Protein 9MJ9 (pdb70)

Foldseek 3Di:
DFWKFFQFKWKFFQCDRTLVSVLCLLQVLPQSKDQDCPFHDQQPPNFARIFGETPDQFFAFCVLLPDDQVLQQLAASLLRVQLLRQCLGCLLSLAALVVQQAFAAEEEEEDADQPSLCLQPVDVVPHDPSNCCRGPQQNSQVSNCVRSNHNHYGDYDYDKQQRQVVSVQVSVVCCVVVNGFKYKGKYWFHDHACVVSVVCVVVQAADNNQALLFQAQPFRHFHATTMIIMIMMGTPVVGLAGLWIWLWKDKDFDPDDPVDQQAAALQVVLVVLLVTCVVSVHDLLQAAEEEFQGRRHDRPRQSNLVSCCVNRLPPHPAAHEYEYCCRRGIGHRRHRQRSSVSLVSVCSLVFKRRAGPNHDDGHPSRVCDVPRNYDHRHHIDGDDAGKYKYWHARSSGMIMITIIHGDFDDDDDDDPCLLDKDKAKAFAQDQVLQVLLVVVCQVPVSAPSLRQSRLSNHPDFCVSTQKMWMWIHNDDPIDIDIDGADHDDFAAEEEEEDAPFDDFAQCVLVCPFDQLVVLQVVLQVLCVVVVDGCPCVHVVDDPVQQLQQLNRQLSWLSLLLSVLRLCVLLVDQHQAYEYYQLGVLSVCVNQVQDDSNLSNVLSNLLSVLDVVDDFAFKWWWKKQAAQVVVVVPQDPQKHWAEHLARGITTIMGHDVSLVVCVVVVVPDPMDGDTDDRNRHGWQGQRCPVSLVVSLVVSCVRCPPTDFGDPRYDYFQDDPVCCPPPQNGTPGSSVSSSSRHHGGRNQVSQAVRDQQHEYEYRGSAPPSPVSNCNRHHVNYHYAYQHHPPDPNSVSSNSVSVRVVVSNRDRTRRCSRHDHDDRYRRRNNDGRSVSHDHDRPDTHHDDHNVSDDPPD/DFWKFFQFKWKFFQCDRTLVSVLCLLQVLPQSKDQDCPFHDQQPPNFARIFGETPDQFFAFCVLLPDDQVLQQLAASLLRVQLLRQCLGCLLSLAALVVQQAFAAEEEEEDADQPSLCLQPVDVVPHDPSNCCRGPQQNSQVSNCVRSNHNHYGDYDYDKQQRQVVSVQVSVVCCVVVNGFKYKGKYWFHDHACVVSVVCVVVQAADNNQALLFQAQPFRHFHATTMIIMIMMGTPVVGLAGLWIWLWKDKDFDPDDPVDQQAAALQVVLVVLLVTCVVSVHALLQAAEEEFQGRRHDRPRQSNLVSCCVNRLPPHPAAHEYEYCCRRGIGHRRHRQRSSVSLVSVCSLVFKRRAGPNHDDGHPSRVCDVPRNYDHRHHIDGDDAGKYKYWHARSSGMIMITIIHGDFDDDDDDDPCLLDKDKAKAFAQDQVLQVLLVVVCQVPVSAPSLRQSRLSNHPDFCVSTQKMWMWIHNDDPIDIDIDGADHDDFAAEEEEEDAPFDDFAQCVLVCPFDQLVVLQVVLQVLCVVVVDGCPCVHVVDDPVQQLQQLNRQLSWLSLLLSVLRLCVLLVDQHQAYEYYQLGVLSVCVNQVQDDSNLSNVLSNLLSVLDVVDDFAFKWWWKKQAAQVVVVVPQDPQKHWAEHLARGITTIMGHDVSLVVCVVVVVPDPMDGDTDDRNRHGWQGQRCPVSLVVSLVVSCVRCPPTDFGDPRYDYFQDDPVCCPPPQNGTPGSSVSSSSRHHGGRNQVSQAVRDQQHEYEYRGSAPPSPVSNCNRHHVNYHYAYQHHPPDPNSVSSNSVSVRVVVSNRDRTRRCSRHDHDDRYRRRNNDGRSVSHDHDRPDTHHDDHNVSDDPPD/DVCVVVVVVVVVVVD

Sequence (1723 aa):
MEEVVIAGMSGKLPESENLQEFWDNLIGGVDMVTDDDRRWKAGLYGLPRRSGKLKDLSRFDASFFGVHPKQAHTMDPQLRLLLEVTYEAIVDGGINPDSLRGTHTGVWVGVSGSETSEALSRDPETLVGYSMVGCQRAMMANRLSFFFDFRGPSIALDTACSSSLMALQNAYQAIHSGQCPAAIVGGINVLLKPNTSVQFLRLGMLSPEGTCKAFDTAGNGYCRSEGVVAVLLTKKSLARRVYATILNAGTNTDGFKEQGVTFPSGDIQEQLIRSLYQSAGVAPESFEYIEAHGTGTKVGDPQELNGITRALCATRQEPLLIGSTKSNMGHPEPASGLAALAKVLLSLEHGLWAPNLHFHSPNPEIPALLDGRLQVVDQPLPVRGGNVGINSFGFGGSNVHIILRPNTQPPPAPAPHATLPRLLRASGRTPEAVQKLLEQGLRHSQDLAFLSMLNDIAAVPATAMPFRGYAVLGGERGGPEVQQVPAGERPLWFICSGMGTQWRGMGLSLMRLDRFRDSILRSDEAVKPFGLKVSQLLLSTDESTFDDIVHSFVSLTAIQIGLIDLLSCMGLRPDGIVGHSLGEVACGYADGCLSQEEAVLAAYWRGQCIKEAHLPPGAMAAVGLSWEECKQRCPPGVVPACHNSKDTVTISGPQAPVFEFVEQLRKEGVFAKEVRTGGMAFHSYFMEAIAPPLLQELKKVIREPKPRSARWLSTSIPEAQWHSSLARTSSAEYNVNNLVSPVLFQEALWHVPEHAVVLEIAPHALLQAVLKRGLKPSCTIIPLMKKDHRDNLEFFLAGIGRLHLSGIDANPNALFPPVEFPAPRGTPLISPLIKWDHSLAWDVPAAEDFPNGSMEEVVIAGMSGKLPESENLQEFWDNLIGGVDMVTDDDRRWKAGLYGLPRRSGKLKDLSRFDASFFGVHPKQAHTMDPQLRLLLEVTYEAIVDGGINPDSLRGTHTGVWVGVSGSETSEALSRDPETLVGYSMVGCQRAMMANRLSFFFDFRGPSIALDTACSSSLMALQNAYQAIHSGQCPAAIVGGINVLLKPNTSVQFLRLGMLSPEGTCKAFDTAGNGYCRSEGVVAVLLTKKSLARRVYATILNAGTNTDGFKEQGVTFPSGDIQEQLIRSLYQSAGVAPESFEYIEAHGTGTKVGDPQELNGITRALCATRQEPLLIGSTKSNMGHPEPASGLAALAKVLLSLEHGLWAPNLHFHSPNPEIPALLDGRLQVVDQPLPVRGGNVGINSFGFGGSNVHIILRPNTQPPPAPAPHATLPRLLRASGRTPEAVQKLLEQGLRHSQDLAFLSMLNDIAAVPATAMPFRGYAVLGGERGGPEVQQVPAGERPLWFICSGMGTQWRGMGLSLMRLDRFRDSILRSDEAVKPFGLKVSQLLLSTDESTFDDIVHSFVSLTAIQIGLIDLLSCMGLRPDGIVGHSLGEVACGYADGCLSQEEAVLAAYWRGQCIKEAHLPPGAMAAVGLSWEECKQRCPPGVVPACHNSKDTVTISGPQAPVFEFVEQLRKEGVFAKEVRTGGMAFHSYFMEAIAPPLLQELKKVIREPKPRSARWLSTSIPEAQWHSSLARTSSAEYNVNNLVSPVLFQEALWHVPEHAVVLEIAPHALLQAVLKRGLKPSCTIIPLMKKDHRDNLEFFLAGIGRLHLSGIDANPNALFPPVEFPAPRGTPLISPLIKWDHSLAWDVPAAEDFPNGSDLMSVEVRQTLEREL

B-factor: mean 113.34, std 50.27, range [44.54, 339.31]

GO terms:
  GO:0005737 cytoplasm (C, IDA)
  GO:0004316 3-oxoacyl-[acyl-carrier-protein] reductase (NADPH) activity (F, IDA)
  GO:0006631 fatty acid metabolic process (P, IDA)
  GO:0019171 (3R)-hydroxyacyl-[acyl-carrier-protein] dehydratase activity (F, IDA)
  GO:0044788 host-mediated perturbation of viral process (P, IDA)
  GO:0004312 fatty acid synthase activity (F, EXP)
  GO:0004313 [acyl-carrier-protein] S-acetyltransferase activity (F, EXP)
  GO:0004315 3-oxoacyl-[acyl-carrier-protein] synthase activity (F, EXP)
  GO:0141148 enoyl-[acyl-carrier-protein] reductase (NADPH) activity (F, EXP)
  GO:0019171 (3R)-hydroxyacyl-[acyl-carrier-protein] dehydratase activity (F, EXP)
  GO:0005515 protein binding (F, IPI)
  GO:0006631 fatty acid metabolic process (P, TAS)
  GO:0004313 [acyl-carrier-protein] S-acetyltransferase activity (F, IDA)
  GO:0005829 cytosol (C, TAS)
  GO:0046949 fatty-acyl-CoA biosynthetic process (P, TAS)
  GO:0045296 cadherin binding (F, HDA)
  GO:0005829 cytosol (C, IDA)
  GO:0005886 plasma membrane (C, IDA)
  GO:0001649 osteoblast differentiation (P, HDA)
  GO:0070062 extracellular exosome (C, HDA)

InterPro domains:
  IPR001031 Thioesterase [PF00975] (2242-2500)
  IPR001227 Acyl transferase domain superfamily [G3DSA:3.40.366.10] (490-788)
  IPR006162 Phosphopantetheine attachment site [PS00012] (2151-2166)
  IPR009081 Phosphopantetheine binding ACP domain [PF00550] (2126-2187)
  IPR009081 Phosphopantetheine binding ACP domain [PS50075] (2121-2198)
  IPR011032 GroES-like superfamily [SSF50129] (1559-1674)
  IPR013149 Alcohol dehydrogenase-like, C-terminal [PF00107] (1679-1815)
  IPR013217 Methyltransferase type 12 [PF08242] (1244-1342)
  IPR013968 Polyketide synthase-like, ketoreductase domain [PF08659] (1886-2064)
  IPR014030 Beta-ketoacyl synthase-like, N-terminal domain [PF00109] (1-237)
  IPR014031 Beta-ketoacyl synthase, C-terminal domain [PF02801] (243-360)
  IPR014043 Acyl transferase domain [PF00698] (493-809)
  IPR014043 Acyl transferase domain [SM00827] (495-789)
  IPR016035 Acyl transferase/acyl hydrolase/lysophospholipase [SSF52151] (492-777)
  IPR016036 Malonyl-CoA ACP transacylase, ACP-binding [SSF55048] (617-673)
  IPR016039 Thiolase-like [G3DSA:3.40.47.10] (1-406)
  IPR016039 Thiolase-like [SSF53901] (2-405)
  IPR018201 Beta-ketoacyl synthase, active site [PS00606] (152-168)
  IPR020806 Polyketide synthase-like, phosphopantetheine-binding domain [SM00823] (2124-2182)
  IPR020807 Polyketide/metazoan fatty acid synthase-like, dehydratase domain [SM00826] (838-1008)

Organism: Homo sapiens (NCBI:txid9606)

Structure (mmCIF, N/CA/C/O backbone):
data_9MJ9
#
_entry.id   9MJ9
#
loop_
_entity.id
_entity.type
_entity.pdbx_description
1 polymer 'Fatty acid synthase'
2 polymer 'Fatty acid synthase'
#
loop_
_atom_site.group_PDB
_atom_site.id
_atom_site.type_symbol
_atom_site.label_atom_id
_atom_site.label_alt_id
_atom_site.label_comp_id
_atom_site.label_asym_id
_atom_site.label_entity_id
_atom_site.label_seq_id
_atom_site.pdbx_PDB_ins_code
_atom_site.Cartn_x
_atom_site.Cartn_y
_atom_site.Cartn_z
_atom_site.occupancy
_atom_site.B_iso_or_equiv
_atom_site.auth_seq_id
_atom_site.auth_comp_id
_atom_site.auth_asym_id
_atom_site.auth_atom_id
_atom_site.pdbx_PDB_model_num
ATOM 1 N N . MET A 1 1 ? 144.331 147.042 83.976 1.00 119.28 1 MET A N 1
ATOM 2 C CA . MET A 1 1 ? 143.716 146.556 82.749 1.00 120.76 1 MET A CA 1
ATOM 3 C C . MET A 1 1 ? 142.747 145.407 83.027 1.00 121.50 1 MET A C 1
ATOM 4 O O . MET A 1 1 ? 142.118 144.879 82.111 1.00 121.00 1 MET A O 1
ATOM 9 N N . GLU A 1 2 ? 142.612 145.043 84.299 1.00 112.17 2 GLU A N 1
ATOM 10 C CA . GLU A 1 2 ? 141.709 143.968 84.699 1.00 110.77 2 GLU A CA 1
ATOM 11 C C . GLU A 1 2 ? 140.545 144.579 85.460 1.00 112.86 2 GLU A C 1
ATOM 12 O O . GLU A 1 2 ? 140.734 145.550 86.196 1.00 115.42 2 GLU A O 1
ATOM 18 N N . GLU A 1 3 ? 139.348 144.027 85.278 1.00 96.96 3 GLU A N 1
ATOM 19 C CA . GLU A 1 3 ? 138.205 144.467 86.065 1.00 95.18 3 GLU A CA 1
ATOM 20 C C . GLU A 1 3 ? 138.226 143.824 87.444 1.00 97.88 3 GLU A C 1
ATOM 21 O O . GLU A 1 3 ? 138.513 142.636 87.591 1.00 103.46 3 GLU A O 1
ATOM 27 N N . VAL A 1 4 ? 137.904 144.620 88.460 1.00 71.01 4 VAL A N 1
ATOM 28 C CA . VAL A 1 4 ? 137.942 144.192 89.850 1.00 69.00 4 VAL A CA 1
ATOM 29 C C . VAL A 1 4 ? 136.515 144.163 90.375 1.00 70.69 4 VAL A C 1
ATOM 30 O O . VAL A 1 4 ? 135.769 145.130 90.196 1.00 80.29 4 VAL A O 1
ATOM 34 N N . VAL A 1 5 ? 136.135 143.061 91.011 1.00 63.75 5 VAL A N 1
ATOM 35 C CA . VAL A 1 5 ? 134.783 142.870 91.513 1.00 64.66 5 VAL A CA 1
ATOM 36 C C . VAL A 1 5 ? 134.848 142.507 92.987 1.00 65.19 5 VAL A C 1
ATOM 37 O O . VAL A 1 5 ? 135.876 142.032 93.473 1.00 73.87 5 VAL A O 1
ATOM 41 N N . ILE A 1 6 ? 133.749 142.744 93.697 1.00 65.00 6 ILE A N 1
ATOM 42 C CA . ILE A 1 6 ? 133.626 142.287 95.072 1.00 63.94 6 ILE A CA 1
ATOM 43 C C . ILE A 1 6 ? 132.905 140.948 95.079 1.00 71.25 6 ILE A C 1
ATOM 44 O O . ILE A 1 6 ? 131.767 140.837 94.610 1.00 75.25 6 ILE A O 1
ATOM 49 N N . ALA A 1 7 ? 133.563 139.921 95.607 1.00 73.82 7 ALA A N 1
ATOM 50 C CA . ALA A 1 7 ? 133.096 138.551 95.471 1.00 66.63 7 ALA A CA 1
ATOM 51 C C . ALA A 1 7 ? 132.514 138.003 96.767 1.00 73.48 7 ALA A C 1
ATOM 52 O O . ALA A 1 7 ? 131.556 137.234 96.739 1.00 87.84 7 ALA A O 1
ATOM 54 N N . GLY A 1 8 ? 133.081 138.374 97.905 1.00 65.95 8 GLY A N 1
ATOM 55 C CA . GLY A 1 8 ? 132.643 137.817 99.166 1.00 58.00 8 GLY A CA 1
ATOM 56 C C . GLY A 1 8 ? 132.527 138.842 100.268 1.00 69.28 8 GLY A C 1
ATOM 57 O O . GLY A 1 8 ? 133.134 139.909 100.192 1.00 82.43 8 GLY A O 1
ATOM 58 N N . MET A 1 9 ? 131.753 138.528 101.298 1.00 70.87 9 MET A N 1
ATOM 59 C CA . MET A 1 9 ? 131.480 139.451 102.386 1.00 64.70 9 MET A CA 1
ATOM 60 C C . MET A 1 9 ? 131.156 138.679 103.652 1.00 72.69 9 MET A C 1
ATOM 61 O O . MET A 1 9 ? 130.391 137.715 103.616 1.00 88.23 9 MET A O 1
ATOM 66 N N . SER A 1 10 ? 131.726 139.114 104.769 1.00 60.89 10 SER A N 1
ATOM 67 C CA . SER A 1 10 ? 131.347 138.600 106.074 1.00 65.36 10 SER A CA 1
ATOM 68 C C . SER A 1 10 ? 131.676 139.655 107.113 1.00 64.55 10 SER A C 1
ATOM 69 O O . SER A 1 10 ? 132.483 140.551 106.868 1.00 74.74 10 SER A O 1
ATOM 72 N N . GLY A 1 11 ? 131.043 139.551 108.272 1.00 50.73 11 GLY A N 1
ATOM 73 C CA . GLY A 1 11 ? 131.278 140.571 109.273 1.00 51.55 11 GLY A CA 1
ATOM 74 C C . GLY A 1 11 ? 130.678 140.229 110.614 1.00 58.49 11 GLY A C 1
ATOM 75 O O . GLY A 1 11 ? 129.812 139.362 110.736 1.00 66.00 11 GLY A O 1
ATOM 76 N N . LYS A 1 12 ? 131.165 140.937 111.628 1.00 70.23 12 LYS A N 1
ATOM 77 C CA . LYS A 1 12 ? 130.625 140.884 112.982 1.00 57.23 12 LYS A CA 1
ATOM 78 C C . LYS A 1 12 ? 130.495 142.323 113.451 1.00 62.91 12 LYS A C 1
ATOM 79 O O . LYS A 1 12 ? 131.503 143.009 113.631 1.00 76.58 12 LYS A O 1
ATOM 85 N N . LEU A 1 13 ? 129.250 142.797 113.553 1.00 60.28 13 LEU A N 1
ATOM 86 C CA . LEU A 1 13 ? 129.008 144.216 113.918 1.00 54.51 13 LEU A CA 1
ATOM 87 C C . LEU A 1 13 ? 128.114 144.260 115.165 1.00 66.50 13 LEU A C 1
ATOM 88 O O . LEU A 1 13 ? 127.604 143.197 115.561 1.00 80.77 13 LEU A O 1
ATOM 93 N N . PRO A 1 14 ? 127.987 145.402 115.870 1.00 64.08 14 PRO A N 1
ATOM 94 C CA . PRO A 1 14 ? 127.203 145.461 117.113 1.00 64.50 14 PRO A CA 1
ATOM 95 C C . PRO A 1 14 ? 125.803 144.877 117.024 1.00 66.96 14 PRO A C 1
ATOM 96 O O . PRO A 1 14 ? 124.995 145.288 116.188 1.00 78.58 14 PRO A O 1
ATOM 100 N N . GLU A 1 15 ? 125.504 143.949 117.942 1.00 69.93 15 GLU A N 1
ATOM 101 C CA . GLU A 1 15 ? 124.176 143.277 117.948 1.00 72.98 15 GLU A CA 1
ATOM 102 C C . GLU A 1 15 ? 123.983 142.601 116.583 1.00 75.62 15 GLU A C 1
ATOM 103 O O . GLU A 1 15 ? 122.820 142.339 116.207 1.00 85.72 15 GLU A O 1
ATOM 109 N N . SER A 1 16 ? 125.087 142.332 115.881 1.00 65.06 16 SER A N 1
ATOM 110 C CA . SER A 1 16 ? 125.010 141.714 114.532 1.00 65.22 16 SER A CA 1
ATOM 111 C C . SER A 1 16 ? 126.061 140.603 114.406 1.00 75.00 16 SER A C 1
ATOM 112 O O . SER A 1 16 ? 127.119 140.857 113.790 1.00 76.02 16 SER A O 1
ATOM 115 N N . GLU A 1 17 ? 125.776 139.423 114.963 1.00 92.02 17 GLU A N 1
ATOM 116 C CA . GLU A 1 17 ? 126.729 138.284 114.889 1.00 78.63 17 GLU A CA 1
ATOM 117 C C . GLU A 1 17 ? 126.975 137.933 113.411 1.00 75.49 17 GLU A C 1
ATOM 118 O O . GLU A 1 17 ? 128.150 137.727 113.039 1.00 76.13 17 GLU A O 1
ATOM 124 N N . ASN A 1 18 ? 125.910 137.886 112.605 1.00 74.22 18 ASN A N 1
ATOM 125 C CA . ASN A 1 18 ? 126.044 137.530 111.165 1.00 71.39 18 ASN A CA 1
ATOM 126 C C . ASN A 1 18 ? 125.704 138.749 110.302 1.00 68.96 18 ASN A C 1
ATOM 127 O O . ASN A 1 18 ? 125.191 139.747 110.855 1.00 71.45 18 ASN A O 1
ATOM 132 N N . LEU A 1 19 ? 125.998 138.679 109.002 1.00 79.48 19 LEU A N 1
ATOM 133 C CA . LEU A 1 19 ? 125.758 139.837 108.104 1.00 68.84 19 LEU A CA 1
ATOM 134 C C . LEU A 1 19 ? 124.247 140.075 107.965 1.00 75.14 19 LEU A C 1
ATOM 135 O O . LEU A 1 19 ? 123.840 141.239 107.769 1.00 78.90 19 LEU A O 1
ATOM 140 N N . GLN A 1 20 ? 123.456 139.004 108.055 1.00 80.08 20 GLN A N 1
ATOM 141 C CA . GLN A 1 20 ? 121.982 139.147 107.943 1.00 74.78 20 GLN A CA 1
ATOM 142 C C . GLN A 1 20 ? 121.459 139.861 109.198 1.00 82.58 20 GLN A C 1
ATOM 143 O O . GLN A 1 20 ? 120.666 140.815 109.045 1.00 95.33 20 GLN A O 1
ATOM 149 N N . GLU A 1 21 ? 121.887 139.420 110.385 1.00 71.10 21 GLU A N 1
ATOM 150 C CA . GLU A 1 21 ? 121.478 140.145 111.614 1.00 62.65 21 GLU A CA 1
ATOM 151 C C . GLU A 1 21 ? 121.813 141.633 111.436 1.00 70.07 21 GLU A C 1
ATOM 152 O O . GLU A 1 21 ? 120.949 142.483 111.744 1.00 74.86 21 GLU A O 1
ATOM 158 N N . PHE A 1 22 ? 122.999 141.946 110.908 1.00 75.62 22 PHE A N 1
ATOM 159 C CA . PHE A 1 22 ? 123.370 143.367 110.656 1.00 70.52 22 PHE A CA 1
ATOM 160 C C . PHE A 1 22 ? 122.284 144.026 109.809 1.00 73.76 22 PHE A C 1
ATOM 161 O O . PHE A 1 22 ? 121.689 145.033 110.252 1.00 84.93 22 PHE A O 1
ATOM 169 N N . TRP A 1 23 ? 122.037 143.478 108.618 1.00 97.85 23 TRP A N 1
ATOM 170 C CA . TRP A 1 23 ? 121.030 144.069 107.701 1.00 100.80 23 TRP A CA 1
ATOM 171 C C . TRP A 1 23 ? 119.708 144.280 108.437 1.00 94.96 23 TRP A C 1
ATOM 172 O O . TRP A 1 23 ? 119.130 145.379 108.318 1.00 93.66 23 TRP A O 1
ATOM 183 N N . ASP A 1 24 ? 119.248 143.268 109.175 1.00 116.42 24 ASP A N 1
ATOM 184 C CA . ASP A 1 24 ? 117.924 143.354 109.850 1.00 122.04 24 ASP A CA 1
ATOM 185 C C . ASP A 1 24 ? 117.949 144.551 110.808 1.00 121.23 24 ASP A C 1
ATOM 186 O O . ASP A 1 24 ? 117.033 145.395 110.725 1.00 123.52 24 ASP A O 1
ATOM 191 N N . ASN A 1 25 ? 118.987 144.648 111.645 1.00 79.26 25 ASN A N 1
ATOM 192 C CA . ASN A 1 25 ? 119.067 145.760 112.632 1.00 77.55 25 ASN A CA 1
ATOM 193 C C . ASN A 1 25 ? 119.094 147.090 111.873 1.00 81.88 25 ASN A C 1
ATOM 194 O O . ASN A 1 25 ? 118.466 148.060 112.352 1.00 95.20 25 ASN A O 1
ATOM 199 N N . LEU A 1 26 ? 119.789 147.129 110.734 1.00 73.11 26 LEU A N 1
ATOM 200 C CA . LEU A 1 26 ? 119.902 148.373 109.928 1.00 70.99 26 LEU A CA 1
ATOM 201 C C . LEU A 1 26 ? 118.525 148.808 109.399 1.00 72.56 26 LEU A C 1
ATOM 202 O O . LEU A 1 26 ? 118.219 150.017 109.502 1.00 80.78 26 LEU A O 1
ATOM 207 N N . ILE A 1 27 ? 117.760 147.878 108.820 1.00 71.80 27 ILE A N 1
ATOM 208 C CA . ILE A 1 27 ? 116.443 148.239 108.213 1.00 70.54 27 ILE A CA 1
ATOM 209 C C . ILE A 1 27 ? 115.373 148.248 109.316 1.00 78.79 27 ILE A C 1
ATOM 210 O O . ILE A 1 27 ? 114.324 148.900 109.116 1.00 82.56 27 ILE A O 1
ATOM 215 N N . GLY A 1 28 ? 115.636 147.566 110.435 1.00 89.43 28 GLY A N 1
ATOM 216 C CA . GLY A 1 28 ? 114.684 147.557 111.563 1.00 86.37 28 GLY A CA 1
ATOM 217 C C . GLY A 1 28 ? 114.654 148.905 112.254 1.00 89.44 28 GLY A C 1
ATOM 218 O O . GLY A 1 28 ? 113.671 149.178 112.973 1.00 91.06 28 GLY A O 1
ATOM 219 N N . GLY A 1 29 ? 115.694 149.721 112.051 1.00 88.33 29 GLY A N 1
ATOM 220 C CA . GLY A 1 29 ? 115.772 151.044 112.698 1.00 84.57 29 GLY A CA 1
ATOM 221 C C . GLY A 1 29 ? 116.131 150.908 114.164 1.00 88.42 29 GLY A C 1
ATOM 222 O O . GLY A 1 29 ? 115.897 151.872 114.922 1.00 93.58 29 GLY A O 1
ATOM 223 N N . VAL A 1 30 ? 116.674 149.751 114.553 1.00 79.99 30 VAL A N 1
ATOM 224 C CA . VAL A 1 30 ? 117.060 149.512 115.977 1.00 86.09 30 VAL A CA 1
ATOM 225 C C . VAL A 1 30 ? 118.344 150.303 116.279 1.00 85.01 30 VAL A C 1
ATOM 226 O O . VAL A 1 30 ? 119.212 150.394 115.380 1.00 88.87 30 VAL A O 1
ATOM 230 N N . ASP A 1 31 ? 118.442 150.878 117.481 1.00 83.10 31 ASP A N 1
ATOM 231 C CA . ASP A 1 31 ? 119.677 151.608 117.879 1.00 79.73 31 ASP A CA 1
ATOM 232 C C . ASP A 1 31 ? 120.715 150.581 118.336 1.00 83.24 31 ASP A C 1
ATOM 233 O O . ASP A 1 31 ? 120.684 150.197 119.525 1.00 90.73 31 ASP A O 1
ATOM 238 N N . MET A 1 32 ? 121.590 150.147 117.426 1.00 71.17 32 MET A N 1
ATOM 239 C CA . MET A 1 32 ? 122.575 149.133 117.759 1.00 69.36 32 MET A CA 1
ATOM 240 C C . MET A 1 32 ? 123.548 149.578 118.839 1.00 76.73 32 MET A C 1
ATOM 241 O O . MET A 1 32 ? 124.394 148.783 119.250 1.00 87.58 32 MET A O 1
ATOM 246 N N . VAL A 1 33 ? 123.457 150.812 119.301 1.00 72.69 33 VAL A N 1
ATOM 247 C CA . VAL A 1 33 ? 124.272 151.276 120.416 1.00 77.14 33 VAL A CA 1
ATOM 248 C C . VAL A 1 33 ? 123.481 151.113 121.704 1.00 76.75 33 VAL A C 1
ATOM 249 O O . VAL A 1 33 ? 122.268 151.343 121.746 1.00 74.99 33 VAL A O 1
ATOM 253 N N . THR A 1 34 ? 124.167 150.685 122.758 1.00 85.27 34 THR A N 1
ATOM 254 C CA . THR A 1 34 ? 123.521 150.282 123.995 1.00 78.17 34 THR A CA 1
ATOM 255 C C . THR A 1 34 ? 124.199 150.947 125.179 1.00 78.70 34 THR A C 1
ATOM 256 O O . THR A 1 34 ? 125.303 151.482 125.073 1.00 85.57 34 THR A O 1
ATOM 260 N N . ASP A 1 35 ? 123.522 150.908 126.331 1.00 89.82 35 ASP A N 1
ATOM 261 C CA . ASP A 1 35 ? 124.104 151.481 127.576 1.00 89.34 35 ASP A CA 1
ATOM 262 C C . ASP A 1 35 ? 124.271 150.340 128.584 1.00 94.30 35 ASP A C 1
ATOM 263 O O . ASP A 1 35 ? 123.464 150.265 129.537 1.00 102.01 35 ASP A O 1
ATOM 268 N N . ASP A 1 36 ? 125.265 149.474 128.369 1.00 99.17 36 ASP A N 1
ATOM 269 C CA . ASP A 1 36 ? 125.467 148.302 129.265 1.00 93.62 36 ASP A CA 1
ATOM 270 C C . ASP A 1 36 ? 126.929 148.248 129.716 1.00 100.13 36 ASP A C 1
ATOM 271 O O . ASP A 1 36 ? 127.805 148.688 128.940 1.00 107.66 36 ASP A O 1
ATOM 276 N N . ASP A 1 37 ? 127.179 147.723 130.919 1.00 95.61 37 ASP A N 1
ATOM 277 C CA . ASP A 1 37 ? 128.577 147.571 131.411 1.00 95.33 37 ASP A CA 1
ATOM 278 C C . ASP A 1 37 ? 129.159 146.283 130.823 1.00 96.46 37 ASP A C 1
ATOM 279 O O . ASP A 1 37 ? 129.380 145.326 131.596 1.00 101.44 37 ASP A O 1
ATOM 284 N N . ARG A 1 38 ? 129.394 146.261 129.508 1.00 83.52 38 ARG A N 1
ATOM 285 C CA . ARG A 1 38 ? 129.893 145.031 128.840 1.00 79.67 38 ARG A CA 1
ATOM 286 C C . ARG A 1 38 ? 131.425 145.100 128.720 1.00 86.01 38 ARG A C 1
ATOM 287 O O . ARG A 1 38 ? 132.039 144.053 128.417 1.00 90.90 38 ARG A O 1
ATOM 295 N N . ARG A 1 39 ? 132.013 146.279 128.950 1.00 67.65 39 ARG A N 1
ATOM 296 C CA . ARG A 1 39 ? 133.460 146.420 128.863 1.00 71.51 39 ARG A CA 1
ATOM 297 C C . ARG A 1 39 ? 134.048 147.239 129.997 1.00 74.77 39 ARG A C 1
ATOM 298 O O . ARG A 1 39 ? 135.115 146.893 130.510 1.00 81.45 39 ARG A O 1
ATOM 306 N N . TRP A 1 40 ? 133.392 148.316 130.404 1.00 70.20 40 TRP A N 1
ATOM 307 C CA . TRP A 1 40 ? 133.731 148.986 131.646 1.00 64.94 40 TRP A CA 1
ATOM 308 C C . TRP A 1 40 ? 132.428 149.442 132.281 1.00 69.55 40 TRP A C 1
ATOM 309 O O . TRP A 1 40 ? 131.346 149.003 131.887 1.00 81.87 40 TRP A O 1
ATOM 320 N N . LYS A 1 41 ? 132.520 150.330 133.263 1.00 86.88 41 LYS A N 1
ATOM 321 C CA . LYS A 1 41 ? 131.345 150.805 133.978 1.00 86.93 41 LYS A CA 1
ATOM 322 C C . LYS A 1 41 ? 130.492 151.712 133.094 1.00 95.64 41 LYS A C 1
ATOM 323 O O . LYS A 1 41 ? 130.785 151.952 131.921 1.00 103.72 41 LYS A O 1
ATOM 329 N N . ALA A 1 42 ? 129.403 152.213 133.671 1.00 95.45 42 ALA A N 1
ATOM 330 C CA . ALA A 1 42 ? 128.442 152.978 132.886 1.00 92.37 42 ALA A CA 1
ATOM 331 C C . ALA A 1 42 ? 129.002 154.337 132.490 1.00 97.64 42 ALA A C 1
ATOM 332 O O . ALA A 1 42 ? 129.063 154.668 131.302 1.00 101.48 42 ALA A O 1
ATOM 334 N N . GLY A 1 43 ? 129.446 155.121 133.457 1.00 88.95 43 GLY A N 1
ATOM 335 C CA . GLY A 1 43 ? 129.882 156.462 133.148 1.00 82.36 43 GLY A CA 1
ATOM 336 C C . GLY A 1 43 ? 131.143 156.889 133.861 1.00 85.12 43 GLY A C 1
ATOM 337 O O . GLY A 1 43 ? 131.256 158.052 134.252 1.00 92.68 43 GLY A O 1
ATOM 338 N N . LEU A 1 44 ? 132.078 155.967 134.070 1.00 78.49 44 LEU A N 1
ATOM 339 C CA . LEU A 1 44 ? 133.283 156.301 134.814 1.00 82.41 44 LEU A CA 1
ATOM 340 C C . LEU A 1 44 ? 134.177 157.227 134.000 1.00 83.02 44 LEU A C 1
ATOM 341 O O . LEU A 1 44 ? 134.162 157.211 132.768 1.00 85.32 44 LEU A O 1
ATOM 346 N N . TYR A 1 45 ? 134.915 158.077 134.721 1.00 80.22 45 TYR A N 1
ATOM 347 C CA . TYR A 1 45 ? 135.748 159.167 134.208 1.00 76.93 45 TYR A CA 1
ATOM 348 C C . TYR A 1 45 ? 134.950 160.194 133.410 1.00 80.19 45 TYR A C 1
ATOM 349 O O . TYR A 1 45 ? 135.524 160.941 132.618 1.00 86.04 45 TYR A O 1
ATOM 358 N N . GLY A 1 46 ? 133.637 160.267 133.610 1.00 74.28 46 GLY A N 1
ATOM 359 C CA . GLY A 1 46 ? 132.810 161.169 132.839 1.00 73.62 46 GLY A CA 1
ATOM 360 C C . GLY A 1 46 ? 132.556 160.751 131.412 1.00 81.25 46 GLY A C 1
ATOM 361 O O . GLY A 1 46 ? 132.155 161.588 130.602 1.00 89.00 46 GLY A O 1
ATOM 362 N N . LEU A 1 47 ? 132.769 159.481 131.077 1.00 74.53 47 LEU A N 1
ATOM 363 C CA . LEU A 1 47 ? 132.581 159.014 129.715 1.00 67.01 47 LEU A CA 1
ATOM 364 C C . LEU A 1 47 ? 131.094 158.920 129.382 1.00 77.21 47 LEU A C 1
ATOM 365 O O . LEU A 1 47 ? 130.261 158.822 130.283 1.00 85.82 47 LEU A O 1
ATOM 370 N N . PRO A 1 48 ? 130.735 159.000 128.098 1.00 80.69 48 PRO A N 1
ATOM 371 C CA . PRO A 1 48 ? 129.344 158.741 127.711 1.00 75.65 48 PRO A CA 1
ATOM 372 C C . PRO A 1 48 ? 128.947 157.303 127.989 1.00 76.79 48 PRO A C 1
ATOM 373 O O . PRO A 1 48 ? 129.752 156.379 127.875 1.00 82.64 48 PRO A O 1
ATOM 377 N N . ARG A 1 49 ? 127.685 157.122 128.366 1.00 77.01 49 ARG A N 1
ATOM 378 C CA . ARG A 1 49 ? 127.228 155.797 128.758 1.00 74.03 49 ARG A CA 1
ATOM 379 C C . ARG A 1 49 ? 126.942 154.900 127.564 1.00 77.04 49 ARG A C 1
ATOM 380 O O . ARG A 1 49 ? 126.895 153.678 127.717 1.00 81.60 49 ARG A O 1
ATOM 388 N N . ARG A 1 50 ? 126.759 155.472 126.382 1.00 71.95 50 ARG A N 1
ATOM 389 C CA . ARG A 1 50 ? 126.309 154.704 125.232 1.00 68.09 50 ARG A CA 1
ATOM 390 C C . ARG A 1 50 ? 127.468 154.394 124.301 1.00 72.48 50 ARG A C 1
ATOM 391 O O . ARG A 1 50 ? 128.308 155.257 124.033 1.00 81.13 50 ARG A O 1
ATOM 399 N N . SER A 1 51 ? 127.500 153.161 123.811 1.00 73.13 51 SER A N 1
ATOM 400 C CA . SER A 1 51 ? 128.513 152.715 122.868 1.00 67.95 51 SER A CA 1
ATOM 401 C C . SER A 1 51 ? 127.974 151.491 122.146 1.00 76.41 51 SER A C 1
ATOM 402 O O . SER A 1 51 ? 127.075 150.810 122.636 1.00 84.22 51 SER A O 1
ATOM 405 N N . GLY A 1 52 ? 128.538 151.216 120.970 1.00 69.17 52 GLY A N 1
ATOM 406 C CA . GLY A 1 52 ? 128.180 150.045 120.204 1.00 68.92 52 GLY A CA 1
ATOM 407 C C . GLY A 1 52 ? 129.227 148.966 120.371 1.00 71.52 52 GLY A C 1
ATOM 408 O O . GLY A 1 52 ? 130.401 149.188 120.094 1.00 83.91 52 GLY A O 1
ATOM 409 N N . LYS A 1 53 ? 128.800 147.801 120.837 1.00 70.26 53 LYS A N 1
ATOM 410 C CA . LYS A 1 53 ? 129.747 146.740 121.124 1.00 68.85 53 LYS A CA 1
ATOM 411 C C . LYS A 1 53 ? 129.243 145.411 120.579 1.00 70.61 53 LYS A C 1
ATOM 412 O O . LYS A 1 53 ? 128.047 145.208 120.379 1.00 80.33 53 LYS A O 1
ATOM 418 N N . LEU A 1 54 ? 130.194 144.513 120.331 1.00 74.95 54 LEU A N 1
ATOM 419 C CA . LEU A 1 54 ? 129.902 143.206 119.774 1.00 69.72 54 LEU A CA 1
ATOM 420 C C . LEU A 1 54 ? 129.187 142.336 120.799 1.00 71.00 54 LEU A C 1
ATOM 421 O O . LEU A 1 54 ? 129.216 142.593 122.002 1.00 80.52 54 LEU A O 1
ATOM 426 N N . LYS A 1 55 ? 128.528 141.294 120.296 1.00 81.70 55 LYS A N 1
ATOM 427 C CA . LYS A 1 55 ? 127.729 140.437 121.162 1.00 83.07 55 LYS A CA 1
ATOM 428 C C . LYS A 1 55 ? 128.609 139.548 122.029 1.00 82.50 55 LYS A C 1
ATOM 429 O O . LYS A 1 55 ? 128.375 139.420 123.236 1.00 82.71 55 LYS A O 1
ATOM 435 N N . ASP A 1 56 ? 129.631 138.934 121.442 1.00 92.44 56 ASP A N 1
ATOM 436 C CA . ASP A 1 56 ? 130.547 138.074 122.168 1.00 89.55 56 ASP A CA 1
ATOM 437 C C . ASP A 1 56 ? 131.963 138.328 121.682 1.00 90.28 56 ASP A C 1
ATOM 438 O O . ASP A 1 56 ? 132.180 138.765 120.551 1.00 94.78 56 ASP A O 1
ATOM 443 N N . LEU A 1 57 ? 132.924 138.034 122.548 1.00 70.36 57 LEU A N 1
ATOM 444 C CA . LEU A 1 57 ? 134.318 138.316 122.251 1.00 66.24 57 LEU A CA 1
ATOM 445 C C . LEU A 1 57 ? 135.258 137.187 122.631 1.00 70.39 57 LEU A C 1
ATOM 446 O O . LEU A 1 57 ? 136.463 137.323 122.411 1.00 77.38 57 LEU A O 1
ATOM 451 N N . SER A 1 58 ? 134.763 136.077 123.171 1.00 69.86 58 SER A N 1
ATOM 452 C CA . SER A 1 58 ? 135.596 135.037 123.756 1.00 64.70 58 SER A CA 1
ATOM 453 C C . SER A 1 58 ? 135.445 133.690 123.061 1.00 73.49 58 SER A C 1
ATOM 454 O O . SER A 1 58 ? 135.801 132.658 123.626 1.00 79.86 58 SER A O 1
ATOM 457 N N . ARG A 1 59 ? 134.926 133.673 121.842 1.00 79.25 59 ARG A N 1
ATOM 458 C CA . ARG A 1 59 ? 134.647 132.437 121.127 1.00 65.15 59 ARG A CA 1
ATOM 459 C C . ARG A 1 59 ? 135.621 132.291 119.969 1.00 76.09 59 ARG A C 1
ATOM 460 O O . ARG A 1 59 ? 135.830 133.239 119.209 1.00 88.04 59 ARG A O 1
ATOM 468 N N . PHE A 1 60 ? 136.208 131.106 119.836 1.00 70.39 60 PHE A N 1
ATOM 469 C CA . PHE A 1 60 ? 137.200 130.848 118.804 1.00 61.05 60 PHE A CA 1
ATOM 470 C C . PHE A 1 60 ? 137.322 129.347 118.603 1.00 68.69 60 PHE A C 1
ATOM 471 O O . PHE A 1 60 ? 137.404 128.595 119.571 1.00 83.32 60 PHE A O 1
ATOM 479 N N . ASP A 1 61 ? 137.344 128.927 117.347 1.00 63.97 61 ASP A N 1
ATOM 480 C CA . ASP A 1 61 ? 137.511 127.524 116.982 1.00 57.55 61 ASP A CA 1
ATOM 481 C C . ASP A 1 61 ? 139.000 127.279 116.791 1.00 74.70 61 ASP A C 1
ATOM 482 O O . ASP A 1 61 ? 139.517 127.330 115.678 1.00 79.97 61 ASP A O 1
ATOM 487 N N . ALA A 1 62 ? 139.694 126.990 117.890 1.00 73.38 62 ALA A N 1
ATOM 488 C CA . ALA A 1 62 ? 141.150 126.967 117.871 1.00 62.49 62 ALA A CA 1
ATOM 489 C C . ALA A 1 62 ? 141.702 125.747 117.152 1.00 67.83 62 ALA A C 1
ATOM 490 O O . ALA A 1 62 ? 142.788 125.815 116.572 1.00 80.55 62 ALA A O 1
ATOM 492 N N . SER A 1 63 ? 140.982 124.628 117.176 1.00 77.13 63 SER A N 1
ATOM 493 C CA . SER A 1 63 ? 141.479 123.409 116.547 1.00 71.80 63 SER A CA 1
ATOM 494 C C . SER A 1 63 ? 141.446 123.480 115.031 1.00 76.22 63 SER A C 1
ATOM 495 O O . SER A 1 63 ? 142.295 122.872 114.377 1.00 88.96 63 SER A O 1
ATOM 498 N N . PHE A 1 64 ? 140.469 124.188 114.461 1.00 64.19 64 PHE A N 1
ATOM 499 C CA . PHE A 1 64 ? 140.385 124.316 113.011 1.00 63.86 64 PHE A CA 1
ATOM 500 C C . PHE A 1 64 ? 141.540 125.126 112.453 1.00 70.70 64 PHE A C 1
ATOM 501 O O . PHE A 1 64 ? 142.120 124.758 111.429 1.00 77.20 64 PHE A O 1
ATOM 509 N N . PHE A 1 65 ? 141.896 126.214 113.118 1.00 69.78 65 PHE A N 1
ATOM 510 C CA . PHE A 1 65 ? 142.942 127.095 112.642 1.00 65.00 65 PHE A CA 1
ATOM 511 C C . PHE A 1 65 ? 144.314 126.675 113.135 1.00 70.57 65 PHE A C 1
ATOM 512 O O . PHE A 1 65 ? 145.302 127.340 112.827 1.00 80.01 65 PHE A O 1
ATOM 520 N N . GLY A 1 66 ? 144.387 125.575 113.871 1.00 73.61 66 GLY A N 1
ATOM 521 C CA . GLY A 1 66 ? 145.640 124.973 114.270 1.00 67.24 66 GLY A CA 1
ATOM 522 C C . GLY A 1 66 ? 146.469 125.778 115.242 1.00 73.39 66 GLY A C 1
ATOM 523 O O . GLY A 1 66 ? 147.699 125.807 115.118 1.00 78.21 66 GLY A O 1
ATOM 524 N N . VAL A 1 67 ? 145.839 126.430 116.211 1.00 72.08 67 VAL A N 1
ATOM 525 C CA . VAL A 1 67 ? 146.571 127.139 117.248 1.00 75.50 67 VAL A CA 1
ATOM 526 C C . VAL A 1 67 ? 146.474 126.333 118.535 1.00 77.67 67 VAL A C 1
ATOM 527 O O . VAL A 1 67 ? 145.482 125.635 118.781 1.00 78.42 67 VAL A O 1
ATOM 531 N N . HIS A 1 68 ? 147.560 126.340 119.295 1.00 99.21 68 HIS A N 1
ATOM 532 C CA . HIS A 1 68 ? 147.619 125.630 120.555 1.00 96.91 68 HIS A CA 1
ATOM 533 C C . HIS A 1 68 ? 146.728 126.347 121.567 1.00 99.03 68 HIS A C 1
ATOM 534 O O . HIS A 1 68 ? 146.592 127.571 121.505 1.00 105.77 68 HIS A O 1
ATOM 541 N N . PRO A 1 69 ? 146.065 125.609 122.464 1.00 87.54 69 PRO A N 1
ATOM 542 C CA . PRO A 1 69 ? 145.183 126.258 123.451 1.00 89.17 69 PRO A CA 1
ATOM 543 C C . PRO A 1 69 ? 145.880 127.230 124.380 1.00 87.42 69 PRO A C 1
ATOM 544 O O . PRO A 1 69 ? 145.262 128.200 124.827 1.00 88.63 69 PRO A O 1
ATOM 548 N N . LYS A 1 70 ? 147.148 127.005 124.686 1.00 91.19 70 LYS A N 1
ATOM 549 C CA . LYS A 1 70 ? 147.902 127.968 125.469 1.00 88.84 70 LYS A CA 1
ATOM 550 C C . LYS A 1 70 ? 148.252 129.213 124.662 1.00 85.52 70 LYS A C 1
ATOM 551 O O . LYS A 1 70 ? 148.288 130.310 125.226 1.00 91.17 70 LYS A O 1
ATOM 557 N N . GLN A 1 71 ? 148.452 129.078 123.355 1.00 78.34 71 GLN A N 1
ATOM 558 C CA . GLN A 1 71 ? 148.631 130.226 122.482 1.00 78.97 71 GLN A CA 1
ATOM 559 C C . GLN A 1 71 ? 147.332 130.963 122.189 1.00 83.85 71 GLN A C 1
ATOM 560 O O . GLN A 1 71 ? 147.368 132.166 121.923 1.00 84.95 71 GLN A O 1
ATOM 566 N N . ALA A 1 72 ? 146.189 130.279 122.229 1.00 77.88 72 ALA A N 1
ATOM 567 C CA . ALA A 1 72 ? 144.911 130.920 121.953 1.00 68.85 72 ALA A CA 1
ATOM 568 C C . ALA A 1 72 ? 144.453 131.839 123.072 1.00 72.16 72 ALA A C 1
ATOM 569 O O . ALA A 1 72 ? 143.729 132.801 122.805 1.00 77.43 72 ALA A O 1
ATOM 571 N N . HIS A 1 73 ? 144.845 131.565 124.316 1.00 71.66 73 HIS A N 1
ATOM 572 C CA . HIS A 1 73 ? 144.486 132.442 125.421 1.00 65.78 73 HIS A CA 1
ATOM 573 C C . HIS A 1 73 ? 145.224 133.769 125.362 1.00 73.26 73 HIS A C 1
ATOM 574 O O . HIS A 1 73 ? 144.696 134.789 125.813 1.00 79.59 73 HIS A O 1
ATOM 581 N N . THR A 1 74 ? 146.442 133.773 124.835 1.00 75.54 74 THR A N 1
ATOM 582 C CA . THR A 1 74 ? 147.268 134.966 124.771 1.00 72.53 74 THR A CA 1
ATOM 583 C C . THR A 1 74 ? 147.237 135.619 123.393 1.00 72.78 74 THR A C 1
ATOM 584 O O . THR A 1 74 ? 148.208 136.259 122.988 1.00 83.92 74 THR A O 1
ATOM 588 N N . MET A 1 75 ? 146.136 135.470 122.676 1.00 76.37 75 MET A N 1
ATOM 589 C CA . MET A 1 75 ? 145.930 136.033 121.358 1.00 69.88 75 MET A CA 1
ATOM 590 C C . MET A 1 75 ? 145.027 137.262 121.467 1.00 76.40 75 MET A C 1
ATOM 591 O O . MET A 1 75 ? 144.225 137.377 122.397 1.00 84.25 75 MET A O 1
ATOM 596 N N . ASP A 1 76 ? 145.145 138.181 120.517 1.00 72.68 76 ASP A N 1
ATOM 597 C CA . ASP A 1 76 ? 144.270 139.337 120.396 1.00 68.34 76 ASP A CA 1
ATOM 598 C C . ASP A 1 76 ? 142.904 138.811 119.981 1.00 77.61 76 ASP A C 1
ATOM 599 O O . ASP A 1 76 ? 142.838 138.010 119.034 1.00 93.50 76 ASP A O 1
ATOM 604 N N . PRO A 1 77 ? 141.807 139.154 120.681 1.00 69.85 77 PRO A N 1
ATOM 605 C CA . PRO A 1 77 ? 140.479 138.645 120.275 1.00 73.05 77 PRO A CA 1
ATOM 606 C C . PRO A 1 77 ? 140.062 139.064 118.884 1.00 72.54 77 PRO A C 1
ATOM 607 O O . PRO A 1 77 ? 139.368 138.325 118.172 1.00 81.85 77 PRO A O 1
ATOM 611 N N . GLN A 1 78 ? 140.507 140.242 118.477 1.00 71.56 78 GLN A N 1
ATOM 612 C CA . GLN A 1 78 ? 140.179 140.780 117.171 1.00 72.64 78 GLN A CA 1
ATOM 613 C C . GLN A 1 78 ? 140.862 139.995 116.050 1.00 75.06 78 GLN A C 1
ATOM 614 O O . GLN A 1 78 ? 140.294 139.837 114.964 1.00 82.81 78 GLN A O 1
ATOM 620 N N . LEU A 1 79 ? 142.009 139.371 116.335 1.00 67.68 79 LEU A N 1
ATOM 621 C CA . LEU A 1 79 ? 142.632 138.488 115.350 1.00 57.72 79 LEU A CA 1
ATOM 622 C C . LEU A 1 79 ? 141.885 137.159 115.228 1.00 63.41 79 LEU A C 1
ATOM 623 O O . LEU A 1 79 ? 141.758 136.611 114.125 1.00 76.82 79 LEU A O 1
ATOM 628 N N . ARG A 1 80 ? 141.381 136.628 116.346 1.00 59.17 80 ARG A N 1
ATOM 629 C CA . ARG A 1 80 ? 140.575 135.407 116.303 1.00 57.29 80 ARG A CA 1
ATOM 630 C C . ARG A 1 80 ? 139.291 135.609 115.504 1.00 69.51 80 ARG A C 1
ATOM 631 O O . ARG A 1 80 ? 138.938 134.788 114.634 1.00 80.45 80 ARG A O 1
ATOM 639 N N . LEU A 1 81 ? 138.603 136.722 115.768 1.00 63.46 81 LEU A N 1
ATOM 640 C CA . LEU A 1 81 ? 137.396 137.048 115.021 1.00 56.30 81 LEU A CA 1
ATOM 641 C C . LEU A 1 81 ? 137.701 137.297 113.552 1.00 59.61 81 LEU A C 1
ATOM 642 O O . LEU A 1 81 ? 136.921 136.901 112.680 1.00 75.80 81 LEU A O 1
ATOM 647 N N . LEU A 1 82 ? 138.846 137.928 113.256 1.00 49.71 82 LEU A N 1
ATOM 648 C CA . LEU A 1 82 ? 139.220 138.171 111.870 1.00 54.44 82 LEU A CA 1
ATOM 649 C C . LEU A 1 82 ? 139.528 136.886 111.117 1.00 54.92 82 LEU A C 1
ATOM 650 O O . LEU A 1 82 ? 139.166 136.786 109.944 1.00 71.63 82 LEU A O 1
ATOM 655 N N . LEU A 1 83 ? 140.145 135.897 111.771 1.00 53.70 83 LEU A N 1
ATOM 656 C CA . LEU A 1 83 ? 140.360 134.593 111.142 1.00 50.11 83 LEU A CA 1
ATOM 657 C C . LEU A 1 83 ? 139.047 133.914 110.776 1.00 61.36 83 LEU A C 1
ATOM 658 O O . LEU A 1 83 ? 138.896 133.423 109.641 1.00 72.75 83 LEU A O 1
ATOM 663 N N . GLU A 1 84 ? 138.073 133.931 111.693 1.00 72.88 84 GLU A N 1
ATOM 664 C CA . GLU A 1 84 ? 136.786 133.302 111.388 1.00 63.24 84 GLU A CA 1
ATOM 665 C C . GLU A 1 84 ? 136.021 134.027 110.278 1.00 69.30 84 GLU A C 1
ATOM 666 O O . GLU A 1 84 ? 135.524 133.386 109.341 1.00 73.83 84 GLU A O 1
ATOM 672 N N . VAL A 1 85 ? 135.949 135.363 110.330 1.00 60.67 85 VAL A N 1
ATOM 673 C CA . VAL A 1 85 ? 135.189 136.068 109.296 1.00 58.52 85 VAL A CA 1
ATOM 674 C C . VAL A 1 85 ? 135.934 136.065 107.967 1.00 58.76 85 VAL A C 1
ATOM 675 O O . VAL A 1 85 ? 135.315 136.174 106.903 1.00 76.07 85 VAL A O 1
ATOM 679 N N . THR A 1 86 ? 137.255 135.880 107.994 1.00 54.78 86 THR A N 1
ATOM 680 C CA . THR A 1 86 ? 138.013 135.764 106.758 1.00 54.48 86 THR A CA 1
ATOM 681 C C . THR A 1 86 ? 137.715 134.449 106.059 1.00 60.23 86 THR A C 1
ATOM 682 O O . THR A 1 86 ? 137.596 134.413 104.831 1.00 71.33 86 THR A O 1
ATOM 686 N N . TYR A 1 87 ? 137.573 133.359 106.823 1.00 65.76 87 TYR A N 1
ATOM 687 C CA . TYR A 1 87 ? 137.099 132.116 106.210 1.00 60.73 87 TYR A CA 1
ATOM 688 C C . TYR A 1 87 ? 135.683 132.267 105.658 1.00 66.59 87 TYR A C 1
ATOM 689 O O . TYR A 1 87 ? 135.376 131.776 104.557 1.00 63.71 87 TYR A O 1
ATOM 698 N N . GLU A 1 88 ? 134.815 132.949 106.408 1.00 75.94 88 GLU A N 1
ATOM 699 C CA . GLU A 1 88 ? 133.415 133.073 106.018 1.00 65.62 88 GLU A CA 1
ATOM 700 C C . GLU A 1 88 ? 133.249 133.901 104.748 1.00 72.93 88 GLU A C 1
ATOM 701 O O . GLU A 1 88 ? 132.345 133.655 103.949 1.00 85.80 88 GLU A O 1
ATOM 707 N N . ALA A 1 89 ? 134.128 134.882 104.531 1.00 63.17 89 ALA A N 1
ATOM 708 C CA . ALA A 1 89 ? 134.078 135.699 103.320 1.00 55.42 89 ALA A CA 1
ATOM 709 C C . ALA A 1 89 ? 134.425 134.916 102.054 1.00 63.68 89 ALA A C 1
ATOM 710 O O . ALA A 1 89 ? 133.742 135.052 101.027 1.00 79.04 89 ALA A O 1
ATOM 712 N N . ILE A 1 90 ? 135.483 134.102 102.125 1.00 61.76 90 ILE A N 1
ATOM 713 C CA . ILE A 1 90 ? 135.869 133.251 101.001 1.00 55.27 90 ILE A CA 1
ATOM 714 C C . ILE A 1 90 ? 134.764 132.260 100.683 1.00 67.73 90 ILE A C 1
ATOM 715 O O . ILE A 1 90 ? 134.430 132.031 99.517 1.00 74.40 90 ILE A O 1
ATOM 720 N N . VAL A 1 91 ? 134.171 131.666 101.721 1.00 75.22 91 VAL A N 1
ATOM 721 C CA . VAL A 1 91 ? 133.074 130.722 101.515 1.00 61.98 91 VAL A CA 1
ATOM 722 C C . VAL A 1 91 ? 131.834 131.422 100.952 1.00 67.48 91 VAL A C 1
ATOM 723 O O . VAL A 1 91 ? 131.139 130.877 100.087 1.00 72.08 91 VAL A O 1
ATOM 727 N N . ASP A 1 92 ? 131.582 132.667 101.376 1.00 70.27 92 ASP A N 1
ATOM 728 C CA . ASP A 1 92 ? 130.490 133.459 100.810 1.00 62.21 92 ASP A CA 1
ATOM 729 C C . ASP A 1 92 ? 130.704 133.757 99.336 1.00 71.64 92 ASP A C 1
ATOM 730 O O . ASP A 1 92 ? 129.738 133.948 98.592 1.00 80.18 92 ASP A O 1
ATOM 735 N N . GLY A 1 93 ? 131.958 133.808 98.895 1.00 77.67 93 GLY A N 1
ATOM 736 C CA . GLY A 1 93 ? 132.212 134.053 97.485 1.00 77.43 93 GLY A CA 1
ATOM 737 C C . GLY A 1 93 ? 131.858 132.881 96.587 1.00 82.83 93 GLY A C 1
ATOM 738 O O . GLY A 1 93 ? 131.796 133.023 95.365 1.00 83.11 93 GLY A O 1
ATOM 739 N N . GLY A 1 94 ? 131.618 131.709 97.170 1.00 76.28 94 GLY A N 1
ATOM 740 C CA . GLY A 1 94 ? 131.414 130.495 96.420 1.00 68.99 94 GLY A CA 1
ATOM 741 C C . GLY A 1 94 ? 132.695 129.783 96.056 1.00 76.03 94 GLY A C 1
ATOM 742 O O . GLY A 1 94 ? 132.664 128.835 95.266 1.00 79.11 94 GLY A O 1
ATOM 743 N N . ILE A 1 95 ? 133.817 130.230 96.611 1.00 74.90 95 ILE A N 1
ATOM 744 C CA . ILE A 1 95 ? 135.128 129.694 96.271 1.00 69.21 95 ILE A CA 1
ATOM 745 C C . ILE A 1 95 ? 135.615 128.826 97.421 1.00 75.08 95 ILE A C 1
ATOM 746 O O . ILE A 1 95 ? 135.562 129.231 98.585 1.00 85.98 95 ILE A O 1
ATOM 751 N N . ASN A 1 96 ? 136.056 127.617 97.104 1.00 72.35 96 ASN A N 1
ATOM 752 C CA . ASN A 1 96 ? 136.750 126.799 98.085 1.00 66.25 96 ASN A CA 1
ATOM 753 C C . ASN A 1 96 ? 138.091 127.445 98.410 1.00 77.07 96 ASN A C 1
ATOM 754 O O . ASN A 1 96 ? 138.832 127.799 97.491 1.00 85.80 96 ASN A O 1
ATOM 759 N N . PRO A 1 97 ? 138.435 127.620 99.690 1.00 78.31 97 PRO A N 1
ATOM 760 C CA . PRO A 1 97 ? 139.718 128.258 100.029 1.00 75.12 97 PRO A CA 1
ATOM 761 C C . PRO A 1 97 ? 140.938 127.450 99.634 1.00 76.33 97 PRO A C 1
ATOM 762 O O . PRO A 1 97 ? 142.030 128.017 99.544 1.00 82.31 97 PRO A O 1
ATOM 766 N N . ASP A 1 98 ? 140.790 126.152 99.374 1.00 86.69 98 ASP A N 1
ATOM 767 C CA . ASP A 1 98 ? 141.908 125.325 98.955 1.00 84.80 98 ASP A CA 1
ATOM 768 C C . ASP A 1 98 ? 142.356 125.603 97.528 1.00 86.21 98 ASP A C 1
ATOM 769 O O . ASP A 1 98 ? 143.439 125.165 97.139 1.00 91.49 98 ASP A O 1
ATOM 774 N N . SER A 1 99 ? 141.558 126.323 96.742 1.00 80.05 99 SER A N 1
ATOM 775 C CA . SER A 1 99 ? 141.961 126.692 95.394 1.00 79.18 99 SER A CA 1
ATOM 776 C C . SER A 1 99 ? 142.836 127.935 95.356 1.00 79.67 99 SER A C 1
ATOM 777 O O . SER A 1 99 ? 143.267 128.333 94.272 1.00 84.65 99 SER A O 1
ATOM 780 N N . LEU A 1 100 ? 143.097 128.563 96.502 1.00 72.20 100 LEU A N 1
ATOM 781 C CA . LEU A 1 100 ? 143.975 129.721 96.583 1.00 70.22 100 LEU A CA 1
ATOM 782 C C . LEU A 1 100 ? 145.230 129.440 97.400 1.00 74.31 100 LEU A C 1
ATOM 783 O O . LEU A 1 100 ? 145.899 130.379 97.833 1.00 80.49 100 LEU A O 1
ATOM 788 N N . ARG A 1 101 ? 145.577 128.167 97.596 1.00 73.87 101 ARG A N 1
ATOM 789 C CA . ARG A 1 101 ? 146.626 127.793 98.539 1.00 67.15 101 ARG A CA 1
ATOM 790 C C . ARG A 1 101 ? 148.038 128.093 98.055 1.00 77.81 101 ARG A C 1
ATOM 791 O O . ARG A 1 101 ? 148.968 128.029 98.854 1.00 88.59 101 ARG A O 1
ATOM 799 N N . GLY A 1 102 ? 148.248 128.381 96.785 1.00 73.46 102 GLY A N 1
ATOM 800 C CA . GLY A 1 102 ? 149.613 128.643 96.372 1.00 68.39 102 GLY A CA 1
ATOM 801 C C . GLY A 1 102 ? 149.744 129.932 95.602 1.00 75.14 102 GLY A C 1
ATOM 802 O O . GLY A 1 102 ? 150.822 130.289 95.133 1.00 84.12 102 GLY A O 1
ATOM 803 N N . THR A 1 103 ? 148.631 130.636 95.478 1.00 80.50 103 THR A N 1
ATOM 804 C CA . THR A 1 103 ? 148.517 131.772 94.589 1.00 74.20 103 THR A CA 1
ATOM 805 C C . THR A 1 103 ? 149.131 133.014 95.224 1.00 73.66 103 THR A C 1
ATOM 806 O O . THR A 1 103 ? 149.544 133.021 96.382 1.00 78.21 103 THR A O 1
ATOM 810 N N . HIS A 1 104 ? 149.158 134.095 94.451 1.00 70.30 104 HIS A N 1
ATOM 811 C CA . HIS A 1 104 ? 149.794 135.342 94.841 1.00 70.07 104 HIS A CA 1
ATOM 812 C C . HIS A 1 104 ? 148.797 136.353 95.391 1.00 70.73 104 HIS A C 1
ATOM 813 O O . HIS A 1 104 ? 148.920 137.549 95.125 1.00 81.33 104 HIS A O 1
ATOM 820 N N . THR A 1 105 ? 147.796 135.904 96.146 1.00 60.47 105 THR A N 1
ATOM 821 C CA . THR A 1 105 ? 146.788 136.817 96.663 1.00 70.17 105 THR A CA 1
ATOM 822 C C . THR A 1 105 ? 147.304 137.548 97.894 1.00 68.86 105 THR A C 1
ATOM 823 O O . THR A 1 105 ? 148.027 136.980 98.712 1.00 76.89 105 THR A O 1
ATOM 827 N N . GLY A 1 106 ? 146.915 138.813 98.029 1.00 60.33 106 GLY A N 1
ATOM 828 C CA . GLY A 1 106 ? 147.402 139.659 99.092 1.00 58.26 106 GLY A CA 1
ATOM 829 C C . GLY A 1 106 ? 146.410 139.891 100.215 1.00 62.70 106 GLY A C 1
ATOM 830 O O . GLY A 1 106 ? 145.221 139.637 100.082 1.00 74.45 106 GLY A O 1
ATOM 831 N N . VAL A 1 107 ? 146.927 140.370 101.343 1.00 54.53 107 VAL A N 1
ATOM 832 C CA . VAL A 1 107 ? 146.134 140.696 102.523 1.00 51.33 107 VAL A CA 1
ATOM 833 C C . VAL A 1 107 ? 146.441 142.134 102.919 1.00 54.49 107 VAL A C 1
ATOM 834 O O . VAL A 1 107 ? 147.611 142.503 103.059 1.00 65.24 107 VAL A O 1
ATOM 838 N N . TRP A 1 108 ? 145.399 142.942 103.098 1.00 50.07 108 TRP A N 1
ATOM 839 C CA . TRP A 1 108 ? 145.522 144.314 103.583 1.00 48.07 108 TRP A CA 1
ATOM 840 C C . TRP A 1 108 ? 144.521 144.514 104.709 1.00 54.43 108 TRP A C 1
ATOM 841 O O . TRP A 1 108 ? 143.316 144.392 104.488 1.00 63.00 108 TRP A O 1
ATOM 852 N N . VAL A 1 109 ? 145.006 144.824 105.907 1.00 50.14 109 VAL A N 1
ATOM 853 C CA . VAL A 1 109 ? 144.162 144.982 107.087 1.00 44.95 109 VAL A CA 1
ATOM 854 C C . VAL A 1 109 ? 144.334 146.393 107.626 1.00 55.84 109 VAL A C 1
ATOM 855 O O . VAL A 1 109 ? 145.462 146.871 107.769 1.00 72.72 109 VAL A O 1
ATOM 859 N N . GLY A 1 110 ? 143.220 147.059 107.916 1.00 57.61 110 GLY A N 1
ATOM 860 C CA . GLY A 1 110 ? 143.251 148.352 108.572 1.00 53.88 110 GLY A CA 1
ATOM 861 C C . GLY A 1 110 ? 143.013 148.268 110.066 1.00 62.32 110 GLY A C 1
ATOM 862 O O . GLY A 1 110 ? 141.901 147.966 110.501 1.00 68.96 110 GLY A O 1
ATOM 863 N N . VAL A 1 111 ? 144.082 148.469 110.840 1.00 67.66 111 VAL A N 1
ATOM 864 C CA . VAL A 1 111 ? 143.971 148.444 112.328 1.00 67.30 111 VAL A CA 1
ATOM 865 C C . VAL A 1 111 ? 144.315 149.851 112.834 1.00 72.50 111 VAL A C 1
ATOM 866 O O . VAL A 1 111 ? 144.801 150.665 112.020 1.00 83.07 111 VAL A O 1
ATOM 870 N N . SER A 1 112 ? 144.072 150.122 114.117 1.00 72.64 112 SER A N 1
ATOM 871 C CA . SER A 1 112 ? 144.448 151.437 114.695 1.00 68.63 112 SER A CA 1
ATOM 872 C C . SER A 1 112 ? 144.914 151.251 116.143 1.00 72.04 112 SER A C 1
ATOM 873 O O . SER A 1 112 ? 145.602 152.159 116.657 1.00 84.81 112 SER A O 1
ATOM 876 N N . GLY A 1 113 ? 144.560 150.126 116.775 1.00 76.83 113 GLY A N 1
ATOM 877 C CA . GLY A 1 113 ? 144.920 149.975 118.173 1.00 73.29 113 GLY A CA 1
ATOM 878 C C . GLY A 1 113 ? 145.310 148.556 118.492 1.00 82.73 113 GLY A C 1
ATOM 879 O O . GLY A 1 113 ? 144.837 147.605 117.866 1.00 91.26 113 GLY A O 1
ATOM 880 N N . SER A 1 114 ? 146.199 148.414 119.473 1.00 91.06 114 SER A N 1
ATOM 881 C CA . SER A 1 114 ? 146.565 147.116 120.031 1.00 92.57 114 SER A CA 1
ATOM 882 C C . SER A 1 114 ? 146.605 147.273 121.546 1.00 89.04 114 SER A C 1
ATOM 883 O O . SER A 1 114 ? 147.663 147.525 122.125 1.00 96.10 114 SER A O 1
ATOM 886 N N . GLU A 1 115 ? 145.450 147.121 122.182 1.00 85.70 115 GLU A N 1
ATOM 887 C CA . GLU A 1 115 ? 145.353 147.210 123.629 1.00 88.44 115 GLU A CA 1
ATOM 888 C C . GLU A 1 115 ? 145.627 145.885 124.318 1.00 88.17 115 GLU A C 1
ATOM 889 O O . GLU A 1 115 ? 146.108 145.881 125.458 1.00 100.15 115 GLU A O 1
ATOM 895 N N . THR A 1 116 ? 145.344 144.768 123.646 1.00 77.50 116 THR A N 1
ATOM 896 C CA . THR A 1 116 ? 145.667 143.451 124.181 1.00 75.88 116 THR A CA 1
ATOM 897 C C . THR A 1 116 ? 147.168 143.258 124.310 1.00 79.26 116 THR A C 1
ATOM 898 O O . THR A 1 116 ? 147.625 142.557 125.218 1.00 89.42 116 THR A O 1
ATOM 902 N N . SER A 1 117 ? 147.940 143.872 123.415 1.00 84.75 117 SER A N 1
ATOM 903 C CA . SER A 1 117 ? 149.392 143.783 123.477 1.00 78.62 117 SER A CA 1
ATOM 904 C C . SER A 1 117 ? 149.939 144.445 124.729 1.00 77.83 117 SER A C 1
ATOM 905 O O . SER A 1 117 ? 150.853 143.915 125.368 1.00 86.78 117 SER A O 1
ATOM 908 N N . GLU A 1 118 ? 149.395 145.600 125.107 1.00 79.85 118 GLU A N 1
ATOM 909 C CA . GLU A 1 118 ? 149.901 146.271 126.290 1.00 81.92 118 GLU A CA 1
ATOM 910 C C . GLU A 1 118 ? 149.254 145.764 127.570 1.00 82.41 118 GLU A C 1
ATOM 911 O O . GLU A 1 118 ? 149.809 145.980 128.649 1.00 87.24 118 GLU A O 1
ATOM 917 N N . ALA A 1 119 ? 148.114 145.084 127.479 1.00 76.65 119 ALA A N 1
ATOM 918 C CA . ALA A 1 119 ? 147.581 144.419 128.660 1.00 72.13 119 ALA A CA 1
ATOM 919 C C . ALA A 1 119 ? 148.332 143.139 128.975 1.00 77.40 119 ALA A C 1
ATOM 920 O O . ALA A 1 119 ? 148.458 142.770 130.143 1.00 83.60 119 ALA A O 1
ATOM 922 N N . LEU A 1 120 ? 148.839 142.451 127.957 1.00 79.67 120 LEU A N 1
ATOM 923 C CA . LEU A 1 120 ? 149.519 141.181 128.143 1.00 74.36 120 LEU A CA 1
ATOM 924 C C . LEU A 1 120 ? 150.998 141.338 128.429 1.00 76.53 120 LEU A C 1
ATOM 925 O O . LEU A 1 120 ? 151.671 140.334 128.654 1.00 81.49 120 LEU A O 1
ATOM 930 N N . SER A 1 121 ? 151.526 142.561 128.417 1.00 82.76 121 SER A N 1
ATOM 931 C CA . SER A 1 121 ? 152.938 142.789 128.691 1.00 76.11 121 SER A CA 1
ATOM 932 C C . SER A 1 121 ? 153.156 143.688 129.899 1.00 80.35 121 SER A C 1
ATOM 933 O O . SER A 1 121 ? 154.203 144.330 130.004 1.00 88.86 121 SER A O 1
ATOM 936 N N . ARG A 1 122 ? 152.198 143.747 130.820 1.00 84.14 122 ARG A N 1
ATOM 937 C CA . ARG A 1 122 ? 152.336 144.630 131.968 1.00 85.36 122 ARG A CA 1
ATOM 938 C C . ARG A 1 122 ? 153.235 144.050 133.050 1.00 92.14 122 ARG A C 1
ATOM 939 O O . ARG A 1 122 ? 153.844 144.810 133.803 1.00 100.54 122 ARG A O 1
ATOM 947 N N . ASP A 1 123 ? 153.328 142.730 133.152 1.00 93.18 123 ASP A N 1
ATOM 948 C CA . ASP A 1 123 ? 154.125 142.096 134.197 1.00 84.83 123 ASP A CA 1
ATOM 949 C C . ASP A 1 123 ? 155.349 141.446 133.583 1.00 91.97 123 ASP A C 1
ATOM 950 O O . ASP A 1 123 ? 155.243 140.357 133.004 1.00 99.01 123 ASP A O 1
ATOM 955 N N . PRO A 1 124 ? 156.538 142.032 133.716 1.00 90.24 124 PRO A N 1
ATOM 956 C CA . PRO A 1 124 ? 157.733 141.464 133.087 1.00 86.43 124 PRO A CA 1
ATOM 957 C C . PRO A 1 124 ? 158.302 140.239 133.783 1.00 86.12 124 PRO A C 1
ATOM 958 O O . PRO A 1 124 ? 159.317 139.713 133.324 1.00 92.87 124 PRO A O 1
ATOM 962 N N . GLU A 1 125 ? 157.692 139.765 134.863 1.00 96.30 125 GLU A N 1
ATOM 963 C CA . GLU A 1 125 ? 158.138 138.548 135.516 1.00 96.56 125 GLU A CA 1
ATOM 964 C C . GLU A 1 125 ? 157.344 137.321 135.100 1.00 99.25 125 GLU A C 1
ATOM 965 O O . GLU A 1 125 ? 157.875 136.209 135.177 1.00 101.49 125 GLU A O 1
ATOM 971 N N . THR A 1 126 ? 156.091 137.486 134.678 1.00 97.14 126 THR A N 1
ATOM 972 C CA . THR A 1 126 ? 155.245 136.385 134.239 1.00 96.81 126 THR A CA 1
ATOM 973 C C . THR A 1 126 ? 154.890 136.486 132.757 1.00 97.91 126 THR A C 1
ATOM 974 O O . THR A 1 126 ? 153.828 136.026 132.340 1.00 101.79 126 THR A O 1
ATOM 978 N N . LEU A 1 127 ? 155.761 137.094 131.959 1.00 89.68 127 LEU A N 1
ATOM 979 C CA . LEU A 1 127 ? 155.537 137.188 130.527 1.00 86.38 127 LEU A CA 1
ATOM 980 C C . LEU A 1 127 ? 155.690 135.838 129.846 1.00 96.42 127 LEU A C 1
ATOM 981 O O . LEU A 1 127 ? 156.347 134.923 130.345 1.00 101.40 127 LEU A O 1
ATOM 986 N N . VAL A 1 128 ? 155.079 135.733 128.673 1.00 91.50 128 VAL A N 1
ATOM 987 C CA . VAL A 1 128 ? 155.293 134.617 127.767 1.00 87.24 128 VAL A CA 1
ATOM 988 C C . VAL A 1 128 ? 155.657 135.188 126.407 1.00 91.29 128 VAL A C 1
ATOM 989 O O . VAL A 1 128 ? 155.300 136.324 126.086 1.00 93.81 128 VAL A O 1
ATOM 993 N N . GLY A 1 129 ? 156.378 134.400 125.611 1.00 89.86 129 GLY A N 1
ATOM 994 C CA . GLY A 1 129 ? 156.783 134.861 124.299 1.00 83.91 129 GLY A CA 1
ATOM 995 C C . GLY A 1 129 ? 155.676 134.863 123.269 1.00 88.00 129 GLY A C 1
ATOM 996 O O . GLY A 1 129 ? 155.785 135.578 122.270 1.00 88.58 129 GLY A O 1
ATOM 997 N N . TYR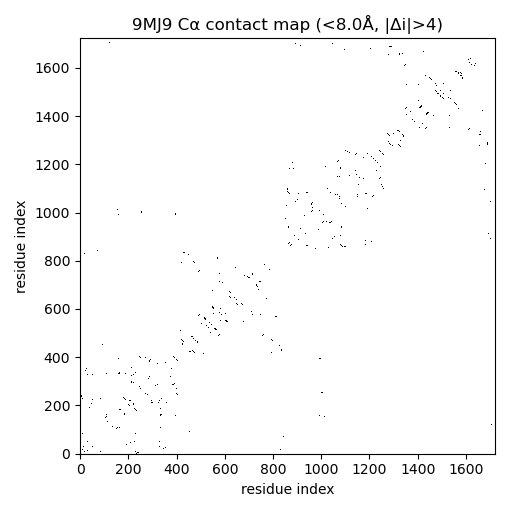 A 1 130 ? 154.606 134.098 123.496 1.00 88.70 130 TYR A N 1
ATOM 998 C CA . TYR A 1 130 ? 153.546 133.974 122.500 1.00 84.75 130 TYR A CA 1
ATOM 999 C C . TYR A 1 130 ? 152.712 135.239 122.380 1.00 84.89 130 TYR A C 1
ATOM 1000 O O . TYR A 1 130 ? 151.992 135.401 121.393 1.00 93.51 130 TYR A O 1
ATOM 1009 N N . SER A 1 131 ? 152.776 136.126 123.372 1.00 79.29 131 SER A N 1
ATOM 1010 C CA . SER A 1 131 ? 152.026 137.371 123.293 1.00 82.75 131 SER A CA 1
ATOM 1011 C C . SER A 1 131 ? 152.596 138.304 122.236 1.00 92.20 131 SER A C 1
ATOM 1012 O O . SER A 1 131 ? 151.893 139.194 121.753 1.00 93.56 131 SER A O 1
ATOM 1015 N N . MET A 1 132 ? 153.865 138.132 121.872 1.00 96.19 132 MET A N 1
ATOM 1016 C CA . MET A 1 132 ? 154.414 138.886 120.755 1.00 90.57 132 MET A CA 1
ATOM 1017 C C . MET A 1 132 ? 153.855 138.376 119.434 1.00 93.86 132 MET A C 1
ATOM 1018 O O . MET A 1 132 ? 153.521 139.167 118.548 1.00 97.98 132 MET A O 1
ATOM 1023 N N . VAL A 1 133 ? 153.742 137.056 119.289 1.00 83.91 133 VAL A N 1
ATOM 1024 C CA . VAL A 1 133 ? 153.258 136.450 118.055 1.00 78.40 133 VAL A CA 1
ATOM 1025 C C . VAL A 1 133 ? 151.764 136.679 117.847 1.00 84.64 133 VAL A C 1
ATOM 1026 O O . VAL A 1 133 ? 151.323 136.871 116.708 1.00 89.70 133 VAL A O 1
ATOM 1030 N N . GLY A 1 134 ? 150.970 136.705 118.907 1.00 84.39 134 GLY A N 1
ATOM 1031 C CA . GLY A 1 134 ? 149.540 136.841 118.742 1.00 74.39 134 GLY A CA 1
ATOM 1032 C C . GLY A 1 134 ? 148.966 138.241 118.844 1.00 80.88 134 GLY A C 1
ATOM 1033 O O . GLY A 1 134 ? 147.776 138.422 118.590 1.00 87.20 134 GLY A O 1
ATOM 1034 N N . CYS A 1 135 ? 149.775 139.241 119.195 1.00 83.06 135 CYS A N 1
ATOM 1035 C CA . CYS A 1 135 ? 149.248 140.580 119.431 1.00 82.70 135 CYS A CA 1
ATOM 1036 C C . CYS A 1 135 ? 149.972 141.700 118.702 1.00 83.56 135 CYS A C 1
ATOM 1037 O O . CYS A 1 135 ? 149.504 142.841 118.769 1.00 90.74 135 CYS A O 1
ATOM 1040 N N . GLN A 1 136 ? 151.092 141.433 118.038 1.00 86.05 136 GLN A N 1
ATOM 1041 C CA . GLN A 1 136 ? 151.772 142.454 117.252 1.00 82.39 136 GLN A CA 1
ATOM 1042 C C . GLN A 1 136 ? 150.919 142.833 116.045 1.00 84.45 136 GLN A C 1
ATOM 1043 O O . GLN A 1 136 ? 150.234 141.988 115.472 1.00 94.97 136 GLN A O 1
ATOM 1049 N N . ARG A 1 137 ? 150.935 144.125 115.690 1.00 74.25 137 ARG A N 1
ATOM 1050 C CA . ARG A 1 137 ? 150.012 144.652 114.687 1.00 74.69 137 ARG A CA 1
ATOM 1051 C C . ARG A 1 137 ? 150.262 144.087 113.292 1.00 77.33 137 ARG A C 1
ATOM 1052 O O . ARG A 1 137 ? 149.322 143.980 112.502 1.00 87.83 137 ARG A O 1
ATOM 1060 N N . ALA A 1 138 ? 151.498 143.707 112.970 1.00 63.85 138 ALA A N 1
ATOM 1061 C CA . ALA A 1 138 ? 151.761 143.089 111.673 1.00 62.51 138 ALA A CA 1
ATOM 1062 C C . ALA A 1 138 ? 151.209 141.675 111.604 1.00 68.14 138 ALA A C 1
ATOM 1063 O O . ALA A 1 138 ? 150.952 141.149 110.511 1.00 75.57 138 ALA A O 1
ATOM 1065 N N . MET A 1 139 ? 151.003 141.048 112.756 1.00 79.74 139 MET A N 1
ATOM 1066 C CA . MET A 1 139 ? 150.545 139.674 112.761 1.00 72.30 139 MET A CA 1
ATOM 1067 C C . MET A 1 139 ? 149.070 139.567 112.413 1.00 70.76 139 MET A C 1
ATOM 1068 O O . MET A 1 139 ? 148.636 138.489 112.012 1.00 78.89 139 MET A O 1
ATOM 1073 N N . MET A 1 140 ? 148.324 140.678 112.478 1.00 65.50 140 MET A N 1
ATOM 1074 C CA . MET A 1 140 ? 146.924 140.697 112.059 1.00 62.18 140 MET A CA 1
ATOM 1075 C C . MET A 1 140 ? 146.763 140.389 110.577 1.00 72.31 140 MET A C 1
ATOM 1076 O O . MET A 1 140 ? 145.713 139.891 110.164 1.00 81.73 140 MET A O 1
ATOM 1081 N N . ALA A 1 141 ? 147.774 140.677 109.764 1.00 69.11 141 ALA A N 1
ATOM 1082 C CA . ALA A 1 141 ? 147.801 140.231 108.381 1.00 59.34 141 ALA A CA 1
ATOM 1083 C C . ALA A 1 141 ? 148.668 138.999 108.170 1.00 65.94 141 ALA A C 1
ATOM 1084 O O . ALA A 1 141 ? 148.333 138.152 107.326 1.00 76.20 141 ALA A O 1
ATOM 1086 N N . ASN A 1 142 ? 149.757 138.872 108.930 1.00 62.80 142 ASN A N 1
ATOM 1087 C CA . ASN A 1 142 ? 150.684 137.770 108.695 1.00 58.20 142 ASN A CA 1
ATOM 1088 C C . ASN A 1 142 ? 150.113 136.422 109.122 1.00 69.61 142 ASN A C 1
ATOM 1089 O O . ASN A 1 142 ? 150.418 135.411 108.488 1.00 78.97 142 ASN A O 1
ATOM 1094 N N . ARG A 1 143 ? 149.276 136.372 110.164 1.00 67.40 143 ARG A N 1
ATOM 1095 C CA . ARG A 1 143 ? 148.648 135.109 110.545 1.00 62.21 143 ARG A CA 1
ATOM 1096 C C . ARG A 1 143 ? 147.621 134.660 109.520 1.00 70.46 143 ARG A C 1
ATOM 1097 O O . ARG A 1 143 ? 147.456 133.455 109.301 1.00 75.25 143 ARG A O 1
ATOM 1105 N N . LEU A 1 144 ? 146.920 135.609 108.898 1.00 58.21 144 LEU A N 1
ATOM 1106 C CA . LEU A 1 144 ? 145.987 135.281 107.829 1.00 60.35 144 LEU A CA 1
ATOM 1107 C C . LEU A 1 144 ? 146.715 134.704 106.629 1.00 68.00 144 LEU A C 1
ATOM 1108 O O . LEU A 1 144 ? 146.299 133.681 106.063 1.00 72.87 144 LEU A O 1
ATOM 1113 N N . SER A 1 145 ? 147.829 135.338 106.243 1.00 64.70 145 SER A N 1
ATOM 1114 C CA . SER A 1 145 ? 148.634 134.806 105.147 1.00 55.90 145 SER A CA 1
ATOM 1115 C C . SER A 1 145 ? 149.264 133.467 105.496 1.00 60.96 145 SER A C 1
ATOM 1116 O O . SER A 1 145 ? 149.460 132.632 104.610 1.00 67.32 145 SER A O 1
ATOM 1119 N N . PHE A 1 146 ? 149.578 133.242 106.770 1.00 67.62 146 PHE A N 1
ATOM 1120 C CA . PHE A 1 146 ? 150.161 131.972 107.180 1.00 58.15 146 PHE A CA 1
ATOM 1121 C C . PHE A 1 146 ? 149.139 130.846 107.141 1.00 60.76 146 PHE A C 1
ATOM 1122 O O . PHE A 1 146 ? 149.441 129.752 106.657 1.00 66.58 146 PHE A O 1
ATOM 1130 N N . PHE A 1 147 ? 147.931 131.080 107.659 1.00 59.35 147 PHE A N 1
ATOM 1131 C CA . PHE A 1 147 ? 146.945 130.008 107.694 1.00 59.14 147 PHE A CA 1
ATOM 1132 C C . PHE A 1 147 ? 146.401 129.703 106.308 1.00 60.86 147 PHE A C 1
ATOM 1133 O O . PHE A 1 147 ? 146.256 128.532 105.944 1.00 62.39 147 PHE A O 1
ATOM 1141 N N . PHE A 1 148 ? 146.075 130.726 105.530 1.00 67.18 148 PHE A N 1
ATOM 1142 C CA . PHE A 1 148 ? 145.452 130.476 104.241 1.00 59.10 148 PHE A CA 1
ATOM 1143 C C . PHE A 1 148 ? 146.458 130.199 103.135 1.00 68.08 148 PHE A C 1
ATOM 1144 O O . PHE A 1 148 ? 146.037 129.917 102.011 1.00 77.01 148 PHE A O 1
ATOM 1152 N N . ASP A 1 149 ? 147.760 130.275 103.440 1.00 68.10 149 ASP A N 1
ATOM 1153 C CA . ASP A 1 149 ? 148.871 130.030 102.513 1.00 59.99 149 ASP A CA 1
ATOM 1154 C C . ASP A 1 149 ? 148.824 130.973 101.309 1.00 69.29 149 ASP A C 1
ATOM 1155 O O . ASP A 1 149 ? 148.705 130.559 100.159 1.00 77.44 149 ASP A O 1
ATOM 1160 N N . PHE A 1 150 ? 148.943 132.261 101.596 1.00 69.98 150 PHE A N 1
ATOM 1161 C CA . PHE A 1 150 ? 148.888 133.312 100.589 1.00 61.61 150 PHE A CA 1
ATOM 1162 C C . PHE A 1 150 ? 150.296 133.836 100.358 1.00 67.70 150 PHE A C 1
ATOM 1163 O O . PHE A 1 150 ? 151.021 134.107 101.317 1.00 84.67 150 PHE A O 1
ATOM 1171 N N . ARG A 1 151 ? 150.681 133.982 99.095 1.00 70.15 151 ARG A N 1
ATOM 1172 C CA . ARG A 1 151 ? 152.031 134.397 98.741 1.00 72.30 151 ARG A CA 1
ATOM 1173 C C . ARG A 1 151 ? 152.148 135.867 98.365 1.00 68.29 151 ARG A C 1
ATOM 1174 O O . ARG A 1 151 ? 153.240 136.304 98.012 1.00 72.91 151 ARG A O 1
ATOM 1182 N N . GLY A 1 152 ? 151.068 136.635 98.406 1.00 67.31 152 GLY A N 1
ATOM 1183 C CA . GLY A 1 152 ? 151.117 138.018 97.992 1.00 60.58 152 GLY A CA 1
ATOM 1184 C C . GLY A 1 152 ? 151.575 138.934 99.106 1.00 71.96 152 GLY A C 1
ATOM 1185 O O . GLY A 1 152 ? 152.062 138.477 100.137 1.00 81.09 152 GLY A O 1
ATOM 1186 N N . PRO A 1 153 ? 151.449 140.245 98.909 1.00 70.78 153 PRO A N 1
ATOM 1187 C CA . PRO A 1 153 ? 151.813 141.193 99.971 1.00 64.23 153 PRO A CA 1
ATOM 1188 C C . PRO A 1 153 ? 150.897 141.075 101.177 1.00 71.78 153 PRO A C 1
ATOM 1189 O O . PRO A 1 153 ? 149.700 140.829 101.054 1.00 78.07 153 PRO A O 1
ATOM 1193 N N . SER A 1 154 ? 151.473 141.265 102.359 1.00 66.20 154 SER A N 1
ATOM 1194 C CA . SER A 1 154 ? 150.749 141.093 103.618 1.00 60.47 154 SER A CA 1
ATOM 1195 C C . SER A 1 154 ? 151.033 142.298 104.505 1.00 61.96 154 SER A C 1
ATOM 1196 O O . SER A 1 154 ? 152.034 142.318 105.225 1.00 70.70 154 SER A O 1
ATOM 1199 N N . ILE A 1 155 ? 150.157 143.300 104.462 1.00 52.88 155 ILE A N 1
ATOM 1200 C CA . ILE A 1 155 ? 150.408 144.613 105.047 1.00 56.83 155 ILE A CA 1
ATOM 1201 C C . ILE A 1 155 ? 149.301 144.966 106.029 1.00 61.47 155 ILE A C 1
ATOM 1202 O O . ILE A 1 155 ? 148.114 144.798 105.728 1.00 71.30 155 ILE A O 1
ATOM 1207 N N . ALA A 1 156 ? 149.683 145.454 107.205 1.00 60.33 156 ALA A N 1
ATOM 1208 C CA . ALA A 1 156 ? 148.770 146.104 108.133 1.00 59.20 156 ALA A CA 1
ATOM 1209 C C . ALA A 1 156 ? 149.049 147.599 108.130 1.00 60.95 156 ALA A C 1
ATOM 1210 O O . ALA A 1 156 ? 150.191 148.014 108.334 1.00 74.10 156 ALA A O 1
ATOM 1212 N N . LEU A 1 157 ? 148.017 148.409 107.907 1.00 58.02 157 LEU A N 1
ATOM 1213 C CA . LEU A 1 157 ? 148.220 149.843 107.761 1.00 59.87 157 LEU A CA 1
ATOM 1214 C C . LEU A 1 157 ? 147.259 150.616 108.648 1.00 56.24 157 LEU A C 1
ATOM 1215 O O . LEU A 1 157 ? 146.146 150.166 108.911 1.00 71.54 157 LEU A O 1
ATOM 1220 N N . ASP A 1 158 ? 147.704 151.782 109.113 1.00 69.45 158 ASP A N 1
ATOM 1221 C CA . ASP A 1 158 ? 146.927 152.648 109.988 1.00 74.41 158 ASP A CA 1
ATOM 1222 C C . ASP A 1 158 ? 146.874 154.045 109.394 1.00 78.34 158 ASP A C 1
ATOM 1223 O O . ASP A 1 158 ? 147.915 154.675 109.195 1.00 80.53 158 ASP A O 1
ATOM 1228 N N . THR A 1 159 ? 145.669 154.522 109.108 1.00 82.01 159 THR A N 1
ATOM 1229 C CA . THR A 1 159 ? 145.483 155.803 108.435 1.00 78.62 159 THR A CA 1
ATOM 1230 C C . THR A 1 159 ? 144.292 156.502 109.122 1.00 77.76 159 THR A C 1
ATOM 1231 O O . THR A 1 159 ? 143.477 157.192 108.510 1.00 83.38 159 THR A O 1
ATOM 1235 N N . ALA A 1 160 ? 144.198 156.300 110.433 1.00 76.61 160 ALA A N 1
ATOM 1236 C CA . ALA A 1 160 ? 143.137 156.787 111.353 1.00 73.22 160 ALA A CA 1
ATOM 1237 C C . ALA A 1 160 ? 141.792 156.234 110.873 1.00 79.27 160 ALA A C 1
ATOM 1238 O O . ALA A 1 160 ? 141.670 155.019 110.664 1.00 84.21 160 ALA A O 1
ATOM 1240 N N . CYS A 1 161 ? 140.771 157.075 110.702 1.00 77.02 161 CYS A N 1
ATOM 1241 C CA . CYS A 1 161 ? 139.421 156.600 110.426 1.00 69.16 161 CYS A CA 1
ATOM 1242 C C . CYS A 1 161 ? 139.238 156.038 109.023 1.00 71.82 161 CYS A C 1
ATOM 1243 O O . CYS A 1 161 ? 138.296 155.273 108.808 1.00 80.52 161 CYS A O 1
ATOM 1246 N N . SER A 1 162 ? 140.097 156.380 108.074 1.00 67.12 162 SER A N 1
ATOM 1247 C CA . SER A 1 162 ? 139.951 155.907 106.704 1.00 63.49 162 SER A CA 1
ATOM 1248 C C . SER A 1 162 ? 140.768 154.660 106.433 1.00 72.33 162 SER A C 1
ATOM 1249 O O . SER A 1 162 ? 141.055 154.364 105.272 1.00 81.90 162 SER A O 1
ATOM 1252 N N . SER A 1 163 ? 141.132 153.919 107.479 1.00 68.50 163 SER A N 1
ATOM 1253 C CA . SER A 1 163 ? 142.131 152.864 107.357 1.00 59.88 163 SER A CA 1
ATOM 1254 C C . SER A 1 163 ? 141.594 151.660 106.599 1.00 65.10 163 SER A C 1
ATOM 1255 O O . SER A 1 163 ? 142.337 150.998 105.869 1.00 70.38 163 SER A O 1
ATOM 1258 N N . SER A 1 164 ? 140.308 151.357 106.759 1.00 70.43 164 SER A N 1
ATOM 1259 C CA . SER A 1 164 ? 139.733 150.180 106.121 1.00 58.68 164 SER A CA 1
ATOM 1260 C C . SER A 1 164 ? 139.516 150.402 104.633 1.00 66.56 164 SER A C 1
ATOM 1261 O O . SER A 1 164 ? 139.685 149.482 103.831 1.00 77.04 164 SER A O 1
ATOM 1264 N N . LEU A 1 165 ? 139.109 151.607 104.251 1.00 59.00 165 LEU A N 1
ATOM 1265 C CA . LEU A 1 165 ? 138.889 151.903 102.846 1.00 52.38 165 LEU A CA 1
ATOM 1266 C C . LEU A 1 165 ? 140.200 152.121 102.105 1.00 59.00 165 LEU A C 1
ATOM 1267 O O . LEU A 1 165 ? 140.275 151.877 100.898 1.00 70.64 165 LEU A O 1
ATOM 1272 N N . MET A 1 166 ? 141.239 152.560 102.816 1.00 62.47 166 MET A N 1
ATOM 1273 C CA . MET A 1 166 ? 142.567 152.676 102.221 1.00 61.36 166 MET A CA 1
ATOM 1274 C C . MET A 1 166 ? 143.127 151.309 101.862 1.00 67.23 166 MET A C 1
ATOM 1275 O O . MET A 1 166 ? 143.812 151.156 100.846 1.00 76.15 166 MET A O 1
ATOM 1280 N N . ALA A 1 167 ? 142.852 150.303 102.693 1.00 57.51 167 ALA A N 1
ATOM 1281 C CA . ALA A 1 167 ? 143.259 148.938 102.385 1.00 55.77 167 ALA A CA 1
ATOM 1282 C C . ALA A 1 167 ? 142.543 148.414 101.151 1.00 59.74 167 ALA A C 1
ATOM 1283 O O . ALA A 1 167 ? 143.143 147.727 100.315 1.00 66.86 167 ALA A O 1
ATOM 1285 N N . LEU A 1 168 ? 141.258 148.749 101.016 1.00 56.72 168 LEU A N 1
ATOM 1286 C CA . LEU A 1 168 ? 140.491 148.393 99.829 1.00 55.08 168 LEU A CA 1
ATOM 1287 C C . LEU A 1 168 ? 141.050 149.074 98.588 1.00 54.99 168 LEU A C 1
ATOM 1288 O O . LEU A 1 168 ? 141.108 148.466 97.515 1.00 70.90 168 LEU A O 1
ATOM 1293 N N . GLN A 1 169 ? 141.486 150.328 98.726 1.00 61.06 169 GLN A N 1
ATOM 1294 C CA . GLN A 1 169 ? 142.052 151.056 97.593 1.00 63.97 169 GLN A CA 1
ATOM 1295 C C . GLN A 1 169 ? 143.369 150.439 97.129 1.00 65.88 169 GLN A C 1
ATOM 1296 O O . GLN A 1 169 ? 143.618 150.340 95.924 1.00 72.13 169 GLN A O 1
ATOM 1302 N N . ASN A 1 170 ? 144.230 150.026 98.065 1.00 58.32 170 ASN A N 1
ATOM 1303 C CA . ASN A 1 170 ? 145.483 149.376 97.698 1.00 57.92 170 ASN A CA 1
ATOM 1304 C C . ASN A 1 170 ? 145.273 147.996 97.101 1.00 63.59 170 ASN A C 1
ATOM 1305 O O . ASN A 1 170 ? 145.977 147.628 96.147 1.00 65.92 170 ASN A O 1
ATOM 1310 N N . ALA A 1 171 ? 144.319 147.232 97.634 1.00 61.22 171 ALA A N 1
ATOM 1311 C CA . ALA A 1 171 ? 143.977 145.943 97.051 1.00 48.98 171 ALA A CA 1
ATOM 1312 C C . ALA A 1 171 ? 143.400 146.099 95.654 1.00 59.30 171 ALA A C 1
ATOM 1313 O O . ALA A 1 171 ? 143.637 145.251 94.793 1.00 67.83 171 ALA A O 1
ATOM 1315 N N . TYR A 1 172 ? 142.652 147.176 95.407 1.00 58.66 172 TYR A N 1
ATOM 1316 C CA . TYR A 1 172 ? 142.160 147.499 94.072 1.00 55.41 172 TYR A CA 1
ATOM 1317 C C . TYR A 1 172 ? 143.297 147.723 93.088 1.00 63.55 172 TYR A C 1
ATOM 1318 O O . TYR A 1 172 ? 143.253 147.225 91.959 1.00 76.45 172 TYR A O 1
ATOM 1327 N N . GLN A 1 173 ? 144.318 148.470 93.508 1.00 72.92 173 GLN A N 1
ATOM 1328 C CA . GLN A 1 173 ? 145.438 148.764 92.625 1.00 71.01 173 GLN A CA 1
ATOM 1329 C C . GLN A 1 173 ? 146.289 147.534 92.360 1.00 78.34 173 GLN A C 1
ATOM 1330 O O . GLN A 1 173 ? 146.893 147.421 91.292 1.00 82.77 173 GLN A O 1
ATOM 1336 N N . ALA A 1 174 ? 146.360 146.615 93.322 1.00 80.84 174 ALA A N 1
ATOM 1337 C CA . ALA A 1 174 ? 147.088 145.373 93.079 1.00 70.51 174 ALA A CA 1
ATOM 1338 C C . ALA A 1 174 ? 146.402 144.489 92.039 1.00 72.32 174 ALA A C 1
ATOM 1339 O O . ALA A 1 174 ? 147.077 143.919 91.179 1.00 80.58 174 ALA A O 1
ATOM 1341 N N . ILE A 1 175 ? 145.072 144.351 92.100 1.00 69.29 175 ILE A N 1
ATOM 1342 C CA . ILE A 1 175 ? 144.360 143.537 91.114 1.00 59.34 175 ILE A CA 1
ATOM 1343 C C . ILE A 1 175 ? 144.350 144.225 89.756 1.00 68.47 175 ILE A C 1
ATOM 1344 O O . ILE A 1 175 ? 144.492 143.574 88.715 1.00 78.03 175 ILE A O 1
ATOM 1349 N N . HIS A 1 176 ? 144.175 145.551 89.752 1.00 77.56 176 HIS A N 1
ATOM 1350 C CA . HIS A 1 176 ? 144.085 146.316 88.509 1.00 74.58 176 HIS A CA 1
ATOM 1351 C C . HIS A 1 176 ? 145.375 146.262 87.705 1.00 85.00 176 HIS A C 1
ATOM 1352 O O . HIS A 1 176 ? 145.343 146.213 86.472 1.00 90.64 176 HIS A O 1
ATOM 1359 N N . SER A 1 177 ? 146.521 146.257 88.380 1.00 89.85 177 SER A N 1
ATOM 1360 C CA . SER A 1 177 ? 147.807 146.218 87.703 1.00 83.34 177 SER A CA 1
ATOM 1361 C C . SER A 1 177 ? 148.190 144.829 87.219 1.00 91.75 177 SER A C 1
ATOM 1362 O O . SER A 1 177 ? 149.172 144.701 86.485 1.00 98.34 177 SER A O 1
ATOM 1365 N N . GLY A 1 178 ? 147.456 143.793 87.605 1.00 91.08 178 GLY A N 1
ATOM 1366 C CA . GLY A 1 178 ? 147.843 142.443 87.277 1.00 88.11 178 GLY A CA 1
ATOM 1367 C C . GLY A 1 178 ? 148.848 141.829 88.220 1.00 89.24 178 GLY A C 1
ATOM 1368 O O . GLY A 1 178 ? 149.337 140.729 87.946 1.00 94.79 178 GLY A O 1
ATOM 1369 N N . GLN A 1 179 ? 149.176 142.511 89.317 1.00 86.90 179 GLN A N 1
ATOM 1370 C CA . GLN A 1 179 ? 150.112 141.958 90.291 1.00 86.72 179 GLN A CA 1
ATOM 1371 C C . GLN A 1 179 ? 149.511 140.777 91.042 1.00 89.06 179 GLN A C 1
ATOM 1372 O O . GLN A 1 179 ? 150.177 139.756 91.240 1.00 88.71 179 GLN A O 1
ATOM 1378 N N . CYS A 1 180 ? 148.252 140.890 91.459 1.00 85.42 180 CYS A N 1
ATOM 1379 C CA . CYS A 1 180 ? 147.612 139.899 92.296 1.00 78.87 180 CYS A CA 1
ATOM 1380 C C . CYS A 1 180 ? 146.371 139.361 91.601 1.00 81.50 180 CYS A C 1
ATOM 1381 O O . CYS A 1 180 ? 145.691 140.116 90.898 1.00 86.27 180 CYS A O 1
ATOM 1384 N N . PRO A 1 181 ? 146.051 138.072 91.741 1.00 74.05 181 PRO A N 1
ATOM 1385 C CA . PRO A 1 181 ? 144.771 137.587 91.205 1.00 72.25 181 PRO A CA 1
ATOM 1386 C C . PRO A 1 181 ? 143.593 137.861 92.121 1.00 76.72 181 PRO A C 1
ATOM 1387 O O . PRO A 1 181 ? 142.477 138.062 91.631 1.00 73.27 181 PRO A O 1
ATOM 1391 N N . ALA A 1 182 ? 143.802 137.860 93.433 1.00 69.48 182 ALA A N 1
ATOM 1392 C CA . ALA A 1 182 ? 142.742 138.083 94.400 1.00 52.42 182 ALA A CA 1
ATOM 1393 C C . ALA A 1 182 ? 143.336 138.831 95.583 1.00 61.01 182 ALA A C 1
ATOM 1394 O O . ALA A 1 182 ? 144.547 139.027 95.664 1.00 74.23 182 ALA A O 1
ATOM 1396 N N . ALA A 1 183 ? 142.472 139.255 96.498 1.00 53.69 183 ALA A N 1
ATOM 1397 C CA . ALA A 1 183 ? 142.924 139.988 97.672 1.00 44.54 183 ALA A CA 1
ATOM 1398 C C . ALA A 1 183 ? 141.904 139.837 98.784 1.00 51.21 183 ALA A C 1
ATOM 1399 O O . ALA A 1 183 ? 140.746 139.495 98.548 1.00 67.34 183 ALA A O 1
ATOM 1401 N N . ILE A 1 184 ? 142.353 140.106 100.004 1.00 53.04 184 ILE A N 1
ATOM 1402 C CA . ILE A 1 184 ? 141.494 140.110 101.180 1.00 58.20 184 ILE A CA 1
ATOM 1403 C C . ILE A 1 184 ? 141.694 141.430 101.902 1.00 58.23 184 ILE A C 1
ATOM 1404 O O . ILE A 1 184 ? 142.828 141.805 102.213 1.00 72.10 184 ILE A O 1
ATOM 1409 N N . VAL A 1 185 ? 140.599 142.141 102.150 1.00 53.97 185 VAL A N 1
ATOM 1410 C CA . VAL A 1 185 ? 140.606 143.423 102.838 1.00 57.62 185 VAL A CA 1
ATOM 1411 C C . VAL A 1 185 ? 139.897 143.246 104.171 1.00 55.89 185 VAL A C 1
ATOM 1412 O O . VAL A 1 185 ? 138.796 142.694 104.221 1.00 67.67 185 VAL A O 1
ATOM 1416 N N . GLY A 1 186 ? 140.523 143.713 105.249 1.00 53.97 186 GLY A N 1
ATOM 1417 C CA . GLY A 1 186 ? 139.940 143.579 106.566 1.00 55.38 186 GLY A CA 1
ATOM 1418 C C . GLY A 1 186 ? 139.912 144.901 107.303 1.00 54.13 186 GLY A C 1
ATOM 1419 O O . GLY A 1 186 ? 140.608 145.849 106.951 1.00 70.15 186 GLY A O 1
ATOM 1420 N N . GLY A 1 187 ? 139.080 144.946 108.337 1.00 53.50 187 GLY A N 1
ATOM 1421 C CA . GLY A 1 187 ? 139.007 146.083 109.230 1.00 48.78 187 GLY A CA 1
ATOM 1422 C C . GLY A 1 187 ? 138.532 145.677 110.605 1.00 59.08 187 GLY A C 1
ATOM 1423 O O . GLY A 1 187 ? 137.515 144.996 110.721 1.00 67.42 187 GLY A O 1
ATOM 1424 N N . ILE A 1 188 ? 139.243 146.073 111.655 1.00 58.57 188 ILE A N 1
ATOM 1425 C CA . ILE A 1 188 ? 138.985 145.582 113.002 1.00 53.57 188 ILE A CA 1
ATOM 1426 C C . ILE A 1 188 ? 139.047 146.736 113.993 1.00 57.13 188 ILE A C 1
ATOM 1427 O O . ILE A 1 188 ? 139.921 147.601 113.896 1.00 76.22 188 ILE A O 1
ATOM 1432 N N . ASN A 1 189 ? 138.120 146.745 114.947 1.00 58.06 189 ASN A N 1
ATOM 1433 C CA . ASN A 1 189 ? 138.149 147.710 116.044 1.00 57.39 189 ASN A CA 1
ATOM 1434 C C . ASN A 1 189 ? 137.453 147.091 117.241 1.00 62.81 189 ASN A C 1
ATOM 1435 O O . ASN A 1 189 ? 136.349 146.563 117.101 1.00 70.06 189 ASN A O 1
ATOM 1440 N N . VAL A 1 190 ? 138.090 147.147 118.405 1.00 64.82 190 VAL A N 1
ATOM 1441 C CA . VAL A 1 190 ? 137.551 146.598 119.644 1.00 55.47 190 VAL A CA 1
ATOM 1442 C C . VAL A 1 190 ? 137.845 147.594 120.762 1.00 65.86 190 VAL A C 1
ATOM 1443 O O . VAL A 1 190 ? 138.966 148.100 120.863 1.00 77.90 190 VAL A O 1
ATOM 1447 N N . LEU A 1 191 ? 136.837 147.899 121.580 1.00 67.43 191 LEU A N 1
ATOM 1448 C CA . LEU A 1 191 ? 136.974 148.845 122.686 1.00 60.70 191 LEU A CA 1
ATOM 1449 C C . LEU A 1 191 ? 137.292 148.086 123.967 1.00 66.73 191 LEU A C 1
ATOM 1450 O O . LEU A 1 191 ? 136.419 147.423 124.529 1.00 78.45 191 LEU A O 1
ATOM 1455 N N . LEU A 1 192 ? 138.525 148.199 124.453 1.00 66.51 192 LEU A N 1
ATOM 1456 C CA . LEU A 1 192 ? 138.922 147.494 125.666 1.00 66.68 192 LEU A CA 1
ATOM 1457 C C . LEU A 1 192 ? 139.338 148.424 126.792 1.00 71.56 192 LEU A C 1
ATOM 1458 O O . LEU A 1 192 ? 138.942 148.198 127.939 1.00 78.06 192 LEU A O 1
ATOM 1463 N N . LYS A 1 193 ? 140.144 149.451 126.516 1.00 66.61 193 LYS A N 1
ATOM 1464 C CA . LYS A 1 193 ? 140.498 150.264 127.666 1.00 66.68 193 LYS A CA 1
ATOM 1465 C C . LYS A 1 193 ? 139.850 151.642 127.589 1.00 76.23 193 LYS A C 1
ATOM 1466 O O . LYS A 1 193 ? 139.722 152.220 126.507 1.00 82.27 193 LYS A O 1
ATOM 1472 N N . PRO A 1 194 ? 139.387 152.179 128.720 1.00 67.87 194 PRO A N 1
ATOM 1473 C CA . PRO A 1 194 ? 138.670 153.457 128.697 1.00 65.83 194 PRO A CA 1
ATOM 1474 C C . PRO A 1 194 ? 139.550 154.688 128.573 1.00 65.02 194 PRO A C 1
ATOM 1475 O O . PRO A 1 194 ? 139.013 155.786 128.381 1.00 77.72 194 PRO A O 1
ATOM 1479 N N . ASN A 1 195 ? 140.872 154.536 128.654 1.00 68.29 195 ASN A N 1
ATOM 1480 C CA . ASN A 1 195 ? 141.774 155.679 128.568 1.00 67.89 195 ASN A CA 1
ATOM 1481 C C . ASN A 1 195 ? 141.748 156.308 127.181 1.00 70.41 195 ASN A C 1
ATOM 1482 O O . ASN A 1 195 ? 141.866 157.532 127.044 1.00 78.30 195 ASN A O 1
ATOM 1487 N N . THR A 1 196 ? 141.585 155.485 126.141 1.00 68.63 196 THR A N 1
ATOM 1488 C CA . THR A 1 196 ? 141.444 155.994 124.783 1.00 67.72 196 THR A CA 1
ATOM 1489 C C . THR A 1 196 ? 140.168 156.807 124.616 1.00 70.11 196 THR A C 1
ATOM 1490 O O . THR A 1 196 ? 140.174 157.844 123.938 1.00 82.50 196 THR A O 1
ATOM 1494 N N . SER A 1 197 ? 139.078 156.361 125.237 1.00 61.17 197 SER A N 1
ATOM 1495 C CA . SER A 1 197 ? 137.840 157.126 125.199 1.00 57.15 197 SER A CA 1
ATOM 1496 C C . SER A 1 197 ? 137.969 158.429 125.971 1.00 66.65 197 SER A C 1
ATOM 1497 O O . SER A 1 197 ? 137.369 159.435 125.592 1.00 79.89 197 SER A O 1
ATOM 1500 N N . VAL A 1 198 ? 138.767 158.438 127.043 1.00 68.14 198 VAL A N 1
ATOM 1501 C CA . VAL A 1 198 ? 139.000 159.685 127.773 1.00 59.94 198 VAL A CA 1
ATOM 1502 C C . VAL A 1 198 ? 139.817 160.657 126.923 1.00 61.20 198 VAL A C 1
ATOM 1503 O O . VAL A 1 198 ? 139.564 161.869 126.926 1.00 72.23 198 VAL A O 1
ATOM 1507 N N . GLN A 1 199 ? 140.781 160.135 126.153 1.00 67.92 199 GLN A N 1
ATOM 1508 C CA . GLN A 1 199 ? 141.537 160.965 125.212 1.00 68.96 199 GLN A CA 1
ATOM 1509 C C . GLN A 1 199 ? 140.634 161.586 124.152 1.00 73.44 199 GLN A C 1
ATOM 1510 O O . GLN A 1 199 ? 140.742 162.783 123.847 1.00 81.19 199 GLN A O 1
ATOM 1516 N N . PHE A 1 200 ? 139.727 160.787 123.589 1.00 75.15 200 PHE A N 1
ATOM 1517 C CA . PHE A 1 200 ? 138.806 161.312 122.586 1.00 64.36 200 PHE A CA 1
ATOM 1518 C C . PHE A 1 200 ? 137.809 162.289 123.191 1.00 67.48 200 PHE A C 1
ATOM 1519 O O . PHE A 1 200 ? 137.372 163.223 122.513 1.00 74.90 200 PHE A O 1
ATOM 1527 N N . LEU A 1 201 ? 137.438 162.092 124.455 1.00 69.32 201 LEU A N 1
ATOM 1528 C CA . LEU A 1 201 ? 136.561 163.032 125.140 1.00 63.09 201 LEU A CA 1
ATOM 1529 C C . LEU A 1 201 ? 137.245 164.369 125.374 1.00 73.96 201 LEU A C 1
ATOM 1530 O O . LEU A 1 201 ? 136.627 165.424 125.204 1.00 79.82 201 LEU A O 1
ATOM 1535 N N . ARG A 1 202 ? 138.517 164.346 125.769 1.00 79.53 202 ARG A N 1
ATOM 1536 C CA . ARG A 1 202 ? 139.234 165.592 126.005 1.00 73.06 202 ARG A CA 1
ATOM 1537 C C . ARG A 1 202 ? 139.567 166.308 124.706 1.00 79.34 202 ARG A C 1
ATOM 1538 O O . ARG A 1 202 ? 139.741 167.528 124.704 1.00 87.66 202 ARG A O 1
ATOM 1546 N N . LEU A 1 203 ? 139.672 165.574 123.596 1.00 80.71 203 LEU A N 1
ATOM 1547 C CA . LEU A 1 203 ? 139.850 166.236 122.310 1.00 74.97 203 LEU A CA 1
ATOM 1548 C C . LEU A 1 203 ? 138.588 166.939 121.830 1.00 77.98 203 LEU A C 1
ATOM 1549 O O . LEU A 1 203 ? 138.674 167.792 120.945 1.00 80.96 203 LEU A O 1
ATOM 1554 N N . GLY A 1 204 ? 137.429 166.601 122.379 1.00 76.72 204 GLY A N 1
ATOM 1555 C CA . GLY A 1 204 ? 136.184 167.203 121.951 1.00 71.47 204 GLY A CA 1
ATOM 1556 C C . GLY A 1 204 ? 135.479 166.498 120.818 1.00 80.72 204 GLY A C 1
ATOM 1557 O O . GLY A 1 204 ? 134.612 167.103 120.182 1.00 87.10 204 GLY A O 1
ATOM 1558 N N . MET A 1 205 ? 135.804 165.236 120.550 1.00 78.49 205 MET A N 1
ATOM 1559 C CA . MET A 1 205 ? 135.236 164.532 119.413 1.00 69.70 205 MET A CA 1
ATOM 1560 C C . MET A 1 205 ? 134.055 163.643 119.768 1.00 70.37 205 MET A C 1
ATOM 1561 O O . MET A 1 205 ? 133.338 163.213 118.861 1.00 83.68 205 MET A O 1
ATOM 1566 N N . LEU A 1 206 ? 133.830 163.354 121.043 1.00 70.08 206 LEU A N 1
ATOM 1567 C CA . LEU A 1 206 ? 132.772 162.439 121.443 1.00 63.47 206 LEU A CA 1
ATOM 1568 C C . LEU A 1 206 ? 131.513 163.205 121.805 1.00 65.03 206 LEU A C 1
ATOM 1569 O O . LEU A 1 206 ? 131.576 164.223 122.499 1.00 77.56 206 LEU A O 1
ATOM 1574 N N . SER A 1 207 ? 130.377 162.717 121.330 1.00 75.98 207 SER A N 1
ATOM 1575 C CA . SER A 1 207 ? 129.100 163.295 121.710 1.00 71.38 207 SER A CA 1
ATOM 1576 C C . SER A 1 207 ? 128.778 162.939 123.158 1.00 76.63 207 SER A C 1
ATOM 1577 O O . SER A 1 207 ? 129.026 161.812 123.587 1.00 85.97 207 SER A O 1
ATOM 1580 N N . PRO A 1 208 ? 128.255 163.888 123.940 1.00 75.14 208 PRO A N 1
ATOM 1581 C CA . PRO A 1 208 ? 127.817 163.554 125.303 1.00 76.13 208 PRO A CA 1
ATOM 1582 C C . PRO A 1 208 ? 126.648 162.591 125.353 1.00 82.13 208 PRO A C 1
ATOM 1583 O O . PRO A 1 208 ? 126.512 161.848 126.329 1.00 90.44 208 PRO A O 1
ATOM 1587 N N . GLU A 1 209 ? 125.795 162.580 124.331 1.00 89.47 209 GLU A N 1
ATOM 1588 C CA . GLU A 1 209 ? 124.660 161.671 124.286 1.00 85.09 209 GLU A CA 1
ATOM 1589 C C . GLU A 1 209 ? 125.000 160.325 123.668 1.00 87.55 209 GLU A C 1
ATOM 1590 O O . GLU A 1 209 ? 124.152 159.428 123.694 1.00 94.54 209 GLU A O 1
ATOM 1596 N N . GLY A 1 210 ? 126.195 160.163 123.114 1.00 81.33 210 GLY A N 1
ATOM 1597 C CA . GLY A 1 210 ? 126.583 158.917 122.479 1.00 75.99 210 GLY A CA 1
ATOM 1598 C C . GLY A 1 210 ? 125.809 158.588 121.225 1.00 79.32 210 GLY A C 1
ATOM 1599 O O . GLY A 1 210 ? 125.445 157.426 121.016 1.00 86.58 210 GLY A O 1
ATOM 1600 N N . THR A 1 211 ? 125.548 159.581 120.379 1.00 85.35 211 THR A N 1
ATOM 1601 C CA . THR A 1 211 ? 124.730 159.412 119.188 1.00 79.96 211 THR A CA 1
ATOM 1602 C C . THR A 1 211 ? 125.378 160.143 118.022 1.00 88.49 211 THR A C 1
ATOM 1603 O O . THR A 1 211 ? 125.854 161.269 118.186 1.00 97.29 211 THR A O 1
ATOM 1607 N N . CYS A 1 212 ? 125.396 159.509 116.852 1.00 88.93 212 CYS A N 1
ATOM 1608 C CA . CYS A 1 212 ? 125.817 160.173 115.619 1.00 85.73 212 CYS A CA 1
ATOM 1609 C C . CYS A 1 212 ? 124.580 160.760 114.957 1.00 88.60 212 CYS A C 1
ATOM 1610 O O . CYS A 1 212 ? 123.912 160.110 114.159 1.00 91.89 212 CYS A O 1
ATOM 1613 N N . LYS A 1 213 ? 124.265 162.009 115.291 1.00 82.10 213 LYS A N 1
ATOM 1614 C CA . LYS A 1 213 ? 123.153 162.720 114.666 1.00 79.44 213 LYS A CA 1
ATOM 1615 C C . LYS A 1 213 ? 123.636 163.244 113.320 1.00 86.32 213 LYS A C 1
ATOM 1616 O O . LYS A 1 213 ? 124.005 164.409 113.168 1.00 91.85 213 LYS A O 1
ATOM 1622 N N . ALA A 1 214 ? 123.639 162.361 112.330 1.00 78.49 214 ALA A N 1
ATOM 1623 C CA . ALA A 1 214 ? 124.205 162.698 111.031 1.00 71.06 214 ALA A CA 1
ATOM 1624 C C . ALA A 1 214 ? 123.292 163.657 110.281 1.00 80.49 214 ALA A C 1
ATOM 1625 O O . ALA A 1 214 ? 122.076 163.457 110.229 1.00 84.45 214 ALA A O 1
ATOM 1627 N N . PHE A 1 215 ? 123.897 164.718 109.730 1.00 78.93 215 PHE A N 1
ATOM 1628 C CA . PHE A 1 215 ? 123.244 165.768 108.935 1.00 72.28 215 PHE A CA 1
ATOM 1629 C C . PHE A 1 215 ? 122.165 166.512 109.720 1.00 81.12 215 PHE A C 1
ATOM 1630 O O . PHE A 1 215 ? 121.254 167.095 109.137 1.00 89.92 215 PHE A O 1
ATOM 1638 N N . ASP A 1 216 ? 122.273 166.531 111.042 1.00 90.05 216 ASP A N 1
ATOM 1639 C CA . ASP A 1 216 ? 121.253 167.068 111.926 1.00 82.68 216 ASP A CA 1
ATOM 1640 C C . ASP A 1 216 ? 121.752 168.359 112.559 1.00 91.75 216 ASP A C 1
ATOM 1641 O O . ASP A 1 216 ? 122.957 168.605 112.646 1.00 100.04 216 ASP A O 1
ATOM 1646 N N . THR A 1 217 ? 120.801 169.195 112.988 1.00 93.16 217 THR A N 1
ATOM 1647 C CA . THR A 1 217 ? 121.149 170.442 113.662 1.00 91.25 217 THR A CA 1
ATOM 1648 C C . THR A 1 217 ? 121.790 170.193 115.018 1.00 92.07 217 THR A C 1
ATOM 1649 O O . THR A 1 217 ? 122.644 170.969 115.452 1.00 95.49 217 THR A O 1
ATOM 1653 N N . ALA A 1 218 ? 121.403 169.118 115.693 1.00 87.10 218 ALA A N 1
ATOM 1654 C CA . ALA A 1 218 ? 121.850 168.838 117.046 1.00 86.56 218 ALA A CA 1
ATOM 1655 C C . ALA A 1 218 ? 123.102 167.979 117.103 1.00 90.98 218 ALA A C 1
ATOM 1656 O O . ALA A 1 218 ? 123.403 167.424 118.163 1.00 97.95 218 ALA A O 1
ATOM 1658 N N . GLY A 1 219 ? 123.836 167.848 116.000 1.00 84.67 219 GLY A N 1
ATOM 1659 C CA . GLY A 1 219 ? 125.014 166.995 115.995 1.00 79.66 219 GLY A CA 1
ATOM 1660 C C . GLY A 1 219 ? 126.163 167.634 116.750 1.00 80.29 219 GLY A C 1
ATOM 1661 O O . GLY A 1 219 ? 126.514 168.794 116.512 1.00 83.18 219 GLY A O 1
ATOM 1662 N N . ASN A 1 220 ? 126.763 166.873 117.669 1.00 80.87 220 ASN A N 1
ATOM 1663 C CA . ASN A 1 220 ? 127.852 167.396 118.479 1.00 77.86 220 ASN A CA 1
ATOM 1664 C C . ASN A 1 220 ? 128.979 166.394 118.702 1.00 84.04 220 ASN A C 1
ATOM 1665 O O . ASN A 1 220 ? 129.738 166.554 119.662 1.00 91.34 220 ASN A O 1
ATOM 1670 N N . GLY A 1 221 ? 129.112 165.378 117.868 1.00 81.68 221 GLY A N 1
ATOM 1671 C CA . GLY A 1 221 ? 130.162 164.398 118.040 1.00 72.35 221 GLY A CA 1
ATOM 1672 C C . GLY A 1 221 ? 129.683 163.040 117.571 1.00 79.70 221 GLY A C 1
ATOM 1673 O O . GLY A 1 221 ? 128.586 162.902 117.040 1.00 92.81 221 GLY A O 1
ATOM 1674 N N . TYR A 1 222 ? 130.528 162.040 117.787 1.00 73.79 222 TYR A N 1
ATOM 1675 C CA . TYR A 1 222 ? 130.188 160.689 117.376 1.00 69.70 222 TYR A CA 1
ATOM 1676 C C . TYR A 1 222 ? 130.214 159.747 118.570 1.00 74.77 222 TYR A C 1
ATOM 1677 O O . TYR A 1 222 ? 130.534 160.132 119.696 1.00 82.76 222 TYR A O 1
ATOM 1686 N N . CYS A 1 223 ? 129.849 158.500 118.304 1.00 79.69 223 CYS A N 1
ATOM 1687 C CA . CYS A 1 223 ? 129.790 157.441 119.300 1.00 76.56 223 CYS A CA 1
ATOM 1688 C C . CYS A 1 223 ? 130.737 156.327 118.889 1.00 78.11 223 CYS A C 1
ATOM 1689 O O . CYS A 1 223 ? 130.721 155.892 117.736 1.00 90.21 223 CYS A O 1
ATOM 1692 N N . ARG A 1 224 ? 131.565 155.871 119.823 1.00 64.77 224 ARG A N 1
ATOM 1693 C CA . ARG A 1 224 ? 132.563 154.859 119.512 1.00 63.81 224 ARG A CA 1
ATOM 1694 C C . ARG A 1 224 ? 131.926 153.482 119.401 1.00 68.32 224 ARG A C 1
ATOM 1695 O O . ARG A 1 224 ? 131.025 153.136 120.164 1.00 76.94 224 ARG A O 1
ATOM 1703 N N . SER A 1 225 ? 132.406 152.687 118.447 1.00 64.46 225 SER A N 1
ATOM 1704 C CA . SER A 1 225 ? 131.820 151.385 118.168 1.00 54.97 225 SER A CA 1
ATOM 1705 C C . SER A 1 225 ? 132.904 150.370 117.857 1.00 61.83 225 SER A C 1
ATOM 1706 O O . SER A 1 225 ? 134.080 150.701 117.720 1.00 75.20 225 SER A O 1
ATOM 1709 N N . GLU A 1 226 ? 132.482 149.114 117.751 1.00 62.01 226 GLU A N 1
ATOM 1710 C CA . GLU A 1 226 ? 133.335 147.980 117.434 1.00 63.31 226 GLU A CA 1
ATOM 1711 C C . GLU A 1 226 ? 132.929 147.386 116.093 1.00 62.41 226 GLU A C 1
ATOM 1712 O O . GLU A 1 226 ? 131.898 147.734 115.523 1.00 78.84 226 GLU A O 1
ATOM 1718 N N . GLY A 1 227 ? 133.752 146.477 115.584 1.00 50.24 227 GLY A N 1
ATOM 1719 C CA . GLY A 1 227 ? 133.417 145.809 114.341 1.00 50.10 227 GLY A CA 1
ATOM 1720 C C . GLY A 1 227 ? 134.554 145.049 113.694 1.00 56.15 227 GLY A C 1
ATOM 1721 O O . GLY A 1 227 ? 135.700 145.496 113.732 1.00 69.24 227 GLY A O 1
ATOM 1722 N N . VAL A 1 228 ? 134.253 143.891 113.111 1.00 48.30 228 VAL A N 1
ATOM 1723 C CA . VAL A 1 228 ? 135.233 143.051 112.423 1.00 53.82 228 VAL A CA 1
ATOM 1724 C C . VAL A 1 228 ? 134.614 142.685 111.081 1.00 60.18 228 VAL A C 1
ATOM 1725 O O . VAL A 1 228 ? 133.671 141.895 111.030 1.00 73.62 228 VAL A O 1
ATOM 1729 N N . VAL A 1 229 ? 135.124 143.265 109.990 1.00 51.35 229 VAL A N 1
ATOM 1730 C CA . VAL A 1 229 ? 134.589 143.069 108.645 1.00 50.85 229 VAL A CA 1
ATOM 1731 C C . VAL A 1 229 ? 135.703 142.580 107.727 1.00 56.25 229 VAL A C 1
ATOM 1732 O O . VAL A 1 229 ? 136.845 143.026 107.842 1.00 70.19 229 VAL A O 1
ATOM 1736 N N . ALA A 1 230 ? 135.369 141.662 106.817 1.00 62.32 230 ALA A N 1
ATOM 1737 C CA . ALA A 1 230 ? 136.280 141.234 105.763 1.00 56.59 230 ALA A CA 1
ATOM 1738 C C . ALA A 1 230 ? 135.533 141.091 104.449 1.00 63.10 230 ALA A C 1
ATOM 1739 O O . ALA A 1 230 ? 134.389 140.639 104.429 1.00 71.88 230 ALA A O 1
ATOM 1741 N N . VAL A 1 231 ? 136.175 141.483 103.345 1.00 57.04 231 VAL A N 1
ATOM 1742 C CA . VAL A 1 231 ? 135.633 141.277 102.005 1.00 54.86 231 VAL A CA 1
ATOM 1743 C C . VAL A 1 231 ? 136.685 140.582 101.152 1.00 57.98 231 VAL A C 1
ATOM 1744 O O . VAL A 1 231 ? 137.879 140.625 101.438 1.00 73.49 231 VAL A O 1
ATOM 1748 N N . LEU A 1 232 ? 136.221 139.931 100.092 1.00 57.17 232 LEU A N 1
ATOM 1749 C CA . LEU A 1 232 ? 137.090 139.242 99.152 1.00 51.55 232 LEU A CA 1
ATOM 1750 C C . LEU A 1 232 ? 136.997 139.921 97.796 1.00 62.70 232 LEU A C 1
ATOM 1751 O O . LEU A 1 232 ? 135.909 140.045 97.233 1.00 66.83 232 LEU A O 1
ATOM 1756 N N . LEU A 1 233 ? 138.140 140.347 97.275 1.00 68.16 233 LEU A N 1
ATOM 1757 C CA . LEU A 1 233 ? 138.239 140.993 95.977 1.00 58.01 233 LEU A CA 1
ATOM 1758 C C . LEU A 1 233 ? 138.928 140.054 95.009 1.00 63.44 233 LEU A C 1
ATOM 1759 O O . LEU A 1 233 ? 139.833 139.314 95.396 1.00 83.64 233 LEU A O 1
ATOM 1764 N N . THR A 1 234 ? 138.509 140.084 93.752 1.00 69.61 234 THR A N 1
ATOM 1765 C CA . THR A 1 234 ? 139.095 139.203 92.758 1.00 76.68 234 THR A CA 1
ATOM 1766 C C . THR A 1 234 ? 138.940 139.828 91.382 1.00 72.66 234 THR A C 1
ATOM 1767 O O . THR A 1 234 ? 138.181 140.776 91.188 1.00 78.24 234 THR A O 1
ATOM 1771 N N . LYS A 1 235 ? 139.686 139.291 90.426 1.00 78.27 235 LYS A N 1
ATOM 1772 C CA . LYS A 1 235 ? 139.469 139.630 89.035 1.00 77.46 235 LYS A CA 1
ATOM 1773 C C . LYS A 1 235 ? 138.156 139.015 88.560 1.00 84.04 235 LYS A C 1
ATOM 1774 O O . LYS A 1 235 ? 137.595 138.123 89.197 1.00 89.89 235 LYS A O 1
ATOM 1780 N N . LYS A 1 236 ? 137.668 139.504 87.419 1.00 87.63 236 LYS A N 1
ATOM 1781 C CA . LYS A 1 236 ? 136.325 139.155 86.963 1.00 85.06 236 LYS A CA 1
ATOM 1782 C C . LYS A 1 236 ? 136.206 137.689 86.571 1.00 88.77 236 LYS A C 1
ATOM 1783 O O . LYS A 1 236 ? 135.161 137.072 86.796 1.00 95.17 236 LYS A O 1
ATOM 1789 N N . SER A 1 237 ? 137.270 137.104 86.020 1.00 86.95 237 SER A N 1
ATOM 1790 C CA . SER A 1 237 ? 137.196 135.740 85.522 1.00 87.92 237 SER A CA 1
ATOM 1791 C C . SER A 1 237 ? 137.173 134.702 86.637 1.00 89.57 237 SER A C 1
ATOM 1792 O O . SER A 1 237 ? 136.758 133.564 86.403 1.00 94.67 237 SER A O 1
ATOM 1795 N N . LEU A 1 238 ? 137.612 135.056 87.844 1.00 87.41 238 LEU A N 1
ATOM 1796 C CA . LEU A 1 238 ? 137.602 134.098 88.944 1.00 87.28 238 LEU A CA 1
ATOM 1797 C C . LEU A 1 238 ? 136.326 134.145 89.773 1.00 89.22 238 LEU A C 1
ATOM 1798 O O . LEU A 1 238 ? 136.151 133.304 90.657 1.00 96.75 238 LEU A O 1
ATOM 1803 N N . ALA A 1 239 ? 135.438 135.097 89.514 1.00 89.71 239 ALA A N 1
ATOM 1804 C CA . ALA A 1 239 ? 134.324 135.384 90.409 1.00 85.85 239 ALA A CA 1
ATOM 1805 C C . ALA A 1 239 ? 133.155 134.455 90.105 1.00 95.22 239 ALA A C 1
ATOM 1806 O O . ALA A 1 239 ? 132.663 134.411 88.976 1.00 100.57 239 ALA A O 1
ATOM 1808 N N . ARG A 1 240 ? 132.725 133.705 91.117 1.00 99.59 240 ARG A N 1
ATOM 1809 C CA . ARG A 1 240 ? 131.476 132.962 91.036 1.00 93.02 240 ARG A CA 1
ATOM 1810 C C . ARG A 1 240 ? 130.287 133.831 91.414 1.00 88.65 240 ARG A C 1
ATOM 1811 O O . ARG A 1 240 ? 129.174 133.606 90.934 1.00 92.24 240 ARG A O 1
ATOM 1819 N N . ARG A 1 241 ? 130.512 134.831 92.255 1.00 82.05 241 ARG A N 1
ATOM 1820 C CA . ARG A 1 241 ? 129.478 135.720 92.761 1.00 75.85 241 ARG A CA 1
ATOM 1821 C C . ARG A 1 241 ? 129.985 137.147 92.669 1.00 82.42 241 ARG A C 1
ATOM 1822 O O . ARG A 1 241 ? 131.136 137.415 93.016 1.00 94.21 241 ARG A O 1
ATOM 1830 N N . VAL A 1 242 ? 129.146 138.057 92.185 1.00 63.97 242 VAL A N 1
ATOM 1831 C CA . VAL A 1 242 ? 129.515 139.460 92.060 1.00 59.30 242 VAL A CA 1
ATOM 1832 C C . VAL A 1 242 ? 128.486 140.302 92.791 1.00 67.59 242 VAL A C 1
ATOM 1833 O O . VAL A 1 242 ? 127.296 140.242 92.472 1.00 81.56 242 VAL A O 1
ATOM 1837 N N . TYR A 1 243 ? 128.935 141.082 93.770 1.00 65.91 243 TYR A N 1
ATOM 1838 C CA . TYR A 1 243 ? 128.093 142.090 94.392 1.00 64.88 243 TYR A CA 1
ATOM 1839 C C . TYR A 1 243 ? 128.102 143.394 93.609 1.00 76.06 243 TYR A C 1
ATOM 1840 O O . TYR A 1 243 ? 127.046 143.964 93.340 1.00 84.26 243 TYR A O 1
ATOM 1849 N N . ALA A 1 244 ? 129.288 143.872 93.241 1.00 71.18 244 ALA A N 1
ATOM 1850 C CA . ALA A 1 244 ? 129.451 145.104 92.491 1.00 58.14 244 ALA A CA 1
ATOM 1851 C C . ALA A 1 244 ? 130.811 145.093 91.816 1.00 63.25 244 ALA A C 1
ATOM 1852 O O . ALA A 1 244 ? 131.679 144.282 92.132 1.00 72.83 244 ALA A O 1
ATOM 1854 N N . THR A 1 245 ? 130.990 146.010 90.874 1.00 68.96 245 THR A N 1
ATOM 1855 C CA . THR A 1 245 ? 132.250 146.205 90.178 1.00 67.04 245 THR A CA 1
ATOM 1856 C C . THR A 1 245 ? 132.834 147.548 90.587 1.00 67.76 245 THR A C 1
ATOM 1857 O O . THR A 1 245 ? 132.153 148.570 90.497 1.00 72.75 245 THR A O 1
ATOM 1861 N N . ILE A 1 246 ? 134.087 147.548 91.030 1.00 59.51 246 ILE A N 1
ATOM 1862 C CA . ILE A 1 246 ? 134.757 148.781 91.431 1.00 61.91 246 ILE A CA 1
ATOM 1863 C C . ILE A 1 246 ? 135.183 149.522 90.169 1.00 66.46 246 ILE A C 1
ATOM 1864 O O . ILE A 1 246 ? 136.071 149.071 89.447 1.00 73.62 246 ILE A O 1
ATOM 1869 N N . LEU A 1 247 ? 134.542 150.657 89.897 1.00 65.88 247 LEU A N 1
ATOM 1870 C CA . LEU A 1 247 ? 134.897 151.427 88.712 1.00 62.40 247 LEU A CA 1
ATOM 1871 C C . LEU A 1 247 ? 136.190 152.204 88.915 1.00 66.99 247 LEU A C 1
ATOM 1872 O O . LEU A 1 247 ? 137.025 152.263 88.008 1.00 76.55 247 LEU A O 1
ATOM 1877 N N . ASN A 1 248 ? 136.375 152.804 90.089 1.00 64.40 248 ASN A N 1
ATOM 1878 C CA . ASN A 1 248 ? 137.578 153.572 90.374 1.00 62.22 248 ASN A CA 1
ATOM 1879 C C . ASN A 1 248 ? 137.753 153.681 91.880 1.00 66.06 248 ASN A C 1
ATOM 1880 O O . ASN A 1 248 ? 136.808 153.489 92.645 1.00 75.16 248 ASN A O 1
ATOM 1885 N N . ALA A 1 249 ? 138.979 153.998 92.291 1.00 66.71 249 ALA A N 1
ATOM 1886 C CA . ALA A 1 249 ? 139.318 154.170 93.695 1.00 56.38 249 ALA A CA 1
ATOM 1887 C C . ALA A 1 249 ? 140.582 155.010 93.794 1.00 62.04 249 ALA A C 1
ATOM 1888 O O . ALA A 1 249 ? 141.534 154.796 93.045 1.00 74.80 249 ALA A O 1
ATOM 1890 N N . GLY A 1 250 ? 140.590 155.953 94.730 1.00 58.32 250 GLY A N 1
ATOM 1891 C CA . GLY A 1 250 ? 141.720 156.857 94.849 1.00 60.49 250 GLY A CA 1
ATOM 1892 C C . GLY A 1 250 ? 141.784 157.501 96.212 1.00 64.17 250 GLY A C 1
ATOM 1893 O O . GLY A 1 250 ? 140.903 157.318 97.051 1.00 74.29 250 GLY A O 1
ATOM 1894 N N . THR A 1 251 ? 142.849 158.272 96.424 1.00 65.42 251 THR A N 1
ATOM 1895 C CA . THR A 1 251 ? 143.094 158.892 97.718 1.00 58.98 251 THR A CA 1
ATOM 1896 C C . THR A 1 251 ? 143.899 160.172 97.545 1.00 63.82 251 THR A C 1
ATOM 1897 O O . THR A 1 251 ? 144.587 160.360 96.541 1.00 77.60 251 THR A O 1
ATOM 1901 N N . ASN A 1 252 ? 143.801 161.056 98.538 1.00 64.89 252 ASN A N 1
ATOM 1902 C CA . ASN A 1 252 ? 144.688 162.213 98.651 1.00 62.11 252 ASN A CA 1
ATOM 1903 C C . ASN A 1 252 ? 144.754 162.626 100.120 1.00 63.84 252 ASN A C 1
ATOM 1904 O O . ASN A 1 252 ? 144.250 161.923 101.000 1.00 72.84 252 ASN A O 1
ATOM 1909 N N . THR A 1 253 ? 145.390 163.763 100.389 1.00 67.06 253 THR A N 1
ATOM 1910 C CA . THR A 1 253 ? 145.530 164.302 101.735 1.00 67.79 253 THR A CA 1
ATOM 1911 C C . THR A 1 253 ? 145.285 165.802 101.684 1.00 66.91 253 THR A C 1
ATOM 1912 O O . THR A 1 253 ? 145.508 166.441 100.656 1.00 80.03 253 THR A O 1
ATOM 1916 N N . ASP A 1 254 ? 144.805 166.356 102.801 1.00 75.93 254 ASP A N 1
ATOM 1917 C CA . ASP A 1 254 ? 144.438 167.768 102.859 1.00 74.10 254 ASP A CA 1
ATOM 1918 C C . ASP A 1 254 ? 145.649 168.681 102.725 1.00 82.48 254 ASP A C 1
ATOM 1919 O O . ASP A 1 254 ? 145.568 169.732 102.086 1.00 88.88 254 ASP A O 1
ATOM 1924 N N . GLY A 1 255 ? 146.774 168.304 103.323 1.00 75.43 255 GLY A N 1
ATOM 1925 C CA . GLY A 1 255 ? 147.927 169.180 103.321 1.00 69.53 255 GLY A CA 1
ATOM 1926 C C . GLY A 1 255 ? 147.868 170.177 104.464 1.00 71.02 255 GLY A C 1
ATOM 1927 O O . GLY A 1 255 ? 147.358 169.890 105.542 1.00 76.25 255 GLY A O 1
ATOM 1928 N N . PHE A 1 256 ? 148.395 171.371 104.216 1.00 74.71 256 PHE A N 1
ATOM 1929 C CA . PHE A 1 256 ? 148.421 172.402 105.243 1.00 74.33 256 PHE A CA 1
ATOM 1930 C C . PHE A 1 256 ? 147.076 173.107 105.322 1.00 78.07 256 PHE A C 1
ATOM 1931 O O . PHE A 1 256 ? 146.494 173.468 104.298 1.00 82.88 256 PHE A O 1
ATOM 1939 N N . LYS A 1 257 ? 146.592 173.305 106.541 1.00 80.64 257 LYS A N 1
ATOM 1940 C CA . LYS A 1 257 ? 145.366 174.044 106.800 1.00 81.14 257 LYS A CA 1
ATOM 1941 C C . LYS A 1 257 ? 145.634 175.062 107.895 1.00 85.39 257 LYS A C 1
ATOM 1942 O O . LYS A 1 257 ? 146.306 174.756 108.882 1.00 87.20 257 LYS A O 1
ATOM 1948 N N . GLU A 1 258 ? 145.099 176.273 107.724 1.00 95.19 258 GLU A N 1
ATOM 1949 C CA . GLU A 1 258 ? 145.291 177.316 108.725 1.00 92.29 258 GLU A CA 1
ATOM 1950 C C . GLU A 1 258 ? 144.527 177.023 110.007 1.00 94.07 258 GLU A C 1
ATOM 1951 O O . GLU A 1 258 ? 144.910 177.505 111.077 1.00 98.54 258 GLU A O 1
ATOM 1957 N N . GLN A 1 259 ? 143.447 176.251 109.919 1.00 87.37 259 GLN A N 1
ATOM 1958 C CA . GLN A 1 259 ? 142.575 176.038 111.064 1.00 86.44 259 GLN A CA 1
ATOM 1959 C C . GLN A 1 259 ? 143.166 175.054 112.062 1.00 89.47 259 GLN A C 1
ATOM 1960 O O . GLN A 1 259 ? 142.911 175.159 113.263 1.00 92.00 259 GLN A O 1
ATOM 1966 N N . GLY A 1 260 ? 143.935 174.087 111.593 1.00 89.21 260 GLY A N 1
ATOM 1967 C CA . GLY A 1 260 ? 144.522 173.107 112.480 1.00 86.35 260 GLY A CA 1
ATOM 1968 C C . GLY A 1 260 ? 144.697 171.784 111.771 1.00 87.64 260 GLY A C 1
ATOM 1969 O O . GLY A 1 260 ? 144.344 171.628 110.606 1.00 88.82 260 GLY A O 1
ATOM 1970 N N . VAL A 1 261 ? 145.266 170.796 112.458 1.00 82.70 261 VAL A N 1
ATOM 1971 C CA . VAL A 1 261 ? 145.468 169.456 111.825 1.00 82.40 261 VAL A CA 1
ATOM 1972 C C . VAL A 1 261 ? 144.120 168.724 111.801 1.00 83.04 261 VAL A C 1
ATOM 1973 O O . VAL A 1 261 ? 143.792 168.128 110.755 1.00 88.19 261 VAL A O 1
ATOM 1977 N N . THR A 1 262 ? 143.378 168.769 112.905 1.00 82.45 262 THR A N 1
ATOM 1978 C CA . THR A 1 262 ? 142.081 168.060 113.038 1.00 86.44 262 THR A CA 1
ATOM 1979 C C . THR A 1 262 ? 141.019 168.558 112.077 1.00 87.81 262 THR A C 1
ATOM 1980 O O . THR A 1 262 ? 140.251 167.705 111.589 1.00 91.37 262 THR A O 1
ATOM 1984 N N . PHE A 1 263 ? 140.931 169.865 111.812 1.00 89.35 263 PHE A N 1
ATOM 1985 C CA . PHE A 1 263 ? 139.771 170.394 111.040 1.00 83.10 263 PHE A CA 1
ATOM 1986 C C . PHE A 1 263 ? 139.668 169.827 109.632 1.00 88.17 263 PHE A C 1
ATOM 1987 O O . PHE A 1 263 ? 140.678 169.737 108.910 1.00 95.13 263 PHE A O 1
ATOM 1995 N N . PRO A 1 264 ? 138.445 169.441 109.199 1.00 90.26 264 PRO A N 1
ATOM 1996 C CA . PRO A 1 264 ? 138.212 168.953 107.841 1.00 81.80 264 PRO A CA 1
ATOM 1997 C C . PRO A 1 264 ? 138.261 170.014 106.743 1.00 86.24 264 PRO A C 1
ATOM 1998 O O . PRO A 1 264 ? 137.842 171.154 107.005 1.00 96.43 264 PRO A O 1
ATOM 2002 N N . SER A 1 265 ? 138.707 169.654 105.536 1.00 79.00 265 SER A N 1
ATOM 2003 C CA . SER A 1 265 ? 138.680 170.622 104.405 1.00 88.38 265 SER A CA 1
ATOM 2004 C C . SER A 1 265 ? 137.863 170.048 103.241 1.00 91.05 265 SER A C 1
ATOM 2005 O O . SER A 1 265 ? 138.331 169.069 102.628 1.00 95.71 265 SER A O 1
ATOM 2008 N N . GLY A 1 266 ? 136.701 170.636 102.935 1.00 83.27 266 GLY A N 1
ATOM 2009 C CA . GLY A 1 266 ? 135.874 170.079 101.885 1.00 76.96 266 GLY A CA 1
ATOM 2010 C C . GLY A 1 266 ? 136.355 170.312 100.479 1.00 84.30 266 GLY A C 1
ATOM 2011 O O . GLY A 1 266 ? 135.889 169.638 99.557 1.00 95.47 266 GLY A O 1
ATOM 2012 N N . ASP A 1 267 ? 137.292 171.240 100.292 1.00 90.16 267 ASP A N 1
ATOM 2013 C CA . ASP A 1 267 ? 137.779 171.555 98.953 1.00 91.91 267 ASP A CA 1
ATOM 2014 C C . ASP A 1 267 ? 138.630 170.426 98.386 1.00 94.55 267 ASP A C 1
ATOM 2015 O O . ASP A 1 267 ? 138.482 170.053 97.215 1.00 93.32 267 ASP A O 1
ATOM 2020 N N . ILE A 1 268 ? 139.510 169.855 99.211 1.00 84.54 268 ILE A N 1
ATOM 2021 C CA . ILE A 1 268 ? 140.346 168.744 98.772 1.00 80.90 268 ILE A CA 1
ATOM 2022 C C . ILE A 1 268 ? 139.508 167.491 98.547 1.00 83.22 268 ILE A C 1
ATOM 2023 O O . ILE A 1 268 ? 139.772 166.709 97.625 1.00 87.23 268 ILE A O 1
ATOM 2028 N N . GLN A 1 269 ? 138.475 167.291 99.372 1.00 75.49 269 GLN A N 1
ATOM 2029 C CA . GLN A 1 269 ? 137.553 166.174 99.171 1.00 73.97 269 GLN A CA 1
ATOM 2030 C C . GLN A 1 269 ? 136.768 166.322 97.871 1.00 80.23 269 GLN A C 1
ATOM 2031 O O . GLN A 1 269 ? 136.559 165.336 97.145 1.00 90.51 269 GLN A O 1
ATOM 2037 N N . GLU A 1 270 ? 136.339 167.547 97.559 1.00 78.35 270 GLU A N 1
ATOM 2038 C CA . GLU A 1 270 ? 135.657 167.816 96.298 1.00 77.77 270 GLU A CA 1
ATOM 2039 C C . GLU A 1 270 ? 136.573 167.558 95.107 1.00 84.72 270 GLU A C 1
ATOM 2040 O O . GLU A 1 270 ? 136.141 166.988 94.093 1.00 92.12 270 GLU A O 1
ATOM 2046 N N . GLN A 1 271 ? 137.849 167.944 95.229 1.00 80.88 271 GLN A N 1
ATOM 2047 C CA . GLN A 1 271 ? 138.824 167.667 94.176 1.00 79.33 271 GLN A CA 1
ATOM 2048 C C . GLN A 1 271 ? 139.020 166.171 93.972 1.00 85.07 271 GLN A C 1
ATOM 2049 O O . GLN A 1 271 ? 139.127 165.710 92.830 1.00 89.29 271 GLN A O 1
ATOM 2055 N N . LEU A 1 272 ? 139.065 165.404 95.066 1.00 70.81 272 LEU A N 1
ATOM 2056 C CA . LEU A 1 272 ? 139.226 163.955 94.967 1.00 67.27 272 LEU A CA 1
ATOM 2057 C C . LEU A 1 272 ? 138.045 163.305 94.261 1.00 72.27 272 LEU A C 1
ATOM 2058 O O . LEU A 1 272 ? 138.234 162.461 93.370 1.00 76.88 272 LEU A O 1
ATOM 2063 N N . ILE A 1 273 ? 136.823 163.722 94.615 1.00 71.32 273 ILE A N 1
ATOM 2064 C CA . ILE A 1 273 ? 135.615 163.174 93.998 1.00 66.54 273 ILE A CA 1
ATOM 2065 C C . ILE A 1 273 ? 135.571 163.492 92.505 1.00 72.69 273 ILE A C 1
ATOM 2066 O O . ILE A 1 273 ? 135.316 162.609 91.674 1.00 85.80 273 ILE A O 1
ATOM 2071 N N . ARG A 1 274 ? 135.871 164.745 92.138 1.00 72.33 274 ARG A N 1
ATOM 2072 C CA . ARG A 1 274 ? 135.809 165.142 90.733 1.00 73.00 274 ARG A CA 1
ATOM 2073 C C . ARG A 1 274 ? 136.898 164.470 89.900 1.00 79.05 274 ARG A C 1
ATOM 2074 O O . ARG A 1 274 ? 136.656 164.078 88.749 1.00 85.35 274 ARG A O 1
ATOM 2082 N N . SER A 1 275 ? 138.102 164.312 90.460 1.00 78.57 275 SER A N 1
ATOM 2083 C CA . SER A 1 275 ? 139.180 163.668 89.718 1.00 71.80 275 SER A CA 1
ATOM 2084 C C . SER A 1 275 ? 138.897 162.189 89.489 1.00 75.85 275 SER A C 1
ATOM 2085 O O . SER A 1 275 ? 139.187 161.663 88.408 1.00 83.02 275 SER A O 1
ATOM 2088 N N . LEU A 1 276 ? 138.276 161.547 90.486 1.00 74.16 276 LEU A N 1
ATOM 2089 C CA . LEU A 1 276 ? 137.951 160.099 90.388 1.00 69.58 276 LEU A CA 1
ATOM 2090 C C . LEU A 1 276 ? 136.965 159.865 89.241 1.00 74.38 276 LEU A C 1
ATOM 2091 O O . LEU A 1 276 ? 137.310 159.099 88.326 1.00 80.88 276 LEU A O 1
ATOM 2096 N N . TYR A 1 277 ? 135.787 160.498 89.280 1.00 91.03 277 TYR A N 1
ATOM 2097 C CA . TYR A 1 277 ? 134.753 160.197 88.245 1.00 85.69 277 TYR A CA 1
ATOM 2098 C C . TYR A 1 277 ? 135.269 160.607 86.853 1.00 90.12 277 TYR A C 1
ATOM 2099 O O . TYR A 1 277 ? 134.925 159.922 85.866 1.00 86.90 277 TYR A O 1
ATOM 2108 N N . GLN A 1 278 ? 136.061 161.680 86.775 1.00 88.56 278 GLN A N 1
ATOM 2109 C CA . GLN A 1 278 ? 136.647 162.087 85.471 1.00 79.30 278 GLN A CA 1
ATOM 2110 C C . GLN A 1 278 ? 137.529 160.950 84.955 1.00 83.95 278 GLN A C 1
ATOM 2111 O O . GLN A 1 278 ? 137.247 160.436 83.856 1.00 83.14 278 GLN A O 1
ATOM 2117 N N . SER A 1 279 ? 138.560 160.582 85.719 1.00 89.50 279 SER A N 1
ATOM 2118 C CA . SER A 1 279 ? 139.423 159.476 85.329 1.00 85.45 279 SER A CA 1
ATOM 2119 C C . SER A 1 279 ? 138.656 158.187 85.081 1.00 91.34 279 SER A C 1
ATOM 2120 O O . SER A 1 279 ? 139.058 157.401 84.221 1.00 91.43 279 SER A O 1
ATOM 2123 N N . ALA A 1 280 ? 137.563 157.938 85.804 1.00 95.56 280 ALA A N 1
ATOM 2124 C CA . ALA A 1 280 ? 136.763 156.751 85.534 1.00 84.97 280 ALA A CA 1
ATOM 2125 C C . ALA A 1 280 ? 135.924 156.863 84.268 1.00 89.31 280 ALA A C 1
ATOM 2126 O O . ALA A 1 280 ? 135.582 155.836 83.678 1.00 92.28 280 ALA A O 1
ATOM 2128 N N . GLY A 1 281 ? 135.591 158.074 83.833 1.00 88.44 281 GLY A N 1
ATOM 2129 C CA . GLY A 1 281 ? 134.778 158.249 82.650 1.00 82.19 281 GLY A CA 1
ATOM 2130 C C . GLY A 1 281 ? 133.288 158.164 82.868 1.00 85.99 281 GLY A C 1
ATOM 2131 O O . GLY A 1 281 ? 132.554 157.919 81.907 1.00 90.93 281 GLY A O 1
ATOM 2132 N N . VAL A 1 282 ? 132.812 158.351 84.091 1.00 88.54 282 VAL A N 1
ATOM 2133 C CA . VAL A 1 282 ? 131.390 158.284 84.401 1.00 85.74 282 VAL A CA 1
ATOM 2134 C C . VAL A 1 282 ? 130.855 159.693 84.593 1.00 89.66 282 VAL A C 1
ATOM 2135 O O . VAL A 1 282 ? 131.537 160.562 85.145 1.00 97.56 282 VAL A O 1
ATOM 2139 N N . ALA A 1 283 ? 129.650 159.922 84.126 1.00 86.18 283 ALA A N 1
ATOM 2140 C CA . ALA A 1 283 ? 129.016 161.214 84.308 1.00 84.36 283 ALA A CA 1
ATOM 2141 C C . ALA A 1 283 ? 128.492 161.351 85.735 1.00 87.83 283 ALA A C 1
ATOM 2142 O O . ALA A 1 283 ? 128.101 160.360 86.354 1.00 95.87 283 ALA A O 1
ATOM 2144 N N . PRO A 1 284 ? 128.467 162.571 86.282 1.00 85.88 284 PRO A N 1
ATOM 2145 C CA . PRO A 1 284 ? 127.871 162.767 87.611 1.00 85.13 284 PRO A CA 1
ATOM 2146 C C . PRO A 1 284 ? 126.358 162.631 87.640 1.00 86.18 284 PRO A C 1
ATOM 2147 O O . PRO A 1 284 ? 125.786 162.584 88.733 1.00 86.57 284 PRO A O 1
ATOM 2151 N N . GLU A 1 285 ? 125.695 162.572 86.484 1.00 92.99 285 GLU A N 1
ATOM 2152 C CA . GLU A 1 285 ? 124.251 162.380 86.463 1.00 86.57 285 GLU A CA 1
ATOM 2153 C C . GLU A 1 285 ? 123.885 160.935 86.759 1.00 90.93 285 GLU A C 1
ATOM 2154 O O . GLU A 1 285 ? 122.753 160.654 87.161 1.00 94.69 285 GLU A O 1
ATOM 2160 N N . SER A 1 286 ? 124.822 160.011 86.557 1.00 87.24 286 SER A N 1
ATOM 2161 C CA . SER A 1 286 ? 124.553 158.584 86.669 1.00 84.52 286 SER A CA 1
ATOM 2162 C C . SER A 1 286 ? 124.560 158.080 88.102 1.00 87.86 286 SER A C 1
ATOM 2163 O O . SER A 1 286 ? 124.271 156.903 88.325 1.00 92.93 286 SER A O 1
ATOM 2166 N N . PHE A 1 287 ? 124.903 158.922 89.065 1.00 77.80 287 PHE A N 1
ATOM 2167 C CA . PHE A 1 287 ? 124.863 158.537 90.463 1.00 68.17 287 PHE A CA 1
ATOM 2168 C C . PHE A 1 287 ? 123.444 158.604 90.999 1.00 79.10 287 PHE A C 1
ATOM 2169 O O . PHE A 1 287 ? 122.644 159.444 90.588 1.00 90.28 287 PHE A O 1
ATOM 2177 N N . GLU A 1 288 ? 123.128 157.703 91.924 1.00 76.66 288 GLU A N 1
ATOM 2178 C CA . GLU A 1 288 ? 121.870 157.795 92.646 1.00 82.67 288 GLU A CA 1
ATOM 2179 C C . GLU A 1 288 ? 122.012 157.784 94.154 1.00 83.66 288 GLU A C 1
ATOM 2180 O O . GLU A 1 288 ? 121.062 158.178 94.835 1.00 92.53 288 GLU A O 1
ATOM 2186 N N . TYR A 1 289 ? 123.143 157.364 94.699 1.00 68.89 289 TYR A N 1
ATOM 2187 C CA . TYR A 1 289 ? 123.313 157.302 96.138 1.00 60.53 289 TYR A CA 1
ATOM 2188 C C . TYR A 1 289 ? 124.771 157.559 96.461 1.00 68.19 289 TYR A C 1
ATOM 2189 O O . TYR A 1 289 ? 125.659 157.143 95.722 1.00 75.54 289 TYR A O 1
ATOM 2198 N N . ILE A 1 290 ? 125.013 158.257 97.561 1.00 68.04 290 ILE A N 1
ATOM 2199 C CA . ILE A 1 290 ? 126.370 158.405 98.067 1.00 68.16 290 ILE A CA 1
ATOM 2200 C C . ILE A 1 290 ? 126.344 158.182 99.572 1.00 70.66 290 ILE A C 1
ATOM 2201 O O . ILE A 1 290 ? 125.571 158.822 100.288 1.00 79.03 290 ILE A O 1
ATOM 2206 N N . GLU A 1 291 ? 127.150 157.240 100.041 1.00 71.68 291 GLU A N 1
ATOM 2207 C CA . GLU A 1 291 ? 127.323 157.012 101.469 1.00 66.31 291 GLU A CA 1
ATOM 2208 C C . GLU A 1 291 ? 128.371 157.994 101.962 1.00 64.46 291 GLU A C 1
ATOM 2209 O O . GLU A 1 291 ? 129.556 157.858 101.664 1.00 74.44 291 GLU A O 1
ATOM 2215 N N . ALA A 1 292 ? 127.930 159.001 102.704 1.00 67.20 292 ALA A N 1
ATOM 2216 C CA . ALA A 1 292 ? 128.825 160.023 103.210 1.00 67.76 292 ALA A CA 1
ATOM 2217 C C . ALA A 1 292 ? 129.619 159.483 104.394 1.00 79.13 292 ALA A C 1
ATOM 2218 O O . ALA A 1 292 ? 129.343 158.398 104.914 1.00 82.69 292 ALA A O 1
ATOM 2220 N N . HIS A 1 293 ? 130.644 160.229 104.803 1.00 82.50 293 HIS A N 1
ATOM 2221 C CA . HIS A 1 293 ? 131.335 159.915 106.048 1.00 67.42 293 HIS A CA 1
ATOM 2222 C C . HIS A 1 293 ? 130.390 160.058 107.231 1.00 79.41 293 HIS A C 1
ATOM 2223 O O . HIS A 1 293 ? 130.232 159.123 108.021 1.00 89.35 293 HIS A O 1
ATOM 2230 N N . GLY A 1 294 ? 129.730 161.206 107.342 1.00 77.94 294 GLY A N 1
ATOM 2231 C CA . GLY A 1 294 ? 128.557 161.376 108.187 1.00 76.52 294 GLY A CA 1
ATOM 2232 C C . GLY A 1 294 ? 128.746 161.141 109.668 1.00 79.93 294 GLY A C 1
ATOM 2233 O O . GLY A 1 294 ? 127.922 160.468 110.292 1.00 84.59 294 GLY A O 1
ATOM 2234 N N . THR A 1 295 ? 129.827 161.659 110.240 1.00 88.26 295 THR A N 1
ATOM 2235 C CA . THR A 1 295 ? 130.141 161.367 111.627 1.00 89.90 295 THR A CA 1
ATOM 2236 C C . THR A 1 295 ? 129.300 162.167 112.611 1.00 86.95 295 THR A C 1
ATOM 2237 O O . THR A 1 295 ? 129.284 161.835 113.797 1.00 88.38 295 THR A O 1
ATOM 2241 N N . GLY A 1 296 ? 128.606 163.205 112.157 1.00 80.42 296 GLY A N 1
ATOM 2242 C CA . GLY A 1 296 ? 127.728 163.954 113.026 1.00 76.92 296 GLY A CA 1
ATOM 2243 C C . GLY A 1 296 ? 128.367 165.094 113.781 1.00 86.91 296 GLY A C 1
ATOM 2244 O O . GLY A 1 296 ? 127.782 165.567 114.758 1.00 89.64 296 GLY A O 1
ATOM 2245 N N . THR A 1 297 ? 129.545 165.553 113.375 1.00 93.82 297 THR A N 1
ATOM 2246 C CA . THR A 1 297 ? 130.205 166.647 114.064 1.00 90.78 297 THR A CA 1
ATOM 2247 C C . THR A 1 297 ? 129.651 167.989 113.595 1.00 87.02 297 THR A C 1
ATOM 2248 O O . THR A 1 297 ? 128.926 168.084 112.605 1.00 90.49 297 THR A O 1
ATOM 2252 N N . LYS A 1 298 ? 130.001 169.042 114.335 1.00 95.37 298 LYS A N 1
ATOM 2253 C CA . LYS A 1 298 ? 129.426 170.357 114.074 1.00 96.16 298 LYS A CA 1
ATOM 2254 C C . LYS A 1 298 ? 130.046 171.016 112.848 1.00 98.64 298 LYS A C 1
ATOM 2255 O O . LYS A 1 298 ? 129.350 171.688 112.083 1.00 100.10 298 LYS A O 1
ATOM 2261 N N . VAL A 1 299 ? 131.351 170.841 112.640 1.00 97.10 299 VAL A N 1
ATOM 2262 C CA . VAL A 1 299 ? 132.036 171.482 111.525 1.00 94.52 299 VAL A CA 1
ATOM 2263 C C . VAL A 1 299 ? 132.384 170.523 110.403 1.00 96.28 299 VAL A C 1
ATOM 2264 O O . VAL A 1 299 ? 132.771 170.984 109.321 1.00 100.41 299 VAL A O 1
ATOM 2268 N N . GLY A 1 300 ? 132.259 169.218 110.607 1.00 89.85 300 GLY A N 1
ATOM 2269 C CA . GLY A 1 300 ? 132.623 168.279 109.567 1.00 88.59 300 GLY A CA 1
ATOM 2270 C C . GLY A 1 300 ? 131.521 168.042 108.561 1.00 90.53 300 GLY A C 1
ATOM 2271 O O . GLY A 1 300 ? 131.781 167.921 107.358 1.00 99.48 300 GLY A O 1
ATOM 2272 N N . ASP A 1 301 ? 130.285 167.959 109.056 1.00 84.49 301 ASP A N 1
ATOM 2273 C CA . ASP A 1 301 ? 129.139 167.693 108.187 1.00 84.00 301 ASP A CA 1
ATOM 2274 C C . ASP A 1 301 ? 128.870 168.793 107.155 1.00 86.51 301 ASP A C 1
ATOM 2275 O O . ASP A 1 301 ? 128.653 168.440 105.983 1.00 91.63 301 ASP A O 1
ATOM 2280 N N . PRO A 1 302 ? 128.851 170.106 107.486 1.00 83.20 302 PRO A N 1
ATOM 2281 C CA . PRO A 1 302 ? 128.702 171.094 106.405 1.00 83.12 302 PRO A CA 1
ATOM 2282 C C . PRO A 1 302 ? 129.846 171.115 105.410 1.00 82.90 302 PRO A C 1
ATOM 2283 O O . PRO A 1 302 ? 129.587 171.301 104.217 1.00 91.80 302 PRO A O 1
ATOM 2287 N N . GLN A 1 303 ? 131.084 170.874 105.849 1.00 79.96 303 GLN A N 1
ATOM 2288 C CA . GLN A 1 303 ? 132.211 170.847 104.920 1.00 82.45 303 GLN A CA 1
ATOM 2289 C C . GLN A 1 303 ? 132.096 169.690 103.937 1.00 84.98 303 GLN A C 1
ATOM 2290 O O . GLN A 1 303 ? 132.223 169.891 102.721 1.00 88.76 303 GLN A O 1
ATOM 2296 N N . GLU A 1 304 ? 131.802 168.487 104.442 1.00 80.06 304 GLU A N 1
ATOM 2297 C CA . GLU A 1 304 ? 131.662 167.324 103.572 1.00 75.35 304 GLU A CA 1
ATOM 2298 C C . GLU A 1 304 ? 130.468 167.456 102.635 1.00 81.70 304 GLU A C 1
ATOM 2299 O O . GLU A 1 304 ? 130.582 167.173 101.437 1.00 88.07 304 GLU A O 1
ATOM 2305 N N . LEU A 1 305 ? 129.320 167.916 103.142 1.00 75.49 305 LEU A N 1
ATOM 2306 C CA . LEU A 1 305 ? 128.138 167.952 102.295 1.00 74.58 305 LEU A CA 1
ATOM 2307 C C . LEU A 1 305 ? 128.194 169.094 101.289 1.00 78.83 305 LEU A C 1
ATOM 2308 O O . LEU A 1 305 ? 127.677 168.957 100.176 1.00 83.29 305 LEU A O 1
ATOM 2313 N N . ASN A 1 306 ? 128.862 170.199 101.625 1.00 75.47 306 ASN A N 1
ATOM 2314 C CA . ASN A 1 306 ? 129.035 171.264 100.649 1.00 77.22 306 ASN A CA 1
ATOM 2315 C C . ASN A 1 306 ? 130.055 170.875 99.586 1.00 80.13 306 ASN A C 1
ATOM 2316 O O . ASN A 1 306 ? 129.904 171.247 98.416 1.00 87.40 306 ASN A O 1
ATOM 2321 N N . GLY A 1 307 ? 131.081 170.104 99.960 1.00 83.11 307 GLY A N 1
ATOM 2322 C CA . GLY A 1 307 ? 131.976 169.556 98.954 1.00 78.80 307 GLY A CA 1
ATOM 2323 C C . GLY A 1 307 ? 131.284 168.588 98.013 1.00 78.86 307 GLY A C 1
ATOM 2324 O O . GLY A 1 307 ? 131.534 168.600 96.803 1.00 78.81 307 GLY A O 1
ATOM 2325 N N . ILE A 1 308 ? 130.390 167.756 98.555 1.00 84.06 308 ILE A N 1
ATOM 2326 C CA . ILE A 1 308 ? 129.618 166.828 97.731 1.00 73.80 308 ILE A CA 1
ATOM 2327 C C . ILE A 1 308 ? 128.690 167.582 96.786 1.00 76.51 308 ILE A C 1
ATOM 2328 O O . ILE A 1 308 ? 128.620 167.270 95.592 1.00 83.79 308 ILE A O 1
ATOM 2333 N N . THR A 1 309 ? 127.998 168.610 97.280 1.00 76.94 309 THR A N 1
ATOM 2334 C CA . THR A 1 309 ? 127.097 169.351 96.408 1.00 77.56 309 THR A CA 1
ATOM 2335 C C . THR A 1 309 ? 127.821 170.267 95.428 1.00 78.97 309 THR A C 1
ATOM 2336 O O . THR A 1 309 ? 127.205 170.701 94.451 1.00 83.34 309 THR A O 1
ATOM 2340 N N . ARG A 1 310 ? 129.102 170.569 95.644 1.00 82.20 310 ARG A N 1
ATOM 2341 C CA . ARG A 1 310 ? 129.838 171.279 94.608 1.00 78.53 310 ARG A CA 1
ATOM 2342 C C . ARG A 1 310 ? 130.379 170.321 93.554 1.00 84.38 310 ARG A C 1
ATOM 2343 O O . ARG A 1 310 ? 130.370 170.641 92.363 1.00 87.53 310 ARG A O 1
ATOM 2351 N N . ALA A 1 311 ? 130.848 169.145 93.969 1.00 87.44 311 ALA A N 1
ATOM 2352 C CA . ALA A 1 311 ? 131.411 168.200 93.012 1.00 83.04 311 ALA A CA 1
ATOM 2353 C C . ALA A 1 311 ? 130.347 167.480 92.201 1.00 81.69 311 ALA A C 1
ATOM 2354 O O . ALA A 1 311 ? 130.617 167.071 91.069 1.00 85.67 311 ALA A O 1
ATOM 2356 N N . LEU A 1 312 ? 129.152 167.324 92.741 1.00 85.42 312 LEU A N 1
ATOM 2357 C CA . LEU A 1 312 ? 128.164 166.416 92.176 1.00 83.99 312 LEU A CA 1
ATOM 2358 C C . LEU A 1 312 ? 126.866 167.072 91.747 1.00 89.30 312 LEU A C 1
ATOM 2359 O O . LEU A 1 312 ? 126.326 166.715 90.701 1.00 96.61 312 LEU A O 1
ATOM 2364 N N . CYS A 1 313 ? 126.338 168.012 92.522 1.00 96.06 313 CYS A N 1
ATOM 2365 C CA . CYS A 1 313 ? 124.991 168.528 92.307 1.00 93.56 313 CYS A CA 1
ATOM 2366 C C . CYS A 1 313 ? 124.994 169.834 91.531 1.00 99.29 313 CYS A C 1
ATOM 2367 O O . CYS A 1 313 ? 124.162 170.707 91.776 1.00 102.69 313 CYS A O 1
ATOM 2370 N N . ALA A 1 314 ? 125.921 170.000 90.589 1.00 103.35 314 ALA A N 1
ATOM 2371 C CA . ALA A 1 314 ? 125.993 171.251 89.844 1.00 105.34 314 ALA A CA 1
ATOM 2372 C C . ALA A 1 314 ? 124.920 171.313 88.763 1.00 107.42 314 ALA A C 1
ATOM 2373 O O . ALA A 1 314 ? 124.033 172.172 88.804 1.00 107.68 314 ALA A O 1
ATOM 2375 N N . THR A 1 315 ? 124.986 170.413 87.789 1.00 112.02 315 THR A N 1
ATOM 2376 C CA . THR A 1 315 ? 123.975 170.288 86.740 1.00 113.43 315 THR A CA 1
ATOM 2377 C C . THR A 1 315 ? 123.450 168.859 86.799 1.00 113.40 315 THR A C 1
ATOM 2378 O O . THR A 1 315 ? 123.959 167.982 86.102 1.00 114.97 315 THR A O 1
ATOM 2382 N N . ARG A 1 316 ? 122.432 168.619 87.620 1.00 98.69 316 ARG A N 1
ATOM 2383 C CA . ARG A 1 316 ? 122.032 167.243 87.872 1.00 95.09 316 ARG A CA 1
ATOM 2384 C C . ARG A 1 316 ? 120.564 167.003 87.534 1.00 96.66 316 ARG A C 1
ATOM 2385 O O . ARG A 1 316 ? 120.223 165.961 86.965 1.00 100.02 316 ARG A O 1
ATOM 2393 N N . GLN A 1 317 ? 119.699 167.959 87.888 1.00 103.21 317 GLN A N 1
ATOM 2394 C CA . GLN A 1 317 ? 118.246 167.985 87.686 1.00 107.07 317 GLN A CA 1
ATOM 2395 C C . GLN A 1 317 ? 117.496 166.884 88.434 1.00 108.78 317 GLN A C 1
ATOM 2396 O O . GLN A 1 317 ? 116.310 166.682 88.164 1.00 109.81 317 GLN A O 1
ATOM 2402 N N . GLU A 1 318 ? 118.130 166.179 89.362 1.00 109.75 318 GLU A N 1
ATOM 2403 C CA . GLU A 1 318 ? 117.510 165.125 90.148 1.00 103.15 318 GLU A CA 1
ATOM 2404 C C . GLU A 1 318 ? 118.039 165.206 91.569 1.00 106.88 318 GLU A C 1
ATOM 2405 O O . GLU A 1 318 ? 119.173 165.653 91.780 1.00 112.17 318 GLU A O 1
ATOM 2411 N N . PRO A 1 319 ? 117.245 164.819 92.560 1.00 89.27 319 PRO A N 1
ATOM 2412 C CA . PRO A 1 319 ? 117.786 164.710 93.919 1.00 84.66 319 PRO A CA 1
ATOM 2413 C C . PRO A 1 319 ? 118.783 163.568 94.021 1.00 82.05 319 PRO A C 1
ATOM 2414 O O . PRO A 1 319 ? 118.630 162.526 93.386 1.00 89.39 319 PRO A O 1
ATOM 2418 N N . LEU A 1 320 ? 119.812 163.772 94.833 1.00 69.24 320 LEU A N 1
ATOM 2419 C CA . LEU A 1 320 ? 120.824 162.761 95.095 1.00 70.60 320 LEU A CA 1
ATOM 2420 C C . LEU A 1 320 ? 120.625 162.230 96.503 1.00 71.38 320 LEU A C 1
ATOM 2421 O O . LEU A 1 320 ? 120.622 163.003 97.462 1.00 82.31 320 LEU A O 1
ATOM 2426 N N . LEU A 1 321 ? 120.446 160.922 96.626 1.00 59.16 321 LEU A N 1
ATOM 2427 C CA . LEU A 1 321 ? 120.218 160.313 97.926 1.00 59.05 321 LEU A CA 1
ATOM 2428 C C . LEU A 1 321 ? 121.516 160.234 98.714 1.00 66.98 321 LEU A C 1
ATOM 2429 O O . LEU A 1 321 ? 122.575 159.936 98.163 1.00 76.06 321 LEU A O 1
ATOM 2434 N N . ILE A 1 322 ? 121.429 160.502 100.012 1.00 62.96 322 ILE A N 1
ATOM 2435 C CA . ILE A 1 322 ? 122.593 160.501 100.888 1.00 61.33 322 ILE A CA 1
ATOM 2436 C C . ILE A 1 322 ? 122.220 159.779 102.178 1.00 68.42 322 ILE A C 1
ATOM 2437 O O . ILE A 1 322 ? 121.066 159.815 102.613 1.00 75.25 322 ILE A O 1
ATOM 2442 N N . GLY A 1 323 ? 123.180 159.060 102.753 1.00 67.21 323 GLY A N 1
ATOM 2443 C CA . GLY A 1 323 ? 122.929 158.335 103.981 1.00 64.58 323 GLY A CA 1
ATOM 2444 C C . GLY A 1 323 ? 124.211 158.125 104.750 1.00 69.99 323 GLY A C 1
ATOM 2445 O O . GLY A 1 323 ? 125.302 158.446 104.282 1.00 73.88 323 GLY A O 1
ATOM 2446 N N . SER A 1 324 ? 124.066 157.567 105.947 1.00 74.51 324 SER A N 1
ATOM 2447 C CA . SER A 1 324 ? 125.207 157.309 106.813 1.00 72.19 324 SER A CA 1
ATOM 2448 C C . SER A 1 324 ? 124.863 156.181 107.770 1.00 77.71 324 SER A C 1
ATOM 2449 O O . SER A 1 324 ? 123.902 156.284 108.530 1.00 85.45 324 SER A O 1
ATOM 2452 N N . THR A 1 325 ? 125.660 155.116 107.740 1.00 71.96 325 THR A N 1
ATOM 2453 C CA . THR A 1 325 ? 125.437 153.971 108.613 1.00 72.56 325 THR A CA 1
ATOM 2454 C C . THR A 1 325 ? 125.889 154.215 110.046 1.00 72.01 325 THR A C 1
ATOM 2455 O O . THR A 1 325 ? 125.562 153.413 110.929 1.00 80.93 325 THR A O 1
ATOM 2459 N N . LYS A 1 326 ? 126.619 155.300 110.302 1.00 63.86 326 LYS A N 1
ATOM 2460 C CA . LYS A 1 326 ? 127.043 155.603 111.662 1.00 66.20 326 LYS A CA 1
ATOM 2461 C C . LYS A 1 326 ? 125.883 156.076 112.521 1.00 67.01 326 LYS A C 1
ATOM 2462 O O . LYS A 1 326 ? 125.944 155.969 113.748 1.00 76.97 326 LYS A O 1
ATOM 2468 N N . SER A 1 327 ? 124.825 156.598 111.905 1.00 62.35 327 SER A N 1
ATOM 2469 C CA . SER A 1 327 ? 123.622 156.924 112.655 1.00 64.32 327 SER A CA 1
ATOM 2470 C C . SER A 1 327 ? 122.898 155.684 113.150 1.00 71.69 327 SER A C 1
ATOM 2471 O O . SER A 1 327 ? 122.240 155.739 114.189 1.00 82.57 327 SER A O 1
ATOM 2474 N N . ASN A 1 328 ? 123.005 154.567 112.434 1.00 66.07 328 ASN A N 1
ATOM 2475 C CA . ASN A 1 328 ? 122.418 153.316 112.888 1.00 58.60 328 ASN A CA 1
ATOM 2476 C C . ASN A 1 328 ? 123.324 152.582 113.860 1.00 67.20 328 ASN A C 1
ATOM 2477 O O . ASN A 1 328 ? 122.842 151.951 114.803 1.00 73.32 328 ASN A O 1
ATOM 2482 N N . MET A 1 329 ? 124.629 152.664 113.648 1.00 75.13 329 MET A N 1
ATOM 2483 C CA . MET A 1 329 ? 125.570 151.763 114.283 1.00 62.00 329 MET A CA 1
ATOM 2484 C C . MET A 1 329 ? 126.534 152.433 115.250 1.00 69.44 329 MET A C 1
ATOM 2485 O O . MET A 1 329 ? 127.007 151.771 116.177 1.00 78.65 329 MET A O 1
ATOM 2490 N N . GLY A 1 330 ? 126.832 153.706 115.081 1.00 70.03 330 GLY A N 1
ATOM 2491 C CA . GLY A 1 330 ? 127.980 154.287 115.733 1.00 59.95 330 GLY A CA 1
ATOM 2492 C C . GLY A 1 330 ? 129.169 154.256 114.802 1.00 63.41 330 GLY A C 1
ATOM 2493 O O . GLY A 1 330 ? 129.091 153.794 113.663 1.00 80.30 330 GLY A O 1
ATOM 2494 N N . HIS A 1 331 ? 130.301 154.742 115.297 1.00 52.44 331 HIS A N 1
ATOM 2495 C CA . HIS A 1 331 ? 131.475 154.943 114.450 1.00 54.55 331 HIS A CA 1
ATOM 2496 C C . HIS A 1 331 ? 132.632 154.080 114.928 1.00 68.44 331 HIS A C 1
ATOM 2497 O O . HIS A 1 331 ? 133.309 154.410 115.906 1.00 71.11 331 HIS A O 1
ATOM 2504 N N . PRO A 1 332 ? 132.882 152.954 114.262 1.00 75.02 332 PRO A N 1
ATOM 2505 C CA . PRO A 1 332 ? 134.153 152.256 114.459 1.00 70.10 332 PRO A CA 1
ATOM 2506 C C . PRO A 1 332 ? 135.224 153.007 113.697 1.00 77.55 332 PRO A C 1
ATOM 2507 O O . PRO A 1 332 ? 135.041 153.314 112.523 1.00 91.21 332 PRO A O 1
ATOM 2511 N N . GLU A 1 333 ? 136.327 153.346 114.357 1.00 73.22 333 GLU A N 1
ATOM 2512 C CA . GLU A 1 333 ? 137.252 154.268 113.702 1.00 71.24 333 GLU A CA 1
ATOM 2513 C C . GLU A 1 333 ? 137.994 153.626 112.527 1.00 76.72 333 GLU A C 1
ATOM 2514 O O . GLU A 1 333 ? 137.688 154.003 111.386 1.00 87.26 333 GLU A O 1
ATOM 2520 N N . PRO A 1 334 ? 138.858 152.620 112.676 1.00 66.70 334 PRO A N 1
ATOM 2521 C CA . PRO A 1 334 ? 139.547 152.121 111.482 1.00 67.14 334 PRO A CA 1
ATOM 2522 C C . PRO A 1 334 ? 138.760 151.110 110.663 1.00 69.87 334 PRO A C 1
ATOM 2523 O O . PRO A 1 334 ? 139.349 150.491 109.780 1.00 82.25 334 PRO A O 1
ATOM 2527 N N . ALA A 1 335 ? 137.474 150.913 110.928 1.00 66.25 335 ALA A N 1
ATOM 2528 C CA . ALA A 1 335 ? 136.701 149.895 110.235 1.00 62.32 335 ALA A CA 1
ATOM 2529 C C . ALA A 1 335 ? 135.404 150.498 109.707 1.00 64.94 335 ALA A C 1
ATOM 2530 O O . ALA A 1 335 ? 134.445 149.795 109.401 1.00 71.82 335 ALA A O 1
ATOM 2532 N N . SER A 1 336 ? 135.368 151.821 109.581 1.00 63.75 336 SER A N 1
ATOM 2533 C CA . SER A 1 336 ? 134.173 152.525 109.153 1.00 62.39 336 SER A CA 1
ATOM 2534 C C . SER A 1 336 ? 133.884 152.374 107.672 1.00 68.09 336 SER A C 1
ATOM 2535 O O . SER A 1 336 ? 132.718 152.433 107.280 1.00 78.97 336 SER A O 1
ATOM 2538 N N . GLY A 1 337 ? 134.900 152.188 106.840 1.00 61.78 337 GLY A N 1
ATOM 2539 C CA . GLY A 1 337 ? 134.686 152.059 105.417 1.00 48.58 337 GLY A CA 1
ATOM 2540 C C . GLY A 1 337 ? 134.041 150.750 105.026 1.00 61.27 337 GLY A C 1
ATOM 2541 O O . GLY A 1 337 ? 133.097 150.732 104.233 1.00 72.59 337 GLY A O 1
ATOM 2542 N N . LEU A 1 338 ? 134.519 149.646 105.598 1.00 58.37 338 LEU A N 1
ATOM 2543 C CA . LEU A 1 338 ? 133.994 148.344 105.207 1.00 55.40 338 LEU A CA 1
ATOM 2544 C C . LEU A 1 338 ? 132.618 148.095 105.808 1.00 63.41 338 LEU A C 1
ATOM 2545 O O . LEU A 1 338 ? 131.812 147.366 105.227 1.00 72.91 338 LEU A O 1
ATOM 2550 N N . ALA A 1 339 ? 132.316 148.717 106.947 1.00 64.61 339 ALA A N 1
ATOM 2551 C CA . ALA A 1 339 ? 130.973 148.614 107.512 1.00 59.13 339 ALA A CA 1
ATOM 2552 C C . ALA A 1 339 ? 129.951 149.344 106.649 1.00 68.45 339 ALA A C 1
ATOM 2553 O O . ALA A 1 339 ? 128.848 148.831 106.405 1.00 78.39 339 ALA A O 1
ATOM 2555 N N . ALA A 1 340 ? 130.313 150.532 106.159 1.00 62.68 340 ALA A N 1
ATOM 2556 C CA . ALA A 1 340 ? 129.454 151.263 105.235 1.00 59.13 340 ALA A CA 1
ATOM 2557 C C . ALA A 1 340 ? 129.307 150.532 103.911 1.00 65.12 340 ALA A C 1
ATOM 2558 O O . ALA A 1 340 ? 128.225 150.525 103.314 1.00 76.05 340 ALA A O 1
ATOM 2560 N N . LEU A 1 341 ? 130.387 149.903 103.444 1.00 61.40 341 LEU A N 1
ATOM 2561 C CA . LEU A 1 341 ? 130.324 149.114 102.219 1.00 63.17 341 LEU A CA 1
ATOM 2562 C C . LEU A 1 341 ? 129.421 147.897 102.395 1.00 66.83 341 LEU A C 1
ATOM 2563 O O . LEU A 1 341 ? 128.679 147.530 101.480 1.00 75.87 341 LEU A O 1
ATOM 2568 N N . ALA A 1 342 ? 129.455 147.280 103.580 1.00 70.10 342 ALA A N 1
ATOM 2569 C CA . ALA A 1 342 ? 128.564 146.163 103.877 1.00 58.27 342 ALA A CA 1
ATOM 2570 C C . ALA A 1 342 ? 127.104 146.593 103.880 1.00 65.76 342 ALA A C 1
ATOM 2571 O O . ALA A 1 342 ? 126.245 145.877 103.353 1.00 79.90 342 ALA A O 1
ATOM 2573 N N . LYS A 1 343 ? 126.810 147.764 104.457 1.00 60.89 343 LYS A N 1
ATOM 2574 C CA . LYS A 1 343 ? 125.436 148.268 104.444 1.00 58.52 343 LYS A CA 1
ATOM 2575 C C . LYS A 1 343 ? 124.969 148.555 103.023 1.00 60.00 343 LYS A C 1
ATOM 2576 O O . LYS A 1 343 ? 123.832 148.228 102.661 1.00 67.64 343 LYS A O 1
ATOM 2582 N N . VAL A 1 344 ? 125.843 149.144 102.202 1.00 65.52 344 VAL A N 1
ATOM 2583 C CA . VAL A 1 344 ? 125.498 149.470 100.821 1.00 64.80 344 VAL A CA 1
ATOM 2584 C C . VAL A 1 344 ? 125.246 148.207 100.005 1.00 66.82 344 VAL A C 1
ATOM 2585 O O . VAL A 1 344 ? 124.271 148.123 99.249 1.00 76.38 344 VAL A O 1
ATOM 2589 N N . LEU A 1 345 ? 126.091 147.186 100.175 1.00 63.56 345 LEU A N 1
ATOM 2590 C CA . LEU A 1 345 ? 125.934 145.964 99.393 1.00 57.95 345 LEU A CA 1
ATOM 2591 C C . LEU A 1 345 ? 124.720 145.159 99.841 1.00 68.61 345 LEU A C 1
ATOM 2592 O O . LEU A 1 345 ? 124.046 144.540 99.010 1.00 75.60 345 LEU A O 1
ATOM 2597 N N . LEU A 1 346 ? 124.402 145.177 101.140 1.00 61.72 346 LEU A N 1
ATOM 2598 C CA . LEU A 1 346 ? 123.179 144.533 101.607 1.00 56.92 346 LEU A CA 1
ATOM 2599 C C . LEU A 1 346 ? 121.939 145.251 101.085 1.00 63.01 346 LEU A C 1
ATOM 2600 O O . LEU A 1 346 ? 120.950 144.600 100.718 1.00 73.44 346 LEU A O 1
ATOM 2605 N N . SER A 1 347 ? 121.982 146.586 101.040 1.00 65.39 347 SER A N 1
ATOM 2606 C CA . SER A 1 347 ? 120.876 147.359 100.487 1.00 61.27 347 SER A CA 1
ATOM 2607 C C . SER A 1 347 ? 120.684 147.084 99.004 1.00 62.07 347 SER A C 1
ATOM 2608 O O . SER A 1 347 ? 119.551 147.045 98.519 1.00 69.69 347 SER A O 1
ATOM 2611 N N . LEU A 1 348 ? 121.780 146.907 98.270 1.00 73.97 348 LEU A N 1
ATOM 2612 C CA . LEU A 1 348 ? 121.664 146.580 96.854 1.00 68.48 348 LEU A CA 1
ATOM 2613 C C . LEU A 1 348 ? 121.148 145.164 96.647 1.00 68.41 348 LEU A C 1
ATOM 2614 O O . LEU A 1 348 ? 120.414 144.903 95.690 1.00 78.20 348 LEU A O 1
ATOM 2619 N N . GLU A 1 349 ? 121.527 144.235 97.525 1.00 73.40 349 GLU A N 1
ATOM 2620 C CA . GLU A 1 349 ? 121.081 142.856 97.368 1.00 73.15 349 GLU A CA 1
ATOM 2621 C C . GLU A 1 349 ? 119.601 142.703 97.693 1.00 81.92 349 GLU A C 1
ATOM 2622 O O . GLU A 1 349 ? 118.910 141.886 97.077 1.00 82.98 349 GLU A O 1
ATOM 2628 N N . HIS A 1 350 ? 119.091 143.466 98.656 1.00 80.34 350 HIS A N 1
ATOM 2629 C CA . HIS A 1 350 ? 117.690 143.324 99.026 1.00 62.12 350 HIS A CA 1
ATOM 2630 C C . HIS A 1 350 ? 116.763 144.306 98.320 1.00 72.67 350 HIS A C 1
ATOM 2631 O O . HIS A 1 350 ? 115.550 144.223 98.510 1.00 76.15 350 HIS A O 1
ATOM 2638 N N . GLY A 1 351 ? 117.292 145.224 97.520 1.00 74.86 351 GLY A N 1
ATOM 2639 C CA . GLY A 1 351 ? 116.470 146.113 96.729 1.00 67.90 351 GLY A CA 1
ATOM 2640 C C . GLY A 1 351 ? 115.935 147.336 97.439 1.00 79.08 351 GLY A C 1
ATOM 2641 O O . GLY A 1 351 ? 115.183 148.100 96.826 1.00 84.66 351 GLY A O 1
ATOM 2642 N N . LEU A 1 352 ? 116.295 147.554 98.698 1.00 77.88 352 LEU A N 1
ATOM 2643 C CA . LEU A 1 352 ? 115.772 148.651 99.499 1.00 66.34 352 LEU A CA 1
ATOM 2644 C C . LEU A 1 352 ? 116.916 149.391 100.173 1.00 74.39 352 LEU A C 1
ATOM 2645 O O . LEU A 1 352 ? 117.829 148.764 100.709 1.00 81.16 352 LEU A O 1
ATOM 2650 N N . TRP A 1 353 ? 116.861 150.720 100.168 1.00 71.32 353 TRP A N 1
ATOM 2651 C CA . TRP A 1 353 ? 117.864 151.512 100.868 1.00 57.48 353 TRP A CA 1
ATOM 2652 C C . TRP A 1 353 ? 117.516 151.582 102.349 1.00 66.29 353 TRP A C 1
ATOM 2653 O O . TRP A 1 353 ? 116.397 151.951 102.710 1.00 78.53 353 TRP A O 1
ATOM 2664 N N . ALA A 1 354 ? 118.469 151.228 103.199 1.00 69.46 354 ALA A N 1
ATOM 2665 C CA . ALA A 1 354 ? 118.229 151.237 104.638 1.00 64.98 354 ALA A CA 1
ATOM 2666 C C . ALA A 1 354 ? 118.195 152.668 105.160 1.00 66.87 354 ALA A C 1
ATOM 2667 O O . ALA A 1 354 ? 119.044 153.478 104.783 1.00 80.07 354 ALA A O 1
ATOM 2669 N N . PRO A 1 355 ? 117.243 153.016 106.022 1.00 69.67 355 PRO A N 1
ATOM 2670 C CA . PRO A 1 355 ? 117.079 154.416 106.420 1.00 68.99 355 PRO A CA 1
ATOM 2671 C C . PRO A 1 355 ? 118.106 154.853 107.451 1.00 76.23 355 PRO A C 1
ATOM 2672 O O . PRO A 1 355 ? 118.786 154.047 108.086 1.00 85.05 355 PRO A O 1
ATOM 2676 N N . ASN A 1 356 ? 118.193 156.165 107.618 1.00 78.03 356 ASN A N 1
ATOM 2677 C CA . ASN A 1 356 ? 118.985 156.778 108.668 1.00 69.53 356 ASN A CA 1
ATOM 2678 C C . ASN A 1 356 ? 118.163 156.900 109.942 1.00 77.43 356 ASN A C 1
ATOM 2679 O O . ASN A 1 356 ? 116.933 156.934 109.915 1.00 85.99 356 ASN A O 1
ATOM 2684 N N . LEU A 1 357 ? 118.858 156.977 111.067 1.00 75.69 357 LEU A N 1
ATOM 2685 C CA . LEU A 1 357 ? 118.234 157.248 112.348 1.00 74.17 357 LEU A CA 1
ATOM 2686 C C . LEU A 1 357 ? 118.630 158.642 112.815 1.00 79.40 357 LEU A C 1
ATOM 2687 O O . LEU A 1 357 ? 119.603 159.218 112.330 1.00 86.56 357 LEU A O 1
ATOM 2692 N N . HIS A 1 358 ? 117.831 159.172 113.749 1.00 79.87 358 HIS A N 1
ATOM 2693 C CA . HIS A 1 358 ? 118.111 160.420 114.474 1.00 78.58 358 HIS A CA 1
ATOM 2694 C C . HIS A 1 358 ? 118.223 161.630 113.551 1.00 80.87 358 HIS A C 1
ATOM 2695 O O . HIS A 1 358 ? 119.016 162.538 113.797 1.00 90.87 358 HIS A O 1
ATOM 2702 N N . PHE A 1 359 ? 117.435 161.657 112.487 1.00 79.09 359 PHE A N 1
ATOM 2703 C CA . PHE A 1 359 ? 117.404 162.800 111.582 1.00 77.30 359 PHE A CA 1
ATOM 2704 C C . PHE A 1 359 ? 116.036 163.455 111.684 1.00 82.59 359 PHE A C 1
ATOM 2705 O O . PHE A 1 359 ? 115.029 162.866 111.276 1.00 88.43 359 PHE A O 1
ATOM 2713 N N . HIS A 1 360 ? 115.996 164.672 112.214 1.00 87.17 360 HIS A N 1
ATOM 2714 C CA . HIS A 1 360 ? 114.740 165.381 112.405 1.00 90.05 360 HIS A CA 1
ATOM 2715 C C . HIS A 1 360 ? 114.680 166.695 111.647 1.00 92.53 360 HIS A C 1
ATOM 2716 O O . HIS A 1 360 ? 113.706 166.942 110.930 1.00 93.45 360 HIS A O 1
ATOM 2723 N N . SER A 1 361 ? 115.693 167.545 111.772 1.00 94.75 361 SER A N 1
ATOM 2724 C CA . SER A 1 361 ? 115.722 168.811 111.060 1.00 94.12 361 SER A CA 1
ATOM 2725 C C . SER A 1 361 ? 117.078 169.000 110.399 1.00 94.35 361 SER A C 1
ATOM 2726 O O . SER A 1 361 ? 118.098 168.598 110.952 1.00 97.80 361 SER A O 1
ATOM 2729 N N . PRO A 1 362 ? 117.116 169.604 109.215 1.00 87.61 362 PRO A N 1
ATOM 2730 C CA . PRO A 1 362 ? 118.388 169.763 108.508 1.00 85.25 362 PRO A CA 1
ATOM 2731 C C . PRO A 1 362 ? 119.298 170.785 109.170 1.00 91.93 362 PRO A C 1
ATOM 2732 O O . PRO A 1 362 ? 118.857 171.696 109.871 1.00 97.85 362 PRO A O 1
ATOM 2736 N N . ASN A 1 363 ? 120.589 170.615 108.934 1.00 90.04 363 ASN A N 1
ATOM 2737 C CA . ASN A 1 363 ? 121.571 171.600 109.360 1.00 86.47 363 ASN A CA 1
ATOM 2738 C C . ASN A 1 363 ? 121.413 172.863 108.520 1.00 94.31 363 ASN A C 1
ATOM 2739 O O . ASN A 1 363 ? 121.426 172.783 107.289 1.00 95.44 363 ASN A O 1
ATOM 2744 N N . PRO A 1 364 ? 121.240 174.037 109.141 1.00 91.85 364 PRO A N 1
ATOM 2745 C CA . PRO A 1 364 ? 121.031 175.264 108.356 1.00 86.97 364 PRO A CA 1
ATOM 2746 C C . PRO A 1 364 ? 122.248 175.730 107.576 1.00 88.84 364 PRO A C 1
ATOM 2747 O O . PRO A 1 364 ? 122.091 176.553 106.668 1.00 89.25 364 PRO A O 1
ATOM 2751 N N . GLU A 1 365 ? 123.444 175.247 107.890 1.00 96.52 365 GLU A N 1
ATOM 2752 C CA . GLU A 1 365 ? 124.640 175.630 107.158 1.00 97.90 365 GLU A CA 1
ATOM 2753 C C . GLU A 1 365 ? 124.843 174.823 105.886 1.00 99.63 365 GLU A C 1
ATOM 2754 O O . GLU A 1 365 ? 125.810 175.069 105.164 1.00 100.63 365 GLU A O 1
ATOM 2760 N N . ILE A 1 366 ? 123.967 173.868 105.596 1.00 87.17 366 ILE A N 1
ATOM 2761 C CA . ILE A 1 366 ? 124.041 173.100 104.358 1.00 86.08 366 ILE A CA 1
ATOM 2762 C C . ILE A 1 366 ? 122.850 173.491 103.497 1.00 91.05 366 ILE A C 1
ATOM 2763 O O . ILE A 1 366 ? 121.748 172.967 103.698 1.00 94.78 366 ILE A O 1
ATOM 2768 N N . PRO A 1 367 ? 123.019 174.401 102.536 1.00 88.64 367 PRO A N 1
ATOM 2769 C CA . PRO A 1 367 ? 121.864 174.863 101.753 1.00 84.76 367 PRO A CA 1
ATOM 2770 C C . PRO A 1 367 ? 121.342 173.844 100.760 1.00 87.30 367 PRO A C 1
ATOM 2771 O O . PRO A 1 367 ? 120.222 174.018 100.268 1.00 90.34 367 PRO A O 1
ATOM 2775 N N . ALA A 1 368 ? 122.100 172.795 100.443 1.00 84.88 368 ALA A N 1
ATOM 2776 C CA . ALA A 1 368 ? 121.605 171.782 99.526 1.00 85.65 368 ALA A CA 1
ATOM 2777 C C . ALA A 1 368 ? 120.573 170.870 100.174 1.00 90.67 368 ALA A C 1
ATOM 2778 O O . ALA A 1 368 ? 119.805 170.222 99.459 1.00 92.98 368 ALA A O 1
ATOM 2780 N N . LEU A 1 369 ? 120.536 170.811 101.501 1.00 86.00 369 LEU A N 1
ATOM 2781 C CA . LEU A 1 369 ? 119.534 170.030 102.207 1.00 82.80 369 LEU A CA 1
ATOM 2782 C C . LEU A 1 369 ? 118.202 170.747 102.329 1.00 85.72 369 LEU A C 1
ATOM 2783 O O . LEU A 1 369 ? 117.212 170.119 102.706 1.00 89.70 369 LEU A O 1
ATOM 2788 N N . LEU A 1 370 ? 118.153 172.040 102.022 1.00 90.60 370 LEU A N 1
ATOM 2789 C CA . LEU A 1 370 ? 116.952 172.835 102.207 1.00 89.75 370 LEU A CA 1
ATOM 2790 C C . LEU A 1 370 ? 116.189 173.081 100.917 1.00 92.45 370 LEU A C 1
ATOM 2791 O O . LEU A 1 370 ? 115.043 173.532 100.973 1.00 96.11 370 LEU A O 1
ATOM 2796 N N . ASP A 1 371 ? 116.782 172.802 99.757 1.00 99.52 371 ASP A N 1
ATOM 2797 C CA . ASP A 1 371 ? 116.100 173.005 98.493 1.00 99.73 371 ASP A CA 1
ATOM 2798 C C . ASP A 1 371 ? 115.898 171.728 97.694 1.00 102.18 371 ASP A C 1
ATOM 2799 O O . ASP A 1 371 ? 115.349 171.795 96.590 1.00 105.12 371 ASP A O 1
ATOM 2804 N N . GLY A 1 372 ? 116.329 170.579 98.204 1.00 92.96 372 GLY A N 1
ATOM 2805 C CA . GLY A 1 372 ? 116.023 169.307 97.590 1.00 91.08 372 GLY A CA 1
ATOM 2806 C C . GLY A 1 372 ? 117.094 168.727 96.698 1.00 93.15 372 GLY A C 1
ATOM 2807 O O . GLY A 1 372 ? 116.859 167.678 96.090 1.00 100.77 372 GLY A O 1
ATOM 2808 N N . ARG A 1 373 ? 118.256 169.366 96.588 1.00 85.23 373 ARG A N 1
ATOM 2809 C CA . ARG A 1 373 ? 119.318 168.799 95.766 1.00 86.11 373 ARG A CA 1
ATOM 2810 C C . ARG A 1 373 ? 119.964 167.599 96.438 1.00 86.55 373 ARG A C 1
ATOM 2811 O O . ARG A 1 373 ? 120.492 166.718 95.754 1.00 90.68 373 ARG A O 1
ATOM 2819 N N . LEU A 1 374 ? 119.934 167.546 97.762 1.00 75.56 374 LEU A N 1
ATOM 2820 C CA . LEU A 1 374 ? 120.351 166.375 98.513 1.00 73.97 374 LEU A CA 1
ATOM 2821 C C . LEU A 1 374 ? 119.175 165.893 99.343 1.00 82.03 374 LEU A C 1
ATOM 2822 O O . LEU A 1 374 ? 118.469 166.696 99.957 1.00 90.37 374 LEU A O 1
ATOM 2827 N N . GLN A 1 375 ? 118.954 164.586 99.349 1.00 74.13 375 GLN A N 1
ATOM 2828 C CA . GLN A 1 375 ? 117.824 163.996 100.047 1.00 74.09 375 GLN A CA 1
ATOM 2829 C C . GLN A 1 375 ? 118.324 162.909 100.985 1.00 78.32 375 GLN A C 1
ATOM 2830 O O . GLN A 1 375 ? 118.994 161.974 100.549 1.00 87.59 375 GLN A O 1
ATOM 2836 N N . VAL A 1 376 ? 117.996 163.031 102.261 1.00 70.33 376 VAL A N 1
ATOM 2837 C CA . VAL A 1 376 ? 118.399 162.053 103.262 1.00 70.14 376 VAL A CA 1
ATOM 2838 C C . VAL A 1 376 ? 117.405 160.908 103.262 1.00 73.03 376 VAL A C 1
ATOM 2839 O O . VAL A 1 376 ? 116.190 161.126 103.298 1.00 81.12 376 VAL A O 1
ATOM 2843 N N . VAL A 1 377 ? 117.919 159.683 103.216 1.00 70.06 377 VAL A N 1
ATOM 2844 C CA . VAL A 1 377 ? 117.085 158.492 103.269 1.00 72.89 377 VAL A CA 1
ATOM 2845 C C . VAL A 1 377 ? 116.678 158.274 104.722 1.00 75.56 377 VAL A C 1
ATOM 2846 O O . VAL A 1 377 ? 117.466 157.777 105.526 1.00 88.33 377 VAL A O 1
ATOM 2850 N N . ASP A 1 378 ? 115.451 158.664 105.066 1.00 86.59 378 ASP A N 1
ATOM 2851 C CA . ASP A 1 378 ? 114.916 158.422 106.397 1.00 88.77 378 ASP A CA 1
ATOM 2852 C C . ASP A 1 378 ? 113.779 157.416 106.412 1.00 92.01 378 ASP A C 1
ATOM 2853 O O . ASP A 1 378 ? 113.292 157.080 107.497 1.00 92.35 378 ASP A O 1
ATOM 2858 N N . GLN A 1 379 ? 113.340 156.938 105.257 1.00 96.03 379 GLN A N 1
ATOM 2859 C CA . GLN A 1 379 ? 112.348 155.891 105.098 1.00 94.29 379 GLN A CA 1
ATOM 2860 C C . GLN A 1 379 ? 112.905 154.853 104.139 1.00 99.90 379 GLN A C 1
ATOM 2861 O O . GLN A 1 379 ? 113.766 155.182 103.318 1.00 108.16 379 GLN A O 1
ATOM 2867 N N . PRO A 1 380 ? 112.461 153.596 104.220 1.00 88.32 380 PRO A N 1
ATOM 2868 C CA . PRO A 1 380 ? 112.914 152.609 103.230 1.00 84.09 380 PRO A CA 1
ATOM 2869 C C . PRO A 1 380 ? 112.340 152.893 101.854 1.00 89.01 380 PRO A C 1
ATOM 2870 O O . PRO A 1 380 ? 111.124 152.840 101.666 1.00 91.22 380 PRO A O 1
ATOM 2874 N N . LEU A 1 381 ? 113.195 153.207 100.889 1.00 78.69 381 LEU A N 1
ATOM 2875 C CA . LEU A 1 381 ? 112.733 153.478 99.541 1.00 83.45 381 LEU A CA 1
ATOM 2876 C C . LEU A 1 381 ? 113.489 152.602 98.553 1.00 80.73 381 LEU A C 1
ATOM 2877 O O . LEU A 1 381 ? 114.654 152.274 98.789 1.00 78.53 381 LEU A O 1
ATOM 2882 N N . PRO A 1 382 ? 112.849 152.187 97.458 1.00 82.26 382 PRO A N 1
ATOM 2883 C CA . PRO A 1 382 ? 113.449 151.164 96.595 1.00 79.78 382 PRO A CA 1
ATOM 2884 C C . PRO A 1 382 ? 114.626 151.677 95.783 1.00 82.29 382 PRO A C 1
ATOM 2885 O O . PRO A 1 382 ? 114.765 152.868 95.506 1.00 94.49 382 PRO A O 1
ATOM 2889 N N . VAL A 1 383 ? 115.476 150.734 95.394 1.00 80.61 383 VAL A N 1
ATOM 2890 C CA . VAL A 1 383 ? 116.634 151.009 94.553 1.00 80.38 383 VAL A CA 1
ATOM 2891 C C . VAL A 1 383 ? 116.162 151.122 93.112 1.00 83.78 383 VAL A C 1
ATOM 2892 O O . VAL A 1 383 ? 115.515 150.210 92.589 1.00 88.06 383 VAL A O 1
ATOM 2896 N N . ARG A 1 384 ? 116.487 152.240 92.468 1.00 96.01 384 ARG A N 1
ATOM 2897 C CA . ARG A 1 384 ? 116.075 152.510 91.097 1.00 96.07 384 ARG A CA 1
ATOM 2898 C C . ARG A 1 384 ? 117.142 152.142 90.076 1.00 97.64 384 ARG A C 1
ATOM 2899 O O . ARG A 1 384 ? 116.865 151.401 89.133 1.00 101.21 384 ARG A O 1
ATOM 2907 N N . GLY A 1 385 ? 118.358 152.658 90.233 1.00 93.98 385 GLY A N 1
ATOM 2908 C CA . GLY A 1 385 ? 119.428 152.342 89.310 1.00 90.32 385 GLY A CA 1
ATOM 2909 C C . GLY A 1 385 ? 120.490 153.418 89.241 1.00 96.11 385 GLY A C 1
ATOM 2910 O O . GLY A 1 385 ? 120.186 154.603 89.403 1.00 101.27 385 GLY A O 1
ATOM 2911 N N . GLY A 1 386 ? 121.746 153.013 89.031 1.00 81.58 386 GLY A N 1
ATOM 2912 C CA . GLY A 1 386 ? 122.845 153.994 88.919 1.00 78.50 386 GLY A CA 1
ATOM 2913 C C . GLY A 1 386 ? 124.039 153.625 89.783 1.00 79.13 386 GLY A C 1
ATOM 2914 O O . GLY A 1 386 ? 124.131 152.453 90.193 1.00 95.21 386 GLY A O 1
ATOM 2915 N N . ASN A 1 387 ? 124.958 154.567 90.013 1.00 67.29 387 ASN A N 1
ATOM 2916 C CA . ASN A 1 387 ? 126.207 154.228 90.749 1.00 79.69 387 ASN A CA 1
ATOM 2917 C C . ASN A 1 387 ? 126.121 154.693 92.205 1.00 74.95 387 ASN A C 1
ATOM 2918 O O . ASN A 1 387 ? 125.272 155.557 92.503 1.00 80.94 387 ASN A O 1
ATOM 2923 N N . VAL A 1 388 ? 126.976 154.138 93.069 1.00 64.78 388 VAL A N 1
ATOM 2924 C CA . VAL A 1 388 ? 126.983 154.516 94.513 1.00 66.64 388 VAL A CA 1
ATOM 2925 C C . VAL A 1 388 ? 128.401 154.947 94.900 1.00 71.22 388 VAL A C 1
ATOM 2926 O O . VAL A 1 388 ? 129.350 154.203 94.581 1.00 73.58 388 VAL A O 1
ATOM 2930 N N . GLY A 1 389 ? 128.536 156.104 95.555 1.00 64.94 389 GLY A N 1
ATOM 2931 C CA . GLY A 1 389 ? 129.859 156.586 95.996 1.00 55.88 389 GLY A CA 1
ATOM 2932 C C . GLY A 1 389 ? 130.055 156.379 97.487 1.00 60.87 389 GLY A C 1
ATOM 2933 O O . GLY A 1 389 ? 129.108 156.644 98.246 1.00 77.19 389 GLY A O 1
ATOM 2934 N N . ILE A 1 390 ? 131.238 155.911 97.890 1.00 53.35 390 ILE A N 1
ATOM 2935 C CA . ILE A 1 390 ? 131.534 155.679 99.336 1.00 53.81 390 ILE A CA 1
ATOM 2936 C C . ILE A 1 390 ? 132.816 156.434 99.696 1.00 55.53 390 ILE A C 1
ATOM 2937 O O . ILE A 1 390 ? 133.862 156.131 99.092 1.00 65.02 390 ILE A O 1
ATOM 2942 N N . ASN A 1 391 ? 132.738 157.374 100.643 1.00 54.17 391 ASN A N 1
ATOM 2943 C CA . ASN A 1 391 ? 133.938 158.078 101.066 1.00 65.98 391 ASN A CA 1
ATOM 2944 C C . ASN A 1 391 ? 134.105 157.981 102.572 1.00 63.30 391 ASN A C 1
ATOM 2945 O O . ASN A 1 391 ? 133.123 157.959 103.314 1.00 77.39 391 ASN A O 1
ATOM 2950 N N . SER A 1 392 ? 135.356 157.891 103.010 1.00 57.04 392 SER A N 1
ATOM 2951 C CA . SER A 1 392 ? 135.702 157.901 104.422 1.00 65.65 392 SER A CA 1
ATOM 2952 C C . SER A 1 392 ? 136.933 158.767 104.613 1.00 61.97 392 SER A C 1
ATOM 2953 O O . SER A 1 392 ? 137.922 158.604 103.897 1.00 72.94 392 SER A O 1
ATOM 2956 N N . PHE A 1 393 ? 136.866 159.691 105.566 1.00 71.57 393 PHE A N 1
ATOM 2957 C CA . PHE A 1 393 ? 137.905 160.688 105.782 1.00 64.27 393 PHE A CA 1
ATOM 2958 C C . PHE A 1 393 ? 138.472 160.526 107.182 1.00 72.96 393 PHE A C 1
ATOM 2959 O O . PHE A 1 393 ? 137.725 160.565 108.161 1.00 85.23 393 PHE A O 1
ATOM 2967 N N . GLY A 1 394 ? 139.786 160.357 107.279 1.00 72.43 394 GLY A N 1
ATOM 2968 C CA . GLY A 1 394 ? 140.418 160.292 108.578 1.00 69.98 394 GLY A CA 1
ATOM 2969 C C . GLY A 1 394 ? 140.606 161.663 109.190 1.00 81.75 394 GLY A C 1
ATOM 2970 O O . GLY A 1 394 ? 140.611 162.677 108.501 1.00 88.23 394 GLY A O 1
ATOM 2971 N N . PHE A 1 395 ? 140.766 161.699 110.512 1.00 81.25 395 PHE A N 1
ATOM 2972 C CA . PHE A 1 395 ? 140.928 162.991 111.167 1.00 83.05 395 PHE A CA 1
ATOM 2973 C C . PHE A 1 395 ? 142.348 163.525 111.056 1.00 85.41 395 PHE A C 1
ATOM 2974 O O . PHE A 1 395 ? 142.585 164.682 111.404 1.00 90.02 395 PHE A O 1
ATOM 2982 N N . GLY A 1 396 ? 143.293 162.717 110.579 1.00 78.76 396 GLY A N 1
ATOM 2983 C CA . GLY A 1 396 ? 144.603 163.248 110.254 1.00 77.27 396 GLY A CA 1
ATOM 2984 C C . GLY A 1 396 ? 144.618 163.985 108.929 1.00 81.94 396 GLY A C 1
ATOM 2985 O O . GLY A 1 396 ? 145.519 164.780 108.663 1.00 91.27 396 GLY A O 1
ATOM 2986 N N . GLY A 1 397 ? 143.638 163.714 108.074 1.00 75.00 397 GLY A N 1
ATOM 2987 C CA . GLY A 1 397 ? 143.529 164.422 106.817 1.00 68.12 397 GLY A CA 1
ATOM 2988 C C . GLY A 1 397 ? 143.551 163.539 105.588 1.00 70.21 397 GLY A C 1
ATOM 2989 O O . GLY A 1 397 ? 143.605 164.049 104.470 1.00 79.08 397 GLY A O 1
ATOM 2990 N N . SER A 1 398 ? 143.515 162.219 105.800 1.00 65.82 398 SER A N 1
ATOM 2991 C CA . SER A 1 398 ? 143.536 161.259 104.666 1.00 65.26 398 SER A CA 1
ATOM 2992 C C . SER A 1 398 ? 142.126 161.122 104.080 1.00 69.84 398 SER A C 1
ATOM 2993 O O . SER A 1 398 ? 141.188 160.858 104.857 1.00 81.56 398 SER A O 1
ATOM 2996 N N . ASN A 1 399 ? 141.991 161.305 102.764 1.00 62.39 399 ASN A N 1
ATOM 2997 C CA . ASN A 1 399 ? 140.657 161.229 102.108 1.00 58.48 399 ASN A CA 1
ATOM 2998 C C . ASN A 1 399 ? 140.656 160.084 101.091 1.00 61.03 399 ASN A C 1
ATOM 2999 O O . ASN A 1 399 ? 141.591 160.027 100.268 1.00 72.56 399 ASN A O 1
ATOM 3004 N N . VAL A 1 400 ? 139.645 159.210 101.151 1.00 58.81 400 VAL A N 1
ATOM 3005 C CA . VAL A 1 400 ? 139.545 158.060 100.202 1.00 58.20 400 VAL A CA 1
ATOM 3006 C C . VAL A 1 400 ? 138.125 158.026 99.624 1.00 55.89 400 VAL A C 1
ATOM 3007 O O . VAL A 1 400 ? 137.177 158.300 100.386 1.00 68.97 400 VAL A O 1
ATOM 3011 N N . HIS A 1 401 ? 137.989 157.705 98.334 1.00 55.67 401 HIS A N 1
ATOM 3012 C CA . HIS A 1 401 ? 136.677 157.652 97.705 1.00 49.82 401 HIS A CA 1
ATOM 3013 C C . HIS A 1 401 ? 136.609 156.466 96.751 1.00 58.07 401 HIS A C 1
ATOM 3014 O O . HIS A 1 401 ? 137.584 156.162 96.064 1.00 68.87 401 HIS A O 1
ATOM 3021 N N . ILE A 1 402 ? 135.466 155.788 96.728 1.00 57.73 402 ILE A N 1
ATOM 3022 C CA . ILE A 1 402 ? 135.239 154.610 95.894 1.00 52.55 402 ILE A CA 1
ATOM 3023 C C . ILE A 1 402 ? 134.030 154.879 95.007 1.00 54.38 402 ILE A C 1
ATOM 3024 O O . ILE A 1 402 ? 133.046 155.463 95.463 1.00 71.95 402 ILE A O 1
ATOM 3029 N N . ILE A 1 403 ? 134.107 154.463 93.747 1.00 56.25 403 ILE A N 1
ATOM 3030 C CA . ILE A 1 403 ? 132.956 154.423 92.848 1.00 58.68 403 ILE A CA 1
ATOM 3031 C C . ILE A 1 403 ? 132.707 152.967 92.489 1.00 66.43 403 ILE A C 1
ATOM 3032 O O . ILE A 1 403 ? 133.604 152.292 91.977 1.00 79.57 403 ILE A O 1
ATOM 3037 N N . LEU A 1 404 ? 131.496 152.482 92.731 1.00 64.14 404 LEU A N 1
ATOM 3038 C CA . LEU A 1 404 ? 131.194 151.101 92.398 1.00 68.11 404 LEU A CA 1
ATOM 3039 C C . LEU A 1 404 ? 129.856 151.002 91.690 1.00 64.53 404 LEU A C 1
ATOM 3040 O O . LEU A 1 404 ? 128.920 151.736 92.004 1.00 76.42 404 LEU A O 1
ATOM 3045 N N . ARG A 1 405 ? 129.783 150.098 90.719 1.00 73.56 405 ARG A N 1
ATOM 3046 C CA . ARG A 1 405 ? 128.611 149.888 89.895 1.00 73.67 405 ARG A CA 1
ATOM 3047 C C . ARG A 1 405 ? 127.955 148.567 90.253 1.00 81.21 405 ARG A C 1
ATOM 3048 O O . ARG A 1 405 ? 128.607 147.519 90.160 1.00 84.10 405 ARG A O 1
ATOM 3056 N N . PRO A 1 406 ? 126.701 148.574 90.693 1.00 77.96 406 PRO A N 1
ATOM 3057 C CA . PRO A 1 406 ? 126.048 147.327 91.101 1.00 74.58 406 PRO A CA 1
ATOM 3058 C C . PRO A 1 406 ? 125.717 146.457 89.902 1.00 80.78 406 PRO A C 1
ATOM 3059 O O . PRO A 1 406 ? 125.468 146.936 88.797 1.00 90.32 406 PRO A O 1
ATOM 3063 N N . ASN A 1 407 ? 125.709 145.150 90.130 1.00 82.39 407 ASN A N 1
ATOM 3064 C CA . ASN A 1 407 ? 125.370 144.204 89.082 1.00 88.35 407 ASN A CA 1
ATOM 3065 C C . ASN A 1 407 ? 123.867 143.972 89.106 1.00 88.14 407 ASN A C 1
ATOM 3066 O O . ASN A 1 407 ? 123.242 143.955 90.172 1.00 89.39 407 ASN A O 1
ATOM 3071 N N . THR A 1 408 ? 123.281 143.861 87.920 1.00 98.61 408 THR A N 1
ATOM 3072 C CA . THR A 1 408 ? 121.832 143.799 87.742 1.00 98.80 408 THR A CA 1
ATOM 3073 C C . THR A 1 408 ? 121.527 142.573 86.893 1.00 103.28 408 THR A C 1
ATOM 3074 O O . THR A 1 408 ? 120.772 142.648 85.925 1.00 107.42 408 THR A O 1
ATOM 3078 N N . GLN A 1 409 ? 122.133 141.450 87.248 1.00 105.06 409 GLN A N 1
ATOM 3079 C CA . GLN A 1 409 ? 121.863 140.235 86.498 1.00 103.36 409 GLN A CA 1
ATOM 3080 C C . GLN A 1 409 ? 120.495 139.679 86.862 1.00 107.96 409 GLN A C 1
ATOM 3081 O O . GLN A 1 409 ? 120.226 139.416 88.037 1.00 105.69 409 GLN A O 1
ATOM 3087 N N . PRO A 1 410 ? 119.609 139.506 85.886 1.00 107.48 410 PRO A N 1
ATOM 3088 C CA . PRO A 1 410 ? 118.274 138.991 86.176 1.00 102.71 410 PRO A CA 1
ATOM 3089 C C . PRO A 1 410 ? 118.317 137.497 86.437 1.00 106.31 410 PRO A C 1
ATOM 3090 O O . PRO A 1 410 ? 119.302 136.832 86.082 1.00 110.03 410 PRO A O 1
ATOM 3094 N N . PRO A 1 411 ? 117.288 136.938 87.085 1.00 106.73 411 PRO A N 1
ATOM 3095 C CA . PRO A 1 411 ? 117.213 135.485 87.214 1.00 108.01 411 PRO A CA 1
ATOM 3096 C C . PRO A 1 411 ? 117.028 134.831 85.856 1.00 112.86 411 PRO A C 1
ATOM 3097 O O . PRO A 1 411 ? 116.425 135.424 84.946 1.00 112.59 411 PRO A O 1
ATOM 3101 N N . PRO A 1 412 ? 117.545 133.618 85.667 1.00 117.04 412 PRO A N 1
ATOM 3102 C CA . PRO A 1 412 ? 117.579 133.030 84.326 1.00 114.94 412 PRO A CA 1
ATOM 3103 C C . PRO A 1 412 ? 116.211 132.569 83.857 1.00 117.88 412 PRO A C 1
ATOM 3104 O O . PRO A 1 412 ? 115.267 132.410 84.637 1.00 115.30 412 PRO A O 1
ATOM 3108 N N . ALA A 1 413 ? 116.115 132.371 82.546 1.00 131.48 413 ALA A N 1
ATOM 3109 C CA . ALA A 1 413 ? 114.902 131.845 81.947 1.00 129.92 413 ALA A CA 1
ATOM 3110 C C . ALA A 1 413 ? 114.712 130.384 82.349 1.00 132.50 413 ALA A C 1
ATOM 3111 O O . ALA A 1 413 ? 115.690 129.657 82.540 1.00 132.92 413 ALA A O 1
ATOM 3113 N N . PRO A 1 414 ? 113.464 129.943 82.524 1.00 139.54 414 PRO A N 1
ATOM 3114 C CA . PRO A 1 414 ? 113.220 128.538 82.867 1.00 139.73 414 PRO A CA 1
ATOM 3115 C C . PRO A 1 414 ? 113.620 127.590 81.747 1.00 141.85 414 PRO A C 1
ATOM 3116 O O . PRO A 1 414 ? 113.496 127.896 80.559 1.00 141.88 414 PRO A O 1
ATOM 3120 N N . ALA A 1 415 ? 114.109 126.426 82.150 1.00 139.40 415 ALA A N 1
ATOM 3121 C CA . ALA A 1 415 ? 114.625 125.400 81.263 1.00 136.81 415 ALA A CA 1
ATOM 3122 C C . ALA A 1 415 ? 114.061 124.051 81.681 1.00 138.34 415 ALA A C 1
ATOM 3123 O O . ALA A 1 415 ? 113.697 123.873 82.849 1.00 137.73 415 ALA A O 1
ATOM 3125 N N . PRO A 1 416 ? 113.940 123.092 80.749 1.00 139.02 416 PRO A N 1
ATOM 3126 C CA . PRO A 1 416 ? 113.399 121.773 81.121 1.00 137.65 416 PRO A CA 1
ATOM 3127 C C . PRO A 1 416 ? 114.264 120.985 82.093 1.00 137.45 416 PRO A C 1
ATOM 3128 O O . PRO A 1 416 ? 113.735 120.104 82.779 1.00 136.15 416 PRO A O 1
ATOM 3132 N N . HIS A 1 417 ? 115.560 121.270 82.188 1.00 128.37 417 HIS A N 1
ATOM 3133 C CA . HIS A 1 417 ? 116.401 120.569 83.151 1.00 125.80 417 HIS A CA 1
ATOM 3134 C C . HIS A 1 417 ? 116.271 121.121 84.565 1.00 125.96 417 HIS A C 1
ATOM 3135 O O . HIS A 1 417 ? 116.822 120.521 85.493 1.00 124.57 417 HIS A O 1
ATOM 3142 N N . ALA A 1 418 ? 115.566 122.233 84.754 1.00 126.57 418 ALA A N 1
ATOM 3143 C CA . ALA A 1 418 ? 115.387 122.797 86.085 1.00 126.66 418 ALA A CA 1
ATOM 3144 C C . ALA A 1 418 ? 114.344 122.057 86.908 1.00 126.37 418 ALA A C 1
ATOM 3145 O O . ALA A 1 418 ? 114.279 122.266 88.122 1.00 124.54 418 ALA A O 1
ATOM 3147 N N . THR A 1 419 ? 113.528 121.214 86.281 1.00 122.58 419 THR A N 1
ATOM 3148 C CA . THR A 1 419 ? 112.543 120.414 86.998 1.00 122.16 419 THR A CA 1
ATOM 3149 C C . THR A 1 419 ? 113.109 119.101 87.516 1.00 123.15 419 THR A C 1
ATOM 3150 O O . THR A 1 419 ? 112.440 118.431 88.307 1.00 121.84 419 THR A O 1
ATOM 3154 N N . LEU A 1 420 ? 114.305 118.718 87.087 1.00 119.66 420 LEU A N 1
ATOM 3155 C CA . LEU A 1 420 ? 114.918 117.492 87.569 1.00 116.09 420 LEU A CA 1
ATOM 3156 C C . LEU A 1 420 ? 115.391 117.669 89.010 1.00 115.45 420 LEU A C 1
ATOM 3157 O O . LEU A 1 420 ? 115.753 118.774 89.419 1.00 113.57 420 LEU A O 1
ATOM 3162 N N . PRO A 1 421 ? 115.367 116.602 89.807 1.00 101.56 421 PRO A N 1
ATOM 3163 C CA . PRO A 1 421 ? 115.910 116.690 91.164 1.00 99.65 421 PRO A CA 1
ATOM 3164 C C . PRO A 1 421 ? 117.420 116.867 91.164 1.00 101.66 421 PRO A C 1
ATOM 3165 O O . PRO A 1 421 ? 118.124 116.392 90.271 1.00 106.22 421 PRO A O 1
ATOM 3169 N N . ARG A 1 422 ? 117.914 117.570 92.179 1.00 88.01 422 ARG A N 1
ATOM 3170 C CA . ARG A 1 422 ? 119.335 117.839 92.333 1.00 85.94 422 ARG A CA 1
ATOM 3171 C C . ARG A 1 422 ? 119.834 117.248 93.645 1.00 89.20 422 ARG A C 1
ATOM 3172 O O . ARG A 1 422 ? 119.060 116.858 94.516 1.00 95.50 422 ARG A O 1
ATOM 3180 N N . LEU A 1 423 ? 121.152 117.192 93.778 1.00 81.59 423 LEU A N 1
ATOM 3181 C CA . LEU A 1 423 ? 121.830 116.762 94.989 1.00 78.78 423 LEU A CA 1
ATOM 3182 C C . LEU A 1 423 ? 122.448 117.963 95.690 1.00 80.28 423 LEU A C 1
ATOM 3183 O O . LEU A 1 423 ? 122.902 118.916 95.059 1.00 90.12 423 LEU A O 1
ATOM 3188 N N . LEU A 1 424 ? 122.464 117.904 97.019 1.00 65.26 424 LEU A N 1
ATOM 3189 C CA . LEU A 1 424 ? 123.107 118.942 97.818 1.00 65.45 424 LEU A CA 1
ATOM 3190 C C . LEU A 1 424 ? 123.928 118.235 98.890 1.00 73.79 424 LEU A C 1
ATOM 3191 O O . LEU A 1 424 ? 123.375 117.468 99.676 1.00 85.30 424 LEU A O 1
ATOM 3196 N N . ARG A 1 425 ? 125.229 118.487 98.909 1.00 75.53 425 ARG A N 1
ATOM 3197 C CA . ARG A 1 425 ? 126.113 117.947 99.933 1.00 69.80 425 ARG A CA 1
ATOM 3198 C C . ARG A 1 425 ? 126.608 119.071 100.831 1.00 75.05 425 ARG A C 1
ATOM 3199 O O . ARG A 1 425 ? 126.691 120.222 100.407 1.00 88.42 425 ARG A O 1
ATOM 3207 N N . ALA A 1 426 ? 126.926 118.733 102.077 1.00 65.83 426 ALA A N 1
ATOM 3208 C CA . ALA A 1 426 ? 127.351 119.725 103.051 1.00 67.40 426 ALA A CA 1
ATOM 3209 C C . ALA A 1 426 ? 128.406 119.132 103.970 1.00 70.41 426 ALA A C 1
ATOM 3210 O O . ALA A 1 426 ? 128.554 117.916 104.076 1.00 77.06 426 ALA A O 1
ATOM 3212 N N . SER A 1 427 ? 129.149 120.018 104.631 1.00 78.70 427 SER A N 1
ATOM 3213 C CA . SER A 1 427 ? 130.168 119.633 105.597 1.00 71.51 427 SER A CA 1
ATOM 3214 C C . SER A 1 427 ? 130.207 120.675 106.701 1.00 77.44 427 SER A C 1
ATOM 3215 O O . SER A 1 427 ? 129.810 121.821 106.496 1.00 90.22 427 SER A O 1
ATOM 3218 N N . GLY A 1 428 ? 130.695 120.279 107.871 1.00 73.19 428 GLY A N 1
ATOM 3219 C CA . GLY A 1 428 ? 130.744 121.217 108.979 1.00 77.32 428 GLY A CA 1
ATOM 3220 C C . GLY A 1 428 ? 131.483 120.645 110.165 1.00 79.41 428 GLY A C 1
ATOM 3221 O O . GLY A 1 428 ? 131.801 119.457 110.217 1.00 86.59 428 GLY A O 1
ATOM 3222 N N . ARG A 1 429 ? 131.752 121.527 111.133 1.00 77.77 429 ARG A N 1
ATOM 3223 C CA . ARG A 1 429 ? 132.457 121.107 112.337 1.00 75.37 429 ARG A CA 1
ATOM 3224 C C . ARG A 1 429 ? 131.546 120.355 113.296 1.00 81.71 429 ARG A C 1
ATOM 3225 O O . ARG A 1 429 ? 132.022 119.536 114.086 1.00 90.26 429 ARG A O 1
ATOM 3233 N N . THR A 1 430 ? 130.253 120.632 113.259 1.00 89.04 430 THR A N 1
ATOM 3234 C CA . THR A 1 430 ? 129.264 120.092 114.173 1.00 85.48 430 THR A CA 1
ATOM 3235 C C . THR A 1 430 ? 128.102 119.557 113.351 1.00 91.23 430 THR A C 1
ATOM 3236 O O . THR A 1 430 ? 127.971 119.900 112.174 1.00 97.60 430 THR A O 1
ATOM 3240 N N . PRO A 1 431 ? 127.271 118.675 113.922 1.00 92.84 431 PRO A N 1
ATOM 3241 C CA . PRO A 1 431 ? 126.026 118.297 113.230 1.00 90.51 431 PRO A CA 1
ATOM 3242 C C . PRO A 1 431 ? 125.073 119.454 112.987 1.00 93.50 431 PRO A C 1
ATOM 3243 O O . PRO A 1 431 ? 124.316 119.422 112.005 1.00 96.80 431 PRO A O 1
ATOM 3247 N N . GLU A 1 432 ? 125.090 120.476 113.843 1.00 97.05 432 GLU A N 1
ATOM 3248 C CA . GLU A 1 432 ? 124.188 121.606 113.688 1.00 94.47 432 GLU A CA 1
ATOM 3249 C C . GLU A 1 432 ? 124.543 122.448 112.469 1.00 98.49 432 GLU A C 1
ATOM 3250 O O . GLU A 1 432 ? 123.656 123.019 111.829 1.00 102.24 432 GLU A O 1
ATOM 3256 N N . ALA A 1 433 ? 125.833 122.529 112.131 1.00 84.13 433 ALA A N 1
ATOM 3257 C CA . ALA A 1 433 ? 126.249 123.268 110.943 1.00 83.67 433 ALA A CA 1
ATOM 3258 C C . ALA A 1 433 ? 125.765 122.594 109.665 1.00 88.04 433 ALA A C 1
ATOM 3259 O O . ALA A 1 433 ? 125.272 123.265 108.744 1.00 96.66 433 ALA A O 1
ATOM 3261 N N . VAL A 1 434 ? 125.877 121.267 109.610 1.00 77.54 434 VAL A N 1
ATOM 3262 C CA . VAL A 1 434 ? 125.383 120.503 108.471 1.00 81.57 434 VAL A CA 1
ATOM 3263 C C . VAL A 1 434 ? 123.869 120.602 108.374 1.00 85.91 434 VAL A C 1
ATOM 3264 O O . VAL A 1 434 ? 123.314 120.740 107.275 1.00 87.02 434 VAL A O 1
ATOM 3268 N N . GLN A 1 435 ? 123.179 120.553 109.519 1.00 91.33 435 GLN A N 1
ATOM 3269 C CA . GLN A 1 435 ? 121.727 120.719 109.536 1.00 84.88 435 GLN A CA 1
ATOM 3270 C C . GLN A 1 435 ? 121.309 122.098 109.044 1.00 87.36 435 GLN A C 1
ATOM 3271 O O . GLN A 1 435 ? 120.323 122.223 108.308 1.00 91.82 435 GLN A O 1
ATOM 3277 N N . LYS A 1 436 ? 122.053 123.139 109.435 1.00 83.96 436 LYS A N 1
ATOM 3278 C CA . LYS A 1 436 ? 121.752 124.499 108.998 1.00 84.37 436 LYS A CA 1
ATOM 3279 C C . LYS A 1 436 ? 121.905 124.645 107.492 1.00 87.17 436 LYS A C 1
ATOM 3280 O O . LYS A 1 436 ? 121.029 125.213 106.825 1.00 92.85 436 LYS A O 1
ATOM 3286 N N . LEU A 1 437 ? 122.998 124.106 106.941 1.00 82.02 437 LEU A N 1
ATOM 3287 C CA . LEU A 1 437 ? 123.221 124.182 105.500 1.00 76.76 437 LEU A CA 1
ATOM 3288 C C . LEU A 1 437 ? 122.168 123.397 104.724 1.00 79.98 437 LEU A C 1
ATOM 3289 O O . LEU A 1 437 ? 121.662 123.875 103.703 1.00 83.14 437 LEU A O 1
ATOM 3294 N N . LEU A 1 438 ? 121.795 122.213 105.217 1.00 80.45 438 LEU A N 1
ATOM 3295 C CA . LEU A 1 438 ? 120.825 121.392 104.497 1.00 79.70 438 LEU A CA 1
ATOM 3296 C C . LEU A 1 438 ? 119.422 121.982 104.561 1.00 83.21 438 LEU A C 1
ATOM 3297 O O . LEU A 1 438 ? 118.686 121.938 103.568 1.00 89.41 438 LEU A O 1
ATOM 3302 N N . GLU A 1 439 ? 119.034 122.566 105.698 1.00 93.17 439 GLU A N 1
ATOM 3303 C CA . GLU A 1 439 ? 117.706 123.160 105.780 1.00 92.55 439 GLU A CA 1
ATOM 3304 C C . GLU A 1 439 ? 117.625 124.463 104.987 1.00 94.08 439 GLU A C 1
ATOM 3305 O O . GLU A 1 439 ? 116.569 124.782 104.419 1.00 94.47 439 GLU A O 1
ATOM 3311 N N . GLN A 1 440 ? 118.734 125.199 104.879 1.00 97.17 440 GLN A N 1
ATOM 3312 C CA . GLN A 1 440 ? 118.702 126.394 104.051 1.00 90.42 440 GLN A CA 1
ATOM 3313 C C . GLN A 1 440 ? 118.711 126.043 102.573 1.00 90.72 440 GLN A C 1
ATOM 3314 O O . GLN A 1 440 ? 118.141 126.778 101.762 1.00 95.23 440 GLN A O 1
ATOM 3320 N N . GLY A 1 441 ? 119.352 124.935 102.201 1.00 85.81 441 GLY A N 1
ATOM 3321 C CA . GLY A 1 441 ? 119.226 124.439 100.843 1.00 84.58 441 GLY A CA 1
ATOM 3322 C C . GLY A 1 441 ? 117.834 123.942 100.518 1.00 90.62 441 GLY A C 1
ATOM 3323 O O . GLY A 1 441 ? 117.370 124.092 99.385 1.00 92.68 441 GLY A O 1
ATOM 3324 N N . LEU A 1 442 ? 117.157 123.333 101.493 1.00 96.84 442 LEU A N 1
ATOM 3325 C CA . LEU A 1 442 ? 115.769 122.918 101.300 1.00 89.97 442 LEU A CA 1
ATOM 3326 C C . LEU A 1 442 ? 114.840 124.115 101.138 1.00 92.58 442 LEU A C 1
ATOM 3327 O O . LEU A 1 442 ? 113.880 124.049 100.366 1.00 93.66 442 LEU A O 1
ATOM 3332 N N . ARG A 1 443 ? 115.117 125.212 101.850 1.00 100.69 443 ARG A N 1
ATOM 3333 C CA . ARG A 1 443 ? 114.281 126.403 101.739 1.00 94.55 443 ARG A CA 1
ATOM 3334 C C . ARG A 1 443 ? 114.381 127.062 100.368 1.00 94.37 443 ARG A C 1
ATOM 3335 O O . ARG A 1 443 ? 113.439 127.737 99.940 1.00 91.63 443 ARG A O 1
ATOM 3343 N N . HIS A 1 444 ? 115.500 126.885 99.669 1.00 93.32 444 HIS A N 1
ATOM 3344 C CA . HIS A 1 444 ? 115.729 127.547 98.391 1.00 88.71 444 HIS A CA 1
ATOM 3345 C C . HIS A 1 444 ? 115.988 126.537 97.285 1.00 91.45 444 HIS A C 1
ATOM 3346 O O . HIS A 1 444 ? 116.956 126.674 96.535 1.00 95.57 444 HIS A O 1
ATOM 3353 N N . SER A 1 445 ? 115.130 125.519 97.184 1.00 95.76 445 SER A N 1
ATOM 3354 C CA . SER A 1 445 ? 115.374 124.365 96.323 1.00 93.24 445 SER A CA 1
ATOM 3355 C C . SER A 1 445 ? 115.362 124.691 94.835 1.00 96.77 445 SER A C 1
ATOM 3356 O O . SER A 1 445 ? 115.874 123.898 94.043 1.00 102.33 445 SER A O 1
ATOM 3359 N N . GLN A 1 446 ? 114.783 125.818 94.435 1.00 100.76 446 GLN A N 1
ATOM 3360 C CA . GLN A 1 446 ? 114.691 126.166 93.024 1.00 101.16 446 GLN A CA 1
ATOM 3361 C C . GLN A 1 446 ? 115.803 127.097 92.562 1.00 104.14 446 GLN A C 1
ATOM 3362 O O . GLN A 1 446 ? 115.843 127.447 91.379 1.00 102.24 446 GLN A O 1
ATOM 3368 N N . ASP A 1 447 ? 116.702 127.503 93.453 1.00 103.95 447 ASP A N 1
ATOM 3369 C CA . ASP A 1 447 ? 117.778 128.427 93.123 1.00 96.75 447 ASP A CA 1
ATOM 3370 C C . ASP A 1 447 ? 119.007 127.631 92.707 1.00 98.25 447 ASP A C 1
ATOM 3371 O O . ASP A 1 447 ? 119.695 127.063 93.559 1.00 104.73 447 ASP A O 1
ATOM 3376 N N . LEU A 1 448 ? 119.294 127.601 91.409 1.00 91.70 448 LEU A N 1
ATOM 3377 C CA . LEU A 1 448 ? 120.343 126.733 90.889 1.00 92.72 448 LEU A CA 1
ATOM 3378 C C . LEU A 1 448 ? 121.749 127.228 91.211 1.00 92.81 448 LEU A C 1
ATOM 3379 O O . LEU A 1 448 ? 122.626 126.416 91.531 1.00 100.94 448 LEU A O 1
ATOM 3384 N N . ALA A 1 449 ? 121.978 128.541 91.130 1.00 84.74 449 ALA A N 1
ATOM 3385 C CA . ALA A 1 449 ? 123.299 129.086 91.425 1.00 85.31 449 ALA A CA 1
ATOM 3386 C C . ALA A 1 449 ? 123.656 128.942 92.897 1.00 85.79 449 ALA A C 1
ATOM 3387 O O . ALA A 1 449 ? 124.818 128.674 93.225 1.00 91.08 449 ALA A O 1
ATOM 3389 N N . PHE A 1 450 ? 122.668 129.106 93.780 1.00 75.13 450 PHE A N 1
ATOM 3390 C CA . PHE A 1 450 ? 122.878 128.926 95.213 1.00 74.45 450 PHE A CA 1
ATOM 3391 C C . PHE A 1 450 ? 123.306 127.504 95.534 1.00 81.14 450 PHE A C 1
ATOM 3392 O O . PHE A 1 450 ? 124.273 127.287 96.279 1.00 85.72 450 PHE A O 1
ATOM 3400 N N . LEU A 1 451 ? 122.632 126.522 94.934 1.00 78.14 451 LEU A N 1
ATOM 3401 C CA . LEU A 1 451 ? 122.988 125.125 95.136 1.00 75.10 451 LEU A CA 1
ATOM 3402 C C . LEU A 1 451 ? 124.334 124.792 94.517 1.00 76.58 451 LEU A C 1
ATOM 3403 O O . LEU A 1 451 ? 125.064 123.960 95.062 1.00 88.98 451 LEU A O 1
ATOM 3408 N N . SER A 1 452 ? 124.690 125.433 93.401 1.00 70.47 452 SER A N 1
ATOM 3409 C CA . SER A 1 452 ? 125.995 125.185 92.798 1.00 69.63 452 SER A CA 1
ATOM 3410 C C . SER A 1 452 ? 127.138 125.687 93.675 1.00 78.45 452 SER A C 1
ATOM 3411 O O . SER A 1 452 ? 128.136 124.979 93.851 1.00 83.55 452 SER A O 1
ATOM 3414 N N . MET A 1 453 ? 127.012 126.887 94.250 1.00 77.19 453 MET A N 1
ATOM 3415 C CA . MET A 1 453 ? 128.081 127.346 95.140 1.00 72.73 453 MET A CA 1
ATOM 3416 C C . MET A 1 453 ? 128.112 126.561 96.448 1.00 75.99 453 MET A C 1
ATOM 3417 O O . MET A 1 453 ? 129.198 126.318 96.998 1.00 83.55 453 MET A O 1
ATOM 3422 N N . LEU A 1 454 ? 126.948 126.128 96.943 1.00 70.64 454 LEU A N 1
ATOM 3423 C CA . LEU A 1 454 ? 126.935 125.274 98.129 1.00 69.94 454 LEU A CA 1
ATOM 3424 C C . LEU A 1 454 ? 127.593 123.926 97.869 1.00 71.29 454 LEU A C 1
ATOM 3425 O O . LEU A 1 454 ? 128.274 123.397 98.749 1.00 77.15 454 LEU A O 1
ATOM 3430 N N . ASN A 1 455 ? 127.405 123.358 96.678 1.00 72.07 455 ASN A N 1
ATOM 3431 C CA . ASN A 1 455 ? 128.112 122.132 96.331 1.00 66.24 455 ASN A CA 1
ATOM 3432 C C . ASN A 1 455 ? 129.598 122.375 96.128 1.00 77.14 455 ASN A C 1
ATOM 3433 O O . ASN A 1 455 ? 130.405 121.474 96.366 1.00 84.93 455 ASN A O 1
ATOM 3438 N N . ASP A 1 456 ? 129.974 123.572 95.678 1.00 82.86 456 ASP A N 1
ATOM 3439 C CA . ASP A 1 456 ? 131.387 123.870 95.463 1.00 79.76 456 ASP A CA 1
ATOM 3440 C C . ASP A 1 456 ? 132.151 124.000 96.775 1.00 80.88 456 ASP A C 1
ATOM 3441 O O . ASP A 1 456 ? 133.322 123.621 96.850 1.00 80.30 456 ASP A O 1
ATOM 3446 N N . ILE A 1 457 ? 131.521 124.534 97.817 1.00 72.64 457 ILE A N 1
ATOM 3447 C CA . ILE A 1 457 ? 132.269 124.786 99.047 1.00 70.76 457 ILE A CA 1
ATOM 3448 C C . ILE A 1 457 ? 132.336 123.571 99.968 1.00 78.86 457 ILE A C 1
ATOM 3449 O O . ILE A 1 457 ? 132.884 123.658 101.068 1.00 81.62 457 ILE A O 1
ATOM 3454 N N . ALA A 1 458 ? 131.790 122.436 99.543 1.00 81.29 458 ALA A N 1
ATOM 3455 C CA . ALA A 1 458 ? 131.648 121.289 100.431 1.00 76.82 458 ALA A CA 1
ATOM 3456 C C . ALA A 1 458 ? 132.809 120.305 100.372 1.00 84.18 458 ALA A C 1
ATOM 3457 O O . ALA A 1 458 ? 132.784 119.310 101.098 1.00 85.34 458 ALA A O 1
ATOM 3459 N N . ALA A 1 459 ? 133.821 120.547 99.544 1.00 87.75 459 ALA A N 1
ATOM 3460 C CA . ALA A 1 459 ? 134.919 119.594 99.373 1.00 84.94 459 ALA A CA 1
ATOM 3461 C C . ALA A 1 459 ? 136.030 119.900 100.375 1.00 88.60 459 ALA A C 1
ATOM 3462 O O . ALA A 1 459 ? 137.088 120.430 100.039 1.00 95.60 459 ALA A O 1
ATOM 3464 N N . VAL A 1 460 ? 135.776 119.551 101.631 1.00 86.90 460 VAL A N 1
ATOM 3465 C CA . VAL A 1 460 ? 136.737 119.735 102.716 1.00 86.40 460 VAL A CA 1
ATOM 3466 C C . VAL A 1 460 ? 137.144 118.355 103.224 1.00 93.04 460 VAL A C 1
ATOM 3467 O O . VAL A 1 460 ? 136.298 117.449 103.259 1.00 94.68 460 VAL A O 1
ATOM 3471 N N . PRO A 1 461 ? 138.414 118.134 103.574 1.00 95.58 461 PRO A N 1
ATOM 3472 C CA . PRO A 1 461 ? 138.814 116.837 104.137 1.00 91.16 461 PRO A CA 1
ATOM 3473 C C . PRO A 1 461 ? 138.156 116.554 105.477 1.00 91.19 461 PRO A C 1
ATOM 3474 O O . PRO A 1 461 ? 137.795 117.463 106.224 1.00 94.94 461 PRO A O 1
ATOM 3478 N N . ALA A 1 462 ? 138.013 115.262 105.775 1.00 88.53 462 ALA A N 1
ATOM 3479 C CA . ALA A 1 462 ? 137.323 114.823 106.982 1.00 89.52 462 ALA A CA 1
ATOM 3480 C C . ALA A 1 462 ? 138.090 115.142 108.255 1.00 90.13 462 ALA A C 1
ATOM 3481 O O . ALA A 1 462 ? 137.491 115.146 109.334 1.00 93.72 462 ALA A O 1
ATOM 3483 N N . THR A 1 463 ? 139.394 115.388 108.166 1.00 95.08 463 THR A N 1
ATOM 3484 C CA . THR A 1 463 ? 140.139 115.811 109.344 1.00 94.84 463 THR A CA 1
ATOM 3485 C C . THR A 1 463 ? 139.806 117.246 109.729 1.00 93.77 463 THR A C 1
ATOM 3486 O O . THR A 1 463 ? 139.861 117.595 110.910 1.00 92.90 463 THR A O 1
ATOM 3490 N N . ALA A 1 464 ? 139.455 118.083 108.753 1.00 92.77 464 ALA A N 1
ATOM 3491 C CA . ALA A 1 464 ? 139.099 119.463 109.060 1.00 87.17 464 ALA A CA 1
ATOM 3492 C C . ALA A 1 464 ? 137.655 119.570 109.532 1.00 94.42 464 ALA A C 1
ATOM 3493 O O . ALA A 1 464 ? 137.391 120.108 110.611 1.00 95.56 464 ALA A O 1
ATOM 3495 N N . MET A 1 465 ? 136.709 119.072 108.741 1.00 86.18 465 MET A N 1
ATOM 3496 C CA . MET A 1 465 ? 135.309 119.057 109.143 1.00 77.50 465 MET A CA 1
ATOM 3497 C C . MET A 1 465 ? 134.794 117.629 109.216 1.00 83.35 465 MET A C 1
ATOM 3498 O O . MET A 1 465 ? 134.576 116.992 108.178 1.00 90.73 465 MET A O 1
ATOM 3503 N N . PRO A 1 466 ? 134.568 117.096 110.414 1.00 79.41 466 PRO A N 1
ATOM 3504 C CA . PRO A 1 466 ? 134.285 115.667 110.572 1.00 74.47 466 PRO A CA 1
ATOM 3505 C C . PRO A 1 466 ? 132.830 115.254 110.405 1.00 78.47 466 PRO A C 1
ATOM 3506 O O . PRO A 1 466 ? 132.526 114.079 110.622 1.00 91.30 466 PRO A O 1
ATOM 3510 N N . PHE A 1 467 ? 131.930 116.158 110.046 1.00 73.24 467 PHE A N 1
ATOM 3511 C CA . PHE A 1 467 ? 130.516 115.835 109.886 1.00 73.86 467 PHE A CA 1
ATOM 3512 C C . PHE A 1 467 ? 130.096 116.224 108.481 1.00 77.52 467 PHE A C 1
ATOM 3513 O O . PHE A 1 467 ? 130.250 117.380 108.081 1.00 89.05 467 PHE A O 1
ATOM 3521 N N . ARG A 1 468 ? 129.582 115.262 107.720 1.00 67.82 468 ARG A N 1
ATOM 3522 C CA . ARG A 1 468 ? 129.097 115.519 106.375 1.00 69.52 468 ARG A CA 1
ATOM 3523 C C . ARG A 1 468 ? 127.637 115.105 106.280 1.00 70.07 468 ARG A C 1
ATOM 3524 O O . ARG A 1 468 ? 127.135 114.335 107.097 1.00 77.25 468 ARG A O 1
ATOM 3532 N N . GLY A 1 469 ? 126.944 115.654 105.285 1.00 68.69 469 GLY A N 1
ATOM 3533 C CA . GLY A 1 469 ? 125.538 115.365 105.110 1.00 63.54 469 GLY A CA 1
ATOM 3534 C C . GLY A 1 469 ? 125.097 115.577 103.682 1.00 71.15 469 GLY A C 1
ATOM 3535 O O . GLY A 1 469 ? 125.802 116.180 102.875 1.00 84.87 469 GLY A O 1
ATOM 3536 N N . TYR A 1 470 ? 123.909 115.067 103.374 1.00 74.08 470 TYR A N 1
ATOM 3537 C CA . TYR A 1 470 ? 123.354 115.236 102.041 1.00 70.10 470 TYR A CA 1
ATOM 3538 C C . TYR A 1 470 ? 121.837 115.278 102.110 1.00 75.53 470 TYR A C 1
ATOM 3539 O O . TYR A 1 470 ? 121.225 114.817 103.072 1.00 84.43 470 TYR A O 1
ATOM 3548 N N . ALA A 1 471 ? 121.242 115.835 101.060 1.00 79.75 471 ALA A N 1
ATOM 3549 C CA . ALA A 1 471 ? 119.798 115.878 100.902 1.00 76.07 471 ALA A CA 1
ATOM 3550 C C . ALA A 1 471 ? 119.481 115.969 99.420 1.00 78.71 471 ALA A C 1
ATOM 3551 O O . ALA A 1 471 ? 120.132 116.715 98.692 1.00 87.85 471 ALA A O 1
ATOM 3553 N N . VAL A 1 472 ? 118.487 115.207 98.981 1.00 79.91 472 VAL A N 1
ATOM 3554 C CA . VAL A 1 472 ? 118.041 115.225 97.594 1.00 81.24 472 VAL A CA 1
ATOM 3555 C C . VAL A 1 472 ? 116.865 116.183 97.493 1.00 85.34 472 VAL A C 1
ATOM 3556 O O . VAL A 1 472 ? 115.823 115.965 98.122 1.00 90.09 472 VAL A O 1
ATOM 3560 N N . LEU A 1 473 ? 117.026 117.237 96.706 1.00 91.28 473 LEU A N 1
ATOM 3561 C CA . LEU A 1 473 ? 116.030 118.288 96.583 1.00 87.73 473 LEU A CA 1
ATOM 3562 C C . LEU A 1 473 ? 115.273 118.145 95.274 1.00 96.86 473 LEU A C 1
ATOM 3563 O O . LEU A 1 473 ? 115.819 117.695 94.269 1.00 104.49 473 LEU A O 1
ATOM 3568 N N . GLY A 1 474 ? 114.005 118.538 95.297 1.00 112.32 474 GLY A N 1
ATOM 3569 C CA . GLY A 1 474 ? 113.162 118.408 94.129 1.00 113.92 474 GLY A CA 1
ATOM 3570 C C . GLY A 1 474 ? 112.530 117.049 93.950 1.00 117.53 474 GLY A C 1
ATOM 3571 O O . GLY A 1 474 ? 111.773 116.859 92.994 1.00 116.11 474 GLY A O 1
ATOM 3572 N N . GLY A 1 475 ? 112.823 116.095 94.831 1.00 129.25 475 GLY A N 1
ATOM 3573 C CA . GLY A 1 475 ? 112.177 114.801 94.812 1.00 128.08 475 GLY A CA 1
ATOM 3574 C C . GLY A 1 475 ? 110.923 114.800 95.658 1.00 131.10 475 GLY A C 1
ATOM 3575 O O . GLY A 1 475 ? 110.449 115.837 96.127 1.00 130.31 475 GLY A O 1
ATOM 3576 N N . GLU A 1 476 ? 110.374 113.605 95.855 1.00 147.15 476 GLU A N 1
ATOM 3577 C CA . GLU A 1 476 ? 109.165 113.525 96.665 1.00 148.87 476 GLU A CA 1
ATOM 3578 C C . GLU A 1 476 ? 109.435 112.966 98.058 1.00 148.67 476 GLU A C 1
ATOM 3579 O O . GLU A 1 476 ? 108.659 113.217 98.985 1.00 147.80 476 GLU A O 1
ATOM 3585 N N . ARG A 1 477 ? 110.521 112.213 98.231 1.00 149.19 477 ARG A N 1
ATOM 3586 C CA . ARG A 1 477 ? 110.810 111.666 99.553 1.00 151.33 477 ARG A CA 1
ATOM 3587 C C . ARG A 1 477 ? 111.509 112.693 100.436 1.00 151.19 477 ARG A C 1
ATOM 3588 O O . ARG A 1 477 ? 110.969 113.114 101.463 1.00 150.67 477 ARG A O 1
ATOM 3596 N N . GLY A 1 478 ? 112.712 113.108 100.049 1.00 135.95 478 GLY A N 1
ATOM 3597 C CA . GLY A 1 478 ? 113.466 114.064 100.832 1.00 136.24 478 GLY A CA 1
ATOM 3598 C C . GLY A 1 478 ? 114.034 113.478 102.106 1.00 136.77 478 GLY A C 1
ATOM 3599 O O . GLY A 1 478 ? 113.977 112.264 102.323 1.00 135.62 478 GLY A O 1
ATOM 3600 N N . GLY A 1 479 ? 114.592 114.331 102.959 1.00 111.38 479 GLY A N 1
ATOM 3601 C CA . GLY A 1 479 ? 115.124 113.896 104.227 1.00 109.00 479 GLY A CA 1
ATOM 3602 C C . GLY A 1 479 ? 116.625 114.046 104.300 1.00 111.17 479 GLY A C 1
ATOM 3603 O O . GLY A 1 479 ? 117.378 113.373 103.590 1.00 110.92 479 GLY A O 1
ATOM 3604 N N . PRO A 1 480 ? 117.093 114.956 105.154 1.00 100.86 480 PRO A N 1
ATOM 3605 C CA . PRO A 1 480 ? 118.538 115.095 105.361 1.00 100.27 480 PRO A CA 1
ATOM 3606 C C . PRO A 1 480 ? 119.110 113.905 106.110 1.00 101.79 480 PRO A C 1
ATOM 3607 O O . PRO A 1 480 ? 118.466 113.336 106.993 1.00 101.83 480 PRO A O 1
ATOM 3611 N N . GLU A 1 481 ? 120.332 113.526 105.746 1.00 94.54 481 GLU A N 1
ATOM 3612 C CA . GLU A 1 481 ? 121.045 112.426 106.384 1.00 90.92 481 GLU A CA 1
ATOM 3613 C C . GLU A 1 481 ? 122.401 112.936 106.834 1.00 95.37 481 GLU A C 1
ATOM 3614 O O . GLU A 1 481 ? 123.227 113.299 105.999 1.00 102.76 481 GLU A O 1
ATOM 3620 N N . VAL A 1 482 ? 122.641 112.948 108.144 1.00 84.32 482 VAL A N 1
ATOM 3621 C CA . VAL A 1 482 ? 123.869 113.488 108.718 1.00 79.69 482 VAL A CA 1
ATOM 3622 C C . VAL A 1 482 ? 124.561 112.391 109.510 1.00 84.35 482 VAL A C 1
ATOM 3623 O O . VAL A 1 482 ? 123.925 111.717 110.324 1.00 94.36 482 VAL A O 1
ATOM 3627 N N . GLN A 1 483 ? 125.860 112.213 109.276 1.00 83.78 483 GLN A N 1
ATOM 3628 C CA . GLN A 1 483 ? 126.638 111.249 110.038 1.00 87.39 483 GLN A CA 1
ATOM 3629 C C . GLN A 1 483 ? 128.082 111.718 110.116 1.00 86.43 483 GLN A C 1
ATOM 3630 O O . GLN A 1 483 ? 128.512 112.596 109.367 1.00 90.44 483 GLN A O 1
ATOM 3636 N N . GLN A 1 484 ? 128.824 111.133 111.049 1.00 88.66 484 GLN A N 1
ATOM 3637 C CA . GLN A 1 484 ? 130.231 111.454 111.240 1.00 84.95 484 GLN A CA 1
ATOM 3638 C C . GLN A 1 484 ? 131.088 110.561 110.356 1.00 95.03 484 GLN A C 1
ATOM 3639 O O . GLN A 1 484 ? 130.946 109.335 110.377 1.00 101.93 484 GLN A O 1
ATOM 3645 N N . VAL A 1 485 ? 131.972 111.174 109.581 1.00 96.18 485 VAL A N 1
ATOM 3646 C CA . VAL A 1 485 ? 132.810 110.422 108.647 1.00 96.15 485 VAL A CA 1
ATOM 3647 C C . VAL A 1 485 ? 134.100 110.016 109.355 1.00 100.84 485 VAL A C 1
ATOM 3648 O O . VAL A 1 485 ? 134.701 110.840 110.062 1.00 99.96 485 VAL A O 1
ATOM 3652 N N . PRO A 1 486 ? 134.512 108.752 109.268 1.00 114.09 486 PRO A N 1
ATOM 3653 C CA . PRO A 1 486 ? 135.821 108.370 109.802 1.00 110.47 486 PRO A CA 1
ATOM 3654 C C . PRO A 1 486 ? 136.949 108.951 108.963 1.00 113.85 486 PRO A C 1
ATOM 3655 O O . PRO A 1 486 ? 136.861 109.043 107.737 1.00 115.03 486 PRO A O 1
ATOM 3659 N N . ALA A 1 487 ? 138.022 109.335 109.644 1.00 123.66 487 ALA A N 1
ATOM 3660 C CA . ALA A 1 487 ? 139.154 109.954 108.973 1.00 125.28 487 ALA A CA 1
ATOM 3661 C C . ALA A 1 487 ? 139.980 108.907 108.228 1.00 127.48 487 ALA A C 1
ATOM 3662 O O . ALA A 1 487 ? 139.946 107.714 108.533 1.00 125.06 487 ALA A O 1
ATOM 3664 N N . GLY A 1 488 ? 140.724 109.376 107.239 1.00 129.99 488 GLY A N 1
ATOM 3665 C CA . GLY A 1 488 ? 141.574 108.525 106.434 1.00 127.96 488 GLY A CA 1
ATOM 3666 C C . GLY A 1 488 ? 141.035 108.355 105.024 1.00 128.56 488 GLY A C 1
ATOM 3667 O O . GLY A 1 488 ? 139.977 108.862 104.654 1.00 128.56 488 GLY A O 1
ATOM 3668 N N . GLU A 1 489 ? 141.801 107.614 104.230 1.00 136.61 489 GLU A N 1
ATOM 3669 C CA . GLU A 1 489 ? 141.446 107.315 102.850 1.00 135.78 489 GLU A CA 1
ATOM 3670 C C . GLU A 1 489 ? 140.780 105.947 102.813 1.00 134.85 489 GLU A C 1
ATOM 3671 O O . GLU A 1 489 ? 141.188 105.033 103.538 1.00 135.35 489 GLU A O 1
ATOM 3677 N N . ARG A 1 490 ? 139.735 105.821 102.000 1.00 119.55 490 ARG A N 1
ATOM 3678 C CA . ARG A 1 490 ? 139.050 104.556 101.795 1.00 119.72 490 ARG A CA 1
ATOM 3679 C C . ARG A 1 490 ? 139.088 104.216 100.315 1.00 120.74 490 ARG A C 1
ATOM 3680 O O . ARG A 1 490 ? 138.762 105.079 99.487 1.00 121.39 490 ARG A O 1
ATOM 3688 N N . PRO A 1 491 ? 139.499 103.012 99.931 1.00 118.27 491 PRO A N 1
ATOM 3689 C CA . PRO A 1 491 ? 139.551 102.670 98.507 1.00 115.65 491 PRO A CA 1
ATOM 3690 C C . PRO A 1 491 ? 138.164 102.485 97.915 1.00 115.20 491 PRO A C 1
ATOM 3691 O O . PRO A 1 491 ? 137.233 102.027 98.580 1.00 116.83 491 PRO A O 1
ATOM 3695 N N . LEU A 1 492 ? 138.037 102.845 96.644 1.00 109.48 492 LEU A N 1
ATOM 3696 C CA . LEU A 1 492 ? 136.778 102.761 95.922 1.00 111.08 492 LEU A CA 1
ATOM 3697 C C . LEU A 1 492 ? 136.842 101.605 94.938 1.00 111.27 492 LEU A C 1
ATOM 3698 O O . LEU A 1 492 ? 137.776 101.521 94.135 1.00 113.88 492 LEU A O 1
ATOM 3703 N N . TRP A 1 493 ? 135.851 100.725 94.992 1.00 110.47 493 TRP A N 1
ATOM 3704 C CA . TRP A 1 493 ? 135.844 99.506 94.195 1.00 109.95 493 TRP A CA 1
ATOM 3705 C C . TRP A 1 493 ? 134.589 99.442 93.342 1.00 112.40 493 TRP A C 1
ATOM 3706 O O . TRP A 1 493 ? 133.505 99.827 93.784 1.00 116.96 493 TRP A O 1
ATOM 3717 N N . PHE A 1 494 ? 134.742 98.952 92.118 1.00 115.05 494 PHE A N 1
ATOM 3718 C CA . PHE A 1 494 ? 133.656 98.863 91.152 1.00 111.31 494 PHE A CA 1
ATOM 3719 C C . PHE A 1 494 ? 133.311 97.395 90.956 1.00 112.07 494 PHE A C 1
ATOM 3720 O O . PHE A 1 494 ? 134.185 96.595 90.618 1.00 119.93 494 PHE A O 1
ATOM 3728 N N . ILE A 1 495 ? 132.050 97.041 91.167 1.00 114.93 495 ILE A N 1
ATOM 3729 C CA . ILE A 1 495 ? 131.552 95.700 90.883 1.00 118.24 495 ILE A CA 1
ATOM 3730 C C . ILE A 1 495 ? 130.343 95.826 89.979 1.00 120.03 495 ILE A C 1
ATOM 3731 O O . ILE A 1 495 ? 129.358 96.476 90.340 1.00 124.73 495 ILE A O 1
ATOM 3736 N N . CYS A 1 496 ? 130.408 95.202 88.813 1.00 125.34 496 CYS A N 1
ATOM 3737 C CA . CYS A 1 496 ? 129.305 95.216 87.865 1.00 128.79 496 CYS A CA 1
ATOM 3738 C C . CYS A 1 496 ? 128.833 93.794 87.612 1.00 126.72 496 CYS A C 1
ATOM 3739 O O . CYS A 1 496 ? 129.636 92.918 87.280 1.00 127.93 496 CYS A O 1
ATOM 3742 N N . SER A 1 497 ? 127.531 93.579 87.766 1.00 137.84 497 SER A N 1
ATOM 3743 C CA . SER A 1 497 ? 126.954 92.248 87.763 1.00 139.90 497 SER A CA 1
ATOM 3744 C C . SER A 1 497 ? 126.737 91.755 86.338 1.00 140.11 497 SER A C 1
ATOM 3745 O O . SER A 1 497 ? 127.024 92.446 85.360 1.00 139.03 497 SER A O 1
ATOM 3748 N N . GLY A 1 498 ? 126.213 90.541 86.223 1.00 148.54 498 GLY A N 1
ATOM 3749 C CA . GLY A 1 498 ? 126.010 89.926 84.930 1.00 147.43 498 GLY A CA 1
ATOM 3750 C C . GLY A 1 498 ? 124.583 89.986 84.443 1.00 148.26 498 GLY A C 1
ATOM 3751 O O . GLY A 1 498 ? 123.940 91.034 84.509 1.00 150.59 498 GLY A O 1
ATOM 3752 N N . MET A 1 499 ? 124.079 88.863 83.951 1.00 156.27 499 MET A N 1
ATOM 3753 C CA . MET A 1 499 ? 122.754 88.813 83.354 1.00 157.69 499 MET A CA 1
ATOM 3754 C C . MET A 1 499 ? 121.714 88.475 84.420 1.00 157.31 499 MET A C 1
ATOM 3755 O O . MET A 1 499 ? 122.036 88.237 85.587 1.00 156.57 499 MET A O 1
ATOM 3760 N N . GLY A 1 500 ? 120.447 88.451 84.020 1.00 150.54 500 GLY A N 1
ATOM 3761 C CA . GLY A 1 500 ? 119.367 88.193 84.945 1.00 150.64 500 GLY A CA 1
ATOM 3762 C C . GLY A 1 500 ? 118.892 89.388 85.737 1.00 151.21 500 GLY A C 1
ATOM 3763 O O . GLY A 1 500 ? 118.107 89.215 86.673 1.00 151.09 500 GLY A O 1
ATOM 3764 N N . THR A 1 501 ? 119.341 90.593 85.395 1.00 146.95 501 THR A N 1
ATOM 3765 C CA . THR A 1 501 ? 118.972 91.796 86.129 1.00 146.58 501 THR A CA 1
ATOM 3766 C C . THR A 1 501 ? 118.211 92.802 85.275 1.00 146.48 501 THR A C 1
ATOM 3767 O O . THR A 1 501 ? 118.072 93.960 85.676 1.00 148.09 501 THR A O 1
ATOM 3771 N N . GLN A 1 502 ? 117.716 92.392 84.112 1.00 147.05 502 GLN A N 1
ATOM 3772 C CA . GLN A 1 502 ? 116.965 93.287 83.245 1.00 145.64 502 GLN A CA 1
ATOM 3773 C C . GLN A 1 502 ? 115.501 93.334 83.663 1.00 145.80 502 GLN A C 1
ATOM 3774 O O . GLN A 1 502 ? 114.998 92.434 84.338 1.00 146.60 502 GLN A O 1
ATOM 3780 N N . TRP A 1 503 ? 114.817 94.398 83.248 1.00 139.46 503 TRP A N 1
ATOM 3781 C CA . TRP A 1 503 ? 113.406 94.575 83.554 1.00 139.99 503 TRP A CA 1
ATOM 3782 C C . TRP A 1 503 ? 112.790 95.491 82.505 1.00 140.07 503 TRP A C 1
ATOM 3783 O O . TRP A 1 503 ? 113.418 95.826 81.503 1.00 141.62 503 TRP A O 1
ATOM 3794 N N . ARG A 1 504 ? 111.538 95.876 82.729 1.00 154.21 504 ARG A N 1
ATOM 3795 C CA . ARG A 1 504 ? 110.811 96.685 81.757 1.00 154.45 504 ARG A CA 1
ATOM 3796 C C . ARG A 1 504 ? 111.047 98.163 82.024 1.00 155.47 504 ARG A C 1
ATOM 3797 O O . ARG A 1 504 ? 110.526 98.715 83.000 1.00 155.46 504 ARG A O 1
ATOM 3805 N N . GLY A 1 505 ? 111.854 98.803 81.168 1.00 144.51 505 GLY A N 1
ATOM 3806 C CA . GLY A 1 505 ? 112.209 100.220 81.381 1.00 141.91 505 GLY A CA 1
ATOM 3807 C C . GLY A 1 505 ? 113.565 100.331 82.049 1.00 143.48 505 GLY A C 1
ATOM 3808 O O . GLY A 1 505 ? 113.620 100.833 83.187 1.00 142.73 505 GLY A O 1
ATOM 3809 N N . MET A 1 506 ? 114.639 99.984 81.334 1.00 144.82 506 MET A N 1
ATOM 3810 C CA . MET A 1 506 ? 115.995 99.975 81.942 1.00 143.39 506 MET A CA 1
ATOM 3811 C C . MET A 1 506 ? 116.657 101.356 81.827 1.00 145.75 506 MET A C 1
ATOM 3812 O O . MET A 1 506 ? 117.149 101.671 80.729 1.00 146.16 506 MET A O 1
ATOM 3817 N N . GLY A 1 507 ? 116.694 102.135 82.915 1.00 140.89 507 GLY A N 1
ATOM 3818 C CA . GLY A 1 507 ? 117.414 103.427 82.909 1.00 139.51 507 GLY A CA 1
ATOM 3819 C C . GLY A 1 507 ? 116.645 104.597 82.310 1.00 138.95 507 GLY A C 1
ATOM 3820 O O . GLY A 1 507 ? 117.261 105.668 82.134 1.00 137.53 507 GLY A O 1
ATOM 3821 N N . LEU A 1 508 ? 115.359 104.415 82.008 1.00 139.02 508 LEU A N 1
ATOM 3822 C CA . LEU A 1 508 ? 114.530 105.502 81.416 1.00 137.04 508 LEU A CA 1
ATOM 3823 C C . LEU A 1 508 ? 114.571 106.752 82.304 1.00 137.16 508 LEU A C 1
ATOM 3824 O O . LEU A 1 508 ? 114.834 107.842 81.764 1.00 136.46 508 LEU A O 1
ATOM 3829 N N . SER A 1 509 ? 114.316 106.603 83.608 1.00 130.75 509 SER A N 1
ATOM 3830 C CA . SER A 1 509 ? 114.261 107.740 84.516 1.00 128.34 509 SER A CA 1
ATOM 3831 C C . SER A 1 509 ? 115.493 108.620 84.423 1.00 126.79 509 SER A C 1
ATOM 3832 O O . SER A 1 509 ? 115.373 109.842 84.532 1.00 129.76 509 SER A O 1
ATOM 3835 N N . LEU A 1 510 ? 116.672 108.034 84.230 1.00 125.00 510 LEU A N 1
ATOM 3836 C CA . LEU A 1 510 ? 117.894 108.808 84.081 1.00 128.18 510 LEU A CA 1
ATOM 3837 C C . LEU A 1 510 ? 118.321 108.945 82.626 1.00 126.38 510 LEU A C 1
ATOM 3838 O O . LEU A 1 510 ? 119.492 109.212 82.346 1.00 125.13 510 LEU A O 1
ATOM 3843 N N . MET A 1 511 ? 117.388 108.767 81.689 1.00 129.32 511 MET A N 1
ATOM 3844 C CA . MET A 1 511 ? 117.627 109.203 80.322 1.00 128.28 511 MET A CA 1
ATOM 3845 C C . MET A 1 511 ? 117.524 110.714 80.194 1.00 128.68 511 MET A C 1
ATOM 3846 O O . MET A 1 511 ? 118.000 111.273 79.202 1.00 126.98 511 MET A O 1
ATOM 3851 N N . ARG A 1 512 ? 116.910 111.381 81.175 1.00 124.40 512 ARG A N 1
ATOM 3852 C CA . ARG A 1 512 ? 116.830 112.838 81.187 1.00 123.17 512 ARG A CA 1
ATOM 3853 C C . ARG A 1 512 ? 118.183 113.499 81.396 1.00 124.60 512 ARG A C 1
ATOM 3854 O O . ARG A 1 512 ? 118.349 114.663 81.017 1.00 124.49 512 ARG A O 1
ATOM 3862 N N . LEU A 1 513 ? 119.138 112.807 82.008 1.00 121.63 513 LEU A N 1
ATOM 3863 C CA . LEU A 1 513 ? 120.491 113.335 82.096 1.00 122.58 513 LEU A CA 1
ATOM 3864 C C . LEU A 1 513 ? 121.131 113.337 80.716 1.00 123.69 513 LEU A C 1
ATOM 3865 O O . LEU A 1 513 ? 120.939 112.412 79.924 1.00 125.81 513 LEU A O 1
ATOM 3870 N N . ASP A 1 514 ? 121.888 114.394 80.426 1.00 130.75 514 ASP A N 1
ATOM 3871 C CA . ASP A 1 514 ? 122.377 114.592 79.066 1.00 132.82 514 ASP A CA 1
ATOM 3872 C C . ASP A 1 514 ? 123.526 113.649 78.738 1.00 132.91 514 ASP A C 1
ATOM 3873 O O . ASP A 1 514 ? 123.610 113.138 77.615 1.00 133.67 514 ASP A O 1
ATOM 3878 N N . ARG A 1 515 ? 124.415 113.400 79.699 1.00 126.13 515 ARG A N 1
ATOM 3879 C CA . ARG A 1 515 ? 125.590 112.588 79.412 1.00 127.40 515 ARG A CA 1
ATOM 3880 C C . ARG A 1 515 ? 125.239 111.112 79.280 1.00 127.78 515 ARG A C 1
ATOM 3881 O O . ARG A 1 515 ? 125.828 110.409 78.449 1.00 128.12 515 ARG A O 1
ATOM 3889 N N . PHE A 1 516 ? 124.273 110.641 80.073 1.00 121.27 516 PHE A N 1
ATOM 3890 C CA . PHE A 1 516 ? 123.776 109.279 79.921 1.00 120.44 516 PHE A CA 1
ATOM 3891 C C . PHE A 1 516 ? 123.113 109.087 78.565 1.00 122.99 516 PHE A C 1
ATOM 3892 O O . PHE A 1 516 ? 123.320 108.062 77.904 1.00 126.20 516 PHE A O 1
ATOM 3900 N N . ARG A 1 517 ? 122.326 110.075 78.130 1.00 128.06 517 ARG A N 1
ATOM 3901 C CA . ARG A 1 517 ? 121.678 109.997 76.825 1.00 127.41 517 ARG A CA 1
ATOM 3902 C C . ARG A 1 517 ? 122.700 110.042 75.698 1.00 129.82 517 ARG A C 1
ATOM 3903 O O . ARG A 1 517 ? 122.534 109.359 74.684 1.00 133.26 517 ARG A O 1
ATOM 3911 N N . ASP A 1 518 ? 123.767 110.824 75.869 1.00 131.73 518 ASP A N 1
ATOM 3912 C CA . ASP A 1 518 ? 124.830 110.867 74.870 1.00 134.41 518 ASP A CA 1
ATOM 3913 C C . ASP A 1 518 ? 125.558 109.531 74.769 1.00 136.25 518 ASP A C 1
ATOM 3914 O O . ASP A 1 518 ? 125.878 109.080 73.663 1.00 137.40 518 ASP A O 1
ATOM 3919 N N . SER A 1 519 ? 125.810 108.877 75.909 1.00 130.14 519 SER A N 1
ATOM 3920 C CA . SER A 1 519 ? 126.428 107.552 75.885 1.00 127.04 519 SER A CA 1
ATOM 3921 C C . SER A 1 519 ? 125.515 106.516 75.240 1.00 127.44 519 SER A C 1
ATOM 3922 O O . SER A 1 519 ? 125.983 105.646 74.489 1.00 130.51 519 SER A O 1
ATOM 3925 N N . ILE A 1 520 ? 124.210 106.600 75.520 1.00 128.48 520 ILE A N 1
ATOM 3926 C CA . ILE A 1 520 ? 123.245 105.678 74.927 1.00 129.39 520 ILE A CA 1
ATOM 3927 C C . ILE A 1 520 ? 123.182 105.863 73.415 1.00 130.93 520 ILE A C 1
ATOM 3928 O O . ILE A 1 520 ? 123.182 104.884 72.662 1.00 132.33 520 ILE A O 1
ATOM 3933 N N . LEU A 1 521 ? 123.181 107.112 72.942 1.00 138.72 521 LEU A N 1
ATOM 3934 C CA . LEU A 1 521 ? 123.156 107.343 71.497 1.00 140.15 521 LEU A CA 1
ATOM 3935 C C . LEU A 1 521 ? 124.482 106.981 70.830 1.00 140.57 521 LEU A C 1
ATOM 3936 O O . LEU A 1 521 ? 124.489 106.595 69.653 1.00 141.26 521 LEU A O 1
ATOM 3941 N N . ARG A 1 522 ? 125.601 107.088 71.553 1.00 142.92 522 ARG A N 1
ATOM 3942 C CA . ARG A 1 522 ? 126.872 106.621 71.006 1.00 142.15 522 ARG A CA 1
ATOM 3943 C C . ARG A 1 522 ? 126.872 105.108 70.816 1.00 143.80 522 ARG A C 1
ATOM 3944 O O . ARG A 1 522 ? 127.285 104.606 69.760 1.00 143.92 522 ARG A O 1
ATOM 3952 N N . SER A 1 523 ? 126.374 104.370 71.812 1.00 148.11 523 SER A N 1
ATOM 3953 C CA . SER A 1 523 ? 126.204 102.929 71.651 1.00 147.99 523 SER A CA 1
ATOM 3954 C C . SER A 1 523 ? 125.179 102.601 70.569 1.00 148.00 523 SER A C 1
ATOM 3955 O O . SER A 1 523 ? 125.308 101.589 69.871 1.00 149.11 523 SER A O 1
ATOM 3958 N N . ASP A 1 524 ? 124.177 103.471 70.407 1.00 157.90 524 ASP A N 1
ATOM 3959 C CA . ASP A 1 524 ? 123.162 103.280 69.379 1.00 159.35 524 ASP A CA 1
ATOM 3960 C C . ASP A 1 524 ? 123.750 103.379 67.980 1.00 160.16 524 ASP A C 1
ATOM 3961 O O . ASP A 1 524 ? 123.453 102.543 67.122 1.00 159.97 524 ASP A O 1
ATOM 3966 N N . GLU A 1 525 ? 124.547 104.422 67.736 1.00 162.05 525 GLU A N 1
ATOM 3967 C CA . GLU A 1 525 ? 125.133 104.615 66.383 1.00 161.43 525 GLU A CA 1
ATOM 3968 C C . GLU A 1 525 ? 126.160 103.497 66.138 1.00 161.42 525 GLU A C 1
ATOM 3969 O O . GLU A 1 525 ? 126.412 103.172 64.958 1.00 162.07 525 GLU A O 1
ATOM 3975 N N . ALA A 1 526 ? 126.723 102.934 67.212 1.00 155.48 526 ALA A N 1
ATOM 3976 C CA . ALA A 1 526 ? 127.695 101.823 67.076 1.00 155.32 526 ALA A CA 1
ATOM 3977 C C . ALA A 1 526 ? 126.973 100.558 66.607 1.00 155.32 526 ALA A C 1
ATOM 3978 O O . ALA A 1 526 ? 127.520 99.839 65.742 1.00 153.47 526 ALA A O 1
ATOM 3980 N N . VAL A 1 527 ? 125.784 100.293 67.158 1.00 162.81 527 VAL A N 1
ATOM 3981 C CA . VAL A 1 527 ? 125.023 99.057 66.800 1.00 162.55 527 VAL A CA 1
ATOM 3982 C C . VAL A 1 527 ? 124.029 99.392 65.675 1.00 163.80 527 VAL A C 1
ATOM 3983 O O . VAL A 1 527 ? 123.396 98.452 65.145 1.00 161.91 527 VAL A O 1
ATOM 3987 N N . LYS A 1 528 ? 123.922 100.672 65.307 1.00 168.72 528 LYS A N 1
ATOM 3988 C CA . LYS A 1 528 ? 122.959 101.100 64.255 1.00 167.81 528 LYS A CA 1
ATOM 3989 C C . LYS A 1 528 ? 123.142 100.251 62.982 1.00 168.38 528 LYS A C 1
ATOM 3990 O O . LYS A 1 528 ? 122.131 99.676 62.520 1.00 167.25 528 LYS A O 1
ATOM 3996 N N . PRO A 1 529 ? 124.354 100.125 62.391 1.00 169.32 529 PRO A N 1
ATOM 3997 C CA . PRO A 1 529 ? 124.511 99.374 61.153 1.00 169.40 529 PRO A CA 1
ATOM 3998 C C . PRO A 1 529 ? 124.121 97.914 61.336 1.00 168.76 529 PRO A C 1
ATOM 3999 O O . PRO A 1 529 ? 123.636 97.292 60.371 1.00 167.22 529 PRO A O 1
ATOM 4003 N N . PHE A 1 530 ? 124.330 97.377 62.541 1.00 170.25 530 PHE A N 1
ATOM 4004 C CA . PHE A 1 530 ? 124.036 95.940 62.798 1.00 168.97 530 PHE A CA 1
ATOM 4005 C C . PHE A 1 530 ? 122.532 95.754 62.997 1.00 168.07 530 PHE A C 1
ATOM 4006 O O . PHE A 1 530 ? 122.136 95.080 63.973 1.00 167.36 530 PHE A O 1
ATOM 4014 N N . GLY A 1 531 ? 121.715 96.326 62.105 1.00 163.77 531 GLY A N 1
ATOM 4015 C CA . GLY A 1 531 ? 120.283 96.132 62.194 1.00 163.91 531 GLY A CA 1
ATOM 4016 C C . GLY A 1 531 ? 119.689 96.250 63.575 1.00 165.13 531 GLY A C 1
ATOM 4017 O O . GLY A 1 531 ? 118.685 95.591 63.861 1.00 163.85 531 GLY A O 1
ATOM 4018 N N . LEU A 1 532 ? 120.265 97.077 64.445 1.00 169.36 532 LEU A N 1
ATOM 4019 C CA . LEU A 1 532 ? 119.784 97.215 65.811 1.00 169.04 532 LEU A CA 1
ATOM 4020 C C . LEU A 1 532 ? 119.878 98.663 66.269 1.00 168.77 532 LEU A C 1
ATOM 4021 O O . LEU A 1 532 ? 120.734 99.418 65.801 1.00 169.12 532 LEU A O 1
ATOM 4026 N N . LYS A 1 533 ? 118.980 99.044 67.175 1.00 167.81 533 LYS A N 1
ATOM 4027 C CA . LYS A 1 533 ? 119.052 100.316 67.878 1.00 167.99 533 LYS A CA 1
ATOM 4028 C C . LYS A 1 533 ? 118.442 100.139 69.259 1.00 168.62 533 LYS A C 1
ATOM 4029 O O . LYS A 1 533 ? 117.303 99.682 69.385 1.00 168.23 533 LYS A O 1
ATOM 4035 N N . VAL A 1 534 ? 119.204 100.508 70.296 1.00 167.02 534 VAL A N 1
ATOM 4036 C CA . VAL A 1 534 ? 118.775 100.256 71.669 1.00 167.02 534 VAL A CA 1
ATOM 4037 C C . VAL A 1 534 ? 117.821 101.322 72.187 1.00 166.42 534 VAL A C 1
ATOM 4038 O O . VAL A 1 534 ? 117.352 101.215 73.329 1.00 166.33 534 VAL A O 1
ATOM 4042 N N . SER A 1 535 ? 117.508 102.339 71.380 1.00 167.08 535 SER A N 1
ATOM 4043 C CA . SER A 1 535 ? 116.568 103.366 71.813 1.00 165.73 535 SER A CA 1
ATOM 4044 C C . SER A 1 535 ? 115.142 102.829 71.883 1.00 166.75 535 SER A C 1
ATOM 4045 O O . SER A 1 535 ? 114.397 103.178 72.801 1.00 166.32 535 SER A O 1
ATOM 4048 N N . GLN A 1 536 ? 114.734 101.989 70.925 1.00 170.57 536 GLN A N 1
ATOM 4049 C CA . GLN A 1 536 ? 113.421 101.364 71.061 1.00 171.34 536 GLN A CA 1
ATOM 4050 C C . GLN A 1 536 ? 113.427 100.256 72.100 1.00 171.14 536 GLN A C 1
ATOM 4051 O O . GLN A 1 536 ? 112.370 99.930 72.645 1.00 170.61 536 GLN A O 1
ATOM 4057 N N . LEU A 1 537 ? 114.587 99.674 72.395 1.00 164.97 537 LEU A N 1
ATOM 4058 C CA . LEU A 1 537 ? 114.682 98.742 73.509 1.00 163.92 537 LEU A CA 1
ATOM 4059 C C . LEU A 1 537 ? 114.590 99.452 74.850 1.00 164.44 537 LEU A C 1
ATOM 4060 O O . LEU A 1 537 ? 114.337 98.804 75.871 1.00 167.50 537 LEU A O 1
ATOM 4065 N N . LEU A 1 538 ? 114.788 100.767 74.863 1.00 160.28 538 LEU A N 1
ATOM 4066 C CA . LEU A 1 538 ? 114.659 101.600 76.050 1.00 160.48 538 LEU A CA 1
ATOM 4067 C C . LEU A 1 538 ? 113.242 102.156 76.180 1.00 162.10 538 LEU A C 1
ATOM 4068 O O . LEU A 1 538 ? 112.566 101.926 77.186 1.00 161.17 538 LEU A O 1
ATOM 4073 N N . LEU A 1 539 ? 112.779 102.874 75.153 1.00 169.85 539 LEU A N 1
ATOM 4074 C CA . LEU A 1 539 ? 111.475 103.533 75.190 1.00 168.27 539 LEU A CA 1
ATOM 4075 C C . LEU A 1 539 ? 110.324 102.592 74.867 1.00 168.27 539 LEU A C 1
ATOM 4076 O O . LEU A 1 539 ? 109.320 102.584 75.587 1.00 167.61 539 LEU A O 1
ATOM 4081 N N . SER A 1 540 ? 110.446 101.790 73.813 1.00 178.05 540 SER A N 1
ATOM 4082 C CA . SER A 1 540 ? 109.333 100.992 73.296 1.00 178.91 540 SER A CA 1
ATOM 4083 C C . SER A 1 540 ? 109.374 99.568 73.821 1.00 177.62 540 SER A C 1
ATOM 4084 O O . SER A 1 540 ? 109.023 98.619 73.113 1.00 177.03 540 SER A O 1
ATOM 4087 N N . THR A 1 541 ? 109.813 99.399 75.062 1.00 179.87 541 THR A N 1
ATOM 4088 C CA . THR A 1 541 ? 109.952 98.071 75.642 1.00 182.13 541 THR A CA 1
ATOM 4089 C C . THR A 1 541 ? 108.585 97.479 75.969 1.00 182.21 541 THR A C 1
ATOM 4090 O O . THR A 1 541 ? 107.713 98.160 76.517 1.00 178.61 541 THR A O 1
ATOM 4094 N N . ASP A 1 542 ? 108.393 96.215 75.591 1.00 187.96 542 ASP A N 1
ATOM 4095 C CA . ASP A 1 542 ? 107.324 95.379 76.113 1.00 185.02 542 ASP A CA 1
ATOM 4096 C C . ASP A 1 542 ? 107.931 94.026 76.459 1.00 184.91 542 ASP A C 1
ATOM 4097 O O . ASP A 1 542 ? 109.153 93.854 76.455 1.00 185.41 542 ASP A O 1
ATOM 4102 N N . GLU A 1 543 ? 107.075 93.050 76.746 1.00 180.97 543 GLU A N 1
ATOM 4103 C CA . GLU A 1 543 ? 107.557 91.747 77.179 1.00 180.73 543 GLU A CA 1
ATOM 4104 C C . GLU A 1 543 ? 107.934 90.832 76.023 1.00 181.92 543 GLU A C 1
ATOM 4105 O O . GLU A 1 543 ? 108.287 89.673 76.262 1.00 181.10 543 GLU A O 1
ATOM 4111 N N . SER A 1 544 ? 107.861 91.310 74.785 1.00 188.30 544 SER A N 1
ATOM 4112 C CA . SER A 1 544 ? 108.334 90.549 73.638 1.00 187.45 544 SER A CA 1
ATOM 4113 C C . SER A 1 544 ? 109.771 90.885 73.258 1.00 186.34 544 SER A C 1
ATOM 4114 O O . SER A 1 544 ? 110.273 90.342 72.269 1.00 185.15 544 SER A O 1
ATOM 4117 N N . THR A 1 545 ? 110.443 91.752 74.015 1.00 178.82 545 THR A N 1
ATOM 4118 C CA . THR A 1 545 ? 111.756 92.246 73.627 1.00 177.84 545 THR A CA 1
ATOM 4119 C C . THR A 1 545 ? 112.890 91.711 74.485 1.00 177.44 545 THR A C 1
ATOM 4120 O O . THR A 1 545 ? 113.909 91.278 73.940 1.00 177.12 545 THR A O 1
ATOM 4124 N N . PHE A 1 546 ? 112.746 91.729 75.808 1.00 165.59 546 PHE A N 1
ATOM 4125 C CA . PHE A 1 546 ? 113.840 91.355 76.691 1.00 165.52 546 PHE A CA 1
ATOM 4126 C C . PHE A 1 546 ? 113.872 89.868 77.010 1.00 165.42 546 PHE A C 1
ATOM 4127 O O . PHE A 1 546 ? 114.813 89.414 77.669 1.00 164.62 546 PHE A O 1
ATOM 4135 N N . ASP A 1 547 ? 112.878 89.103 76.558 1.00 174.46 547 ASP A N 1
ATOM 4136 C CA . ASP A 1 547 ? 113.001 87.652 76.576 1.00 173.87 547 ASP A CA 1
ATOM 4137 C C . ASP A 1 547 ? 113.995 87.167 75.533 1.00 173.73 547 ASP A C 1
ATOM 4138 O O . ASP A 1 547 ? 114.553 86.074 75.684 1.00 174.17 547 ASP A O 1
ATOM 4143 N N . ASP A 1 548 ? 114.218 87.949 74.483 1.00 172.94 548 ASP A N 1
ATOM 4144 C CA . ASP A 1 548 ? 115.383 87.762 73.640 1.00 173.72 548 ASP A CA 1
ATOM 4145 C C . ASP A 1 548 ? 116.650 88.073 74.430 1.00 174.11 548 ASP A C 1
ATOM 4146 O O . ASP A 1 548 ? 116.664 88.916 75.329 1.00 174.55 548 ASP A O 1
ATOM 4151 N N . ILE A 1 549 ? 117.723 87.376 74.080 1.00 168.66 549 ILE A N 1
ATOM 4152 C CA . ILE A 1 549 ? 118.974 87.475 74.812 1.00 169.14 549 ILE A CA 1
ATOM 4153 C C . ILE A 1 549 ? 119.963 88.426 74.146 1.00 168.67 549 ILE A C 1
ATOM 4154 O O . ILE A 1 549 ? 120.894 88.899 74.795 1.00 168.51 549 ILE A O 1
ATOM 4159 N N . VAL A 1 550 ? 119.783 88.710 72.855 1.00 164.67 550 VAL A N 1
ATOM 4160 C CA . VAL A 1 550 ? 120.629 89.700 72.189 1.00 164.53 550 VAL A CA 1
ATOM 4161 C C . VAL A 1 550 ? 120.316 91.098 72.707 1.00 164.65 550 VAL A C 1
ATOM 4162 O O . VAL A 1 550 ? 121.224 91.866 73.073 1.00 164.09 550 VAL A O 1
ATOM 4166 N N . HIS A 1 551 ? 119.019 91.428 72.771 1.00 161.85 551 HIS A N 1
ATOM 4167 C CA . HIS A 1 551 ? 118.580 92.726 73.274 1.00 162.19 551 HIS A CA 1
ATOM 4168 C C . HIS A 1 551 ? 118.948 92.901 74.740 1.00 161.81 551 HIS A C 1
ATOM 4169 O O . HIS A 1 551 ? 119.341 93.996 75.158 1.00 161.34 551 HIS A O 1
ATOM 4176 N N . SER A 1 552 ? 118.851 91.821 75.522 1.00 155.63 552 SER A N 1
ATOM 4177 C CA . SER A 1 552 ? 119.255 91.861 76.923 1.00 154.19 552 SER A CA 1
ATOM 4178 C C . SER A 1 552 ? 120.747 92.121 77.060 1.00 153.81 552 SER A C 1
ATOM 4179 O O . SER A 1 552 ? 121.173 92.871 77.944 1.00 153.99 552 SER A O 1
ATOM 4182 N N . PHE A 1 553 ? 121.552 91.539 76.169 1.00 154.01 553 PHE A N 1
ATOM 4183 C CA . PHE A 1 553 ? 122.999 91.714 76.232 1.00 154.01 553 PHE A CA 1
ATOM 4184 C C . PHE A 1 553 ? 123.394 93.158 75.931 1.00 155.04 553 PHE A C 1
ATOM 4185 O O . PHE A 1 553 ? 124.174 93.772 76.679 1.00 156.24 553 PHE A O 1
ATOM 4193 N N . VAL A 1 554 ? 122.839 93.731 74.854 1.00 150.18 554 VAL A N 1
ATOM 4194 C CA . VAL A 1 554 ? 123.215 95.101 74.510 1.00 149.23 554 VAL A CA 1
ATOM 4195 C C . VAL A 1 554 ? 122.618 96.093 75.505 1.00 148.65 554 VAL A C 1
ATOM 4196 O O . VAL A 1 554 ? 123.250 97.098 75.841 1.00 145.34 554 VAL A O 1
ATOM 4200 N N . SER A 1 555 ? 121.425 95.807 76.032 1.00 146.77 555 SER A N 1
ATOM 4201 C CA . SER A 1 555 ? 120.779 96.678 76.996 1.00 146.15 555 SER A CA 1
ATOM 4202 C C . SER A 1 555 ? 121.333 96.513 78.402 1.00 145.72 555 SER A C 1
ATOM 4203 O O . SER A 1 555 ? 120.984 97.289 79.290 1.00 145.62 555 SER A O 1
ATOM 4206 N N . LEU A 1 556 ? 122.139 95.509 78.635 1.00 138.16 556 LEU A N 1
ATOM 4207 C CA . LEU A 1 556 ? 122.956 95.507 79.838 1.00 136.27 556 LEU A CA 1
ATOM 4208 C C . LEU A 1 556 ? 124.251 96.273 79.657 1.00 135.45 556 LEU A C 1
ATOM 4209 O O . LEU A 1 556 ? 124.597 97.104 80.516 1.00 137.47 556 LEU A O 1
ATOM 4214 N N . THR A 1 557 ? 124.965 96.030 78.554 1.00 132.80 557 THR A N 1
ATOM 4215 C CA . THR A 1 557 ? 126.277 96.642 78.378 1.00 131.73 557 THR A CA 1
ATOM 4216 C C . THR A 1 557 ? 126.174 98.150 78.170 1.00 134.36 557 THR A C 1
ATOM 4217 O O . THR A 1 557 ? 127.012 98.902 78.680 1.00 134.69 557 THR A O 1
ATOM 4221 N N . ALA A 1 558 ? 125.135 98.612 77.464 1.00 129.38 558 ALA A N 1
ATOM 4222 C CA . ALA A 1 558 ? 124.971 100.045 77.232 1.00 127.26 558 ALA A CA 1
ATOM 4223 C C . ALA A 1 558 ? 124.649 100.794 78.520 1.00 126.42 558 ALA A C 1
ATOM 4224 O O . ALA A 1 558 ? 125.183 101.884 78.754 1.00 125.37 558 ALA A O 1
ATOM 4226 N N . ILE A 1 559 ? 123.796 100.218 79.368 1.00 121.27 559 ILE A N 1
ATOM 4227 C CA . ILE A 1 559 ? 123.454 100.842 80.643 1.00 120.17 559 ILE A CA 1
ATOM 4228 C C . ILE A 1 559 ? 124.663 100.877 81.569 1.00 121.88 559 ILE A C 1
ATOM 4229 O O . ILE A 1 559 ? 124.914 101.887 82.242 1.00 123.68 559 ILE A O 1
ATOM 4234 N N . GLN A 1 560 ? 125.452 99.797 81.596 1.00 126.54 560 GLN A N 1
ATOM 4235 C CA . GLN A 1 560 ? 126.640 99.794 82.443 1.00 125.78 560 GLN A CA 1
ATOM 4236 C C . GLN A 1 560 ? 127.695 100.774 81.939 1.00 126.61 560 GLN A C 1
ATOM 4237 O O . GLN A 1 560 ? 128.367 101.438 82.742 1.00 129.04 560 GLN A O 1
ATOM 4243 N N . ILE A 1 561 ? 127.828 100.908 80.617 1.00 122.29 561 ILE A N 1
ATOM 4244 C CA . ILE A 1 561 ? 128.759 101.873 80.040 1.00 120.68 561 ILE A CA 1
ATOM 4245 C C . ILE A 1 561 ? 128.316 103.299 80.350 1.00 120.50 561 ILE A C 1
ATOM 4246 O O . ILE A 1 561 ? 129.140 104.158 80.692 1.00 121.05 561 ILE A O 1
ATOM 4251 N N . GLY A 1 562 ? 127.007 103.563 80.282 1.00 115.22 562 GLY A N 1
ATOM 4252 C CA . GLY A 1 562 ? 126.505 104.886 80.620 1.00 116.30 562 GLY A CA 1
ATOM 4253 C C . GLY A 1 562 ? 126.676 105.235 82.087 1.00 116.39 562 GLY A C 1
ATOM 4254 O O . GLY A 1 562 ? 126.991 106.380 82.426 1.00 114.83 562 GLY A O 1
ATOM 4255 N N . LEU A 1 563 ? 126.488 104.252 82.972 1.00 111.99 563 LEU A N 1
ATOM 4256 C CA . LEU A 1 563 ? 126.742 104.473 84.393 1.00 107.42 563 LEU A CA 1
ATOM 4257 C C . LEU A 1 563 ? 128.215 104.748 84.663 1.00 108.16 563 LEU A C 1
ATOM 4258 O O . LEU A 1 563 ? 128.549 105.629 85.464 1.00 111.10 563 LEU A O 1
ATOM 4263 N N . ILE A 1 564 ? 129.109 104.015 83.993 1.00 113.23 564 ILE A N 1
ATOM 4264 C CA . ILE A 1 564 ? 130.542 104.235 84.165 1.00 112.52 564 ILE A CA 1
ATOM 4265 C C . ILE A 1 564 ? 130.943 105.608 83.625 1.00 116.75 564 ILE A C 1
ATOM 4266 O O . ILE A 1 564 ? 131.783 106.296 84.213 1.00 119.89 564 ILE A O 1
ATOM 4271 N N . ASP A 1 565 ? 130.308 106.051 82.533 1.00 120.56 565 ASP A N 1
ATOM 4272 C CA . ASP A 1 565 ? 130.568 107.388 81.997 1.00 118.49 565 ASP A CA 1
ATOM 4273 C C . ASP A 1 565 ? 130.092 108.483 82.947 1.00 119.01 565 ASP A C 1
ATOM 4274 O O . ASP A 1 565 ? 130.768 109.509 83.108 1.00 117.97 565 ASP A O 1
ATOM 4279 N N . LEU A 1 566 ? 128.922 108.286 83.566 1.00 107.46 566 LEU A N 1
ATOM 4280 C CA . LEU A 1 566 ? 128.436 109.230 84.570 1.00 104.51 566 LEU A CA 1
ATOM 4281 C C . LEU A 1 566 ? 129.373 109.292 85.764 1.00 103.88 566 LEU A C 1
ATOM 4282 O O . LEU A 1 566 ? 129.649 110.377 86.282 1.00 104.33 566 LEU A O 1
ATOM 4287 N N . LEU A 1 567 ? 129.882 108.142 86.199 1.00 105.79 567 LEU A N 1
ATOM 4288 C CA . LEU A 1 567 ? 130.828 108.114 87.310 1.00 102.84 567 LEU A CA 1
ATOM 4289 C C . LEU A 1 567 ? 132.177 108.706 86.921 1.00 105.16 567 LEU A C 1
ATOM 4290 O O . LEU A 1 567 ? 132.903 109.213 87.781 1.00 105.89 567 LEU A O 1
ATOM 4295 N N . SER A 1 568 ? 132.546 108.631 85.642 1.00 114.15 568 SER A N 1
ATOM 4296 C CA . SER A 1 568 ? 133.820 109.178 85.195 1.00 111.67 568 SER A CA 1
ATOM 4297 C C . SER A 1 568 ? 133.779 110.693 85.081 1.00 112.79 568 SER A C 1
ATOM 4298 O O . SER A 1 568 ? 134.751 111.368 85.434 1.00 113.17 568 SER A O 1
ATOM 4301 N N . CYS A 1 569 ? 132.665 111.253 84.598 1.00 118.37 569 CYS A N 1
ATOM 4302 C CA . CYS A 1 569 ? 132.534 112.707 84.606 1.00 116.53 569 CYS A CA 1
ATOM 4303 C C . CYS A 1 569 ? 132.330 113.259 86.004 1.00 117.36 569 CYS A C 1
ATOM 4304 O O . CYS A 1 569 ? 132.529 114.457 86.220 1.00 115.23 569 CYS A O 1
ATOM 4307 N N . MET A 1 570 ? 131.950 112.400 86.950 1.00 119.68 570 MET A N 1
ATOM 4308 C CA . MET A 1 570 ? 131.749 112.772 88.339 1.00 112.08 570 MET A CA 1
ATOM 4309 C C . MET A 1 570 ? 133.067 113.124 89.012 1.00 112.78 570 MET A C 1
ATOM 4310 O O . MET A 1 570 ? 133.064 113.782 90.056 1.00 113.93 570 MET A O 1
ATOM 4315 N N . GLY A 1 571 ? 134.188 112.706 88.429 1.00 115.25 571 GLY A N 1
ATOM 4316 C CA . GLY A 1 571 ? 135.504 112.920 88.980 1.00 116.74 571 GLY A CA 1
ATOM 4317 C C . GLY A 1 571 ? 136.140 111.710 89.624 1.00 120.43 571 GLY A C 1
ATOM 4318 O O . GLY A 1 571 ? 137.208 111.849 90.231 1.00 120.92 571 GLY A O 1
ATOM 4319 N N . LEU A 1 572 ? 135.539 110.533 89.498 1.00 117.06 572 LEU A N 1
ATOM 4320 C CA . LEU A 1 572 ? 135.908 109.373 90.300 1.00 113.49 572 LEU A CA 1
ATOM 4321 C C . LEU A 1 572 ? 136.707 108.373 89.481 1.00 115.09 572 LEU A C 1
ATOM 4322 O O . LEU A 1 572 ? 136.323 108.020 88.363 1.00 114.91 572 LEU A O 1
ATOM 4327 N N . ARG A 1 573 ? 137.811 107.916 90.060 1.00 131.09 573 ARG A N 1
ATOM 4328 C CA . ARG A 1 573 ? 138.736 106.994 89.437 1.00 130.60 573 ARG A CA 1
ATOM 4329 C C . ARG A 1 573 ? 138.833 105.748 90.305 1.00 129.63 573 ARG A C 1
ATOM 4330 O O . ARG A 1 573 ? 139.257 105.854 91.464 1.00 129.84 573 ARG A O 1
ATOM 4338 N N . PRO A 1 574 ? 138.434 104.573 89.819 1.00 121.67 574 PRO A N 1
ATOM 4339 C CA . PRO A 1 574 ? 138.352 103.401 90.695 1.00 123.17 574 PRO A CA 1
ATOM 4340 C C . PRO A 1 574 ? 139.717 102.848 91.062 1.00 127.94 574 PRO A C 1
ATOM 4341 O O . PRO A 1 574 ? 140.690 102.974 90.315 1.00 129.94 574 PRO A O 1
ATOM 4345 N N . ASP A 1 575 ? 139.779 102.221 92.234 1.00 127.02 575 ASP A N 1
ATOM 4346 C CA . ASP A 1 575 ? 140.996 101.576 92.706 1.00 123.53 575 ASP A CA 1
ATOM 4347 C C . ASP A 1 575 ? 141.022 100.084 92.431 1.00 123.23 575 ASP A C 1
ATOM 4348 O O . ASP A 1 575 ? 142.105 99.509 92.300 1.00 125.09 575 ASP A O 1
ATOM 4353 N N . GLY A 1 576 ? 139.862 99.446 92.341 1.00 119.97 576 GLY A N 1
ATOM 4354 C CA . GLY A 1 576 ? 139.799 98.034 92.030 1.00 118.93 576 GLY A CA 1
ATOM 4355 C C . GLY A 1 576 ? 138.544 97.688 91.266 1.00 120.87 576 GLY A C 1
ATOM 4356 O O . GLY A 1 576 ? 137.456 98.161 91.603 1.00 122.31 576 GLY A O 1
ATOM 4357 N N . ILE A 1 577 ? 138.677 96.876 90.222 1.00 128.46 577 ILE A N 1
ATOM 4358 C CA . ILE A 1 577 ? 137.564 96.498 89.364 1.00 126.63 577 ILE A CA 1
ATOM 4359 C C . ILE A 1 577 ? 137.448 94.981 89.384 1.00 127.91 577 ILE A C 1
ATOM 4360 O O . ILE A 1 577 ? 138.449 94.275 89.225 1.00 134.99 577 ILE A O 1
ATOM 4365 N N . VAL A 1 578 ? 136.233 94.481 89.593 1.00 124.00 578 VAL A N 1
ATOM 4366 C CA . VAL A 1 578 ? 135.955 93.048 89.554 1.00 126.10 578 VAL A CA 1
ATOM 4367 C C . VAL A 1 578 ? 134.531 92.857 89.056 1.00 126.80 578 VAL A C 1
ATOM 4368 O O . VAL A 1 578 ? 133.598 93.469 89.582 1.00 128.59 578 VAL A O 1
ATOM 4372 N N . GLY A 1 579 ? 134.360 92.026 88.029 1.00 136.17 579 GLY A N 1
ATOM 4373 C CA . GLY A 1 579 ? 133.068 91.860 87.405 1.00 137.24 579 GLY A CA 1
ATOM 4374 C C . GLY A 1 579 ? 132.575 90.430 87.467 1.00 137.42 579 GLY A C 1
ATOM 4375 O O . GLY A 1 579 ? 133.149 89.573 88.135 1.00 140.95 579 GLY A O 1
ATOM 4376 N N . HIS A 1 580 ? 131.484 90.195 86.751 1.00 142.74 580 HIS A N 1
ATOM 4377 C CA . HIS A 1 580 ? 130.774 88.929 86.764 1.00 141.67 580 HIS A CA 1
ATOM 4378 C C . HIS A 1 580 ? 130.219 88.706 85.365 1.00 146.47 580 HIS A C 1
ATOM 4379 O O . HIS A 1 580 ? 129.181 89.277 85.020 1.00 149.84 580 HIS A O 1
ATOM 4386 N N . SER A 1 581 ? 130.933 87.913 84.561 1.00 154.84 581 SER A N 1
ATOM 4387 C CA . SER A 1 581 ? 130.554 87.495 83.193 1.00 156.32 581 SER A CA 1
ATOM 4388 C C . SER A 1 581 ? 130.398 88.819 82.445 1.00 156.27 581 SER A C 1
ATOM 4389 O O . SER A 1 581 ? 131.343 89.629 82.427 1.00 155.67 581 SER A O 1
ATOM 4392 N N . LEU A 1 582 ? 129.260 89.081 81.798 1.00 146.53 582 LEU A N 1
ATOM 4393 C CA . LEU A 1 582 ? 129.074 90.346 81.088 1.00 146.01 582 LEU A CA 1
ATOM 4394 C C . LEU A 1 582 ? 129.462 91.609 81.844 1.00 147.64 582 LEU A C 1
ATOM 4395 O O . LEU A 1 582 ? 129.842 92.621 81.235 1.00 148.87 582 LEU A O 1
ATOM 4400 N N . GLY A 1 583 ? 129.378 91.565 83.174 1.00 144.83 583 GLY A N 1
ATOM 4401 C CA . GLY A 1 583 ? 130.024 92.586 83.975 1.00 143.85 583 GLY A CA 1
ATOM 4402 C C . GLY A 1 583 ? 131.518 92.639 83.738 1.00 145.03 583 GLY A C 1
ATOM 4403 O O . GLY A 1 583 ? 132.097 93.718 83.631 1.00 146.80 583 GLY A O 1
ATOM 4404 N N . GLU A 1 584 ? 132.154 91.475 83.590 1.00 149.42 584 GLU A N 1
ATOM 4405 C CA . GLU A 1 584 ? 133.583 91.461 83.302 1.00 150.72 584 GLU A CA 1
ATOM 4406 C C . GLU A 1 584 ? 133.857 91.910 81.870 1.00 150.12 584 GLU A C 1
ATOM 4407 O O . GLU A 1 584 ? 134.957 92.379 81.555 1.00 149.48 584 GLU A O 1
ATOM 4413 N N . VAL A 1 585 ? 132.859 91.788 80.987 1.00 144.79 585 VAL A N 1
ATOM 4414 C CA . VAL A 1 585 ? 132.980 92.416 79.669 1.00 144.81 585 VAL A CA 1
ATOM 4415 C C . VAL A 1 585 ? 132.976 93.941 79.796 1.00 142.87 585 VAL A C 1
ATOM 4416 O O . VAL A 1 585 ? 133.812 94.622 79.187 1.00 141.16 585 VAL A O 1
ATOM 4420 N N . ALA A 1 586 ? 132.075 94.499 80.612 1.00 139.38 586 ALA A N 1
ATOM 4421 C CA . ALA A 1 586 ? 132.063 95.947 80.840 1.00 135.69 586 ALA A CA 1
ATOM 4422 C C . ALA A 1 586 ? 133.252 96.428 81.672 1.00 136.12 586 ALA A C 1
ATOM 4423 O O . ALA A 1 586 ? 133.550 97.633 81.686 1.00 135.16 586 ALA A O 1
ATOM 4425 N N . CYS A 1 587 ? 133.939 95.511 82.360 1.00 139.88 587 CYS A N 1
ATOM 4426 C CA . CYS A 1 587 ? 135.145 95.864 83.104 1.00 138.72 587 CYS A CA 1
ATOM 4427 C C . CYS A 1 587 ? 136.267 96.327 82.186 1.00 141.22 587 CYS A C 1
ATOM 4428 O O . CYS A 1 587 ? 137.187 97.020 82.630 1.00 141.88 587 CYS A O 1
ATOM 4431 N N . GLY A 1 588 ? 136.234 95.921 80.916 1.00 143.58 588 GLY A N 1
ATOM 4432 C CA . GLY A 1 588 ? 137.211 96.419 79.965 1.00 143.87 588 GLY A CA 1
ATOM 4433 C C . GLY A 1 588 ? 137.075 97.908 79.720 1.00 143.46 588 GLY A C 1
ATOM 4434 O O . GLY A 1 588 ? 138.073 98.633 79.676 1.00 144.08 588 GLY A O 1
ATOM 4435 N N . TYR A 1 589 ? 135.841 98.387 79.565 1.00 136.47 589 TYR A N 1
ATOM 4436 C CA . TYR A 1 589 ? 135.625 99.823 79.464 1.00 135.83 589 TYR A CA 1
ATOM 4437 C C . TYR A 1 589 ? 135.860 100.512 80.798 1.00 136.15 589 TYR A C 1
ATOM 4438 O O . TYR A 1 589 ? 136.266 101.680 80.824 1.00 136.62 589 TYR A O 1
ATOM 4447 N N . ALA A 1 590 ? 135.591 99.818 81.908 1.00 136.39 590 ALA A N 1
ATOM 4448 C CA . ALA A 1 590 ? 135.872 100.396 83.221 1.00 135.06 590 ALA A CA 1
ATOM 4449 C C . ALA A 1 590 ? 137.368 100.604 83.429 1.00 135.38 590 ALA A C 1
ATOM 4450 O O . ALA A 1 590 ? 137.783 101.600 84.034 1.00 133.46 590 ALA A O 1
ATOM 4452 N N . ASP A 1 591 ? 138.187 99.684 82.934 1.00 147.12 591 ASP A N 1
ATOM 4453 C CA . ASP A 1 591 ? 139.636 99.737 83.074 1.00 147.79 591 ASP A CA 1
ATOM 4454 C C . ASP A 1 591 ? 140.297 100.632 82.038 1.00 147.51 591 ASP A C 1
ATOM 4455 O O . ASP A 1 591 ? 141.434 101.067 82.244 1.00 146.22 591 ASP A O 1
ATOM 4460 N N . GLY A 1 592 ? 139.617 100.934 80.938 1.00 149.34 592 GLY A N 1
ATOM 4461 C CA . GLY A 1 592 ? 140.211 101.697 79.865 1.00 147.47 592 GLY A CA 1
ATOM 4462 C C . GLY A 1 592 ? 140.887 100.868 78.799 1.00 147.85 592 GLY A C 1
ATOM 4463 O O . GLY A 1 592 ? 141.371 101.435 77.812 1.00 148.44 592 GLY A O 1
ATOM 4464 N N . CYS A 1 593 ? 140.941 99.546 78.961 1.00 155.49 593 CYS A N 1
ATOM 4465 C CA . CYS A 1 593 ? 141.546 98.698 77.941 1.00 156.42 593 CYS A CA 1
ATOM 4466 C C . CYS A 1 593 ? 140.594 98.427 76.784 1.00 156.56 593 CYS A C 1
ATOM 4467 O O . CYS A 1 593 ? 141.016 97.893 75.754 1.00 157.05 593 CYS A O 1
ATOM 4470 N N . LEU A 1 594 ? 139.319 98.765 76.935 1.00 152.83 594 LEU A N 1
ATOM 4471 C CA . LEU A 1 594 ? 138.341 98.695 75.862 1.00 152.23 594 LEU A CA 1
ATOM 4472 C C . LEU A 1 594 ? 137.769 100.083 75.600 1.00 153.98 594 LEU A C 1
ATOM 4473 O O . LEU A 1 594 ? 137.969 101.020 76.376 1.00 153.51 594 LEU A O 1
ATOM 4478 N N . SER A 1 595 ? 137.048 100.208 74.492 1.00 155.79 595 SER A N 1
ATOM 4479 C CA . SER A 1 595 ? 136.296 101.416 74.192 1.00 154.90 595 SER A CA 1
ATOM 4480 C C . SER A 1 595 ? 134.814 101.069 74.099 1.00 155.68 595 SER A C 1
ATOM 4481 O O . SER A 1 595 ? 134.401 99.950 74.421 1.00 155.97 595 SER A O 1
ATOM 4484 N N . GLN A 1 596 ? 134.011 102.052 73.680 1.00 150.01 596 GLN A N 1
ATOM 4485 C CA . GLN A 1 596 ? 132.562 101.873 73.592 1.00 150.55 596 GLN A CA 1
ATOM 4486 C C . GLN A 1 596 ? 132.192 100.825 72.549 1.00 151.74 596 GLN A C 1
ATOM 4487 O O . GLN A 1 596 ? 131.487 99.849 72.847 1.00 154.92 596 GLN A O 1
ATOM 4493 N N . GLU A 1 597 ? 132.691 101.006 71.323 1.00 157.56 597 GLU A N 1
ATOM 4494 C CA . GLU A 1 597 ? 132.237 100.210 70.190 1.00 158.10 597 GLU A CA 1
ATOM 4495 C C . GLU A 1 597 ? 132.657 98.752 70.304 1.00 159.16 597 GLU A C 1
ATOM 4496 O O . GLU A 1 597 ? 131.858 97.865 69.997 1.00 158.63 597 GLU A O 1
ATOM 4502 N N . GLU A 1 598 ? 133.881 98.491 70.776 1.00 162.35 598 GLU A N 1
ATOM 4503 C CA . GLU A 1 598 ? 134.340 97.117 70.934 1.00 162.92 598 GLU A CA 1
ATOM 4504 C C . GLU A 1 598 ? 133.540 96.382 71.998 1.00 163.50 598 GLU A C 1
ATOM 4505 O O . GLU A 1 598 ? 133.196 95.211 71.815 1.00 163.99 598 GLU A O 1
ATOM 4511 N N . ALA A 1 599 ? 133.200 97.065 73.093 1.00 156.23 599 ALA A N 1
ATOM 4512 C CA . ALA A 1 599 ? 132.406 96.447 74.152 1.00 155.53 599 ALA A CA 1
ATOM 4513 C C . ALA A 1 599 ? 130.994 96.120 73.681 1.00 156.33 599 ALA A C 1
ATOM 4514 O O . ALA A 1 599 ? 130.496 95.009 73.922 1.00 157.59 599 ALA A O 1
ATOM 4516 N N . VAL A 1 600 ? 130.345 97.064 72.988 1.00 153.50 600 VAL A N 1
ATOM 4517 C CA . VAL A 1 600 ? 128.974 96.831 72.536 1.00 153.39 600 VAL A CA 1
ATOM 4518 C C . VAL A 1 600 ? 128.923 95.755 71.454 1.00 155.96 600 VAL A C 1
ATOM 4519 O O . VAL A 1 600 ? 128.058 94.868 71.488 1.00 156.49 600 VAL A O 1
ATOM 4523 N N . LEU A 1 601 ? 129.864 95.783 70.501 1.00 161.53 601 LEU A N 1
ATOM 4524 C CA . LEU A 1 601 ? 129.892 94.737 69.481 1.00 161.00 601 LEU A CA 1
ATOM 4525 C C . LEU A 1 601 ? 130.291 93.381 70.048 1.00 162.04 601 LEU A C 1
ATOM 4526 O O . LEU A 1 601 ? 129.809 92.360 69.556 1.00 162.98 601 LEU A O 1
ATOM 4531 N N . ALA A 1 602 ? 131.136 93.343 71.084 1.00 159.01 602 ALA A N 1
ATOM 4532 C CA . ALA A 1 602 ? 131.482 92.072 71.711 1.00 157.57 602 ALA A CA 1
ATOM 4533 C C . ALA A 1 602 ? 130.281 91.459 72.417 1.00 158.37 602 ALA A C 1
ATOM 4534 O O . ALA A 1 602 ? 130.040 90.249 72.305 1.00 159.24 602 ALA A O 1
ATOM 4536 N N . ALA A 1 603 ? 129.507 92.284 73.132 1.00 158.47 603 ALA A N 1
ATOM 4537 C CA . ALA A 1 603 ? 128.291 91.794 73.775 1.00 158.24 603 ALA A CA 1
ATOM 4538 C C . ALA A 1 603 ? 127.265 91.323 72.751 1.00 159.94 603 ALA A C 1
ATOM 4539 O O . ALA A 1 603 ? 126.653 90.251 72.920 1.00 162.22 603 ALA A O 1
ATOM 4541 N N . TYR A 1 604 ? 127.091 92.087 71.665 1.00 164.44 604 TYR A N 1
ATOM 4542 C CA . TYR A 1 604 ? 126.105 91.701 70.664 1.00 165.56 604 TYR A CA 1
ATOM 4543 C C . TYR A 1 604 ? 126.554 90.445 69.929 1.00 166.93 604 TYR A C 1
ATOM 4544 O O . TYR A 1 604 ? 125.722 89.622 69.546 1.00 167.34 604 TYR A O 1
ATOM 4553 N N . TRP A 1 605 ? 127.861 90.280 69.716 1.00 169.08 605 TRP A N 1
ATOM 4554 C CA . TRP A 1 605 ? 128.330 89.101 69.004 1.00 168.09 605 TRP A CA 1
ATOM 4555 C C . TRP A 1 605 ? 128.277 87.860 69.874 1.00 167.68 605 TRP A C 1
ATOM 4556 O O . TRP A 1 605 ? 128.061 86.761 69.352 1.00 168.01 605 TRP A O 1
ATOM 4567 N N . ARG A 1 606 ? 128.453 88.014 71.191 1.00 168.20 606 ARG A N 1
ATOM 4568 C CA . ARG A 1 606 ? 128.203 86.906 72.106 1.00 168.86 606 ARG A CA 1
ATOM 4569 C C . ARG A 1 606 ? 126.748 86.461 72.030 1.00 168.30 606 ARG A C 1
ATOM 4570 O O . ARG A 1 606 ? 126.458 85.264 71.884 1.00 170.09 606 ARG A O 1
ATOM 4578 N N . GLY A 1 607 ? 125.825 87.431 72.068 1.00 170.88 607 GLY A N 1
ATOM 4579 C CA . GLY A 1 607 ? 124.413 87.102 71.926 1.00 170.66 607 GLY A CA 1
ATOM 4580 C C . GLY A 1 607 ? 124.070 86.511 70.569 1.00 172.81 607 GLY A C 1
ATOM 4581 O O . GLY A 1 607 ? 123.275 85.575 70.472 1.00 173.65 607 GLY A O 1
ATOM 4582 N N . GLN A 1 608 ? 124.707 87.016 69.511 1.00 177.89 608 GLN A N 1
ATOM 4583 C CA . GLN A 1 608 ? 124.410 86.561 68.159 1.00 178.09 608 GLN A CA 1
ATOM 4584 C C . GLN A 1 608 ? 124.912 85.145 67.919 1.00 177.68 608 GLN A C 1
ATOM 4585 O O . GLN A 1 608 ? 124.219 84.337 67.294 1.00 177.72 608 GLN A O 1
ATOM 4591 N N . CYS A 1 609 ? 126.112 84.823 68.408 1.00 178.96 609 CYS A N 1
ATOM 4592 C CA . CYS A 1 609 ? 126.623 83.467 68.265 1.00 178.67 609 CYS A CA 1
ATOM 4593 C C . CYS A 1 609 ? 125.839 82.482 69.118 1.00 179.16 609 CYS A C 1
ATOM 4594 O O . CYS A 1 609 ? 125.594 81.348 68.679 1.00 180.32 609 CYS A O 1
ATOM 4597 N N . ILE A 1 610 ? 125.415 82.905 70.319 1.00 181.20 610 ILE A N 1
ATOM 4598 C CA . ILE A 1 610 ? 124.598 82.050 71.175 1.00 181.30 610 ILE A CA 1
ATOM 4599 C C . ILE A 1 610 ? 123.243 81.777 70.525 1.00 180.98 610 ILE A C 1
ATOM 4600 O O . ILE A 1 610 ? 122.741 80.646 70.560 1.00 180.09 610 ILE A O 1
ATOM 4605 N N . LYS A 1 611 ? 122.649 82.814 69.928 1.00 182.35 611 LYS A N 1
ATOM 4606 C CA . LYS A 1 611 ? 121.301 82.657 69.318 1.00 182.01 611 LYS A CA 1
ATOM 4607 C C . LYS A 1 611 ? 121.438 82.007 67.936 1.00 183.54 611 LYS A C 1
ATOM 4608 O O . LYS A 1 611 ? 120.426 81.481 67.432 1.00 182.66 611 LYS A O 1
ATOM 4614 N N . GLU A 1 612 ? 122.641 82.037 67.355 1.00 191.87 612 GLU A N 1
ATOM 4615 C CA . GLU A 1 612 ? 122.875 81.394 66.034 1.00 190.94 612 GLU A CA 1
ATOM 4616 C C . GLU A 1 612 ? 122.767 79.876 66.196 1.00 191.12 612 GLU A C 1
ATOM 4617 O O . GLU A 1 612 ? 121.802 79.293 65.666 1.00 190.47 612 GLU A O 1
ATOM 4623 N N . ALA A 1 613 ? 123.722 79.268 66.908 1.00 198.91 613 ALA A N 1
ATOM 4624 C CA . ALA A 1 613 ? 123.693 77.806 67.141 1.00 198.69 613 ALA A CA 1
ATOM 4625 C C . ALA A 1 613 ? 122.633 77.478 68.199 1.00 199.18 613 ALA A C 1
ATOM 4626 O O . ALA A 1 613 ? 122.179 78.410 68.889 1.00 199.06 613 ALA A O 1
ATOM 4628 N N . HIS A 1 614 ? 122.258 76.201 68.317 1.00 201.27 614 HIS A N 1
ATOM 4629 C CA . HIS A 1 614 ? 121.209 75.793 69.292 1.00 200.58 614 HIS A CA 1
ATOM 4630 C C . HIS A 1 614 ? 121.692 74.568 70.077 1.00 199.56 614 HIS A C 1
ATOM 4631 O O . HIS A 1 614 ? 122.159 73.591 69.453 1.00 199.52 614 HIS A O 1
ATOM 4638 N N . LEU A 1 615 ? 121.580 74.622 71.408 1.00 205.06 615 LEU A N 1
ATOM 4639 C CA . LEU A 1 615 ? 122.002 73.481 72.265 1.00 205.76 615 LEU A CA 1
ATOM 4640 C C . LEU A 1 615 ? 120.847 73.113 73.202 1.00 206.82 615 LEU A C 1
ATOM 4641 O O . LEU A 1 615 ? 119.934 73.948 73.363 1.00 205.80 615 LEU A O 1
ATOM 4646 N N . PRO A 1 616 ? 120.832 71.912 73.824 1.00 215.07 616 PRO A N 1
ATOM 4647 C CA . PRO A 1 616 ? 119.709 71.490 74.668 1.00 214.11 616 PRO A CA 1
ATOM 4648 C C . PRO A 1 616 ? 119.393 72.543 75.740 1.00 214.64 616 PRO A C 1
ATOM 4649 O O . PRO A 1 616 ? 120.317 73.062 76.343 1.00 214.48 616 PRO A O 1
ATOM 4653 N N . PRO A 1 617 ? 118.104 72.859 75.997 1.00 216.57 617 PRO A N 1
ATOM 4654 C CA . PRO A 1 617 ? 117.743 73.896 76.965 1.00 216.43 617 PRO A CA 1
ATOM 4655 C C . PRO A 1 617 ? 118.464 73.658 78.299 1.00 217.25 617 PRO A C 1
ATOM 4656 O O . PRO A 1 617 ? 118.470 72.531 78.763 1.00 217.76 617 PRO A O 1
ATOM 4660 N N . GLY A 1 618 ? 119.044 74.713 78.877 1.00 215.19 618 GLY A N 1
ATOM 4661 C CA . GLY A 1 618 ? 119.823 74.552 80.120 1.00 214.46 618 GLY A CA 1
ATOM 4662 C C . GLY A 1 618 ? 119.106 75.086 81.345 1.00 214.23 618 GLY A C 1
ATOM 4663 O O . GLY A 1 618 ? 117.992 75.623 81.191 1.00 214.31 618 GLY A O 1
ATOM 4664 N N . ALA A 1 619 ? 119.722 74.941 82.521 1.00 209.40 619 ALA A N 1
ATOM 4665 C CA . ALA A 1 619 ? 119.143 75.416 83.768 1.00 208.80 619 ALA A CA 1
ATOM 4666 C C . ALA A 1 619 ? 120.180 76.114 84.639 1.00 207.95 619 ALA A C 1
ATOM 4667 O O . ALA A 1 619 ? 121.385 75.880 84.530 1.00 207.14 619 ALA A O 1
ATOM 4669 N N . MET A 1 620 ? 119.681 76.998 85.506 1.00 205.64 620 MET A N 1
ATOM 4670 C CA . MET A 1 620 ? 120.465 77.693 86.533 1.00 206.17 620 MET A CA 1
ATOM 4671 C C . MET A 1 620 ? 119.771 77.624 87.891 1.00 206.38 620 MET A C 1
ATOM 4672 O O . MET A 1 620 ? 119.459 78.636 88.514 1.00 206.18 620 MET A O 1
ATOM 4677 N N . ALA A 1 621 ? 119.470 76.405 88.329 1.00 208.00 621 ALA A N 1
ATOM 4678 C CA . ALA A 1 621 ? 119.064 76.194 89.705 1.00 208.00 621 ALA A CA 1
ATOM 4679 C C . ALA A 1 621 ? 120.192 76.598 90.656 1.00 207.98 621 ALA A C 1
ATOM 4680 O O . ALA A 1 621 ? 121.380 76.417 90.379 1.00 207.73 621 ALA A O 1
ATOM 4682 N N . ALA A 1 622 ? 119.800 77.171 91.789 1.00 211.32 622 ALA A N 1
ATOM 4683 C CA . ALA A 1 622 ? 120.743 77.596 92.812 1.00 210.73 622 ALA A CA 1
ATOM 4684 C C . ALA A 1 622 ? 120.475 76.804 94.079 1.00 211.89 622 ALA A C 1
ATOM 4685 O O . ALA A 1 622 ? 119.326 76.675 94.507 1.00 212.19 622 ALA A O 1
ATOM 4687 N N . VAL A 1 623 ? 121.541 76.277 94.679 1.00 211.56 623 VAL A N 1
ATOM 4688 C CA . VAL A 1 623 ? 121.419 75.373 95.812 1.00 211.52 623 VAL A CA 1
ATOM 4689 C C . VAL A 1 623 ? 122.148 75.964 97.009 1.00 210.99 623 VAL A C 1
ATOM 4690 O O . VAL A 1 623 ? 123.038 76.806 96.875 1.00 210.67 623 VAL A O 1
ATOM 4694 N N . GLY A 1 624 ? 121.751 75.506 98.192 1.00 211.63 624 GLY A N 1
ATOM 4695 C CA . GLY A 1 624 ? 122.379 75.937 99.425 1.00 211.56 624 GLY A CA 1
ATOM 4696 C C . GLY A 1 624 ? 123.531 75.043 99.833 1.00 211.28 624 GLY A C 1
ATOM 4697 O O . GLY A 1 624 ? 123.527 74.470 100.926 1.00 210.68 624 GLY A O 1
ATOM 4698 N N . LEU A 1 625 ? 124.525 74.915 98.957 1.00 209.45 625 LEU A N 1
ATOM 4699 C CA . LEU A 1 625 ? 125.671 74.054 99.189 1.00 208.62 625 LEU A CA 1
ATOM 4700 C C . LEU A 1 625 ? 126.943 74.815 98.842 1.00 208.66 625 LEU A C 1
ATOM 4701 O O . LEU A 1 625 ? 126.922 75.784 98.083 1.00 210.05 625 LEU A O 1
ATOM 4706 N N . SER A 1 626 ? 128.058 74.364 99.408 1.00 210.37 626 SER A N 1
ATOM 4707 C CA . SER A 1 626 ? 129.330 75.018 99.156 1.00 211.35 626 SER A CA 1
ATOM 4708 C C . SER A 1 626 ? 129.908 74.551 97.821 1.00 211.84 626 SER A C 1
ATOM 4709 O O . SER A 1 626 ? 129.329 73.727 97.110 1.00 211.43 626 SER A O 1
ATOM 4712 N N . TRP A 1 627 ? 131.079 75.101 97.485 1.00 206.27 627 TRP A N 1
ATOM 4713 C CA . TRP A 1 627 ? 131.718 74.802 96.207 1.00 205.80 627 TRP A CA 1
ATOM 4714 C C . TRP A 1 627 ? 132.243 73.373 96.160 1.00 206.41 627 TRP A C 1
ATOM 4715 O O . TRP A 1 627 ? 132.159 72.713 95.119 1.00 206.28 627 TRP A O 1
ATOM 4726 N N . GLU A 1 628 ? 132.784 72.877 97.272 1.00 215.37 628 GLU A N 1
ATOM 4727 C CA . GLU A 1 628 ? 133.338 71.530 97.294 1.00 214.58 628 GLU A CA 1
ATOM 4728 C C . GLU A 1 628 ? 132.270 70.446 97.369 1.00 214.68 628 GLU A C 1
ATOM 4729 O O . GLU A 1 628 ? 132.467 69.368 96.800 1.00 214.67 628 GLU A O 1
ATOM 4735 N N . GLU A 1 629 ? 131.150 70.702 98.047 1.00 215.60 629 GLU A N 1
ATOM 4736 C CA . GLU A 1 629 ? 130.109 69.681 98.152 1.00 215.16 629 GLU A CA 1
ATOM 4737 C C . GLU A 1 629 ? 129.323 69.552 96.854 1.00 215.66 629 GLU A C 1
ATOM 4738 O O . GLU A 1 629 ? 128.690 68.519 96.608 1.00 215.51 629 GLU A O 1
ATOM 4744 N N . CYS A 1 630 ? 129.339 70.590 96.016 1.00 221.31 630 CYS A N 1
ATOM 4745 C CA . CYS A 1 630 ? 128.589 70.535 94.769 1.00 221.85 630 CYS A CA 1
ATOM 4746 C C . CYS A 1 630 ? 129.251 69.652 93.722 1.00 222.25 630 CYS A C 1
ATOM 4747 O O . CYS A 1 630 ? 128.550 69.120 92.856 1.00 222.49 630 CYS A O 1
ATOM 4750 N N . LYS A 1 631 ? 130.574 69.486 93.774 1.00 218.86 631 LYS A N 1
ATOM 4751 C CA . LYS A 1 631 ? 131.249 68.645 92.789 1.00 218.58 631 LYS A CA 1
ATOM 4752 C C . LYS A 1 631 ? 130.983 67.165 93.019 1.00 219.19 631 LYS A C 1
ATOM 4753 O O . LYS A 1 631 ? 131.000 66.379 92.064 1.00 218.27 631 LYS A O 1
ATOM 4759 N N . GLN A 1 632 ? 130.746 66.764 94.264 1.00 225.30 632 GLN A N 1
ATOM 4760 C CA . GLN A 1 632 ? 130.569 65.360 94.597 1.00 224.39 632 GLN A CA 1
ATOM 4761 C C . GLN A 1 632 ? 129.115 64.921 94.606 1.00 224.54 632 GLN A C 1
ATOM 4762 O O . GLN A 1 632 ? 128.845 63.723 94.756 1.00 224.17 632 GLN A O 1
ATOM 4768 N N . ARG A 1 633 ? 128.171 65.851 94.460 1.00 223.84 633 ARG A N 1
ATOM 4769 C CA . ARG A 1 633 ? 126.754 65.518 94.517 1.00 223.07 633 ARG A CA 1
ATOM 4770 C C . ARG A 1 633 ? 126.038 65.768 93.194 1.00 222.89 633 ARG A C 1
ATOM 4771 O O . ARG A 1 633 ? 124.835 65.497 93.092 1.00 222.07 633 ARG A O 1
ATOM 4779 N N . CYS A 1 634 ? 126.735 66.282 92.192 1.00 231.60 634 CYS A N 1
ATOM 4780 C CA . CYS A 1 634 ? 126.136 66.434 90.873 1.00 231.78 634 CYS A CA 1
ATOM 4781 C C . CYS A 1 634 ? 126.273 65.130 90.096 1.00 232.40 634 CYS A C 1
ATOM 4782 O O . CYS A 1 634 ? 127.215 64.369 90.342 1.00 231.76 634 CYS A O 1
ATOM 4785 N N . PRO A 1 635 ? 125.368 64.833 89.170 1.00 237.01 635 PRO A N 1
ATOM 4786 C CA . PRO A 1 635 ? 125.603 63.737 88.226 1.00 236.98 635 PRO A CA 1
ATOM 4787 C C . PRO A 1 635 ? 126.709 64.102 87.254 1.00 237.79 635 PRO A C 1
ATOM 4788 O O . PRO A 1 635 ? 127.015 65.292 87.083 1.00 238.74 635 PRO A O 1
ATOM 4792 N N . PRO A 1 636 ? 127.361 63.114 86.636 1.00 240.73 636 PRO A N 1
ATOM 4793 C CA . PRO A 1 636 ? 128.345 63.419 85.588 1.00 240.52 636 PRO A CA 1
ATOM 4794 C C . PRO A 1 636 ? 127.707 64.116 84.394 1.00 240.30 636 PRO A C 1
ATOM 4795 O O . PRO A 1 636 ? 126.569 63.834 84.011 1.00 239.83 636 PRO A O 1
ATOM 4799 N N . GLY A 1 637 ? 128.463 65.042 83.809 1.00 232.51 637 GLY A N 1
ATOM 4800 C CA . GLY A 1 637 ? 127.942 65.928 82.792 1.00 231.64 637 GLY A CA 1
ATOM 4801 C C . GLY A 1 637 ? 127.250 67.164 83.321 1.00 231.80 637 GLY A C 1
ATOM 4802 O O . GLY A 1 637 ? 126.716 67.942 82.523 1.00 230.78 637 GLY A O 1
ATOM 4803 N N . VAL A 1 638 ? 127.239 67.366 84.638 1.00 226.63 638 VAL A N 1
ATOM 4804 C CA . VAL A 1 638 ? 126.612 68.524 85.267 1.00 225.41 638 VAL A CA 1
ATOM 4805 C C . VAL A 1 638 ? 127.672 69.227 86.106 1.00 224.72 638 VAL A C 1
ATOM 4806 O O . VAL A 1 638 ? 128.252 68.623 87.017 1.00 225.17 638 VAL A O 1
ATOM 4810 N N . VAL A 1 639 ? 127.919 70.497 85.799 1.00 212.84 639 VAL A N 1
ATOM 4811 C CA . VAL A 1 639 ? 129.053 71.239 86.346 1.00 212.91 639 VAL A CA 1
ATOM 4812 C C . VAL A 1 639 ? 128.524 72.398 87.186 1.00 213.15 639 VAL A C 1
ATOM 4813 O O . VAL A 1 639 ? 127.533 73.033 86.794 1.00 213.04 639 VAL A O 1
ATOM 4817 N N . PRO A 1 640 ? 129.107 72.678 88.354 1.00 207.12 640 PRO A N 1
ATOM 4818 C CA . PRO A 1 640 ? 128.799 73.939 89.043 1.00 206.81 640 PRO A CA 1
ATOM 4819 C C . PRO A 1 640 ? 129.255 75.135 88.221 1.00 206.74 640 PRO A C 1
ATOM 4820 O O . PRO A 1 640 ? 130.288 75.093 87.547 1.00 206.07 640 PRO A O 1
ATOM 4824 N N . ALA A 1 641 ? 128.473 76.210 88.282 1.00 198.87 641 ALA A N 1
ATOM 4825 C CA . ALA A 1 641 ? 128.653 77.335 87.377 1.00 198.49 641 ALA A CA 1
ATOM 4826 C C . ALA A 1 641 ? 129.134 78.596 88.075 1.00 198.43 641 ALA A C 1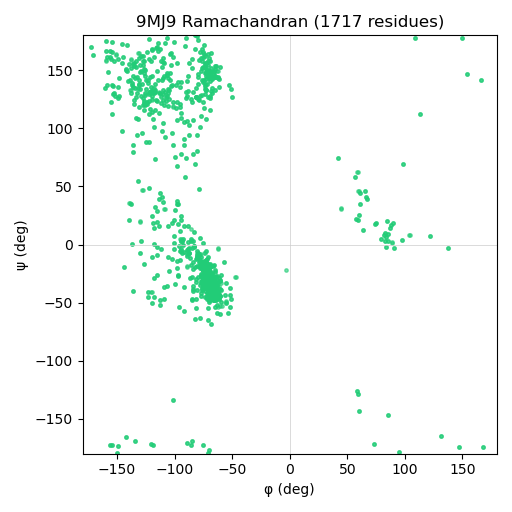
ATOM 4827 O O . ALA A 1 641 ? 130.127 79.193 87.647 1.00 197.81 641 ALA A O 1
ATOM 4829 N N . CYS A 1 642 ? 128.461 79.031 89.134 1.00 194.07 642 CYS A N 1
ATOM 4830 C CA . CYS A 1 642 ? 128.743 80.324 89.736 1.00 193.28 642 CYS A CA 1
ATOM 4831 C C . CYS A 1 642 ? 129.103 80.153 91.203 1.00 192.47 642 CYS A C 1
ATOM 4832 O O . CYS A 1 642 ? 128.322 79.585 91.972 1.00 193.30 642 CYS A O 1
ATOM 4835 N N . HIS A 1 643 ? 130.275 80.650 91.585 1.00 179.86 643 HIS A N 1
ATOM 4836 C CA . HIS A 1 643 ? 130.710 80.639 92.980 1.00 180.14 643 HIS A CA 1
ATOM 4837 C C . HIS A 1 643 ? 130.471 82.016 93.602 1.00 179.84 643 HIS A C 1
ATOM 4838 O O . HIS A 1 643 ? 131.389 82.809 93.812 1.00 179.54 643 HIS A O 1
ATOM 4845 N N . ASN A 1 644 ? 129.196 82.285 93.896 1.00 176.37 644 ASN A N 1
ATOM 4846 C CA . ASN A 1 644 ? 128.824 83.575 94.470 1.00 175.71 644 ASN A CA 1
ATOM 4847 C C . ASN A 1 644 ? 129.321 83.719 95.901 1.00 176.07 644 ASN A C 1
ATOM 4848 O O . ASN A 1 644 ? 129.949 84.727 96.245 1.00 175.93 644 ASN A O 1
ATOM 4853 N N . SER A 1 645 ? 129.067 82.723 96.739 1.00 185.64 645 SER A N 1
ATOM 4854 C CA . SER A 1 645 ? 129.411 82.815 98.149 1.00 185.27 645 SER A CA 1
ATOM 4855 C C . SER A 1 645 ? 129.729 81.415 98.655 1.00 186.29 645 SER A C 1
ATOM 4856 O O . SER A 1 645 ? 129.784 80.454 97.883 1.00 186.29 645 SER A O 1
ATOM 4859 N N . LYS A 1 646 ? 129.933 81.301 99.967 1.00 186.80 646 LYS A N 1
ATOM 4860 C CA . LYS A 1 646 ? 130.265 80.009 100.557 1.00 186.32 646 LYS A CA 1
ATOM 4861 C C . LYS A 1 646 ? 129.032 79.122 100.693 1.00 187.11 646 LYS A C 1
ATOM 4862 O O . LYS A 1 646 ? 129.155 77.911 100.907 1.00 186.54 646 LYS A O 1
ATOM 4868 N N . ASP A 1 647 ? 127.836 79.700 100.567 1.00 194.71 647 ASP A N 1
ATOM 4869 C CA . ASP A 1 647 ? 126.597 78.953 100.727 1.00 193.49 647 ASP A CA 1
ATOM 4870 C C . ASP A 1 647 ? 125.728 78.963 99.476 1.00 194.86 647 ASP A C 1
ATOM 4871 O O . ASP A 1 647 ? 124.752 78.211 99.411 1.00 195.66 647 ASP A O 1
ATOM 4876 N N . THR A 1 648 ? 126.051 79.789 98.483 1.00 197.23 648 THR A N 1
ATOM 4877 C CA . THR A 1 648 ? 125.255 79.909 97.266 1.00 196.52 648 THR A CA 1
ATOM 4878 C C . THR A 1 648 ? 126.114 79.528 96.073 1.00 195.78 648 THR A C 1
ATOM 4879 O O . THR A 1 648 ? 127.092 80.217 95.763 1.00 196.07 648 THR A O 1
ATOM 4883 N N . VAL A 1 649 ? 125.757 78.430 95.411 1.00 201.30 649 VAL A N 1
ATOM 4884 C CA . VAL A 1 649 ? 126.458 77.960 94.221 1.00 201.85 649 VAL A CA 1
ATOM 4885 C C . VAL A 1 649 ? 125.413 77.601 93.172 1.00 201.56 649 VAL A C 1
ATOM 4886 O O . VAL A 1 649 ? 124.486 76.836 93.456 1.00 201.44 649 VAL A O 1
ATOM 4890 N N . THR A 1 650 ? 125.549 78.157 91.972 1.00 200.54 650 THR A N 1
ATOM 4891 C CA . THR A 1 650 ? 124.606 77.901 90.893 1.00 200.55 650 THR A CA 1
ATOM 4892 C C . THR A 1 650 ? 125.040 76.678 90.096 1.00 200.88 650 THR A C 1
ATOM 4893 O O . THR A 1 650 ? 126.207 76.563 89.709 1.00 200.47 650 THR A O 1
ATOM 4897 N N . ILE A 1 651 ? 124.098 75.770 89.855 1.00 205.88 651 ILE A N 1
ATOM 4898 C CA . ILE A 1 651 ? 124.341 74.550 89.094 1.00 205.86 651 ILE A CA 1
ATOM 4899 C C . ILE A 1 651 ? 123.880 74.793 87.661 1.00 206.20 651 ILE A C 1
ATOM 4900 O O . ILE A 1 651 ? 123.070 75.693 87.404 1.00 206.07 651 ILE A O 1
ATOM 4905 N N . SER A 1 652 ? 124.431 74.028 86.720 1.00 210.01 652 SER A N 1
ATOM 4906 C CA . SER A 1 652 ? 124.109 74.166 85.307 1.00 209.78 652 SER A CA 1
ATOM 4907 C C . SER A 1 652 ? 123.908 72.798 84.674 1.00 210.56 652 SER A C 1
ATOM 4908 O O . SER A 1 652 ? 124.699 71.877 84.902 1.00 211.27 652 SER A O 1
ATOM 4911 N N . GLY A 1 653 ? 122.854 72.668 83.867 1.00 213.21 653 GLY A N 1
ATOM 4912 C CA . GLY A 1 653 ? 122.564 71.423 83.198 1.00 213.10 653 GLY A CA 1
ATOM 4913 C C . GLY A 1 653 ? 121.187 71.386 82.564 1.00 213.91 653 GLY A C 1
ATOM 4914 O O . GLY A 1 653 ? 120.460 72.386 82.545 1.00 213.81 653 GLY A O 1
ATOM 4915 N N . PRO A 1 654 ? 120.800 70.225 82.029 1.00 215.97 654 PRO A N 1
ATOM 4916 C CA . PRO A 1 654 ? 119.498 70.108 81.358 1.00 215.04 654 PRO A CA 1
ATOM 4917 C C . PRO A 1 654 ? 118.338 70.047 82.344 1.00 216.01 654 PRO A C 1
ATOM 4918 O O . PRO A 1 654 ? 118.489 70.228 83.553 1.00 216.73 654 PRO A O 1
ATOM 4922 N N . GLN A 1 655 ? 117.150 69.784 81.791 1.00 220.50 655 GLN A N 1
ATOM 4923 C CA . GLN A 1 655 ? 115.919 69.814 82.580 1.00 220.74 655 GLN A CA 1
ATOM 4924 C C . GLN A 1 655 ? 115.850 68.650 83.561 1.00 221.22 655 GLN A C 1
ATOM 4925 O O . GLN A 1 655 ? 115.362 68.802 84.687 1.00 221.00 655 GLN A O 1
ATOM 4931 N N . ALA A 1 656 ? 116.301 67.469 83.140 1.00 226.01 656 ALA A N 1
ATOM 4932 C CA . ALA A 1 656 ? 116.225 66.309 84.022 1.00 225.28 656 ALA A CA 1
ATOM 4933 C C . ALA A 1 656 ? 117.226 66.345 85.180 1.00 226.15 656 ALA A C 1
ATOM 4934 O O . ALA A 1 656 ? 116.852 65.896 86.279 1.00 226.69 656 ALA A O 1
ATOM 4936 N N . PRO A 1 657 ? 118.475 66.826 85.040 1.00 225.10 657 PRO A N 1
ATOM 4937 C CA . PRO A 1 657 ? 119.230 67.166 86.258 1.00 224.49 657 PRO A CA 1
ATOM 4938 C C . PRO A 1 657 ? 118.626 68.310 87.057 1.00 224.48 657 PRO A C 1
ATOM 4939 O O . PRO A 1 657 ? 118.824 68.367 88.277 1.00 224.93 657 PRO A O 1
ATOM 4943 N N . VAL A 1 658 ? 117.917 69.237 86.407 1.00 224.23 658 VAL A N 1
ATOM 4944 C CA . VAL A 1 658 ? 117.225 70.287 87.147 1.00 224.12 658 VAL A CA 1
ATOM 4945 C C . VAL A 1 658 ? 116.058 69.702 87.931 1.00 224.90 658 VAL A C 1
ATOM 4946 O O . VAL A 1 658 ? 115.784 70.117 89.063 1.00 224.37 658 VAL A O 1
ATOM 4948 N N . PHE A 1 659 ? 115.362 68.724 87.348 1.00 231.39 659 PHE A N 1
ATOM 4949 C CA . PHE A 1 659 ? 114.275 68.057 88.056 1.00 231.54 659 PHE A CA 1
ATOM 4950 C C . PHE A 1 659 ? 114.805 67.133 89.147 1.00 231.93 659 PHE A C 1
ATOM 4951 O O . PHE A 1 659 ? 114.076 66.804 90.091 1.00 231.51 659 PHE A O 1
ATOM 4959 N N . GLU A 1 660 ? 116.070 66.718 89.035 1.00 231.51 660 GLU A N 1
ATOM 4960 C CA . GLU A 1 660 ? 116.680 65.840 90.029 1.00 230.50 660 GLU A CA 1
ATOM 4961 C C . GLU A 1 660 ? 116.820 66.526 91.383 1.00 230.58 660 GLU A C 1
ATOM 4962 O O . GLU A 1 660 ? 116.576 65.912 92.429 1.00 230.22 660 GLU A O 1
ATOM 4968 N N . PHE A 1 661 ? 117.199 67.805 91.385 1.00 228.84 661 PHE A N 1
ATOM 4969 C CA . PHE A 1 661 ? 117.475 68.486 92.646 1.00 228.60 661 PHE A CA 1
ATOM 4970 C C . PHE A 1 661 ? 116.244 69.202 93.188 1.00 229.17 661 PHE A C 1
ATOM 4971 O O . PHE A 1 661 ? 116.333 69.928 94.186 1.00 228.95 661 PHE A O 1
ATOM 4979 N N . VAL A 1 662 ? 115.094 69.035 92.530 1.00 231.91 662 VAL A N 1
ATOM 4980 C CA . VAL A 1 662 ? 113.831 69.470 93.125 1.00 231.56 662 VAL A CA 1
ATOM 4981 C C . VAL A 1 662 ? 113.531 68.661 94.380 1.00 231.67 662 VAL A C 1
ATOM 4982 O O . VAL A 1 662 ? 113.107 69.204 95.407 1.00 231.10 662 VAL A O 1
ATOM 4986 N N . GLU A 1 663 ? 113.761 67.347 94.316 1.00 235.77 663 GLU A N 1
ATOM 4987 C CA . GLU A 1 663 ? 113.486 66.480 95.457 1.00 235.92 663 GLU A CA 1
ATOM 4988 C C . GLU A 1 663 ? 114.475 66.721 96.590 1.00 236.36 663 GLU A C 1
ATOM 4989 O O . GLU A 1 663 ? 114.111 66.637 97.769 1.00 236.75 663 GLU A O 1
ATOM 4995 N N . GLN A 1 664 ? 115.731 67.024 96.253 1.00 233.45 664 GLN A N 1
ATOM 4996 C CA . GLN A 1 664 ? 116.725 67.281 97.290 1.00 233.04 664 GLN A CA 1
ATOM 4997 C C . GLN A 1 664 ? 116.551 68.671 97.886 1.00 233.87 664 GLN A C 1
ATOM 4998 O O . GLN A 1 664 ? 117.082 68.962 98.966 1.00 234.17 664 GLN A O 1
ATOM 5004 N N . LEU A 1 665 ? 115.821 69.549 97.191 1.00 238.08 665 LEU A N 1
ATOM 5005 C CA . LEU A 1 665 ? 115.482 70.849 97.758 1.00 237.63 665 LEU A CA 1
ATOM 5006 C C . LEU A 1 665 ? 114.475 70.706 98.890 1.00 237.88 665 LEU A C 1
ATOM 5007 O O . LEU A 1 665 ? 114.451 71.524 99.818 1.00 237.00 665 LEU A O 1
ATOM 5009 N N . ARG A 1 666 ? 113.626 69.678 98.823 1.00 240.85 666 ARG A N 1
ATOM 5010 C CA . ARG A 1 666 ? 112.754 69.337 99.939 1.00 239.96 666 ARG A CA 1
ATOM 5011 C C . ARG A 1 666 ? 113.548 68.850 101.146 1.00 240.46 666 ARG A C 1
ATOM 5012 O O . ARG A 1 666 ? 113.150 69.108 102.287 1.00 240.03 666 ARG A O 1
ATOM 5020 N N . LYS A 1 667 ? 114.673 68.181 100.915 1.00 241.52 667 LYS A N 1
ATOM 5021 C CA . LYS A 1 667 ? 115.494 67.599 101.966 1.00 240.60 667 LYS A CA 1
ATOM 5022 C C . LYS A 1 667 ? 116.322 68.704 102.611 1.00 241.42 667 LYS A C 1
ATOM 5023 O O . LYS A 1 667 ? 117.048 69.417 101.910 1.00 242.03 667 LYS A O 1
ATOM 5029 N N . GLU A 1 668 ? 116.190 68.841 103.938 1.00 247.89 668 GLU A N 1
ATOM 5030 C CA . GLU A 1 668 ? 116.882 69.823 104.774 1.00 248.06 668 GLU A CA 1
ATOM 5031 C C . GLU A 1 668 ? 116.611 71.285 104.432 1.00 247.83 668 GLU A C 1
ATOM 5032 O O . GLU A 1 668 ? 115.483 71.648 104.078 1.00 247.21 668 GLU A O 1
ATOM 5038 N N . GLY A 1 669 ? 117.631 72.133 104.548 1.00 244.27 669 GLY A N 1
ATOM 5039 C CA . GLY A 1 669 ? 117.481 73.515 104.143 1.00 243.85 669 GLY A CA 1
ATOM 5040 C C . GLY A 1 669 ? 118.280 73.712 102.873 1.00 243.91 669 GLY A C 1
ATOM 5041 O O . GLY A 1 669 ? 119.477 74.010 102.915 1.00 243.60 669 GLY A O 1
ATOM 5042 N N . VAL A 1 670 ? 117.615 73.547 101.732 1.00 237.10 670 VAL A N 1
ATOM 5043 C CA . VAL A 1 670 ? 118.218 73.709 100.416 1.00 236.67 670 VAL A CA 1
ATOM 5044 C C . VAL A 1 670 ? 117.327 74.643 99.610 1.00 236.75 670 VAL A C 1
ATOM 5045 O O . VAL A 1 670 ? 116.113 74.427 99.521 1.00 236.56 670 VAL A O 1
ATOM 5049 N N . PHE A 1 671 ? 117.924 75.690 99.046 1.00 228.99 671 PHE A N 1
ATOM 5050 C CA . PHE A 1 671 ? 117.213 76.635 98.199 1.00 228.46 671 PHE A CA 1
ATOM 5051 C C . PHE A 1 671 ? 116.776 75.962 96.905 1.00 228.27 671 PHE A C 1
ATOM 5052 O O . PHE A 1 671 ? 117.498 75.127 96.350 1.00 227.62 671 PHE A O 1
ATOM 5060 N N . ALA A 1 672 ? 115.586 76.327 96.436 1.00 224.87 672 ALA A N 1
ATOM 5061 C CA . ALA A 1 672 ? 115.051 75.778 95.197 1.00 224.66 672 ALA A CA 1
ATOM 5062 C C . ALA A 1 672 ? 114.873 76.886 94.171 1.00 224.92 672 ALA A C 1
ATOM 5063 O O . ALA A 1 672 ? 113.954 76.836 93.347 1.00 224.53 672 ALA A O 1
ATOM 5065 N N . LYS A 1 673 ? 115.744 77.887 94.217 1.00 219.30 673 LYS A N 1
ATOM 5066 C CA . LYS A 1 673 ? 115.702 78.976 93.253 1.00 218.07 673 LYS A CA 1
ATOM 5067 C C . LYS A 1 673 ? 116.196 78.501 91.897 1.00 218.25 673 LYS A C 1
ATOM 5068 O O . LYS A 1 673 ? 117.394 78.274 91.702 1.00 218.23 673 LYS A O 1
ATOM 5070 N N . GLU A 1 674 ? 115.265 78.357 90.954 1.00 216.21 674 GLU A N 1
ATOM 5071 C CA . GLU A 1 674 ? 115.566 77.863 89.617 1.00 216.16 674 GLU A CA 1
ATOM 5072 C C . GLU A 1 674 ? 115.370 78.935 88.555 1.00 216.15 674 GLU A C 1
ATOM 5073 O O . GLU A 1 674 ? 114.772 78.662 87.510 1.00 215.90 674 GLU A O 1
ATOM 5079 N N . VAL A 1 675 ? 115.845 80.156 88.816 1.00 212.16 675 VAL A N 1
ATOM 5080 C CA . VAL A 1 675 ? 115.680 81.240 87.860 1.00 211.37 675 VAL A CA 1
ATOM 5081 C C . VAL A 1 675 ? 116.578 81.004 86.657 1.00 212.08 675 VAL A C 1
ATOM 5082 O O . VAL A 1 675 ? 117.789 80.782 86.788 1.00 211.03 675 VAL A O 1
ATOM 5084 N N . ARG A 1 676 ? 115.981 81.044 85.473 1.00 215.31 676 ARG A N 1
ATOM 5085 C CA . ARG A 1 676 ? 116.688 80.836 84.220 1.00 215.03 676 ARG A CA 1
ATOM 5086 C C . ARG A 1 676 ? 116.597 82.093 83.367 1.00 214.31 676 ARG A C 1
ATOM 5087 O O . ARG A 1 676 ? 115.740 82.956 83.571 1.00 213.11 676 ARG A O 1
ATOM 5095 N N . THR A 1 677 ? 117.503 82.185 82.399 1.00 206.09 677 THR A N 1
ATOM 5096 C CA . THR A 1 677 ? 117.478 83.273 81.436 1.00 205.95 677 THR A CA 1
ATOM 5097 C C . THR A 1 677 ? 117.442 82.709 80.023 1.00 205.86 677 THR A C 1
ATOM 5098 O O . THR A 1 677 ? 118.488 82.493 79.402 1.00 205.57 677 THR A O 1
ATOM 5102 N N . GLY A 1 678 ? 116.240 82.455 79.514 1.00 205.12 678 GLY A N 1
ATOM 5103 C CA . GLY A 1 678 ? 116.078 81.893 78.191 1.00 205.05 678 GLY A CA 1
ATOM 5104 C C . GLY A 1 678 ? 116.304 80.404 78.093 1.00 205.41 678 GLY A C 1
ATOM 5105 O O . GLY A 1 678 ? 116.258 79.864 76.981 1.00 204.14 678 GLY A O 1
ATOM 5106 N N . GLY A 1 679 ? 116.527 79.720 79.212 1.00 207.24 679 GLY A N 1
ATOM 5107 C CA . GLY A 1 679 ? 116.774 78.287 79.186 1.00 207.15 679 GLY A CA 1
ATOM 5108 C C . GLY A 1 679 ? 118.061 77.892 78.494 1.00 207.66 679 GLY A C 1
ATOM 5109 O O . GLY A 1 679 ? 118.056 76.985 77.653 1.00 207.49 679 GLY A O 1
ATOM 5110 N N . MET A 1 680 ? 119.160 78.572 78.804 1.00 202.25 680 MET A N 1
ATOM 5111 C CA . MET A 1 680 ? 120.442 78.308 78.158 1.00 201.72 680 MET A CA 1
ATOM 5112 C C . MET A 1 680 ? 121.484 78.102 79.251 1.00 201.36 680 MET A C 1
ATOM 5113 O O . MET A 1 680 ? 121.488 78.831 80.246 1.00 201.53 680 MET A O 1
ATOM 5118 N N . ALA A 1 681 ? 122.356 77.112 79.073 1.00 196.15 681 ALA A N 1
ATOM 5119 C CA . ALA A 1 681 ? 123.321 76.732 80.104 1.00 196.22 681 ALA A CA 1
ATOM 5120 C C . ALA A 1 681 ? 124.648 77.442 79.869 1.00 197.55 681 ALA A C 1
ATOM 5121 O O . ALA A 1 681 ? 125.613 76.854 79.385 1.00 198.10 681 ALA A O 1
ATOM 5123 N N . PHE A 1 682 ? 124.702 78.718 80.242 1.00 193.62 682 PHE A N 1
ATOM 5124 C CA . PHE A 1 682 ? 125.952 79.459 80.315 1.00 191.95 682 PHE A CA 1
ATOM 5125 C C . PHE A 1 682 ? 126.867 78.883 81.392 1.00 190.91 682 PHE A C 1
ATOM 5126 O O . PHE A 1 682 ? 126.413 78.277 82.367 1.00 190.81 682 PHE A O 1
ATOM 5134 N N . HIS A 1 683 ? 128.175 79.090 81.188 1.00 183.65 683 HIS A N 1
ATOM 5135 C CA . HIS A 1 683 ? 129.260 78.627 82.061 1.00 183.48 683 HIS A CA 1
ATOM 5136 C C . HIS A 1 683 ? 129.206 77.112 82.259 1.00 184.36 683 HIS A C 1
ATOM 5137 O O . HIS A 1 683 ? 129.109 76.602 83.376 1.00 185.18 683 HIS A O 1
ATOM 5144 N N . SER A 1 684 ? 129.273 76.394 81.144 1.00 190.41 684 SER A N 1
ATOM 5145 C CA . SER A 1 684 ? 129.020 74.961 81.146 1.00 189.64 684 SER A CA 1
ATOM 5146 C C . SER A 1 684 ? 129.834 74.313 80.035 1.00 190.05 684 SER A C 1
ATOM 5147 O O . SER A 1 684 ? 130.573 74.986 79.308 1.00 190.15 684 SER A O 1
ATOM 5150 N N . TYR A 1 685 ? 129.697 72.994 79.903 1.00 193.24 685 TYR A N 1
ATOM 5151 C CA . TYR A 1 685 ? 130.417 72.257 78.873 1.00 193.54 685 TYR A CA 1
ATOM 5152 C C . TYR A 1 685 ? 129.643 72.190 77.563 1.00 194.15 685 TYR A C 1
ATOM 5153 O O . TYR A 1 685 ? 130.184 71.727 76.555 1.00 194.20 685 TYR A O 1
ATOM 5155 N N . PHE A 1 686 ? 128.387 72.640 77.558 1.00 193.06 686 PHE A N 1
ATOM 5156 C CA . PHE A 1 686 ? 127.576 72.613 76.345 1.00 191.95 686 PHE A CA 1
ATOM 5157 C C . PHE A 1 686 ? 128.005 73.661 75.327 1.00 192.01 686 PHE A C 1
ATOM 5158 O O . PHE A 1 686 ? 127.621 73.552 74.158 1.00 190.78 686 PHE A O 1
ATOM 5166 N N . MET A 1 687 ? 128.781 74.666 75.727 1.00 192.15 687 MET A N 1
ATOM 5167 C CA . MET A 1 687 ? 129.294 75.655 74.793 1.00 191.45 687 MET A CA 1
ATOM 5168 C C . MET A 1 687 ? 130.785 75.544 74.529 1.00 190.99 687 MET A C 1
ATOM 5169 O O . MET A 1 687 ? 131.422 76.562 74.248 1.00 191.07 687 MET A O 1
ATOM 5174 N N . GLU A 1 688 ? 131.353 74.340 74.596 1.00 195.50 688 GLU A N 1
ATOM 5175 C CA . GLU A 1 688 ? 132.718 74.168 74.110 1.00 197.04 688 GLU A CA 1
ATOM 5176 C C . GLU A 1 688 ? 132.793 74.330 72.597 1.00 198.19 688 GLU A C 1
ATOM 5177 O O . GLU A 1 688 ? 133.842 74.715 72.069 1.00 197.67 688 GLU A O 1
ATOM 5183 N N . ALA A 1 689 ? 131.697 74.047 71.889 1.00 195.57 689 ALA A N 1
ATOM 5184 C CA . ALA A 1 689 ? 131.649 74.248 70.447 1.00 195.09 689 ALA A CA 1
ATOM 5185 C C . ALA A 1 689 ? 131.177 75.643 70.053 1.00 194.78 689 ALA A C 1
ATOM 5186 O O . ALA A 1 689 ? 131.259 75.995 68.871 1.00 193.75 689 ALA A O 1
ATOM 5188 N N . ILE A 1 690 ? 130.688 76.434 71.003 1.00 191.08 690 ILE A N 1
ATOM 5189 C CA . ILE A 1 690 ? 130.195 77.771 70.691 1.00 189.82 690 ILE A CA 1
ATOM 5190 C C . ILE A 1 690 ? 131.360 78.730 70.438 1.00 190.02 690 ILE A C 1
ATOM 5191 O O . ILE A 1 690 ? 131.268 79.606 69.569 1.00 190.26 690 ILE A O 1
ATOM 5196 N N . ALA A 1 691 ? 132.468 78.544 71.153 1.00 192.01 691 ALA A N 1
ATOM 5197 C CA . ALA A 1 691 ? 133.623 79.431 71.030 1.00 191.99 691 ALA A CA 1
ATOM 5198 C C . ALA A 1 691 ? 134.294 79.504 69.649 1.00 192.51 691 ALA A C 1
ATOM 5199 O O . ALA A 1 691 ? 134.668 80.627 69.268 1.00 192.77 691 ALA A O 1
ATOM 5201 N N . PRO A 1 692 ? 134.531 78.421 68.886 1.00 193.38 692 PRO A N 1
ATOM 5202 C CA . PRO A 1 692 ? 135.248 78.585 67.587 1.00 192.88 692 PRO A CA 1
ATOM 5203 C C . PRO A 1 692 ? 134.493 79.405 66.544 1.00 193.05 692 PRO A C 1
ATOM 5204 O O . PRO A 1 692 ? 135.151 80.068 65.728 1.00 191.74 692 PRO A O 1
ATOM 5208 N N . PRO A 1 693 ? 133.143 79.381 66.425 1.00 188.82 693 PRO A N 1
ATOM 5209 C CA . PRO A 1 693 ? 132.472 80.303 65.515 1.00 186.88 693 PRO A CA 1
ATOM 5210 C C . PRO A 1 693 ? 132.581 81.707 66.108 1.00 186.67 693 PRO A C 1
ATOM 5211 O O . PRO A 1 693 ? 132.885 82.666 65.363 1.00 185.23 693 PRO A O 1
ATOM 5215 N N . LEU A 1 694 ? 132.374 81.829 67.424 1.00 186.39 694 LEU A N 1
ATOM 5216 C CA . LEU A 1 694 ? 132.413 83.154 68.100 1.00 185.22 694 LEU A CA 1
ATOM 5217 C C . LEU A 1 694 ? 133.813 83.777 67.984 1.00 184.96 694 LEU A C 1
ATOM 5218 O O . LEU A 1 694 ? 133.898 84.978 67.643 1.00 184.12 694 LEU A O 1
ATOM 5223 N N . LEU A 1 695 ? 134.863 82.995 68.247 1.00 185.96 695 LEU A N 1
ATOM 5224 C CA . LEU A 1 695 ? 136.245 83.543 68.229 1.00 185.88 695 LEU A CA 1
ATOM 5225 C C . LEU A 1 695 ? 136.512 84.183 66.858 1.00 185.49 695 LEU A C 1
ATOM 5226 O O . LEU A 1 695 ? 137.082 85.296 66.824 1.00 184.55 695 LEU A O 1
ATOM 5231 N N . GLN A 1 696 ? 136.097 83.514 65.779 1.00 186.83 696 GLN A N 1
ATOM 5232 C CA . GLN A 1 696 ? 136.338 84.038 64.410 1.00 186.67 696 GLN A CA 1
ATOM 5233 C C . GLN A 1 696 ? 135.759 85.456 64.297 1.00 186.91 696 GLN A C 1
ATOM 5234 O O . GLN A 1 696 ? 136.487 86.359 63.827 1.00 185.71 696 GLN A O 1
ATOM 5240 N N . GLU A 1 697 ? 134.507 85.641 64.724 1.00 184.64 697 GLU A N 1
ATOM 5241 C CA . GLU A 1 697 ? 133.845 86.968 64.611 1.00 183.47 697 GLU A CA 1
ATOM 5242 C C . GLU A 1 697 ? 134.568 87.998 65.492 1.00 182.60 697 GLU A C 1
ATOM 5243 O O . GLU A 1 697 ? 134.665 89.170 65.066 1.00 182.38 697 GLU A O 1
ATOM 5249 N N . LEU A 1 698 ? 135.056 87.583 66.664 1.00 180.05 698 LEU A N 1
ATOM 5250 C CA . LEU A 1 698 ? 135.674 88.548 67.614 1.00 180.04 698 LEU A CA 1
ATOM 5251 C C . LEU A 1 698 ? 137.005 89.094 67.072 1.00 180.67 698 LEU A C 1
ATOM 5252 O O . LEU A 1 698 ? 137.274 90.295 67.299 1.00 179.83 698 LEU A O 1
ATOM 5257 N N . LYS A 1 699 ? 137.807 88.266 66.394 1.00 181.10 699 LYS A N 1
ATOM 5258 C CA . LYS A 1 699 ? 139.121 88.734 65.963 1.00 180.57 699 LYS A CA 1
ATOM 5259 C C . LYS A 1 699 ? 139.037 89.982 65.100 1.00 180.23 699 LYS A C 1
ATOM 5260 O O . LYS A 1 699 ? 140.057 90.646 64.892 1.00 179.53 699 LYS A O 1
ATOM 5266 N N . LYS A 1 700 ? 137.853 90.316 64.594 1.00 180.53 700 LYS A N 1
ATOM 5267 C CA . LYS A 1 700 ? 137.678 91.462 63.716 1.00 180.03 700 LYS A CA 1
ATOM 5268 C C . LYS A 1 700 ? 137.270 92.729 64.451 1.00 179.94 700 LYS A C 1
ATOM 5269 O O . LYS A 1 700 ? 137.033 93.752 63.802 1.00 179.84 700 LYS A O 1
ATOM 5275 N N . VAL A 1 701 ? 137.178 92.693 65.779 1.00 176.38 701 VAL A N 1
ATOM 5276 C CA . VAL A 1 701 ? 136.743 93.840 66.561 1.00 175.31 701 VAL A CA 1
ATOM 5277 C C . VAL A 1 701 ? 137.776 94.242 67.607 1.00 174.95 701 VAL A C 1
ATOM 5278 O O . VAL A 1 701 ? 138.114 95.424 67.723 1.00 175.26 701 VAL A O 1
ATOM 5282 N N . ILE A 1 702 ? 138.339 93.278 68.334 1.00 175.34 702 ILE A N 1
ATOM 5283 C CA . ILE A 1 702 ? 139.263 93.581 69.420 1.00 176.42 702 ILE A CA 1
ATOM 5284 C C . ILE A 1 702 ? 140.637 93.115 68.916 1.00 176.94 702 ILE A C 1
ATOM 5285 O O . ILE A 1 702 ? 141.465 92.547 69.640 1.00 177.06 702 ILE A O 1
ATOM 5290 N N . ARG A 1 703 ? 140.858 93.309 67.618 1.00 177.77 703 ARG A N 1
ATOM 5291 C CA . ARG A 1 703 ? 142.209 93.233 67.072 1.00 177.54 703 ARG A CA 1
ATOM 5292 C C . ARG A 1 703 ? 143.098 94.287 67.726 1.00 177.50 703 ARG A C 1
ATOM 5293 O O . ARG A 1 703 ? 142.628 95.347 68.154 1.00 176.64 703 ARG A O 1
ATOM 5295 N N . GLU A 1 704 ? 144.411 93.984 67.778 1.00 178.89 704 GLU A N 1
ATOM 5296 C CA . GLU A 1 704 ? 145.493 94.627 68.534 1.00 179.43 704 GLU A CA 1
ATOM 5297 C C . GLU A 1 704 ? 145.056 94.994 69.955 1.00 179.94 704 GLU A C 1
ATOM 5298 O O . GLU A 1 704 ? 144.823 96.171 70.256 1.00 179.29 704 GLU A O 1
ATOM 5304 N N . PRO A 1 705 ? 144.927 94.012 70.849 1.00 172.38 705 PRO A N 1
ATOM 5305 C CA . PRO A 1 705 ? 144.402 94.294 72.191 1.00 171.27 705 PRO A CA 1
ATOM 5306 C C . PRO A 1 705 ? 145.413 95.006 73.076 1.00 171.00 705 PRO A C 1
ATOM 5307 O O . PRO A 1 705 ? 146.612 95.040 72.794 1.00 170.19 705 PRO A O 1
ATOM 5311 N N . LYS A 1 706 ? 144.900 95.579 74.167 1.00 167.90 706 LYS A N 1
ATOM 5312 C CA . LYS A 1 706 ? 145.639 96.316 75.181 1.00 168.50 706 LYS A CA 1
ATOM 5313 C C . LYS A 1 706 ? 145.756 95.484 76.460 1.00 168.95 706 LYS A C 1
ATOM 5314 O O . LYS A 1 706 ? 144.861 94.689 76.763 1.00 168.61 706 LYS A O 1
ATOM 5320 N N . PRO A 1 707 ? 146.848 95.621 77.215 1.00 168.77 707 PRO A N 1
ATOM 5321 C CA . PRO A 1 707 ? 147.012 94.793 78.415 1.00 168.30 707 PRO A CA 1
ATOM 5322 C C . PRO A 1 707 ? 146.100 95.223 79.553 1.00 168.61 707 PRO A C 1
ATOM 5323 O O . PRO A 1 707 ? 145.789 96.403 79.722 1.00 167.77 707 PRO A O 1
ATOM 5327 N N . ARG A 1 708 ? 145.679 94.239 80.343 1.00 160.77 708 ARG A N 1
ATOM 5328 C CA . ARG A 1 708 ? 144.870 94.510 81.517 1.00 158.93 708 ARG A CA 1
ATOM 5329 C C . ARG A 1 708 ? 145.732 95.093 82.633 1.00 159.00 708 ARG A C 1
ATOM 5330 O O . ARG A 1 708 ? 146.935 94.840 82.722 1.00 159.20 708 ARG A O 1
ATOM 5338 N N . SER A 1 709 ? 145.098 95.883 83.491 1.00 149.64 709 SER A N 1
ATOM 5339 C CA . SER A 1 709 ? 145.803 96.529 84.586 1.00 148.18 709 SER A CA 1
ATOM 5340 C C . SER A 1 709 ? 145.778 95.650 85.834 1.00 149.02 709 SER A C 1
ATOM 5341 O O . SER A 1 709 ? 145.080 94.638 85.905 1.00 149.39 709 SER A O 1
ATOM 5344 N N . ALA A 1 710 ? 146.563 96.056 86.832 1.00 144.65 710 ALA A N 1
ATOM 5345 C CA . ALA A 1 710 ? 146.619 95.313 88.085 1.00 144.90 710 ALA A CA 1
ATOM 5346 C C . ALA A 1 710 ? 145.378 95.526 88.941 1.00 148.18 710 ALA A C 1
ATOM 5347 O O . ALA A 1 710 ? 145.114 94.722 89.839 1.00 148.03 710 ALA A O 1
ATOM 5349 N N . ARG A 1 711 ? 144.616 96.591 88.684 1.00 144.60 711 ARG A N 1
ATOM 5350 C CA . ARG A 1 711 ? 143.404 96.849 89.454 1.00 140.59 711 ARG A CA 1
ATOM 5351 C C . ARG A 1 711 ? 142.283 95.897 89.062 1.00 139.12 711 ARG A C 1
ATOM 5352 O O . ARG A 1 711 ? 141.450 95.535 89.898 1.00 139.77 711 ARG A O 1
ATOM 5360 N N . TRP A 1 712 ? 142.245 95.486 87.799 1.00 137.95 712 TRP A N 1
ATOM 5361 C CA . TRP A 1 712 ? 141.233 94.543 87.343 1.00 138.85 712 TRP A CA 1
ATOM 5362 C C . TRP A 1 712 ? 141.570 93.146 87.851 1.00 140.67 712 TRP A C 1
ATOM 5363 O O . TRP A 1 712 ? 142.608 92.578 87.497 1.00 141.22 712 TRP A O 1
ATOM 5374 N N . LEU A 1 713 ? 140.684 92.594 88.673 1.00 136.18 713 LEU A N 1
ATOM 5375 C CA . LEU A 1 713 ? 140.823 91.247 89.206 1.00 133.24 713 LEU A CA 1
ATOM 5376 C C . LEU A 1 713 ? 139.957 90.313 88.377 1.00 134.84 713 LEU A C 1
ATOM 5377 O O . LEU A 1 713 ? 138.733 90.473 88.341 1.00 138.12 713 LEU A O 1
ATOM 5382 N N . SER A 1 714 ? 140.587 89.347 87.719 1.00 146.88 714 SER A N 1
ATOM 5383 C CA . SER A 1 714 ? 139.858 88.455 86.831 1.00 147.79 714 SER A CA 1
ATOM 5384 C C . SER A 1 714 ? 139.003 87.478 87.625 1.00 148.48 714 SER A C 1
ATOM 5385 O O . SER A 1 714 ? 139.381 87.033 88.709 1.00 151.09 714 SER A O 1
ATOM 5388 N N . THR A 1 715 ? 137.836 87.151 87.077 1.00 153.61 715 THR A N 1
ATOM 5389 C CA . THR A 1 715 ? 136.935 86.202 87.703 1.00 154.85 715 THR A CA 1
ATOM 5390 C C . THR A 1 715 ? 136.729 84.934 86.891 1.00 155.62 715 THR A C 1
ATOM 5391 O O . THR A 1 715 ? 136.104 83.997 87.397 1.00 157.93 715 THR A O 1
ATOM 5395 N N . SER A 1 716 ? 137.216 84.881 85.655 1.00 159.32 716 SER A N 1
ATOM 5396 C CA . SER A 1 716 ? 137.181 83.669 84.850 1.00 161.82 716 SER A CA 1
ATOM 5397 C C . SER A 1 716 ? 138.517 82.941 84.831 1.00 162.69 716 SER A C 1
ATOM 5398 O O . SER A 1 716 ? 138.611 81.860 84.239 1.00 161.74 716 SER A O 1
ATOM 5401 N N . ILE A 1 717 ? 139.543 83.502 85.461 1.00 166.45 717 ILE A N 1
ATOM 5402 C CA . ILE A 1 717 ? 140.881 82.932 85.488 1.00 165.30 717 ILE A CA 1
ATOM 5403 C C . ILE A 1 717 ? 141.206 82.599 86.937 1.00 167.34 717 ILE A C 1
ATOM 5404 O O . ILE A 1 717 ? 141.000 83.445 87.812 1.00 167.32 717 ILE A O 1
ATOM 5409 N N . PRO A 1 718 ? 141.688 81.396 87.242 1.00 170.59 718 PRO A N 1
ATOM 5410 C CA . PRO A 1 718 ? 142.101 81.087 88.614 1.00 168.71 718 PRO A CA 1
ATOM 5411 C C . PRO A 1 718 ? 143.343 81.870 89.014 1.00 168.52 718 PRO A C 1
ATOM 5412 O O . PRO A 1 718 ? 144.053 82.432 88.180 1.00 169.06 718 PRO A O 1
ATOM 5416 N N . GLU A 1 719 ? 143.584 81.885 90.330 1.00 170.75 719 GLU A N 1
ATOM 5417 C CA . GLU A 1 719 ? 144.608 82.736 90.932 1.00 171.83 719 GLU A CA 1
ATOM 5418 C C . GLU A 1 719 ? 146.013 82.373 90.456 1.00 173.00 719 GLU A C 1
ATOM 5419 O O . GLU A 1 719 ? 146.832 83.260 90.191 1.00 171.17 719 GLU A O 1
ATOM 5425 N N . ALA A 1 720 ? 146.297 81.078 90.315 1.00 177.61 720 ALA A N 1
ATOM 5426 C CA . ALA A 1 720 ? 147.633 80.654 89.916 1.00 177.21 720 ALA A CA 1
ATOM 5427 C C . ALA A 1 720 ? 147.928 80.920 88.444 1.00 178.11 720 ALA A C 1
ATOM 5428 O O . ALA A 1 720 ? 149.094 80.861 88.044 1.00 177.12 720 ALA A O 1
ATOM 5430 N N . GLN A 1 721 ? 146.910 81.203 87.632 1.00 178.39 721 GLN A N 1
ATOM 5431 C CA . GLN A 1 721 ? 147.101 81.522 86.223 1.00 176.82 721 GLN A CA 1
ATOM 5432 C C . GLN A 1 721 ? 147.004 83.017 85.941 1.00 175.65 721 GLN A C 1
ATOM 5433 O O . GLN A 1 721 ? 146.804 83.407 84.787 1.00 175.17 721 GLN A O 1
ATOM 5439 N N . TRP A 1 722 ? 147.139 83.862 86.968 1.00 169.65 722 TRP A N 1
ATOM 5440 C CA . TRP A 1 722 ? 146.973 85.301 86.770 1.00 169.42 722 TRP A CA 1
ATOM 5441 C C . TRP A 1 722 ? 148.145 85.921 86.021 1.00 169.89 722 TRP A C 1
ATOM 5442 O O . TRP A 1 722 ? 147.992 86.992 85.424 1.00 170.20 722 TRP A O 1
ATOM 5453 N N . HIS A 1 723 ? 149.312 85.281 86.047 1.00 178.17 723 HIS A N 1
ATOM 5454 C CA . HIS A 1 723 ? 150.479 85.807 85.353 1.00 177.73 723 HIS A CA 1
ATOM 5455 C C . HIS A 1 723 ? 150.663 85.225 83.959 1.00 177.40 723 HIS A C 1
ATOM 5456 O O . HIS A 1 723 ? 151.672 85.526 83.313 1.00 176.39 723 HIS A O 1
ATOM 5463 N N . SER A 1 724 ? 149.728 84.406 83.488 1.00 176.85 724 SER A N 1
ATOM 5464 C CA . SER A 1 724 ? 149.891 83.725 82.213 1.00 177.46 724 SER A CA 1
ATOM 5465 C C . SER A 1 724 ? 149.700 84.688 81.046 1.00 178.95 724 SER A C 1
ATOM 5466 O O . SER A 1 724 ? 149.289 85.839 81.218 1.00 179.36 724 SER A O 1
ATOM 5469 N N . SER A 1 725 ? 150.007 84.201 79.843 1.00 177.20 725 SER A N 1
ATOM 5470 C CA . SER A 1 725 ? 149.893 85.025 78.646 1.00 176.68 725 SER A CA 1
ATOM 5471 C C . SER A 1 725 ? 148.448 85.246 78.220 1.00 176.88 725 SER A C 1
ATOM 5472 O O . SER A 1 725 ? 148.181 86.151 77.423 1.00 176.45 725 SER A O 1
ATOM 5475 N N . LEU A 1 726 ? 147.516 84.432 78.715 1.00 170.42 726 LEU A N 1
ATOM 5476 C CA . LEU A 1 726 ? 146.118 84.602 78.341 1.00 169.15 726 LEU A CA 1
ATOM 5477 C C . LEU A 1 726 ? 145.450 85.707 79.152 1.00 169.86 726 LEU A C 1
ATOM 5478 O O . LEU A 1 726 ? 144.553 86.391 78.651 1.00 171.09 726 LEU A O 1
ATOM 5483 N N . ALA A 1 727 ? 145.902 85.926 80.388 1.00 169.56 727 ALA A N 1
ATOM 5484 C CA . ALA A 1 727 ? 145.236 86.838 81.306 1.00 168.59 727 ALA A CA 1
ATOM 5485 C C . ALA A 1 727 ? 145.984 88.155 81.486 1.00 169.06 727 ALA A C 1
ATOM 5486 O O . ALA A 1 727 ? 145.706 88.889 82.437 1.00 170.21 727 ALA A O 1
ATOM 5488 N N . ARG A 1 728 ? 146.930 88.473 80.605 1.00 171.07 728 ARG A N 1
ATOM 5489 C CA . ARG A 1 728 ? 147.576 89.780 80.701 1.00 171.96 728 ARG A CA 1
ATOM 5490 C C . ARG A 1 728 ? 146.862 90.816 79.841 1.00 172.81 728 ARG A C 1
ATOM 5491 O O . ARG A 1 728 ? 146.760 91.982 80.227 1.00 172.62 728 ARG A O 1
ATOM 5499 N N . THR A 1 729 ? 146.374 90.402 78.677 1.00 173.03 729 THR A N 1
ATOM 5500 C CA . THR A 1 729 ? 145.652 91.291 77.784 1.00 173.08 729 THR A CA 1
ATOM 5501 C C . THR A 1 729 ? 144.185 90.887 77.699 1.00 172.48 729 THR A C 1
ATOM 5502 O O . THR A 1 729 ? 143.809 89.755 78.020 1.00 171.66 729 THR A O 1
ATOM 5506 N N . SER A 1 730 ? 143.348 91.846 77.308 1.00 171.08 730 SER A N 1
ATOM 5507 C CA . SER A 1 730 ? 141.913 91.603 77.157 1.00 170.87 730 SER A CA 1
ATOM 5508 C C . SER A 1 730 ? 141.600 91.336 75.686 1.00 171.55 730 SER A C 1
ATOM 5509 O O . SER A 1 730 ? 140.936 92.109 74.996 1.00 172.22 730 SER A O 1
ATOM 5512 N N . SER A 1 731 ? 142.094 90.197 75.216 1.00 171.09 731 SER A N 1
ATOM 5513 C CA . SER A 1 731 ? 142.005 89.836 73.815 1.00 171.04 731 SER A CA 1
ATOM 5514 C C . SER A 1 731 ? 140.673 89.158 73.515 1.00 170.45 731 SER A C 1
ATOM 5515 O O . SER A 1 731 ? 139.768 89.099 74.348 1.00 169.48 731 SER A O 1
ATOM 5518 N N . ALA A 1 732 ? 140.554 88.639 72.291 1.00 171.26 732 ALA A N 1
ATOM 5519 C CA . ALA A 1 732 ? 139.380 87.870 71.909 1.00 171.40 732 ALA A CA 1
ATOM 5520 C C . ALA A 1 732 ? 139.337 86.510 72.586 1.00 171.88 732 ALA A C 1
ATOM 5521 O O . ALA A 1 732 ? 138.245 86.004 72.861 1.00 171.08 732 ALA A O 1
ATOM 5523 N N . GLU A 1 733 ? 140.496 85.907 72.856 1.00 175.68 733 GLU A N 1
ATOM 5524 C CA . GLU A 1 733 ? 140.518 84.624 73.552 1.00 175.32 733 GLU A CA 1
ATOM 5525 C C . GLU A 1 733 ? 140.181 84.785 75.026 1.00 175.00 733 GLU A C 1
ATOM 5526 O O . GLU A 1 733 ? 139.726 83.826 75.663 1.00 173.90 733 GLU A O 1
ATOM 5532 N N . TYR A 1 734 ? 140.406 85.976 75.584 1.00 164.61 734 TYR A N 1
ATOM 5533 C CA . TYR A 1 734 ? 140.004 86.245 76.960 1.00 163.29 734 TYR A CA 1
ATOM 5534 C C . TYR A 1 734 ? 138.487 86.246 77.102 1.00 163.35 734 TYR A C 1
ATOM 5535 O O . TYR A 1 734 ? 137.952 85.766 78.106 1.00 163.26 734 TYR A O 1
ATOM 5544 N N . ASN A 1 735 ? 137.781 86.780 76.106 1.00 168.03 735 ASN A N 1
ATOM 5545 C CA . ASN A 1 735 ? 136.333 86.890 76.198 1.00 168.11 735 ASN A CA 1
ATOM 5546 C C . ASN A 1 735 ? 135.637 85.564 75.933 1.00 168.53 735 ASN A C 1
ATOM 5547 O O . ASN A 1 735 ? 134.598 85.278 76.537 1.00 169.41 735 ASN A O 1
ATOM 5552 N N . VAL A 1 736 ? 136.178 84.740 75.034 1.00 170.93 736 VAL A N 1
ATOM 5553 C CA . VAL A 1 736 ? 135.546 83.452 74.772 1.00 171.05 736 VAL A CA 1
ATOM 5554 C C . VAL A 1 736 ? 135.850 82.441 75.868 1.00 171.42 736 VAL A C 1
ATOM 5555 O O . VAL A 1 736 ? 135.127 81.448 75.999 1.00 170.74 736 VAL A O 1
ATOM 5559 N N . ASN A 1 737 ? 136.893 82.670 76.667 1.00 170.87 737 ASN A N 1
ATOM 5560 C CA . ASN A 1 737 ? 137.165 81.787 77.793 1.00 170.63 737 ASN A CA 1
ATOM 5561 C C . ASN A 1 737 ? 136.191 82.104 78.927 1.00 170.88 737 ASN A C 1
ATOM 5562 O O . ASN A 1 737 ? 135.920 81.235 79.763 1.00 170.92 737 ASN A O 1
ATOM 5567 N N . ASN A 1 738 ? 135.677 83.337 78.967 1.00 167.30 738 ASN A N 1
ATOM 5568 C CA . ASN A 1 738 ? 134.702 83.734 79.980 1.00 166.47 738 ASN A CA 1
ATOM 5569 C C . ASN A 1 738 ? 133.411 82.939 79.852 1.00 166.00 738 ASN A C 1
ATOM 5570 O O . ASN A 1 738 ? 132.774 82.606 80.858 1.00 166.71 738 ASN A O 1
ATOM 5575 N N . LEU A 1 739 ? 133.013 82.616 78.622 1.00 171.58 739 LEU A N 1
ATOM 5576 C CA . LEU A 1 739 ? 131.772 81.881 78.414 1.00 173.09 739 LEU A CA 1
ATOM 5577 C C . LEU A 1 739 ? 131.916 80.406 78.774 1.00 174.41 739 LEU A C 1
ATOM 5578 O O . LEU A 1 739 ? 130.949 79.786 79.236 1.00 173.46 739 LEU A O 1
ATOM 5583 N N . VAL A 1 740 ? 133.103 79.830 78.597 1.00 178.61 740 VAL A N 1
ATOM 5584 C CA . VAL A 1 740 ? 133.299 78.392 78.738 1.00 178.01 740 VAL A CA 1
ATOM 5585 C C . VAL A 1 740 ? 133.915 78.024 80.083 1.00 178.24 740 VAL A C 1
ATOM 5586 O O . VAL A 1 740 ? 134.265 76.858 80.297 1.00 177.46 740 VAL A O 1
ATOM 5590 N N . SER A 1 741 ? 134.054 78.978 80.998 1.00 178.92 741 SER A N 1
ATOM 5591 C CA . SER A 1 741 ? 134.635 78.679 82.294 1.00 177.58 741 SER A CA 1
ATOM 5592 C C . SER A 1 741 ? 133.685 79.133 83.393 1.00 178.05 741 SER A C 1
ATOM 5593 O O . SER A 1 741 ? 132.905 80.072 83.185 1.00 179.26 741 SER A O 1
ATOM 5596 N N . PRO A 1 742 ? 133.692 78.472 84.550 1.00 173.50 742 PRO A N 1
ATOM 5597 C CA . PRO A 1 742 ? 132.866 78.945 85.669 1.00 173.09 742 PRO A CA 1
ATOM 5598 C C . PRO A 1 742 ? 133.393 80.254 86.239 1.00 172.46 742 PRO A C 1
ATOM 5599 O O . PRO A 1 742 ? 134.597 80.519 86.232 1.00 170.70 742 PRO A O 1
ATOM 5603 N N . VAL A 1 743 ? 132.477 81.074 86.734 1.00 169.01 743 VAL A N 1
ATOM 5604 C CA . VAL A 1 743 ? 132.835 82.369 87.301 1.00 168.95 743 VAL A CA 1
ATOM 5605 C C . VAL A 1 743 ? 133.219 82.189 88.762 1.00 168.84 743 VAL A C 1
ATOM 5606 O O . VAL A 1 743 ? 132.460 81.633 89.564 1.00 168.50 743 VAL A O 1
ATOM 5610 N N . LEU A 1 744 ? 134.416 82.647 89.107 1.00 162.10 744 LEU A N 1
ATOM 5611 C CA . LEU A 1 744 ? 134.970 82.515 90.450 1.00 161.28 744 LEU A CA 1
ATOM 5612 C C . LEU A 1 744 ? 134.804 83.855 91.163 1.00 160.56 744 LEU A C 1
ATOM 5613 O O . LEU A 1 744 ? 135.717 84.680 91.189 1.00 159.68 744 LEU A O 1
ATOM 5618 N N . PHE A 1 745 ? 133.632 84.054 91.764 1.00 159.81 745 PHE A N 1
ATOM 5619 C CA . PHE A 1 745 ? 133.263 85.318 92.388 1.00 159.89 745 PHE A CA 1
ATOM 5620 C C . PHE A 1 745 ? 133.502 85.318 93.896 1.00 160.67 745 PHE A C 1
ATOM 5621 O O . PHE A 1 745 ? 132.951 86.159 94.612 1.00 162.75 745 PHE A O 1
ATOM 5629 N N . GLN A 1 746 ? 134.313 84.397 94.397 1.00 163.93 746 GLN A N 1
ATOM 5630 C CA . GLN A 1 746 ? 134.620 84.346 95.821 1.00 162.90 746 GLN A CA 1
ATOM 5631 C C . GLN A 1 746 ? 136.067 84.683 96.123 1.00 162.80 746 GLN A C 1
ATOM 5632 O O . GLN A 1 746 ? 136.338 85.493 97.014 1.00 162.15 746 GLN A O 1
ATOM 5638 N N . GLU A 1 747 ? 137.006 84.078 95.397 1.00 164.70 747 GLU A N 1
ATOM 5639 C CA . GLU A 1 747 ? 138.422 84.343 95.617 1.00 165.11 747 GLU A CA 1
ATOM 5640 C C . GLU A 1 747 ? 138.819 85.741 95.173 1.00 164.79 747 GLU A C 1
ATOM 5641 O O . GLU A 1 747 ? 139.811 86.276 95.675 1.00 164.53 747 GLU A O 1
ATOM 5647 N N . ALA A 1 748 ? 138.068 86.341 94.250 1.00 155.09 748 ALA A N 1
ATOM 5648 C CA . ALA A 1 748 ? 138.296 87.744 93.924 1.00 154.40 748 ALA A CA 1
ATOM 5649 C C . ALA A 1 748 ? 137.849 88.651 95.062 1.00 154.75 748 ALA A C 1
ATOM 5650 O O . ALA A 1 748 ? 138.456 89.699 95.303 1.00 153.48 748 ALA A O 1
ATOM 5652 N N . LEU A 1 749 ? 136.798 88.257 95.782 1.00 152.44 749 LEU A N 1
ATOM 5653 C CA . LEU A 1 749 ? 136.247 89.085 96.845 1.00 151.74 749 LEU A CA 1
ATOM 5654 C C . LEU A 1 749 ? 137.107 89.111 98.099 1.00 153.51 749 LEU A C 1
ATOM 5655 O O . LEU A 1 749 ? 136.990 90.058 98.882 1.00 154.71 749 LEU A O 1
ATOM 5660 N N . TRP A 1 750 ? 137.966 88.115 98.317 1.00 160.71 750 TRP A N 1
ATOM 5661 C CA . TRP A 1 750 ? 138.818 88.143 99.499 1.00 160.42 750 TRP A CA 1
ATOM 5662 C C . TRP A 1 750 ? 140.037 89.036 99.326 1.00 159.43 750 TRP A C 1
ATOM 5663 O O . TRP A 1 750 ? 140.755 89.268 100.302 1.00 160.45 750 TRP A O 1
ATOM 5674 N N . HIS A 1 751 ? 140.291 89.538 98.123 1.00 144.91 751 HIS A N 1
ATOM 5675 C CA . HIS A 1 751 ? 141.378 90.481 97.917 1.00 146.65 751 HIS A CA 1
ATOM 5676 C C . HIS A 1 751 ? 140.949 91.923 98.141 1.00 145.84 751 HIS A C 1
ATOM 5677 O O . HIS A 1 751 ? 141.789 92.824 98.065 1.00 143.89 751 HIS A O 1
ATOM 5684 N N . VAL A 1 752 ? 139.672 92.159 98.406 1.00 133.50 752 VAL A N 1
ATOM 5685 C CA . VAL A 1 752 ? 139.179 93.514 98.674 1.00 130.49 752 VAL A CA 1
ATOM 5686 C C . VAL A 1 752 ? 139.647 93.949 100.059 1.00 129.86 752 VAL A C 1
ATOM 5687 O O . VAL A 1 752 ? 139.522 93.170 101.019 1.00 132.58 752 VAL A O 1
ATOM 5691 N N . PRO A 1 753 ? 140.191 95.155 100.215 1.00 127.50 753 PRO A N 1
ATOM 5692 C CA . PRO A 1 753 ? 140.725 95.575 101.515 1.00 129.22 753 PRO A CA 1
ATOM 5693 C C . PRO A 1 753 ? 139.640 95.813 102.559 1.00 129.79 753 PRO A C 1
ATOM 5694 O O . PRO A 1 753 ? 138.444 95.619 102.336 1.00 129.17 753 PRO A O 1
ATOM 5698 N N . GLU A 1 754 ? 140.104 96.255 103.732 1.00 141.30 754 GLU A N 1
ATOM 5699 C CA . GLU A 1 754 ? 139.275 96.256 104.934 1.00 142.91 754 GLU A CA 1
ATOM 5700 C C . GLU A 1 754 ? 138.182 97.315 104.885 1.00 143.10 754 GLU A C 1
ATOM 5701 O O . GLU A 1 754 ? 137.021 97.028 105.200 1.00 143.08 754 GLU A O 1
ATOM 5707 N N . HIS A 1 755 ? 138.524 98.540 104.501 1.00 134.90 755 HIS A N 1
ATOM 5708 C CA . HIS A 1 755 ? 137.596 99.660 104.591 1.00 133.33 755 HIS A CA 1
ATOM 5709 C C . HIS A 1 755 ? 137.193 100.180 103.218 1.00 132.92 755 HIS A C 1
ATOM 5710 O O . HIS A 1 755 ? 137.056 101.387 103.018 1.00 132.78 755 HIS A O 1
ATOM 5717 N N . ALA A 1 756 ? 136.996 99.278 102.266 1.00 122.02 756 ALA A N 1
ATOM 5718 C CA . ALA A 1 756 ? 136.672 99.685 100.912 1.00 119.86 756 ALA A CA 1
ATOM 5719 C C . ALA A 1 756 ? 135.220 100.122 100.805 1.00 121.94 756 ALA A C 1
ATOM 5720 O O . ALA A 1 756 ? 134.351 99.666 101.551 1.00 120.47 756 ALA A O 1
ATOM 5722 N N . VAL A 1 757 ? 134.966 101.022 99.863 1.00 112.58 757 VAL A N 1
ATOM 5723 C CA . VAL A 1 757 ? 133.618 101.451 99.514 1.00 105.95 757 VAL A CA 1
ATOM 5724 C C . VAL A 1 757 ? 133.285 100.813 98.179 1.00 104.14 757 VAL A C 1
ATOM 5725 O O . VAL A 1 757 ? 133.968 101.058 97.179 1.00 108.87 757 VAL A O 1
ATOM 5729 N N . VAL A 1 758 ? 132.246 99.993 98.163 1.00 102.56 758 VAL A N 1
ATOM 5730 C CA . VAL A 1 758 ? 131.928 99.153 97.017 1.00 105.80 758 VAL A CA 1
ATOM 5731 C C . VAL A 1 758 ? 130.737 99.758 96.293 1.00 109.71 758 VAL A C 1
ATOM 5732 O O . VAL A 1 758 ? 129.688 100.007 96.898 1.00 112.78 758 VAL A O 1
ATOM 5736 N N . LEU A 1 759 ? 130.902 100.006 94.999 1.00 114.01 759 LEU A N 1
ATOM 5737 C CA . LEU A 1 759 ? 129.857 100.558 94.156 1.00 110.17 759 LEU A CA 1
ATOM 5738 C C . LEU A 1 759 ? 129.361 99.463 93.228 1.00 110.52 759 LEU A C 1
ATOM 5739 O O . LEU A 1 759 ? 130.168 98.778 92.592 1.00 116.77 759 LEU A O 1
ATOM 5744 N N . GLU A 1 760 ? 128.051 99.291 93.152 1.00 117.63 760 GLU A N 1
ATOM 5745 C CA . GLU A 1 760 ? 127.463 98.277 92.291 1.00 117.71 760 GLU A CA 1
ATOM 5746 C C . GLU A 1 760 ? 126.931 98.930 91.025 1.00 122.60 760 GLU A C 1
ATOM 5747 O O . GLU A 1 760 ? 126.045 99.790 91.087 1.00 129.28 760 GLU A O 1
ATOM 5753 N N . ILE A 1 761 ? 127.471 98.531 89.883 1.00 113.61 761 ILE A N 1
ATOM 5754 C CA . ILE A 1 761 ? 127.078 99.072 88.589 1.00 114.44 761 ILE A CA 1
ATOM 5755 C C . ILE A 1 761 ? 126.167 98.040 87.938 1.00 115.29 761 ILE A C 1
ATOM 5756 O O . ILE A 1 761 ? 126.632 97.080 87.313 1.00 116.59 761 ILE A O 1
ATOM 5761 N N . ALA A 1 762 ? 124.860 98.233 88.085 1.00 124.84 762 ALA A N 1
ATOM 5762 C CA . ALA A 1 762 ? 123.878 97.293 87.570 1.00 124.38 762 ALA A CA 1
ATOM 5763 C C . ALA A 1 762 ? 122.560 98.024 87.403 1.00 126.91 762 ALA A C 1
ATOM 5764 O O . ALA A 1 762 ? 122.274 98.954 88.161 1.00 128.95 762 ALA A O 1
ATOM 5766 N N . PRO A 1 763 ? 121.742 97.638 86.422 1.00 129.37 763 PRO A N 1
ATOM 5767 C CA . PRO A 1 763 ? 120.381 98.192 86.338 1.00 130.31 763 PRO A CA 1
ATOM 5768 C C . PRO A 1 763 ? 119.463 97.732 87.453 1.00 131.01 763 PRO A C 1
ATOM 5769 O O . PRO A 1 763 ? 118.409 98.347 87.651 1.00 133.52 763 PRO A O 1
ATOM 5773 N N . HIS A 1 764 ? 119.805 96.659 88.160 1.00 129.97 764 HIS A N 1
ATOM 5774 C CA . HIS A 1 764 ? 119.120 96.292 89.393 1.00 128.79 764 HIS A CA 1
ATOM 5775 C C . HIS A 1 764 ? 120.118 95.546 90.260 1.00 129.72 764 HIS A C 1
ATOM 5776 O O . HIS A 1 764 ? 120.740 94.586 89.802 1.00 131.17 764 HIS A O 1
ATOM 5783 N N . ALA A 1 765 ? 120.268 95.992 91.505 1.00 131.71 765 ALA A N 1
ATOM 5784 C CA . ALA A 1 765 ? 121.301 95.466 92.397 1.00 132.39 765 ALA A CA 1
ATOM 5785 C C . ALA A 1 765 ? 120.785 94.200 93.070 1.00 135.18 765 ALA A C 1
ATOM 5786 O O . ALA A 1 765 ? 120.369 94.194 94.230 1.00 136.27 765 ALA A O 1
ATOM 5788 N N . LEU A 1 766 ? 120.812 93.106 92.317 1.00 136.05 766 LEU A N 1
ATOM 5789 C CA . LEU A 1 766 ? 120.448 91.802 92.854 1.00 135.44 766 LEU A CA 1
ATOM 5790 C C . LEU A 1 766 ? 121.627 91.079 93.489 1.00 135.53 766 LEU A C 1
ATOM 5791 O O . LEU A 1 766 ? 121.431 90.029 94.109 1.00 134.52 766 LEU A O 1
ATOM 5796 N N . LEU A 1 767 ? 122.834 91.620 93.362 1.00 134.73 767 LEU A N 1
ATOM 5797 C CA . LEU A 1 767 ? 124.023 91.066 93.989 1.00 133.20 767 LEU A CA 1
ATOM 5798 C C . LEU A 1 767 ? 124.341 91.731 95.317 1.00 132.13 767 LEU A C 1
ATOM 5799 O O . LEU A 1 767 ? 125.433 91.525 95.851 1.00 134.56 767 LEU A O 1
ATOM 5804 N N . GLN A 1 768 ? 123.420 92.533 95.851 1.00 132.02 768 GLN A N 1
ATOM 5805 C CA . GLN A 1 768 ? 123.685 93.256 97.089 1.00 134.48 768 GLN A CA 1
ATOM 5806 C C . GLN A 1 768 ? 123.718 92.319 98.291 1.00 138.31 768 GLN A C 1
ATOM 5807 O O . GLN A 1 768 ? 124.544 92.489 99.194 1.00 137.58 768 GLN A O 1
ATOM 5813 N N . ALA A 1 769 ? 122.832 91.322 98.315 1.00 137.16 769 ALA A N 1
ATOM 5814 C CA . ALA A 1 769 ? 122.826 90.366 99.420 1.00 134.39 769 ALA A CA 1
ATOM 5815 C C . ALA A 1 769 ? 124.023 89.429 99.361 1.00 133.86 769 ALA A C 1
ATOM 5816 O O . ALA A 1 769 ? 124.508 88.982 100.407 1.00 133.25 769 ALA A O 1
ATOM 5818 N N . VAL A 1 770 ? 124.500 89.114 98.156 1.00 133.44 770 VAL A N 1
ATOM 5819 C CA . VAL A 1 770 ? 125.683 88.274 98.002 1.00 132.49 770 VAL A CA 1
ATOM 5820 C C . VAL A 1 770 ? 126.925 89.001 98.504 1.00 131.93 770 VAL A C 1
ATOM 5821 O O . VAL A 1 770 ? 127.759 88.420 99.207 1.00 132.35 770 VAL A O 1
ATOM 5825 N N . LEU A 1 771 ? 127.050 90.283 98.174 1.00 133.89 771 LEU A N 1
ATOM 5826 C CA . LEU A 1 771 ? 128.212 91.062 98.576 1.00 133.45 771 LEU A CA 1
ATOM 5827 C C . LEU A 1 771 ? 128.241 91.359 100.068 1.00 133.49 771 LEU A C 1
ATOM 5828 O O . LEU A 1 771 ? 129.322 91.604 100.612 1.00 134.47 771 LEU A O 1
ATOM 5833 N N . LYS A 1 772 ? 127.089 91.343 100.739 1.00 133.00 772 LYS A N 1
ATOM 5834 C CA . LYS A 1 772 ? 127.065 91.628 102.169 1.00 135.29 772 LYS A CA 1
ATOM 5835 C C . LYS A 1 772 ? 127.700 90.494 102.966 1.00 136.78 772 LYS A C 1
ATOM 5836 O O . LYS A 1 772 ? 128.537 90.729 103.842 1.00 133.19 772 LYS A O 1
ATOM 5842 N N . ARG A 1 773 ? 127.323 89.254 102.661 1.00 146.30 773 ARG A N 1
ATOM 5843 C CA . ARG A 1 773 ? 127.884 88.116 103.379 1.00 144.68 773 ARG A CA 1
ATOM 5844 C C . ARG A 1 773 ? 129.220 87.679 102.790 1.00 145.14 773 ARG A C 1
ATOM 5845 O O . ARG A 1 773 ? 129.965 86.933 103.429 1.00 145.81 773 ARG A O 1
ATOM 5853 N N . GLY A 1 774 ? 129.540 88.134 101.577 1.00 137.87 774 GLY A N 1
ATOM 5854 C CA . GLY A 1 774 ? 130.771 87.709 100.937 1.00 135.41 774 GLY A CA 1
ATOM 5855 C C . GLY A 1 774 ? 131.966 88.583 101.241 1.00 135.90 774 GLY A C 1
ATOM 5856 O O . GLY A 1 774 ? 133.105 88.139 101.056 1.00 134.85 774 GLY A O 1
ATOM 5857 N N . LEU A 1 775 ? 131.743 89.805 101.704 1.00 139.23 775 LEU A N 1
ATOM 5858 C CA . LEU A 1 775 ? 132.827 90.731 101.982 1.00 139.10 775 LEU A CA 1
ATOM 5859 C C . LEU A 1 775 ? 133.004 90.922 103.481 1.00 138.65 775 LEU A C 1
ATOM 5860 O O . LEU A 1 775 ? 132.218 90.437 104.298 1.00 139.54 775 LEU A O 1
ATOM 5865 N N . LYS A 1 776 ? 134.066 91.639 103.830 1.00 134.88 776 LYS A N 1
ATOM 5866 C CA . LYS A 1 776 ? 134.349 91.960 105.218 1.00 133.84 776 LYS A CA 1
ATOM 5867 C C . LYS A 1 776 ? 133.304 92.941 105.752 1.00 135.59 776 LYS A C 1
ATOM 5868 O O . LYS A 1 776 ? 132.764 93.752 104.996 1.00 137.48 776 LYS A O 1
ATOM 5874 N N . PRO A 1 777 ? 132.983 92.878 107.050 1.00 137.70 777 PRO A N 1
ATOM 5875 C CA . PRO A 1 777 ? 131.915 93.736 107.585 1.00 137.78 777 PRO A CA 1
ATOM 5876 C C . PRO A 1 777 ? 132.280 95.210 107.707 1.00 137.70 777 PRO A C 1
ATOM 5877 O O . PRO A 1 777 ? 131.404 96.012 108.048 1.00 135.58 777 PRO A O 1
ATOM 5881 N N . SER A 1 778 ? 133.526 95.598 107.446 1.00 138.63 778 SER A N 1
ATOM 5882 C CA . SER A 1 778 ? 133.930 96.998 107.467 1.00 138.73 778 SER A CA 1
ATOM 5883 C C . SER A 1 778 ? 133.861 97.638 106.085 1.00 140.85 778 SER A C 1
ATOM 5884 O O . SER A 1 778 ? 134.567 98.615 105.818 1.00 139.93 778 SER A O 1
ATOM 5887 N N . CYS A 1 779 ? 133.024 97.104 105.202 1.00 137.87 779 CYS A N 1
ATOM 5888 C CA . CYS A 1 779 ? 132.859 97.623 103.856 1.00 135.60 779 CYS A CA 1
ATOM 5889 C C . CYS A 1 779 ? 131.443 98.148 103.678 1.00 135.66 779 CYS A C 1
ATOM 5890 O O . CYS A 1 779 ? 130.492 97.654 104.287 1.00 136.16 779 CYS A O 1
ATOM 5893 N N . THR A 1 780 ? 131.317 99.162 102.828 1.00 117.70 780 THR A N 1
ATOM 5894 C CA . THR A 1 780 ? 130.036 99.779 102.512 1.00 115.68 780 THR A CA 1
ATOM 5895 C C . THR A 1 780 ? 129.655 99.425 101.084 1.00 114.07 780 THR A C 1
ATOM 5896 O O . THR A 1 780 ? 130.464 99.584 100.166 1.00 119.40 780 THR A O 1
ATOM 5900 N N . ILE A 1 781 ? 128.432 98.945 100.898 1.00 101.14 781 ILE A N 1
ATOM 5901 C CA . ILE A 1 781 ? 127.924 98.565 99.588 1.00 103.58 781 ILE A CA 1
ATOM 5902 C C . ILE A 1 781 ? 126.836 99.552 99.202 1.00 105.45 781 ILE A C 1
ATOM 5903 O O . ILE A 1 781 ? 125.841 99.702 99.918 1.00 107.88 781 ILE A O 1
ATOM 5908 N N . ILE A 1 782 ? 127.024 100.226 98.073 1.00 101.83 782 ILE A N 1
ATOM 5909 C CA . ILE A 1 782 ? 126.073 101.229 97.607 1.00 100.39 782 ILE A CA 1
ATOM 5910 C C . ILE A 1 782 ? 125.471 100.794 96.279 1.00 101.58 782 ILE A C 1
ATOM 5911 O O . ILE A 1 782 ? 126.194 100.665 95.284 1.00 102.22 782 ILE A O 1
ATOM 5916 N N . PRO A 1 783 ? 124.168 100.542 96.216 1.00 103.70 783 PRO A N 1
ATOM 5917 C CA . PRO A 1 783 ? 123.520 100.304 94.929 1.00 101.75 783 PRO A CA 1
ATOM 5918 C C . PRO A 1 783 ? 123.303 101.604 94.172 1.00 107.37 783 PRO A C 1
ATOM 5919 O O . PRO A 1 783 ? 123.291 102.694 94.741 1.00 113.36 783 PRO A O 1
ATOM 5923 N N . LEU A 1 784 ? 123.113 101.470 92.861 1.00 103.10 784 LEU A N 1
ATOM 5924 C CA . LEU A 1 784 ? 122.884 102.625 92.008 1.00 100.07 784 LEU A CA 1
ATOM 5925 C C . LEU A 1 784 ? 121.533 102.623 91.316 1.00 102.25 784 LEU A C 1
ATOM 5926 O O . LEU A 1 784 ? 121.006 103.703 91.039 1.00 106.47 784 LEU A O 1
ATOM 5931 N N . MET A 1 785 ? 120.957 101.461 91.031 1.00 121.00 785 MET A N 1
ATOM 5932 C CA . MET A 1 785 ? 119.632 101.376 90.438 1.00 120.94 785 MET A CA 1
ATOM 5933 C C . MET A 1 785 ? 118.821 100.306 91.148 1.00 124.78 785 MET A C 1
ATOM 5934 O O . MET A 1 785 ? 119.372 99.360 91.713 1.00 129.84 785 MET A O 1
ATOM 5939 N N . LYS A 1 786 ? 117.503 100.468 91.112 1.00 125.77 786 LYS A N 1
ATOM 5940 C CA . LYS A 1 786 ? 116.575 99.543 91.744 1.00 123.37 786 LYS A CA 1
ATOM 5941 C C . LYS A 1 786 ? 115.479 99.207 90.746 1.00 127.46 786 LYS A C 1
ATOM 5942 O O . LYS A 1 786 ? 114.956 100.103 90.076 1.00 128.29 786 LYS A O 1
ATOM 5948 N N . LYS A 1 787 ? 115.152 97.922 90.633 1.00 136.98 787 LYS A N 1
ATOM 5949 C CA . LYS A 1 787 ? 114.143 97.462 89.688 1.00 136.35 787 LYS A CA 1
ATOM 5950 C C . LYS A 1 787 ? 112.760 97.956 90.099 1.00 136.69 787 LYS A C 1
ATOM 5951 O O . LYS A 1 787 ? 112.397 97.889 91.277 1.00 135.62 787 LYS A O 1
ATOM 5957 N N . ASP A 1 788 ? 112.013 98.471 89.115 1.00 143.29 788 ASP A N 1
ATOM 5958 C CA . ASP A 1 788 ? 110.635 98.958 89.258 1.00 143.18 788 ASP A CA 1
ATOM 5959 C C . ASP A 1 788 ? 110.543 100.098 90.276 1.00 143.74 788 ASP A C 1
ATOM 5960 O O . ASP A 1 788 ? 109.673 100.126 91.148 1.00 143.38 788 ASP A O 1
ATOM 5965 N N . HIS A 1 789 ? 111.466 101.041 90.145 1.00 135.99 789 HIS A N 1
ATOM 5966 C CA . HIS A 1 789 ? 111.460 102.280 90.908 1.00 132.87 789 HIS A CA 1
ATOM 5967 C C . HIS A 1 789 ? 110.863 103.381 90.047 1.00 135.02 789 HIS A C 1
ATOM 5968 O O . HIS A 1 789 ? 111.160 103.474 88.852 1.00 135.61 789 HIS A O 1
ATOM 5975 N N . ARG A 1 790 ? 109.999 104.201 90.654 1.00 137.75 790 ARG A N 1
ATOM 5976 C CA . ARG A 1 790 ? 109.274 105.216 89.898 1.00 139.97 790 ARG A CA 1
ATOM 5977 C C . ARG A 1 790 ? 110.196 106.326 89.414 1.00 141.05 790 ARG A C 1
ATOM 5978 O O . ARG A 1 790 ? 110.061 106.801 88.281 1.00 140.13 790 ARG A O 1
ATOM 5986 N N . ASP A 1 791 ? 111.143 106.751 90.249 1.00 131.78 791 ASP A N 1
ATOM 5987 C CA . ASP A 1 791 ? 112.154 107.736 89.865 1.00 129.82 791 ASP A CA 1
ATOM 5988 C C . ASP A 1 791 ? 113.511 107.149 90.221 1.00 128.74 791 ASP A C 1
ATOM 5989 O O . ASP A 1 791 ? 113.967 107.247 91.361 1.00 127.92 791 ASP A O 1
ATOM 5994 N N . ASN A 1 792 ? 114.15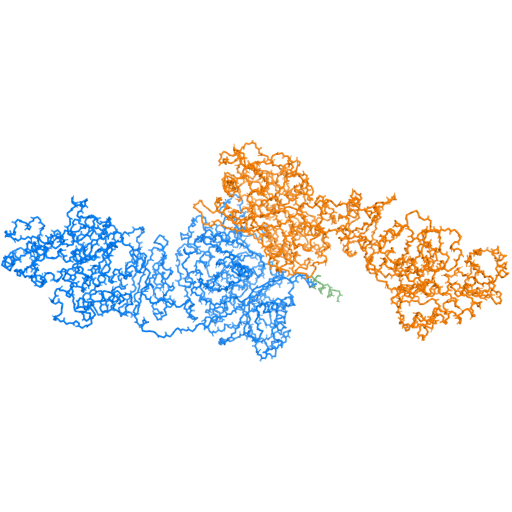5 106.537 89.232 1.00 121.58 792 ASN A N 1
ATOM 5995 C CA . ASN A 1 792 ? 115.458 105.937 89.454 1.00 119.14 792 ASN A CA 1
ATOM 5996 C C . ASN A 1 792 ? 116.566 106.977 89.463 1.00 119.35 792 ASN A C 1
ATOM 5997 O O . ASN A 1 792 ? 117.692 106.665 89.860 1.00 120.80 792 ASN A O 1
ATOM 6002 N N . LEU A 1 793 ? 116.276 108.203 89.024 1.00 110.92 793 LEU A N 1
ATOM 6003 C CA . LEU A 1 793 ? 117.250 109.285 89.123 1.00 110.80 793 LEU A CA 1
ATOM 6004 C C . LEU A 1 793 ? 117.429 109.731 90.568 1.00 108.26 793 LEU A C 1
ATOM 6005 O O . LEU A 1 793 ? 118.535 110.103 90.975 1.00 109.92 793 LEU A O 1
ATOM 6010 N N . GLU A 1 794 ? 116.355 109.703 91.360 1.00 109.25 794 GLU A N 1
ATOM 6011 C CA . GLU A 1 794 ? 116.480 109.990 92.784 1.00 111.70 794 GLU A CA 1
ATOM 6012 C C . GLU A 1 794 ? 117.245 108.896 93.509 1.00 115.93 794 GLU A C 1
ATOM 6013 O O . GLU A 1 794 ? 117.937 109.173 94.493 1.00 115.55 794 GLU A O 1
ATOM 6019 N N . PHE A 1 795 ? 117.116 107.652 93.052 1.00 107.55 795 PHE A N 1
ATOM 6020 C CA . PHE A 1 795 ? 117.864 106.556 93.651 1.00 104.22 795 PHE A CA 1
ATOM 6021 C C . PHE A 1 795 ? 119.347 106.661 93.327 1.00 103.36 795 PHE A C 1
ATOM 6022 O O . PHE A 1 795 ? 120.193 106.327 94.161 1.00 105.94 795 PHE A O 1
ATOM 6030 N N . PHE A 1 796 ? 119.677 107.106 92.113 1.00 94.29 796 PHE A N 1
ATOM 6031 C CA . PHE A 1 796 ? 121.073 107.311 91.747 1.00 92.23 796 PHE A CA 1
ATOM 6032 C C . PHE A 1 796 ? 121.685 108.458 92.536 1.00 93.48 796 PHE A C 1
ATOM 6033 O O . PHE A 1 796 ? 122.841 108.378 92.962 1.00 94.69 796 PHE A O 1
ATOM 6041 N N . LEU A 1 797 ? 120.924 109.534 92.738 1.00 89.83 797 LEU A N 1
ATOM 6042 C CA . LEU A 1 797 ? 121.451 110.695 93.439 1.00 83.86 797 LEU A CA 1
ATOM 6043 C C . LEU A 1 797 ? 121.618 110.428 94.926 1.00 90.63 797 LEU A C 1
ATOM 6044 O O . LEU A 1 797 ? 122.470 111.043 95.569 1.00 96.08 797 LEU A O 1
ATOM 6049 N N . ALA A 1 798 ? 120.813 109.531 95.490 1.00 91.46 798 ALA A N 1
ATOM 6050 C CA . ALA A 1 798 ? 121.011 109.150 96.882 1.00 87.74 798 ALA A CA 1
ATOM 6051 C C . ALA A 1 798 ? 122.258 108.299 97.059 1.00 91.34 798 ALA A C 1
ATOM 6052 O O . ALA A 1 798 ? 122.887 108.349 98.119 1.00 93.27 798 ALA A O 1
ATOM 6054 N N . GLY A 1 799 ? 122.619 107.513 96.044 1.00 94.69 799 GLY A N 1
ATOM 6055 C CA . GLY A 1 799 ? 123.856 106.754 96.108 1.00 90.77 799 GLY A CA 1
ATOM 6056 C C . GLY A 1 799 ? 125.089 107.632 96.057 1.00 91.73 799 GLY A C 1
ATOM 6057 O O . GLY A 1 799 ? 126.083 107.356 96.729 1.00 94.50 799 GLY A O 1
ATOM 6058 N N . ILE A 1 800 ? 125.046 108.688 95.241 1.00 87.82 800 ILE A N 1
ATOM 6059 C CA . ILE A 1 800 ? 126.131 109.663 95.206 1.00 85.70 800 ILE A CA 1
ATOM 6060 C C . ILE A 1 800 ? 126.196 110.432 96.517 1.00 83.78 800 ILE A C 1
ATOM 6061 O O . ILE A 1 800 ? 127.278 110.795 96.989 1.00 90.42 800 ILE A O 1
ATOM 6066 N N . GLY A 1 801 ? 125.039 110.686 97.129 1.00 82.68 801 GLY A N 1
ATOM 6067 C CA . GLY A 1 801 ? 125.018 111.405 98.390 1.00 84.77 801 GLY A CA 1
ATOM 6068 C C . GLY A 1 801 ? 125.625 110.624 99.537 1.00 88.04 801 GLY A C 1
ATOM 6069 O O . GLY A 1 801 ? 126.364 111.180 100.351 1.00 94.17 801 GLY A O 1
ATOM 6070 N N . ARG A 1 802 ? 125.338 109.329 99.615 1.00 92.43 802 ARG A N 1
ATOM 6071 C CA . ARG A 1 802 ? 125.947 108.513 100.656 1.00 94.55 802 ARG A CA 1
ATOM 6072 C C . ARG A 1 802 ? 127.373 108.117 100.314 1.00 92.98 802 ARG A C 1
ATOM 6073 O O . ARG A 1 802 ? 128.089 107.611 101.181 1.00 99.70 802 ARG A O 1
ATOM 6081 N N . LEU A 1 803 ? 127.793 108.329 99.070 1.00 87.39 803 LEU A N 1
ATOM 6082 C CA . LEU A 1 803 ? 129.201 108.225 98.729 1.00 81.96 803 LEU A CA 1
ATOM 6083 C C . LEU A 1 803 ? 129.988 109.401 99.293 1.00 84.57 803 LEU A C 1
ATOM 6084 O O . LEU A 1 803 ? 131.170 109.263 99.611 1.00 88.71 803 LEU A O 1
ATOM 6089 N N . HIS A 1 804 ? 129.343 110.563 99.415 1.00 81.87 804 HIS A N 1
ATOM 6090 C CA . HIS A 1 804 ? 129.942 111.700 100.100 1.00 73.67 804 HIS A CA 1
ATOM 6091 C C . HIS A 1 804 ? 130.050 111.450 101.595 1.00 77.90 804 HIS A C 1
ATOM 6092 O O . HIS A 1 804 ? 130.988 111.931 102.237 1.00 84.01 804 HIS A O 1
ATOM 6099 N N . LEU A 1 805 ? 129.104 110.683 102.146 1.00 80.44 805 LEU A N 1
ATOM 6100 C CA . LEU A 1 805 ? 129.082 110.438 103.616 1.00 80.58 805 LEU A CA 1
ATOM 6101 C C . LEU A 1 805 ? 130.125 109.378 103.991 1.00 83.62 805 LEU A C 1
ATOM 6102 O O . LEU A 1 805 ? 130.433 109.261 105.193 1.00 88.96 805 LEU A O 1
ATOM 6107 N N . SER A 1 806 ? 130.641 108.635 103.006 1.00 90.16 806 SER A N 1
ATOM 6108 C CA . SER A 1 806 ? 131.690 107.617 103.276 1.00 92.20 806 SER A CA 1
ATOM 6109 C C . SER A 1 806 ? 133.052 108.306 103.395 1.00 93.04 806 SER A C 1
ATOM 6110 O O . SER A 1 806 ? 133.844 107.894 104.265 1.00 99.76 806 SER A O 1
ATOM 6113 N N . GLY A 1 807 ? 133.304 109.312 102.556 1.00 84.78 807 GLY A N 1
ATOM 6114 C CA . GLY A 1 807 ? 134.558 110.034 102.578 1.00 84.33 807 GLY A CA 1
ATOM 6115 C C . GLY A 1 807 ? 135.149 110.333 101.218 1.00 88.49 807 GLY A C 1
ATOM 6116 O O . GLY A 1 807 ? 136.188 110.987 101.123 1.00 91.46 807 GLY A O 1
ATOM 6117 N N . ILE A 1 808 ? 134.501 109.865 100.157 1.00 91.41 808 ILE A N 1
ATOM 6118 C CA . ILE A 1 808 ? 134.987 110.063 98.796 1.00 94.87 808 ILE A CA 1
ATOM 6119 C C . ILE A 1 808 ? 134.396 111.357 98.250 1.00 98.72 808 ILE A C 1
ATOM 6120 O O . ILE A 1 808 ? 133.178 111.544 98.261 1.00 102.78 808 ILE A O 1
ATOM 6125 N N . ASP A 1 809 ? 135.262 112.251 97.779 1.00 105.41 809 ASP A N 1
ATOM 6126 C CA . ASP A 1 809 ? 134.813 113.533 97.246 1.00 107.07 809 ASP A CA 1
ATOM 6127 C C . ASP A 1 809 ? 134.260 113.352 95.841 1.00 104.64 809 ASP A C 1
ATOM 6128 O O . ASP A 1 809 ? 134.928 112.794 94.968 1.00 104.90 809 ASP A O 1
ATOM 6133 N N . ALA A 1 810 ? 133.048 113.850 95.618 1.00 98.37 810 ALA A N 1
ATOM 6134 C CA . ALA A 1 810 ? 132.340 113.656 94.359 1.00 92.03 810 ALA A CA 1
ATOM 6135 C C . ALA A 1 810 ? 131.353 114.799 94.178 1.00 96.47 810 ALA A C 1
ATOM 6136 O O . ALA A 1 810 ? 130.371 114.885 94.919 1.00 103.39 810 ALA A O 1
ATOM 6138 N N . ASN A 1 811 ? 131.601 115.660 93.187 1.00 85.54 811 ASN A N 1
ATOM 6139 C CA . ASN A 1 811 ? 130.846 116.898 93.023 1.00 84.02 811 ASN A CA 1
ATOM 6140 C C . ASN A 1 811 ? 129.698 116.701 92.046 1.00 88.84 811 ASN A C 1
ATOM 6141 O O . ASN A 1 811 ? 129.950 116.542 90.844 1.00 98.39 811 ASN A O 1
ATOM 6146 N N . PRO A 1 812 ? 128.440 116.764 92.486 1.00 80.22 812 PRO A N 1
ATOM 6147 C CA . PRO A 1 812 ? 127.332 116.471 91.564 1.00 78.21 812 PRO A CA 1
ATOM 6148 C C . PRO A 1 812 ? 126.988 117.608 90.617 1.00 87.67 812 PRO A C 1
ATOM 6149 O O . PRO A 1 812 ? 126.000 117.498 89.883 1.00 89.33 812 PRO A O 1
ATOM 6153 N N . ASN A 1 813 ? 127.761 118.698 90.609 1.00 86.55 813 ASN A N 1
ATOM 6154 C CA . ASN A 1 813 ? 127.524 119.770 89.647 1.00 83.34 813 ASN A CA 1
ATOM 6155 C C . ASN A 1 813 ? 127.867 119.333 88.230 1.00 88.73 813 ASN A C 1
ATOM 6156 O O . ASN A 1 813 ? 127.360 119.904 87.259 1.00 94.83 813 ASN A O 1
ATOM 6161 N N . ALA A 1 814 ? 128.723 118.320 88.089 1.00 88.72 814 ALA A N 1
ATOM 6162 C CA . ALA A 1 814 ? 129.171 117.899 86.767 1.00 89.65 814 ALA A CA 1
ATOM 6163 C C . ALA A 1 814 ? 128.097 117.106 86.034 1.00 93.11 814 ALA A C 1
ATOM 6164 O O . ALA A 1 814 ? 128.188 116.905 84.817 1.00 95.99 814 ALA A O 1
ATOM 6166 N N . LEU A 1 815 ? 127.079 116.638 86.754 1.00 91.18 815 LEU A N 1
ATOM 6167 C CA . LEU A 1 815 ? 126.033 115.838 86.131 1.00 90.31 815 LEU A CA 1
ATOM 6168 C C . LEU A 1 815 ? 125.102 116.703 85.293 1.00 90.94 815 LEU A C 1
ATOM 6169 O O . LEU A 1 815 ? 124.588 116.261 84.260 1.00 96.08 815 LEU A O 1
ATOM 6174 N N . PHE A 1 816 ? 124.868 117.928 85.731 1.00 93.20 816 PHE A N 1
ATOM 6175 C CA . PHE A 1 816 ? 123.886 118.823 85.151 1.00 93.63 816 PHE A CA 1
ATOM 6176 C C . PHE A 1 816 ? 124.577 119.872 84.281 1.00 99.13 816 PHE A C 1
ATOM 6177 O O . PHE A 1 816 ? 125.800 120.006 84.330 1.00 97.42 816 PHE A O 1
ATOM 6185 N N . PRO A 1 817 ? 123.833 120.581 83.424 1.00 112.63 817 PRO A N 1
ATOM 6186 C CA . PRO A 1 817 ? 124.421 121.713 82.687 1.00 109.62 817 PRO A CA 1
ATOM 6187 C C . PRO A 1 817 ? 124.914 122.799 83.625 1.00 115.12 817 PRO A C 1
ATOM 6188 O O . PRO A 1 817 ? 124.290 123.065 84.661 1.00 117.50 817 PRO A O 1
ATOM 6192 N N . PRO A 1 818 ? 126.036 123.439 83.300 1.00 114.75 818 PRO A N 1
ATOM 6193 C CA . PRO A 1 818 ? 126.621 124.421 84.216 1.00 111.26 818 PRO A CA 1
ATOM 6194 C C . PRO A 1 818 ? 125.828 125.717 84.261 1.00 110.46 818 PRO A C 1
ATOM 6195 O O . PRO A 1 818 ? 125.102 126.074 83.333 1.00 112.67 818 PRO A O 1
ATOM 6199 N N . VAL A 1 819 ? 125.981 126.421 85.376 1.00 108.66 819 VAL A N 1
ATOM 6200 C CA . VAL A 1 819 ? 125.304 127.684 85.630 1.00 110.66 819 VAL A CA 1
ATOM 6201 C C . VAL A 1 819 ? 126.181 128.795 85.063 1.00 114.85 819 VAL A C 1
ATOM 6202 O O . VAL A 1 819 ? 127.410 128.681 85.078 1.00 116.55 819 VAL A O 1
ATOM 6206 N N . GLU A 1 820 ? 125.550 129.849 84.534 1.00 126.47 820 GLU A N 1
ATOM 6207 C CA . GLU A 1 820 ? 126.246 131.005 83.978 1.00 126.57 820 GLU A CA 1
ATOM 6208 C C . GLU A 1 820 ? 127.061 131.728 85.042 1.00 124.81 820 GLU A C 1
ATOM 6209 O O . GLU A 1 820 ? 126.686 131.727 86.217 1.00 123.80 820 GLU A O 1
ATOM 6215 N N . PHE A 1 821 ? 128.176 132.344 84.624 1.00 127.45 821 PHE A N 1
ATOM 6216 C CA . PHE A 1 821 ? 129.258 132.671 85.554 1.00 128.24 821 PHE A CA 1
ATOM 6217 C C . PHE A 1 821 ? 128.904 133.741 86.590 1.00 128.38 821 PHE A C 1
ATOM 6218 O O . PHE A 1 821 ? 129.194 133.521 87.777 1.00 131.33 821 PHE A O 1
ATOM 6220 N N . PRO A 1 822 ? 128.282 134.877 86.254 1.00 106.46 822 PRO A N 1
ATOM 6221 C CA . PRO A 1 822 ? 127.804 135.740 87.340 1.00 102.59 822 PRO A CA 1
ATOM 6222 C C . PRO A 1 822 ? 126.475 135.238 87.878 1.00 105.54 822 PRO A C 1
ATOM 6223 O O . PRO A 1 822 ? 125.526 135.017 87.125 1.00 110.71 822 PRO A O 1
ATOM 6227 N N . ALA A 1 823 ? 126.411 135.049 89.180 1.00 92.19 823 ALA A N 1
ATOM 6228 C CA . ALA A 1 823 ? 125.146 134.699 89.796 1.00 88.40 823 ALA A CA 1
ATOM 6229 C C . ALA A 1 823 ? 124.222 135.909 89.807 1.00 94.99 823 ALA A C 1
ATOM 6230 O O . ALA A 1 823 ? 124.690 137.039 89.976 1.00 104.16 823 ALA A O 1
ATOM 6232 N N . PRO A 1 824 ? 122.921 135.719 89.597 1.00 88.22 824 PRO A N 1
ATOM 6233 C CA . PRO A 1 824 ? 121.994 136.855 89.633 1.00 87.22 824 PRO A CA 1
ATOM 6234 C C . PRO A 1 824 ? 121.860 137.424 91.032 1.00 88.40 824 PRO A C 1
ATOM 6235 O O . PRO A 1 824 ? 122.045 136.722 92.028 1.00 93.45 824 PRO A O 1
ATOM 6239 N N . ARG A 1 825 ? 121.556 138.717 91.104 1.00 86.03 825 ARG A N 1
ATOM 6240 C CA . ARG A 1 825 ? 121.455 139.354 92.407 1.00 88.73 825 ARG A CA 1
ATOM 6241 C C . ARG A 1 825 ? 120.176 138.928 93.107 1.00 90.81 825 ARG A C 1
ATOM 6242 O O . ARG A 1 825 ? 119.177 138.583 92.475 1.00 94.00 825 ARG A O 1
ATOM 6250 N N . GLY A 1 826 ? 120.215 138.960 94.433 1.00 81.68 826 GLY A N 1
ATOM 6251 C CA . GLY A 1 826 ? 119.182 138.353 95.240 1.00 86.89 826 GLY A CA 1
ATOM 6252 C C . GLY A 1 826 ? 119.433 136.901 95.557 1.00 89.83 826 GLY A C 1
ATOM 6253 O O . GLY A 1 826 ? 118.577 136.266 96.182 1.00 95.02 826 GLY A O 1
ATOM 6254 N N . THR A 1 827 ? 120.553 136.352 95.111 1.00 81.58 827 THR A N 1
ATOM 6255 C CA . THR A 1 827 ? 120.972 135.025 95.528 1.00 79.49 827 THR A CA 1
ATOM 6256 C C . THR A 1 827 ? 121.258 135.057 97.024 1.00 82.71 827 THR A C 1
ATOM 6257 O O . THR A 1 827 ? 121.891 136.006 97.500 1.00 87.96 827 THR A O 1
ATOM 6261 N N . PRO A 1 828 ? 120.761 134.088 97.800 1.00 76.42 828 PRO A N 1
ATOM 6262 C CA . PRO A 1 828 ? 120.887 134.167 99.262 1.00 78.70 828 PRO A CA 1
ATOM 6263 C C . PRO A 1 828 ? 122.325 134.105 99.751 1.00 79.18 828 PRO A C 1
ATOM 6264 O O . PRO A 1 828 ? 123.200 133.530 99.105 1.00 84.51 828 PRO A O 1
ATOM 6268 N N . LEU A 1 829 ? 122.557 134.743 100.891 1.00 75.70 829 LEU A N 1
ATOM 6269 C CA . LEU A 1 829 ? 123.884 134.842 101.474 1.00 72.66 829 LEU A CA 1
ATOM 6270 C C . LEU A 1 829 ? 124.331 133.489 102.010 1.00 76.98 829 LEU A C 1
ATOM 6271 O O . LEU A 1 829 ? 123.519 132.668 102.435 1.00 90.28 829 LEU A O 1
ATOM 6276 N N . ILE A 1 830 ? 125.641 133.258 101.999 1.00 67.08 830 ILE A N 1
ATOM 6277 C CA . ILE A 1 830 ? 126.215 132.004 102.462 1.00 70.60 830 ILE A CA 1
ATOM 6278 C C . ILE A 1 830 ? 126.958 132.171 103.783 1.00 70.47 830 ILE A C 1
ATOM 6279 O O . ILE A 1 830 ? 126.880 131.299 104.650 1.00 85.06 830 ILE A O 1
ATOM 6284 N N . SER A 1 831 ? 127.636 133.302 103.975 1.00 63.82 831 SER A N 1
ATOM 6285 C CA . SER A 1 831 ? 128.373 133.536 105.219 1.00 69.58 831 SER A CA 1
ATOM 6286 C C . SER A 1 831 ? 127.568 133.518 106.527 1.00 79.08 831 SER A C 1
ATOM 6287 O O . SER A 1 831 ? 128.183 133.212 107.563 1.00 83.47 831 SER A O 1
ATOM 6290 N N . PRO A 1 832 ? 126.263 133.816 106.592 1.00 72.55 832 PRO A N 1
ATOM 6291 C CA . PRO A 1 832 ? 125.541 133.528 107.837 1.00 69.59 832 PRO A CA 1
ATOM 6292 C C . PRO A 1 832 ? 125.243 132.059 108.086 1.00 75.08 832 PRO A C 1
ATOM 6293 O O . PRO A 1 832 ? 124.767 131.727 109.175 1.00 76.73 832 PRO A O 1
ATOM 6297 N N . LEU A 1 833 ? 125.505 131.171 107.136 1.00 72.20 833 LEU A N 1
ATOM 6298 C CA . LEU A 1 833 ? 125.168 129.765 107.292 1.00 64.39 833 LEU A CA 1
ATOM 6299 C C . LEU A 1 833 ? 126.317 128.931 107.833 1.00 71.10 833 LEU A C 1
ATOM 6300 O O . LEU A 1 833 ? 126.168 127.713 107.959 1.00 79.84 833 LEU A O 1
ATOM 6305 N N . ILE A 1 834 ? 127.447 129.540 108.157 1.00 74.46 834 ILE A N 1
ATOM 6306 C CA . ILE A 1 834 ? 128.624 128.816 108.616 1.00 77.56 834 ILE A CA 1
ATOM 6307 C C . ILE A 1 834 ? 128.664 128.874 110.133 1.00 79.59 834 ILE A C 1
ATOM 6308 O O . ILE A 1 834 ? 128.666 129.960 110.722 1.00 85.64 834 ILE A O 1
ATOM 6313 N N . LYS A 1 835 ? 128.688 127.709 110.768 1.00 78.07 835 LYS A N 1
ATOM 6314 C CA . LYS A 1 835 ? 128.719 127.603 112.215 1.00 75.47 835 LYS A CA 1
ATOM 6315 C C . LYS A 1 835 ? 129.975 126.869 112.655 1.00 79.47 835 LYS A C 1
ATOM 6316 O O . LYS A 1 835 ? 130.442 125.951 111.980 1.00 88.56 835 LYS A O 1
ATOM 6322 N N . TRP A 1 836 ? 130.514 127.283 113.791 1.00 70.91 836 TRP A N 1
ATOM 6323 C CA . TRP A 1 836 ? 131.776 126.769 114.291 1.00 71.19 836 TRP A CA 1
ATOM 6324 C C . TRP A 1 836 ? 131.560 126.002 115.585 1.00 76.10 836 TRP A C 1
ATOM 6325 O O . TRP A 1 836 ? 130.468 125.975 116.151 1.00 85.87 836 TRP A O 1
ATOM 6336 N N . ASP A 1 837 ? 132.637 125.371 116.046 1.00 75.31 837 ASP A N 1
ATOM 6337 C CA . ASP A 1 837 ? 132.675 124.693 117.340 1.00 76.68 837 ASP A CA 1
ATOM 6338 C C . ASP A 1 837 ? 133.081 125.721 118.383 1.00 81.66 837 ASP A C 1
ATOM 6339 O O . ASP A 1 837 ? 134.260 125.969 118.616 1.00 87.35 837 ASP A O 1
ATOM 6344 N N . HIS A 1 838 ? 132.086 126.326 119.028 1.00 76.00 838 HIS A N 1
ATOM 6345 C CA . HIS A 1 838 ? 132.309 127.404 119.988 1.00 74.30 838 HIS A CA 1
ATOM 6346 C C . HIS A 1 838 ? 131.998 126.978 121.411 1.00 78.18 838 HIS A C 1
ATOM 6347 O O . HIS A 1 838 ? 131.404 127.738 122.176 1.00 79.22 838 HIS A O 1
ATOM 6354 N N . SER A 1 839 ? 132.376 125.763 121.794 1.00 81.71 839 SER A N 1
ATOM 6355 C CA . SER A 1 839 ? 132.069 125.265 123.126 1.00 78.91 839 SER A CA 1
ATOM 6356 C C . SER A 1 839 ? 133.033 125.763 124.192 1.00 85.55 839 SER A C 1
ATOM 6357 O O . SER A 1 839 ? 132.749 125.599 125.383 1.00 92.79 839 SER A O 1
ATOM 6360 N N . LEU A 1 840 ? 134.153 126.363 123.811 1.00 84.94 840 LEU A N 1
ATOM 6361 C CA . LEU A 1 840 ? 135.160 126.805 124.760 1.00 78.02 840 LEU A CA 1
ATOM 6362 C C . LEU A 1 840 ? 135.192 128.325 124.845 1.00 81.20 840 LEU A C 1
ATOM 6363 O O . LEU A 1 840 ? 134.790 129.031 123.920 1.00 89.66 840 LEU A O 1
ATOM 6368 N N . ALA A 1 841 ? 135.679 128.825 125.974 1.00 72.26 841 ALA A N 1
ATOM 6369 C CA . ALA A 1 841 ? 135.806 130.254 126.221 1.00 70.67 841 ALA A CA 1
ATOM 6370 C C . ALA A 1 841 ? 137.268 130.605 126.430 1.00 75.97 841 ALA A C 1
ATOM 6371 O O . ALA A 1 841 ? 137.980 129.914 127.160 1.00 85.89 841 ALA A O 1
ATOM 6373 N N . TRP A 1 842 ? 137.712 131.680 125.794 1.00 66.22 842 TRP A N 1
ATOM 6374 C CA . TRP A 1 842 ? 139.106 132.086 125.828 1.00 65.53 842 TRP A CA 1
ATOM 6375 C C . TRP A 1 842 ? 139.240 133.415 126.559 1.00 72.65 842 TRP A C 1
ATOM 6376 O O . TRP A 1 842 ? 138.258 134.108 126.822 1.00 81.15 842 TRP A O 1
ATOM 6387 N N . ASP A 1 843 ? 140.479 133.754 126.896 1.00 72.52 843 ASP A N 1
ATOM 6388 C CA . ASP A 1 843 ? 140.744 134.919 127.732 1.00 69.77 843 ASP A CA 1
ATOM 6389 C C . ASP A 1 843 ? 140.544 136.215 126.963 1.00 75.02 843 ASP A C 1
ATOM 6390 O O . ASP A 1 843 ? 140.946 136.338 125.804 1.00 81.62 843 ASP A O 1
ATOM 6395 N N . VAL A 1 844 ? 139.925 137.187 127.622 1.00 74.74 844 VAL A N 1
ATOM 6396 C CA . VAL A 1 844 ? 139.726 138.529 127.084 1.00 72.60 844 VAL A CA 1
ATOM 6397 C C . VAL A 1 844 ? 140.208 139.495 128.158 1.00 71.78 844 VAL A C 1
ATOM 6398 O O . VAL A 1 844 ? 139.907 139.279 129.340 1.00 79.40 844 VAL A O 1
ATOM 6402 N N . PRO A 1 845 ? 140.990 140.521 127.824 1.00 66.31 845 PRO A N 1
ATOM 6403 C CA . PRO A 1 845 ? 141.418 141.489 128.841 1.00 63.44 845 PRO A CA 1
ATOM 6404 C C . PRO A 1 845 ? 140.258 142.286 129.414 1.00 66.77 845 PRO A C 1
ATOM 6405 O O . PRO A 1 845 ? 139.303 142.632 128.718 1.00 80.19 845 PRO A O 1
ATOM 6409 N N . ALA A 1 846 ? 140.358 142.575 130.701 1.00 74.22 846 ALA A N 1
ATOM 6410 C CA . ALA A 1 846 ? 139.365 143.349 131.423 1.00 72.84 846 ALA A CA 1
ATOM 6411 C C . ALA A 1 846 ? 139.853 144.781 131.576 1.00 78.58 846 ALA A C 1
ATOM 6412 O O . ALA A 1 846 ? 140.985 145.114 131.228 1.00 88.63 846 ALA A O 1
ATOM 6414 N N . ALA A 1 847 ? 138.988 145.637 132.112 1.00 76.42 847 ALA A N 1
ATOM 6415 C CA . ALA A 1 847 ? 139.357 147.028 132.337 1.00 77.35 847 ALA A CA 1
ATOM 6416 C C . ALA A 1 847 ? 140.333 147.204 133.486 1.00 83.18 847 ALA A C 1
ATOM 6417 O O . ALA A 1 847 ? 140.967 148.257 133.582 1.00 89.40 847 ALA A O 1
ATOM 6419 N N . GLU A 1 848 ? 140.477 146.202 134.346 1.00 93.39 848 GLU A N 1
ATOM 6420 C CA . GLU A 1 848 ? 141.379 146.260 135.482 1.00 90.54 848 GLU A CA 1
ATOM 6421 C C . GLU A 1 848 ? 142.825 145.971 135.106 1.00 92.80 848 GLU A C 1
ATOM 6422 O O . GLU A 1 848 ? 143.715 146.191 135.931 1.00 97.58 848 GLU A O 1
ATOM 6428 N N . ASP A 1 849 ? 143.081 145.489 133.893 1.00 89.64 849 ASP A N 1
ATOM 6429 C CA . ASP A 1 849 ? 144.430 145.201 133.429 1.00 86.34 849 ASP A CA 1
ATOM 6430 C C . ASP A 1 849 ? 145.097 146.400 132.774 1.00 89.00 849 ASP A C 1
ATOM 6431 O O . ASP A 1 849 ? 146.105 146.232 132.084 1.00 94.16 849 ASP A O 1
ATOM 6436 N N . PHE A 1 850 ? 144.564 147.593 132.976 1.00 80.55 850 PHE A N 1
ATOM 6437 C CA . PHE A 1 850 ? 145.072 148.809 132.372 1.00 76.88 850 PHE A CA 1
ATOM 6438 C C . PHE A 1 850 ? 145.321 149.827 133.473 1.00 84.64 850 PHE A C 1
ATOM 6439 O O . PHE A 1 850 ? 144.664 149.774 134.514 1.00 87.53 850 PHE A O 1
ATOM 6447 N N . PRO A 1 851 ? 146.283 150.734 133.289 1.00 89.07 851 PRO A N 1
ATOM 6448 C CA . PRO A 1 851 ? 146.617 151.677 134.365 1.00 85.00 851 PRO A CA 1
ATOM 6449 C C . PRO A 1 851 ? 145.495 152.672 134.616 1.00 85.61 851 PRO A C 1
ATOM 6450 O O . PRO A 1 851 ? 144.954 153.269 133.689 1.00 97.00 851 PRO A O 1
ATOM 6454 N N . ASN A 1 852 ? 145.143 152.832 135.889 1.00 95.02 852 ASN A N 1
ATOM 6455 C CA . ASN A 1 852 ? 144.103 153.765 136.294 1.00 99.32 852 ASN A CA 1
ATOM 6456 C C . ASN A 1 852 ? 144.652 154.920 137.116 1.00 105.90 852 ASN A C 1
ATOM 6457 O O . ASN A 1 852 ? 143.886 155.621 137.785 1.00 108.44 852 ASN A O 1
ATOM 6462 N N . GLY A 1 853 ? 145.963 155.130 137.093 1.00 115.01 853 GLY A N 1
ATOM 6463 C CA . GLY A 1 853 ? 146.547 156.252 137.794 1.00 114.10 853 GLY A CA 1
ATOM 6464 C C . GLY A 1 853 ? 146.862 155.947 139.242 1.00 122.04 853 GLY A C 1
ATOM 6465 O O . GLY A 1 853 ? 147.102 156.859 140.039 1.00 122.28 853 GLY A O 1
ATOM 6466 N N . SER A 1 854 ? 146.854 154.668 139.600 1.00 138.61 854 SER A N 1
ATOM 6467 C CA . SER A 1 854 ? 147.137 154.256 140.968 1.00 138.01 854 SER A CA 1
ATOM 6468 C C . SER A 1 854 ? 148.637 154.237 141.234 1.00 137.54 854 SER A C 1
ATOM 6469 O O . SER A 1 854 ? 149.270 155.286 141.343 1.00 134.60 854 SER A O 1
ATOM 6472 N N . MET B 1 1 ? 156.271 153.538 83.993 1.00 119.28 1 MET B N 1
ATOM 6473 C CA . MET B 1 1 ? 156.885 154.024 82.766 1.00 120.76 1 MET B CA 1
ATOM 6474 C C . MET B 1 1 ? 157.853 155.173 83.043 1.00 121.50 1 MET B C 1
ATOM 6475 O O . MET B 1 1 ? 158.481 155.701 82.126 1.00 121.00 1 MET B O 1
ATOM 6480 N N . GLU B 1 2 ? 157.990 155.537 84.315 1.00 112.17 2 GLU B N 1
ATOM 6481 C CA . GLU B 1 2 ? 158.893 156.613 84.714 1.00 110.77 2 GLU B CA 1
ATOM 6482 C C . GLU B 1 2 ? 160.058 156.002 85.474 1.00 112.86 2 GLU B C 1
ATOM 6483 O O . GLU B 1 2 ? 159.870 155.031 86.210 1.00 115.42 2 GLU B O 1
ATOM 6489 N N . GLU B 1 3 ? 161.254 156.554 85.290 1.00 96.96 3 GLU B N 1
ATOM 6490 C CA . GLU B 1 3 ? 162.398 156.115 86.076 1.00 95.18 3 GLU B CA 1
ATOM 6491 C C . GLU B 1 3 ? 162.378 156.758 87.455 1.00 97.88 3 GLU B C 1
ATOM 6492 O O . GLU B 1 3 ? 162.091 157.946 87.603 1.00 103.46 3 GLU B O 1
ATOM 6498 N N . VAL B 1 4 ? 162.702 155.962 88.471 1.00 71.01 4 VAL B N 1
ATOM 6499 C CA . VAL B 1 4 ? 162.665 156.390 89.861 1.00 69.00 4 VAL B CA 1
ATOM 6500 C C . VAL B 1 4 ? 164.092 156.419 90.385 1.00 70.69 4 VAL B C 1
ATOM 6501 O O . VAL B 1 4 ? 164.839 155.453 90.205 1.00 80.29 4 VAL B O 1
ATOM 6505 N N . VAL B 1 5 ? 164.473 157.521 91.020 1.00 63.75 5 VAL B N 1
ATOM 6506 C CA . VAL B 1 5 ? 165.825 157.713 91.521 1.00 64.66 5 VAL B CA 1
ATOM 6507 C C . VAL B 1 5 ? 165.761 158.076 92.995 1.00 65.19 5 VAL B C 1
ATOM 6508 O O . VAL B 1 5 ? 164.734 158.551 93.482 1.00 73.87 5 VAL B O 1
ATOM 6512 N N . ILE B 1 6 ? 166.861 157.839 93.704 1.00 65.00 6 ILE B N 1
ATOM 6513 C CA . ILE B 1 6 ? 166.985 158.296 95.079 1.00 63.94 6 ILE B CA 1
ATOM 6514 C C . ILE B 1 6 ? 167.706 159.636 95.085 1.00 71.25 6 ILE B C 1
ATOM 6515 O O . ILE B 1 6 ? 168.843 159.747 94.615 1.00 75.25 6 ILE B O 1
ATOM 6520 N N . ALA B 1 7 ? 167.048 160.662 95.614 1.00 73.82 7 ALA B N 1
ATOM 6521 C CA . ALA B 1 7 ? 167.514 162.033 95.477 1.00 66.63 7 ALA B CA 1
ATOM 6522 C C . ALA B 1 7 ? 168.098 162.581 96.773 1.00 73.48 7 ALA B C 1
ATOM 6523 O O . ALA B 1 7 ? 169.055 163.350 96.744 1.00 87.84 7 ALA B O 1
ATOM 6525 N N . GLY B 1 8 ? 167.532 162.209 97.911 1.00 65.95 8 GLY B N 1
ATOM 6526 C CA . GLY B 1 8 ? 167.971 162.767 99.172 1.00 58.00 8 GLY B CA 1
ATOM 6527 C C . GLY B 1 8 ? 168.088 161.742 100.274 1.00 69.28 8 GLY B C 1
ATOM 6528 O O . GLY B 1 8 ? 167.482 160.674 100.198 1.00 82.43 8 GLY B O 1
ATOM 6529 N N . MET B 1 9 ? 168.863 162.056 101.303 1.00 70.87 9 MET B N 1
ATOM 6530 C CA . MET B 1 9 ? 169.138 161.133 102.391 1.00 64.70 9 MET B CA 1
ATOM 6531 C C . MET B 1 9 ? 169.463 161.905 103.656 1.00 72.69 9 MET B C 1
ATOM 6532 O O . MET B 1 9 ? 170.227 162.869 103.620 1.00 88.23 9 MET B O 1
ATOM 6537 N N . SER B 1 10 ? 168.894 161.470 104.774 1.00 60.89 10 SER B N 1
ATOM 6538 C CA . SER B 1 10 ? 169.274 161.984 106.078 1.00 65.36 10 SER B CA 1
ATOM 6539 C C . SER B 1 10 ? 168.947 160.929 107.118 1.00 64.55 10 SER B C 1
ATOM 6540 O O . SER B 1 10 ? 168.140 160.032 106.874 1.00 74.74 10 SER B O 1
ATOM 6543 N N . GLY B 1 11 ? 169.581 161.033 108.276 1.00 50.73 11 GLY B N 1
ATOM 6544 C CA . GLY B 1 11 ? 169.347 160.013 109.277 1.00 51.55 11 GLY B CA 1
ATOM 6545 C C . GLY B 1 11 ? 169.948 160.355 110.618 1.00 58.49 11 GLY B C 1
ATOM 6546 O O . GLY B 1 11 ? 170.814 161.222 110.739 1.00 66.00 11 GLY B O 1
ATOM 6547 N N . LYS B 1 12 ? 169.463 159.647 111.632 1.00 70.23 12 LYS B N 1
ATOM 6548 C CA . LYS B 1 12 ? 170.004 159.700 112.986 1.00 57.23 12 LYS B CA 1
ATOM 6549 C C . LYS B 1 12 ? 170.135 158.261 113.454 1.00 62.91 12 LYS B C 1
ATOM 6550 O O . LYS B 1 12 ? 169.128 157.575 113.635 1.00 76.58 12 LYS B O 1
ATOM 6556 N N . LEU B 1 13 ? 171.380 157.787 113.555 1.00 60.28 13 LEU B N 1
ATOM 6557 C CA . LEU B 1 13 ? 171.623 156.369 113.920 1.00 54.51 13 LEU B CA 1
ATOM 6558 C C . LEU B 1 13 ? 172.519 156.325 115.166 1.00 66.50 13 LEU B C 1
ATOM 6559 O O . LEU B 1 13 ? 173.029 157.388 115.562 1.00 80.77 13 LEU B O 1
ATOM 6564 N N . PRO B 1 14 ? 172.647 155.183 115.871 1.00 64.08 14 PRO B N 1
ATOM 6565 C CA . PRO B 1 14 ? 173.432 155.124 117.113 1.00 64.50 14 PRO B CA 1
ATOM 6566 C C . PRO B 1 14 ? 174.832 155.709 117.023 1.00 66.96 14 PRO B C 1
ATOM 6567 O O . PRO B 1 14 ? 175.639 155.298 116.186 1.00 78.58 14 PRO B O 1
ATOM 6571 N N . GLU B 1 15 ? 175.131 156.637 117.940 1.00 69.93 15 GLU B N 1
ATOM 6572 C CA . GLU B 1 15 ? 176.459 157.309 117.945 1.00 72.98 15 GLU B CA 1
ATOM 6573 C C . GLU B 1 15 ? 176.650 157.985 116.580 1.00 75.62 15 GLU B C 1
ATOM 6574 O O . GLU B 1 15 ? 177.813 158.248 116.203 1.00 85.72 15 GLU B O 1
ATOM 6580 N N . SER B 1 16 ? 175.546 158.254 115.879 1.00 65.06 16 SER B N 1
ATOM 6581 C CA . SER B 1 16 ? 175.621 158.872 114.530 1.00 65.22 16 SER B CA 1
ATOM 6582 C C . SER B 1 16 ? 174.569 159.983 114.405 1.00 75.00 16 SER B C 1
ATOM 6583 O O . SER B 1 16 ? 173.511 159.728 113.790 1.00 76.02 16 SER B O 1
ATOM 6586 N N . GLU B 1 17 ? 174.855 161.163 114.962 1.00 92.02 17 GLU B N 1
ATOM 6587 C CA . GLU B 1 17 ? 173.901 162.301 114.889 1.00 78.63 17 GLU B CA 1
ATOM 6588 C C . GLU B 1 17 ? 173.653 162.652 113.411 1.00 75.49 17 GLU B C 1
ATOM 6589 O O . GLU B 1 17 ? 172.478 162.858 113.040 1.00 76.13 17 GLU B O 1
ATOM 6595 N N . ASN B 1 18 ? 174.718 162.700 112.604 1.00 74.22 18 ASN B N 1
ATOM 6596 C CA . ASN B 1 18 ? 174.582 163.056 111.164 1.00 71.39 18 ASN B CA 1
ATOM 6597 C C . ASN B 1 18 ? 174.922 161.837 110.301 1.00 68.96 18 ASN B C 1
ATOM 6598 O O . ASN B 1 18 ? 175.436 160.839 110.853 1.00 71.45 18 ASN B O 1
ATOM 6603 N N . LEU B 1 19 ? 174.626 161.907 109.001 1.00 79.48 19 LEU B N 1
ATOM 6604 C CA . LEU B 1 19 ? 174.866 160.749 108.102 1.00 68.84 19 LEU B CA 1
ATOM 6605 C C . LEU B 1 19 ? 176.377 160.512 107.962 1.00 75.14 19 LEU B C 1
ATOM 6606 O O . LEU B 1 19 ? 176.784 159.347 107.766 1.00 78.90 19 LEU B O 1
ATOM 6611 N N . GLN B 1 20 ? 177.168 161.583 108.052 1.00 80.08 20 GLN B N 1
ATOM 6612 C CA . GLN B 1 20 ? 178.641 161.441 107.938 1.00 74.78 20 GLN B CA 1
ATOM 6613 C C . GLN B 1 20 ? 179.166 160.727 109.192 1.00 82.58 20 GLN B C 1
ATOM 6614 O O . GLN B 1 20 ? 179.959 159.773 109.039 1.00 95.33 20 GLN B O 1
ATOM 6620 N N . GLU B 1 21 ? 178.739 161.167 110.380 1.00 71.10 21 GLU B N 1
ATOM 6621 C CA . GLU B 1 21 ? 179.149 160.442 111.608 1.00 62.65 21 GLU B CA 1
ATOM 6622 C C . GLU B 1 21 ? 178.815 158.954 111.431 1.00 70.07 21 GLU B C 1
ATOM 6623 O O . GLU B 1 21 ? 179.679 158.105 111.738 1.00 74.86 21 GLU B O 1
ATOM 6629 N N . PHE B 1 22 ? 177.628 158.641 110.904 1.00 75.62 22 PHE B N 1
ATOM 6630 C CA . PHE B 1 22 ? 177.258 157.220 110.652 1.00 70.52 22 PHE B CA 1
ATOM 6631 C C . PHE B 1 22 ? 178.343 156.561 109.804 1.00 73.76 22 PHE B C 1
ATOM 6632 O O . PHE B 1 22 ? 178.939 155.554 110.246 1.00 84.93 22 PHE B O 1
ATOM 6640 N N . TRP B 1 23 ? 178.589 157.109 108.613 1.00 97.85 23 TRP B N 1
ATOM 6641 C CA . TRP B 1 23 ? 179.595 156.519 107.695 1.00 100.80 23 TRP B CA 1
ATOM 6642 C C . TRP B 1 23 ? 180.918 156.308 108.429 1.00 94.96 23 TRP B C 1
ATOM 6643 O O . TRP B 1 23 ? 181.496 155.209 108.310 1.00 93.66 23 TRP B O 1
ATOM 6654 N N . ASP B 1 24 ? 181.378 157.320 109.167 1.00 116.42 24 ASP B N 1
ATOM 6655 C CA . ASP B 1 24 ? 182.703 157.235 109.841 1.00 122.04 24 ASP B CA 1
ATOM 6656 C C . ASP B 1 24 ? 182.679 156.038 110.799 1.00 121.23 24 ASP B C 1
ATOM 6657 O O . ASP B 1 24 ? 183.596 155.194 110.715 1.00 123.52 24 ASP B O 1
ATOM 6662 N N . ASN B 1 25 ? 181.642 155.940 111.637 1.00 79.26 25 ASN B N 1
ATOM 6663 C CA . ASN B 1 25 ? 181.564 154.828 112.624 1.00 77.55 25 ASN B CA 1
ATOM 6664 C C . ASN B 1 25 ? 181.536 153.498 111.865 1.00 81.88 25 ASN B C 1
ATOM 6665 O O . ASN B 1 25 ? 182.165 152.529 112.343 1.00 95.20 25 ASN B O 1
ATOM 6670 N N . LEU B 1 26 ? 180.840 153.459 110.726 1.00 73.11 26 LEU B N 1
ATOM 6671 C CA . LEU B 1 26 ? 180.727 152.215 109.921 1.00 70.99 26 LEU B CA 1
ATOM 6672 C C . LEU B 1 26 ? 182.104 151.781 109.390 1.00 72.56 26 LEU B C 1
ATOM 6673 O O . LEU B 1 26 ? 182.410 150.572 109.493 1.00 80.78 26 LEU B O 1
ATOM 6678 N N . ILE B 1 27 ? 182.868 152.711 108.810 1.00 71.80 27 ILE B N 1
ATOM 6679 C CA . ILE B 1 27 ? 184.184 152.351 108.202 1.00 70.54 27 ILE B CA 1
ATOM 6680 C C . ILE B 1 27 ? 185.255 152.342 109.304 1.00 78.79 27 ILE B C 1
ATOM 6681 O O . ILE B 1 27 ? 186.304 151.690 109.103 1.00 82.56 27 ILE B O 1
ATOM 6686 N N . GLY B 1 28 ? 184.993 153.024 110.423 1.00 89.43 28 GLY B N 1
ATOM 6687 C CA . GLY B 1 28 ? 185.946 153.033 111.550 1.00 86.37 28 GLY B CA 1
ATOM 6688 C C . GLY B 1 28 ? 185.977 151.685 112.241 1.00 89.44 28 GLY B C 1
ATOM 6689 O O . GLY B 1 28 ? 186.961 151.412 112.959 1.00 91.06 28 GLY B O 1
ATOM 6690 N N . GLY B 1 29 ? 184.938 150.869 112.039 1.00 88.33 29 GLY B N 1
ATOM 6691 C CA . GLY B 1 29 ? 184.861 149.546 112.686 1.00 84.57 29 GLY B CA 1
ATOM 6692 C C . GLY B 1 29 ? 184.503 149.681 114.153 1.00 88.42 29 GLY B C 1
ATOM 6693 O O . GLY B 1 29 ? 184.738 148.718 114.910 1.00 93.58 29 GLY B O 1
ATOM 6694 N N . VAL B 1 30 ? 183.960 150.838 114.542 1.00 79.99 30 VAL B N 1
ATOM 6695 C CA . VAL B 1 30 ? 183.575 151.077 115.967 1.00 86.09 30 VAL B CA 1
ATOM 6696 C C . VAL B 1 30 ? 182.292 150.286 116.270 1.00 85.01 30 VAL B C 1
ATOM 6697 O O . VAL B 1 30 ? 181.423 150.194 115.372 1.00 88.87 30 VAL B O 1
ATOM 6701 N N . ASP B 1 31 ? 182.196 149.710 117.472 1.00 83.10 31 ASP B N 1
ATOM 6702 C CA . ASP B 1 31 ? 180.961 148.980 117.871 1.00 79.73 31 ASP B CA 1
ATOM 6703 C C . ASP B 1 31 ? 179.923 150.007 118.329 1.00 83.24 31 ASP B C 1
ATOM 6704 O O . ASP B 1 31 ? 179.955 150.391 119.518 1.00 90.73 31 ASP B O 1
ATOM 6709 N N . MET B 1 32 ? 179.047 150.440 117.420 1.00 71.17 32 MET B N 1
ATOM 6710 C CA . MET B 1 32 ? 178.062 151.454 117.754 1.00 69.36 32 MET B CA 1
ATOM 6711 C C . MET B 1 32 ? 177.090 151.008 118.835 1.00 76.73 32 MET B C 1
ATOM 6712 O O . MET B 1 32 ? 176.245 151.803 119.247 1.00 87.58 32 MET B O 1
ATOM 6717 N N . VAL B 1 33 ? 177.182 149.774 119.297 1.00 72.69 33 VAL B N 1
ATOM 6718 C CA . VAL B 1 33 ? 176.369 149.310 120.413 1.00 77.14 33 VAL B CA 1
ATOM 6719 C C . VAL B 1 33 ? 177.161 149.473 121.700 1.00 76.75 33 VAL B C 1
ATOM 6720 O O . VAL B 1 33 ? 178.374 149.244 121.741 1.00 74.99 33 VAL B O 1
ATOM 6724 N N . THR B 1 34 ? 176.476 149.901 122.755 1.00 85.27 34 THR B N 1
ATOM 6725 C CA . THR B 1 34 ? 177.123 150.304 123.991 1.00 78.17 34 THR B CA 1
ATOM 6726 C C . THR B 1 34 ? 176.446 149.639 125.176 1.00 78.70 34 THR B C 1
ATOM 6727 O O . THR B 1 34 ? 175.342 149.104 125.071 1.00 85.57 34 THR B O 1
ATOM 6731 N N . ASP B 1 35 ? 177.125 149.678 126.327 1.00 89.82 35 ASP B N 1
ATOM 6732 C CA . ASP B 1 35 ? 176.544 149.105 127.573 1.00 89.34 35 ASP B CA 1
ATOM 6733 C C . ASP B 1 35 ? 176.378 150.246 128.581 1.00 94.30 35 ASP B C 1
ATOM 6734 O O . ASP B 1 35 ? 177.186 150.321 129.533 1.00 102.01 35 ASP B O 1
ATOM 6739 N N . ASP B 1 36 ? 175.383 151.112 128.367 1.00 99.17 36 ASP B N 1
ATOM 6740 C CA . ASP B 1 36 ? 175.181 152.283 129.263 1.00 93.62 36 ASP B CA 1
ATOM 6741 C C . ASP B 1 36 ? 173.720 152.337 129.716 1.00 100.13 36 ASP B C 1
ATOM 6742 O O . ASP B 1 36 ? 172.843 151.897 128.941 1.00 107.66 36 ASP B O 1
ATOM 6747 N N . ASP B 1 37 ? 173.471 152.862 130.919 1.00 95.61 37 ASP B N 1
ATOM 6748 C CA . ASP B 1 37 ? 172.073 153.013 131.412 1.00 95.33 37 ASP B CA 1
ATOM 6749 C C . ASP B 1 37 ? 171.490 154.301 130.825 1.00 96.46 37 ASP B C 1
ATOM 6750 O O . ASP B 1 37 ? 171.270 155.258 131.598 1.00 101.44 37 ASP B O 1
ATOM 6755 N N . ARG B 1 38 ? 171.254 154.323 129.510 1.00 83.52 38 ARG B N 1
ATOM 6756 C CA . ARG B 1 38 ? 170.754 155.553 128.843 1.00 79.67 38 ARG B CA 1
ATOM 6757 C C . ARG B 1 38 ? 169.222 155.483 128.724 1.00 86.01 38 ARG B C 1
ATOM 6758 O O . ARG B 1 38 ? 168.607 156.530 128.422 1.00 90.90 38 ARG B O 1
ATOM 6766 N N . ARG B 1 39 ? 168.634 154.304 128.955 1.00 67.65 39 ARG B N 1
ATOM 6767 C CA . ARG B 1 39 ? 167.187 154.162 128.869 1.00 71.51 39 ARG B CA 1
ATOM 6768 C C . ARG B 1 39 ? 166.601 153.343 130.004 1.00 74.77 39 ARG B C 1
ATOM 6769 O O . ARG B 1 39 ? 165.534 153.689 130.518 1.00 81.45 39 ARG B O 1
ATOM 6777 N N . TRP B 1 40 ? 167.258 152.266 130.410 1.00 70.20 40 TRP B N 1
ATOM 6778 C CA . TRP B 1 40 ? 166.920 151.596 131.653 1.00 64.94 40 TRP B CA 1
ATOM 6779 C C . TRP B 1 40 ? 168.224 151.141 132.286 1.00 69.55 40 TRP B C 1
ATOM 6780 O O . TRP B 1 40 ? 169.305 151.580 131.891 1.00 81.87 40 TRP B O 1
ATOM 6791 N N . LYS B 1 41 ? 168.133 150.253 133.268 1.00 86.88 41 LYS B N 1
ATOM 6792 C CA . LYS B 1 41 ? 169.309 149.778 133.982 1.00 86.93 41 LYS B CA 1
ATOM 6793 C C . LYS B 1 41 ? 170.162 148.871 133.097 1.00 95.64 41 LYS B C 1
ATOM 6794 O O . LYS B 1 41 ? 169.868 148.631 131.924 1.00 103.72 41 LYS B O 1
ATOM 6800 N N . ALA B 1 42 ? 171.251 148.371 133.673 1.00 95.45 42 ALA B N 1
ATOM 6801 C CA . ALA B 1 42 ? 172.212 147.606 132.887 1.00 92.37 42 ALA B CA 1
ATOM 6802 C C . ALA B 1 42 ? 171.652 146.247 132.492 1.00 97.64 42 ALA B C 1
ATOM 6803 O O . ALA B 1 42 ? 171.590 145.916 131.304 1.00 101.48 42 ALA B O 1
ATOM 6805 N N . GLY B 1 43 ? 171.209 145.463 133.459 1.00 88.95 43 GLY B N 1
ATOM 6806 C CA . GLY B 1 43 ? 170.774 144.122 133.150 1.00 82.36 43 GLY B CA 1
ATOM 6807 C C . GLY B 1 43 ? 169.513 143.694 133.865 1.00 85.12 43 GLY B C 1
ATOM 6808 O O . GLY B 1 43 ? 169.401 142.531 134.256 1.00 92.68 43 GLY B O 1
ATOM 6809 N N . LEU B 1 44 ? 168.578 144.616 134.075 1.00 78.49 44 LEU B N 1
ATOM 6810 C CA . LEU B 1 44 ? 167.374 144.281 134.820 1.00 82.41 44 LEU B CA 1
ATOM 6811 C C . LEU B 1 44 ? 166.480 143.355 134.007 1.00 83.02 44 LEU B C 1
ATOM 6812 O O . LEU B 1 44 ? 166.493 143.371 132.775 1.00 85.32 44 LEU B O 1
ATOM 6817 N N . TYR B 1 45 ? 165.743 142.505 134.728 1.00 80.22 45 TYR B N 1
ATOM 6818 C CA . TYR B 1 45 ? 164.910 141.414 134.216 1.00 76.93 45 TYR B CA 1
ATOM 6819 C C . TYR B 1 45 ? 165.707 140.388 133.417 1.00 80.19 45 TYR B C 1
ATOM 6820 O O . TYR B 1 45 ? 165.133 139.640 132.626 1.00 86.04 45 TYR B O 1
ATOM 6829 N N . GLY B 1 46 ? 167.021 140.315 133.616 1.00 74.28 46 GLY B N 1
ATOM 6830 C CA . GLY B 1 46 ? 167.847 139.413 132.844 1.00 73.62 46 GLY B CA 1
ATOM 6831 C C . GLY B 1 46 ? 168.099 139.832 131.417 1.00 81.25 46 GLY B C 1
ATOM 6832 O O . GLY B 1 46 ? 168.500 138.995 130.607 1.00 89.00 46 GLY B O 1
ATOM 6833 N N . LEU B 1 47 ? 167.886 141.102 131.082 1.00 74.53 47 LEU B N 1
ATOM 6834 C CA . LEU B 1 47 ? 168.072 141.569 129.720 1.00 67.01 47 LEU B CA 1
ATOM 6835 C C . LEU B 1 47 ? 169.559 141.663 129.386 1.00 77.21 47 LEU B C 1
ATOM 6836 O O . LEU B 1 47 ? 170.393 141.762 130.286 1.00 85.82 47 LEU B O 1
ATOM 6841 N N . PRO B 1 48 ? 169.916 141.583 128.101 1.00 80.69 48 PRO B N 1
ATOM 6842 C CA . PRO B 1 48 ? 171.307 141.843 127.713 1.00 75.65 48 PRO B CA 1
ATOM 6843 C C . PRO B 1 48 ? 171.704 143.281 127.990 1.00 76.79 48 PRO B C 1
ATOM 6844 O O . PRO B 1 48 ? 170.898 144.205 127.877 1.00 82.64 48 PRO B O 1
ATOM 6848 N N . ARG B 1 49 ? 172.966 143.463 128.366 1.00 77.01 49 ARG B N 1
ATOM 6849 C CA . ARG B 1 49 ? 173.423 144.788 128.758 1.00 74.03 49 ARG B CA 1
ATOM 6850 C C . ARG B 1 49 ? 173.707 145.685 127.563 1.00 77.04 49 ARG B C 1
ATOM 6851 O O . ARG B 1 49 ? 173.754 146.907 127.716 1.00 81.60 49 ARG B O 1
ATOM 6859 N N . ARG B 1 50 ? 173.889 145.113 126.381 1.00 71.95 50 ARG B N 1
ATOM 6860 C CA . ARG B 1 50 ? 174.338 145.881 125.231 1.00 68.09 50 ARG B CA 1
ATOM 6861 C C . ARG B 1 50 ? 173.178 146.191 124.301 1.00 72.48 50 ARG B C 1
ATOM 6862 O O . ARG B 1 50 ? 172.338 145.327 124.034 1.00 81.13 50 ARG B O 1
ATOM 6870 N N . SER B 1 51 ? 173.145 147.424 123.811 1.00 73.13 51 SER B N 1
ATOM 6871 C CA . SER B 1 51 ? 172.131 147.869 122.869 1.00 67.95 51 SER B CA 1
ATOM 6872 C C . SER B 1 51 ? 172.668 149.094 122.147 1.00 76.41 51 SER B C 1
ATOM 6873 O O . SER B 1 51 ? 173.568 149.775 122.636 1.00 84.22 51 SER B O 1
ATOM 6876 N N . GLY B 1 52 ? 172.103 149.368 120.971 1.00 69.17 52 GLY B N 1
ATOM 6877 C CA . GLY B 1 52 ? 172.460 150.540 120.205 1.00 68.92 52 GLY B CA 1
ATOM 6878 C C . GLY B 1 52 ? 171.413 151.618 120.373 1.00 71.52 52 GLY B C 1
ATOM 6879 O O . GLY B 1 52 ? 170.239 151.396 120.097 1.00 83.91 52 GLY B O 1
ATOM 6880 N N . LYS B 1 53 ? 171.840 152.783 120.839 1.00 70.26 53 LYS B N 1
ATOM 6881 C CA . LYS B 1 53 ? 170.893 153.844 121.127 1.00 68.85 53 LYS B CA 1
ATOM 6882 C C . LYS B 1 53 ? 171.396 155.173 120.581 1.00 70.61 53 LYS B C 1
ATOM 6883 O O . LYS B 1 53 ? 172.591 155.377 120.380 1.00 80.33 53 LYS B O 1
ATOM 6889 N N . LEU B 1 54 ? 170.444 156.071 120.334 1.00 74.95 54 LEU B N 1
ATOM 6890 C CA . LEU B 1 54 ? 170.735 157.378 119.777 1.00 69.72 54 LEU B CA 1
ATOM 6891 C C . LEU B 1 54 ? 171.451 158.248 120.801 1.00 71.00 54 LEU B C 1
ATOM 6892 O O . LEU B 1 54 ? 171.423 157.991 122.004 1.00 80.52 54 LEU B O 1
ATOM 6897 N N . LYS B 1 55 ? 172.109 159.291 120.298 1.00 81.70 55 LYS B N 1
ATOM 6898 C CA . LYS B 1 55 ? 172.908 160.148 121.163 1.00 83.07 55 LYS B CA 1
ATOM 6899 C C . LYS B 1 55 ? 172.029 161.036 122.031 1.00 82.50 55 LYS B C 1
ATOM 6900 O O . LYS B 1 55 ? 172.264 161.164 123.237 1.00 82.71 55 LYS B O 1
ATOM 6906 N N . ASP B 1 56 ? 171.006 161.650 121.445 1.00 92.44 56 ASP B N 1
ATOM 6907 C CA . ASP B 1 56 ? 170.090 162.510 122.172 1.00 89.55 56 ASP B CA 1
ATOM 6908 C C . ASP B 1 56 ? 168.674 162.255 121.687 1.00 90.28 56 ASP B C 1
ATOM 6909 O O . ASP B 1 56 ? 168.456 161.818 120.556 1.00 94.78 56 ASP B O 1
ATOM 6914 N N . LEU B 1 57 ? 167.714 162.549 122.554 1.00 70.36 57 LEU B N 1
ATOM 6915 C CA . LEU B 1 57 ? 166.320 162.266 122.258 1.00 66.24 57 LEU B CA 1
ATOM 6916 C C . LEU B 1 57 ? 165.380 163.395 122.639 1.00 70.39 57 LEU B C 1
ATOM 6917 O O . LEU B 1 57 ? 164.174 163.258 122.421 1.00 77.38 57 LEU B O 1
ATOM 6922 N N . SER B 1 58 ? 165.875 164.505 123.179 1.00 69.86 58 SER B N 1
ATOM 6923 C CA . SER B 1 58 ? 165.042 165.545 123.765 1.00 64.70 58 SER B CA 1
ATOM 6924 C C . SER B 1 58 ? 165.192 166.892 123.070 1.00 73.49 58 SER B C 1
ATOM 6925 O O . SER B 1 58 ? 164.836 167.924 123.635 1.00 79.86 58 SER B O 1
ATOM 6928 N N . ARG B 1 59 ? 165.709 166.909 121.850 1.00 79.25 59 ARG B N 1
ATOM 6929 C CA . ARG B 1 59 ? 165.987 168.145 121.135 1.00 65.15 59 ARG B CA 1
ATOM 6930 C C . ARG B 1 59 ? 165.012 168.291 119.978 1.00 76.09 59 ARG B C 1
ATOM 6931 O O . ARG B 1 59 ? 164.803 167.343 119.218 1.00 88.04 59 ARG B O 1
ATOM 6939 N N . PHE B 1 60 ? 164.424 169.476 119.846 1.00 70.39 60 PHE B N 1
ATOM 6940 C CA . PHE B 1 60 ? 163.431 169.733 118.815 1.00 61.05 60 PHE B CA 1
ATOM 6941 C C . PHE B 1 60 ? 163.308 171.234 118.614 1.00 68.69 60 PHE B C 1
ATOM 6942 O O . PHE B 1 60 ? 163.227 171.986 119.582 1.00 83.32 60 PHE B O 1
ATOM 6950 N N . ASP B 1 61 ? 163.285 171.654 117.358 1.00 63.97 61 ASP B N 1
ATOM 6951 C CA . ASP B 1 61 ? 163.117 173.057 116.993 1.00 57.55 61 ASP B CA 1
ATOM 6952 C C . ASP B 1 61 ? 161.628 173.302 116.804 1.00 74.70 61 ASP B C 1
ATOM 6953 O O . ASP B 1 61 ? 161.110 173.250 115.691 1.00 79.97 61 ASP B O 1
ATOM 6958 N N . ALA B 1 62 ? 160.935 173.590 117.903 1.00 73.38 62 ALA B N 1
ATOM 6959 C CA . ALA B 1 62 ? 159.479 173.613 117.886 1.00 62.49 62 ALA B CA 1
ATOM 6960 C C . ALA B 1 62 ? 158.926 174.833 117.167 1.00 67.83 62 ALA B C 1
ATOM 6961 O O . ALA B 1 62 ? 157.839 174.764 116.588 1.00 80.55 62 ALA B O 1
ATOM 6963 N N . SER B 1 63 ? 159.645 175.952 117.191 1.00 77.13 63 SER B N 1
ATOM 6964 C CA . SER B 1 63 ? 159.147 177.171 116.562 1.00 71.80 63 SER B CA 1
ATOM 6965 C C . SER B 1 63 ? 159.179 177.100 115.046 1.00 76.22 63 SER B C 1
ATOM 6966 O O . SER B 1 63 ? 158.329 177.707 114.393 1.00 88.96 63 SER B O 1
ATOM 6969 N N . PHE B 1 64 ? 160.155 176.392 114.475 1.00 64.19 64 PHE B N 1
ATOM 6970 C CA . PHE B 1 64 ? 160.238 176.264 113.025 1.00 63.86 64 PHE B CA 1
ATOM 6971 C C . PHE B 1 64 ? 159.083 175.454 112.468 1.00 70.70 64 PHE B C 1
ATOM 6972 O O . PHE B 1 64 ? 158.501 175.822 111.445 1.00 77.20 64 PHE B O 1
ATOM 6980 N N . PHE B 1 65 ? 158.728 174.366 113.134 1.00 69.78 65 PHE B N 1
ATOM 6981 C CA . PHE B 1 65 ? 157.681 173.484 112.659 1.00 65.00 65 PHE B CA 1
ATOM 6982 C C . PHE B 1 65 ? 156.310 173.904 113.153 1.00 70.57 65 PHE B C 1
ATOM 6983 O O . PHE B 1 65 ? 155.322 173.238 112.846 1.00 80.01 65 PHE B O 1
ATOM 6991 N N . GLY B 1 66 ? 156.237 175.004 113.889 1.00 73.61 66 GLY B N 1
ATOM 6992 C CA . GLY B 1 66 ? 154.984 175.605 114.289 1.00 67.24 66 GLY B CA 1
ATOM 6993 C C . GLY B 1 66 ? 154.157 174.800 115.262 1.00 73.39 66 GLY B C 1
ATOM 6994 O O . GLY B 1 66 ? 152.927 174.770 115.139 1.00 78.21 66 GLY B O 1
ATOM 6995 N N . VAL B 1 67 ? 154.788 174.148 116.231 1.00 72.08 67 VAL B N 1
ATOM 6996 C CA . VAL B 1 67 ? 154.057 173.439 117.268 1.00 75.50 67 VAL B CA 1
ATOM 6997 C C . VAL B 1 67 ? 154.155 174.245 118.555 1.00 77.67 67 VAL B C 1
ATOM 6998 O O . VAL B 1 67 ? 155.147 174.943 118.800 1.00 78.42 67 VAL B O 1
ATOM 7002 N N . HIS B 1 68 ? 153.070 174.237 119.316 1.00 99.21 68 HIS B N 1
ATOM 7003 C CA . HIS B 1 68 ? 153.012 174.947 120.576 1.00 96.91 68 HIS B CA 1
ATOM 7004 C C . HIS B 1 68 ? 153.904 174.230 121.587 1.00 99.03 68 HIS B C 1
ATOM 7005 O O . HIS B 1 68 ? 154.041 173.007 121.525 1.00 105.77 68 HIS B O 1
ATOM 7012 N N . PRO B 1 69 ? 154.568 174.969 122.484 1.00 87.54 69 PRO B N 1
ATOM 7013 C CA . PRO B 1 69 ? 155.451 174.320 123.470 1.00 89.17 69 PRO B CA 1
ATOM 7014 C C . PRO B 1 69 ? 154.755 173.348 124.400 1.00 87.42 69 PRO B C 1
ATOM 7015 O O . PRO B 1 69 ? 155.374 172.378 124.846 1.00 88.63 69 PRO B O 1
ATOM 7019 N N . LYS B 1 70 ? 153.488 173.572 124.707 1.00 91.19 70 LYS B N 1
ATOM 7020 C CA . LYS B 1 70 ? 152.735 172.609 125.491 1.00 88.84 70 LYS B CA 1
ATOM 7021 C C . LYS B 1 70 ? 152.385 171.364 124.684 1.00 85.52 70 LYS B C 1
ATOM 7022 O O . LYS B 1 70 ? 152.350 170.267 125.248 1.00 91.17 70 LYS B O 1
ATOM 7028 N N . GLN B 1 71 ? 152.183 171.499 123.377 1.00 78.34 71 GLN B N 1
ATOM 7029 C CA . GLN B 1 71 ? 152.004 170.351 122.504 1.00 78.97 71 GLN B CA 1
ATOM 7030 C C . GLN B 1 71 ? 153.303 169.614 122.210 1.00 83.85 71 GLN B C 1
ATOM 7031 O O . GLN B 1 71 ? 153.267 168.411 121.944 1.00 84.95 71 GLN B O 1
ATOM 7037 N N . ALA B 1 72 ? 154.445 170.299 122.249 1.00 77.88 72 ALA B N 1
ATOM 7038 C CA . ALA B 1 72 ? 155.723 169.658 121.971 1.00 68.85 72 ALA B CA 1
ATOM 7039 C C . ALA B 1 72 ? 156.183 168.739 123.090 1.00 72.16 72 ALA B C 1
ATOM 7040 O O . ALA B 1 72 ? 156.907 167.778 122.822 1.00 77.43 72 ALA B O 1
ATOM 7042 N N . HIS B 1 73 ? 155.792 169.013 124.334 1.00 71.66 73 HIS B N 1
ATOM 7043 C CA . HIS B 1 73 ? 156.153 168.136 125.439 1.00 65.78 73 HIS B CA 1
ATOM 7044 C C . HIS B 1 73 ? 155.415 166.809 125.381 1.00 73.26 73 HIS B C 1
ATOM 7045 O O . HIS B 1 73 ? 155.944 165.789 125.831 1.00 79.59 73 HIS B O 1
ATOM 7052 N N . THR B 1 74 ? 154.196 166.805 124.855 1.00 75.54 74 THR B N 1
ATOM 7053 C CA . THR B 1 74 ? 153.371 165.611 124.792 1.00 72.53 74 THR B CA 1
ATOM 7054 C C . THR B 1 74 ? 153.401 164.958 123.414 1.00 72.78 74 THR B C 1
ATOM 7055 O O . THR B 1 74 ? 152.430 164.318 123.010 1.00 83.92 74 THR B O 1
ATOM 7059 N N . MET B 1 75 ? 154.501 165.108 122.696 1.00 76.37 75 MET B N 1
ATOM 7060 C CA . MET B 1 75 ? 154.706 164.545 121.377 1.00 69.88 75 MET B CA 1
ATOM 7061 C C . MET B 1 75 ? 155.609 163.316 121.485 1.00 76.40 75 MET B C 1
ATOM 7062 O O . MET B 1 75 ? 156.412 163.201 122.415 1.00 84.25 75 MET B O 1
ATOM 7067 N N . ASP B 1 76 ? 155.491 162.397 120.535 1.00 72.68 76 ASP B N 1
ATOM 7068 C CA . ASP B 1 76 ? 156.366 161.241 120.414 1.00 68.34 76 ASP B CA 1
ATOM 7069 C C . ASP B 1 76 ? 157.731 161.768 119.997 1.00 77.61 76 ASP B C 1
ATOM 7070 O O . ASP B 1 76 ? 157.796 162.569 119.050 1.00 93.50 76 ASP B O 1
ATOM 7075 N N . PRO B 1 77 ? 158.829 161.425 120.696 1.00 69.85 77 PRO B N 1
ATOM 7076 C CA . PRO B 1 77 ? 160.157 161.935 120.289 1.00 73.05 77 PRO B CA 1
ATOM 7077 C C . PRO B 1 77 ? 160.572 161.516 118.897 1.00 72.54 77 PRO B C 1
ATOM 7078 O O . PRO B 1 77 ? 161.265 162.255 118.185 1.00 81.85 77 PRO B O 1
ATOM 7082 N N . GLN B 1 78 ? 160.127 160.338 118.491 1.00 71.56 78 GLN B N 1
ATOM 7083 C CA . GLN B 1 78 ? 160.454 159.800 117.184 1.00 72.64 78 GLN B CA 1
ATOM 7084 C C . GLN B 1 78 ? 159.770 160.585 116.064 1.00 75.06 78 GLN B C 1
ATOM 7085 O O . GLN B 1 78 ? 160.337 160.743 114.978 1.00 82.81 78 GLN B O 1
ATOM 7091 N N . LEU B 1 79 ? 158.623 161.208 116.350 1.00 67.68 79 LEU B N 1
ATOM 7092 C CA . LEU B 1 79 ? 157.999 162.091 115.366 1.00 57.72 79 LEU B CA 1
ATOM 7093 C C . LEU B 1 79 ? 158.745 163.421 115.243 1.00 63.41 79 LEU B C 1
ATOM 7094 O O . LEU B 1 79 ? 158.871 163.969 114.140 1.00 76.82 79 LEU B O 1
ATOM 7099 N N . ARG B 1 80 ? 159.250 163.952 116.361 1.00 59.17 80 ARG B N 1
ATOM 7100 C CA . ARG B 1 80 ? 160.055 165.173 116.317 1.00 57.29 80 ARG B CA 1
ATOM 7101 C C . ARG B 1 80 ? 161.339 164.972 115.517 1.00 69.51 80 ARG B C 1
ATOM 7102 O O . ARG B 1 80 ? 161.690 165.793 114.646 1.00 80.45 80 ARG B O 1
ATOM 7110 N N . LEU B 1 81 ? 162.027 163.859 115.780 1.00 63.46 81 LEU B N 1
ATOM 7111 C CA . LEU B 1 81 ? 163.234 163.533 115.032 1.00 56.30 81 LEU B CA 1
ATOM 7112 C C . LEU B 1 81 ? 162.927 163.284 113.563 1.00 59.61 81 LEU B C 1
ATOM 7113 O O . LEU B 1 81 ? 163.706 163.681 112.690 1.00 75.80 81 LEU B O 1
ATOM 7118 N N . LEU B 1 82 ? 161.782 162.653 113.268 1.00 49.71 82 LEU B N 1
ATOM 7119 C CA . LEU B 1 82 ? 161.407 162.410 111.882 1.00 54.44 82 LEU B CA 1
ATOM 7120 C C . LEU B 1 82 ? 161.098 163.695 111.130 1.00 54.92 82 LEU B C 1
ATOM 7121 O O . LEU B 1 82 ? 161.458 163.795 109.956 1.00 71.63 82 LEU B O 1
ATOM 7126 N N . LEU B 1 83 ? 160.481 164.683 111.784 1.00 53.70 83 LEU B N 1
ATOM 7127 C CA . LEU B 1 83 ? 160.265 165.987 111.156 1.00 50.11 83 LEU B CA 1
ATOM 7128 C C . LEU B 1 83 ? 161.577 166.667 110.788 1.00 61.36 83 LEU B C 1
ATOM 7129 O O . LEU B 1 83 ? 161.727 167.158 109.653 1.00 72.75 83 LEU B O 1
ATOM 7134 N N . GLU B 1 84 ? 162.552 166.650 111.704 1.00 72.88 84 GLU B N 1
ATOM 7135 C CA . GLU B 1 84 ? 163.839 167.280 111.398 1.00 63.24 84 GLU B CA 1
ATOM 7136 C C . GLU B 1 84 ? 164.603 166.555 110.287 1.00 69.30 84 GLU B C 1
ATOM 7137 O O . GLU B 1 84 ? 165.099 167.196 109.350 1.00 73.83 84 GLU B O 1
ATOM 7143 N N . VAL B 1 85 ? 164.675 165.219 110.339 1.00 60.67 85 VAL B N 1
ATOM 7144 C CA . VAL B 1 85 ? 165.435 164.514 109.304 1.00 58.52 85 VAL B CA 1
ATOM 7145 C C . VAL B 1 85 ? 164.688 164.517 107.976 1.00 58.76 85 VAL B C 1
ATOM 7146 O O . VAL B 1 85 ? 165.306 164.408 106.912 1.00 76.07 85 VAL B O 1
ATOM 7150 N N . THR B 1 86 ? 163.367 164.702 108.005 1.00 54.78 86 THR B N 1
ATOM 7151 C CA . THR B 1 86 ? 162.608 164.817 106.769 1.00 54.48 86 THR B CA 1
ATOM 7152 C C . THR B 1 86 ? 162.905 166.132 106.070 1.00 60.23 86 THR B C 1
ATOM 7153 O O . THR B 1 86 ? 163.022 166.168 104.842 1.00 71.33 86 THR B O 1
ATOM 7157 N N . TYR B 1 87 ? 163.047 167.222 106.834 1.00 65.76 87 TYR B N 1
ATOM 7158 C CA . TYR B 1 87 ? 163.520 168.466 106.220 1.00 60.73 87 TYR B CA 1
ATOM 7159 C C . TYR B 1 87 ? 164.935 168.315 105.667 1.00 66.59 87 TYR B C 1
ATOM 7160 O O . TYR B 1 87 ? 165.241 168.806 104.566 1.00 63.71 87 TYR B O 1
ATOM 7169 N N . GLU B 1 88 ? 165.804 167.634 106.416 1.00 75.94 88 GLU B N 1
ATOM 7170 C CA . GLU B 1 88 ? 167.204 167.510 106.025 1.00 65.62 88 GLU B CA 1
ATOM 7171 C C . GLU B 1 88 ? 167.369 166.682 104.755 1.00 72.93 88 GLU B C 1
ATOM 7172 O O . GLU B 1 88 ? 168.272 166.929 103.955 1.00 85.80 88 GLU B O 1
ATOM 7178 N N . ALA B 1 89 ? 166.490 165.701 104.538 1.00 63.17 89 ALA B N 1
ATOM 7179 C CA . ALA B 1 89 ? 166.539 164.884 103.327 1.00 55.42 89 ALA B CA 1
ATOM 7180 C C . ALA B 1 89 ? 166.191 165.667 102.062 1.00 63.68 89 ALA B C 1
ATOM 7181 O O . ALA B 1 89 ? 166.873 165.531 101.034 1.00 79.04 89 ALA B O 1
ATOM 7183 N N . ILE B 1 90 ? 165.132 166.480 102.134 1.00 61.76 90 ILE B N 1
ATOM 7184 C CA . ILE B 1 90 ? 164.745 167.331 101.010 1.00 55.27 90 ILE B CA 1
ATOM 7185 C C . ILE B 1 90 ? 165.849 168.323 100.691 1.00 67.73 90 ILE B C 1
ATOM 7186 O O . ILE B 1 90 ? 166.182 168.552 99.525 1.00 74.40 90 ILE B O 1
ATOM 7191 N N . VAL B 1 91 ? 166.443 168.917 101.729 1.00 75.22 91 VAL B N 1
ATOM 7192 C CA . VAL B 1 91 ? 167.540 169.861 101.521 1.00 61.98 91 VAL B CA 1
ATOM 7193 C C . VAL B 1 91 ? 168.779 169.162 100.957 1.00 67.48 91 VAL B C 1
ATOM 7194 O O . VAL B 1 91 ? 169.473 169.707 100.091 1.00 72.08 91 VAL B O 1
ATOM 7198 N N . ASP B 1 92 ? 169.032 167.917 101.381 1.00 70.27 92 ASP B N 1
ATOM 7199 C CA . ASP B 1 92 ? 170.124 167.125 100.814 1.00 62.21 92 ASP B CA 1
ATOM 7200 C C . ASP B 1 92 ? 169.909 166.827 99.340 1.00 71.64 92 ASP B C 1
ATOM 7201 O O . ASP B 1 92 ? 170.874 166.637 98.595 1.00 80.18 92 ASP B O 1
ATOM 7206 N N . GLY B 1 93 ? 168.654 166.776 98.900 1.00 77.67 93 GLY B N 1
ATOM 7207 C CA . GLY B 1 93 ? 168.399 166.531 97.490 1.00 77.43 93 GLY B CA 1
ATOM 7208 C C . GLY B 1 93 ? 168.751 167.703 96.592 1.00 82.83 93 GLY B C 1
ATOM 7209 O O . GLY B 1 93 ? 168.812 167.561 95.370 1.00 83.11 93 GLY B O 1
ATOM 7210 N N . GLY B 1 94 ? 168.992 168.875 97.175 1.00 76.28 94 GLY B N 1
ATOM 7211 C CA . GLY B 1 94 ? 169.194 170.089 96.425 1.00 68.99 94 GLY B CA 1
ATOM 7212 C C . GLY B 1 94 ? 167.913 170.801 96.062 1.00 76.03 94 GLY B C 1
ATOM 7213 O O . GLY B 1 94 ? 167.943 171.749 95.272 1.00 79.11 94 GLY B O 1
ATOM 7214 N N . ILE B 1 95 ? 166.791 170.353 96.618 1.00 74.90 95 ILE B N 1
ATOM 7215 C CA . ILE B 1 95 ? 165.480 170.889 96.280 1.00 69.21 95 ILE B CA 1
ATOM 7216 C C . ILE B 1 95 ? 164.994 171.756 97.430 1.00 75.08 95 ILE B C 1
ATOM 7217 O O . ILE B 1 95 ? 165.048 171.351 98.594 1.00 85.98 95 ILE B O 1
ATOM 7222 N N . ASN B 1 96 ? 164.552 172.965 97.114 1.00 72.35 96 ASN B N 1
ATOM 7223 C CA . ASN B 1 96 ? 163.859 173.783 98.095 1.00 66.25 96 ASN B CA 1
ATOM 7224 C C . ASN B 1 96 ? 162.518 173.137 98.422 1.00 77.07 96 ASN B C 1
ATOM 7225 O O . ASN B 1 96 ? 161.776 172.782 97.503 1.00 85.80 96 ASN B O 1
ATOM 7230 N N . PRO B 1 97 ? 162.176 172.961 99.702 1.00 78.31 97 PRO B N 1
ATOM 7231 C CA . PRO B 1 97 ? 160.893 172.323 100.042 1.00 75.12 97 PRO B CA 1
ATOM 7232 C C . PRO B 1 97 ? 159.672 173.130 99.649 1.00 76.33 97 PRO B C 1
ATOM 7233 O O . PRO B 1 97 ? 158.581 172.563 99.560 1.00 82.31 97 PRO B O 1
ATOM 7237 N N . ASP B 1 98 ? 159.820 174.428 99.388 1.00 86.69 98 ASP B N 1
ATOM 7238 C CA . ASP B 1 98 ? 158.701 175.255 98.971 1.00 84.80 98 ASP B CA 1
ATOM 7239 C C . ASP B 1 98 ? 158.252 174.977 97.544 1.00 86.21 98 ASP B C 1
ATOM 7240 O O . ASP B 1 98 ? 157.168 175.414 97.156 1.00 91.49 98 ASP B O 1
ATOM 7245 N N . SER B 1 99 ? 159.049 174.257 96.757 1.00 80.05 99 SER B N 1
ATOM 7246 C CA . SER B 1 99 ? 158.645 173.888 95.410 1.00 79.18 99 SER B CA 1
ATOM 7247 C C . SER B 1 99 ? 157.770 172.645 95.372 1.00 79.67 99 SER B C 1
ATOM 7248 O O . SER B 1 99 ? 157.338 172.247 94.289 1.00 84.65 99 SER B O 1
ATOM 7251 N N . LEU B 1 100 ? 157.511 172.017 96.519 1.00 72.20 100 LEU B N 1
ATOM 7252 C CA . LEU B 1 100 ? 156.633 170.858 96.601 1.00 70.22 100 LEU B CA 1
ATOM 7253 C C . LEU B 1 100 ? 155.379 171.139 97.419 1.00 74.31 100 LEU B C 1
ATOM 7254 O O . LEU B 1 100 ? 154.711 170.200 97.852 1.00 80.49 100 LEU B O 1
ATOM 7259 N N . ARG B 1 101 ? 155.032 172.412 97.615 1.00 73.87 101 ARG B N 1
ATOM 7260 C CA . ARG B 1 101 ? 153.983 172.785 98.559 1.00 67.15 101 ARG B CA 1
ATOM 7261 C C . ARG B 1 101 ? 152.571 172.485 98.077 1.00 77.81 101 ARG B C 1
ATOM 7262 O O . ARG B 1 101 ? 151.642 172.548 98.877 1.00 88.59 101 ARG B O 1
ATOM 7270 N N . GLY B 1 102 ? 152.360 172.197 96.807 1.00 73.46 102 GLY B N 1
ATOM 7271 C CA . GLY B 1 102 ? 150.995 171.934 96.395 1.00 68.39 102 GLY B CA 1
ATOM 7272 C C . GLY B 1 102 ? 150.863 170.645 95.625 1.00 75.14 102 GLY B C 1
ATOM 7273 O O . GLY B 1 102 ? 149.785 170.288 95.157 1.00 84.12 102 GLY B O 1
ATOM 7274 N N . THR B 1 103 ? 151.976 169.942 95.500 1.00 80.50 103 THR B N 1
ATOM 7275 C CA . THR B 1 103 ? 152.090 168.806 94.611 1.00 74.20 103 THR B CA 1
ATOM 7276 C C . THR B 1 103 ? 151.477 167.563 95.247 1.00 73.66 103 THR B C 1
ATOM 7277 O O . THR B 1 103 ? 151.065 167.556 96.405 1.00 78.21 103 THR B O 1
ATOM 7281 N N . HIS B 1 104 ? 151.450 166.482 94.474 1.00 70.30 104 HIS B N 1
ATOM 7282 C CA . HIS B 1 104 ? 150.815 165.235 94.864 1.00 70.07 104 HIS B CA 1
ATOM 7283 C C . HIS B 1 104 ? 151.813 164.224 95.413 1.00 70.73 104 HIS B C 1
ATOM 7284 O O . HIS B 1 104 ? 151.690 163.028 95.147 1.00 81.33 104 HIS B O 1
ATOM 7291 N N . THR B 1 105 ? 152.814 164.674 96.167 1.00 60.47 105 THR B N 1
ATOM 7292 C CA . THR B 1 105 ? 153.823 163.761 96.683 1.00 70.17 105 THR B CA 1
ATOM 7293 C C . THR B 1 105 ? 153.309 163.030 97.915 1.00 68.86 105 THR B C 1
ATOM 7294 O O . THR B 1 105 ? 152.586 163.598 98.733 1.00 76.89 105 THR B O 1
ATOM 7298 N N . GLY B 1 106 ? 153.698 161.765 98.049 1.00 60.33 106 GLY B N 1
ATOM 7299 C CA . GLY B 1 106 ? 153.213 160.919 99.113 1.00 58.26 106 GLY B CA 1
ATOM 7300 C C . GLY B 1 106 ? 154.206 160.687 100.235 1.00 62.70 106 GLY B C 1
ATOM 7301 O O . GLY B 1 106 ? 155.395 160.942 100.101 1.00 74.45 106 GLY B O 1
ATOM 7302 N N . VAL B 1 107 ? 153.690 160.208 101.363 1.00 54.53 107 VAL B N 1
ATOM 7303 C CA . VAL B 1 107 ? 154.484 159.882 102.542 1.00 51.33 107 VAL B CA 1
ATOM 7304 C C . VAL B 1 107 ? 154.178 158.444 102.939 1.00 54.49 107 VAL B C 1
ATOM 7305 O O . VAL B 1 107 ? 153.009 158.075 103.080 1.00 65.24 107 VAL B O 1
ATOM 7309 N N . TRP B 1 108 ? 155.221 157.637 103.117 1.00 50.07 108 TRP B N 1
ATOM 7310 C CA . TRP B 1 108 ? 155.099 156.264 103.602 1.00 48.07 108 TRP B CA 1
ATOM 7311 C C . TRP B 1 108 ? 156.101 156.065 104.727 1.00 54.43 108 TRP B C 1
ATOM 7312 O O . TRP B 1 108 ? 157.306 156.187 104.504 1.00 63.00 108 TRP B O 1
ATOM 7323 N N . VAL B 1 109 ? 155.617 155.755 105.925 1.00 50.14 109 VAL B N 1
ATOM 7324 C CA . VAL B 1 109 ? 156.463 155.597 107.104 1.00 44.95 109 VAL B CA 1
ATOM 7325 C C . VAL B 1 109 ? 156.292 154.186 107.643 1.00 55.84 109 VAL B C 1
ATOM 7326 O O . VAL B 1 109 ? 155.164 153.707 107.788 1.00 72.72 109 VAL B O 1
ATOM 7330 N N . GLY B 1 110 ? 157.406 153.520 107.932 1.00 57.61 110 GLY B N 1
ATOM 7331 C CA . GLY B 1 110 ? 157.377 152.227 108.588 1.00 53.88 110 GLY B CA 1
ATOM 7332 C C . GLY B 1 110 ? 157.616 152.311 110.082 1.00 62.32 110 GLY B C 1
ATOM 7333 O O . GLY B 1 110 ? 158.728 152.614 110.516 1.00 68.96 110 GLY B O 1
ATOM 7334 N N . VAL B 1 111 ? 156.548 152.110 110.857 1.00 67.66 111 VAL B N 1
ATOM 7335 C CA . VAL B 1 111 ? 156.660 152.135 112.345 1.00 67.30 111 VAL B CA 1
ATOM 7336 C C . VAL B 1 111 ? 156.317 150.728 112.851 1.00 72.50 111 VAL B C 1
ATOM 7337 O O . VAL B 1 111 ? 155.831 149.914 112.038 1.00 83.07 111 VAL B O 1
ATOM 7341 N N . SER B 1 112 ? 156.562 150.457 114.134 1.00 72.64 112 SER B N 1
ATOM 7342 C CA . SER B 1 112 ? 156.187 149.142 114.712 1.00 68.63 112 SER B CA 1
ATOM 7343 C C . SER B 1 112 ? 155.722 149.327 116.161 1.00 72.04 112 SER B C 1
ATOM 7344 O O . SER B 1 112 ? 155.035 148.419 116.676 1.00 84.81 112 SER B O 1
ATOM 7347 N N . GLY B 1 113 ? 156.077 150.452 116.793 1.00 76.83 113 GLY B N 1
ATOM 7348 C CA . GLY B 1 113 ? 155.718 150.603 118.191 1.00 73.29 113 GLY B CA 1
ATOM 7349 C C . GLY B 1 113 ? 155.328 152.022 118.510 1.00 82.73 113 GLY B C 1
ATOM 7350 O O . GLY B 1 113 ? 155.800 152.973 117.884 1.00 91.26 113 GLY B O 1
ATOM 7351 N N . SER B 1 114 ? 154.440 152.164 119.492 1.00 91.06 114 SER B N 1
ATOM 7352 C CA . SER B 1 114 ? 154.074 153.462 120.051 1.00 92.57 114 SER B CA 1
ATOM 7353 C C . SER B 1 114 ? 154.035 153.305 121.566 1.00 89.04 114 SER B C 1
ATOM 7354 O O . SER B 1 114 ? 152.978 153.052 122.146 1.00 96.10 114 SER B O 1
ATOM 7357 N N . GLU B 1 115 ? 155.191 153.457 122.201 1.00 85.70 115 GLU B N 1
ATOM 7358 C CA . GLU B 1 115 ? 155.289 153.368 123.647 1.00 88.44 115 GLU B CA 1
ATOM 7359 C C . GLU B 1 115 ? 155.016 154.693 124.337 1.00 88.17 115 GLU B C 1
ATOM 7360 O O . GLU B 1 115 ? 154.536 154.697 125.477 1.00 100.15 115 GLU B O 1
ATOM 7366 N N . THR B 1 116 ? 155.297 155.810 123.664 1.00 77.50 116 THR B N 1
ATOM 7367 C CA . THR B 1 116 ? 154.974 157.127 124.200 1.00 75.88 116 THR B CA 1
ATOM 7368 C C . THR B 1 116 ? 153.474 157.319 124.330 1.00 79.26 116 THR B C 1
ATOM 7369 O O . THR B 1 116 ? 153.017 158.020 125.239 1.00 89.42 116 THR B O 1
ATOM 7373 N N . SER B 1 117 ? 152.701 156.705 123.436 1.00 84.75 117 SER B N 1
ATOM 7374 C CA . SER B 1 117 ? 151.249 156.793 123.500 1.00 78.62 117 SER B CA 1
ATOM 7375 C C . SER B 1 117 ? 150.703 156.131 124.752 1.00 77.83 117 SER B C 1
ATOM 7376 O O . SER B 1 117 ? 149.790 156.661 125.392 1.00 86.78 117 SER B O 1
ATOM 7379 N N . GLU B 1 118 ? 151.248 154.976 125.130 1.00 79.85 118 GLU B N 1
ATOM 7380 C CA . GLU B 1 118 ? 150.744 154.305 126.313 1.00 81.92 118 GLU B CA 1
ATOM 7381 C C . GLU B 1 118 ? 151.392 154.812 127.592 1.00 82.41 118 GLU B C 1
ATOM 7382 O O . GLU B 1 118 ? 150.838 154.596 128.672 1.00 87.24 118 GLU B O 1
ATOM 7388 N N . ALA B 1 119 ? 152.531 155.493 127.500 1.00 76.65 119 ALA B N 1
ATOM 7389 C CA . ALA B 1 119 ? 153.065 156.158 128.681 1.00 72.13 119 ALA B CA 1
ATOM 7390 C C . ALA B 1 119 ? 152.314 157.438 128.997 1.00 77.40 119 ALA B C 1
ATOM 7391 O O . ALA B 1 119 ? 152.189 157.807 130.165 1.00 83.60 119 ALA B O 1
ATOM 7393 N N . LEU B 1 120 ? 151.806 158.125 127.979 1.00 79.67 120 LEU B N 1
ATOM 7394 C CA . LEU B 1 120 ? 151.126 159.395 128.166 1.00 74.36 120 LEU B CA 1
ATOM 7395 C C . LEU B 1 120 ? 149.647 159.238 128.453 1.00 76.53 120 LEU B C 1
ATOM 7396 O O . LEU B 1 120 ? 148.974 160.241 128.679 1.00 81.49 120 LEU B O 1
ATOM 7401 N N . SER B 1 121 ? 149.119 158.014 128.442 1.00 82.76 121 SER B N 1
ATOM 7402 C CA . SER B 1 121 ? 147.708 157.786 128.717 1.00 76.11 121 SER B CA 1
ATOM 7403 C C . SER B 1 121 ? 147.491 156.887 129.925 1.00 80.35 121 SER B C 1
ATOM 7404 O O . SER B 1 121 ? 146.445 156.244 130.031 1.00 88.86 121 SER B O 1
ATOM 7407 N N . ARG B 1 122 ? 148.450 156.828 130.845 1.00 84.14 122 ARG B N 1
ATOM 7408 C CA . ARG B 1 122 ? 148.314 155.945 131.994 1.00 85.36 122 ARG B CA 1
ATOM 7409 C C . ARG B 1 122 ? 147.416 156.525 133.077 1.00 92.14 122 ARG B C 1
ATOM 7410 O O . ARG B 1 122 ? 146.808 155.764 133.830 1.00 100.54 122 ARG B O 1
ATOM 7418 N N . ASP B 1 123 ? 147.322 157.845 133.179 1.00 93.18 123 ASP B N 1
ATOM 7419 C CA . ASP B 1 123 ? 146.526 158.478 134.224 1.00 84.83 123 ASP B CA 1
ATOM 7420 C C . ASP B 1 123 ? 145.301 159.128 133.612 1.00 91.97 123 ASP B C 1
ATOM 7421 O O . ASP B 1 123 ? 145.406 160.217 133.033 1.00 99.01 123 ASP B O 1
ATOM 7426 N N . PRO B 1 124 ? 144.113 158.541 133.746 1.00 90.24 124 PRO B N 1
ATOM 7427 C CA . PRO B 1 124 ? 142.917 159.109 133.118 1.00 86.43 124 PRO B CA 1
ATOM 7428 C C . PRO B 1 124 ? 142.348 160.334 133.815 1.00 86.12 124 PRO B C 1
ATOM 7429 O O . PRO B 1 124 ? 141.332 160.859 133.357 1.00 92.87 124 PRO B O 1
ATOM 7433 N N . GLU B 1 125 ? 142.959 160.808 134.894 1.00 96.30 125 GLU B N 1
ATOM 7434 C CA . GLU B 1 125 ? 142.513 162.025 135.548 1.00 96.56 125 GLU B CA 1
ATOM 7435 C C . GLU B 1 125 ? 143.306 163.252 135.131 1.00 99.25 125 GLU B C 1
ATOM 7436 O O . GLU B 1 125 ? 142.775 164.364 135.208 1.00 101.49 125 GLU B O 1
ATOM 7442 N N . THR B 1 126 ? 144.559 163.088 134.708 1.00 97.14 126 THR B N 1
ATOM 7443 C CA . THR B 1 126 ? 145.404 164.189 134.268 1.00 96.81 126 THR B CA 1
ATOM 7444 C C . THR B 1 126 ? 145.758 164.088 132.785 1.00 97.91 126 THR B C 1
ATOM 7445 O O . THR B 1 126 ? 146.819 164.548 132.367 1.00 101.79 126 THR B O 1
ATOM 7449 N N . LEU B 1 127 ? 144.886 163.480 131.988 1.00 89.68 127 LEU B N 1
ATOM 7450 C CA . LEU B 1 127 ? 145.109 163.386 130.556 1.00 86.38 127 LEU B CA 1
ATOM 7451 C C . LEU B 1 127 ? 144.954 164.736 129.875 1.00 96.42 127 LEU B C 1
ATOM 7452 O O . LEU B 1 127 ? 144.297 165.651 130.375 1.00 101.40 127 LEU B O 1
ATOM 7457 N N . VAL B 1 128 ? 145.564 164.841 128.702 1.00 91.50 128 VAL B N 1
ATOM 7458 C CA . VAL B 1 128 ? 145.349 165.957 127.796 1.00 87.24 128 VAL B CA 1
ATOM 7459 C C . VAL B 1 128 ? 144.984 165.386 126.436 1.00 91.29 128 VAL B C 1
ATOM 7460 O O . VAL B 1 128 ? 145.341 164.250 126.115 1.00 93.81 128 VAL B O 1
ATOM 7464 N N . GLY B 1 129 ? 144.261 166.174 125.641 1.00 89.86 129 GLY B N 1
ATOM 7465 C CA . GLY B 1 129 ? 143.855 165.713 124.329 1.00 83.91 129 GLY B CA 1
ATOM 7466 C C . GLY B 1 129 ? 144.961 165.711 123.298 1.00 88.00 129 GLY B C 1
ATOM 7467 O O . GLY B 1 129 ? 144.852 164.996 122.299 1.00 88.58 129 GLY B O 1
ATOM 7468 N N . TYR B 1 130 ? 146.031 166.476 123.524 1.00 88.70 130 TYR B N 1
ATOM 7469 C CA . TYR B 1 130 ? 147.090 166.601 122.527 1.00 84.75 130 TYR B CA 1
ATOM 7470 C C . TYR B 1 130 ? 147.925 165.336 122.406 1.00 84.89 130 TYR B C 1
ATOM 7471 O O . TYR B 1 130 ? 148.644 165.174 121.419 1.00 93.51 130 TYR B O 1
ATOM 7480 N N . SER B 1 131 ? 147.862 164.449 123.398 1.00 79.29 131 SER B N 1
ATOM 7481 C CA . SER B 1 131 ? 148.612 163.204 123.318 1.00 82.75 131 SER B CA 1
ATOM 7482 C C . SER B 1 131 ? 148.042 162.271 122.262 1.00 92.20 131 SER B C 1
ATOM 7483 O O . SER B 1 131 ? 148.744 161.382 121.778 1.00 93.56 131 SER B O 1
ATOM 7486 N N . MET B 1 132 ? 146.772 162.443 121.899 1.00 96.19 132 MET B N 1
ATOM 7487 C CA . MET B 1 132 ? 146.222 161.689 120.783 1.00 90.57 132 MET B CA 1
ATOM 7488 C C . MET B 1 132 ? 146.780 162.199 119.461 1.00 93.86 132 MET B C 1
ATOM 7489 O O . MET B 1 132 ? 147.113 161.408 118.575 1.00 97.98 132 MET B O 1
ATOM 7494 N N . VAL B 1 133 ? 146.892 163.519 119.316 1.00 83.91 133 VAL B N 1
ATOM 7495 C CA . VAL B 1 133 ? 147.375 164.125 118.082 1.00 78.40 133 VAL B CA 1
ATOM 7496 C C . VAL B 1 133 ? 148.868 163.897 117.872 1.00 84.64 133 VAL B C 1
ATOM 7497 O O . VAL B 1 133 ? 149.308 163.705 116.733 1.00 89.70 133 VAL B O 1
ATOM 7501 N N . GLY B 1 134 ? 149.664 163.871 118.931 1.00 84.39 134 GLY B N 1
ATOM 7502 C CA . GLY B 1 134 ? 151.093 163.735 118.765 1.00 74.39 134 GLY B CA 1
ATOM 7503 C C . GLY B 1 134 ? 151.668 162.336 118.866 1.00 80.88 134 GLY B C 1
ATOM 7504 O O . GLY B 1 134 ? 152.858 162.155 118.611 1.00 87.20 134 GLY B O 1
ATOM 7505 N N . CYS B 1 135 ? 150.860 161.335 119.218 1.00 83.06 135 CYS B N 1
ATOM 7506 C CA . CYS B 1 135 ? 151.388 159.997 119.454 1.00 82.70 135 CYS B CA 1
ATOM 7507 C C . CYS B 1 135 ? 150.663 158.876 118.725 1.00 83.56 135 CYS B C 1
ATOM 7508 O O . CYS B 1 135 ? 151.132 157.736 118.792 1.00 90.74 135 CYS B O 1
ATOM 7511 N N . GLN B 1 136 ? 149.542 159.143 118.062 1.00 86.05 136 GLN B N 1
ATOM 7512 C CA . GLN B 1 136 ? 148.862 158.122 117.277 1.00 82.39 136 GLN B CA 1
ATOM 7513 C C . GLN B 1 136 ? 149.714 157.743 116.069 1.00 84.45 136 GLN B C 1
ATOM 7514 O O . GLN B 1 136 ? 150.398 158.588 115.496 1.00 94.97 136 GLN B O 1
ATOM 7520 N N . ARG B 1 137 ? 149.698 156.451 115.714 1.00 74.25 137 ARG B N 1
ATOM 7521 C CA . ARG B 1 137 ? 150.620 155.924 114.710 1.00 74.69 137 ARG B CA 1
ATOM 7522 C C . ARG B 1 137 ? 150.369 156.489 113.315 1.00 77.33 137 ARG B C 1
ATOM 7523 O O . ARG B 1 137 ? 151.308 156.597 112.525 1.00 87.83 137 ARG B O 1
ATOM 7531 N N . ALA B 1 138 ? 149.132 156.869 112.995 1.00 63.85 138 ALA B N 1
ATOM 7532 C CA . ALA B 1 138 ? 148.868 157.487 111.698 1.00 62.51 138 ALA B CA 1
ATOM 7533 C C . ALA B 1 138 ? 149.419 158.901 111.629 1.00 68.14 138 ALA B C 1
ATOM 7534 O O . ALA B 1 138 ? 149.675 159.427 110.535 1.00 75.57 138 ALA B O 1
ATOM 7536 N N . MET B 1 139 ? 149.626 159.528 112.780 1.00 79.74 139 MET B N 1
ATOM 7537 C CA . MET B 1 139 ? 150.083 160.902 112.785 1.00 72.30 139 MET B CA 1
ATOM 7538 C C . MET B 1 139 ? 151.558 161.010 112.435 1.00 70.76 139 MET B C 1
ATOM 7539 O O . MET B 1 139 ? 151.991 162.088 112.034 1.00 78.89 139 MET B O 1
ATOM 7544 N N . MET B 1 140 ? 152.305 159.899 112.500 1.00 65.50 140 MET B N 1
ATOM 7545 C CA . MET B 1 140 ? 153.704 159.881 112.079 1.00 62.18 140 MET B CA 1
ATOM 7546 C C . MET B 1 140 ? 153.863 160.189 110.597 1.00 72.31 140 MET B C 1
ATOM 7547 O O . MET B 1 140 ? 154.913 160.687 110.183 1.00 81.73 140 MET B O 1
ATOM 7552 N N . ALA B 1 141 ? 152.852 159.900 109.785 1.00 69.11 141 ALA B N 1
ATOM 7553 C CA . ALA B 1 141 ? 152.823 160.346 108.402 1.00 59.34 141 ALA B CA 1
ATOM 7554 C C . ALA B 1 141 ? 151.956 161.578 108.192 1.00 65.94 141 ALA B C 1
ATOM 7555 O O . ALA B 1 141 ? 152.289 162.425 107.348 1.00 76.20 141 ALA B O 1
ATOM 7557 N N . ASN B 1 142 ? 150.867 161.705 108.953 1.00 62.80 142 ASN B N 1
ATOM 7558 C CA . ASN B 1 142 ? 149.940 162.806 108.719 1.00 58.20 142 ASN B CA 1
ATOM 7559 C C . ASN B 1 142 ? 150.510 164.155 109.146 1.00 69.61 142 ASN B C 1
ATOM 7560 O O . ASN B 1 142 ? 150.204 165.165 108.512 1.00 78.97 142 ASN B O 1
ATOM 7565 N N . ARG B 1 143 ? 151.349 164.205 110.187 1.00 67.40 143 ARG B N 1
ATOM 7566 C CA . ARG B 1 143 ? 151.976 165.468 110.567 1.00 62.21 143 ARG B CA 1
ATOM 7567 C C . ARG B 1 143 ? 153.002 165.918 109.541 1.00 70.46 143 ARG B C 1
ATOM 7568 O O . ARG B 1 143 ? 153.167 167.123 109.322 1.00 75.25 143 ARG B O 1
ATOM 7576 N N . LEU B 1 144 ? 153.703 164.969 108.918 1.00 58.21 144 LEU B N 1
ATOM 7577 C CA . LEU B 1 144 ? 154.635 165.297 107.848 1.00 60.35 144 LEU B CA 1
ATOM 7578 C C . LEU B 1 144 ? 153.905 165.874 106.649 1.00 68.00 144 LEU B C 1
ATOM 7579 O O . LEU B 1 144 ? 154.320 166.897 106.083 1.00 72.87 144 LEU B O 1
ATOM 7584 N N . SER B 1 145 ? 152.791 165.240 106.264 1.00 64.70 145 SER B N 1
ATOM 7585 C CA . SER B 1 145 ? 151.985 165.771 105.169 1.00 55.90 145 SER B CA 1
ATOM 7586 C C . SER B 1 145 ? 151.355 167.110 105.519 1.00 60.96 145 SER B C 1
ATOM 7587 O O . SER B 1 145 ? 151.157 167.945 104.633 1.00 67.32 145 SER B O 1
ATOM 7590 N N . PHE B 1 146 ? 151.042 167.335 106.793 1.00 67.62 146 PHE B N 1
ATOM 7591 C CA . PHE B 1 146 ? 150.459 168.605 107.204 1.00 58.15 146 PHE B CA 1
ATOM 7592 C C . PHE B 1 146 ? 151.480 169.731 107.164 1.00 60.76 146 PHE B C 1
ATOM 7593 O O . PHE B 1 146 ? 151.177 170.825 106.680 1.00 66.58 146 PHE B O 1
ATOM 7601 N N . PHE B 1 147 ? 152.689 169.497 107.681 1.00 59.35 147 PHE B N 1
ATOM 7602 C CA . PHE B 1 147 ? 153.675 170.570 107.715 1.00 59.14 147 PHE B CA 1
ATOM 7603 C C . PHE B 1 147 ? 154.217 170.875 106.328 1.00 60.86 147 PHE B C 1
ATOM 7604 O O . PHE B 1 147 ? 154.361 172.046 105.964 1.00 62.39 147 PHE B O 1
ATOM 7612 N N . PHE B 1 148 ? 154.543 169.852 105.550 1.00 67.18 148 PHE B N 1
ATOM 7613 C CA . PHE B 1 148 ? 155.164 170.102 104.260 1.00 59.10 148 PHE B CA 1
ATOM 7614 C C . PHE B 1 148 ? 154.157 170.379 103.155 1.00 68.08 148 PHE B C 1
ATOM 7615 O O . PHE B 1 148 ? 154.577 170.661 102.031 1.00 77.01 148 PHE B O 1
ATOM 7623 N N . ASP B 1 149 ? 152.855 170.303 103.461 1.00 68.10 149 ASP B N 1
ATOM 7624 C CA . ASP B 1 149 ? 151.743 170.547 102.536 1.00 59.99 149 ASP B CA 1
ATOM 7625 C C . ASP B 1 149 ? 151.789 169.604 101.331 1.00 69.29 149 ASP B C 1
ATOM 7626 O O . ASP B 1 149 ? 151.907 170.018 100.181 1.00 77.44 149 ASP B O 1
ATOM 7631 N N . PHE B 1 150 ? 151.671 168.316 101.619 1.00 69.98 150 PHE B N 1
ATOM 7632 C CA . PHE B 1 150 ? 151.726 167.265 100.611 1.00 61.61 150 PHE B CA 1
ATOM 7633 C C . PHE B 1 150 ? 150.318 166.741 100.382 1.00 67.70 150 PHE B C 1
ATOM 7634 O O . PHE B 1 150 ? 149.594 166.469 101.342 1.00 84.67 150 PHE B O 1
ATOM 7642 N N . ARG B 1 151 ? 149.931 166.595 99.119 1.00 70.15 151 ARG B N 1
ATOM 7643 C CA . ARG B 1 151 ? 148.581 166.179 98.767 1.00 72.30 151 ARG B CA 1
ATOM 7644 C C . ARG B 1 151 ? 148.464 164.709 98.391 1.00 68.29 151 ARG B C 1
ATOM 7645 O O . ARG B 1 151 ? 147.372 164.272 98.039 1.00 72.91 151 ARG B O 1
ATOM 7653 N N . GLY B 1 152 ? 149.545 163.942 98.431 1.00 67.31 152 GLY B N 1
ATOM 7654 C CA . GLY B 1 152 ? 149.496 162.559 98.017 1.00 60.58 152 GLY B CA 1
ATOM 7655 C C . GLY B 1 152 ? 149.039 161.642 99.131 1.00 71.96 152 GLY B C 1
ATOM 7656 O O . GLY B 1 152 ? 148.553 162.099 100.162 1.00 81.09 152 GLY B O 1
ATOM 7657 N N . PRO B 1 153 ? 149.166 160.331 98.934 1.00 70.78 153 PRO B N 1
ATOM 7658 C CA . PRO B 1 153 ? 148.803 159.383 99.996 1.00 64.23 153 PRO B CA 1
ATOM 7659 C C . PRO B 1 153 ? 149.720 159.502 101.201 1.00 71.78 153 PRO B C 1
ATOM 7660 O O . PRO B 1 153 ? 150.917 159.748 101.077 1.00 78.07 153 PRO B O 1
ATOM 7664 N N . SER B 1 154 ? 149.145 159.311 102.384 1.00 66.20 154 SER B N 1
ATOM 7665 C CA . SER B 1 154 ? 149.871 159.483 103.642 1.00 60.47 154 SER B CA 1
ATOM 7666 C C . SER B 1 154 ? 149.588 158.278 104.529 1.00 61.96 154 SER B C 1
ATOM 7667 O O . SER B 1 154 ? 148.588 158.258 105.250 1.00 70.70 154 SER B O 1
ATOM 7670 N N . ILE B 1 155 ? 150.464 157.277 104.485 1.00 52.88 155 ILE B N 1
ATOM 7671 C CA . ILE B 1 155 ? 150.215 155.964 105.071 1.00 56.83 155 ILE B CA 1
ATOM 7672 C C . ILE B 1 155 ? 151.323 155.611 106.051 1.00 61.47 155 ILE B C 1
ATOM 7673 O O . ILE B 1 155 ? 152.509 155.779 105.749 1.00 71.30 155 ILE B O 1
ATOM 7678 N N . ALA B 1 156 ? 150.942 155.123 107.228 1.00 60.33 156 ALA B N 1
ATOM 7679 C CA . ALA B 1 156 ? 151.856 154.473 108.155 1.00 59.20 156 ALA B CA 1
ATOM 7680 C C . ALA B 1 156 ? 151.578 152.978 108.152 1.00 60.95 156 ALA B C 1
ATOM 7681 O O . ALA B 1 156 ? 150.436 152.563 108.357 1.00 74.10 156 ALA B O 1
ATOM 7683 N N . LEU B 1 157 ? 152.610 152.168 107.928 1.00 58.02 157 LEU B N 1
ATOM 7684 C CA . LEU B 1 157 ? 152.407 150.734 107.782 1.00 59.87 157 LEU B CA 1
ATOM 7685 C C . LEU B 1 157 ? 153.369 149.962 108.668 1.00 56.24 157 LEU B C 1
ATOM 7686 O O . LEU B 1 157 ? 154.483 150.412 108.930 1.00 71.54 157 LEU B O 1
ATOM 7691 N N . ASP B 1 158 ? 152.925 148.795 109.134 1.00 69.45 158 ASP B N 1
ATOM 7692 C CA . ASP B 1 158 ? 153.704 147.930 110.008 1.00 74.41 158 ASP B CA 1
ATOM 7693 C C . ASP B 1 158 ? 153.757 146.533 109.414 1.00 78.34 158 ASP B C 1
ATOM 7694 O O . ASP B 1 158 ? 152.716 145.902 109.216 1.00 80.53 158 ASP B O 1
ATOM 7699 N N . THR B 1 159 ? 154.961 146.056 109.127 1.00 82.01 159 THR B N 1
ATOM 7700 C CA . THR B 1 159 ? 155.147 144.775 108.453 1.00 78.62 159 THR B CA 1
ATOM 7701 C C . THR B 1 159 ? 156.339 144.077 109.139 1.00 77.76 159 THR B C 1
ATOM 7702 O O . THR B 1 159 ? 157.154 143.387 108.526 1.00 83.38 159 THR B O 1
ATOM 7706 N N . ALA B 1 160 ? 156.434 144.279 110.450 1.00 76.61 160 ALA B N 1
ATOM 7707 C CA . ALA B 1 160 ? 157.497 143.792 111.369 1.00 73.22 160 ALA B CA 1
ATOM 7708 C C . ALA B 1 160 ? 158.841 144.346 110.888 1.00 79.27 160 ALA B C 1
ATOM 7709 O O . ALA B 1 160 ? 158.962 145.561 110.678 1.00 84.21 160 ALA B O 1
ATOM 7711 N N . CYS B 1 161 ? 159.862 143.505 110.715 1.00 77.02 161 CYS B N 1
ATOM 7712 C CA . CYS B 1 161 ? 161.212 143.981 110.438 1.00 69.16 161 CYS B CA 1
ATOM 7713 C C . CYS B 1 161 ? 161.393 144.543 109.035 1.00 71.82 161 CYS B C 1
ATOM 7714 O O . CYS B 1 161 ? 162.334 145.308 108.819 1.00 80.52 161 CYS B O 1
ATOM 7717 N N . SER B 1 162 ? 160.533 144.200 108.087 1.00 67.12 162 SER B N 1
ATOM 7718 C CA . SER B 1 162 ? 160.678 144.674 106.717 1.00 63.49 162 SER B CA 1
ATOM 7719 C C . SER B 1 162 ? 159.860 145.920 106.447 1.00 72.33 162 SER B C 1
ATOM 7720 O O . SER B 1 162 ? 159.571 146.216 105.286 1.00 81.90 162 SER B O 1
ATOM 7723 N N . SER B 1 163 ? 159.497 146.661 107.493 1.00 68.50 163 SER B N 1
ATOM 7724 C CA . SER B 1 163 ? 158.497 147.716 107.372 1.00 59.88 163 SER B CA 1
ATOM 7725 C C . SER B 1 163 ? 159.033 148.920 106.613 1.00 65.10 163 SER B C 1
ATOM 7726 O O . SER B 1 163 ? 158.289 149.582 105.884 1.00 70.38 163 SER B O 1
ATOM 7729 N N . SER B 1 164 ? 160.319 149.223 106.772 1.00 70.43 164 SER B N 1
ATOM 7730 C CA . SER B 1 164 ? 160.893 150.401 106.134 1.00 58.68 164 SER B CA 1
ATOM 7731 C C . SER B 1 164 ? 161.108 150.179 104.645 1.00 66.56 164 SER B C 1
ATOM 7732 O O . SER B 1 164 ? 160.938 151.099 103.844 1.00 77.04 164 SER B O 1
ATOM 7735 N N . LEU B 1 165 ? 161.515 148.974 104.263 1.00 59.00 165 LEU B N 1
ATOM 7736 C CA . LEU B 1 165 ? 161.734 148.678 102.858 1.00 52.38 165 LEU B CA 1
ATOM 7737 C C . LEU B 1 165 ? 160.422 148.460 102.118 1.00 59.00 165 LEU B C 1
ATOM 7738 O O . LEU B 1 165 ? 160.346 148.704 100.911 1.00 70.64 165 LEU B O 1
ATOM 7743 N N . MET B 1 166 ? 159.384 148.020 102.830 1.00 62.47 166 MET B N 1
ATOM 7744 C CA . MET B 1 166 ? 158.056 147.904 102.236 1.00 61.36 166 MET B CA 1
ATOM 7745 C C . MET B 1 166 ? 157.495 149.270 101.878 1.00 67.23 166 MET B C 1
ATOM 7746 O O . MET B 1 166 ? 156.809 149.423 100.863 1.00 76.15 166 MET B O 1
ATOM 7751 N N . ALA B 1 167 ? 157.770 150.277 102.709 1.00 57.51 167 ALA B N 1
ATOM 7752 C CA . ALA B 1 167 ? 157.362 151.641 102.401 1.00 55.77 167 ALA B CA 1
ATOM 7753 C C . ALA B 1 167 ? 158.077 152.166 101.167 1.00 59.74 167 ALA B C 1
ATOM 7754 O O . ALA B 1 167 ? 157.476 152.853 100.331 1.00 66.86 167 ALA B O 1
ATOM 7756 N N . LEU B 1 168 ? 159.362 151.831 101.030 1.00 56.72 168 LEU B N 1
ATOM 7757 C CA . LEU B 1 168 ? 160.128 152.188 99.842 1.00 55.08 168 LEU B CA 1
ATOM 7758 C C . LEU B 1 168 ? 159.568 151.506 98.602 1.00 54.99 168 LEU B C 1
ATOM 7759 O O . LEU B 1 168 ? 159.508 152.114 97.529 1.00 70.90 168 LEU B O 1
ATOM 7764 N N . GLN B 1 169 ? 159.132 150.252 98.740 1.00 61.06 169 GLN B N 1
ATOM 7765 C CA . GLN B 1 169 ? 158.565 149.524 97.608 1.00 63.97 169 GLN B CA 1
ATOM 7766 C C . GLN B 1 169 ? 157.248 150.141 97.145 1.00 65.88 169 GLN B C 1
ATOM 7767 O O . GLN B 1 169 ? 156.997 150.239 95.941 1.00 72.13 169 GLN B O 1
ATOM 7773 N N . ASN B 1 170 ? 156.387 150.553 98.082 1.00 58.32 170 ASN B N 1
ATOM 7774 C CA . ASN B 1 170 ? 155.134 151.203 97.716 1.00 57.92 170 ASN B CA 1
ATOM 7775 C C . ASN B 1 170 ? 155.343 152.583 97.119 1.00 63.59 170 ASN B C 1
ATOM 7776 O O . ASN B 1 170 ? 154.638 152.951 96.166 1.00 65.92 170 ASN B O 1
ATOM 7781 N N . ALA B 1 171 ? 156.297 153.347 97.651 1.00 61.22 171 ALA B N 1
ATOM 7782 C CA . ALA B 1 171 ? 156.638 154.636 97.068 1.00 48.98 171 ALA B CA 1
ATOM 7783 C C . ALA B 1 171 ? 157.214 154.481 95.670 1.00 59.30 171 ALA B C 1
ATOM 7784 O O . ALA B 1 171 ? 156.975 155.328 94.810 1.00 67.83 171 ALA B O 1
ATOM 7786 N N . TYR B 1 172 ? 157.962 153.404 95.423 1.00 58.66 172 TYR B N 1
ATOM 7787 C CA . TYR B 1 172 ? 158.452 153.081 94.087 1.00 55.41 172 TYR B CA 1
ATOM 7788 C C . TYR B 1 172 ? 157.315 152.857 93.104 1.00 63.55 172 TYR B C 1
ATOM 7789 O O . TYR B 1 172 ? 157.357 153.355 91.975 1.00 76.45 172 TYR B O 1
ATOM 7798 N N . GLN B 1 173 ? 156.294 152.109 93.525 1.00 72.92 173 GLN B N 1
ATOM 7799 C CA . GLN B 1 173 ? 155.173 151.815 92.643 1.00 71.01 173 GLN B CA 1
ATOM 7800 C C . GLN B 1 173 ? 154.322 153.045 92.379 1.00 78.34 173 GLN B C 1
ATOM 7801 O O . GLN B 1 173 ? 153.717 153.157 91.312 1.00 82.77 173 GLN B O 1
ATOM 7807 N N . ALA B 1 174 ? 154.251 153.963 93.341 1.00 80.84 174 ALA B N 1
ATOM 7808 C CA . ALA B 1 174 ? 153.523 155.205 93.099 1.00 70.51 174 ALA B CA 1
ATOM 7809 C C . ALA B 1 174 ? 154.207 156.090 92.059 1.00 72.32 174 ALA B C 1
ATOM 7810 O O . ALA B 1 174 ? 153.531 156.659 91.199 1.00 80.58 174 ALA B O 1
ATOM 7812 N N . ILE B 1 175 ? 155.537 156.228 92.118 1.00 69.29 175 ILE B N 1
ATOM 7813 C CA . ILE B 1 175 ? 156.248 157.042 91.132 1.00 59.34 175 ILE B CA 1
ATOM 7814 C C . ILE B 1 175 ? 156.257 156.354 89.773 1.00 68.47 175 ILE B C 1
ATOM 7815 O O . ILE B 1 175 ? 156.114 157.005 88.733 1.00 78.03 175 ILE B O 1
ATOM 7820 N N . HIS B 1 176 ? 156.432 155.028 89.769 1.00 77.56 176 HIS B N 1
ATOM 7821 C CA . HIS B 1 176 ? 156.521 154.263 88.526 1.00 74.58 176 HIS B CA 1
ATOM 7822 C C . HIS B 1 176 ? 155.231 154.317 87.723 1.00 85.00 176 HIS B C 1
ATOM 7823 O O . HIS B 1 176 ? 155.261 154.366 86.490 1.00 90.64 176 HIS B O 1
ATOM 7830 N N . SER B 1 177 ? 154.085 154.322 88.400 1.00 89.85 177 SER B N 1
ATOM 7831 C CA . SER B 1 177 ? 152.799 154.360 87.724 1.00 83.34 177 SER B CA 1
ATOM 7832 C C . SER B 1 177 ? 152.414 155.749 87.240 1.00 91.75 177 SER B C 1
ATOM 7833 O O . SER B 1 177 ? 151.432 155.877 86.507 1.00 98.34 177 SER B O 1
ATOM 7836 N N . GLY B 1 178 ? 153.148 156.785 87.626 1.00 91.08 178 GLY B N 1
ATOM 7837 C CA . GLY B 1 178 ? 152.761 158.135 87.298 1.00 88.11 178 GLY B CA 1
ATOM 7838 C C . GLY B 1 178 ? 151.756 158.749 88.242 1.00 89.24 178 GLY B C 1
ATOM 7839 O O . GLY B 1 178 ? 151.267 159.848 87.969 1.00 94.79 178 GLY B O 1
ATOM 7840 N N . GLN B 1 179 ? 151.430 158.067 89.339 1.00 86.90 179 GLN B N 1
ATOM 7841 C CA . GLN B 1 179 ? 150.495 158.619 90.314 1.00 86.72 179 GLN B CA 1
ATOM 7842 C C . GLN B 1 179 ? 151.096 159.800 91.065 1.00 89.06 179 GLN B C 1
ATOM 7843 O O . GLN B 1 179 ? 150.430 160.821 91.264 1.00 88.71 179 GLN B O 1
ATOM 7849 N N . CYS B 1 180 ? 152.355 159.688 91.481 1.00 85.42 180 CYS B N 1
ATOM 7850 C CA . CYS B 1 180 ? 152.996 160.679 92.317 1.00 78.87 180 CYS B CA 1
ATOM 7851 C C . CYS B 1 180 ? 154.236 161.218 91.621 1.00 81.50 180 CYS B C 1
ATOM 7852 O O . CYS B 1 180 ? 154.915 160.463 90.917 1.00 86.27 180 CYS B O 1
ATOM 7855 N N . PRO B 1 181 ? 154.555 162.507 91.760 1.00 74.05 181 PRO B N 1
ATOM 7856 C CA . PRO B 1 181 ? 155.835 162.992 91.223 1.00 72.25 181 PRO B CA 1
ATOM 7857 C C . PRO B 1 181 ? 157.014 162.719 92.138 1.00 76.72 181 PRO B C 1
ATOM 7858 O O . PRO B 1 181 ? 158.129 162.518 91.647 1.00 73.27 181 PRO B O 1
ATOM 7862 N N . ALA B 1 182 ? 156.806 162.719 93.450 1.00 69.48 182 ALA B N 1
ATOM 7863 C CA . ALA B 1 182 ? 157.867 162.497 94.416 1.00 52.42 182 ALA B CA 1
ATOM 7864 C C . ALA B 1 182 ? 157.275 161.749 95.600 1.00 61.01 182 ALA B C 1
ATOM 7865 O O . ALA B 1 182 ? 156.064 161.552 95.682 1.00 74.23 182 ALA B O 1
ATOM 7867 N N . ALA B 1 183 ? 158.140 161.325 96.514 1.00 53.69 183 ALA B N 1
ATOM 7868 C CA . ALA B 1 183 ? 157.689 160.592 97.688 1.00 44.54 183 ALA B CA 1
ATOM 7869 C C . ALA B 1 183 ? 158.710 160.743 98.799 1.00 51.21 183 ALA B C 1
ATOM 7870 O O . ALA B 1 183 ? 159.868 161.085 98.562 1.00 67.34 183 ALA B O 1
ATOM 7872 N N . ILE B 1 184 ? 158.263 160.474 100.020 1.00 53.04 184 ILE B N 1
ATOM 7873 C CA . ILE B 1 184 ? 159.123 160.470 101.195 1.00 58.20 184 ILE B CA 1
ATOM 7874 C C . ILE B 1 184 ? 158.924 159.150 101.917 1.00 58.23 184 ILE B C 1
ATOM 7875 O O . ILE B 1 184 ? 157.791 158.775 102.229 1.00 72.10 184 ILE B O 1
ATOM 7880 N N . VAL B 1 185 ? 160.020 158.439 102.164 1.00 53.97 185 VAL B N 1
ATOM 7881 C CA . VAL B 1 185 ? 160.014 157.157 102.852 1.00 57.62 185 VAL B CA 1
ATOM 7882 C C . VAL B 1 185 ? 160.724 157.335 104.184 1.00 55.89 185 VAL B C 1
ATOM 7883 O O . VAL B 1 185 ? 161.825 157.887 104.233 1.00 67.67 185 VAL B O 1
ATOM 7887 N N . GLY B 1 186 ? 160.099 156.867 105.263 1.00 53.97 186 GLY B N 1
ATOM 7888 C CA . GLY B 1 186 ? 160.684 157.002 106.579 1.00 55.38 186 GLY B CA 1
ATOM 7889 C C . GLY B 1 186 ? 160.713 155.680 107.316 1.00 54.13 186 GLY B C 1
ATOM 7890 O O . GLY B 1 186 ? 160.017 154.731 106.965 1.00 70.15 186 GLY B O 1
ATOM 7891 N N . GLY B 1 187 ? 161.546 155.635 108.349 1.00 53.50 187 GLY B N 1
ATOM 7892 C CA . GLY B 1 187 ? 161.620 154.498 109.242 1.00 48.78 187 GLY B CA 1
ATOM 7893 C C . GLY B 1 187 ? 162.097 154.904 110.617 1.00 59.08 187 GLY B C 1
ATOM 7894 O O . GLY B 1 187 ? 163.113 155.585 110.732 1.00 67.42 187 GLY B O 1
ATOM 7895 N N . ILE B 1 188 ? 161.387 154.508 111.667 1.00 58.57 188 ILE B N 1
ATOM 7896 C CA . ILE B 1 188 ? 161.646 154.999 113.014 1.00 53.57 188 ILE B CA 1
ATOM 7897 C C . ILE B 1 188 ? 161.585 153.845 114.005 1.00 57.13 188 ILE B C 1
ATOM 7898 O O . ILE B 1 188 ? 160.712 152.979 113.909 1.00 76.22 188 ILE B O 1
ATOM 7903 N N . ASN B 1 189 ? 162.513 153.836 114.958 1.00 58.06 189 ASN B N 1
ATOM 7904 C CA . ASN B 1 189 ? 162.486 152.871 116.055 1.00 57.39 189 ASN B CA 1
ATOM 7905 C C . ASN B 1 189 ? 163.183 153.490 117.251 1.00 62.81 189 ASN B C 1
ATOM 7906 O O . ASN B 1 189 ? 164.286 154.019 117.110 1.00 70.06 189 ASN B O 1
ATOM 7911 N N . VAL B 1 190 ? 162.547 153.434 118.416 1.00 64.82 190 VAL B N 1
ATOM 7912 C CA . VAL B 1 190 ? 163.087 153.983 119.655 1.00 55.47 190 VAL B CA 1
ATOM 7913 C C . VAL B 1 190 ? 162.795 152.987 120.773 1.00 65.86 190 VAL B C 1
ATOM 7914 O O . VAL B 1 190 ? 161.674 152.480 120.875 1.00 77.90 190 VAL B O 1
ATOM 7918 N N . LEU B 1 191 ? 163.804 152.682 121.590 1.00 67.43 191 LEU B N 1
ATOM 7919 C CA . LEU B 1 191 ? 163.668 151.736 122.696 1.00 60.70 191 LEU B CA 1
ATOM 7920 C C . LEU B 1 191 ? 163.351 152.495 123.977 1.00 66.73 191 LEU B C 1
ATOM 7921 O O . LEU B 1 191 ? 164.224 153.158 124.538 1.00 78.45 191 LEU B O 1
ATOM 7926 N N . LEU B 1 192 ? 162.119 152.382 124.464 1.00 66.51 192 LEU B N 1
ATOM 7927 C CA . LEU B 1 192 ? 161.723 153.086 125.678 1.00 66.68 192 LEU B CA 1
ATOM 7928 C C . LEU B 1 192 ? 161.308 152.156 126.804 1.00 71.56 192 LEU B C 1
ATOM 7929 O O . LEU B 1 192 ? 161.705 152.382 127.951 1.00 78.06 192 LEU B O 1
ATOM 7934 N N . LYS B 1 193 ? 160.502 151.129 126.529 1.00 66.61 193 LYS B N 1
ATOM 7935 C CA . LYS B 1 193 ? 160.150 150.316 127.679 1.00 66.68 193 LYS B CA 1
ATOM 7936 C C . LYS B 1 193 ? 160.798 148.938 127.602 1.00 76.23 193 LYS B C 1
ATOM 7937 O O . LYS B 1 193 ? 160.925 148.360 126.520 1.00 82.27 193 LYS B O 1
ATOM 7943 N N . PRO B 1 194 ? 161.262 148.401 128.732 1.00 67.87 194 PRO B N 1
ATOM 7944 C CA . PRO B 1 194 ? 161.980 147.123 128.708 1.00 65.83 194 PRO B CA 1
ATOM 7945 C C . PRO B 1 194 ? 161.100 145.892 128.585 1.00 65.02 194 PRO B C 1
ATOM 7946 O O . PRO B 1 194 ? 161.637 144.794 128.393 1.00 77.72 194 PRO B O 1
ATOM 7950 N N . ASN B 1 195 ? 159.778 146.044 128.668 1.00 68.29 195 ASN B N 1
ATOM 7951 C CA . ASN B 1 195 ? 158.877 144.900 128.583 1.00 67.89 195 ASN B CA 1
ATOM 7952 C C . ASN B 1 195 ? 158.901 144.271 127.195 1.00 70.41 195 ASN B C 1
ATOM 7953 O O . ASN B 1 195 ? 158.784 143.047 127.059 1.00 78.30 195 ASN B O 1
ATOM 7958 N N . THR B 1 196 ? 159.063 145.094 126.155 1.00 68.63 196 THR B N 1
ATOM 7959 C CA . THR B 1 196 ? 159.203 144.585 124.797 1.00 67.72 196 THR B CA 1
ATOM 7960 C C . THR B 1 196 ? 160.479 143.773 124.629 1.00 70.11 196 THR B C 1
ATOM 7961 O O . THR B 1 196 ? 160.473 142.736 123.951 1.00 82.50 196 THR B O 1
ATOM 7965 N N . SER B 1 197 ? 161.570 144.219 125.249 1.00 61.17 197 SER B N 1
ATOM 7966 C CA . SER B 1 197 ? 162.808 143.455 125.209 1.00 57.15 197 SER B CA 1
ATOM 7967 C C . SER B 1 197 ? 162.680 142.152 125.982 1.00 66.65 197 SER B C 1
ATOM 7968 O O . SER B 1 197 ? 163.280 141.146 125.602 1.00 79.89 197 SER B O 1
ATOM 7971 N N . VAL B 1 198 ? 161.883 142.142 127.054 1.00 68.14 198 VAL B N 1
ATOM 7972 C CA . VAL B 1 198 ? 161.651 140.895 127.785 1.00 59.94 198 VAL B CA 1
ATOM 7973 C C . VAL B 1 198 ? 160.834 139.923 126.935 1.00 61.20 198 VAL B C 1
ATOM 7974 O O . VAL B 1 198 ? 161.087 138.711 126.938 1.00 72.23 198 VAL B O 1
ATOM 7978 N N . GLN B 1 199 ? 159.869 140.445 126.166 1.00 67.92 199 GLN B N 1
ATOM 7979 C CA . GLN B 1 199 ? 159.112 139.614 125.226 1.00 68.96 199 GLN B CA 1
ATOM 7980 C C . GLN B 1 199 ? 160.014 138.994 124.165 1.00 73.44 199 GLN B C 1
ATOM 7981 O O . GLN B 1 199 ? 159.907 137.797 123.860 1.00 81.19 199 GLN B O 1
ATOM 7987 N N . PHE B 1 200 ? 160.921 139.793 123.601 1.00 75.15 200 PHE B N 1
ATOM 7988 C CA . PHE B 1 200 ? 161.841 139.269 122.597 1.00 64.36 200 PHE B CA 1
ATOM 7989 C C . PHE B 1 200 ? 162.839 138.292 123.201 1.00 67.48 200 PHE B C 1
ATOM 7990 O O . PHE B 1 200 ? 163.275 137.358 122.523 1.00 74.90 200 PHE B O 1
ATOM 7998 N N . LEU B 1 201 ? 163.211 138.489 124.465 1.00 69.32 201 LEU B N 1
ATOM 7999 C CA . LEU B 1 201 ? 164.089 137.549 125.149 1.00 63.09 201 LEU B CA 1
ATOM 8000 C C . LEU B 1 201 ? 163.406 136.212 125.384 1.00 73.96 201 LEU B C 1
ATOM 8001 O O . LEU B 1 201 ? 164.024 135.157 125.213 1.00 79.82 201 LEU B O 1
ATOM 8006 N N . ARG B 1 202 ? 162.134 136.235 125.780 1.00 79.53 202 ARG B N 1
ATOM 8007 C CA . ARG B 1 202 ? 161.418 134.988 126.017 1.00 73.06 202 ARG B CA 1
ATOM 8008 C C . ARG B 1 202 ? 161.084 134.272 124.718 1.00 79.34 202 ARG B C 1
ATOM 8009 O O . ARG B 1 202 ? 160.910 133.052 124.716 1.00 87.66 202 ARG B O 1
ATOM 8017 N N . LEU B 1 203 ? 160.977 135.006 123.608 1.00 80.71 203 LEU B N 1
ATOM 8018 C CA . LEU B 1 203 ? 160.798 134.344 122.322 1.00 74.97 203 LEU B CA 1
ATOM 8019 C C . LEU B 1 203 ? 162.060 133.642 121.841 1.00 77.98 203 LEU B C 1
ATOM 8020 O O . LEU B 1 203 ? 161.974 132.789 120.956 1.00 80.96 203 LEU B O 1
ATOM 8025 N N . GLY B 1 204 ? 163.220 133.980 122.389 1.00 76.72 204 GLY B N 1
ATOM 8026 C CA . GLY B 1 204 ? 164.464 133.379 121.959 1.00 71.47 204 GLY B CA 1
ATOM 8027 C C . GLY B 1 204 ? 165.168 134.084 120.826 1.00 80.72 204 GLY B C 1
ATOM 8028 O O . GLY B 1 204 ? 166.034 133.479 120.189 1.00 87.10 204 GLY B O 1
ATOM 8029 N N . MET B 1 205 ? 164.842 135.346 120.558 1.00 78.49 205 MET B N 1
ATOM 8030 C CA . MET B 1 205 ? 165.409 136.050 119.421 1.00 69.70 205 MET B CA 1
ATOM 8031 C C . MET B 1 205 ? 166.590 136.939 119.774 1.00 70.37 205 MET B C 1
ATOM 8032 O O . MET B 1 205 ? 167.306 137.370 118.867 1.00 83.68 205 MET B O 1
ATOM 8037 N N . LEU B 1 206 ? 166.816 137.228 121.049 1.00 70.08 206 LEU B N 1
ATOM 8038 C CA . LEU B 1 206 ? 167.874 138.144 121.448 1.00 63.47 206 LEU B CA 1
ATOM 8039 C C . LEU B 1 206 ? 169.134 137.378 121.809 1.00 65.03 206 LEU B C 1
ATOM 8040 O O . LEU B 1 206 ? 169.072 136.360 122.503 1.00 77.56 206 LEU B O 1
ATOM 8045 N N . SER B 1 207 ? 170.269 137.867 121.333 1.00 75.98 207 SER B N 1
ATOM 8046 C CA . SER B 1 207 ? 171.547 137.289 121.711 1.00 71.38 207 SER B CA 1
ATOM 8047 C C . SER B 1 207 ? 171.870 137.645 123.159 1.00 76.63 207 SER B C 1
ATOM 8048 O O . SER B 1 207 ? 171.622 138.772 123.588 1.00 85.97 207 SER B O 1
ATOM 8051 N N . PRO B 1 208 ? 172.394 136.697 123.941 1.00 75.14 208 PRO B N 1
ATOM 8052 C CA . PRO B 1 208 ? 172.833 137.031 125.303 1.00 76.13 208 PRO B CA 1
ATOM 8053 C C . PRO B 1 208 ? 174.002 137.994 125.352 1.00 82.13 208 PRO B C 1
ATOM 8054 O O . PRO B 1 208 ? 174.139 138.737 126.328 1.00 90.44 208 PRO B O 1
ATOM 8058 N N . GLU B 1 209 ? 174.854 138.005 124.329 1.00 89.47 209 GLU B N 1
ATOM 8059 C CA . GLU B 1 209 ? 175.989 138.915 124.283 1.00 85.09 209 GLU B CA 1
ATOM 8060 C C . GLU B 1 209 ? 175.647 140.261 123.665 1.00 87.55 209 GLU B C 1
ATOM 8061 O O . GLU B 1 209 ? 176.495 141.158 123.691 1.00 94.54 209 GLU B O 1
ATOM 8067 N N . GLY B 1 210 ? 174.452 140.422 123.113 1.00 81.33 210 GLY B N 1
ATOM 8068 C CA . GLY B 1 210 ? 174.063 141.668 122.478 1.00 75.99 210 GLY B CA 1
ATOM 8069 C C . GLY B 1 210 ? 174.835 141.998 121.223 1.00 79.32 210 GLY B C 1
ATOM 8070 O O . GLY B 1 210 ? 175.199 143.160 121.014 1.00 86.58 210 GLY B O 1
ATOM 8071 N N . THR B 1 211 ? 175.096 141.005 120.377 1.00 85.35 211 THR B N 1
ATOM 8072 C CA . THR B 1 211 ? 175.913 141.174 119.185 1.00 79.96 211 THR B CA 1
ATOM 8073 C C . THR B 1 211 ? 175.264 140.443 118.020 1.00 88.49 211 THR B C 1
ATOM 8074 O O . THR B 1 211 ? 174.788 139.317 118.184 1.00 97.29 211 THR B O 1
ATOM 8078 N N . CYS B 1 212 ? 175.244 141.077 116.850 1.00 88.93 212 CYS B N 1
ATOM 8079 C CA . CYS B 1 212 ? 174.822 140.413 115.617 1.00 85.73 212 CYS B CA 1
ATOM 8080 C C . CYS B 1 212 ? 176.059 139.826 114.954 1.00 88.60 212 CYS B C 1
ATOM 8081 O O . CYS B 1 212 ? 176.726 140.476 114.155 1.00 91.89 212 CYS B O 1
ATOM 8084 N N . LYS B 1 213 ? 176.375 138.577 115.288 1.00 82.10 213 LYS B N 1
ATOM 8085 C CA . LYS B 1 213 ? 177.486 137.867 114.661 1.00 79.44 213 LYS B CA 1
ATOM 8086 C C . LYS B 1 213 ? 177.002 137.343 113.316 1.00 86.32 213 LYS B C 1
ATOM 8087 O O . LYS B 1 213 ? 176.633 136.177 113.164 1.00 91.85 213 LYS B O 1
ATOM 8093 N N . ALA B 1 214 ? 176.998 138.226 112.326 1.00 78.49 214 ALA B N 1
ATOM 8094 C CA . ALA B 1 214 ? 176.431 137.888 111.027 1.00 71.06 214 ALA B CA 1
ATOM 8095 C C . ALA B 1 214 ? 177.343 136.930 110.277 1.00 80.49 214 ALA B C 1
ATOM 8096 O O . ALA B 1 214 ? 178.559 137.130 110.223 1.00 84.45 214 ALA B O 1
ATOM 8098 N N . PHE B 1 215 ? 176.738 135.869 109.726 1.00 78.93 215 PHE B N 1
ATOM 8099 C CA . PHE B 1 215 ? 177.391 134.819 108.930 1.00 72.28 215 PHE B CA 1
ATOM 8100 C C . PHE B 1 215 ? 178.471 134.075 109.714 1.00 81.12 215 PHE B C 1
ATOM 8101 O O . PHE B 1 215 ? 179.381 133.493 109.130 1.00 89.92 215 PHE B O 1
ATOM 8109 N N . ASP B 1 216 ? 178.364 134.056 111.036 1.00 90.05 216 ASP B N 1
ATOM 8110 C CA . ASP B 1 216 ? 179.385 133.520 111.919 1.00 82.68 216 ASP B CA 1
ATOM 8111 C C . ASP B 1 216 ? 178.887 132.228 112.553 1.00 91.75 216 ASP B C 1
ATOM 8112 O O . ASP B 1 216 ? 177.682 131.982 112.641 1.00 100.04 216 ASP B O 1
ATOM 8117 N N . THR B 1 217 ? 179.839 131.393 112.981 1.00 93.16 217 THR B N 1
ATOM 8118 C CA . THR B 1 217 ? 179.492 130.146 113.655 1.00 91.25 217 THR B CA 1
ATOM 8119 C C . THR B 1 217 ? 178.852 130.394 115.012 1.00 92.07 217 THR B C 1
ATOM 8120 O O . THR B 1 217 ? 177.999 129.618 115.447 1.00 95.49 217 THR B O 1
ATOM 8124 N N . ALA B 1 218 ? 179.240 131.469 115.686 1.00 87.10 218 ALA B N 1
ATOM 8125 C CA . ALA B 1 218 ? 178.794 131.749 117.040 1.00 86.56 218 ALA B CA 1
ATOM 8126 C C . ALA B 1 218 ? 177.542 132.608 117.098 1.00 90.98 218 ALA B C 1
ATOM 8127 O O . ALA B 1 218 ? 177.242 133.163 118.159 1.00 97.95 218 ALA B O 1
ATOM 8129 N N . GLY B 1 219 ? 176.807 132.738 115.996 1.00 84.67 219 GLY B N 1
ATOM 8130 C CA . GLY B 1 219 ? 175.628 133.591 115.992 1.00 79.66 219 GLY B CA 1
ATOM 8131 C C . GLY B 1 219 ? 174.480 132.952 116.748 1.00 80.29 219 GLY B C 1
ATOM 8132 O O . GLY B 1 219 ? 174.129 131.791 116.511 1.00 83.18 219 GLY B O 1
ATOM 8133 N N . ASN B 1 220 ? 173.881 133.712 117.668 1.00 80.87 220 ASN B N 1
ATOM 8134 C CA . ASN B 1 220 ? 172.793 133.189 118.479 1.00 77.86 220 ASN B CA 1
ATOM 8135 C C . ASN B 1 220 ? 171.666 134.190 118.703 1.00 84.04 220 ASN B C 1
ATOM 8136 O O . ASN B 1 220 ? 170.908 134.030 119.664 1.00 91.34 220 ASN B O 1
ATOM 8141 N N . GLY B 1 221 ? 171.531 135.206 117.869 1.00 81.68 221 GLY B N 1
ATOM 8142 C CA . GLY B 1 221 ? 170.481 136.186 118.042 1.00 72.35 221 GLY B CA 1
ATOM 8143 C C . GLY B 1 221 ? 170.959 137.544 117.573 1.00 79.70 221 GLY B C 1
ATOM 8144 O O . GLY B 1 221 ? 172.056 137.683 117.041 1.00 92.81 221 GLY B O 1
ATOM 8145 N N . TYR B 1 222 ? 170.114 138.544 117.790 1.00 73.79 222 TYR B N 1
ATOM 8146 C CA . TYR B 1 222 ? 170.453 139.895 117.379 1.00 69.70 222 TYR B CA 1
ATOM 8147 C C . TYR B 1 222 ? 170.428 140.837 118.573 1.00 74.77 222 TYR B C 1
ATOM 8148 O O . TYR B 1 222 ? 170.109 140.452 119.699 1.00 82.76 222 TYR B O 1
ATOM 8157 N N . CYS B 1 223 ? 170.792 142.084 118.306 1.00 79.69 223 CYS B N 1
ATOM 8158 C CA . CYS B 1 223 ? 170.852 143.143 119.302 1.00 76.56 223 CYS B CA 1
ATOM 8159 C C . CYS B 1 223 ? 169.904 144.257 118.892 1.00 78.11 223 CYS B C 1
ATOM 8160 O O . CYS B 1 223 ? 169.919 144.692 117.739 1.00 90.21 223 CYS B O 1
ATOM 8163 N N . ARG B 1 224 ? 169.077 144.712 119.827 1.00 64.77 224 ARG B N 1
ATOM 8164 C CA . ARG B 1 224 ? 168.078 145.724 119.517 1.00 63.81 224 ARG B CA 1
ATOM 8165 C C . ARG B 1 224 ? 168.714 147.101 119.406 1.00 68.32 224 ARG B C 1
ATOM 8166 O O . ARG B 1 224 ? 169.616 147.448 120.168 1.00 76.94 224 ARG B O 1
ATOM 8174 N N . SER B 1 225 ? 168.233 147.896 118.452 1.00 64.46 225 SER B N 1
ATOM 8175 C CA . SER B 1 225 ? 168.818 149.198 118.173 1.00 54.97 225 SER B CA 1
ATOM 8176 C C . SER B 1 225 ? 167.734 150.213 117.863 1.00 61.83 225 SER B C 1
ATOM 8177 O O . SER B 1 225 ? 166.558 149.881 117.727 1.00 75.20 225 SER B O 1
ATOM 8180 N N . GLU B 1 226 ? 168.155 151.469 117.756 1.00 62.01 226 GLU B N 1
ATOM 8181 C CA . GLU B 1 226 ? 167.301 152.603 117.440 1.00 63.31 226 GLU B CA 1
ATOM 8182 C C . GLU B 1 226 ? 167.706 153.197 116.099 1.00 62.41 226 GLU B C 1
ATOM 8183 O O . GLU B 1 226 ? 168.736 152.849 115.528 1.00 78.84 226 GLU B O 1
ATOM 8189 N N . GLY B 1 227 ? 166.882 154.106 115.591 1.00 50.24 227 GLY B N 1
ATOM 8190 C CA . GLY B 1 227 ? 167.215 154.774 114.347 1.00 50.10 227 GLY B CA 1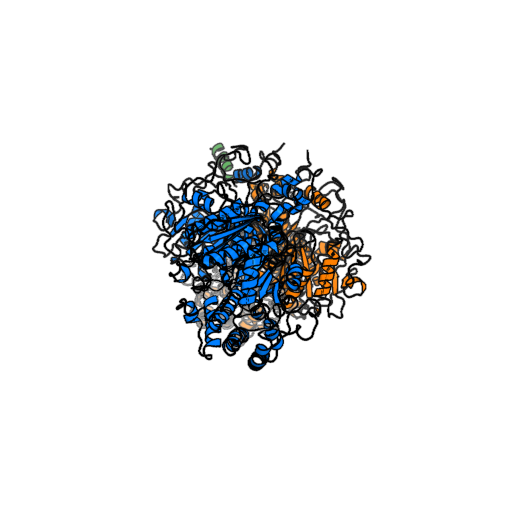
ATOM 8191 C C . GLY B 1 227 ? 166.077 155.533 113.702 1.00 56.15 227 GLY B C 1
ATOM 8192 O O . GLY B 1 227 ? 164.932 155.086 113.741 1.00 69.24 227 GLY B O 1
ATOM 8193 N N . VAL B 1 228 ? 166.377 156.692 113.118 1.00 48.30 228 VAL B N 1
ATOM 8194 C CA . VAL B 1 228 ? 165.396 157.531 112.431 1.00 53.82 228 VAL B CA 1
ATOM 8195 C C . VAL B 1 228 ? 166.014 157.897 111.089 1.00 60.18 228 VAL B C 1
ATOM 8196 O O . VAL B 1 228 ? 166.957 158.688 111.037 1.00 73.62 228 VAL B O 1
ATOM 8200 N N . VAL B 1 229 ? 165.503 157.317 109.998 1.00 51.35 229 VAL B N 1
ATOM 8201 C CA . VAL B 1 229 ? 166.037 157.514 108.653 1.00 50.85 229 VAL B CA 1
ATOM 8202 C C . VAL B 1 229 ? 164.921 158.002 107.736 1.00 56.25 229 VAL B C 1
ATOM 8203 O O . VAL B 1 229 ? 163.780 157.556 107.852 1.00 70.19 229 VAL B O 1
ATOM 8207 N N . ALA B 1 230 ? 165.254 158.920 106.825 1.00 62.32 230 ALA B N 1
ATOM 8208 C CA . ALA B 1 230 ? 164.342 159.348 105.772 1.00 56.59 230 ALA B CA 1
ATOM 8209 C C . ALA B 1 230 ? 165.088 159.491 104.458 1.00 63.10 230 ALA B C 1
ATOM 8210 O O . ALA B 1 230 ? 166.231 159.944 104.436 1.00 71.88 230 ALA B O 1
ATOM 8212 N N . VAL B 1 231 ? 164.445 159.099 103.354 1.00 57.04 231 VAL B N 1
ATOM 8213 C CA . VAL B 1 231 ? 164.985 159.305 102.014 1.00 54.86 231 VAL B CA 1
ATOM 8214 C C . VAL B 1 231 ? 163.932 160.000 101.162 1.00 57.98 231 VAL B C 1
ATOM 8215 O O . VAL B 1 231 ? 162.738 159.956 101.449 1.00 73.49 231 VAL B O 1
ATOM 8219 N N . LEU B 1 232 ? 164.395 160.651 100.101 1.00 57.17 232 LEU B N 1
ATOM 8220 C CA . LEU B 1 232 ? 163.524 161.340 99.162 1.00 51.55 232 LEU B CA 1
ATOM 8221 C C . LEU B 1 232 ? 163.616 160.661 97.806 1.00 62.70 232 LEU B C 1
ATOM 8222 O O . LEU B 1 232 ? 164.704 160.537 97.242 1.00 66.83 232 LEU B O 1
ATOM 8227 N N . LEU B 1 233 ? 162.473 160.235 97.286 1.00 68.16 233 LEU B N 1
ATOM 8228 C CA . LEU B 1 233 ? 162.373 159.589 95.988 1.00 58.01 233 LEU B CA 1
ATOM 8229 C C . LEU B 1 233 ? 161.683 160.527 95.021 1.00 63.44 233 LEU B C 1
ATOM 8230 O O . LEU B 1 233 ? 160.778 161.267 95.409 1.00 83.64 233 LEU B O 1
ATOM 8235 N N . THR B 1 234 ? 162.100 160.497 93.764 1.00 69.61 234 THR B N 1
ATOM 8236 C CA . THR B 1 234 ? 161.513 161.378 92.770 1.00 76.68 234 THR B CA 1
ATOM 8237 C C . THR B 1 234 ? 161.667 160.753 91.394 1.00 72.66 234 THR B C 1
ATOM 8238 O O . THR B 1 234 ? 162.426 159.806 91.199 1.00 78.24 234 THR B O 1
ATOM 8242 N N . LYS B 1 235 ? 160.920 161.290 90.439 1.00 78.27 235 LYS B N 1
ATOM 8243 C CA . LYS B 1 235 ? 161.135 160.951 89.048 1.00 77.46 235 LYS B CA 1
ATOM 8244 C C . LYS B 1 235 ? 162.448 161.567 88.571 1.00 84.04 235 LYS B C 1
ATOM 8245 O O . LYS B 1 235 ? 163.009 162.459 89.208 1.00 89.89 235 LYS B O 1
ATOM 8251 N N . LYS B 1 236 ? 162.935 161.078 87.430 1.00 87.63 236 LYS B N 1
ATOM 8252 C CA . LYS B 1 236 ? 164.277 161.428 86.973 1.00 85.06 236 LYS B CA 1
ATOM 8253 C C . LYS B 1 236 ? 164.395 162.894 86.580 1.00 88.77 236 LYS B C 1
ATOM 8254 O O . LYS B 1 236 ? 165.440 163.511 86.804 1.00 95.17 236 LYS B O 1
ATOM 8260 N N . SER B 1 237 ? 163.330 163.478 86.031 1.00 86.95 237 SER B N 1
ATOM 8261 C CA . SER B 1 237 ? 163.403 164.842 85.532 1.00 87.92 237 SER B CA 1
ATOM 8262 C C . SER B 1 237 ? 163.427 165.880 86.648 1.00 89.57 237 SER B C 1
ATOM 8263 O O . SER B 1 237 ? 163.841 167.018 86.413 1.00 94.67 237 SER B O 1
ATOM 8266 N N . LEU B 1 238 ? 162.989 165.526 87.855 1.00 87.41 238 LEU B N 1
ATOM 8267 C CA . LEU B 1 238 ? 163.000 166.484 88.955 1.00 87.28 238 LEU B CA 1
ATOM 8268 C C . LEU B 1 238 ? 164.277 166.437 89.783 1.00 89.22 238 LEU B C 1
ATOM 8269 O O . LEU B 1 238 ? 164.453 167.278 90.667 1.00 96.75 238 LEU B O 1
ATOM 8274 N N . ALA B 1 239 ? 165.165 165.486 89.523 1.00 89.71 239 ALA B N 1
ATOM 8275 C CA . ALA B 1 239 ? 166.280 165.199 90.417 1.00 85.85 239 ALA B CA 1
ATOM 8276 C C . ALA B 1 239 ? 167.448 166.129 90.111 1.00 95.22 239 ALA B C 1
ATOM 8277 O O . ALA B 1 239 ? 167.939 166.173 88.982 1.00 100.57 239 ALA B O 1
ATOM 8279 N N . ARG B 1 240 ? 167.879 166.879 91.123 1.00 99.59 240 ARG B N 1
ATOM 8280 C CA . ARG B 1 240 ? 169.128 167.622 91.041 1.00 93.02 240 ARG B CA 1
ATOM 8281 C C . ARG B 1 240 ? 170.318 166.754 91.418 1.00 88.65 240 ARG B C 1
ATOM 8282 O O . ARG B 1 240 ? 171.430 166.979 90.936 1.00 92.24 240 ARG B O 1
ATOM 8290 N N . ARG B 1 241 ? 170.094 165.754 92.259 1.00 82.05 241 ARG B N 1
ATOM 8291 C CA . ARG B 1 241 ? 171.129 164.865 92.764 1.00 75.85 241 ARG B CA 1
ATOM 8292 C C . ARG B 1 241 ? 170.622 163.438 92.672 1.00 82.42 241 ARG B C 1
ATOM 8293 O O . ARG B 1 241 ? 169.472 163.169 93.020 1.00 94.21 241 ARG B O 1
ATOM 8301 N N . VAL B 1 242 ? 171.461 162.528 92.187 1.00 63.97 242 VAL B N 1
ATOM 8302 C CA . VAL B 1 242 ? 171.092 161.125 92.063 1.00 59.30 242 VAL B CA 1
ATOM 8303 C C . VAL B 1 242 ? 172.122 160.283 92.793 1.00 67.59 242 VAL B C 1
ATOM 8304 O O . VAL B 1 242 ? 173.312 160.344 92.472 1.00 81.56 242 VAL B O 1
ATOM 8308 N N . TYR B 1 243 ? 171.675 159.503 93.772 1.00 65.91 243 TYR B N 1
ATOM 8309 C CA . TYR B 1 243 ? 172.518 158.495 94.393 1.00 64.88 243 TYR B CA 1
ATOM 8310 C C . TYR B 1 243 ? 172.508 157.191 93.610 1.00 76.06 243 TYR B C 1
ATOM 8311 O O . TYR B 1 243 ? 173.564 156.622 93.340 1.00 84.26 243 TYR B O 1
ATOM 8320 N N . ALA B 1 244 ? 171.322 156.713 93.243 1.00 71.18 244 ALA B N 1
ATOM 8321 C CA . ALA B 1 244 ? 171.159 155.481 92.493 1.00 58.14 244 ALA B CA 1
ATOM 8322 C C . ALA B 1 244 ? 169.798 155.491 91.820 1.00 63.25 244 ALA B C 1
ATOM 8323 O O . ALA B 1 244 ? 168.930 156.302 92.137 1.00 72.83 244 ALA B O 1
ATOM 8325 N N . THR B 1 245 ? 169.619 154.574 90.878 1.00 68.96 245 THR B N 1
ATOM 8326 C CA . THR B 1 245 ? 168.358 154.379 90.183 1.00 67.04 245 THR B CA 1
ATOM 8327 C C . THR B 1 245 ? 167.775 153.036 90.593 1.00 67.76 245 THR B C 1
ATOM 8328 O O . THR B 1 245 ? 168.456 152.014 90.502 1.00 72.75 245 THR B O 1
ATOM 8332 N N . ILE B 1 246 ? 166.522 153.035 91.037 1.00 59.51 246 ILE B N 1
ATOM 8333 C CA . ILE B 1 246 ? 165.853 151.802 91.439 1.00 61.91 246 ILE B CA 1
ATOM 8334 C C . ILE B 1 246 ? 165.426 151.061 90.177 1.00 66.46 246 ILE B C 1
ATOM 8335 O O . ILE B 1 246 ? 164.537 151.512 89.456 1.00 73.62 246 ILE B O 1
ATOM 8340 N N . LEU B 1 247 ? 166.067 149.926 89.904 1.00 65.88 247 LEU B N 1
ATOM 8341 C CA . LEU B 1 247 ? 165.712 149.156 88.720 1.00 62.40 247 LEU B CA 1
ATOM 8342 C C . LEU B 1 247 ? 164.419 148.379 88.924 1.00 66.99 247 LEU B C 1
ATOM 8343 O O . LEU B 1 247 ? 163.583 148.319 88.018 1.00 76.55 247 LEU B O 1
ATOM 8348 N N . ASN B 1 248 ? 164.235 147.778 90.098 1.00 64.40 248 ASN B N 1
ATOM 8349 C CA . ASN B 1 248 ? 163.033 147.010 90.384 1.00 62.22 248 ASN B CA 1
ATOM 8350 C C . ASN B 1 248 ? 162.860 146.901 91.891 1.00 66.06 248 ASN B C 1
ATOM 8351 O O . ASN B 1 248 ? 163.805 147.093 92.655 1.00 75.16 248 ASN B O 1
ATOM 8356 N N . ALA B 1 249 ? 161.634 146.583 92.303 1.00 66.71 249 ALA B N 1
ATOM 8357 C CA . ALA B 1 249 ? 161.297 146.411 93.707 1.00 56.38 249 ALA B CA 1
ATOM 8358 C C . ALA B 1 249 ? 160.033 145.571 93.807 1.00 62.04 249 ALA B C 1
ATOM 8359 O O . ALA B 1 249 ? 159.080 145.784 93.059 1.00 74.80 249 ALA B O 1
ATOM 8361 N N . GLY B 1 250 ? 160.026 144.628 94.743 1.00 58.32 250 GLY B N 1
ATOM 8362 C CA . GLY B 1 250 ? 158.897 143.723 94.863 1.00 60.49 250 GLY B CA 1
ATOM 8363 C C . GLY B 1 250 ? 158.834 143.079 96.226 1.00 64.17 250 GLY B C 1
ATOM 8364 O O . GLY B 1 250 ? 159.716 143.262 97.065 1.00 74.29 250 GLY B O 1
ATOM 8365 N N . THR B 1 251 ? 157.770 142.308 96.440 1.00 65.42 251 THR B N 1
ATOM 8366 C CA . THR B 1 251 ? 157.527 141.688 97.734 1.00 58.98 251 THR B CA 1
ATOM 8367 C C . THR B 1 251 ? 156.722 140.407 97.562 1.00 63.82 251 THR B C 1
ATOM 8368 O O . THR B 1 251 ? 156.033 140.219 96.558 1.00 77.60 251 THR B O 1
ATOM 8372 N N . ASN B 1 252 ? 156.821 139.523 98.554 1.00 64.89 252 ASN B N 1
ATOM 8373 C CA . ASN B 1 252 ? 155.935 138.366 98.668 1.00 62.11 252 ASN B CA 1
ATOM 8374 C C . ASN B 1 252 ? 155.870 137.953 100.137 1.00 63.84 252 ASN B C 1
ATOM 8375 O O . ASN B 1 252 ? 156.375 138.656 101.017 1.00 72.84 252 ASN B O 1
ATOM 8380 N N . THR B 1 253 ? 155.235 136.816 100.407 1.00 67.06 253 THR B N 1
ATOM 8381 C CA . THR B 1 253 ? 155.097 136.277 101.753 1.00 67.79 253 THR B CA 1
ATOM 8382 C C . THR B 1 253 ? 155.342 134.777 101.702 1.00 66.91 253 THR B C 1
ATOM 8383 O O . THR B 1 253 ? 155.118 134.138 100.674 1.00 80.03 253 THR B O 1
ATOM 8387 N N . ASP B 1 254 ? 155.824 134.223 102.818 1.00 75.93 254 ASP B N 1
ATOM 8388 C CA . ASP B 1 254 ? 156.191 132.811 102.876 1.00 74.10 254 ASP B CA 1
ATOM 8389 C C . ASP B 1 254 ? 154.980 131.897 102.743 1.00 82.48 254 ASP B C 1
ATOM 8390 O O . ASP B 1 254 ? 155.061 130.847 102.104 1.00 88.88 254 ASP B O 1
ATOM 8395 N N . GLY B 1 255 ? 153.856 132.274 103.342 1.00 75.43 255 GLY B N 1
ATOM 8396 C CA . GLY B 1 255 ? 152.703 131.398 103.341 1.00 69.53 255 GLY B CA 1
ATOM 8397 C C . GLY B 1 255 ? 152.764 130.401 104.484 1.00 71.02 255 GLY B C 1
ATOM 8398 O O . GLY B 1 255 ? 153.275 130.688 105.562 1.00 76.25 255 GLY B O 1
ATOM 8399 N N . PHE B 1 256 ? 152.237 129.206 104.237 1.00 74.71 256 PHE B N 1
ATOM 8400 C CA . PHE B 1 256 ? 152.212 128.175 105.264 1.00 74.33 256 PHE B CA 1
ATOM 8401 C C . PHE B 1 256 ? 153.558 127.471 105.341 1.00 78.07 256 PHE B C 1
ATOM 8402 O O . PHE B 1 256 ? 154.139 127.110 104.317 1.00 82.88 256 PHE B O 1
ATOM 8410 N N . LYS B 1 257 ? 154.043 127.273 106.560 1.00 80.64 257 LYS B N 1
ATOM 8411 C CA . LYS B 1 257 ? 155.270 126.534 106.818 1.00 81.14 257 LYS B CA 1
ATOM 8412 C C . LYS B 1 257 ? 155.003 125.516 107.913 1.00 85.39 257 LYS B C 1
ATOM 8413 O O . LYS B 1 257 ? 154.332 125.822 108.901 1.00 87.20 257 LYS B O 1
ATOM 8419 N N . GLU B 1 258 ? 155.538 124.306 107.741 1.00 95.19 258 GLU B N 1
ATOM 8420 C CA . GLU B 1 258 ? 155.348 123.262 108.742 1.00 92.29 258 GLU B CA 1
ATOM 8421 C C . GLU B 1 258 ? 156.113 123.556 110.024 1.00 94.07 258 GLU B C 1
ATOM 8422 O O . GLU B 1 258 ? 155.731 123.074 111.094 1.00 98.54 258 GLU B O 1
ATOM 8428 N N . GLN B 1 259 ? 157.193 124.328 109.935 1.00 87.37 259 GLN B N 1
ATOM 8429 C CA . GLN B 1 259 ? 158.066 124.541 111.079 1.00 86.44 259 GLN B CA 1
ATOM 8430 C C . GLN B 1 259 ? 157.475 125.525 112.077 1.00 89.47 259 GLN B C 1
ATOM 8431 O O . GLN B 1 259 ? 157.732 125.420 113.278 1.00 92.00 259 GLN B O 1
ATOM 8437 N N . GLY B 1 260 ? 156.705 126.492 111.609 1.00 89.21 260 GLY B N 1
ATOM 8438 C CA . GLY B 1 260 ? 156.119 127.472 112.497 1.00 86.35 260 GLY B CA 1
ATOM 8439 C C . GLY B 1 260 ? 155.943 128.795 111.788 1.00 87.64 260 GLY B C 1
ATOM 8440 O O . GLY B 1 260 ? 156.295 128.951 110.623 1.00 88.82 260 GLY B O 1
ATOM 8441 N N . VAL B 1 261 ? 155.374 129.782 112.476 1.00 82.70 261 VAL B N 1
ATOM 8442 C CA . VAL B 1 261 ? 155.171 131.122 111.843 1.00 82.40 261 VAL B CA 1
ATOM 8443 C C . VAL B 1 261 ? 156.519 131.855 111.818 1.00 83.04 261 VAL B C 1
ATOM 8444 O O . VAL B 1 261 ? 156.845 132.451 110.771 1.00 88.19 261 VAL B O 1
ATOM 8448 N N . THR B 1 262 ? 157.262 131.810 112.921 1.00 82.45 262 THR B N 1
ATOM 8449 C CA . THR B 1 262 ? 158.559 132.520 113.052 1.00 86.44 262 THR B CA 1
ATOM 8450 C C . THR B 1 262 ? 159.620 132.022 112.090 1.00 87.81 262 THR B C 1
ATOM 8451 O O . THR B 1 262 ? 160.387 132.875 111.602 1.00 91.37 262 THR B O 1
ATOM 8455 N N . PHE B 1 263 ? 159.708 130.715 111.825 1.00 89.35 263 PHE B N 1
ATOM 8456 C CA . PHE B 1 263 ? 160.867 130.186 111.052 1.00 83.10 263 PHE B CA 1
ATOM 8457 C C . PHE B 1 263 ? 160.969 130.754 109.644 1.00 88.17 263 PHE B C 1
ATOM 8458 O O . PHE B 1 263 ? 159.958 130.843 108.923 1.00 95.13 263 PHE B O 1
ATOM 8466 N N . PRO B 1 264 ? 162.191 131.140 109.210 1.00 90.26 264 PRO B N 1
ATOM 8467 C CA . PRO B 1 264 ? 162.423 131.628 107.852 1.00 81.80 264 PRO B CA 1
ATOM 8468 C C . PRO B 1 264 ? 162.373 130.567 106.754 1.00 86.24 264 PRO B C 1
ATOM 8469 O O . PRO B 1 264 ? 162.793 129.427 107.015 1.00 96.43 264 PRO B O 1
ATOM 8473 N N . SER B 1 265 ? 161.926 130.927 105.547 1.00 79.00 265 SER B N 1
ATOM 8474 C CA . SER B 1 265 ? 161.952 129.959 104.416 1.00 88.38 265 SER B CA 1
ATOM 8475 C C . SER B 1 265 ? 162.767 130.533 103.251 1.00 91.05 265 SER B C 1
ATOM 8476 O O . SER B 1 265 ? 162.298 131.512 102.639 1.00 95.71 265 SER B O 1
ATOM 8479 N N . GLY B 1 266 ? 163.929 129.946 102.944 1.00 83.27 266 GLY B N 1
ATOM 8480 C CA . GLY B 1 266 ? 164.755 130.503 101.893 1.00 76.96 266 GLY B CA 1
ATOM 8481 C C . GLY B 1 266 ? 164.273 130.270 100.488 1.00 84.30 266 GLY B C 1
ATOM 8482 O O . GLY B 1 266 ? 164.738 130.944 99.565 1.00 95.47 266 GLY B O 1
ATOM 8483 N N . ASP B 1 267 ? 163.336 129.342 100.302 1.00 90.16 267 ASP B N 1
ATOM 8484 C CA . ASP B 1 267 ? 162.848 129.027 98.963 1.00 91.91 267 ASP B CA 1
ATOM 8485 C C . ASP B 1 267 ? 161.996 130.155 98.397 1.00 94.55 267 ASP B C 1
ATOM 8486 O O . ASP B 1 267 ? 162.142 130.528 97.226 1.00 93.32 267 ASP B O 1
ATOM 8491 N N . ILE B 1 268 ? 161.116 130.726 99.223 1.00 84.54 268 ILE B N 1
ATOM 8492 C CA . ILE B 1 268 ? 160.279 131.837 98.785 1.00 80.90 268 ILE B CA 1
ATOM 8493 C C . ILE B 1 268 ? 161.117 133.090 98.559 1.00 83.22 268 ILE B C 1
ATOM 8494 O O . ILE B 1 268 ? 160.851 133.872 97.637 1.00 87.23 268 ILE B O 1
ATOM 8499 N N . GLN B 1 269 ? 162.150 133.290 99.383 1.00 75.49 269 GLN B N 1
ATOM 8500 C CA . GLN B 1 269 ? 163.072 134.408 99.181 1.00 73.97 269 GLN B CA 1
ATOM 8501 C C . GLN B 1 269 ? 163.856 134.260 97.880 1.00 80.23 269 GLN B C 1
ATOM 8502 O O . GLN B 1 269 ? 164.063 135.246 97.154 1.00 90.51 269 GLN B O 1
ATOM 8508 N N . GLU B 1 270 ? 164.285 133.035 97.568 1.00 78.35 270 GLU B N 1
ATOM 8509 C CA . GLU B 1 270 ? 164.966 132.767 96.306 1.00 77.77 270 GLU B CA 1
ATOM 8510 C C . GLU B 1 270 ? 164.048 133.024 95.116 1.00 84.72 270 GLU B C 1
ATOM 8511 O O . GLU B 1 270 ? 164.479 133.594 94.101 1.00 92.12 270 GLU B O 1
ATOM 8517 N N . GLN B 1 271 ? 162.772 132.638 95.239 1.00 80.88 271 GLN B N 1
ATOM 8518 C CA . GLN B 1 271 ? 161.796 132.914 94.187 1.00 79.33 271 GLN B CA 1
ATOM 8519 C C . GLN B 1 271 ? 161.600 134.410 93.983 1.00 85.07 271 GLN B C 1
ATOM 8520 O O . GLN B 1 271 ? 161.491 134.871 92.842 1.00 89.29 271 GLN B O 1
ATOM 8526 N N . LEU B 1 272 ? 161.555 135.177 95.077 1.00 70.81 272 LEU B N 1
ATOM 8527 C CA . LEU B 1 272 ? 161.394 136.626 94.979 1.00 67.27 272 LEU B CA 1
ATOM 8528 C C . LEU B 1 272 ? 162.574 137.277 94.272 1.00 72.27 272 LEU B C 1
ATOM 8529 O O . LEU B 1 272 ? 162.383 138.121 93.381 1.00 76.88 272 LEU B O 1
ATOM 8534 N N . ILE B 1 273 ? 163.796 136.860 94.624 1.00 71.32 273 ILE B N 1
ATOM 8535 C CA . ILE B 1 273 ? 165.003 137.409 94.006 1.00 66.54 273 ILE B CA 1
ATOM 8536 C C . ILE B 1 273 ? 165.046 137.091 92.513 1.00 72.69 273 ILE B C 1
ATOM 8537 O O . ILE B 1 273 ? 165.300 137.974 91.682 1.00 85.80 273 ILE B O 1
ATOM 8542 N N . ARG B 1 274 ? 164.746 135.838 92.146 1.00 72.33 274 ARG B N 1
ATOM 8543 C CA . ARG B 1 274 ? 164.807 135.441 90.741 1.00 73.00 274 ARG B CA 1
ATOM 8544 C C . ARG B 1 274 ? 163.717 136.112 89.909 1.00 79.05 274 ARG B C 1
ATOM 8545 O O . ARG B 1 274 ? 163.957 136.504 88.758 1.00 85.35 274 ARG B O 1
ATOM 8553 N N . SER B 1 275 ? 162.513 136.270 90.471 1.00 78.57 275 SER B N 1
ATOM 8554 C CA . SER B 1 275 ? 161.434 136.913 89.730 1.00 71.80 275 SER B CA 1
ATOM 8555 C C . SER B 1 275 ? 161.716 138.392 89.500 1.00 75.85 275 SER B C 1
ATOM 8556 O O . SER B 1 275 ? 161.425 138.918 88.420 1.00 83.02 275 SER B O 1
ATOM 8559 N N . LEU B 1 276 ? 162.338 139.035 90.497 1.00 74.16 276 LEU B N 1
ATOM 8560 C CA . LEU B 1 276 ? 162.663 140.483 90.399 1.00 69.58 276 LEU B CA 1
ATOM 8561 C C . LEU B 1 276 ? 163.647 140.717 89.251 1.00 74.38 276 LEU B C 1
ATOM 8562 O O . LEU B 1 276 ? 163.301 141.483 88.336 1.00 80.88 276 LEU B O 1
ATOM 8567 N N . TYR B 1 277 ? 164.826 140.085 89.288 1.00 91.03 277 TYR B N 1
ATOM 8568 C CA . TYR B 1 277 ? 165.858 140.386 88.252 1.00 85.69 277 TYR B CA 1
ATOM 8569 C C . TYR B 1 277 ? 165.341 139.976 86.861 1.00 90.12 277 TYR B C 1
ATOM 8570 O O . TYR B 1 277 ? 165.684 140.661 85.873 1.00 86.90 277 TYR B O 1
ATOM 8579 N N . GLN B 1 278 ? 164.549 138.903 86.784 1.00 88.56 278 GLN B N 1
ATOM 8580 C CA . GLN B 1 278 ? 163.962 138.495 85.480 1.00 79.30 278 GLN B CA 1
ATOM 8581 C C . GLN B 1 278 ? 163.079 139.632 84.965 1.00 83.95 278 GLN B C 1
ATOM 8582 O O . GLN B 1 278 ? 163.360 140.146 83.866 1.00 83.14 278 GLN B O 1
ATOM 8588 N N . SER B 1 279 ? 162.049 140.000 85.730 1.00 89.50 279 SER B N 1
ATOM 8589 C CA . SER B 1 279 ? 161.185 141.105 85.341 1.00 85.45 279 SER B CA 1
ATOM 8590 C C . SER B 1 279 ? 161.951 142.395 85.092 1.00 91.34 279 SER B C 1
ATOM 8591 O O . SER B 1 279 ? 161.548 143.181 84.233 1.00 91.43 279 SER B O 1
ATOM 8594 N N . ALA B 1 280 ? 163.045 142.644 85.814 1.00 95.56 280 ALA B N 1
ATOM 8595 C CA . ALA B 1 280 ? 163.844 143.831 85.543 1.00 84.97 280 ALA B CA 1
ATOM 8596 C C . ALA B 1 280 ? 164.682 143.720 84.277 1.00 89.31 280 ALA B C 1
ATOM 8597 O O . ALA B 1 280 ? 165.023 144.747 83.686 1.00 92.28 280 ALA B O 1
ATOM 8599 N N . GLY B 1 281 ? 165.015 142.509 83.841 1.00 88.44 281 GLY B N 1
ATOM 8600 C CA . GLY B 1 281 ? 165.827 142.334 82.657 1.00 82.19 281 GLY B CA 1
ATOM 8601 C C . GLY B 1 281 ? 167.317 142.420 82.874 1.00 85.99 281 GLY B C 1
ATOM 8602 O O . GLY B 1 281 ? 168.050 142.665 81.912 1.00 90.93 281 GLY B O 1
ATOM 8603 N N . VAL B 1 282 ? 167.794 142.233 84.096 1.00 88.54 282 VAL B N 1
ATOM 8604 C CA . VAL B 1 282 ? 169.217 142.300 84.405 1.00 85.74 282 VAL B CA 1
ATOM 8605 C C . VAL B 1 282 ? 169.753 140.892 84.596 1.00 89.66 282 VAL B C 1
ATOM 8606 O O . VAL B 1 282 ? 169.071 140.022 85.149 1.00 97.56 282 VAL B O 1
ATOM 8610 N N . ALA B 1 283 ? 170.957 140.663 84.128 1.00 86.18 283 ALA B N 1
ATOM 8611 C CA . ALA B 1 283 ? 171.592 139.371 84.309 1.00 84.36 283 ALA B CA 1
ATOM 8612 C C . ALA B 1 283 ? 172.117 139.235 85.736 1.00 87.83 283 ALA B C 1
ATOM 8613 O O . ALA B 1 283 ? 172.509 140.226 86.355 1.00 95.87 283 ALA B O 1
ATOM 8615 N N . PRO B 1 284 ? 172.143 138.015 86.283 1.00 85.88 284 PRO B N 1
ATOM 8616 C CA . PRO B 1 284 ? 172.741 137.819 87.611 1.00 85.13 284 PRO B CA 1
ATOM 8617 C C . PRO B 1 284 ? 174.254 137.955 87.639 1.00 86.18 284 PRO B C 1
ATOM 8618 O O . PRO B 1 284 ? 174.827 138.003 88.731 1.00 86.57 284 PRO B O 1
ATOM 8622 N N . GLU B 1 285 ? 174.916 138.015 86.482 1.00 92.99 285 GLU B N 1
ATOM 8623 C CA . GLU B 1 285 ? 176.359 138.207 86.460 1.00 86.57 285 GLU B CA 1
ATOM 8624 C C . GLU B 1 285 ? 176.725 139.652 86.755 1.00 90.93 285 GLU B C 1
ATOM 8625 O O . GLU B 1 285 ? 177.857 139.934 87.156 1.00 94.69 285 GLU B O 1
ATOM 8631 N N . SER B 1 286 ? 175.788 140.576 86.554 1.00 87.24 286 SER B N 1
ATOM 8632 C CA . SER B 1 286 ? 176.056 142.003 86.666 1.00 84.52 286 SER B CA 1
ATOM 8633 C C . SER B 1 286 ? 176.050 142.507 88.099 1.00 87.86 286 SER B C 1
ATOM 8634 O O . SER B 1 286 ? 176.339 143.684 88.322 1.00 92.93 286 SER B O 1
ATOM 8637 N N . PHE B 1 287 ? 175.709 141.665 89.062 1.00 77.80 287 PHE B N 1
ATOM 8638 C CA . PHE B 1 287 ? 175.750 142.050 90.460 1.00 68.17 287 PHE B CA 1
ATOM 8639 C C . PHE B 1 287 ? 177.170 141.983 90.995 1.00 79.10 287 PHE B C 1
ATOM 8640 O O . PHE B 1 287 ? 177.969 141.144 90.583 1.00 90.28 287 PHE B O 1
ATOM 8648 N N . GLU B 1 288 ? 177.486 142.884 91.920 1.00 76.66 288 GLU B N 1
ATOM 8649 C CA . GLU B 1 288 ? 178.745 142.793 92.640 1.00 82.67 288 GLU B CA 1
ATOM 8650 C C . GLU B 1 288 ? 178.604 142.804 94.148 1.00 83.66 288 GLU B C 1
ATOM 8651 O O . GLU B 1 288 ? 179.555 142.410 94.828 1.00 92.53 288 GLU B O 1
ATOM 8657 N N . TYR B 1 289 ? 177.474 143.223 94.695 1.00 68.89 289 TYR B N 1
ATOM 8658 C CA . TYR B 1 289 ? 177.305 143.285 96.134 1.00 60.53 289 TYR B CA 1
ATOM 8659 C C . TYR B 1 289 ? 175.848 143.028 96.458 1.00 68.19 289 TYR B C 1
ATOM 8660 O O . TYR B 1 289 ? 174.959 143.443 95.720 1.00 75.54 289 TYR B O 1
ATOM 8669 N N . ILE B 1 290 ? 175.607 142.330 97.558 1.00 68.04 290 ILE B N 1
ATOM 8670 C CA . ILE B 1 290 ? 174.251 142.181 98.066 1.00 68.16 290 ILE B CA 1
ATOM 8671 C C . ILE B 1 290 ? 174.278 142.404 99.571 1.00 70.66 290 ILE B C 1
ATOM 8672 O O . ILE B 1 290 ? 175.052 141.764 100.286 1.00 79.03 290 ILE B O 1
ATOM 8677 N N . GLU B 1 291 ? 173.472 143.346 100.041 1.00 71.68 291 GLU B N 1
ATOM 8678 C CA . GLU B 1 291 ? 173.301 143.574 101.469 1.00 66.31 291 GLU B CA 1
ATOM 8679 C C . GLU B 1 291 ? 172.253 142.591 101.963 1.00 64.46 291 GLU B C 1
ATOM 8680 O O . GLU B 1 291 ? 171.068 142.727 101.666 1.00 74.44 291 GLU B O 1
ATOM 8686 N N . ALA B 1 292 ? 172.696 141.584 102.704 1.00 67.20 292 ALA B N 1
ATOM 8687 C CA . ALA B 1 292 ? 171.802 140.562 103.211 1.00 67.76 292 ALA B CA 1
ATOM 8688 C C . ALA B 1 292 ? 171.009 141.102 104.396 1.00 79.13 292 ALA B C 1
ATOM 8689 O O . ALA B 1 292 ? 171.285 142.187 104.916 1.00 82.69 292 ALA B O 1
ATOM 8691 N N . HIS B 1 293 ? 169.984 140.355 104.806 1.00 82.50 293 HIS B N 1
ATOM 8692 C CA . HIS B 1 293 ? 169.294 140.669 106.052 1.00 67.42 293 HIS B CA 1
ATOM 8693 C C . HIS B 1 293 ? 170.241 140.526 107.234 1.00 79.41 293 HIS B C 1
ATOM 8694 O O . HIS B 1 293 ? 170.399 141.461 108.024 1.00 89.35 293 HIS B O 1
ATOM 8701 N N . GLY B 1 294 ? 170.901 139.378 107.344 1.00 77.94 294 GLY B N 1
ATOM 8702 C CA . GLY B 1 294 ? 172.075 139.209 108.188 1.00 76.52 294 GLY B CA 1
ATOM 8703 C C . GLY B 1 294 ? 171.888 139.444 109.669 1.00 79.93 294 GLY B C 1
ATOM 8704 O O . GLY B 1 294 ? 172.712 140.117 110.292 1.00 84.59 294 GLY B O 1
ATOM 8705 N N . THR B 1 295 ? 170.807 138.925 110.242 1.00 88.26 295 THR B N 1
ATOM 8706 C CA . THR B 1 295 ? 170.495 139.217 111.630 1.00 89.90 295 THR B CA 1
ATOM 8707 C C . THR B 1 295 ? 171.337 138.417 112.613 1.00 86.95 295 THR B C 1
ATOM 8708 O O . THR B 1 295 ? 171.354 138.749 113.799 1.00 88.38 295 THR B O 1
ATOM 8712 N N . GLY B 1 296 ? 172.031 137.380 112.158 1.00 80.42 296 GLY B N 1
ATOM 8713 C CA . GLY B 1 296 ? 172.910 136.631 113.026 1.00 76.92 296 GLY B CA 1
ATOM 8714 C C . GLY B 1 296 ? 172.272 135.491 113.782 1.00 86.91 296 GLY B C 1
ATOM 8715 O O . GLY B 1 296 ? 172.858 135.018 114.758 1.00 89.64 296 GLY B O 1
ATOM 8716 N N . THR B 1 297 ? 171.094 135.031 113.377 1.00 93.82 297 THR B N 1
ATOM 8717 C CA . THR B 1 297 ? 170.435 133.937 114.066 1.00 90.78 297 THR B CA 1
ATOM 8718 C C . THR B 1 297 ? 170.989 132.595 113.597 1.00 87.02 297 THR B C 1
ATOM 8719 O O . THR B 1 297 ? 171.713 132.501 112.606 1.00 90.49 297 THR B O 1
ATOM 8723 N N . LYS B 1 298 ? 170.640 131.542 114.337 1.00 95.37 298 LYS B N 1
ATOM 8724 C CA . LYS B 1 298 ? 171.216 130.227 114.076 1.00 96.16 298 LYS B CA 1
ATOM 8725 C C . LYS B 1 298 ? 170.595 129.568 112.850 1.00 98.64 298 LYS B C 1
ATOM 8726 O O . LYS B 1 298 ? 171.290 128.896 112.084 1.00 100.10 298 LYS B O 1
ATOM 8732 N N . VAL B 1 299 ? 169.289 129.743 112.643 1.00 97.10 299 VAL B N 1
ATOM 8733 C CA . VAL B 1 299 ? 168.603 129.101 111.529 1.00 94.52 299 VAL B CA 1
ATOM 8734 C C . VAL B 1 299 ? 168.254 130.060 110.408 1.00 96.28 299 VAL B C 1
ATOM 8735 O O . VAL B 1 299 ? 167.866 129.599 109.326 1.00 100.41 299 VAL B O 1
ATOM 8739 N N . GLY B 1 300 ? 168.379 131.365 110.611 1.00 89.85 300 GLY B N 1
ATOM 8740 C CA . GLY B 1 300 ? 168.013 132.304 109.572 1.00 88.59 300 GLY B CA 1
ATOM 8741 C C . GLY B 1 300 ? 169.114 132.542 108.565 1.00 90.53 300 GLY B C 1
ATOM 8742 O O . GLY B 1 300 ? 168.853 132.663 107.362 1.00 99.48 300 GLY B O 1
ATOM 8743 N N . ASP B 1 301 ? 170.351 132.625 109.058 1.00 84.49 301 ASP B N 1
ATOM 8744 C CA . ASP B 1 301 ? 171.496 132.892 108.188 1.00 84.00 301 ASP B CA 1
ATOM 8745 C C . ASP B 1 301 ? 171.764 131.792 107.156 1.00 86.51 301 ASP B C 1
ATOM 8746 O O . ASP B 1 301 ? 171.980 132.145 105.984 1.00 91.63 301 ASP B O 1
ATOM 8751 N N . PRO B 1 302 ? 171.784 130.479 107.487 1.00 83.20 302 PRO B N 1
ATOM 8752 C CA . PRO B 1 302 ? 171.932 129.491 106.406 1.00 83.12 302 PRO B CA 1
ATOM 8753 C C . PRO B 1 302 ? 170.787 129.469 105.412 1.00 82.90 302 PRO B C 1
ATOM 8754 O O . PRO B 1 302 ? 171.045 129.284 104.219 1.00 91.80 302 PRO B O 1
ATOM 8758 N N . GLN B 1 303 ? 169.549 129.710 105.852 1.00 79.96 303 GLN B N 1
ATOM 8759 C CA . GLN B 1 303 ? 168.421 129.737 104.924 1.00 82.45 303 GLN B CA 1
ATOM 8760 C C . GLN B 1 303 ? 168.535 130.894 103.941 1.00 84.98 303 GLN B C 1
ATOM 8761 O O . GLN B 1 303 ? 168.407 130.693 102.725 1.00 88.76 303 GLN B O 1
ATOM 8767 N N . GLU B 1 304 ? 168.829 132.097 104.446 1.00 80.06 304 GLU B N 1
ATOM 8768 C CA . GLU B 1 304 ? 168.968 133.260 103.576 1.00 75.35 304 GLU B CA 1
ATOM 8769 C C . GLU B 1 304 ? 170.161 133.128 102.638 1.00 81.70 304 GLU B C 1
ATOM 8770 O O . GLU B 1 304 ? 170.045 133.411 101.440 1.00 88.07 304 GLU B O 1
ATOM 8776 N N . LEU B 1 305 ? 171.310 132.669 103.144 1.00 75.49 305 LEU B N 1
ATOM 8777 C CA . LEU B 1 305 ? 172.491 132.633 102.295 1.00 74.58 305 LEU B CA 1
ATOM 8778 C C . LEU B 1 305 ? 172.434 131.491 101.289 1.00 78.83 305 LEU B C 1
ATOM 8779 O O . LEU B 1 305 ? 172.950 131.628 100.176 1.00 83.29 305 LEU B O 1
ATOM 8784 N N . ASN B 1 306 ? 171.767 130.386 101.626 1.00 75.47 306 ASN B N 1
ATOM 8785 C CA . ASN B 1 306 ? 171.593 129.321 100.650 1.00 77.22 306 ASN B CA 1
ATOM 8786 C C . ASN B 1 306 ? 170.572 129.710 99.588 1.00 80.13 306 ASN B C 1
ATOM 8787 O O . ASN B 1 306 ? 170.722 129.338 98.418 1.00 87.40 306 ASN B O 1
ATOM 8792 N N . GLY B 1 307 ? 169.546 130.480 99.963 1.00 83.11 307 GLY B N 1
ATOM 8793 C CA . GLY B 1 307 ? 168.650 131.028 98.958 1.00 78.80 307 GLY B CA 1
ATOM 8794 C C . GLY B 1 307 ? 169.341 131.996 98.016 1.00 78.86 307 GLY B C 1
ATOM 8795 O O . GLY B 1 307 ? 169.089 131.984 96.807 1.00 78.81 307 GLY B O 1
ATOM 8796 N N . ILE B 1 308 ? 170.235 132.828 98.558 1.00 84.06 308 ILE B N 1
ATOM 8797 C CA . ILE B 1 308 ? 171.006 133.757 97.733 1.00 73.80 308 ILE B CA 1
ATOM 8798 C C . ILE B 1 308 ? 171.933 133.003 96.787 1.00 76.51 308 ILE B C 1
ATOM 8799 O O . ILE B 1 308 ? 172.002 133.315 95.593 1.00 83.79 308 ILE B O 1
ATOM 8804 N N . THR B 1 309 ? 172.626 131.975 97.280 1.00 76.94 309 THR B N 1
ATOM 8805 C CA . THR B 1 309 ? 173.526 131.235 96.407 1.00 77.56 309 THR B CA 1
ATOM 8806 C C . THR B 1 309 ? 172.802 130.319 95.428 1.00 78.97 309 THR B C 1
ATOM 8807 O O . THR B 1 309 ? 173.417 129.885 94.450 1.00 83.34 309 THR B O 1
ATOM 8811 N N . ARG B 1 310 ? 171.521 130.016 95.645 1.00 82.20 310 ARG B N 1
ATOM 8812 C CA . ARG B 1 310 ? 170.784 129.306 94.610 1.00 78.53 310 ARG B CA 1
ATOM 8813 C C . ARG B 1 310 ? 170.242 130.264 93.557 1.00 84.38 310 ARG B C 1
ATOM 8814 O O . ARG B 1 310 ? 170.250 129.944 92.365 1.00 87.53 310 ARG B O 1
ATOM 8822 N N . ALA B 1 311 ? 169.773 131.439 93.972 1.00 87.44 311 ALA B N 1
ATOM 8823 C CA . ALA B 1 311 ? 169.208 132.384 93.016 1.00 83.04 311 ALA B CA 1
ATOM 8824 C C . ALA B 1 311 ? 170.271 133.105 92.204 1.00 81.69 311 ALA B C 1
ATOM 8825 O O . ALA B 1 311 ? 170.000 133.514 91.072 1.00 85.67 311 ALA B O 1
ATOM 8827 N N . LEU B 1 312 ? 171.467 133.261 92.742 1.00 85.42 312 LEU B N 1
ATOM 8828 C CA . LEU B 1 312 ? 172.454 134.170 92.176 1.00 83.99 312 LEU B CA 1
ATOM 8829 C C . LEU B 1 312 ? 173.752 133.514 91.746 1.00 89.30 312 LEU B C 1
ATOM 8830 O O . LEU B 1 312 ? 174.290 133.871 90.700 1.00 96.61 312 LEU B O 1
ATOM 8835 N N . CYS B 1 313 ? 174.281 132.574 92.520 1.00 96.06 313 CYS B N 1
ATOM 8836 C CA . CYS B 1 313 ? 175.628 132.059 92.304 1.00 93.56 313 CYS B CA 1
ATOM 8837 C C . CYS B 1 313 ? 175.624 130.753 91.528 1.00 99.29 313 CYS B C 1
ATOM 8838 O O . CYS B 1 313 ? 176.457 129.880 91.772 1.00 102.69 313 CYS B O 1
ATOM 8841 N N . ALA B 1 314 ? 174.697 130.586 90.587 1.00 103.35 314 ALA B N 1
ATOM 8842 C CA . ALA B 1 314 ? 174.624 129.335 89.842 1.00 105.34 314 ALA B CA 1
ATOM 8843 C C . ALA B 1 314 ? 175.696 129.274 88.760 1.00 107.42 314 ALA B C 1
ATOM 8844 O O . ALA B 1 314 ? 176.584 128.415 88.800 1.00 107.68 314 ALA B O 1
ATOM 8846 N N . THR B 1 315 ? 175.629 130.174 87.786 1.00 112.02 315 THR B N 1
ATOM 8847 C CA . THR B 1 315 ? 176.639 130.299 86.736 1.00 113.43 315 THR B CA 1
ATOM 8848 C C . THR B 1 315 ? 177.163 131.728 86.795 1.00 113.40 315 THR B C 1
ATOM 8849 O O . THR B 1 315 ? 176.653 132.605 86.098 1.00 114.97 315 THR B O 1
ATOM 8853 N N . ARG B 1 316 ? 178.182 131.969 87.615 1.00 98.69 316 ARG B N 1
ATOM 8854 C CA . ARG B 1 316 ? 178.582 133.345 87.866 1.00 95.09 316 ARG B CA 1
ATOM 8855 C C . ARG B 1 316 ? 180.049 133.586 87.527 1.00 96.66 316 ARG B C 1
ATOM 8856 O O . ARG B 1 316 ? 180.389 134.628 86.957 1.00 100.02 316 ARG B O 1
ATOM 8864 N N . GLN B 1 317 ? 180.915 132.630 87.880 1.00 103.21 317 GLN B N 1
ATOM 8865 C CA . GLN B 1 317 ? 182.368 132.604 87.676 1.00 107.07 317 GLN B CA 1
ATOM 8866 C C . GLN B 1 317 ? 183.118 133.706 88.424 1.00 108.78 317 GLN B C 1
ATOM 8867 O O . GLN B 1 317 ? 184.304 133.908 88.152 1.00 109.81 317 GLN B O 1
ATOM 8873 N N . GLU B 1 318 ? 182.485 134.410 89.352 1.00 109.75 318 GLU B N 1
ATOM 8874 C CA . GLU B 1 318 ? 183.105 135.465 90.138 1.00 103.15 318 GLU B CA 1
ATOM 8875 C C . GLU B 1 318 ? 182.578 135.383 91.559 1.00 106.88 318 GLU B C 1
ATOM 8876 O O . GLU B 1 318 ? 181.444 134.936 91.771 1.00 112.17 318 GLU B O 1
ATOM 8882 N N . PRO B 1 319 ? 183.373 135.771 92.549 1.00 89.27 319 PRO B N 1
ATOM 8883 C CA . PRO B 1 319 ? 182.833 135.879 93.909 1.00 84.66 319 PRO B CA 1
ATOM 8884 C C . PRO B 1 319 ? 181.836 137.021 94.012 1.00 82.05 319 PRO B C 1
ATOM 8885 O O . PRO B 1 319 ? 181.988 138.063 93.377 1.00 89.39 319 PRO B O 1
ATOM 8889 N N . LEU B 1 320 ? 180.807 136.817 94.825 1.00 69.24 320 LEU B N 1
ATOM 8890 C CA . LEU B 1 320 ? 179.795 137.827 95.088 1.00 70.60 320 LEU B CA 1
ATOM 8891 C C . LEU B 1 320 ? 179.996 138.358 96.496 1.00 71.38 320 LEU B C 1
ATOM 8892 O O . LEU B 1 320 ? 180.000 137.585 97.455 1.00 82.31 320 LEU B O 1
ATOM 8897 N N . LEU B 1 321 ? 180.174 139.666 96.619 1.00 59.16 321 LEU B N 1
ATOM 8898 C CA . LEU B 1 321 ? 180.403 140.275 97.918 1.00 59.05 321 LEU B CA 1
ATOM 8899 C C . LEU B 1 321 ? 179.106 140.354 98.708 1.00 66.98 321 LEU B C 1
ATOM 8900 O O . LEU B 1 321 ? 178.046 140.651 98.158 1.00 76.06 321 LEU B O 1
ATOM 8905 N N . ILE B 1 322 ? 179.194 140.086 100.006 1.00 62.96 322 ILE B N 1
ATOM 8906 C CA . ILE B 1 322 ? 178.031 140.086 100.883 1.00 61.33 322 ILE B CA 1
ATOM 8907 C C . ILE B 1 322 ? 178.405 140.808 102.173 1.00 68.42 322 ILE B C 1
ATOM 8908 O O . ILE B 1 322 ? 179.560 140.773 102.606 1.00 75.25 322 ILE B O 1
ATOM 8913 N N . GLY B 1 323 ? 177.446 141.527 102.749 1.00 67.21 323 GLY B N 1
ATOM 8914 C CA . GLY B 1 323 ? 177.698 142.252 103.976 1.00 64.58 323 GLY B CA 1
ATOM 8915 C C . GLY B 1 323 ? 176.416 142.462 104.747 1.00 69.99 323 GLY B C 1
ATOM 8916 O O . GLY B 1 323 ? 175.325 142.140 104.280 1.00 73.88 323 GLY B O 1
ATOM 8917 N N . SER B 1 324 ? 176.562 143.020 105.943 1.00 74.51 324 SER B N 1
ATOM 8918 C CA . SER B 1 324 ? 175.422 143.277 106.811 1.00 72.19 324 SER B CA 1
ATOM 8919 C C . SER B 1 324 ? 175.767 144.405 107.767 1.00 77.71 324 SER B C 1
ATOM 8920 O O . SER B 1 324 ? 176.729 144.303 108.526 1.00 85.45 324 SER B O 1
ATOM 8923 N N . THR B 1 325 ? 174.969 145.470 107.738 1.00 71.96 325 THR B N 1
ATOM 8924 C CA . THR B 1 325 ? 175.193 146.615 108.611 1.00 72.56 325 THR B CA 1
ATOM 8925 C C . THR B 1 325 ? 174.742 146.371 110.044 1.00 72.01 325 THR B C 1
ATOM 8926 O O . THR B 1 325 ? 175.070 147.173 110.927 1.00 80.93 325 THR B O 1
ATOM 8930 N N . LYS B 1 326 ? 174.013 145.286 110.301 1.00 63.86 326 LYS B N 1
ATOM 8931 C CA . LYS B 1 326 ? 173.590 144.982 111.662 1.00 66.20 326 LYS B CA 1
ATOM 8932 C C . LYS B 1 326 ? 174.751 144.510 112.519 1.00 67.01 326 LYS B C 1
ATOM 8933 O O . LYS B 1 326 ? 174.692 144.617 113.746 1.00 76.97 326 LYS B O 1
ATOM 8939 N N . SER B 1 327 ? 175.809 143.988 111.902 1.00 62.35 327 SER B N 1
ATOM 8940 C CA . SER B 1 327 ? 177.013 143.663 112.651 1.00 64.32 327 SER B CA 1
ATOM 8941 C C . SER B 1 327 ? 177.737 144.903 113.145 1.00 71.69 327 SER B C 1
ATOM 8942 O O . SER B 1 327 ? 178.396 144.848 114.184 1.00 82.57 327 SER B O 1
ATOM 8945 N N . ASN B 1 328 ? 177.629 146.020 112.429 1.00 66.07 328 ASN B N 1
ATOM 8946 C CA . ASN B 1 328 ? 178.216 147.271 112.883 1.00 58.60 328 ASN B CA 1
ATOM 8947 C C . ASN B 1 328 ? 177.310 148.005 113.856 1.00 67.20 328 ASN B C 1
ATOM 8948 O O . ASN B 1 328 ? 177.793 148.636 114.798 1.00 73.32 328 ASN B O 1
ATOM 8953 N N . MET B 1 329 ? 176.005 147.922 113.645 1.00 75.13 329 MET B N 1
ATOM 8954 C CA . MET B 1 329 ? 175.065 148.823 114.281 1.00 62.00 329 MET B CA 1
ATOM 8955 C C . MET B 1 329 ? 174.102 148.152 115.249 1.00 69.44 329 MET B C 1
ATOM 8956 O O . MET B 1 329 ? 173.630 148.814 116.177 1.00 78.65 329 MET B O 1
ATOM 8961 N N . GLY B 1 330 ? 173.804 146.879 115.080 1.00 70.03 330 GLY B N 1
ATOM 8962 C CA . GLY B 1 330 ? 172.657 146.298 115.734 1.00 59.95 330 GLY B CA 1
ATOM 8963 C C . GLY B 1 330 ? 171.467 146.328 114.804 1.00 63.41 330 GLY B C 1
ATOM 8964 O O . GLY B 1 330 ? 171.544 146.791 113.665 1.00 80.30 330 GLY B O 1
ATOM 8965 N N . HIS B 1 331 ? 170.336 145.842 115.300 1.00 52.44 331 HIS B N 1
ATOM 8966 C CA . HIS B 1 331 ? 169.161 145.641 114.454 1.00 54.55 331 HIS B CA 1
ATOM 8967 C C . HIS B 1 331 ? 168.004 146.503 114.933 1.00 68.44 331 HIS B C 1
ATOM 8968 O O . HIS B 1 331 ? 167.328 146.173 115.912 1.00 71.11 331 HIS B O 1
ATOM 8975 N N . PRO B 1 332 ? 167.753 147.629 114.268 1.00 75.02 332 PRO B N 1
ATOM 8976 C CA . PRO B 1 332 ? 166.482 148.327 114.466 1.00 70.10 332 PRO B CA 1
ATOM 8977 C C . PRO B 1 332 ? 165.411 147.575 113.705 1.00 77.55 332 PRO B C 1
ATOM 8978 O O . PRO B 1 332 ? 165.592 147.268 112.531 1.00 91.21 332 PRO B O 1
ATOM 8982 N N . GLU B 1 333 ? 164.308 147.236 114.366 1.00 73.22 333 GLU B N 1
ATOM 8983 C CA . GLU B 1 333 ? 163.383 146.313 113.712 1.00 71.24 333 GLU B CA 1
ATOM 8984 C C . GLU B 1 333 ? 162.640 146.955 112.538 1.00 76.72 333 GLU B C 1
ATOM 8985 O O . GLU B 1 333 ? 162.945 146.578 111.396 1.00 87.26 333 GLU B O 1
ATOM 8991 N N . PRO B 1 334 ? 161.775 147.961 112.688 1.00 66.70 334 PRO B N 1
ATOM 8992 C CA . PRO B 1 334 ? 161.085 148.460 111.494 1.00 67.14 334 PRO B CA 1
ATOM 8993 C C . PRO B 1 334 ? 161.871 149.471 110.675 1.00 69.87 334 PRO B C 1
ATOM 8994 O O . PRO B 1 334 ? 161.281 150.090 109.792 1.00 82.25 334 PRO B O 1
ATOM 8998 N N . ALA B 1 335 ? 163.157 149.668 110.938 1.00 66.25 335 ALA B N 1
ATOM 8999 C CA . ALA B 1 335 ? 163.929 150.687 110.245 1.00 62.32 335 ALA B CA 1
ATOM 9000 C C . ALA B 1 335 ? 165.225 150.084 109.715 1.00 64.94 335 ALA B C 1
ATOM 9001 O O . ALA B 1 335 ? 166.184 150.788 109.408 1.00 71.82 335 ALA B O 1
ATOM 9003 N N . SER B 1 336 ? 165.262 148.761 109.589 1.00 63.75 336 SER B N 1
ATOM 9004 C CA . SER B 1 336 ? 166.457 148.058 109.160 1.00 62.39 336 SER B CA 1
ATOM 9005 C C . SER B 1 336 ? 166.744 148.209 107.679 1.00 68.09 336 SER B C 1
ATOM 9006 O O . SER B 1 336 ? 167.910 148.150 107.285 1.00 78.97 336 SER B O 1
ATOM 9009 N N . GLY B 1 337 ? 165.727 148.394 106.848 1.00 61.78 337 GLY B N 1
ATOM 9010 C CA . GLY B 1 337 ? 165.940 148.524 105.424 1.00 48.58 337 GLY B CA 1
ATOM 9011 C C . GLY B 1 337 ? 166.584 149.833 105.033 1.00 61.27 337 GLY B C 1
ATOM 9012 O O . GLY B 1 337 ? 167.527 149.851 104.239 1.00 72.59 337 GLY B O 1
ATOM 9013 N N . LEU B 1 338 ? 166.106 150.937 105.605 1.00 58.37 338 LEU B N 1
ATOM 9014 C CA . LEU B 1 338 ? 166.630 152.239 105.214 1.00 55.40 338 LEU B CA 1
ATOM 9015 C C . LEU B 1 338 ? 168.007 152.488 105.813 1.00 63.41 338 LEU B C 1
ATOM 9016 O O . LEU B 1 338 ? 168.812 153.218 105.232 1.00 72.91 338 LEU B O 1
ATOM 9021 N N . ALA B 1 339 ? 168.310 151.866 106.952 1.00 64.61 339 ALA B N 1
ATOM 9022 C CA . ALA B 1 339 ? 169.654 151.970 107.516 1.00 59.13 339 ALA B CA 1
ATOM 9023 C C . ALA B 1 339 ? 170.675 151.240 106.652 1.00 68.45 339 ALA B C 1
ATOM 9024 O O . ALA B 1 339 ? 171.777 151.754 106.407 1.00 78.39 339 ALA B O 1
ATOM 9026 N N . ALA B 1 340 ? 170.313 150.052 106.162 1.00 62.68 340 ALA B N 1
ATOM 9027 C CA . ALA B 1 340 ? 171.171 149.322 105.237 1.00 59.13 340 ALA B CA 1
ATOM 9028 C C . ALA B 1 340 ? 171.317 150.053 103.913 1.00 65.12 340 ALA B C 1
ATOM 9029 O O . ALA B 1 340 ? 172.398 150.060 103.315 1.00 76.05 340 ALA B O 1
ATOM 9031 N N . LEU B 1 341 ? 170.236 150.681 103.447 1.00 61.40 341 LEU B N 1
ATOM 9032 C CA . LEU B 1 341 ? 170.297 151.470 102.222 1.00 63.17 341 LEU B CA 1
ATOM 9033 C C . LEU B 1 341 ? 171.200 152.688 102.397 1.00 66.83 341 LEU B C 1
ATOM 9034 O O . LEU B 1 341 ? 171.941 153.055 101.481 1.00 75.87 341 LEU B O 1
ATOM 9039 N N . ALA B 1 342 ? 171.167 153.305 103.582 1.00 70.10 342 ALA B N 1
ATOM 9040 C CA . ALA B 1 342 ? 172.058 154.422 103.878 1.00 58.27 342 ALA B CA 1
ATOM 9041 C C . ALA B 1 342 ? 173.518 153.993 103.880 1.00 65.76 342 ALA B C 1
ATOM 9042 O O . ALA B 1 342 ? 174.376 154.709 103.352 1.00 79.90 342 ALA B O 1
ATOM 9044 N N . LYS B 1 343 ? 173.813 152.822 104.457 1.00 60.89 343 LYS B N 1
ATOM 9045 C CA . LYS B 1 343 ? 175.187 152.318 104.442 1.00 58.52 343 LYS B CA 1
ATOM 9046 C C . LYS B 1 343 ? 175.653 152.031 103.021 1.00 60.00 343 LYS B C 1
ATOM 9047 O O . LYS B 1 343 ? 176.789 152.359 102.658 1.00 67.64 343 LYS B O 1
ATOM 9053 N N . VAL B 1 344 ? 174.778 151.442 102.201 1.00 65.52 344 VAL B N 1
ATOM 9054 C CA . VAL B 1 344 ? 175.122 151.116 100.819 1.00 64.80 344 VAL B CA 1
ATOM 9055 C C . VAL B 1 344 ? 175.373 152.379 100.003 1.00 66.82 344 VAL B C 1
ATOM 9056 O O . VAL B 1 344 ? 176.347 152.464 99.246 1.00 76.38 344 VAL B O 1
ATOM 9060 N N . LEU B 1 345 ? 174.528 153.400 100.174 1.00 63.56 345 LEU B N 1
ATOM 9061 C CA . LEU B 1 345 ? 174.683 154.622 99.392 1.00 57.95 345 LEU B CA 1
ATOM 9062 C C . LEU B 1 345 ? 175.897 155.428 99.839 1.00 68.61 345 LEU B C 1
ATOM 9063 O O . LEU B 1 345 ? 176.570 156.047 99.007 1.00 75.60 345 LEU B O 1
ATOM 9068 N N . LEU B 1 346 ? 176.217 155.410 101.137 1.00 61.72 346 LEU B N 1
ATOM 9069 C CA . LEU B 1 346 ? 177.440 156.054 101.603 1.00 56.92 346 LEU B CA 1
ATOM 9070 C C . LEU B 1 346 ? 178.680 155.337 101.080 1.00 63.01 346 LEU B C 1
ATOM 9071 O O . LEU B 1 346 ? 179.668 155.988 100.712 1.00 73.44 346 LEU B O 1
ATOM 9076 N N . SER B 1 347 ? 178.637 154.002 101.035 1.00 65.39 347 SER B N 1
ATOM 9077 C CA . SER B 1 347 ? 179.743 153.229 100.481 1.00 61.27 347 SER B CA 1
ATOM 9078 C C . SER B 1 347 ? 179.933 153.504 98.997 1.00 62.07 347 SER B C 1
ATOM 9079 O O . SER B 1 347 ? 181.066 153.544 98.511 1.00 69.69 347 SER B O 1
ATOM 9082 N N . LEU B 1 348 ? 178.836 153.681 98.264 1.00 73.97 348 LEU B N 1
ATOM 9083 C CA . LEU B 1 348 ? 178.951 154.008 96.848 1.00 68.48 348 LEU B CA 1
ATOM 9084 C C . LEU B 1 348 ? 179.466 155.424 96.641 1.00 68.41 348 LEU B C 1
ATOM 9085 O O . LEU B 1 348 ? 180.199 155.685 95.683 1.00 78.20 348 LEU B O 1
ATOM 9090 N N . GLU B 1 349 ? 179.088 156.353 97.519 1.00 73.40 349 GLU B N 1
ATOM 9091 C CA . GLU B 1 349 ? 179.533 157.732 97.362 1.00 73.15 349 GLU B CA 1
ATOM 9092 C C . GLU B 1 349 ? 181.013 157.886 97.685 1.00 81.92 349 GLU B C 1
ATOM 9093 O O . GLU B 1 349 ? 181.703 158.703 97.069 1.00 82.98 349 GLU B O 1
ATOM 9099 N N . HIS B 1 350 ? 181.525 157.123 98.648 1.00 80.34 350 HIS B N 1
ATOM 9100 C CA . HIS B 1 350 ? 182.926 157.265 99.016 1.00 62.12 350 HIS B CA 1
ATOM 9101 C C . HIS B 1 350 ? 183.853 156.284 98.309 1.00 72.67 350 HIS B C 1
ATOM 9102 O O . HIS B 1 350 ? 185.066 156.367 98.498 1.00 76.15 350 HIS B O 1
ATOM 9109 N N . GLY B 1 351 ? 183.323 155.366 97.510 1.00 74.86 351 GLY B N 1
ATOM 9110 C CA . GLY B 1 351 ? 184.145 154.477 96.718 1.00 67.90 351 GLY B CA 1
ATOM 9111 C C . GLY B 1 351 ? 184.681 153.254 97.428 1.00 79.08 351 GLY B C 1
ATOM 9112 O O . GLY B 1 351 ? 185.432 152.490 96.814 1.00 84.66 351 GLY B O 1
ATOM 9113 N N . LEU B 1 352 ? 184.322 153.036 98.687 1.00 77.88 352 LEU B N 1
ATOM 9114 C CA . LEU B 1 352 ? 184.846 151.939 99.487 1.00 66.34 352 LEU B CA 1
ATOM 9115 C C . LEU B 1 352 ? 183.703 151.199 100.162 1.00 74.39 352 LEU B C 1
ATOM 9116 O O . LEU B 1 352 ? 182.791 151.825 100.699 1.00 81.16 352 LEU B O 1
ATOM 9121 N N . TRP B 1 353 ? 183.759 149.870 100.157 1.00 71.32 353 TRP B N 1
ATOM 9122 C CA . TRP B 1 353 ? 182.757 149.077 100.858 1.00 57.48 353 TRP B CA 1
ATOM 9123 C C . TRP B 1 353 ? 183.106 149.007 102.339 1.00 66.29 353 TRP B C 1
ATOM 9124 O O . TRP B 1 353 ? 184.226 148.639 102.699 1.00 78.53 353 TRP B O 1
ATOM 9135 N N . ALA B 1 354 ? 182.154 149.361 103.190 1.00 69.46 354 ALA B N 1
ATOM 9136 C CA . ALA B 1 354 ? 182.396 149.352 104.629 1.00 64.98 354 ALA B CA 1
ATOM 9137 C C . ALA B 1 354 ? 182.431 147.921 105.151 1.00 66.87 354 ALA B C 1
ATOM 9138 O O . ALA B 1 354 ? 181.582 147.111 104.775 1.00 80.07 354 ALA B O 1
ATOM 9140 N N . PRO B 1 355 ? 183.384 147.573 106.012 1.00 69.67 355 PRO B N 1
ATOM 9141 C CA . PRO B 1 355 ? 183.549 146.173 106.409 1.00 68.99 355 PRO B CA 1
ATOM 9142 C C . PRO B 1 355 ? 182.523 145.736 107.442 1.00 76.23 355 PRO B C 1
ATOM 9143 O O . PRO B 1 355 ? 181.843 146.542 108.077 1.00 85.05 355 PRO B O 1
ATOM 9147 N N . ASN B 1 356 ? 182.437 144.424 107.609 1.00 78.03 356 ASN B N 1
ATOM 9148 C CA . ASN B 1 356 ? 181.646 143.811 108.659 1.00 69.53 356 ASN B CA 1
ATOM 9149 C C . ASN B 1 356 ? 182.469 143.689 109.933 1.00 77.43 356 ASN B C 1
ATOM 9150 O O . ASN B 1 356 ? 183.699 143.655 109.904 1.00 85.99 356 ASN B O 1
ATOM 9155 N N . LEU B 1 357 ? 181.775 143.612 111.058 1.00 75.69 357 LEU B N 1
ATOM 9156 C CA . LEU B 1 357 ? 182.401 143.341 112.339 1.00 74.17 357 LEU B CA 1
ATOM 9157 C C . LEU B 1 357 ? 182.006 141.947 112.806 1.00 79.40 357 LEU B C 1
ATOM 9158 O O . LEU B 1 357 ? 181.032 141.370 112.322 1.00 86.56 357 LEU B O 1
ATOM 9163 N N . HIS B 1 358 ? 182.806 141.417 113.739 1.00 79.87 358 HIS B N 1
ATOM 9164 C CA . HIS B 1 358 ? 182.527 140.169 114.464 1.00 78.58 358 HIS B CA 1
ATOM 9165 C C . HIS B 1 358 ? 182.415 138.959 113.541 1.00 80.87 358 HIS B C 1
ATOM 9166 O O . HIS B 1 358 ? 181.622 138.050 113.788 1.00 90.87 358 HIS B O 1
ATOM 9173 N N . PHE B 1 359 ? 183.202 138.932 112.477 1.00 79.09 359 PHE B N 1
ATOM 9174 C CA . PHE B 1 359 ? 183.232 137.789 111.572 1.00 77.30 359 PHE B CA 1
ATOM 9175 C C . PHE B 1 359 ? 184.600 137.135 111.672 1.00 82.59 359 PHE B C 1
ATOM 9176 O O . PHE B 1 359 ? 185.607 137.724 111.263 1.00 88.43 359 PHE B O 1
ATOM 9184 N N . HIS B 1 360 ? 184.641 135.918 112.202 1.00 87.17 360 HIS B N 1
ATOM 9185 C CA . HIS B 1 360 ? 185.898 135.209 112.392 1.00 90.05 360 HIS B CA 1
ATOM 9186 C C . HIS B 1 360 ? 185.958 133.895 111.634 1.00 92.53 360 HIS B C 1
ATOM 9187 O O . HIS B 1 360 ? 186.931 133.648 110.916 1.00 93.45 360 HIS B O 1
ATOM 9194 N N . SER B 1 361 ? 184.945 133.045 111.760 1.00 94.75 361 SER B N 1
ATOM 9195 C CA . SER B 1 361 ? 184.916 131.779 111.048 1.00 94.12 361 SER B CA 1
ATOM 9196 C C . SER B 1 361 ? 183.559 131.589 110.388 1.00 94.35 361 SER B C 1
ATOM 9197 O O . SER B 1 361 ? 182.540 131.991 110.942 1.00 97.80 361 SER B O 1
ATOM 9200 N N . PRO B 1 362 ? 183.520 130.985 109.204 1.00 87.61 362 PRO B N 1
ATOM 9201 C CA . PRO B 1 362 ? 182.248 130.826 108.498 1.00 85.25 362 PRO B CA 1
ATOM 9202 C C . PRO B 1 362 ? 181.339 129.803 109.161 1.00 91.93 362 PRO B C 1
ATOM 9203 O O . PRO B 1 362 ? 181.781 128.893 109.862 1.00 97.85 362 PRO B O 1
ATOM 9207 N N . ASN B 1 363 ? 180.047 129.973 108.927 1.00 90.04 363 ASN B N 1
ATOM 9208 C CA . ASN B 1 363 ? 179.066 128.988 109.354 1.00 86.47 363 ASN B CA 1
ATOM 9209 C C . ASN B 1 363 ? 179.224 127.725 108.513 1.00 94.31 363 ASN B C 1
ATOM 9210 O O . ASN B 1 363 ? 179.210 127.805 107.282 1.00 95.44 363 ASN B O 1
ATOM 9215 N N . PRO B 1 364 ? 179.398 126.551 109.134 1.00 91.85 364 PRO B N 1
ATOM 9216 C CA . PRO B 1 364 ? 179.607 125.324 108.349 1.00 86.97 364 PRO B CA 1
ATOM 9217 C C . PRO B 1 364 ? 178.389 124.857 107.570 1.00 88.84 364 PRO B C 1
ATOM 9218 O O . PRO B 1 364 ? 178.545 124.034 106.662 1.00 89.25 364 PRO B O 1
ATOM 9222 N N . GLU B 1 365 ? 177.193 125.340 107.885 1.00 96.52 365 GLU B N 1
ATOM 9223 C CA . GLU B 1 365 ? 175.997 124.956 107.155 1.00 97.90 365 GLU B CA 1
ATOM 9224 C C . GLU B 1 365 ? 175.792 125.763 105.883 1.00 99.63 365 GLU B C 1
ATOM 9225 O O . GLU B 1 365 ? 174.824 125.517 105.162 1.00 100.63 365 GLU B O 1
ATOM 9231 N N . ILE B 1 366 ? 176.667 126.719 105.592 1.00 87.17 366 ILE B N 1
ATOM 9232 C CA . ILE B 1 366 ? 176.592 127.487 104.354 1.00 86.08 366 ILE B CA 1
ATOM 9233 C C . ILE B 1 366 ? 177.782 127.096 103.492 1.00 91.05 366 ILE B C 1
ATOM 9234 O O . ILE B 1 366 ? 178.884 127.621 103.692 1.00 94.78 366 ILE B O 1
ATOM 9239 N N . PRO B 1 367 ? 177.612 126.186 102.531 1.00 88.64 367 PRO B N 1
ATOM 9240 C CA . PRO B 1 367 ? 178.767 125.725 101.747 1.00 84.76 367 PRO B CA 1
ATOM 9241 C C . PRO B 1 367 ? 179.287 126.744 100.753 1.00 87.30 367 PRO B C 1
ATOM 9242 O O . PRO B 1 367 ? 180.407 126.570 100.260 1.00 90.34 367 PRO B O 1
ATOM 9246 N N . ALA B 1 368 ? 178.529 127.793 100.437 1.00 84.88 368 ALA B N 1
ATOM 9247 C CA . ALA B 1 368 ? 179.022 128.806 99.520 1.00 85.65 368 ALA B CA 1
ATOM 9248 C C . ALA B 1 368 ? 180.055 129.718 100.167 1.00 90.67 368 ALA B C 1
ATOM 9249 O O . ALA B 1 368 ? 180.822 130.366 99.451 1.00 92.98 368 ALA B O 1
ATOM 9251 N N . LEU B 1 369 ? 180.093 129.777 101.494 1.00 86.00 369 LEU B N 1
ATOM 9252 C CA . LEU B 1 369 ? 181.095 130.559 102.199 1.00 82.80 369 LEU B CA 1
ATOM 9253 C C . LEU B 1 369 ? 182.428 129.842 102.319 1.00 85.72 369 LEU B C 1
ATOM 9254 O O . LEU B 1 369 ? 183.418 130.470 102.695 1.00 89.70 369 LEU B O 1
ATOM 9259 N N . LEU B 1 370 ? 182.477 128.549 102.012 1.00 90.60 370 LEU B N 1
ATOM 9260 C CA . LEU B 1 370 ? 183.678 127.755 102.196 1.00 89.75 370 LEU B CA 1
ATOM 9261 C C . LEU B 1 370 ? 184.440 127.509 100.905 1.00 92.45 370 LEU B C 1
ATOM 9262 O O . LEU B 1 370 ? 185.586 127.058 100.960 1.00 96.11 370 LEU B O 1
ATOM 9267 N N . ASP B 1 371 ? 183.846 127.788 99.746 1.00 99.52 371 ASP B N 1
ATOM 9268 C CA . ASP B 1 371 ? 184.527 127.585 98.481 1.00 99.73 371 ASP B CA 1
ATOM 9269 C C . ASP B 1 371 ? 184.727 128.862 97.682 1.00 102.18 371 ASP B C 1
ATOM 9270 O O . ASP B 1 371 ? 185.275 128.795 96.577 1.00 105.12 371 ASP B O 1
ATOM 9275 N N . GLY B 1 372 ? 184.297 130.011 98.192 1.00 92.96 372 GLY B N 1
ATOM 9276 C CA . GLY B 1 372 ? 184.601 131.283 97.578 1.00 91.08 372 GLY B CA 1
ATOM 9277 C C . GLY B 1 372 ? 183.529 131.863 96.687 1.00 93.15 372 GLY B C 1
ATOM 9278 O O . GLY B 1 372 ? 183.763 132.912 96.079 1.00 100.77 372 GLY B O 1
ATOM 9279 N N . ARG B 1 373 ? 182.367 131.223 96.578 1.00 85.23 373 ARG B N 1
ATOM 9280 C CA . ARG B 1 373 ? 181.304 131.790 95.757 1.00 86.11 373 ARG B CA 1
ATOM 9281 C C . ARG B 1 373 ? 180.659 132.990 96.430 1.00 86.55 373 ARG B C 1
ATOM 9282 O O . ARG B 1 373 ? 180.130 133.870 95.747 1.00 90.68 373 ARG B O 1
ATOM 9290 N N . LEU B 1 374 ? 180.690 133.042 97.754 1.00 75.56 374 LEU B N 1
ATOM 9291 C CA . LEU B 1 374 ? 180.273 134.213 98.505 1.00 73.97 374 LEU B CA 1
ATOM 9292 C C . LEU B 1 374 ? 181.450 134.696 99.334 1.00 82.03 374 LEU B C 1
ATOM 9293 O O . LEU B 1 374 ? 182.157 133.893 99.948 1.00 90.37 374 LEU B O 1
ATOM 9298 N N . GLN B 1 375 ? 181.670 136.003 99.340 1.00 74.13 375 GLN B N 1
ATOM 9299 C CA . GLN B 1 375 ? 182.801 136.593 100.037 1.00 74.09 375 GLN B CA 1
ATOM 9300 C C . GLN B 1 375 ? 182.301 137.680 100.975 1.00 78.32 375 GLN B C 1
ATOM 9301 O O . GLN B 1 375 ? 181.631 138.615 100.540 1.00 87.59 375 GLN B O 1
ATOM 9307 N N . VAL B 1 376 ? 182.631 137.558 102.251 1.00 70.33 376 VAL B N 1
ATOM 9308 C CA . VAL B 1 376 ? 182.228 138.536 103.253 1.00 70.14 376 VAL B CA 1
ATOM 9309 C C . VAL B 1 376 ? 183.222 139.681 103.252 1.00 73.03 376 VAL B C 1
ATOM 9310 O O . VAL B 1 376 ? 184.437 139.464 103.286 1.00 81.12 376 VAL B O 1
ATOM 9314 N N . VAL B 1 377 ? 182.707 140.906 103.206 1.00 70.06 377 VAL B N 1
ATOM 9315 C CA . VAL B 1 377 ? 183.541 142.097 103.258 1.00 72.89 377 VAL B CA 1
ATOM 9316 C C . VAL B 1 377 ? 183.949 142.316 104.711 1.00 75.56 377 VAL B C 1
ATOM 9317 O O . VAL B 1 377 ? 183.162 142.812 105.516 1.00 88.33 377 VAL B O 1
ATOM 9321 N N . ASP B 1 378 ? 185.177 141.926 105.054 1.00 86.59 378 ASP B N 1
ATOM 9322 C CA . ASP B 1 378 ? 185.713 142.168 106.384 1.00 88.77 378 ASP B CA 1
ATOM 9323 C C . ASP B 1 378 ? 186.850 143.175 106.398 1.00 92.01 378 ASP B C 1
ATOM 9324 O O . ASP B 1 378 ? 187.338 143.511 107.483 1.00 92.35 378 ASP B O 1
ATOM 9329 N N . GLN B 1 379 ? 187.287 143.653 105.243 1.00 96.03 379 GLN B N 1
ATOM 9330 C CA . GLN B 1 379 ? 188.279 144.700 105.083 1.00 94.29 379 GLN B CA 1
ATOM 9331 C C . GLN B 1 379 ? 187.720 145.738 104.124 1.00 99.90 379 GLN B C 1
ATOM 9332 O O . GLN B 1 379 ? 186.859 145.409 103.304 1.00 108.16 379 GLN B O 1
ATOM 9338 N N . PRO B 1 380 ? 188.164 146.995 104.205 1.00 88.32 380 PRO B N 1
ATOM 9339 C CA . PRO B 1 380 ? 187.710 147.982 103.215 1.00 84.09 380 PRO B CA 1
ATOM 9340 C C . PRO B 1 380 ? 188.282 147.698 101.839 1.00 89.01 380 PRO B C 1
ATOM 9341 O O . PRO B 1 380 ? 189.498 147.752 101.649 1.00 91.22 380 PRO B O 1
ATOM 9345 N N . LEU B 1 381 ? 187.427 147.384 100.875 1.00 78.69 381 LEU B N 1
ATOM 9346 C CA . LEU B 1 381 ? 187.887 147.113 99.526 1.00 83.45 381 LEU B CA 1
ATOM 9347 C C . LEU B 1 381 ? 187.130 147.989 98.539 1.00 80.73 381 LEU B C 1
ATOM 9348 O O . LEU B 1 381 ? 185.965 148.316 98.776 1.00 78.53 381 LEU B O 1
ATOM 9353 N N . PRO B 1 382 ? 187.769 148.404 97.443 1.00 82.26 382 PRO B N 1
ATOM 9354 C CA . PRO B 1 382 ? 187.167 149.427 96.581 1.00 79.78 382 PRO B CA 1
ATOM 9355 C C . PRO B 1 382 ? 185.990 148.914 95.770 1.00 82.29 382 PRO B C 1
ATOM 9356 O O . PRO B 1 382 ? 185.851 147.723 95.493 1.00 94.49 382 PRO B O 1
ATOM 9360 N N . VAL B 1 383 ? 185.139 149.856 95.382 1.00 80.61 383 VAL B N 1
ATOM 9361 C CA . VAL B 1 383 ? 183.980 149.581 94.542 1.00 80.38 383 VAL B CA 1
ATOM 9362 C C . VAL B 1 383 ? 184.451 149.468 93.101 1.00 83.78 383 VAL B C 1
ATOM 9363 O O . VAL B 1 383 ? 185.097 150.380 92.577 1.00 88.06 383 VAL B O 1
ATOM 9367 N N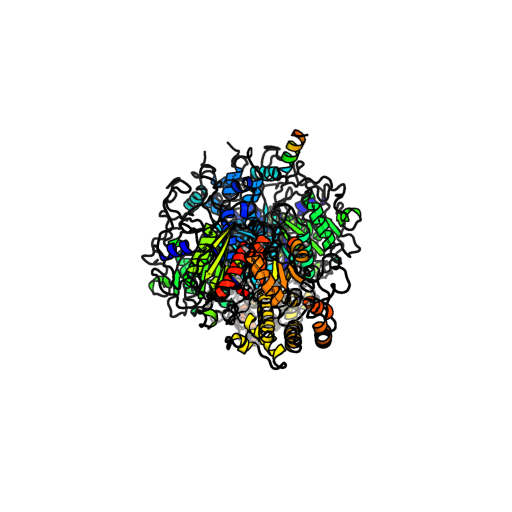 . ARG B 1 384 ? 184.126 148.350 92.457 1.00 96.01 384 ARG B N 1
ATOM 9368 C CA . ARG B 1 384 ? 184.536 148.080 91.086 1.00 96.07 384 ARG B CA 1
ATOM 9369 C C . ARG B 1 384 ? 183.468 148.448 90.066 1.00 97.64 384 ARG B C 1
ATOM 9370 O O . ARG B 1 384 ? 183.744 149.189 89.122 1.00 101.21 384 ARG B O 1
ATOM 9378 N N . GLY B 1 385 ? 182.253 147.931 90.224 1.00 93.98 385 GLY B N 1
ATOM 9379 C CA . GLY B 1 385 ? 181.181 148.247 89.302 1.00 90.32 385 GLY B CA 1
ATOM 9380 C C . GLY B 1 385 ? 180.120 147.171 89.234 1.00 96.11 385 GLY B C 1
ATOM 9381 O O . GLY B 1 385 ? 180.424 145.986 89.396 1.00 101.27 385 GLY B O 1
ATOM 9382 N N . GLY B 1 386 ? 178.863 147.575 89.025 1.00 81.58 386 GLY B N 1
ATOM 9383 C CA . GLY B 1 386 ? 177.765 146.594 88.914 1.00 78.50 386 GLY B CA 1
ATOM 9384 C C . GLY B 1 386 ? 176.571 146.962 89.780 1.00 79.13 386 GLY B C 1
ATOM 9385 O O . GLY B 1 386 ? 176.479 148.134 90.190 1.00 95.21 386 GLY B O 1
ATOM 9386 N N . ASN B 1 387 ? 175.653 146.020 90.010 1.00 67.29 387 ASN B N 1
ATOM 9387 C CA . ASN B 1 387 ? 174.405 146.358 90.748 1.00 79.69 387 ASN B CA 1
ATOM 9388 C C . ASN B 1 387 ? 174.492 145.893 92.204 1.00 74.95 387 ASN B C 1
ATOM 9389 O O . ASN B 1 387 ? 175.342 145.030 92.501 1.00 80.94 387 ASN B O 1
ATOM 9394 N N . VAL B 1 388 ? 173.638 146.448 93.069 1.00 64.78 388 VAL B N 1
ATOM 9395 C CA . VAL B 1 388 ? 173.633 146.070 94.513 1.00 66.64 388 VAL B CA 1
ATOM 9396 C C . VAL B 1 388 ? 172.215 145.638 94.901 1.00 71.22 388 VAL B C 1
ATOM 9397 O O . VAL B 1 388 ? 171.266 146.382 94.583 1.00 73.58 388 VAL B O 1
ATOM 9401 N N . GLY B 1 389 ? 172.081 144.481 95.556 1.00 64.94 389 GLY B N 1
ATOM 9402 C CA . GLY B 1 389 ? 170.759 143.999 95.998 1.00 55.88 389 GLY B CA 1
ATOM 9403 C C . GLY B 1 389 ? 170.564 144.206 97.490 1.00 60.87 389 GLY B C 1
ATOM 9404 O O . GLY B 1 389 ? 171.512 143.941 98.248 1.00 77.19 389 GLY B O 1
ATOM 9405 N N . ILE B 1 390 ? 169.382 144.673 97.894 1.00 53.35 390 ILE B N 1
ATOM 9406 C CA . ILE B 1 390 ? 169.087 144.905 99.340 1.00 53.81 390 ILE B CA 1
ATOM 9407 C C . ILE B 1 390 ? 167.806 144.149 99.701 1.00 55.53 390 ILE B C 1
ATOM 9408 O O . ILE B 1 390 ? 166.759 144.452 99.098 1.00 65.02 390 ILE B O 1
ATOM 9413 N N . ASN B 1 391 ? 167.885 143.209 100.648 1.00 54.17 391 ASN B N 1
ATOM 9414 C CA . ASN B 1 391 ? 166.686 142.505 101.072 1.00 65.98 391 ASN B CA 1
ATOM 9415 C C . ASN B 1 391 ? 166.520 142.602 102.579 1.00 63.30 391 ASN B C 1
ATOM 9416 O O . ASN B 1 391 ? 167.503 142.624 103.320 1.00 77.39 391 ASN B O 1
ATOM 9421 N N . SER B 1 392 ? 165.270 142.691 103.018 1.00 57.04 392 SER B N 1
ATOM 9422 C CA . SER B 1 392 ? 164.925 142.681 104.430 1.00 65.65 392 SER B CA 1
ATOM 9423 C C . SER B 1 392 ? 163.694 141.815 104.623 1.00 61.97 392 SER B C 1
ATOM 9424 O O . SER B 1 392 ? 162.705 141.977 103.908 1.00 72.94 392 SER B O 1
ATOM 9427 N N . PHE B 1 393 ? 163.763 140.891 105.575 1.00 71.57 393 PHE B N 1
ATOM 9428 C CA . PHE B 1 393 ? 162.724 139.893 105.792 1.00 64.27 393 PHE B CA 1
ATOM 9429 C C . PHE B 1 393 ? 162.159 140.055 107.193 1.00 72.96 393 PHE B C 1
ATOM 9430 O O . PHE B 1 393 ? 162.907 140.016 108.171 1.00 85.23 393 PHE B O 1
ATOM 9438 N N . GLY B 1 394 ? 160.845 140.224 107.291 1.00 72.43 394 GLY B N 1
ATOM 9439 C CA . GLY B 1 394 ? 160.214 140.288 108.591 1.00 69.98 394 GLY B CA 1
ATOM 9440 C C . GLY B 1 394 ? 160.027 138.917 109.203 1.00 81.75 394 GLY B C 1
ATOM 9441 O O . GLY B 1 394 ? 160.022 137.903 108.514 1.00 88.23 394 GLY B O 1
ATOM 9442 N N . PHE B 1 395 ? 159.869 138.881 110.525 1.00 81.25 395 PHE B N 1
ATOM 9443 C CA . PHE B 1 395 ? 159.708 137.589 111.180 1.00 83.05 395 PHE B CA 1
ATOM 9444 C C . PHE B 1 395 ? 158.288 137.054 111.071 1.00 85.41 395 PHE B C 1
ATOM 9445 O O . PHE B 1 395 ? 158.052 135.897 111.419 1.00 90.02 395 PHE B O 1
ATOM 9453 N N . GLY B 1 396 ? 157.342 137.862 110.595 1.00 78.76 396 GLY B N 1
ATOM 9454 C CA . GLY B 1 396 ? 156.032 137.331 110.271 1.00 77.27 396 GLY B CA 1
ATOM 9455 C C . GLY B 1 396 ? 156.016 136.594 108.946 1.00 81.94 396 GLY B C 1
ATOM 9456 O O . GLY B 1 396 ? 155.115 135.798 108.681 1.00 91.27 396 GLY B O 1
ATOM 9457 N N . GLY B 1 397 ? 156.995 136.865 108.090 1.00 75.00 397 GLY B N 1
ATOM 9458 C CA . GLY B 1 397 ? 157.103 136.157 106.833 1.00 68.12 397 GLY B CA 1
ATOM 9459 C C . GLY B 1 397 ? 157.079 137.040 105.604 1.00 70.21 397 GLY B C 1
ATOM 9460 O O . GLY B 1 397 ? 157.024 136.530 104.486 1.00 79.08 397 GLY B O 1
ATOM 9461 N N . SER B 1 398 ? 157.115 138.360 105.816 1.00 65.82 398 SER B N 1
ATOM 9462 C CA . SER B 1 398 ? 157.093 139.320 104.682 1.00 65.26 398 SER B CA 1
ATOM 9463 C C . SER B 1 398 ? 158.502 139.458 104.095 1.00 69.84 398 SER B C 1
ATOM 9464 O O . SER B 1 398 ? 159.441 139.722 104.871 1.00 81.56 398 SER B O 1
ATOM 9467 N N . ASN B 1 399 ? 158.636 139.275 102.779 1.00 62.39 399 ASN B N 1
ATOM 9468 C CA . ASN B 1 399 ? 159.969 139.351 102.121 1.00 58.48 399 ASN B CA 1
ATOM 9469 C C . ASN B 1 399 ? 159.968 140.496 101.104 1.00 61.03 399 ASN B C 1
ATOM 9470 O O . ASN B 1 399 ? 159.033 140.553 100.282 1.00 72.56 399 ASN B O 1
ATOM 9475 N N . VAL B 1 400 ? 160.979 141.371 101.163 1.00 58.81 400 VAL B N 1
ATOM 9476 C CA . VAL B 1 400 ? 161.078 142.521 100.214 1.00 58.20 400 VAL B CA 1
ATOM 9477 C C . VAL B 1 400 ? 162.497 142.555 99.635 1.00 55.89 400 VAL B C 1
ATOM 9478 O O . VAL B 1 400 ? 163.446 142.282 100.396 1.00 68.97 400 VAL B O 1
ATOM 9482 N N . HIS B 1 401 ? 162.632 142.877 98.345 1.00 55.67 401 HIS B N 1
ATOM 9483 C CA . HIS B 1 401 ? 163.943 142.930 97.714 1.00 49.82 401 HIS B CA 1
ATOM 9484 C C . HIS B 1 401 ? 164.010 144.116 96.760 1.00 58.07 401 HIS B C 1
ATOM 9485 O O . HIS B 1 401 ? 163.034 144.420 96.074 1.00 68.87 401 HIS B O 1
ATOM 9492 N N . ILE B 1 402 ? 165.152 144.795 96.736 1.00 57.73 402 ILE B N 1
ATOM 9493 C CA . ILE B 1 402 ? 165.378 145.973 95.902 1.00 52.55 402 ILE B CA 1
ATOM 9494 C C . ILE B 1 402 ? 166.586 145.704 95.014 1.00 54.38 402 ILE B C 1
ATOM 9495 O O . ILE B 1 402 ? 167.571 145.121 95.469 1.00 71.95 402 ILE B O 1
ATOM 9500 N N . ILE B 1 403 ? 166.508 146.120 93.754 1.00 56.25 403 ILE B N 1
ATOM 9501 C CA . ILE B 1 403 ? 167.658 146.161 92.854 1.00 58.68 403 ILE B CA 1
ATOM 9502 C C . ILE B 1 403 ? 167.906 147.617 92.494 1.00 66.43 403 ILE B C 1
ATOM 9503 O O . ILE B 1 403 ? 167.008 148.291 91.983 1.00 79.57 403 ILE B O 1
ATOM 9508 N N . LEU B 1 404 ? 169.117 148.102 92.735 1.00 64.14 404 LEU B N 1
ATOM 9509 C CA . LEU B 1 404 ? 169.418 149.483 92.402 1.00 68.11 404 LEU B CA 1
ATOM 9510 C C . LEU B 1 404 ? 170.755 149.583 91.693 1.00 64.53 404 LEU B C 1
ATOM 9511 O O . LEU B 1 404 ? 171.692 148.849 92.006 1.00 76.42 404 LEU B O 1
ATOM 9516 N N . ARG B 1 405 ? 170.827 150.487 90.722 1.00 73.56 405 ARG B N 1
ATOM 9517 C CA . ARG B 1 405 ? 171.998 150.697 89.896 1.00 73.67 405 ARG B CA 1
ATOM 9518 C C . ARG B 1 405 ? 172.654 152.019 90.254 1.00 81.21 405 ARG B C 1
ATOM 9519 O O . ARG B 1 405 ? 172.001 153.066 90.161 1.00 84.10 405 ARG B O 1
ATOM 9527 N N . PRO B 1 406 ? 173.908 152.012 90.692 1.00 77.96 406 PRO B N 1
ATOM 9528 C CA . PRO B 1 406 ? 174.561 153.259 91.100 1.00 74.58 406 PRO B CA 1
ATOM 9529 C C . PRO B 1 406 ? 174.891 154.130 89.901 1.00 80.78 406 PRO B C 1
ATOM 9530 O O . PRO B 1 406 ? 175.139 153.651 88.795 1.00 90.32 406 PRO B O 1
ATOM 9534 N N . ASN B 1 407 ? 174.899 155.437 90.129 1.00 82.39 407 ASN B N 1
ATOM 9535 C CA . ASN B 1 407 ? 175.236 156.383 89.080 1.00 88.35 407 ASN B CA 1
ATOM 9536 C C . ASN B 1 407 ? 176.739 156.615 89.103 1.00 88.14 407 ASN B C 1
ATOM 9537 O O . ASN B 1 407 ? 177.365 156.632 90.168 1.00 89.39 407 ASN B O 1
ATOM 9542 N N . THR B 1 408 ? 177.324 156.727 87.916 1.00 98.61 408 THR B N 1
ATOM 9543 C CA . THR B 1 408 ? 178.773 156.789 87.737 1.00 98.80 408 THR B CA 1
ATOM 9544 C C . THR B 1 408 ? 179.076 158.015 86.887 1.00 103.28 408 THR B C 1
ATOM 9545 O O . THR B 1 408 ? 179.830 157.941 85.919 1.00 107.42 408 THR B O 1
ATOM 9549 N N . GLN B 1 409 ? 178.470 159.138 87.243 1.00 105.06 409 GLN B N 1
ATOM 9550 C CA . GLN B 1 409 ? 178.739 160.353 86.493 1.00 103.36 409 GLN B CA 1
ATOM 9551 C C . GLN B 1 409 ? 180.107 160.910 86.855 1.00 107.96 409 GLN B C 1
ATOM 9552 O O . GLN B 1 409 ? 180.377 161.173 88.030 1.00 105.69 409 GLN B O 1
ATOM 9558 N N . PRO B 1 410 ? 180.992 161.083 85.879 1.00 107.48 410 PRO B N 1
ATOM 9559 C CA . PRO B 1 410 ? 182.327 161.598 86.167 1.00 102.71 410 PRO B CA 1
ATOM 9560 C C . PRO B 1 410 ? 182.284 163.092 86.428 1.00 106.31 410 PRO B C 1
ATOM 9561 O O . PRO B 1 410 ? 181.298 163.757 86.074 1.00 110.03 410 PRO B O 1
ATOM 9565 N N . PRO B 1 411 ? 183.313 163.652 87.075 1.00 106.73 411 PRO B N 1
ATOM 9566 C CA . PRO B 1 411 ? 183.388 165.105 87.204 1.00 108.01 411 PRO B CA 1
ATOM 9567 C C . PRO B 1 411 ? 183.571 165.759 85.846 1.00 112.86 411 PRO B C 1
ATOM 9568 O O . PRO B 1 411 ? 184.174 165.166 84.935 1.00 112.59 411 PRO B O 1
ATOM 9572 N N . PRO B 1 412 ? 183.054 166.972 85.658 1.00 117.04 412 PRO B N 1
ATOM 9573 C CA . PRO B 1 412 ? 183.018 167.560 84.317 1.00 114.94 412 PRO B CA 1
ATOM 9574 C C . PRO B 1 412 ? 184.385 168.021 83.846 1.00 117.88 412 PRO B C 1
ATOM 9575 O O . PRO B 1 412 ? 185.330 168.181 84.625 1.00 115.30 412 PRO B O 1
ATOM 9579 N N . ALA B 1 413 ? 184.480 168.219 82.535 1.00 131.48 413 ALA B N 1
ATOM 9580 C CA . ALA B 1 413 ? 185.692 168.746 81.935 1.00 129.92 413 ALA B CA 1
ATOM 9581 C C . ALA B 1 413 ? 185.882 170.207 82.337 1.00 132.50 413 ALA B C 1
ATOM 9582 O O . ALA B 1 413 ? 184.904 170.934 82.529 1.00 132.92 413 ALA B O 1
ATOM 9584 N N . PRO B 1 414 ? 187.130 170.648 82.511 1.00 139.54 414 PRO B N 1
ATOM 9585 C CA . PRO B 1 414 ? 187.374 172.054 82.853 1.00 139.73 414 PRO B CA 1
ATOM 9586 C C . PRO B 1 414 ? 186.972 173.001 81.734 1.00 141.85 414 PRO B C 1
ATOM 9587 O O . PRO B 1 414 ? 187.095 172.695 80.546 1.00 141.88 414 PRO B O 1
ATOM 9591 N N . ALA B 1 415 ? 186.483 174.165 82.137 1.00 139.40 415 ALA B N 1
ATOM 9592 C CA . ALA B 1 415 ? 185.966 175.191 81.251 1.00 136.81 415 ALA B CA 1
ATOM 9593 C C . ALA B 1 415 ? 186.530 176.540 81.668 1.00 138.34 415 ALA B C 1
ATOM 9594 O O . ALA B 1 415 ? 186.895 176.718 82.836 1.00 137.73 415 ALA B O 1
ATOM 9596 N N . PRO B 1 416 ? 186.650 177.499 80.736 1.00 139.02 416 PRO B N 1
ATOM 9597 C CA . PRO B 1 416 ? 187.190 178.819 81.108 1.00 137.65 416 PRO B CA 1
ATOM 9598 C C . PRO B 1 416 ? 186.326 179.606 82.081 1.00 137.45 416 PRO B C 1
ATOM 9599 O O . PRO B 1 416 ? 186.855 180.487 82.766 1.00 136.15 416 PRO B O 1
ATOM 9603 N N . HIS B 1 417 ? 185.030 179.321 82.177 1.00 128.37 417 HIS B N 1
ATOM 9604 C CA . HIS B 1 417 ? 184.190 180.021 83.141 1.00 125.80 417 HIS B CA 1
ATOM 9605 C C . HIS B 1 417 ? 184.322 179.469 84.555 1.00 125.96 417 HIS B C 1
ATOM 9606 O O . HIS B 1 417 ? 183.771 180.069 85.483 1.00 124.57 417 HIS B O 1
ATOM 9613 N N . ALA B 1 418 ? 185.027 178.358 84.743 1.00 126.57 418 ALA B N 1
ATOM 9614 C CA . ALA B 1 418 ? 185.208 177.794 86.074 1.00 126.66 418 ALA B CA 1
ATOM 9615 C C . ALA B 1 418 ? 186.251 178.534 86.896 1.00 126.37 418 ALA B C 1
ATOM 9616 O O . ALA B 1 418 ? 186.318 178.325 88.110 1.00 124.54 418 ALA B O 1
ATOM 9618 N N . THR B 1 419 ? 187.066 179.377 86.268 1.00 122.58 419 THR B N 1
ATOM 9619 C CA . THR B 1 419 ? 188.052 180.178 86.984 1.00 122.16 419 THR B CA 1
ATOM 9620 C C . THR B 1 419 ? 187.486 181.490 87.503 1.00 123.15 419 THR B C 1
ATOM 9621 O O . THR B 1 419 ? 188.155 182.161 88.293 1.00 121.84 419 THR B O 1
ATOM 9625 N N . LEU B 1 420 ? 186.289 181.873 87.075 1.00 119.66 420 LEU B N 1
ATOM 9626 C CA . LEU B 1 420 ? 185.676 183.099 87.557 1.00 116.09 420 LEU B CA 1
ATOM 9627 C C . LEU B 1 420 ? 185.205 182.921 88.999 1.00 115.45 420 LEU B C 1
ATOM 9628 O O . LEU B 1 420 ? 184.844 181.816 89.408 1.00 113.57 420 LEU B O 1
ATOM 9633 N N . PRO B 1 421 ? 185.229 183.988 89.796 1.00 101.56 421 PRO B N 1
ATOM 9634 C CA . PRO B 1 421 ? 184.688 183.900 91.153 1.00 99.65 421 PRO B CA 1
ATOM 9635 C C . PRO B 1 421 ? 183.178 183.723 91.155 1.00 101.66 421 PRO B C 1
ATOM 9636 O O . PRO B 1 421 ? 182.473 184.197 90.263 1.00 106.22 421 PRO B O 1
ATOM 9640 N N . ARG B 1 422 ? 182.685 183.019 92.170 1.00 88.01 422 ARG B N 1
ATOM 9641 C CA . ARG B 1 422 ? 181.264 182.750 92.326 1.00 85.94 422 ARG B CA 1
ATOM 9642 C C . ARG B 1 422 ? 180.766 183.341 93.638 1.00 89.20 422 ARG B C 1
ATOM 9643 O O . ARG B 1 422 ? 181.541 183.731 94.509 1.00 95.50 422 ARG B O 1
ATOM 9651 N N . LEU B 1 423 ? 179.449 183.396 93.773 1.00 81.59 423 LEU B N 1
ATOM 9652 C CA . LEU B 1 423 ? 178.772 183.826 94.984 1.00 78.78 423 LEU B CA 1
ATOM 9653 C C . LEU B 1 423 ? 178.155 182.625 95.686 1.00 80.28 423 LEU B C 1
ATOM 9654 O O . LEU B 1 423 ? 177.700 181.671 95.055 1.00 90.12 423 LEU B O 1
ATOM 9659 N N . LEU B 1 424 ? 178.140 182.684 97.015 1.00 65.26 424 LEU B N 1
ATOM 9660 C CA . LEU B 1 424 ? 177.498 181.645 97.815 1.00 65.45 424 LEU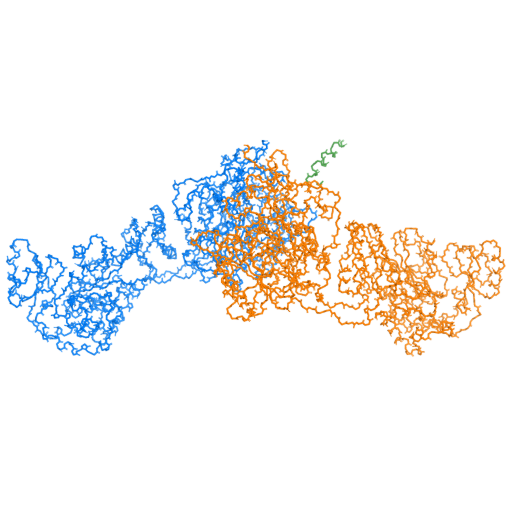 B CA 1
ATOM 9661 C C . LEU B 1 424 ? 176.678 182.352 98.888 1.00 73.79 424 LEU B C 1
ATOM 9662 O O . LEU B 1 424 ? 177.232 183.119 99.673 1.00 85.30 424 LEU B O 1
ATOM 9667 N N . ARG B 1 425 ? 175.377 182.099 98.908 1.00 75.53 425 ARG B N 1
ATOM 9668 C CA . ARG B 1 425 ? 174.494 182.639 99.933 1.00 69.80 425 ARG B CA 1
ATOM 9669 C C . ARG B 1 425 ? 174.000 181.515 100.831 1.00 75.05 425 ARG B C 1
ATOM 9670 O O . ARG B 1 425 ? 173.917 180.364 100.407 1.00 88.42 425 ARG B O 1
ATOM 9678 N N . ALA B 1 426 ? 173.684 181.853 102.078 1.00 65.83 426 ALA B N 1
ATOM 9679 C CA . ALA B 1 426 ? 173.260 180.860 103.052 1.00 67.40 426 ALA B CA 1
ATOM 9680 C C . ALA B 1 426 ? 172.206 181.453 103.972 1.00 70.41 426 ALA B C 1
ATOM 9681 O O . ALA B 1 426 ? 172.057 182.669 104.078 1.00 77.06 426 ALA B O 1
ATOM 9683 N N . SER B 1 427 ? 171.464 180.567 104.634 1.00 78.70 427 SER B N 1
ATOM 9684 C CA . SER B 1 427 ? 170.445 180.951 105.601 1.00 71.51 427 SER B CA 1
ATOM 9685 C C . SER B 1 427 ? 170.408 179.909 106.705 1.00 77.44 427 SER B C 1
ATOM 9686 O O . SER B 1 427 ? 170.805 178.763 106.499 1.00 90.22 427 SER B O 1
ATOM 9689 N N . GLY B 1 428 ? 169.921 180.305 107.875 1.00 73.19 428 GLY B N 1
ATOM 9690 C CA . GLY B 1 428 ? 169.874 179.367 108.983 1.00 77.32 428 GLY B CA 1
ATOM 9691 C C . GLY B 1 428 ? 169.135 179.939 110.170 1.00 79.41 428 GLY B C 1
ATOM 9692 O O . GLY B 1 428 ? 168.817 181.127 110.222 1.00 86.59 428 GLY B O 1
ATOM 9693 N N . ARG B 1 429 ? 168.868 179.057 111.138 1.00 77.77 429 ARG B N 1
ATOM 9694 C CA . ARG B 1 429 ? 168.164 179.476 112.343 1.00 75.37 429 ARG B CA 1
ATOM 9695 C C . ARG B 1 429 ? 169.076 180.229 113.301 1.00 81.71 429 ARG B C 1
ATOM 9696 O O . ARG B 1 429 ? 168.600 181.047 114.092 1.00 90.26 429 ARG B O 1
ATOM 9704 N N . THR B 1 430 ? 170.369 179.952 113.263 1.00 89.04 430 THR B N 1
ATOM 9705 C CA . THR B 1 430 ? 171.358 180.492 114.176 1.00 85.48 430 THR B CA 1
ATOM 9706 C C . THR B 1 430 ? 172.519 181.028 113.353 1.00 91.23 430 THR B C 1
ATOM 9707 O O . THR B 1 430 ? 172.649 180.685 112.176 1.00 97.60 430 THR B O 1
ATOM 9711 N N . PRO B 1 431 ? 173.351 181.910 113.923 1.00 92.84 431 PRO B N 1
ATOM 9712 C CA . PRO B 1 431 ? 174.595 182.289 113.230 1.00 90.51 431 PRO B CA 1
ATOM 9713 C C . PRO B 1 431 ? 175.548 181.132 112.986 1.00 93.50 431 PRO B C 1
ATOM 9714 O O . PRO B 1 431 ? 176.304 181.164 112.003 1.00 96.80 431 PRO B O 1
ATOM 9718 N N . GLU B 1 432 ? 175.532 180.110 113.842 1.00 97.05 432 GLU B N 1
ATOM 9719 C CA . GLU B 1 432 ? 176.434 178.980 113.686 1.00 94.47 432 GLU B CA 1
ATOM 9720 C C . GLU B 1 432 ? 176.079 178.138 112.467 1.00 98.49 432 GLU B C 1
ATOM 9721 O O . GLU B 1 432 ? 176.965 177.568 111.826 1.00 102.24 432 GLU B O 1
ATOM 9727 N N . ALA B 1 433 ? 174.788 178.057 112.130 1.00 84.13 433 ALA B N 1
ATOM 9728 C CA . ALA B 1 433 ? 174.371 177.318 110.943 1.00 83.67 433 ALA B CA 1
ATOM 9729 C C . ALA B 1 433 ? 174.854 177.992 109.664 1.00 88.04 433 ALA B C 1
ATOM 9730 O O . ALA B 1 433 ? 175.346 177.321 108.743 1.00 96.66 433 ALA B O 1
ATOM 9732 N N . VAL B 1 434 ? 174.741 179.319 109.609 1.00 77.54 434 VAL B N 1
ATOM 9733 C CA . VAL B 1 434 ? 175.234 180.083 108.470 1.00 81.57 434 VAL B CA 1
ATOM 9734 C C . VAL B 1 434 ? 176.748 179.985 108.371 1.00 85.91 434 VAL B C 1
ATOM 9735 O O . VAL B 1 434 ? 177.302 179.847 107.272 1.00 87.02 434 VAL B O 1
ATOM 9739 N N . GLN B 1 435 ? 177.439 180.034 109.516 1.00 91.33 435 GLN B N 1
ATOM 9740 C CA . GLN B 1 435 ? 178.891 179.868 109.531 1.00 84.88 435 GLN B CA 1
ATOM 9741 C C . GLN B 1 435 ? 179.309 178.490 109.039 1.00 87.36 435 GLN B C 1
ATOM 9742 O O . GLN B 1 435 ? 180.294 178.365 108.302 1.00 91.82 435 GLN B O 1
ATOM 9748 N N . LYS B 1 436 ? 178.566 177.448 109.430 1.00 83.96 436 LYS B N 1
ATOM 9749 C CA . LYS B 1 436 ? 178.867 176.088 108.993 1.00 84.37 436 LYS B CA 1
ATOM 9750 C C . LYS B 1 436 ? 178.712 175.942 107.487 1.00 87.17 436 LYS B C 1
ATOM 9751 O O . LYS B 1 436 ? 179.588 175.375 106.819 1.00 92.85 436 LYS B O 1
ATOM 9757 N N . LEU B 1 437 ? 177.619 176.481 106.937 1.00 82.02 437 LEU B N 1
ATOM 9758 C CA . LEU B 1 437 ? 177.394 176.405 105.497 1.00 76.76 437 LEU B CA 1
ATOM 9759 C C . LEU B 1 437 ? 178.446 177.190 104.720 1.00 79.98 437 LEU B C 1
ATOM 9760 O O . LEU B 1 437 ? 178.951 176.713 103.698 1.00 83.14 437 LEU B O 1
ATOM 9765 N N . LEU B 1 438 ? 178.819 178.375 105.212 1.00 80.45 438 LEU B N 1
ATOM 9766 C CA . LEU B 1 438 ? 179.788 179.196 104.491 1.00 79.70 438 LEU B CA 1
ATOM 9767 C C . LEU B 1 438 ? 181.191 178.606 104.554 1.00 83.21 438 LEU B C 1
ATOM 9768 O O . LEU B 1 438 ? 181.926 178.651 103.560 1.00 89.41 438 LEU B O 1
ATOM 9773 N N . GLU B 1 439 ? 181.581 178.023 105.690 1.00 93.17 439 GLU B N 1
ATOM 9774 C CA . GLU B 1 439 ? 182.909 177.429 105.771 1.00 92.55 439 GLU B CA 1
ATOM 9775 C C . GLU B 1 439 ? 182.990 176.126 104.978 1.00 94.08 439 GLU B C 1
ATOM 9776 O O . GLU B 1 439 ? 184.045 175.808 104.409 1.00 94.47 439 GLU B O 1
ATOM 9782 N N . GLN B 1 440 ? 181.881 175.390 104.871 1.00 97.17 440 GLN B N 1
ATOM 9783 C CA . GLN B 1 440 ? 181.912 174.195 104.043 1.00 90.42 440 GLN B CA 1
ATOM 9784 C C . GLN B 1 440 ? 181.902 174.546 102.565 1.00 90.72 440 GLN B C 1
ATOM 9785 O O . GLN B 1 440 ? 182.471 173.811 101.753 1.00 95.23 440 GLN B O 1
ATOM 9791 N N . GLY B 1 441 ? 181.260 175.654 102.194 1.00 85.81 441 GLY B N 1
ATOM 9792 C CA . GLY B 1 441 ? 181.384 176.150 100.836 1.00 84.58 441 GLY B CA 1
ATOM 9793 C C . GLY B 1 441 ? 182.776 176.647 100.509 1.00 90.62 441 GLY B C 1
ATOM 9794 O O . GLY B 1 441 ? 183.239 176.497 99.376 1.00 92.68 441 GLY B O 1
ATOM 9795 N N . LEU B 1 442 ? 183.454 177.256 101.484 1.00 96.84 442 LEU B N 1
ATOM 9796 C CA . LEU B 1 442 ? 184.841 177.672 101.289 1.00 89.97 442 LEU B CA 1
ATOM 9797 C C . LEU B 1 442 ? 185.771 176.475 101.126 1.00 92.58 442 LEU B C 1
ATOM 9798 O O . LEU B 1 442 ? 186.730 176.542 100.353 1.00 93.66 442 LEU B O 1
ATOM 9803 N N . ARG B 1 443 ? 185.495 175.378 101.838 1.00 100.69 443 ARG B N 1
ATOM 9804 C CA . ARG B 1 443 ? 186.331 174.188 101.727 1.00 94.55 443 ARG B CA 1
ATOM 9805 C C . ARG B 1 443 ? 186.230 173.529 100.356 1.00 94.37 443 ARG B C 1
ATOM 9806 O O . ARG B 1 443 ? 187.172 172.854 99.927 1.00 91.63 443 ARG B O 1
ATOM 9814 N N . HIS B 1 444 ? 185.110 173.705 99.658 1.00 93.32 444 HIS B N 1
ATOM 9815 C CA . HIS B 1 444 ? 184.880 173.043 98.380 1.00 88.71 444 HIS B CA 1
ATOM 9816 C C . HIS B 1 444 ? 184.620 174.053 97.274 1.00 91.45 444 HIS B C 1
ATOM 9817 O O . HIS B 1 444 ? 183.651 173.916 96.525 1.00 95.57 444 HIS B O 1
ATOM 9824 N N . SER B 1 445 ? 185.477 175.071 97.172 1.00 95.76 445 SER B N 1
ATOM 9825 C CA . SER B 1 445 ? 185.232 176.225 96.312 1.00 93.24 445 SER B CA 1
ATOM 9826 C C . SER B 1 445 ? 185.242 175.899 94.824 1.00 96.77 445 SER B C 1
ATOM 9827 O O . SER B 1 445 ? 184.729 176.692 94.032 1.00 102.33 445 SER B O 1
ATOM 9830 N N . GLN B 1 446 ? 185.821 174.773 94.423 1.00 100.76 446 GLN B N 1
ATOM 9831 C CA . GLN B 1 446 ? 185.912 174.425 93.012 1.00 101.16 446 GLN B CA 1
ATOM 9832 C C . GLN B 1 446 ? 184.800 173.493 92.551 1.00 104.14 446 GLN B C 1
ATOM 9833 O O . GLN B 1 446 ? 184.759 173.143 91.368 1.00 102.24 446 GLN B O 1
ATOM 9839 N N . ASP B 1 447 ? 183.902 173.087 93.443 1.00 103.95 447 ASP B N 1
ATOM 9840 C CA . ASP B 1 447 ? 182.826 172.162 93.114 1.00 96.75 447 ASP B CA 1
ATOM 9841 C C . ASP B 1 447 ? 181.596 172.958 92.699 1.00 98.25 447 ASP B C 1
ATOM 9842 O O . ASP B 1 447 ? 180.909 173.526 93.552 1.00 104.73 447 ASP B O 1
ATOM 9847 N N . LEU B 1 448 ? 181.308 172.988 91.402 1.00 91.70 448 LEU B N 1
ATOM 9848 C CA . LEU B 1 448 ? 180.258 173.856 90.883 1.00 92.72 448 LEU B CA 1
ATOM 9849 C C . LEU B 1 448 ? 178.853 173.360 91.206 1.00 92.81 448 LEU B C 1
ATOM 9850 O O . LEU B 1 448 ? 177.976 174.172 91.527 1.00 100.94 448 LEU B O 1
ATOM 9855 N N . ALA B 1 449 ? 178.624 172.047 91.125 1.00 84.74 449 ALA B N 1
ATOM 9856 C CA . ALA B 1 449 ? 177.304 171.501 91.422 1.00 85.31 449 ALA B CA 1
ATOM 9857 C C . ALA B 1 449 ? 176.948 171.645 92.894 1.00 85.79 449 ALA B C 1
ATOM 9858 O O . ALA B 1 449 ? 175.786 171.913 93.223 1.00 91.08 449 ALA B O 1
ATOM 9860 N N . PHE B 1 450 ? 177.937 171.482 93.776 1.00 75.13 450 PHE B N 1
ATOM 9861 C CA . PHE B 1 450 ? 177.728 171.661 95.209 1.00 74.45 450 PHE B CA 1
ATOM 9862 C C . PHE B 1 450 ? 177.300 173.083 95.531 1.00 81.14 450 PHE B C 1
ATOM 9863 O O . PHE B 1 450 ? 176.334 173.300 96.277 1.00 85.72 450 PHE B O 1
ATOM 9871 N N . LEU B 1 451 ? 177.973 174.066 94.930 1.00 78.14 451 LEU B N 1
ATOM 9872 C CA . LEU B 1 451 ? 177.617 175.462 95.132 1.00 75.10 451 LEU B CA 1
ATOM 9873 C C . LEU B 1 451 ? 176.270 175.795 94.515 1.00 76.58 451 LEU B C 1
ATOM 9874 O O . LEU B 1 451 ? 175.540 176.627 95.061 1.00 88.98 451 LEU B O 1
ATOM 9879 N N . SER B 1 452 ? 175.913 175.154 93.399 1.00 70.47 452 SER B N 1
ATOM 9880 C CA . SER B 1 452 ? 174.608 175.401 92.797 1.00 69.63 452 SER B CA 1
ATOM 9881 C C . SER B 1 452 ? 173.466 174.899 93.676 1.00 78.45 452 SER B C 1
ATOM 9882 O O . SER B 1 452 ? 172.468 175.606 93.853 1.00 83.55 452 SER B O 1
ATOM 9885 N N . MET B 1 453 ? 173.593 173.699 94.250 1.00 77.19 453 MET B N 1
ATOM 9886 C CA . MET B 1 453 ? 172.525 173.239 95.141 1.00 72.73 453 MET B CA 1
ATOM 9887 C C . MET B 1 453 ? 172.495 174.024 96.450 1.00 75.99 453 MET B C 1
ATOM 9888 O O . MET B 1 453 ? 171.409 174.267 97.001 1.00 83.55 453 MET B O 1
ATOM 9893 N N . LEU B 1 454 ? 173.659 174.458 96.943 1.00 70.64 454 LEU B N 1
ATOM 9894 C CA . LEU B 1 454 ? 173.673 175.312 98.129 1.00 69.94 454 LEU B CA 1
ATOM 9895 C C . LEU B 1 454 ? 173.014 176.660 97.870 1.00 71.29 454 LEU B C 1
ATOM 9896 O O . LEU B 1 454 ? 172.334 177.188 98.751 1.00 77.15 454 LEU B O 1
ATOM 9901 N N . ASN B 1 455 ? 173.201 177.228 96.679 1.00 72.07 455 ASN B N 1
ATOM 9902 C CA . ASN B 1 455 ? 172.493 178.453 96.333 1.00 66.24 455 ASN B CA 1
ATOM 9903 C C . ASN B 1 455 ? 171.007 178.210 96.131 1.00 77.14 455 ASN B C 1
ATOM 9904 O O . ASN B 1 455 ? 170.200 179.111 96.370 1.00 84.93 455 ASN B O 1
ATOM 9909 N N . ASP B 1 456 ? 170.631 177.013 95.682 1.00 82.86 456 ASP B N 1
ATOM 9910 C CA . ASP B 1 456 ? 169.218 176.714 95.468 1.00 79.76 456 ASP B CA 1
ATOM 9911 C C . ASP B 1 456 ? 168.455 176.584 96.781 1.00 80.88 456 ASP B C 1
ATOM 9912 O O . ASP B 1 456 ? 167.284 176.962 96.857 1.00 80.30 456 ASP B O 1
ATOM 9917 N N . ILE B 1 457 ? 169.086 176.050 97.822 1.00 72.64 457 ILE B N 1
ATOM 9918 C CA . ILE B 1 457 ? 168.340 175.798 99.053 1.00 70.76 457 ILE B CA 1
ATOM 9919 C C . ILE B 1 457 ? 168.273 177.013 99.974 1.00 78.86 457 ILE B C 1
ATOM 9920 O O . ILE B 1 457 ? 167.726 176.925 101.074 1.00 81.62 457 ILE B O 1
ATOM 9925 N N . ALA B 1 458 ? 168.818 178.148 99.548 1.00 81.29 458 ALA B N 1
ATOM 9926 C CA . ALA B 1 458 ? 168.961 179.295 100.436 1.00 76.82 458 ALA B CA 1
ATOM 9927 C C . ALA B 1 458 ? 167.799 180.278 100.379 1.00 84.18 458 ALA B C 1
ATOM 9928 O O . ALA B 1 458 ? 167.825 181.273 101.105 1.00 85.34 458 ALA B O 1
ATOM 9930 N N . ALA B 1 459 ? 166.787 180.036 99.552 1.00 87.75 459 ALA B N 1
ATOM 9931 C CA . ALA B 1 459 ? 165.688 180.989 99.382 1.00 84.94 459 ALA B CA 1
ATOM 9932 C C . ALA B 1 459 ? 164.578 180.682 100.385 1.00 88.60 459 ALA B C 1
ATOM 9933 O O . ALA B 1 459 ? 163.520 180.152 100.050 1.00 95.60 459 ALA B O 1
ATOM 9935 N N . VAL B 1 460 ? 164.833 181.031 101.641 1.00 86.90 460 VAL B N 1
ATOM 9936 C CA . VAL B 1 460 ? 163.874 180.847 102.727 1.00 86.40 460 VAL B CA 1
ATOM 9937 C C . VAL B 1 460 ? 163.467 182.227 103.235 1.00 93.04 460 VAL B C 1
ATOM 9938 O O . VAL B 1 460 ? 164.312 183.133 103.269 1.00 94.68 460 VAL B O 1
ATOM 9942 N N . PRO B 1 461 ? 162.197 182.447 103.586 1.00 95.58 461 PRO B N 1
ATOM 9943 C CA . PRO B 1 461 ? 161.797 183.744 104.150 1.00 91.16 461 PRO B CA 1
ATOM 9944 C C . PRO B 1 461 ? 162.456 184.027 105.489 1.00 91.19 461 PRO B C 1
ATOM 9945 O O . PRO B 1 461 ? 162.818 183.118 106.236 1.00 94.94 461 PRO B O 1
ATOM 9949 N N . ALA B 1 462 ? 162.599 185.319 105.787 1.00 88.53 462 ALA B N 1
ATOM 9950 C CA . ALA B 1 462 ? 163.290 185.759 106.993 1.00 89.52 462 ALA B CA 1
ATOM 9951 C C . ALA B 1 462 ? 162.524 185.439 108.267 1.00 90.13 462 ALA B C 1
ATOM 9952 O O . ALA B 1 462 ? 163.125 185.435 109.345 1.00 93.72 462 ALA B O 1
ATOM 9954 N N . THR B 1 463 ? 161.220 185.193 108.179 1.00 95.08 463 THR B N 1
ATOM 9955 C CA . THR B 1 463 ? 160.477 184.769 109.358 1.00 94.84 463 THR B CA 1
ATOM 9956 C C . THR B 1 463 ? 160.811 183.335 109.743 1.00 93.77 463 THR B C 1
ATOM 9957 O O . THR B 1 463 ? 160.757 182.985 110.924 1.00 92.90 463 THR B O 1
ATOM 9961 N N . ALA B 1 464 ? 161.161 182.498 108.766 1.00 92.77 464 ALA B N 1
ATOM 9962 C CA . ALA B 1 464 ? 161.518 181.118 109.073 1.00 87.17 464 ALA B CA 1
ATOM 9963 C C . ALA B 1 464 ? 162.962 181.011 109.543 1.00 94.42 464 ALA B C 1
ATOM 9964 O O . ALA B 1 464 ? 163.228 180.473 110.622 1.00 95.56 464 ALA B O 1
ATOM 9966 N N . MET B 1 465 ? 163.907 181.510 108.751 1.00 86.18 465 MET B N 1
ATOM 9967 C CA . MET B 1 465 ? 165.308 181.525 109.152 1.00 77.50 465 MET B CA 1
ATOM 9968 C C . MET B 1 465 ? 165.822 182.953 109.225 1.00 83.35 465 MET B C 1
ATOM 9969 O O . MET B 1 465 ? 166.039 183.591 108.186 1.00 90.73 465 MET B O 1
ATOM 9974 N N . PRO B 1 466 ? 166.049 183.486 110.422 1.00 79.41 466 PRO B N 1
ATOM 9975 C CA . PRO B 1 466 ? 166.332 184.916 110.580 1.00 74.47 466 PRO B CA 1
ATOM 9976 C C . PRO B 1 466 ? 167.787 185.329 110.412 1.00 78.47 466 PRO B C 1
ATOM 9977 O O . PRO B 1 466 ? 168.090 186.504 110.628 1.00 91.30 466 PRO B O 1
ATOM 9981 N N . PHE B 1 467 ? 168.687 184.426 110.052 1.00 73.24 467 PHE B N 1
ATOM 9982 C CA . PHE B 1 467 ? 170.100 184.749 109.890 1.00 73.86 467 PHE B CA 1
ATOM 9983 C C . PHE B 1 467 ? 170.519 184.360 108.485 1.00 77.52 467 PHE B C 1
ATOM 9984 O O . PHE B 1 467 ? 170.365 183.204 108.085 1.00 89.05 467 PHE B O 1
ATOM 9992 N N . ARG B 1 468 ? 171.032 185.322 107.723 1.00 67.82 468 ARG B N 1
ATOM 9993 C CA . ARG B 1 468 ? 171.516 185.066 106.378 1.00 69.52 468 ARG B CA 1
ATOM 9994 C C . ARG B 1 468 ? 172.975 185.480 106.281 1.00 70.07 468 ARG B C 1
ATOM 9995 O O . ARG B 1 468 ? 173.478 186.250 107.098 1.00 77.25 468 ARG B O 1
ATOM 10003 N N . GLY B 1 469 ? 173.668 184.932 105.286 1.00 68.69 469 GLY B N 1
ATOM 10004 C CA . GLY B 1 469 ? 175.073 185.221 105.109 1.00 63.54 469 GLY B CA 1
ATOM 10005 C C . GLY B 1 469 ? 175.513 185.009 103.681 1.00 71.15 469 GLY B C 1
ATOM 10006 O O . GLY B 1 469 ? 174.807 184.406 102.875 1.00 84.87 469 GLY B O 1
ATOM 10007 N N . TYR B 1 470 ? 176.700 185.520 103.372 1.00 74.08 470 TYR B N 1
ATOM 10008 C CA . TYR B 1 470 ? 177.254 185.351 102.038 1.00 70.10 470 TYR B CA 1
ATOM 10009 C C . TYR B 1 470 ? 178.771 185.310 102.106 1.00 75.53 470 TYR B C 1
ATOM 10010 O O . TYR B 1 470 ? 179.384 185.771 103.067 1.00 84.43 470 TYR B O 1
ATOM 10019 N N . ALA B 1 471 ? 179.365 184.753 101.055 1.00 79.75 471 ALA B N 1
ATOM 10020 C CA . ALA B 1 471 ? 180.809 184.710 100.895 1.00 76.07 471 ALA B CA 1
ATOM 10021 C C . ALA B 1 471 ? 181.125 184.620 99.413 1.00 78.71 471 ALA B C 1
ATOM 10022 O O . ALA B 1 471 ? 180.473 183.873 98.686 1.00 87.85 471 ALA B O 1
ATOM 10024 N N . VAL B 1 472 ? 182.118 185.382 98.973 1.00 79.91 472 VAL B N 1
ATOM 10025 C CA . VAL B 1 472 ? 182.563 185.364 97.586 1.00 81.24 472 VAL B CA 1
ATOM 10026 C C . VAL B 1 472 ? 183.739 184.407 97.483 1.00 85.34 472 VAL B C 1
ATOM 10027 O O . VAL B 1 472 ? 184.781 184.625 98.111 1.00 90.09 472 VAL B O 1
ATOM 10031 N N . LEU B 1 473 ? 183.578 183.353 96.697 1.00 91.28 473 LEU B N 1
ATOM 10032 C CA . LEU B 1 473 ? 184.574 182.302 96.573 1.00 87.73 473 LEU B CA 1
ATOM 10033 C C . LEU B 1 473 ? 185.329 182.445 95.263 1.00 96.86 473 LEU B C 1
ATOM 10034 O O . LEU B 1 473 ? 184.782 182.895 94.258 1.00 104.49 473 LEU B O 1
ATOM 10039 N N . GLY B 1 474 ? 186.598 182.053 95.284 1.00 112.32 474 GLY B N 1
ATOM 10040 C CA . GLY B 1 474 ? 187.439 182.183 94.116 1.00 113.92 474 GLY B CA 1
ATOM 10041 C C . GLY B 1 474 ? 188.071 183.542 93.936 1.00 117.53 474 GLY B C 1
ATOM 10042 O O . GLY B 1 474 ? 188.827 183.733 92.979 1.00 116.11 474 GLY B O 1
ATOM 10043 N N . GLY B 1 475 ? 187.778 184.496 94.817 1.00 129.25 475 GLY B N 1
ATOM 10044 C CA . GLY B 1 475 ? 188.424 185.791 94.798 1.00 128.08 475 GLY B CA 1
ATOM 10045 C C . GLY B 1 475 ? 189.679 185.792 95.642 1.00 131.10 475 GLY B C 1
ATOM 10046 O O . GLY B 1 475 ? 190.153 184.755 96.111 1.00 130.31 475 GLY B O 1
ATOM 10047 N N . GLU B 1 476 ? 190.227 186.987 95.839 1.00 147.15 476 GLU B N 1
ATOM 10048 C CA . GLU B 1 476 ? 191.437 187.068 96.648 1.00 148.87 476 GLU B CA 1
ATOM 10049 C C . GLU B 1 476 ? 191.168 187.627 98.041 1.00 148.67 476 GLU B C 1
ATOM 10050 O O . GLU B 1 476 ? 191.945 187.376 98.967 1.00 147.80 476 GLU B O 1
ATOM 10056 N N . ARG B 1 477 ? 190.082 188.379 98.215 1.00 149.19 477 ARG B N 1
ATOM 10057 C CA . ARG B 1 477 ? 189.794 188.926 99.537 1.00 151.33 477 ARG B CA 1
ATOM 10058 C C . ARG B 1 477 ? 189.097 187.899 100.421 1.00 151.19 477 ARG B C 1
ATOM 10059 O O . ARG B 1 477 ? 189.638 187.478 101.448 1.00 150.67 477 ARG B O 1
ATOM 10067 N N . GLY B 1 478 ? 187.893 187.483 100.035 1.00 135.95 478 GLY B N 1
ATOM 10068 C CA . GLY B 1 478 ? 187.140 186.527 100.819 1.00 136.24 478 GLY B CA 1
ATOM 10069 C C . GLY B 1 478 ? 186.574 187.113 102.094 1.00 136.77 478 GLY B C 1
ATOM 10070 O O . GLY B 1 478 ? 186.630 188.327 102.311 1.00 135.62 478 GLY B O 1
ATOM 10071 N N . GLY B 1 479 ? 186.017 186.259 102.947 1.00 111.38 479 GLY B N 1
ATOM 10072 C CA . GLY B 1 479 ? 185.486 186.694 104.216 1.00 109.00 479 GLY B CA 1
ATOM 10073 C C . GLY B 1 479 ? 183.985 186.544 104.290 1.00 111.17 479 GLY B C 1
ATOM 10074 O O . GLY B 1 479 ? 183.231 187.216 103.581 1.00 110.92 479 GLY B O 1
ATOM 10075 N N . PRO B 1 480 ? 183.518 185.633 105.145 1.00 100.86 480 PRO B N 1
ATOM 10076 C CA . PRO B 1 480 ? 182.073 185.494 105.353 1.00 100.27 480 PRO B CA 1
ATOM 10077 C C . PRO B 1 480 ? 181.502 186.684 106.103 1.00 101.79 480 PRO B C 1
ATOM 10078 O O . PRO B 1 480 ? 182.146 187.253 106.985 1.00 101.83 480 PRO B O 1
ATOM 10082 N N . GLU B 1 481 ? 180.279 187.062 105.740 1.00 94.54 481 GLU B N 1
ATOM 10083 C CA . GLU B 1 481 ? 179.566 188.162 106.379 1.00 90.92 481 GLU B CA 1
ATOM 10084 C C . GLU B 1 481 ? 178.211 187.651 106.830 1.00 95.37 481 GLU B C 1
ATOM 10085 O O . GLU B 1 481 ? 177.384 187.288 105.996 1.00 102.76 481 GLU B O 1
ATOM 10091 N N . VAL B 1 482 ? 177.972 187.639 108.140 1.00 84.32 482 VAL B N 1
ATOM 10092 C CA . VAL B 1 482 ? 176.745 187.099 108.716 1.00 79.69 482 VAL B CA 1
ATOM 10093 C C . VAL B 1 482 ? 176.054 188.195 109.508 1.00 84.35 482 VAL B C 1
ATOM 10094 O O . VAL B 1 482 ? 176.690 188.870 110.322 1.00 94.36 482 VAL B O 1
ATOM 10098 N N . GLN B 1 483 ? 174.754 188.373 109.276 1.00 83.78 483 GLN B N 1
ATOM 10099 C CA . GLN B 1 483 ? 173.977 189.337 110.039 1.00 87.39 483 GLN B CA 1
ATOM 10100 C C . GLN B 1 483 ? 172.533 188.867 110.118 1.00 86.43 483 GLN B C 1
ATOM 10101 O O . GLN B 1 483 ? 172.103 187.989 109.369 1.00 90.44 483 GLN B O 1
ATOM 10107 N N . GLN B 1 484 ? 171.792 189.452 111.052 1.00 88.66 484 GLN B N 1
ATOM 10108 C CA . GLN B 1 484 ? 170.385 189.130 111.244 1.00 84.95 484 GLN B CA 1
ATOM 10109 C C . GLN B 1 484 ? 169.527 190.023 110.361 1.00 95.03 484 GLN B C 1
ATOM 10110 O O . GLN B 1 484 ? 169.668 191.249 110.382 1.00 101.93 484 GLN B O 1
ATOM 10116 N N . VAL B 1 485 ? 168.642 189.410 109.587 1.00 96.18 485 VAL B N 1
ATOM 10117 C CA . VAL B 1 485 ? 167.803 190.161 108.654 1.00 96.15 485 VAL B CA 1
ATOM 10118 C C . VAL B 1 485 ? 166.514 190.567 109.363 1.00 100.84 485 VAL B C 1
ATOM 10119 O O . VAL B 1 485 ? 165.914 189.742 110.071 1.00 99.96 485 VAL B O 1
ATOM 10123 N N . PRO B 1 486 ? 166.101 191.831 109.277 1.00 114.09 486 PRO B N 1
ATOM 10124 C CA . PRO B 1 486 ? 164.792 192.212 109.812 1.00 110.47 486 PRO B CA 1
ATOM 10125 C C . PRO B 1 486 ? 163.664 191.631 108.974 1.00 113.85 486 PRO B C 1
ATOM 10126 O O . PRO B 1 486 ? 163.751 191.539 107.748 1.00 115.03 486 PRO B O 1
ATOM 10130 N N . ALA B 1 487 ? 162.592 191.246 109.656 1.00 123.66 487 ALA B N 1
ATOM 10131 C CA . ALA B 1 487 ? 161.459 190.627 108.986 1.00 125.28 487 ALA B CA 1
ATOM 10132 C C . ALA B 1 487 ? 160.632 191.673 108.242 1.00 127.48 487 ALA B C 1
ATOM 10133 O O . ALA B 1 487 ? 160.666 192.866 108.547 1.00 125.06 487 ALA B O 1
ATOM 10135 N N . GLY B 1 488 ? 159.887 191.204 107.254 1.00 129.99 488 GLY B N 1
ATOM 10136 C CA . GLY B 1 488 ? 159.036 192.055 106.450 1.00 127.96 488 GLY B CA 1
ATOM 10137 C C . GLY B 1 488 ? 159.574 192.225 105.039 1.00 128.56 488 GLY B C 1
ATOM 10138 O O . GLY B 1 488 ? 160.631 191.719 104.668 1.00 128.56 488 GLY B O 1
ATOM 10139 N N . GLU B 1 489 ? 158.806 192.966 104.246 1.00 136.61 489 GLU B N 1
ATOM 10140 C CA . GLU B 1 489 ? 159.160 193.265 102.866 1.00 135.78 489 GLU B CA 1
ATOM 10141 C C . GLU B 1 489 ? 159.825 194.633 102.828 1.00 134.85 489 GLU B C 1
ATOM 10142 O O . GLU B 1 489 ? 159.418 195.547 103.553 1.00 135.35 489 GLU B O 1
ATOM 10148 N N . ARG B 1 490 ? 160.870 194.760 102.014 1.00 119.55 490 ARG B N 1
ATOM 10149 C CA . ARG B 1 490 ? 161.554 196.025 101.808 1.00 119.72 490 ARG B CA 1
ATOM 10150 C C . ARG B 1 490 ? 161.514 196.365 100.328 1.00 120.74 490 ARG B C 1
ATOM 10151 O O . ARG B 1 490 ? 161.840 195.502 99.500 1.00 121.39 490 ARG B O 1
ATOM 10159 N N . PRO B 1 491 ? 161.102 197.569 99.945 1.00 118.27 491 PRO B N 1
ATOM 10160 C CA . PRO B 1 491 ? 161.049 197.911 98.521 1.00 115.65 491 PRO B CA 1
ATOM 10161 C C . PRO B 1 491 ? 162.435 198.096 97.927 1.00 115.20 491 PRO B C 1
ATOM 10162 O O . PRO B 1 491 ? 163.367 198.555 98.592 1.00 116.83 491 PRO B O 1
ATOM 10166 N N . LEU B 1 492 ? 162.561 197.737 96.656 1.00 109.48 492 LEU B N 1
ATOM 10167 C CA . LEU B 1 492 ? 163.819 197.821 95.933 1.00 111.08 492 LEU B CA 1
ATOM 10168 C C . LEU B 1 492 ? 163.754 198.977 94.949 1.00 111.27 492 LEU B C 1
ATOM 10169 O O . LEU B 1 492 ? 162.819 199.061 94.147 1.00 113.88 492 LEU B O 1
ATOM 10174 N N . TRP B 1 493 ? 164.744 199.857 95.002 1.00 110.47 493 TRP B N 1
ATOM 10175 C CA . TRP B 1 493 ? 164.750 201.076 94.205 1.00 109.95 493 TRP B CA 1
ATOM 10176 C C . TRP B 1 493 ? 166.004 201.141 93.351 1.00 112.40 493 TRP B C 1
ATOM 10177 O O . TRP B 1 493 ? 167.089 200.756 93.792 1.00 116.96 493 TRP B O 1
ATOM 10188 N N . PHE B 1 494 ? 165.850 201.631 92.127 1.00 115.05 494 PHE B N 1
ATOM 10189 C CA . PHE B 1 494 ? 166.935 201.720 91.160 1.00 111.31 494 PHE B CA 1
ATOM 10190 C C . PHE B 1 494 ? 167.279 203.189 90.964 1.00 112.07 494 PHE B C 1
ATOM 10191 O O . PHE B 1 494 ? 166.404 203.988 90.627 1.00 119.93 494 PHE B O 1
ATOM 10199 N N . ILE B 1 495 ? 168.540 203.543 91.173 1.00 114.93 495 ILE B N 1
ATOM 10200 C CA . ILE B 1 495 ? 169.037 204.884 90.889 1.00 118.24 495 ILE B CA 1
ATOM 10201 C C . ILE B 1 495 ? 170.245 204.759 89.984 1.00 120.03 495 ILE B C 1
ATOM 10202 O O . ILE B 1 495 ? 171.231 204.109 90.344 1.00 124.73 495 ILE B O 1
ATOM 10207 N N . CYS B 1 496 ? 170.179 205.383 88.818 1.00 125.34 496 CYS B N 1
ATOM 10208 C CA . CYS B 1 496 ? 171.281 205.369 87.869 1.00 128.79 496 CYS B CA 1
ATOM 10209 C C . CYS B 1 496 ? 171.752 206.791 87.615 1.00 126.72 496 CYS B C 1
ATOM 10210 O O . CYS B 1 496 ? 170.949 207.667 87.284 1.00 127.93 496 CYS B O 1
ATOM 10213 N N . SER B 1 497 ? 173.054 207.007 87.768 1.00 137.84 497 SER B N 1
ATOM 10214 C CA . SER B 1 497 ? 173.631 208.338 87.764 1.00 139.90 497 SER B CA 1
ATOM 10215 C C . SER B 1 497 ? 173.846 208.831 86.339 1.00 140.11 497 SER B C 1
ATOM 10216 O O . SER B 1 497 ? 173.558 208.140 85.361 1.00 139.03 497 SER B O 1
ATOM 10219 N N . GLY B 1 498 ? 174.370 210.045 86.224 1.00 148.54 498 GLY B N 1
ATOM 10220 C CA . GLY B 1 498 ? 174.571 210.661 84.931 1.00 147.43 498 GLY B CA 1
ATOM 10221 C C . GLY B 1 498 ? 175.998 210.601 84.442 1.00 148.26 498 GLY B C 1
ATOM 10222 O O . GLY B 1 498 ? 176.641 209.553 84.507 1.00 150.59 498 GLY B O 1
ATOM 10223 N N . MET B 1 499 ? 176.501 211.724 83.950 1.00 156.27 499 MET B N 1
ATOM 10224 C CA . MET B 1 499 ? 177.825 211.775 83.351 1.00 157.69 499 MET B CA 1
ATOM 10225 C C . MET B 1 499 ? 178.866 212.113 84.416 1.00 157.31 499 MET B C 1
ATOM 10226 O O . MET B 1 499 ? 178.545 212.351 85.584 1.00 156.57 499 MET B O 1
ATOM 10231 N N . GLY B 1 500 ? 180.133 212.138 84.015 1.00 150.54 500 GLY B N 1
ATOM 10232 C CA . GLY B 1 500 ? 181.213 212.396 84.939 1.00 150.64 500 GLY B CA 1
ATOM 10233 C C . GLY B 1 500 ? 181.690 211.201 85.730 1.00 151.21 500 GLY B C 1
ATOM 10234 O O . GLY B 1 500 ? 182.476 211.375 86.666 1.00 151.09 500 GLY B O 1
ATOM 10235 N N . THR B 1 501 ? 181.241 209.996 85.389 1.00 146.95 501 THR B N 1
ATOM 10236 C CA . THR B 1 501 ? 181.611 208.793 86.122 1.00 146.58 501 THR B CA 1
ATOM 10237 C C . THR B 1 501 ? 182.372 207.788 85.268 1.00 146.48 501 THR B C 1
ATOM 10238 O O . THR B 1 501 ? 182.511 206.630 85.668 1.00 148.09 501 THR B O 1
ATOM 10242 N N . GLN B 1 502 ? 182.865 208.198 84.104 1.00 147.05 502 GLN B N 1
ATOM 10243 C CA . GLN B 1 502 ? 183.616 207.303 83.236 1.00 145.64 502 GLN B CA 1
ATOM 10244 C C . GLN B 1 502 ? 185.080 207.257 83.653 1.00 145.80 502 GLN B C 1
ATOM 10245 O O . GLN B 1 502 ? 185.583 208.157 84.327 1.00 146.60 502 GLN B O 1
ATOM 10251 N N . TRP B 1 503 ? 185.764 206.193 83.237 1.00 139.46 503 TRP B N 1
ATOM 10252 C CA . TRP B 1 503 ? 187.175 206.016 83.542 1.00 139.99 503 TRP B CA 1
ATOM 10253 C C . TRP B 1 503 ? 187.791 205.101 82.492 1.00 140.07 503 TRP B C 1
ATOM 10254 O O . TRP B 1 503 ? 187.162 204.765 81.491 1.00 141.62 503 TRP B O 1
ATOM 10265 N N . ARG B 1 504 ? 189.043 204.716 82.715 1.00 154.21 504 ARG B N 1
ATOM 10266 C CA . ARG B 1 504 ? 189.769 203.907 81.742 1.00 154.45 504 ARG B CA 1
ATOM 10267 C C . ARG B 1 504 ? 189.534 202.429 82.009 1.00 155.47 504 ARG B C 1
ATOM 10268 O O . ARG B 1 504 ? 190.056 201.878 82.985 1.00 155.46 504 ARG B O 1
ATOM 10276 N N . GLY B 1 505 ? 188.727 201.789 81.154 1.00 144.51 505 GLY B N 1
ATOM 10277 C CA . GLY B 1 505 ? 188.372 200.372 81.367 1.00 141.91 505 GLY B CA 1
ATOM 10278 C C . GLY B 1 505 ? 187.017 200.260 82.037 1.0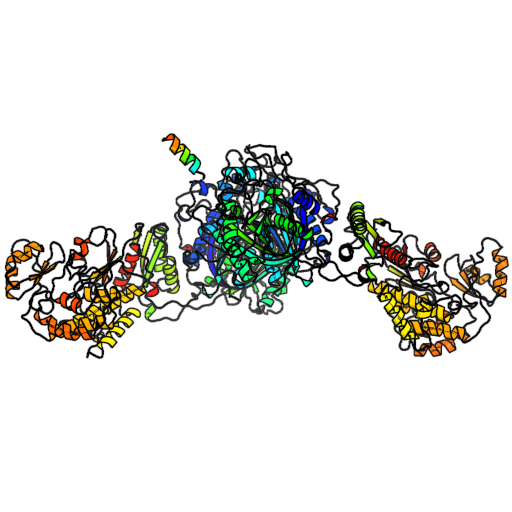0 143.48 505 GLY B C 1
ATOM 10279 O O . GLY B 1 505 ? 186.963 199.758 83.175 1.00 142.73 505 GLY B O 1
ATOM 10280 N N . MET B 1 506 ? 185.942 200.607 81.323 1.00 144.82 506 MET B N 1
ATOM 10281 C CA . MET B 1 506 ? 184.587 200.615 81.932 1.00 143.39 506 MET B CA 1
ATOM 10282 C C . MET B 1 506 ? 183.925 199.234 81.818 1.00 145.75 506 MET B C 1
ATOM 10283 O O . MET B 1 506 ? 183.432 198.919 80.720 1.00 146.16 506 MET B O 1
ATOM 10288 N N . GLY B 1 507 ? 183.890 198.455 82.906 1.00 140.89 507 GLY B N 1
ATOM 10289 C CA . GLY B 1 507 ? 183.170 197.163 82.900 1.00 139.51 507 GLY B CA 1
ATOM 10290 C C . GLY B 1 507 ? 183.939 195.993 82.301 1.00 138.95 507 GLY B C 1
ATOM 10291 O O . GLY B 1 507 ? 183.323 194.922 82.125 1.00 137.53 507 GLY B O 1
ATOM 10292 N N . LEU B 1 508 ? 185.225 196.176 81.997 1.00 139.02 508 LEU B N 1
ATOM 10293 C CA . LEU B 1 508 ? 186.053 195.089 81.404 1.00 137.04 508 LEU B CA 1
ATOM 10294 C C . LEU B 1 508 ? 186.014 193.839 82.292 1.00 137.16 508 LEU B C 1
ATOM 10295 O O . LEU B 1 508 ? 185.751 192.749 81.753 1.00 136.46 508 LEU B O 1
ATOM 10300 N N . SER B 1 509 ? 186.270 193.988 83.596 1.00 130.75 509 SER B N 1
ATOM 10301 C CA . SER B 1 509 ? 186.326 192.851 84.504 1.00 128.34 509 SER B CA 1
ATOM 10302 C C . SER B 1 509 ? 185.095 191.971 84.412 1.00 126.79 509 SER B C 1
ATOM 10303 O O . SER B 1 509 ? 185.215 190.749 84.521 1.00 129.76 509 SER B O 1
ATOM 10306 N N . LEU B 1 510 ? 183.915 192.556 84.220 1.00 125.00 510 LEU B N 1
ATOM 10307 C CA . LEU B 1 510 ? 182.693 191.782 84.073 1.00 128.18 510 LEU B CA 1
ATOM 10308 C C . LEU B 1 510 ? 182.265 191.645 82.618 1.00 126.38 510 LEU B C 1
ATOM 10309 O O . LEU B 1 510 ? 181.094 191.377 82.339 1.00 125.13 510 LEU B O 1
ATOM 10314 N N . MET B 1 511 ? 183.197 191.823 81.680 1.00 129.32 511 MET B N 1
ATOM 10315 C CA . MET B 1 511 ? 182.957 191.387 80.313 1.00 128.28 511 MET B CA 1
ATOM 10316 C C . MET B 1 511 ? 183.060 189.876 80.185 1.00 128.68 511 MET B C 1
ATOM 10317 O O . MET B 1 511 ? 182.583 189.317 79.194 1.00 126.98 511 MET B O 1
ATOM 10322 N N . ARG B 1 512 ? 183.675 189.209 81.166 1.00 124.40 512 ARG B N 1
ATOM 10323 C CA . ARG B 1 512 ? 183.756 187.752 81.178 1.00 123.17 512 ARG B CA 1
ATOM 10324 C C . ARG B 1 512 ? 182.404 187.091 81.388 1.00 124.60 512 ARG B C 1
ATOM 10325 O O . ARG B 1 512 ? 182.238 185.927 81.009 1.00 124.49 512 ARG B O 1
ATOM 10333 N N . LEU B 1 513 ? 181.449 187.782 82.001 1.00 121.63 513 LEU B N 1
ATOM 10334 C CA . LEU B 1 513 ? 180.096 187.254 82.090 1.00 122.58 513 LEU B CA 1
ATOM 10335 C C . LEU B 1 513 ? 179.455 187.252 80.711 1.00 123.69 513 LEU B C 1
ATOM 10336 O O . LEU B 1 513 ? 179.646 188.177 79.919 1.00 125.81 513 LEU B O 1
ATOM 10341 N N . ASP B 1 514 ? 178.698 186.194 80.422 1.00 130.75 514 ASP B N 1
ATOM 10342 C CA . ASP B 1 514 ? 178.208 185.996 79.062 1.00 132.82 514 ASP B CA 1
ATOM 10343 C C . ASP B 1 514 ? 177.058 186.939 78.735 1.00 132.91 514 ASP B C 1
ATOM 10344 O O . ASP B 1 514 ? 176.973 187.450 77.612 1.00 133.67 514 ASP B O 1
ATOM 10349 N N . ARG B 1 515 ? 176.170 187.187 79.697 1.00 126.13 515 ARG B N 1
ATOM 10350 C CA . ARG B 1 515 ? 174.994 187.999 79.411 1.00 127.40 515 ARG B CA 1
ATOM 10351 C C . ARG B 1 515 ? 175.344 189.475 79.279 1.00 127.78 515 ARG B C 1
ATOM 10352 O O . ARG B 1 515 ? 174.754 190.178 78.449 1.00 128.12 515 ARG B O 1
ATOM 10360 N N . PHE B 1 516 ? 176.311 189.946 80.071 1.00 121.27 516 PHE B N 1
ATOM 10361 C CA . PHE B 1 516 ? 176.807 191.309 79.919 1.00 120.44 516 PHE B CA 1
ATOM 10362 C C . PHE B 1 516 ? 177.469 191.501 78.562 1.00 122.99 516 PHE B C 1
ATOM 10363 O O . PHE B 1 516 ? 177.261 192.526 77.901 1.00 126.20 516 PHE B O 1
ATOM 10371 N N . ARG B 1 517 ? 178.256 190.513 78.126 1.00 128.06 517 ARG B N 1
ATOM 10372 C CA . ARG B 1 517 ? 178.903 190.591 76.821 1.00 127.41 517 ARG B CA 1
ATOM 10373 C C . ARG B 1 517 ? 177.879 190.546 75.695 1.00 129.82 517 ARG B C 1
ATOM 10374 O O . ARG B 1 517 ? 178.044 191.229 74.680 1.00 133.26 517 ARG B O 1
ATOM 10382 N N . ASP B 1 518 ? 176.813 189.764 75.867 1.00 131.73 518 ASP B N 1
ATOM 10383 C CA . ASP B 1 518 ? 175.749 189.720 74.869 1.00 134.41 518 ASP B CA 1
ATOM 10384 C C . ASP B 1 518 ? 175.020 191.056 74.768 1.00 136.25 518 ASP B C 1
ATOM 10385 O O . ASP B 1 518 ? 174.699 191.507 73.663 1.00 137.40 518 ASP B O 1
ATOM 10390 N N . SER B 1 519 ? 174.769 191.710 75.909 1.00 130.14 519 SER B N 1
ATOM 10391 C CA . SER B 1 519 ? 174.151 193.035 75.885 1.00 127.04 519 SER B CA 1
ATOM 10392 C C . SER B 1 519 ? 175.063 194.071 75.240 1.00 127.44 519 SER B C 1
ATOM 10393 O O . SER B 1 519 ? 174.593 194.941 74.489 1.00 130.51 519 SER B O 1
ATOM 10396 N N . ILE B 1 520 ? 176.368 193.988 75.518 1.00 128.48 520 ILE B N 1
ATOM 10397 C CA . ILE B 1 520 ? 177.332 194.910 74.924 1.00 129.39 520 ILE B CA 1
ATOM 10398 C C . ILE B 1 520 ? 177.393 194.725 73.412 1.00 130.93 520 ILE B C 1
ATOM 10399 O O . ILE B 1 520 ? 177.392 195.704 72.659 1.00 132.33 520 ILE B O 1
ATOM 10404 N N . LEU B 1 521 ? 177.394 193.476 72.939 1.00 138.72 521 LEU B N 1
ATOM 10405 C CA . LEU B 1 521 ? 177.418 193.245 71.494 1.00 140.15 521 LEU B CA 1
ATOM 10406 C C . LEU B 1 521 ? 176.091 193.607 70.828 1.00 140.57 521 LEU B C 1
ATOM 10407 O O . LEU B 1 521 ? 176.083 193.993 69.651 1.00 141.26 521 LEU B O 1
ATOM 10412 N N . ARG B 1 522 ? 174.973 193.499 71.553 1.00 142.92 522 ARG B N 1
ATOM 10413 C CA . ARG B 1 522 ? 173.701 193.966 71.007 1.00 142.15 522 ARG B CA 1
ATOM 10414 C C . ARG B 1 522 ? 173.701 195.479 70.817 1.00 143.80 522 ARG B C 1
ATOM 10415 O O . ARG B 1 522 ? 173.286 195.981 69.761 1.00 143.92 522 ARG B O 1
ATOM 10423 N N . SER B 1 523 ? 174.199 196.217 71.812 1.00 148.11 523 SER B N 1
ATOM 10424 C CA . SER B 1 523 ? 174.369 197.658 71.651 1.00 147.99 523 SER B CA 1
ATOM 10425 C C . SER B 1 523 ? 175.392 197.986 70.568 1.00 148.00 523 SER B C 1
ATOM 10426 O O . SER B 1 523 ? 175.262 198.998 69.870 1.00 149.11 523 SER B O 1
ATOM 10429 N N . ASP B 1 524 ? 176.395 197.117 70.405 1.00 157.90 524 ASP B N 1
ATOM 10430 C CA . ASP B 1 524 ? 177.408 197.308 69.376 1.00 159.35 524 ASP B CA 1
ATOM 10431 C C . ASP B 1 524 ? 176.819 197.209 67.978 1.00 160.16 524 ASP B C 1
ATOM 10432 O O . ASP B 1 524 ? 177.115 198.045 67.120 1.00 159.97 524 ASP B O 1
ATOM 10437 N N . GLU B 1 525 ? 176.022 196.166 67.735 1.00 162.05 525 GLU B N 1
ATOM 10438 C CA . GLU B 1 525 ? 175.435 195.972 66.382 1.00 161.43 525 GLU B CA 1
ATOM 10439 C C . GLU B 1 525 ? 174.407 197.090 66.138 1.00 161.42 525 GLU B C 1
ATOM 10440 O O . GLU B 1 525 ? 174.154 197.415 64.959 1.00 162.07 525 GLU B O 1
ATOM 10446 N N . ALA B 1 526 ? 173.845 197.653 67.213 1.00 155.48 526 ALA B N 1
ATOM 10447 C CA . ALA B 1 526 ? 172.873 198.763 67.078 1.00 155.32 526 ALA B CA 1
ATOM 10448 C C . ALA B 1 526 ? 173.594 200.029 66.608 1.00 155.32 526 ALA B C 1
ATOM 10449 O O . ALA B 1 526 ? 173.045 200.748 65.744 1.00 153.47 526 ALA B O 1
ATOM 10451 N N . VAL B 1 527 ? 174.783 200.294 67.158 1.00 162.81 527 VAL B N 1
ATOM 10452 C CA . VAL B 1 527 ? 175.543 201.530 66.799 1.00 162.55 527 VAL B CA 1
ATOM 10453 C C . VAL B 1 527 ? 176.536 201.196 65.673 1.00 163.80 527 VAL B C 1
ATOM 10454 O O . VAL B 1 527 ? 177.168 202.136 65.143 1.00 161.91 527 VAL B O 1
ATOM 10458 N N . LYS B 1 528 ? 176.643 199.916 65.305 1.00 168.72 528 LYS B N 1
ATOM 10459 C CA . LYS B 1 528 ? 177.605 199.488 64.252 1.00 167.81 528 LYS B CA 1
ATOM 10460 C C . LYS B 1 528 ? 177.421 200.337 62.979 1.00 168.38 528 LYS B C 1
ATOM 10461 O O . LYS B 1 528 ? 178.431 200.913 62.516 1.00 167.25 528 LYS B O 1
ATOM 10467 N N . PRO B 1 529 ? 176.208 200.463 62.390 1.00 169.32 529 PRO B N 1
ATOM 10468 C CA . PRO B 1 529 ? 176.050 201.214 61.152 1.00 169.40 529 PRO B CA 1
ATOM 10469 C C . PRO B 1 529 ? 176.439 202.674 61.334 1.00 168.76 529 PRO B C 1
ATOM 10470 O O . PRO B 1 529 ? 176.923 203.296 60.369 1.00 167.22 529 PRO B O 1
ATOM 10474 N N . PHE B 1 530 ? 176.231 203.211 62.540 1.00 170.25 530 PHE B N 1
ATOM 10475 C CA . PHE B 1 530 ? 176.525 204.648 62.796 1.00 168.97 530 PHE B CA 1
ATOM 10476 C C . PHE B 1 530 ? 178.029 204.835 62.994 1.00 168.07 530 PHE B C 1
ATOM 10477 O O . PHE B 1 530 ? 178.426 205.509 63.969 1.00 167.36 530 PHE B O 1
ATOM 10485 N N . GLY B 1 531 ? 178.845 204.263 62.101 1.00 163.77 531 GLY B N 1
ATOM 10486 C CA . GLY B 1 531 ? 180.277 204.457 62.189 1.00 163.91 531 GLY B CA 1
ATOM 10487 C C . GLY B 1 531 ? 180.873 204.340 63.569 1.00 165.13 531 GLY B C 1
ATOM 10488 O O . GLY B 1 531 ? 181.877 204.999 63.854 1.00 163.85 531 GLY B O 1
ATOM 10489 N N . LEU B 1 532 ? 180.298 203.512 64.439 1.00 169.36 532 LEU B N 1
ATOM 10490 C CA . LEU B 1 532 ? 180.780 203.375 65.805 1.00 169.04 532 LEU B CA 1
ATOM 10491 C C . LEU B 1 532 ? 180.687 201.926 66.263 1.00 168.77 532 LEU B C 1
ATOM 10492 O O . LEU B 1 532 ? 179.831 201.171 65.796 1.00 169.12 532 LEU B O 1
ATOM 10497 N N . LYS B 1 533 ? 181.587 201.546 67.168 1.00 167.81 533 LYS B N 1
ATOM 10498 C CA . LYS B 1 533 ? 181.516 200.274 67.871 1.00 167.99 533 LYS B CA 1
ATOM 10499 C C . LYS B 1 533 ? 182.127 200.451 69.252 1.00 168.62 533 LYS B C 1
ATOM 10500 O O . LYS B 1 533 ? 183.266 200.908 69.376 1.00 168.23 533 LYS B O 1
ATOM 10506 N N . VAL B 1 534 ? 181.366 200.082 70.289 1.00 167.02 534 VAL B N 1
ATOM 10507 C CA . VAL B 1 534 ? 181.797 200.334 71.662 1.00 167.02 534 VAL B CA 1
ATOM 10508 C C . VAL B 1 534 ? 182.751 199.268 72.179 1.00 166.42 534 VAL B C 1
ATOM 10509 O O . VAL B 1 534 ? 183.222 199.375 73.320 1.00 166.33 534 VAL B O 1
ATOM 10513 N N . SER B 1 535 ? 183.064 198.251 71.372 1.00 167.08 535 SER B N 1
ATOM 10514 C CA . SER B 1 535 ? 184.005 197.225 71.804 1.00 165.73 535 SER B CA 1
ATOM 10515 C C . SER B 1 535 ? 185.431 197.762 71.872 1.00 166.75 535 SER B C 1
ATOM 10516 O O . SER B 1 535 ? 186.177 197.413 72.789 1.00 166.32 535 SER B O 1
ATOM 10519 N N . GLN B 1 536 ? 185.837 198.602 70.914 1.00 170.57 536 GLN B N 1
ATOM 10520 C CA . GLN B 1 536 ? 187.150 199.228 71.048 1.00 171.34 536 GLN B CA 1
ATOM 10521 C C . GLN B 1 536 ? 187.145 200.336 72.087 1.00 171.14 536 GLN B C 1
ATOM 10522 O O . GLN B 1 536 ? 188.202 200.662 72.631 1.00 170.61 536 GLN B O 1
ATOM 10528 N N . LEU B 1 537 ? 185.985 200.917 72.384 1.00 164.97 537 LEU B N 1
ATOM 10529 C CA . LEU B 1 537 ? 185.891 201.849 73.498 1.00 163.92 537 LEU B CA 1
ATOM 10530 C C . LEU B 1 537 ? 185.984 201.139 74.839 1.00 164.44 537 LEU B C 1
ATOM 10531 O O . LEU B 1 537 ? 186.238 201.787 75.859 1.00 167.50 537 LEU B O 1
ATOM 10536 N N . LEU B 1 538 ? 185.787 199.824 74.852 1.00 160.28 538 LEU B N 1
ATOM 10537 C CA . LEU B 1 538 ? 185.918 198.991 76.039 1.00 160.48 538 LEU B CA 1
ATOM 10538 C C . LEU B 1 538 ? 187.335 198.436 76.167 1.00 162.10 538 LEU B C 1
ATOM 10539 O O . LEU B 1 538 ? 188.012 198.666 77.173 1.00 161.17 538 LEU B O 1
ATOM 10544 N N . LEU B 1 539 ? 187.797 197.718 75.140 1.00 169.85 539 LEU B N 1
ATOM 10545 C CA . LEU B 1 539 ? 189.101 197.059 75.175 1.00 168.27 539 LEU B CA 1
ATOM 10546 C C . LEU B 1 539 ? 190.252 198.001 74.851 1.00 168.27 539 LEU B C 1
ATOM 10547 O O . LEU B 1 539 ? 191.256 198.009 75.570 1.00 167.61 539 LEU B O 1
ATOM 10552 N N . SER B 1 540 ? 190.128 198.803 73.797 1.00 178.05 540 SER B N 1
ATOM 10553 C CA . SER B 1 540 ? 191.240 199.601 73.279 1.00 178.91 540 SER B CA 1
ATOM 10554 C C . SER B 1 540 ? 191.199 201.025 73.804 1.00 177.62 540 SER B C 1
ATOM 10555 O O . SER B 1 540 ? 191.549 201.974 73.096 1.00 177.03 540 SER B O 1
ATOM 10558 N N . THR B 1 541 ? 190.762 201.194 75.046 1.00 179.87 541 THR B N 1
ATOM 10559 C CA . THR B 1 541 ? 190.623 202.522 75.626 1.00 182.13 541 THR B CA 1
ATOM 10560 C C . THR B 1 541 ? 191.990 203.115 75.952 1.00 182.21 541 THR B C 1
ATOM 10561 O O . THR B 1 541 ? 192.863 202.434 76.499 1.00 178.61 541 THR B O 1
ATOM 10565 N N . ASP B 1 542 ? 192.181 204.379 75.573 1.00 187.96 542 ASP B N 1
ATOM 10566 C CA . ASP B 1 542 ? 193.250 205.215 76.094 1.00 185.02 542 ASP B CA 1
ATOM 10567 C C . ASP B 1 542 ? 192.643 206.568 76.441 1.00 184.91 542 ASP B C 1
ATOM 10568 O O . ASP B 1 542 ? 191.421 206.739 76.438 1.00 185.41 542 ASP B O 1
ATOM 10573 N N . GLU B 1 543 ? 193.499 207.544 76.727 1.00 180.97 543 GLU B N 1
ATOM 10574 C CA . GLU B 1 543 ? 193.017 208.847 77.161 1.00 180.73 543 GLU B CA 1
ATOM 10575 C C . GLU B 1 543 ? 192.638 209.762 76.005 1.00 181.92 543 GLU B C 1
ATOM 10576 O O . GLU B 1 543 ? 192.285 210.921 76.245 1.00 181.10 543 GLU B O 1
ATOM 10582 N N . SER B 1 544 ? 192.710 209.284 74.767 1.00 188.30 544 SER B N 1
ATOM 10583 C CA . SER B 1 544 ? 192.236 210.045 73.621 1.00 187.45 544 SER B CA 1
ATOM 10584 C C . SER B 1 544 ? 190.799 209.708 73.242 1.00 186.34 544 SER B C 1
ATOM 10585 O O . SER B 1 544 ? 190.295 210.251 72.254 1.00 185.15 544 SER B O 1
ATOM 10588 N N . THR B 1 545 ? 190.128 208.841 74.000 1.00 178.82 545 THR B N 1
ATOM 10589 C CA . THR B 1 545 ? 188.814 208.346 73.613 1.00 177.84 545 THR B CA 1
ATOM 10590 C C . THR B 1 545 ? 187.681 208.881 74.472 1.00 177.44 545 THR B C 1
ATOM 10591 O O . THR B 1 545 ? 186.661 209.314 73.928 1.00 177.12 545 THR B O 1
ATOM 10595 N N . PHE B 1 546 ? 187.826 208.863 75.795 1.00 165.59 546 PHE B N 1
ATOM 10596 C CA . PHE B 1 546 ? 186.733 209.236 76.679 1.00 165.52 546 PHE B CA 1
ATOM 10597 C C . PHE B 1 546 ? 186.701 210.723 76.998 1.00 165.42 546 PHE B C 1
ATOM 10598 O O . PHE B 1 546 ? 185.760 211.177 77.658 1.00 164.62 546 PHE B O 1
ATOM 10606 N N . ASP B 1 547 ? 187.694 211.489 76.545 1.00 174.46 547 ASP B N 1
ATOM 10607 C CA . ASP B 1 547 ? 187.571 212.940 76.563 1.00 173.87 547 ASP B CA 1
ATOM 10608 C C . ASP B 1 547 ? 186.575 213.424 75.521 1.00 173.73 547 ASP B C 1
ATOM 10609 O O . ASP B 1 547 ? 186.017 214.517 75.673 1.00 174.17 547 ASP B O 1
ATOM 10614 N N . ASP B 1 548 ? 186.352 212.642 74.472 1.00 172.94 548 ASP B N 1
ATOM 10615 C CA . ASP B 1 548 ? 185.186 212.829 73.630 1.00 173.72 548 ASP B CA 1
ATOM 10616 C C . ASP B 1 548 ? 183.920 212.517 74.421 1.00 174.11 548 ASP B C 1
ATOM 10617 O O . ASP B 1 548 ? 183.907 211.674 75.320 1.00 174.55 548 ASP B O 1
ATOM 10622 N N . ILE B 1 549 ? 182.846 213.214 74.072 1.00 168.66 549 ILE B N 1
ATOM 10623 C CA . ILE B 1 549 ? 181.596 213.115 74.805 1.00 169.14 549 ILE B CA 1
ATOM 10624 C C . ILE B 1 549 ? 180.607 212.163 74.140 1.00 168.67 549 ILE B C 1
ATOM 10625 O O . ILE B 1 549 ? 179.676 211.690 74.790 1.00 168.51 549 ILE B O 1
ATOM 10630 N N . VAL B 1 550 ? 180.785 211.879 72.849 1.00 164.67 550 VAL B N 1
ATOM 10631 C CA . VAL B 1 550 ? 179.939 210.889 72.184 1.00 164.53 550 VAL B CA 1
ATOM 10632 C C . VAL B 1 550 ? 180.253 209.491 72.702 1.00 164.65 550 VAL B C 1
ATOM 10633 O O . VAL B 1 550 ? 179.346 208.723 73.069 1.00 164.09 550 VAL B O 1
ATOM 10637 N N . HIS B 1 551 ? 181.550 209.162 72.764 1.00 161.85 551 HIS B N 1
ATOM 10638 C CA . HIS B 1 551 ? 181.990 207.864 73.267 1.00 162.19 551 HIS B CA 1
ATOM 10639 C C . HIS B 1 551 ? 181.624 207.689 74.733 1.00 161.81 551 HIS B C 1
ATOM 10640 O O . HIS B 1 551 ? 181.232 206.593 75.152 1.00 161.34 551 HIS B O 1
ATOM 10647 N N . SER B 1 552 ? 181.721 208.769 75.515 1.00 155.63 552 SER B N 1
ATOM 10648 C CA . SER B 1 552 ? 181.319 208.728 76.917 1.00 154.19 552 SER B CA 1
ATOM 10649 C C . SER B 1 552 ? 179.827 208.468 77.055 1.00 153.81 552 SER B C 1
ATOM 10650 O O . SER B 1 552 ? 179.402 207.718 77.940 1.00 153.99 552 SER B O 1
ATOM 10653 N N . PHE B 1 553 ? 179.021 209.050 76.165 1.00 154.01 553 PHE B N 1
ATOM 10654 C CA . PHE B 1 553 ? 177.574 208.874 76.229 1.00 154.01 553 PHE B CA 1
ATOM 10655 C C . PHE B 1 553 ? 177.179 207.430 75.929 1.00 155.04 553 PHE B C 1
ATOM 10656 O O . PHE B 1 553 ? 176.400 206.815 76.678 1.00 156.24 553 PHE B O 1
ATOM 10664 N N . VAL B 1 554 ? 177.733 206.857 74.851 1.00 150.18 554 VAL B N 1
ATOM 10665 C CA . VAL B 1 554 ? 177.357 205.487 74.508 1.00 149.23 554 VAL B CA 1
ATOM 10666 C C . VAL B 1 554 ? 177.956 204.495 75.502 1.00 148.65 554 VAL B C 1
ATOM 10667 O O . VAL B 1 554 ? 177.325 203.490 75.839 1.00 145.34 554 VAL B O 1
ATOM 10671 N N . SER B 1 555 ? 179.149 204.782 76.028 1.00 146.77 555 SER B N 1
ATOM 10672 C CA . SER B 1 555 ? 179.797 203.911 76.991 1.00 146.15 555 SER B CA 1
ATOM 10673 C C . SER B 1 555 ? 179.244 204.076 78.398 1.00 145.72 555 SER B C 1
ATOM 10674 O O . SER B 1 555 ? 179.594 203.300 79.285 1.00 145.62 555 SER B O 1
ATOM 10677 N N . LEU B 1 556 ? 178.438 205.079 78.631 1.00 138.16 556 LEU B N 1
ATOM 10678 C CA . LEU B 1 556 ? 177.622 205.081 79.835 1.00 136.27 556 LEU B CA 1
ATOM 10679 C C . LEU B 1 556 ? 176.327 204.314 79.656 1.00 135.45 556 LEU B C 1
ATOM 10680 O O . LEU B 1 556 ? 175.982 203.483 80.515 1.00 137.47 556 LEU B O 1
ATOM 10685 N N . THR B 1 557 ? 175.612 204.557 78.553 1.00 132.80 557 THR B N 1
ATOM 10686 C CA . THR B 1 557 ? 174.300 203.945 78.379 1.00 131.73 557 THR B CA 1
ATOM 10687 C C . THR B 1 557 ? 174.403 202.437 78.170 1.00 134.36 557 THR B C 1
ATOM 10688 O O . THR B 1 557 ? 173.566 201.684 78.681 1.00 134.69 557 THR B O 1
ATOM 10692 N N . ALA B 1 558 ? 175.442 201.975 77.463 1.00 129.38 558 ALA B N 1
ATOM 10693 C CA . ALA B 1 558 ? 175.606 200.542 77.231 1.00 127.26 558 ALA B CA 1
ATOM 10694 C C . ALA B 1 558 ? 175.930 199.793 78.519 1.00 126.42 558 ALA B C 1
ATOM 10695 O O . ALA B 1 558 ? 175.396 198.703 78.753 1.00 125.37 558 ALA B O 1
ATOM 10697 N N . ILE B 1 559 ? 176.783 200.370 79.366 1.00 121.27 559 ILE B N 1
ATOM 10698 C CA . ILE B 1 559 ? 177.127 199.746 80.641 1.00 120.17 559 ILE B CA 1
ATOM 10699 C C . ILE B 1 559 ? 175.919 199.710 81.568 1.00 121.88 559 ILE B C 1
ATOM 10700 O O . ILE B 1 559 ? 175.669 198.700 82.241 1.00 123.68 559 ILE B O 1
ATOM 10705 N N . GLN B 1 560 ? 175.129 200.790 81.596 1.00 126.54 560 GLN B N 1
ATOM 10706 C CA . GLN B 1 560 ? 173.942 200.792 82.444 1.00 125.78 560 GLN B CA 1
ATOM 10707 C C . GLN B 1 560 ? 172.887 199.812 81.941 1.00 126.61 560 GLN B C 1
ATOM 10708 O O . GLN B 1 560 ? 172.216 199.148 82.745 1.00 129.04 560 GLN B O 1
ATOM 10714 N N . ILE B 1 561 ? 172.753 199.678 80.619 1.00 122.29 561 ILE B N 1
ATOM 10715 C CA . ILE B 1 561 ? 171.822 198.713 80.043 1.00 120.68 561 ILE B CA 1
ATOM 10716 C C . ILE B 1 561 ? 172.266 197.287 80.352 1.00 120.50 561 ILE B C 1
ATOM 10717 O O . ILE B 1 561 ? 171.442 196.427 80.695 1.00 121.05 561 ILE B O 1
ATOM 10722 N N . GLY B 1 562 ? 173.575 197.023 80.283 1.00 115.22 562 GLY B N 1
ATOM 10723 C CA . GLY B 1 562 ? 174.077 195.700 80.621 1.00 116.30 562 GLY B CA 1
ATOM 10724 C C . GLY B 1 562 ? 173.908 195.351 82.088 1.00 116.39 562 GLY B C 1
ATOM 10725 O O . GLY B 1 562 ? 173.594 194.206 82.427 1.00 114.83 562 GLY B O 1
ATOM 10726 N N . LEU B 1 563 ? 174.097 196.334 82.973 1.00 111.99 563 LEU B N 1
ATOM 10727 C CA . LEU B 1 563 ? 173.844 196.113 84.394 1.00 107.42 563 LEU B CA 1
ATOM 10728 C C . LEU B 1 563 ? 172.371 195.838 84.665 1.00 108.16 563 LEU B C 1
ATOM 10729 O O . LEU B 1 563 ? 172.039 194.957 85.467 1.00 111.10 563 LEU B O 1
ATOM 10734 N N . ILE B 1 564 ? 171.477 196.570 83.996 1.00 113.23 564 ILE B N 1
ATOM 10735 C CA . ILE B 1 564 ? 170.044 196.350 84.170 1.00 112.52 564 ILE B CA 1
ATOM 10736 C C . ILE B 1 564 ? 169.643 194.977 83.630 1.00 116.75 564 ILE B C 1
ATOM 10737 O O . ILE B 1 564 ? 168.804 194.288 84.219 1.00 119.89 564 ILE B O 1
ATOM 10742 N N . ASP B 1 565 ? 170.277 194.534 82.537 1.00 120.56 565 ASP B N 1
ATOM 10743 C CA . ASP B 1 565 ? 170.017 193.197 82.002 1.00 118.49 565 ASP B CA 1
ATOM 10744 C C . ASP B 1 565 ? 170.494 192.102 82.951 1.00 119.01 565 ASP B C 1
ATOM 10745 O O . ASP B 1 565 ? 169.819 191.076 83.113 1.00 117.97 565 ASP B O 1
ATOM 10750 N N . LEU B 1 566 ? 171.665 192.299 83.569 1.00 107.46 566 LEU B N 1
ATOM 10751 C CA . LEU B 1 566 ? 172.152 191.356 84.572 1.00 104.51 566 LEU B CA 1
ATOM 10752 C C . LEU B 1 566 ? 171.216 191.293 85.767 1.00 103.88 566 LEU B C 1
ATOM 10753 O O . LEU B 1 566 ? 170.941 190.208 86.286 1.00 104.33 566 LEU B O 1
ATOM 10758 N N . LEU B 1 567 ? 170.707 192.443 86.203 1.00 105.79 567 LEU B N 1
ATOM 10759 C CA . LEU B 1 567 ? 169.762 192.471 87.315 1.00 102.84 567 LEU B CA 1
ATOM 10760 C C . LEU B 1 567 ? 168.413 191.878 86.927 1.00 105.16 567 LEU B C 1
ATOM 10761 O O . LEU B 1 567 ? 167.688 191.371 87.788 1.00 105.89 567 LEU B O 1
ATOM 10766 N N . SER B 1 568 ? 168.043 191.953 85.649 1.00 114.15 568 SER B N 1
ATOM 10767 C CA . SER B 1 568 ? 166.769 191.406 85.203 1.00 111.67 568 SER B CA 1
ATOM 10768 C C . SER B 1 568 ? 166.810 189.891 85.089 1.00 112.79 568 SER B C 1
ATOM 10769 O O . SER B 1 568 ? 165.839 189.215 85.443 1.00 113.17 568 SER B O 1
ATOM 10772 N N . CYS B 1 569 ? 167.924 189.331 84.605 1.00 118.37 569 CYS B N 1
ATOM 10773 C CA . CYS B 1 569 ? 168.055 187.877 84.612 1.00 116.53 569 CYS B CA 1
ATOM 10774 C C . CYS B 1 569 ? 168.261 187.325 86.010 1.00 117.36 569 CYS B C 1
ATOM 10775 O O . CYS B 1 569 ? 168.063 186.127 86.226 1.00 115.23 569 CYS B O 1
ATOM 10778 N N . MET B 1 570 ? 168.642 188.184 86.956 1.00 119.68 570 MET B N 1
ATOM 10779 C CA . MET B 1 570 ? 168.844 187.812 88.345 1.00 112.08 570 MET B CA 1
ATOM 10780 C C . MET B 1 570 ? 167.527 187.460 89.019 1.00 112.78 570 MET B C 1
ATOM 10781 O O . MET B 1 570 ? 167.531 186.802 90.063 1.00 113.93 570 MET B O 1
ATOM 10786 N N . GLY B 1 571 ? 166.405 187.877 88.437 1.00 115.25 571 GLY B N 1
ATOM 10787 C CA . GLY B 1 571 ? 165.090 187.663 88.989 1.00 116.74 571 GLY B CA 1
ATOM 10788 C C . GLY B 1 571 ? 164.454 188.873 89.634 1.00 120.43 571 GLY B C 1
ATOM 10789 O O . GLY B 1 571 ? 163.387 188.733 90.242 1.00 120.92 571 GLY B O 1
ATOM 10790 N N . LEU B 1 572 ? 165.055 190.050 89.508 1.00 117.06 572 LEU B N 1
ATOM 10791 C CA . LEU B 1 572 ? 164.686 191.210 90.310 1.00 113.49 572 LEU B CA 1
ATOM 10792 C C . LEU B 1 572 ? 163.886 192.209 89.492 1.00 115.09 572 LEU B C 1
ATOM 10793 O O . LEU B 1 572 ? 164.269 192.562 88.373 1.00 114.91 572 LEU B O 1
ATOM 10798 N N . ARG B 1 573 ? 162.782 192.666 90.072 1.00 131.09 573 ARG B N 1
ATOM 10799 C CA . ARG B 1 573 ? 161.856 193.588 89.450 1.00 130.60 573 ARG B CA 1
ATOM 10800 C C . ARG B 1 573 ? 161.760 194.833 90.318 1.00 129.63 573 ARG B C 1
ATOM 10801 O O . ARG B 1 573 ? 161.337 194.727 91.477 1.00 129.84 573 ARG B O 1
ATOM 10809 N N . PRO B 1 574 ? 162.158 196.009 89.832 1.00 121.67 574 PRO B N 1
ATOM 10810 C CA . PRO B 1 574 ? 162.240 197.181 90.708 1.00 123.17 574 PRO B CA 1
ATOM 10811 C C . PRO B 1 574 ? 160.875 197.733 91.076 1.00 127.94 574 PRO B C 1
ATOM 10812 O O . PRO B 1 574 ? 159.902 197.607 90.330 1.00 129.94 574 PRO B O 1
ATOM 10816 N N . ASP B 1 575 ? 160.814 198.360 92.248 1.00 127.02 575 ASP B N 1
ATOM 10817 C CA . ASP B 1 575 ? 159.597 199.005 92.721 1.00 123.53 575 ASP B CA 1
ATOM 10818 C C . ASP B 1 575 ? 159.571 200.497 92.446 1.00 123.23 575 ASP B C 1
ATOM 10819 O O . ASP B 1 575 ? 158.487 201.071 92.317 1.00 125.09 575 ASP B O 1
ATOM 10824 N N . GLY B 1 576 ? 160.730 201.135 92.355 1.00 119.97 576 GLY B N 1
ATOM 10825 C CA . GLY B 1 576 ? 160.792 202.547 92.044 1.00 118.93 576 GLY B CA 1
ATOM 10826 C C . GLY B 1 576 ? 162.046 202.894 91.279 1.00 120.87 576 GLY B C 1
ATOM 10827 O O . GLY B 1 576 ? 163.135 202.421 91.615 1.00 122.31 576 GLY B O 1
ATOM 10828 N N . ILE B 1 577 ? 161.912 203.706 90.235 1.00 128.46 577 ILE B N 1
ATOM 10829 C CA . ILE B 1 577 ? 163.024 204.084 89.376 1.00 126.63 577 ILE B CA 1
ATOM 10830 C C . ILE B 1 577 ? 163.140 205.601 89.396 1.00 127.91 577 ILE B C 1
ATOM 10831 O O . ILE B 1 577 ? 162.138 206.307 89.238 1.00 134.99 577 ILE B O 1
ATOM 10836 N N . VAL B 1 578 ? 164.355 206.101 89.604 1.00 124.00 578 VAL B N 1
ATOM 10837 C CA . VAL B 1 578 ? 164.632 207.535 89.565 1.00 126.10 578 VAL B CA 1
ATOM 10838 C C . VAL B 1 578 ? 166.055 207.726 89.065 1.00 126.80 578 VAL B C 1
ATOM 10839 O O . VAL B 1 578 ? 166.989 207.114 89.590 1.00 128.59 578 VAL B O 1
ATOM 10843 N N . GLY B 1 579 ? 166.225 208.557 88.038 1.00 136.17 579 GLY B N 1
ATOM 10844 C CA . GLY B 1 579 ? 167.516 208.724 87.413 1.00 137.24 579 GLY B CA 1
ATOM 10845 C C . GLY B 1 579 ? 168.009 210.154 87.474 1.00 137.42 579 GLY B C 1
ATOM 10846 O O . GLY B 1 579 ? 167.435 211.011 88.143 1.00 140.95 579 GLY B O 1
ATOM 10847 N N . HIS B 1 580 ? 169.099 210.389 86.757 1.00 142.74 580 HIS B N 1
ATOM 10848 C CA . HIS B 1 580 ? 169.809 211.656 86.769 1.00 141.67 580 HIS B CA 1
ATOM 10849 C C . HIS B 1 580 ? 170.362 211.879 85.370 1.00 146.47 580 HIS B C 1
ATOM 10850 O O . HIS B 1 580 ? 171.400 211.308 85.024 1.00 149.84 580 HIS B O 1
ATOM 10857 N N . SER B 1 581 ? 169.647 212.672 84.567 1.00 154.84 581 SER B N 1
ATOM 10858 C CA . SER B 1 581 ? 170.024 213.090 83.198 1.00 156.32 581 SER B CA 1
ATOM 10859 C C . SER B 1 581 ? 170.180 211.766 82.450 1.00 156.27 581 SER B C 1
ATOM 10860 O O . SER B 1 581 ? 169.235 210.956 82.433 1.00 155.67 581 SER B O 1
ATOM 10863 N N . LEU B 1 582 ? 171.318 211.504 81.802 1.00 146.53 582 LEU B N 1
ATOM 10864 C CA . LEU B 1 582 ? 171.503 210.239 81.092 1.00 146.01 582 LEU B CA 1
ATOM 10865 C C . LEU B 1 582 ? 171.117 208.976 81.848 1.00 147.64 582 LEU B C 1
ATOM 10866 O O . LEU B 1 582 ? 170.736 207.964 81.239 1.00 148.87 582 LEU B O 1
ATOM 10871 N N . GLY B 1 583 ? 171.202 209.020 83.178 1.00 144.83 583 GLY B N 1
ATOM 10872 C CA . GLY B 1 583 ? 170.557 207.999 83.980 1.00 143.85 583 GLY B CA 1
ATOM 10873 C C . GLY B 1 583 ? 169.063 207.945 83.744 1.00 145.03 583 GLY B C 1
ATOM 10874 O O . GLY B 1 583 ? 168.484 206.866 83.638 1.00 146.80 583 GLY B O 1
ATOM 10875 N N . GLU B 1 584 ? 168.426 209.109 83.597 1.00 149.42 584 GLU B N 1
ATOM 10876 C CA . GLU B 1 584 ? 166.997 209.123 83.310 1.00 150.72 584 GLU B CA 1
ATOM 10877 C C . GLU B 1 584 ? 166.722 208.674 81.878 1.00 150.12 584 GLU B C 1
ATOM 10878 O O . GLU B 1 584 ? 165.622 208.204 81.565 1.00 149.48 584 GLU B O 1
ATOM 10884 N N . VAL B 1 585 ? 167.719 208.796 80.994 1.00 144.79 585 VAL B N 1
ATOM 10885 C CA . VAL B 1 585 ? 167.597 208.168 79.677 1.00 144.81 585 VAL B CA 1
ATOM 10886 C C . VAL B 1 585 ? 167.601 206.643 79.803 1.00 142.87 585 VAL B C 1
ATOM 10887 O O . VAL B 1 585 ? 166.765 205.962 79.195 1.00 141.16 585 VAL B O 1
ATOM 10891 N N . ALA B 1 586 ? 168.503 206.085 80.619 1.00 139.38 586 ALA B N 1
ATOM 10892 C CA . ALA B 1 586 ? 168.516 204.637 80.846 1.00 135.69 586 ALA B CA 1
ATOM 10893 C C . ALA B 1 586 ? 167.328 204.156 81.680 1.00 136.12 586 ALA B C 1
ATOM 10894 O O . ALA B 1 586 ? 167.031 202.951 81.694 1.00 135.16 586 ALA B O 1
ATOM 10896 N N . CYS B 1 587 ? 166.642 205.073 82.368 1.00 139.88 587 CYS B N 1
ATOM 10897 C CA . CYS B 1 587 ? 165.436 204.719 83.114 1.00 138.72 587 CYS B CA 1
ATOM 10898 C C . CYS B 1 587 ? 164.314 204.256 82.197 1.00 141.22 587 CYS B C 1
ATOM 10899 O O . CYS B 1 587 ? 163.394 203.562 82.642 1.00 141.88 587 CYS B O 1
ATOM 10902 N N . GLY B 1 588 ? 164.345 204.662 80.927 1.00 143.58 588 GLY B N 1
ATOM 10903 C CA . GLY B 1 588 ? 163.368 204.163 79.977 1.00 143.87 588 GLY B CA 1
ATOM 10904 C C . GLY B 1 588 ? 163.504 202.674 79.732 1.00 143.46 588 GLY B C 1
ATOM 10905 O O . GLY B 1 588 ? 162.506 201.949 79.689 1.00 144.08 588 GLY B O 1
ATOM 10906 N N . TYR B 1 589 ? 164.738 202.196 79.575 1.00 136.47 589 TYR B N 1
ATOM 10907 C CA . TYR B 1 589 ? 164.954 200.760 79.474 1.00 135.83 589 TYR B CA 1
ATOM 10908 C C . TYR B 1 589 ? 164.721 200.071 80.808 1.00 136.15 589 TYR B C 1
ATOM 10909 O O . TYR B 1 589 ? 164.315 198.903 80.835 1.00 136.62 589 TYR B O 1
ATOM 10918 N N . ALA B 1 590 ? 164.991 200.765 81.918 1.00 136.39 590 ALA B N 1
ATOM 10919 C CA . ALA B 1 590 ? 164.711 200.187 83.231 1.00 135.06 590 ALA B CA 1
ATOM 10920 C C . ALA B 1 590 ? 163.216 199.978 83.441 1.00 135.38 590 ALA B C 1
ATOM 10921 O O . ALA B 1 590 ? 162.802 198.982 84.046 1.00 133.46 590 ALA B O 1
ATOM 10923 N N . ASP B 1 591 ? 162.396 200.898 82.947 1.00 147.12 591 ASP B N 1
ATOM 10924 C CA . ASP B 1 591 ? 160.947 200.844 83.088 1.00 147.79 591 ASP B CA 1
ATOM 10925 C C . ASP B 1 591 ? 160.285 199.949 82.053 1.00 147.51 591 ASP B C 1
ATOM 10926 O O . ASP B 1 591 ? 159.149 199.514 82.260 1.00 146.22 591 ASP B O 1
ATOM 10931 N N . GLY B 1 592 ? 160.964 199.647 80.952 1.00 149.34 592 GLY B N 1
ATOM 10932 C CA . GLY B 1 592 ? 160.369 198.884 79.880 1.00 147.47 592 GLY B CA 1
ATOM 10933 C C . GLY B 1 592 ? 159.692 199.713 78.814 1.00 147.85 592 GLY B C 1
ATOM 10934 O O . GLY B 1 592 ? 159.207 199.146 77.828 1.00 148.44 592 GLY B O 1
ATOM 10935 N N . CYS B 1 593 ? 159.638 201.035 78.976 1.00 155.49 593 CYS B N 1
ATOM 10936 C CA . CYS B 1 593 ? 159.031 201.883 77.957 1.00 156.42 593 CYS B CA 1
ATOM 10937 C C . CYS B 1 593 ? 159.982 202.154 76.799 1.00 156.56 593 CYS B C 1
ATOM 10938 O O . CYS B 1 593 ? 159.559 202.688 75.770 1.00 157.05 593 CYS B O 1
ATOM 10941 N N . LEU B 1 594 ? 161.257 201.817 76.949 1.00 152.83 594 LEU B N 1
ATOM 10942 C CA . LEU B 1 594 ? 162.234 201.887 75.875 1.00 152.23 594 LEU B CA 1
ATOM 10943 C C . LEU B 1 594 ? 162.806 200.499 75.612 1.00 153.98 594 LEU B C 1
ATOM 10944 O O . LEU B 1 594 ? 162.608 199.562 76.388 1.00 153.51 594 LEU B O 1
ATOM 10949 N N . SER B 1 595 ? 163.526 200.375 74.503 1.00 155.79 595 SER B N 1
ATOM 10950 C CA . SER B 1 595 ? 164.279 199.167 74.203 1.00 154.90 595 SER B CA 1
ATOM 10951 C C . SER B 1 595 ? 165.760 199.514 74.108 1.00 155.68 595 SER B C 1
ATOM 10952 O O . SER B 1 595 ? 166.173 200.634 74.430 1.00 155.97 595 SER B O 1
ATOM 10955 N N . GLN B 1 596 ? 166.563 198.532 73.688 1.00 150.01 596 GLN B N 1
ATOM 10956 C CA . GLN B 1 596 ? 168.012 198.711 73.599 1.00 150.55 596 GLN B CA 1
ATOM 10957 C C . GLN B 1 596 ? 168.381 199.760 72.555 1.00 151.74 596 GLN B C 1
ATOM 10958 O O . GLN B 1 596 ? 169.086 200.736 72.853 1.00 154.92 596 GLN B O 1
ATOM 10964 N N . GLU B 1 597 ? 167.881 199.578 71.330 1.00 157.56 597 GLU B N 1
ATOM 10965 C CA . GLU B 1 597 ? 168.333 200.375 70.197 1.00 158.10 597 GLU B CA 1
ATOM 10966 C C . GLU B 1 597 ? 167.913 201.832 70.311 1.00 159.16 597 GLU B C 1
ATOM 10967 O O . GLU B 1 597 ? 168.711 202.720 70.003 1.00 158.63 597 GLU B O 1
ATOM 10973 N N . GLU B 1 598 ? 166.689 202.093 70.784 1.00 162.35 598 GLU B N 1
ATOM 10974 C CA . GLU B 1 598 ? 166.230 203.467 70.943 1.00 162.92 598 GLU B CA 1
ATOM 10975 C C . GLU B 1 598 ? 167.030 204.202 72.006 1.00 163.50 598 GLU B C 1
ATOM 10976 O O . GLU B 1 598 ? 167.374 205.373 71.823 1.00 163.99 598 GLU B O 1
ATOM 10982 N N . ALA B 1 599 ? 167.372 203.519 73.101 1.00 156.23 599 ALA B N 1
ATOM 10983 C CA . ALA B 1 599 ? 168.167 204.137 74.159 1.00 155.53 599 ALA B CA 1
ATOM 10984 C C . ALA B 1 599 ? 169.578 204.465 73.686 1.00 156.33 599 ALA B C 1
ATOM 10985 O O . ALA B 1 599 ? 170.076 205.576 73.927 1.00 157.59 599 ALA B O 1
ATOM 10987 N N . VAL B 1 600 ? 170.227 203.521 72.993 1.00 153.50 600 VAL B N 1
ATOM 10988 C CA . VAL B 1 600 ? 171.597 203.755 72.539 1.00 153.39 600 VAL B CA 1
ATOM 10989 C C . VAL B 1 600 ? 171.647 204.831 71.457 1.00 155.96 600 VAL B C 1
ATOM 10990 O O . VAL B 1 600 ? 172.511 205.718 71.490 1.00 156.49 600 VAL B O 1
ATOM 10994 N N . LEU B 1 601 ? 170.705 204.802 70.505 1.00 161.53 601 LEU B N 1
ATOM 10995 C CA . LEU B 1 601 ? 170.675 205.849 69.485 1.00 161.00 601 LEU B CA 1
ATOM 10996 C C . LEU B 1 601 ? 170.276 207.204 70.053 1.00 162.04 601 LEU B C 1
ATOM 10997 O O . LEU B 1 601 ? 170.757 208.226 69.560 1.00 162.98 601 LEU B O 1
ATOM 11002 N N . ALA B 1 602 ? 169.432 207.242 71.090 1.00 159.01 602 ALA B N 1
ATOM 11003 C CA . ALA B 1 602 ? 169.086 208.513 71.717 1.00 157.57 602 ALA B CA 1
ATOM 11004 C C . ALA B 1 602 ? 170.288 209.126 72.422 1.00 158.37 602 ALA B C 1
ATOM 11005 O O . ALA B 1 602 ? 170.528 210.336 72.310 1.00 159.24 602 ALA B O 1
ATOM 11007 N N . ALA B 1 603 ? 171.063 208.302 73.136 1.00 158.47 603 ALA B N 1
ATOM 11008 C CA . ALA B 1 603 ? 172.279 208.792 73.778 1.00 158.24 603 ALA B CA 1
ATOM 11009 C C . ALA B 1 603 ? 173.304 209.263 72.753 1.00 159.94 603 ALA B C 1
ATOM 11010 O O . ALA B 1 603 ? 173.916 210.336 72.921 1.00 162.22 603 ALA B O 1
ATOM 11012 N N . TYR B 1 604 ? 173.477 208.500 71.667 1.00 164.44 604 TYR B N 1
ATOM 11013 C CA . TYR B 1 604 ? 174.462 208.886 70.665 1.00 165.56 604 TYR B CA 1
ATOM 11014 C C . TYR B 1 604 ? 174.012 210.142 69.930 1.00 166.93 604 TYR B C 1
ATOM 11015 O O . TYR B 1 604 ? 174.843 210.965 69.546 1.00 167.34 604 TYR B O 1
ATOM 11024 N N . TRP B 1 605 ? 172.705 210.306 69.718 1.00 169.08 605 TRP B N 1
ATOM 11025 C CA . TRP B 1 605 ? 172.235 211.485 69.007 1.00 168.09 605 TRP B CA 1
ATOM 11026 C C . TRP B 1 605 ? 172.288 212.726 69.877 1.00 167.68 605 TRP B C 1
ATOM 11027 O O . TRP B 1 605 ? 172.503 213.825 69.355 1.00 168.01 605 TRP B O 1
ATOM 11038 N N . ARG B 1 606 ? 172.113 212.572 71.194 1.00 168.20 606 ARG B N 1
ATOM 11039 C CA . ARG B 1 606 ? 172.364 213.680 72.109 1.00 168.86 606 ARG B CA 1
ATOM 11040 C C . ARG B 1 606 ? 173.819 214.126 72.031 1.00 168.30 606 ARG B C 1
ATOM 11041 O O . ARG B 1 606 ? 174.108 215.323 71.885 1.00 170.09 606 ARG B O 1
ATOM 11049 N N . GLY B 1 607 ? 174.742 213.156 72.068 1.00 170.88 607 GLY B N 1
ATOM 11050 C CA . GLY B 1 607 ? 176.154 213.486 71.925 1.00 170.66 607 GLY B CA 1
ATOM 11051 C C . GLY B 1 607 ? 176.495 214.077 70.568 1.00 172.81 607 GLY B C 1
ATOM 11052 O O . GLY B 1 607 ? 177.290 215.013 70.470 1.00 173.65 607 GLY B O 1
ATOM 11053 N N . GLN B 1 608 ? 175.857 213.572 69.510 1.00 177.89 608 GLN B N 1
ATOM 11054 C CA . GLN B 1 608 ? 176.153 214.027 68.158 1.00 178.09 608 GLN B CA 1
ATOM 11055 C C . GLN B 1 608 ? 175.650 215.442 67.919 1.00 177.68 608 GLN B C 1
ATOM 11056 O O . GLN B 1 608 ? 176.342 216.251 67.293 1.00 177.72 608 GLN B O 1
ATOM 11062 N N . CYS B 1 609 ? 174.450 215.764 68.409 1.00 178.96 609 CYS B N 1
ATOM 11063 C CA . CYS B 1 609 ? 173.939 217.120 68.266 1.00 178.67 609 CYS B CA 1
ATOM 11064 C C . CYS B 1 609 ? 174.723 218.105 69.119 1.00 179.16 609 CYS B C 1
ATOM 11065 O O . CYS B 1 609 ? 174.967 219.239 68.679 1.00 180.32 609 CYS B O 1
ATOM 11068 N N . ILE B 1 610 ? 175.149 217.682 70.319 1.00 181.20 610 ILE B N 1
ATOM 11069 C CA . ILE B 1 610 ? 175.966 218.537 71.174 1.00 181.30 610 ILE B CA 1
ATOM 11070 C C . ILE B 1 610 ? 177.320 218.811 70.523 1.00 180.98 610 ILE B C 1
ATOM 11071 O O . ILE B 1 610 ? 177.822 219.942 70.558 1.00 180.09 610 ILE B O 1
ATOM 11076 N N . LYS B 1 611 ? 177.914 217.774 69.925 1.00 182.35 611 LYS B N 1
ATOM 11077 C CA . LYS B 1 611 ? 179.261 217.932 69.314 1.00 182.01 611 LYS B CA 1
ATOM 11078 C C . LYS B 1 611 ? 179.123 218.582 67.932 1.00 183.54 611 LYS B C 1
ATOM 11079 O O . LYS B 1 611 ? 180.134 219.108 67.427 1.00 182.66 611 LYS B O 1
ATOM 11085 N N . GLU B 1 612 ? 177.919 218.551 67.352 1.00 191.87 612 GLU B N 1
ATOM 11086 C CA . GLU B 1 612 ? 177.684 219.194 66.032 1.00 190.94 612 GLU B CA 1
ATOM 11087 C C . GLU B 1 612 ? 177.791 220.712 66.194 1.00 191.12 612 GLU B C 1
ATOM 11088 O O . GLU B 1 612 ? 178.755 221.296 65.663 1.00 190.47 612 GLU B O 1
ATOM 11094 N N . ALA B 1 613 ? 176.837 221.320 66.907 1.00 198.91 613 ALA B N 1
ATOM 11095 C CA . ALA B 1 613 ? 176.865 222.782 67.140 1.00 198.69 613 ALA B CA 1
ATOM 11096 C C . ALA B 1 613 ? 177.926 223.110 68.196 1.00 199.18 613 ALA B C 1
ATOM 11097 O O . ALA B 1 613 ? 178.381 222.178 68.886 1.00 199.06 613 ALA B O 1
ATOM 11099 N N . HIS B 1 614 ? 178.301 224.387 68.314 1.00 201.27 614 HIS B N 1
ATOM 11100 C CA . HIS B 1 614 ? 179.351 224.796 69.288 1.00 200.58 614 HIS B CA 1
ATOM 11101 C C . HIS B 1 614 ? 178.868 226.021 70.074 1.00 199.56 614 HIS B C 1
ATOM 11102 O O . HIS B 1 614 ? 178.400 226.997 69.450 1.00 199.52 614 HIS B O 1
ATOM 11109 N N . LEU B 1 615 ? 178.981 225.967 71.405 1.00 205.06 615 LEU B N 1
ATOM 11110 C CA . LEU B 1 615 ? 178.560 227.107 72.262 1.00 205.76 615 LEU B CA 1
ATOM 11111 C C . LEU B 1 615 ? 179.716 227.476 73.198 1.00 206.82 615 LEU B C 1
ATOM 11112 O O . LEU B 1 615 ? 180.629 226.641 73.358 1.00 205.80 615 LEU B O 1
ATOM 11117 N N . PRO B 1 616 ? 179.731 228.677 73.820 1.00 215.07 616 PRO B N 1
ATOM 11118 C CA . PRO B 1 616 ? 180.855 229.099 74.663 1.00 214.11 616 PRO B CA 1
ATOM 11119 C C . PRO B 1 616 ? 181.172 228.046 75.734 1.00 214.64 616 PRO B C 1
ATOM 11120 O O . PRO B 1 616 ? 180.249 227.527 76.338 1.00 214.48 616 PRO B O 1
ATOM 11124 N N . PRO B 1 617 ? 182.461 227.731 75.990 1.00 216.57 617 PRO B N 1
ATOM 11125 C CA . PRO B 1 617 ? 182.824 226.694 76.958 1.00 216.43 617 PRO B CA 1
ATOM 11126 C C . PRO B 1 617 ? 182.104 226.932 78.292 1.00 217.25 617 PRO B C 1
ATOM 11127 O O . PRO B 1 617 ? 182.098 228.059 78.756 1.00 217.76 617 PRO B O 1
ATOM 11131 N N . GLY B 1 618 ? 181.525 225.876 78.871 1.00 215.19 618 GLY B N 1
ATOM 11132 C CA . GLY B 1 618 ? 180.747 226.037 80.115 1.00 214.46 618 GLY B CA 1
ATOM 11133 C C . GLY B 1 618 ? 181.466 225.503 81.339 1.00 214.23 618 GLY B C 1
ATOM 11134 O O . GLY B 1 618 ? 182.580 224.967 81.184 1.00 214.31 618 GLY B O 1
ATOM 11135 N N . ALA B 1 619 ? 180.851 225.648 82.516 1.00 209.40 619 ALA B N 1
ATOM 11136 C CA . ALA B 1 619 ? 181.431 225.173 83.762 1.00 208.80 619 ALA B CA 1
ATOM 11137 C C . ALA B 1 619 ? 180.395 224.475 84.634 1.00 207.95 619 ALA B C 1
ATOM 11138 O O . ALA B 1 619 ? 179.190 224.708 84.526 1.00 207.14 619 ALA B O 1
ATOM 11140 N N . MET B 1 620 ? 180.896 223.591 85.500 1.00 205.64 620 MET B N 1
ATOM 11141 C CA . MET B 1 620 ? 180.113 222.896 86.528 1.00 206.17 620 MET B CA 1
ATOM 11142 C C . MET B 1 620 ? 180.808 222.965 87.886 1.00 206.38 620 MET B C 1
ATOM 11143 O O . MET B 1 620 ? 181.121 221.953 88.508 1.00 206.18 620 MET B O 1
ATOM 11148 N N . ALA B 1 621 ? 181.109 224.184 88.323 1.00 208.00 621 ALA B N 1
ATOM 11149 C CA . ALA B 1 621 ? 181.517 224.395 89.699 1.00 208.00 621 ALA B CA 1
ATOM 11150 C C . ALA B 1 621 ? 180.390 223.991 90.651 1.00 207.98 621 ALA B C 1
ATOM 11151 O O . ALA B 1 621 ? 179.201 224.171 90.375 1.00 207.73 621 ALA B O 1
ATOM 11153 N N . ALA B 1 622 ? 180.783 223.418 91.784 1.00 211.32 622 ALA B N 1
ATOM 11154 C CA . ALA B 1 622 ? 179.841 222.992 92.808 1.00 210.73 622 ALA B CA 1
ATOM 11155 C C . ALA B 1 622 ? 180.110 223.784 94.074 1.00 211.89 622 ALA B C 1
ATOM 11156 O O . ALA B 1 622 ? 181.260 223.914 94.501 1.00 212.19 622 ALA B O 1
ATOM 11158 N N . VAL B 1 623 ? 179.045 224.311 94.675 1.00 211.56 623 VAL B N 1
ATOM 11159 C CA . VAL B 1 623 ? 179.168 225.215 95.808 1.00 211.52 623 VAL B CA 1
ATOM 11160 C C . VAL B 1 623 ? 178.440 224.624 97.006 1.00 210.99 623 VAL B C 1
ATOM 11161 O O . VAL B 1 623 ? 177.550 223.781 96.873 1.00 210.67 623 VAL B O 1
ATOM 11165 N N . GLY B 1 624 ? 178.838 225.082 98.189 1.00 211.63 624 GLY B N 1
ATOM 11166 C CA . GLY B 1 624 ? 178.211 224.650 99.422 1.00 211.56 624 GLY B CA 1
ATOM 11167 C C . GLY B 1 624 ? 177.059 225.544 99.831 1.00 211.28 624 GLY B C 1
ATOM 11168 O O . GLY B 1 624 ? 177.064 226.117 100.924 1.00 210.68 624 GLY B O 1
ATOM 11169 N N . LEU B 1 625 ? 176.065 225.672 98.956 1.00 209.45 625 LEU B N 1
ATOM 11170 C CA . LEU B 1 625 ? 174.918 226.532 99.190 1.00 208.62 625 LEU B CA 1
ATOM 11171 C C . LEU B 1 625 ? 173.646 225.771 98.844 1.00 208.66 625 LEU B C 1
ATOM 11172 O O . LEU B 1 625 ? 173.667 224.802 98.085 1.00 210.05 625 LEU B O 1
ATOM 11177 N N . SER B 1 626 ? 172.532 226.221 99.411 1.00 210.37 626 SER B N 1
ATOM 11178 C CA . SER B 1 626 ? 171.260 225.567 99.160 1.00 211.35 626 SER B CA 1
ATOM 11179 C C . SER B 1 626 ? 170.680 226.034 97.826 1.00 211.84 626 SER B C 1
ATOM 11180 O O . SER B 1 626 ? 171.258 226.858 97.114 1.00 211.43 626 SER B O 1
ATOM 11183 N N . TRP B 1 627 ? 169.509 225.483 97.491 1.00 206.27 627 TRP B N 1
ATOM 11184 C CA . TRP B 1 627 ? 168.869 225.782 96.214 1.00 205.80 627 TRP B CA 1
ATOM 11185 C C . TRP B 1 627 ? 168.343 227.211 96.167 1.00 206.41 627 TRP B C 1
ATOM 11186 O O . TRP B 1 627 ? 168.426 227.871 95.126 1.00 206.28 627 TRP B O 1
ATOM 11197 N N . GLU B 1 628 ? 167.803 227.707 97.280 1.00 215.37 628 GLU B N 1
ATOM 11198 C CA . GLU B 1 628 ? 167.249 229.053 97.303 1.00 214.58 628 GLU B CA 1
ATOM 11199 C C . GLU B 1 628 ? 168.316 230.138 97.376 1.00 214.68 628 GLU B C 1
ATOM 11200 O O . GLU B 1 628 ? 168.118 231.216 96.808 1.00 214.67 628 GLU B O 1
ATOM 11206 N N . GLU B 1 629 ? 169.437 229.882 98.053 1.00 215.60 629 GLU B N 1
ATOM 11207 C CA . GLU B 1 629 ? 170.478 230.904 98.157 1.00 215.16 629 GLU B CA 1
ATOM 11208 C C . GLU B 1 629 ? 171.262 231.033 96.859 1.00 215.66 629 GLU B C 1
ATOM 11209 O O . GLU B 1 629 ? 171.895 232.066 96.612 1.00 215.51 629 GLU B O 1
ATOM 11215 N N . CYS B 1 630 ? 171.246 229.995 96.020 1.00 221.31 630 CYS B N 1
ATOM 11216 C CA . CYS B 1 630 ? 171.995 230.050 94.773 1.00 221.85 630 CYS B CA 1
ATOM 11217 C C . CYS B 1 630 ? 171.331 230.933 93.726 1.00 222.25 630 CYS B C 1
ATOM 11218 O O . CYS B 1 630 ? 172.031 231.465 92.860 1.00 222.49 630 CYS B O 1
ATOM 11221 N N . LYS B 1 631 ? 170.008 231.099 93.780 1.00 218.86 631 LYS B N 1
ATOM 11222 C CA . LYS B 1 631 ? 169.332 231.939 92.795 1.00 218.58 631 LYS B CA 1
ATOM 11223 C C . LYS B 1 631 ? 169.598 233.419 93.025 1.00 219.19 631 LYS B C 1
ATOM 11224 O O . LYS B 1 631 ? 169.579 234.205 92.070 1.00 218.27 631 LYS B O 1
ATOM 11230 N N . GLN B 1 632 ? 169.836 233.820 94.270 1.00 225.30 632 GLN B N 1
ATOM 11231 C CA . GLN B 1 632 ? 170.012 235.224 94.603 1.00 224.39 632 GLN B CA 1
ATOM 11232 C C . GLN B 1 632 ? 171.466 235.664 94.610 1.00 224.54 632 GLN B C 1
ATOM 11233 O O . GLN B 1 632 ? 171.736 236.862 94.760 1.00 224.17 632 GLN B O 1
ATOM 11239 N N . ARG B 1 633 ? 172.411 234.734 94.463 1.00 223.84 633 ARG B N 1
ATOM 11240 C CA . ARG B 1 633 ? 173.827 235.068 94.519 1.00 223.07 633 ARG B CA 1
ATOM 11241 C C . ARG B 1 633 ? 174.542 234.818 93.195 1.00 222.89 633 ARG B C 1
ATOM 11242 O O . ARG B 1 633 ? 175.745 235.090 93.092 1.00 222.07 633 ARG B O 1
ATOM 11250 N N . CYS B 1 634 ? 173.844 234.304 92.194 1.00 231.60 634 CYS B N 1
ATOM 11251 C CA . CYS B 1 634 ? 174.442 234.152 90.874 1.00 231.78 634 CYS B CA 1
ATOM 11252 C C . CYS B 1 634 ? 174.304 235.456 90.098 1.00 232.40 634 CYS B C 1
ATOM 11253 O O . CYS B 1 634 ? 173.362 236.217 90.345 1.00 231.76 634 CYS B O 1
ATOM 11256 N N . PRO B 1 635 ? 175.208 235.754 89.171 1.00 237.01 635 PRO B N 1
ATOM 11257 C CA . PRO B 1 635 ? 174.971 236.850 88.227 1.00 236.98 635 PRO B CA 1
ATOM 11258 C C . PRO B 1 635 ? 173.865 236.484 87.256 1.00 237.79 635 PRO B C 1
ATOM 11259 O O . PRO B 1 635 ? 173.559 235.294 87.085 1.00 238.74 635 PRO B O 1
ATOM 11263 N N . PRO B 1 636 ? 173.212 237.472 86.639 1.00 240.73 636 PRO B N 1
ATOM 11264 C CA . PRO B 1 636 ? 172.227 237.167 85.592 1.00 240.52 636 PRO B CA 1
ATOM 11265 C C . PRO B 1 636 ? 172.864 236.470 84.397 1.00 240.30 636 PRO B C 1
ATOM 11266 O O . PRO B 1 636 ? 174.001 236.752 84.013 1.00 239.83 636 PRO B O 1
ATOM 11270 N N . GLY B 1 637 ? 172.107 235.544 83.813 1.00 232.51 637 GLY B N 1
ATOM 11271 C CA . GLY B 1 637 ? 172.628 234.658 82.795 1.00 231.64 637 GLY B CA 1
ATOM 11272 C C . GLY B 1 637 ? 173.321 233.422 83.323 1.00 231.80 637 GLY B C 1
ATOM 11273 O O . GLY B 1 637 ? 173.854 232.644 82.525 1.00 230.78 637 GLY B O 1
ATOM 11274 N N . VAL B 1 638 ? 173.333 233.220 84.640 1.00 226.63 638 VAL B N 1
ATOM 11275 C CA . VAL B 1 638 ? 173.961 232.062 85.269 1.00 225.41 638 VAL B CA 1
ATOM 11276 C C . VAL B 1 638 ? 172.902 231.359 86.109 1.00 224.72 638 VAL B C 1
ATOM 11277 O O . VAL B 1 638 ? 172.323 231.963 87.020 1.00 225.17 638 VAL B O 1
ATOM 11281 N N . VAL B 1 639 ? 172.655 230.089 85.802 1.00 212.84 639 VAL B N 1
ATOM 11282 C CA . VAL B 1 639 ? 171.522 229.346 86.350 1.00 212.91 639 VAL B CA 1
ATOM 11283 C C . VAL B 1 639 ? 172.053 228.188 87.190 1.00 213.15 639 VAL B C 1
ATOM 11284 O O . VAL B 1 639 ? 173.043 227.553 86.797 1.00 213.04 639 VAL B O 1
ATOM 11288 N N . PRO B 1 640 ? 171.471 227.907 88.358 1.00 207.12 640 PRO B N 1
ATOM 11289 C CA . PRO B 1 640 ? 171.780 226.646 89.047 1.00 206.81 640 PRO B CA 1
ATOM 11290 C C . PRO B 1 640 ? 171.324 225.450 88.225 1.00 206.74 640 PRO B C 1
ATOM 11291 O O . PRO B 1 640 ? 170.290 225.492 87.552 1.00 206.07 640 PRO B O 1
ATOM 11295 N N . ALA B 1 641 ? 172.106 224.375 88.285 1.00 198.87 641 ALA B N 1
ATOM 11296 C CA . ALA B 1 641 ? 171.926 223.250 87.381 1.00 198.49 641 ALA B CA 1
ATOM 11297 C C . ALA B 1 641 ? 171.446 221.989 88.079 1.00 198.43 641 ALA B C 1
ATOM 11298 O O . ALA B 1 641 ? 170.453 221.392 87.652 1.00 197.81 641 ALA B O 1
ATOM 11300 N N . CYS B 1 642 ? 172.120 221.554 89.137 1.00 194.07 642 CYS B N 1
ATOM 11301 C CA . CYS B 1 642 ? 171.839 220.261 89.740 1.00 193.28 642 CYS B CA 1
ATOM 11302 C C . CYS B 1 642 ? 171.481 220.432 91.207 1.00 192.47 642 CYS B C 1
ATOM 11303 O O . CYS B 1 642 ? 172.262 221.000 91.975 1.00 193.30 642 CYS B O 1
ATOM 11306 N N . HIS B 1 643 ? 170.309 219.935 91.590 1.00 179.86 643 HIS B N 1
ATOM 11307 C CA . HIS B 1 643 ? 169.876 219.945 92.986 1.00 180.14 643 HIS B CA 1
ATOM 11308 C C . HIS B 1 643 ? 170.116 218.569 93.607 1.00 179.84 643 HIS B C 1
ATOM 11309 O O . HIS B 1 643 ? 169.198 217.775 93.818 1.00 179.54 643 HIS B O 1
ATOM 11316 N N . ASN B 1 644 ? 171.391 218.300 93.900 1.00 176.37 644 ASN B N 1
ATOM 11317 C CA . ASN B 1 644 ? 171.764 217.010 94.474 1.00 175.71 644 ASN B CA 1
ATOM 11318 C C . ASN B 1 644 ? 171.269 216.866 95.905 1.00 176.07 644 ASN B C 1
ATOM 11319 O O . ASN B 1 644 ? 170.642 215.858 96.250 1.00 175.93 644 ASN B O 1
ATOM 11324 N N . SER B 1 645 ? 171.523 217.862 96.743 1.00 185.64 645 SER B N 1
ATOM 11325 C CA . SER B 1 645 ? 171.181 217.770 98.153 1.00 185.27 645 SER B CA 1
ATOM 11326 C C . SER B 1 645 ? 170.863 219.170 98.660 1.00 186.29 645 SER B C 1
ATOM 11327 O O . SER B 1 645 ? 170.807 220.131 97.888 1.00 186.29 645 SER B O 1
ATOM 11330 N N . LYS B 1 646 ? 170.660 219.284 99.972 1.00 186.80 646 LYS B N 1
ATOM 11331 C CA . LYS B 1 646 ? 170.328 220.575 100.562 1.00 186.32 646 LYS B CA 1
ATOM 11332 C C . LYS B 1 646 ? 171.561 221.463 100.697 1.00 187.11 646 LYS B C 1
ATOM 11333 O O . LYS B 1 646 ? 171.438 222.674 100.911 1.00 186.54 646 LYS B O 1
ATOM 11339 N N . ASP B 1 647 ? 172.757 220.885 100.570 1.00 194.71 647 ASP B N 1
ATOM 11340 C CA . ASP B 1 647 ? 173.996 221.633 100.728 1.00 193.49 647 ASP B CA 1
ATOM 11341 C C . ASP B 1 647 ? 174.864 221.623 99.477 1.00 194.86 647 ASP B C 1
ATOM 11342 O O . ASP B 1 647 ? 175.839 222.376 99.411 1.00 195.66 647 ASP B O 1
ATOM 11347 N N . THR B 1 648 ? 174.540 220.797 98.484 1.00 197.23 648 THR B N 1
ATOM 11348 C CA . THR B 1 648 ? 175.335 220.677 97.266 1.00 196.52 648 THR B CA 1
ATOM 11349 C C . THR B 1 648 ? 174.474 221.058 96.074 1.00 195.78 648 THR B C 1
ATOM 11350 O O . THR B 1 648 ? 173.496 220.369 95.765 1.00 196.07 648 THR B O 1
ATOM 11354 N N . VAL B 1 649 ? 174.830 222.156 95.412 1.00 201.30 649 VAL B N 1
ATOM 11355 C CA . VAL B 1 649 ? 174.128 222.626 94.222 1.00 201.85 649 VAL B CA 1
ATOM 11356 C C . VAL B 1 649 ? 175.172 222.986 93.172 1.00 201.56 649 VAL B C 1
ATOM 11357 O O . VAL B 1 649 ? 176.099 223.751 93.455 1.00 201.44 649 VAL B O 1
ATOM 11361 N N . THR B 1 650 ? 175.035 222.430 91.972 1.00 200.54 650 THR B N 1
ATOM 11362 C CA . THR B 1 650 ? 175.977 222.686 90.892 1.00 200.55 650 THR B CA 1
ATOM 11363 C C . THR B 1 650 ? 175.541 223.909 90.096 1.00 200.88 650 THR B C 1
ATOM 11364 O O . THR B 1 650 ? 174.374 224.023 89.710 1.00 200.47 650 THR B O 1
ATOM 11368 N N . ILE B 1 651 ? 176.483 224.817 89.854 1.00 205.88 651 ILE B N 1
ATOM 11369 C CA . ILE B 1 651 ? 176.238 226.037 89.093 1.00 205.86 651 ILE B CA 1
ATOM 11370 C C . ILE B 1 651 ? 176.698 225.794 87.660 1.00 206.20 651 ILE B C 1
ATOM 11371 O O . ILE B 1 651 ? 177.508 224.895 87.402 1.00 206.07 651 ILE B O 1
ATOM 11376 N N . SER B 1 652 ? 176.146 226.559 86.719 1.00 210.01 652 SER B N 1
ATOM 11377 C CA . SER B 1 652 ? 176.466 226.421 85.306 1.00 209.78 652 SER B CA 1
ATOM 11378 C C . SER B 1 652 ? 176.666 227.789 84.673 1.00 210.56 652 SER B C 1
ATOM 11379 O O . SER B 1 652 ? 175.875 228.710 84.902 1.00 211.27 652 SER B O 1
ATOM 11382 N N . GLY B 1 653 ? 177.719 227.920 83.865 1.00 213.21 653 GLY B N 1
ATOM 11383 C CA . GLY B 1 653 ? 178.008 229.165 83.196 1.00 213.10 653 GLY B CA 1
ATOM 11384 C C . GLY B 1 653 ? 179.385 229.202 82.560 1.00 213.91 653 GLY B C 1
ATOM 11385 O O . GLY B 1 653 ? 180.112 228.203 82.540 1.00 213.81 653 GLY B O 1
ATOM 11386 N N . PRO B 1 654 ? 179.771 230.364 82.025 1.00 215.97 654 PRO B N 1
ATOM 11387 C CA . PRO B 1 654 ? 181.072 230.481 81.353 1.00 215.04 654 PRO B CA 1
ATOM 11388 C C . PRO B 1 654 ? 182.233 230.543 82.337 1.00 216.01 654 PRO B C 1
ATOM 11389 O O . PRO B 1 654 ? 182.083 230.361 83.546 1.00 216.73 654 PRO B O 1
ATOM 11393 N N . GLN B 1 655 ? 183.420 230.806 81.783 1.00 220.50 655 GLN B N 1
ATOM 11394 C CA . GLN B 1 655 ? 184.652 230.776 82.571 1.00 220.74 655 GLN B CA 1
ATOM 11395 C C . GLN B 1 655 ? 184.722 231.940 83.552 1.00 221.22 655 GLN B C 1
ATOM 11396 O O . GLN B 1 655 ? 185.211 231.789 84.677 1.00 221.00 655 GLN B O 1
ATOM 11402 N N . ALA B 1 656 ? 184.270 233.121 83.131 1.00 226.01 656 ALA B N 1
ATOM 11403 C CA . ALA B 1 656 ? 184.346 234.281 84.013 1.00 225.28 656 ALA B CA 1
ATOM 11404 C C . ALA B 1 656 ? 183.346 234.245 85.172 1.00 226.15 656 ALA B C 1
ATOM 11405 O O . ALA B 1 656 ? 183.721 234.694 86.271 1.00 226.69 656 ALA B O 1
ATOM 11407 N N . PRO B 1 657 ? 182.097 233.763 85.034 1.00 225.10 657 PRO B N 1
ATOM 11408 C CA . PRO B 1 657 ? 181.344 233.423 86.252 1.00 224.49 657 PRO B CA 1
ATOM 11409 C C . PRO B 1 657 ? 181.949 232.279 87.051 1.00 224.48 657 PRO B C 1
ATOM 11410 O O . PRO B 1 657 ? 181.752 232.222 88.271 1.00 224.93 657 PRO B O 1
ATOM 11414 N N . VAL B 1 658 ? 182.658 231.353 86.400 1.00 224.23 658 VAL B N 1
ATOM 11415 C CA . VAL B 1 658 ? 183.351 230.303 87.139 1.00 224.12 658 VAL B CA 1
ATOM 11416 C C . VAL B 1 658 ? 184.518 230.888 87.922 1.00 224.90 658 VAL B C 1
ATOM 11417 O O . VAL B 1 658 ? 184.794 230.473 89.054 1.00 224.37 658 VAL B O 1
ATOM 11419 N N . PHE B 1 659 ? 185.213 231.867 87.338 1.00 231.39 659 PHE B N 1
ATOM 11420 C CA . PHE B 1 659 ? 186.301 232.534 88.045 1.00 231.54 659 PHE B CA 1
ATOM 11421 C C . PHE B 1 659 ? 185.772 233.458 89.137 1.00 231.93 659 PHE B C 1
ATOM 11422 O O . PHE B 1 659 ? 186.501 233.787 90.080 1.00 231.51 659 PHE B O 1
ATOM 11430 N N . GLU B 1 660 ? 184.506 233.872 89.026 1.00 231.51 660 GLU B N 1
ATOM 11431 C CA . GLU B 1 660 ? 183.897 234.750 90.021 1.00 230.50 660 GLU B CA 1
ATOM 11432 C C . GLU B 1 660 ? 183.759 234.064 91.375 1.00 230.58 660 GLU B C 1
ATOM 11433 O O . GLU B 1 660 ? 184.003 234.678 92.421 1.00 230.22 660 GLU B O 1
ATOM 11439 N N . PHE B 1 661 ? 183.380 232.785 91.377 1.00 228.84 661 PHE B N 1
ATOM 11440 C CA . PHE B 1 661 ? 183.106 232.104 92.639 1.00 228.60 661 PHE B CA 1
ATOM 11441 C C . PHE B 1 661 ? 184.337 231.388 93.179 1.00 229.17 661 PHE B C 1
ATOM 11442 O O . PHE B 1 661 ? 184.250 230.662 94.177 1.00 228.95 661 PHE B O 1
ATOM 11450 N N . VAL B 1 662 ? 185.487 231.556 92.520 1.00 231.91 662 VAL B N 1
ATOM 11451 C CA . VAL B 1 662 ? 186.751 231.121 93.114 1.00 231.56 662 VAL B CA 1
ATOM 11452 C C . VAL B 1 662 ? 187.051 231.930 94.369 1.00 231.67 662 VAL B C 1
ATOM 11453 O O . VAL B 1 662 ? 187.477 231.387 95.395 1.00 231.10 662 VAL B O 1
ATOM 11457 N N . GLU B 1 663 ? 186.821 233.244 94.305 1.00 235.77 663 GLU B N 1
ATOM 11458 C CA . GLU B 1 663 ? 187.097 234.111 95.446 1.00 235.92 663 GLU B CA 1
ATOM 11459 C C . GLU B 1 663 ? 186.109 233.870 96.580 1.00 236.36 663 GLU B C 1
ATOM 11460 O O . GLU B 1 663 ? 186.474 233.954 97.758 1.00 236.75 663 GLU B O 1
ATOM 11466 N N . GLN B 1 664 ? 184.853 233.566 96.244 1.00 233.45 664 GLN B N 1
ATOM 11467 C CA . GLN B 1 664 ? 183.860 233.309 97.282 1.00 233.04 664 GLN B CA 1
ATOM 11468 C C . GLN B 1 664 ? 184.035 231.919 97.878 1.00 233.87 664 GLN B C 1
ATOM 11469 O O . GLN B 1 664 ? 183.505 231.628 98.958 1.00 234.17 664 GLN B O 1
ATOM 11475 N N . LEU B 1 665 ? 184.765 231.041 97.182 1.00 238.08 665 LEU B N 1
ATOM 11476 C CA . LEU B 1 665 ? 185.105 229.741 97.748 1.00 237.63 665 LEU B CA 1
ATOM 11477 C C . LEU B 1 665 ? 186.113 229.885 98.879 1.00 237.88 665 LEU B C 1
ATOM 11478 O O . LEU B 1 665 ? 186.138 229.067 99.807 1.00 237.00 665 LEU B O 1
ATOM 11480 N N . ARG B 1 666 ? 186.961 230.913 98.812 1.00 240.85 666 ARG B N 1
ATOM 11481 C CA . ARG B 1 666 ? 187.834 231.254 99.927 1.00 239.96 666 ARG B CA 1
ATOM 11482 C C . ARG B 1 666 ? 187.041 231.741 101.135 1.00 240.46 666 ARG B C 1
ATOM 11483 O O . ARG B 1 666 ? 187.441 231.483 102.275 1.00 240.03 666 ARG B O 1
ATOM 11491 N N . LYS B 1 667 ? 185.916 232.409 100.905 1.00 241.52 667 LYS B N 1
ATOM 11492 C CA . LYS B 1 667 ? 185.096 232.991 101.957 1.00 240.60 667 LYS B CA 1
ATOM 11493 C C . LYS B 1 667 ? 184.269 231.886 102.602 1.00 241.42 667 LYS B C 1
ATOM 11494 O O . LYS B 1 667 ? 183.542 231.172 101.902 1.00 242.03 667 LYS B O 1
ATOM 11500 N N . GLU B 1 668 ? 184.402 231.749 103.929 1.00 247.89 668 GLU B N 1
ATOM 11501 C CA . GLU B 1 668 ? 183.711 230.766 104.766 1.00 248.06 668 GLU B CA 1
ATOM 11502 C C . GLU B 1 668 ? 183.983 229.305 104.424 1.00 247.83 668 GLU B C 1
ATOM 11503 O O . GLU B 1 668 ? 185.110 228.942 104.068 1.00 247.21 668 GLU B O 1
ATOM 11509 N N . GLY B 1 669 ? 182.963 228.456 104.541 1.00 244.27 669 GLY B N 1
ATOM 11510 C CA . GLY B 1 669 ? 183.113 227.074 104.135 1.00 243.85 669 GLY B CA 1
ATOM 11511 C C . GLY B 1 669 ? 182.313 226.877 102.866 1.00 243.91 669 GLY B C 1
ATOM 11512 O O . GLY B 1 669 ? 181.116 226.579 102.909 1.00 243.60 669 GLY B O 1
ATOM 11513 N N . VAL B 1 670 ? 182.977 227.042 101.724 1.00 237.10 670 VAL B N 1
ATOM 11514 C CA . VAL B 1 670 ? 182.373 226.880 100.409 1.00 236.67 670 VAL B CA 1
ATOM 11515 C C . VAL B 1 670 ? 183.263 225.946 99.602 1.00 236.75 670 VAL B C 1
ATOM 11516 O O . VAL B 1 670 ? 184.477 226.163 99.512 1.00 236.56 670 VAL B O 1
ATOM 11520 N N . PHE B 1 671 ? 182.666 224.899 99.039 1.00 228.99 671 PHE B N 1
ATOM 11521 C CA . PHE B 1 671 ? 183.376 223.955 98.191 1.00 228.46 671 PHE B CA 1
ATOM 11522 C C . PHE B 1 671 ? 183.812 224.628 96.897 1.00 228.27 671 PHE B C 1
ATOM 11523 O O . PHE B 1 671 ? 183.089 225.462 96.342 1.00 227.62 671 PHE B O 1
ATOM 11531 N N . ALA B 1 672 ? 185.002 224.263 96.426 1.00 224.87 672 ALA B N 1
ATOM 11532 C CA . ALA B 1 672 ? 185.535 224.812 95.187 1.00 224.66 672 ALA B CA 1
ATOM 11533 C C . ALA B 1 672 ? 185.712 223.705 94.161 1.00 224.92 672 ALA B C 1
ATOM 11534 O O . ALA B 1 672 ? 186.631 223.755 93.336 1.00 224.53 672 ALA B O 1
ATOM 11536 N N . LYS B 1 673 ? 184.842 222.703 94.207 1.00 219.30 673 LYS B N 1
ATOM 11537 C CA . LYS B 1 673 ? 184.883 221.614 93.243 1.00 218.07 673 LYS B CA 1
ATOM 11538 C C . LYS B 1 673 ? 184.388 222.089 91.888 1.00 218.25 673 LYS B C 1
ATOM 11539 O O . LYS B 1 673 ? 183.189 222.316 91.694 1.00 218.23 673 LYS B O 1
ATOM 11541 N N . GLU B 1 674 ? 185.318 222.233 90.944 1.00 216.21 674 GLU B N 1
ATOM 11542 C CA . GLU B 1 674 ? 185.015 222.727 89.607 1.00 216.16 674 GLU B CA 1
ATOM 11543 C C . GLU B 1 674 ? 185.211 221.656 88.545 1.00 216.15 674 GLU B C 1
ATOM 11544 O O . GLU B 1 674 ? 185.807 221.929 87.499 1.00 215.90 674 GLU B O 1
ATOM 11550 N N . VAL B 1 675 ? 184.736 220.434 88.807 1.00 212.16 675 VAL B N 1
ATOM 11551 C CA . VAL B 1 675 ? 184.901 219.350 87.850 1.00 211.37 675 VAL B CA 1
ATOM 11552 C C . VAL B 1 675 ? 184.001 219.586 86.648 1.00 212.08 675 VAL B C 1
ATOM 11553 O O . VAL B 1 675 ? 182.790 219.808 86.780 1.00 211.03 675 VAL B O 1
ATOM 11555 N N . ARG B 1 676 ? 184.597 219.546 85.464 1.00 215.31 676 ARG B N 1
ATOM 11556 C CA . ARG B 1 676 ? 183.889 219.754 84.211 1.00 215.03 676 ARG B CA 1
ATOM 11557 C C . ARG B 1 676 ? 183.979 218.497 83.358 1.00 214.31 676 ARG B C 1
ATOM 11558 O O . ARG B 1 676 ? 184.837 217.635 83.561 1.00 213.11 676 ARG B O 1
ATOM 11566 N N . THR B 1 677 ? 183.073 218.405 82.391 1.00 206.09 677 THR B N 1
ATOM 11567 C CA . THR B 1 677 ? 183.097 217.317 81.428 1.00 205.95 677 THR B CA 1
ATOM 11568 C C . THR B 1 677 ? 183.131 217.881 80.015 1.00 205.86 677 THR B C 1
ATOM 11569 O O . THR B 1 677 ? 182.085 218.097 79.395 1.00 205.57 677 THR B O 1
ATOM 11573 N N . GLY B 1 678 ? 184.333 218.135 79.505 1.00 205.12 678 GLY B N 1
ATOM 11574 C CA . GLY B 1 678 ? 184.493 218.698 78.182 1.00 205.05 678 GLY B CA 1
ATOM 11575 C C . GLY B 1 678 ? 184.266 220.186 78.084 1.00 205.41 678 GLY B C 1
ATOM 11576 O O . GLY B 1 678 ? 184.311 220.727 76.972 1.00 204.14 678 GLY B O 1
ATOM 11577 N N . GLY B 1 679 ? 184.044 220.870 79.203 1.00 207.24 679 GLY B N 1
ATOM 11578 C CA . GLY B 1 679 ? 183.797 222.303 79.178 1.00 207.15 679 GLY B CA 1
ATOM 11579 C C . GLY B 1 679 ? 182.509 222.698 78.487 1.00 207.66 679 GLY B C 1
ATOM 11580 O O . GLY B 1 679 ? 182.513 223.605 77.646 1.00 207.49 679 GLY B O 1
ATOM 11581 N N . MET B 1 680 ? 181.410 222.017 78.798 1.00 202.25 680 MET B N 1
ATOM 11582 C CA . MET B 1 680 ? 180.128 222.281 78.153 1.00 201.72 680 MET B CA 1
ATOM 11583 C C . MET B 1 680 ? 179.087 222.486 79.247 1.00 201.36 680 MET B C 1
ATOM 11584 O O . MET B 1 680 ? 179.084 221.757 80.242 1.00 201.53 680 MET B O 1
ATOM 11589 N N . ALA B 1 681 ? 178.214 223.476 79.070 1.00 196.15 681 ALA B N 1
ATOM 11590 C CA . ALA B 1 681 ? 177.250 223.856 80.102 1.00 196.22 681 ALA B CA 1
ATOM 11591 C C . ALA B 1 681 ? 175.923 223.145 79.869 1.00 197.55 681 ALA B C 1
ATOM 11592 O O . ALA B 1 681 ? 174.957 223.733 79.386 1.00 198.10 681 ALA B O 1
ATOM 11594 N N . PHE B 1 682 ? 175.870 221.869 80.242 1.00 193.62 682 PHE B N 1
ATOM 11595 C CA . PHE B 1 682 ? 174.620 221.128 80.316 1.00 191.95 682 PHE B CA 1
ATOM 11596 C C . PHE B 1 682 ? 173.706 221.703 81.394 1.00 190.91 682 PHE B C 1
ATOM 11597 O O . PHE B 1 682 ? 174.161 222.309 82.368 1.00 190.81 682 PHE B O 1
ATOM 11605 N N . HIS B 1 683 ? 172.398 221.496 81.191 1.00 183.65 683 HIS B N 1
ATOM 11606 C CA . HIS B 1 683 ? 171.314 221.958 82.065 1.00 183.48 683 HIS B CA 1
ATOM 11607 C C . HIS B 1 683 ? 171.367 223.473 82.263 1.00 184.36 683 HIS B C 1
ATOM 11608 O O . HIS B 1 683 ? 171.465 223.983 83.380 1.00 185.18 683 HIS B O 1
ATOM 11615 N N . SER B 1 684 ? 171.299 224.191 81.148 1.00 190.41 684 SER B N 1
ATOM 11616 C CA . SER B 1 684 ? 171.551 225.624 81.150 1.00 189.64 684 SER B CA 1
ATOM 11617 C C . SER B 1 684 ? 170.736 226.272 80.040 1.00 190.05 684 SER B C 1
ATOM 11618 O O . SER B 1 684 ? 169.997 225.599 79.314 1.00 190.15 684 SER B O 1
ATOM 11621 N N . TYR B 1 685 ? 170.872 227.591 79.908 1.00 193.24 685 TYR B N 1
ATOM 11622 C CA . TYR B 1 685 ? 170.151 228.328 78.879 1.00 193.54 685 TYR B CA 1
ATOM 11623 C C . TYR B 1 685 ? 170.924 228.395 77.568 1.00 194.15 685 TYR B C 1
ATOM 11624 O O . TYR B 1 685 ? 170.382 228.858 76.560 1.00 194.20 685 TYR B O 1
ATOM 11626 N N . PHE B 1 686 ? 172.180 227.946 77.561 1.00 193.06 686 PHE B N 1
ATOM 11627 C CA . PHE B 1 686 ? 172.990 227.973 76.348 1.00 191.95 686 PHE B CA 1
ATOM 11628 C C . PHE B 1 686 ? 172.560 226.925 75.330 1.00 192.01 686 PHE B C 1
ATOM 11629 O O . PHE B 1 686 ? 172.943 227.034 74.161 1.00 190.78 686 PHE B O 1
ATOM 11637 N N . MET B 1 687 ? 171.785 225.920 75.731 1.00 192.15 687 MET B N 1
ATOM 11638 C CA . MET B 1 687 ? 171.271 224.931 74.797 1.00 191.45 687 MET B CA 1
ATOM 11639 C C . MET B 1 687 ? 169.780 225.041 74.535 1.00 190.99 687 MET B C 1
ATOM 11640 O O . MET B 1 687 ? 169.143 224.023 74.254 1.00 191.07 687 MET B O 1
ATOM 11645 N N . GLU B 1 688 ? 169.212 226.245 74.602 1.00 195.50 688 GLU B N 1
ATOM 11646 C CA . GLU B 1 688 ? 167.846 226.416 74.118 1.00 197.04 688 GLU B CA 1
ATOM 11647 C C . GLU B 1 688 ? 167.770 226.254 72.605 1.00 198.19 688 GLU B C 1
ATOM 11648 O O . GLU B 1 688 ? 166.720 225.869 72.078 1.00 197.67 688 GLU B O 1
ATOM 11654 N N . ALA B 1 689 ? 168.865 226.538 71.896 1.00 195.57 689 ALA B N 1
ATOM 11655 C CA . ALA B 1 689 ? 168.911 226.337 70.454 1.00 195.09 689 ALA B CA 1
ATOM 11656 C C . ALA B 1 689 ? 169.383 224.942 70.059 1.00 194.78 689 ALA B C 1
ATOM 11657 O O . ALA B 1 689 ? 169.300 224.590 68.877 1.00 193.75 689 ALA B O 1
ATOM 11659 N N . ILE B 1 690 ? 169.874 224.151 71.009 1.00 191.08 690 ILE B N 1
ATOM 11660 C CA . ILE B 1 690 ? 170.367 222.814 70.696 1.00 189.82 690 ILE B CA 1
ATOM 11661 C C . ILE B 1 690 ? 169.202 221.855 70.444 1.00 190.02 690 ILE B C 1
ATOM 11662 O O . ILE B 1 690 ? 169.294 220.979 69.575 1.00 190.26 690 ILE B O 1
ATOM 11667 N N . ALA B 1 691 ? 168.095 222.040 71.160 1.00 192.01 691 ALA B N 1
ATOM 11668 C CA . ALA B 1 691 ? 166.940 221.153 71.039 1.00 191.99 691 ALA B CA 1
ATOM 11669 C C . ALA B 1 691 ? 166.268 221.080 69.658 1.00 192.51 691 ALA B C 1
ATOM 11670 O O . ALA B 1 691 ? 165.894 219.957 69.278 1.00 192.77 691 ALA B O 1
ATOM 11672 N N . PRO B 1 692 ? 166.029 222.163 68.896 1.00 193.38 692 PRO B N 1
ATOM 11673 C CA . PRO B 1 692 ? 165.311 221.999 67.597 1.00 192.88 692 PRO B CA 1
ATOM 11674 C C . PRO B 1 692 ? 166.065 221.179 66.553 1.00 193.05 692 PRO B C 1
ATOM 11675 O O . PRO B 1 692 ? 165.407 220.516 65.738 1.00 191.74 692 PRO B O 1
ATOM 11679 N N . PRO B 1 693 ? 167.415 221.203 66.433 1.00 188.82 693 PRO B N 1
ATOM 11680 C CA . PRO B 1 693 ? 168.086 220.282 65.522 1.00 186.88 693 PRO B CA 1
ATOM 11681 C C . PRO B 1 693 ? 167.978 218.878 66.115 1.00 186.67 693 PRO B C 1
ATOM 11682 O O . PRO B 1 693 ? 167.673 217.918 65.371 1.00 185.23 693 PRO B O 1
ATOM 11686 N N . LEU B 1 694 ? 168.186 218.756 67.431 1.00 186.39 694 LEU B N 1
ATOM 11687 C CA . LEU B 1 694 ? 168.148 217.431 68.107 1.00 185.22 694 LEU B CA 1
ATOM 11688 C C . LEU B 1 694 ? 166.749 216.807 67.993 1.00 184.96 694 LEU B C 1
ATOM 11689 O O . LEU B 1 694 ? 166.664 215.606 67.652 1.00 184.12 694 LEU B O 1
ATOM 11694 N N . LEU B 1 695 ? 165.698 217.589 68.257 1.00 185.96 695 LEU B N 1
ATOM 11695 C CA . LEU B 1 695 ? 164.317 217.040 68.240 1.00 185.88 695 LEU B CA 1
ATOM 11696 C C . LEU B 1 695 ? 164.049 216.400 66.869 1.00 185.49 695 LEU B C 1
ATOM 11697 O O . LEU B 1 695 ? 163.479 215.287 66.836 1.00 184.55 695 LEU B O 1
ATOM 11702 N N . GLN B 1 696 ? 164.462 217.069 65.790 1.00 186.83 696 GLN B N 1
ATOM 11703 C CA . GLN B 1 696 ? 164.220 216.545 64.421 1.00 186.67 696 GLN B CA 1
ATOM 11704 C C . GLN B 1 696 ? 164.799 215.127 64.308 1.00 186.91 696 GLN B C 1
ATOM 11705 O O . GLN B 1 696 ? 164.071 214.224 63.838 1.00 185.71 696 GLN B O 1
ATOM 11711 N N . GLU B 1 697 ? 166.052 214.943 64.733 1.00 184.64 697 GLU B N 1
ATOM 11712 C CA . GLU B 1 697 ? 166.714 213.616 64.620 1.00 183.47 697 GLU B CA 1
ATOM 11713 C C . GLU B 1 697 ? 165.993 212.586 65.501 1.00 182.60 697 GLU B C 1
ATOM 11714 O O . GLU B 1 697 ? 165.896 211.414 65.075 1.00 182.38 697 GLU B O 1
ATOM 11720 N N . LEU B 1 698 ? 165.506 213.001 66.674 1.00 180.05 698 LEU B N 1
ATOM 11721 C CA . LEU B 1 698 ? 164.889 212.035 67.624 1.00 180.04 698 LEU B CA 1
ATOM 11722 C C . LEU B 1 698 ? 163.558 211.489 67.084 1.00 180.67 698 LEU B C 1
ATOM 11723 O O . LEU B 1 698 ? 163.289 210.288 67.311 1.00 179.83 698 LEU B O 1
ATOM 11728 N N . LYS B 1 699 ? 162.755 212.317 66.407 1.00 181.10 699 LYS B N 1
ATOM 11729 C CA . LYS B 1 699 ? 161.440 211.848 65.977 1.00 180.57 699 LYS B CA 1
ATOM 11730 C C . LYS B 1 699 ? 161.524 210.600 65.114 1.00 180.23 699 LYS B C 1
ATOM 11731 O O . LYS B 1 699 ? 160.504 209.936 64.907 1.00 179.53 699 LYS B O 1
ATOM 11737 N N . LYS B 1 700 ? 162.708 210.267 64.607 1.00 180.53 700 LYS B N 1
ATOM 11738 C CA . LYS B 1 700 ? 162.882 209.121 63.728 1.00 180.03 700 LYS B CA 1
ATOM 11739 C C . LYS B 1 700 ? 163.291 207.854 64.463 1.00 179.94 700 LYS B C 1
ATOM 11740 O O . LYS B 1 700 ? 163.528 206.831 63.814 1.00 179.84 700 LYS B O 1
ATOM 11746 N N . VAL B 1 701 ? 163.385 207.890 65.791 1.00 176.38 701 VAL B N 1
ATOM 11747 C CA . VAL B 1 701 ? 163.821 206.743 66.572 1.00 175.31 701 VAL B CA 1
ATOM 11748 C C . VAL B 1 701 ? 162.789 206.341 67.619 1.00 174.95 701 VAL B C 1
ATOM 11749 O O . VAL B 1 701 ? 162.452 205.158 67.736 1.00 175.26 701 VAL B O 1
ATOM 11753 N N . ILE B 1 702 ? 162.227 207.304 68.347 1.00 175.34 702 ILE B N 1
ATOM 11754 C CA . ILE B 1 702 ? 161.304 207.001 69.434 1.00 176.42 702 ILE B CA 1
ATOM 11755 C C . ILE B 1 702 ? 159.929 207.466 68.931 1.00 176.94 702 ILE B C 1
ATOM 11756 O O . ILE B 1 702 ? 159.102 208.034 69.656 1.00 177.06 702 ILE B O 1
ATOM 11761 N N . ARG B 1 703 ? 159.707 207.272 67.634 1.00 177.77 703 ARG B N 1
ATOM 11762 C CA . ARG B 1 703 ? 158.355 207.348 67.089 1.00 177.54 703 ARG B CA 1
ATOM 11763 C C . ARG B 1 703 ? 157.467 206.293 67.744 1.00 177.50 703 ARG B C 1
ATOM 11764 O O . ARG B 1 703 ? 157.938 205.234 68.171 1.00 176.64 703 ARG B O 1
ATOM 11766 N N . GLU B 1 704 ? 156.154 206.596 67.797 1.00 178.89 704 GLU B N 1
ATOM 11767 C CA . GLU B 1 704 ? 155.073 205.953 68.554 1.00 179.43 704 GLU B CA 1
ATOM 11768 C C . GLU B 1 704 ? 155.512 205.586 69.975 1.00 179.94 704 GLU B C 1
ATOM 11769 O O . GLU B 1 704 ? 155.746 204.409 70.275 1.00 179.29 704 GLU B O 1
ATOM 11775 N N . PRO B 1 705 ? 155.641 206.568 70.869 1.00 172.38 705 PRO B N 1
ATOM 11776 C CA . PRO B 1 705 ? 156.168 206.286 72.210 1.00 171.27 705 PRO B CA 1
ATOM 11777 C C . PRO B 1 705 ? 155.158 205.573 73.096 1.00 171.00 705 PRO B C 1
ATOM 11778 O O . PRO B 1 705 ? 153.959 205.539 72.815 1.00 170.19 705 PRO B O 1
ATOM 11782 N N . LYS B 1 706 ? 155.672 205.001 74.187 1.00 167.90 706 LYS B N 1
ATOM 11783 C CA . LYS B 1 706 ? 154.935 204.263 75.201 1.00 168.50 706 LYS B CA 1
ATOM 11784 C C . LYS B 1 706 ? 154.819 205.095 76.480 1.00 168.95 706 LYS B C 1
ATOM 11785 O O . LYS B 1 706 ? 155.714 205.891 76.783 1.00 168.61 706 LYS B O 1
ATOM 11791 N N . PRO B 1 707 ? 153.727 204.958 77.237 1.00 168.77 707 PRO B N 1
ATOM 11792 C CA . PRO B 1 707 ? 153.564 205.786 78.437 1.00 168.30 707 PRO B CA 1
ATOM 11793 C C . PRO B 1 707 ? 154.478 205.356 79.574 1.00 168.61 707 PRO B C 1
ATOM 11794 O O . PRO B 1 707 ? 154.789 204.176 79.742 1.00 167.77 707 PRO B O 1
ATOM 11798 N N . ARG B 1 708 ? 154.899 206.340 80.363 1.00 160.77 708 ARG B N 1
ATOM 11799 C CA . ARG B 1 708 ? 155.709 206.069 81.537 1.00 158.93 708 ARG B CA 1
ATOM 11800 C C . ARG B 1 708 ? 154.849 205.486 82.653 1.00 159.00 708 ARG B C 1
ATOM 11801 O O . ARG B 1 708 ? 153.646 205.739 82.744 1.00 159.20 708 ARG B O 1
ATOM 11809 N N . SER B 1 709 ? 155.484 204.696 83.511 1.00 149.64 709 SER B N 1
ATOM 11810 C CA . SER B 1 709 ? 154.780 204.050 84.606 1.00 148.18 709 SER B CA 1
ATOM 11811 C C . SER B 1 709 ? 154.806 204.929 85.854 1.00 149.02 709 SER B C 1
ATOM 11812 O O . SER B 1 709 ? 155.504 205.941 85.925 1.00 149.39 709 SER B O 1
ATOM 11815 N N . ALA B 1 710 ? 154.022 204.523 86.853 1.00 144.65 710 ALA B N 1
ATOM 11816 C CA . ALA B 1 710 ? 153.967 205.266 88.106 1.00 144.90 710 ALA B CA 1
ATOM 11817 C C . ALA B 1 710 ? 155.209 205.053 88.961 1.00 148.18 710 ALA B C 1
ATOM 11818 O O . ALA B 1 710 ? 155.474 205.857 89.859 1.00 148.03 710 ALA B O 1
ATOM 11820 N N . ARG B 1 711 ? 155.971 203.988 88.703 1.00 144.60 711 ARG B N 1
ATOM 11821 C CA . ARG B 1 711 ? 157.184 203.731 89.472 1.00 140.59 711 ARG B CA 1
ATOM 11822 C C . ARG B 1 711 ? 158.305 204.683 89.079 1.00 139.12 711 ARG B C 1
ATOM 11823 O O . ARG B 1 711 ? 159.138 205.045 89.914 1.00 139.77 711 ARG B O 1
ATOM 11831 N N . TRP B 1 712 ? 158.341 205.094 87.816 1.00 137.95 712 TRP B N 1
ATOM 11832 C CA . TRP B 1 712 ? 159.352 206.038 87.359 1.00 138.85 712 TRP B CA 1
ATOM 11833 C C . TRP B 1 712 ? 159.015 207.434 87.867 1.00 140.67 712 TRP B C 1
ATOM 11834 O O . TRP B 1 712 ? 157.977 208.002 87.514 1.00 141.22 712 TRP B O 1
ATOM 11845 N N . LEU B 1 713 ? 159.902 207.987 88.688 1.00 136.18 713 LEU B N 1
ATOM 11846 C CA . LEU B 1 713 ? 159.763 209.334 89.222 1.00 133.24 713 LEU B CA 1
ATOM 11847 C C . LEU B 1 713 ? 160.628 210.268 88.392 1.00 134.84 713 LEU B C 1
ATOM 11848 O O . LEU B 1 713 ? 161.852 210.109 88.354 1.00 138.12 713 LEU B O 1
ATOM 11853 N N . SER B 1 714 ? 159.997 211.234 87.734 1.00 146.88 714 SER B N 1
ATOM 11854 C CA . SER B 1 714 ? 160.724 212.126 86.846 1.00 147.79 714 SER B CA 1
ATOM 11855 C C . SER B 1 714 ? 161.580 213.103 87.639 1.00 148.48 714 SER B C 1
ATOM 11856 O O . SER B 1 714 ? 161.203 213.548 88.723 1.00 151.09 714 SER B O 1
ATOM 11859 N N . THR B 1 715 ? 162.746 213.431 87.090 1.00 153.61 715 THR B N 1
ATOM 11860 C CA . THR B 1 715 ? 163.647 214.380 87.715 1.00 154.85 715 THR B CA 1
ATOM 11861 C C . THR B 1 715 ? 163.852 215.648 86.903 1.00 155.62 715 THR B C 1
ATOM 11862 O O . THR B 1 715 ? 164.477 216.586 87.408 1.00 157.93 715 THR B O 1
ATOM 11866 N N . SER B 1 716 ? 163.364 215.701 85.667 1.00 159.32 716 SER B N 1
ATOM 11867 C CA . SER B 1 716 ? 163.398 216.913 84.862 1.00 161.82 716 SER B CA 1
ATOM 11868 C C . SER B 1 716 ? 162.061 217.641 84.844 1.00 162.69 716 SER B C 1
ATOM 11869 O O . SER B 1 716 ? 161.966 218.722 84.253 1.00 161.74 716 SER B O 1
ATOM 11872 N N . ILE B 1 717 ? 161.036 217.079 85.475 1.00 166.45 717 ILE B N 1
ATOM 11873 C CA . ILE B 1 717 ? 159.698 217.649 85.504 1.00 165.30 717 ILE B CA 1
ATOM 11874 C C . ILE B 1 717 ? 159.374 217.982 86.953 1.00 167.34 717 ILE B C 1
ATOM 11875 O O . ILE B 1 717 ? 159.582 217.136 87.828 1.00 167.32 717 ILE B O 1
ATOM 11880 N N . PRO B 1 718 ? 158.892 219.184 87.259 1.00 170.59 718 PRO B N 1
ATOM 11881 C CA . PRO B 1 718 ? 158.480 219.493 88.631 1.00 168.71 718 PRO B CA 1
ATOM 11882 C C . PRO B 1 718 ? 157.239 218.710 89.032 1.00 168.52 718 PRO B C 1
ATOM 11883 O O . PRO B 1 718 ? 156.529 218.148 88.199 1.00 169.06 718 PRO B O 1
ATOM 11887 N N . GLU B 1 719 ? 156.999 218.695 90.349 1.00 170.75 719 GLU B N 1
ATOM 11888 C CA . GLU B 1 719 ? 155.976 217.843 90.952 1.00 171.83 719 GLU B CA 1
ATOM 11889 C C . GLU B 1 719 ? 154.571 218.206 90.477 1.00 173.00 719 GLU B C 1
ATOM 11890 O O . GLU B 1 719 ? 153.752 217.318 90.213 1.00 171.17 719 GLU B O 1
ATOM 11896 N N . ALA B 1 720 ? 154.286 219.501 90.336 1.00 177.61 720 ALA B N 1
ATOM 11897 C CA . ALA B 1 720 ? 152.950 219.924 89.939 1.00 177.21 720 ALA B CA 1
ATOM 11898 C C . ALA B 1 720 ? 152.653 219.658 88.467 1.00 178.11 720 ALA B C 1
ATOM 11899 O O . ALA B 1 720 ? 151.487 219.717 88.068 1.00 177.12 720 ALA B O 1
ATOM 11901 N N . GLN B 1 721 ? 153.670 219.375 87.654 1.00 178.39 721 GLN B N 1
ATOM 11902 C CA . GLN B 1 721 ? 153.478 219.056 86.245 1.00 176.82 721 GLN B CA 1
ATOM 11903 C C . GLN B 1 721 ? 153.575 217.561 85.963 1.00 175.65 721 GLN B C 1
ATOM 11904 O O . GLN B 1 721 ? 153.774 217.172 84.809 1.00 175.17 721 GLN B O 1
ATOM 11910 N N . TRP B 1 722 ? 153.442 216.716 86.990 1.00 169.65 722 TRP B N 1
ATOM 11911 C CA . TRP B 1 722 ? 153.608 215.277 86.792 1.00 169.42 722 TRP B CA 1
ATOM 11912 C C . TRP B 1 722 ? 152.436 214.657 86.044 1.00 169.89 722 TRP B C 1
ATOM 11913 O O . TRP B 1 722 ? 152.588 213.586 85.447 1.00 170.20 722 TRP B O 1
ATOM 11924 N N . HIS B 1 723 ? 151.268 215.297 86.071 1.00 178.17 723 HIS B N 1
ATOM 11925 C CA . HIS B 1 723 ? 150.101 214.770 85.379 1.00 177.73 723 HIS B CA 1
ATOM 11926 C C . HIS B 1 723 ? 149.915 215.352 83.985 1.00 177.40 723 HIS B C 1
ATOM 11927 O O . HIS B 1 723 ? 148.906 215.051 83.340 1.00 176.39 723 HIS B O 1
ATOM 11934 N N . SER B 1 724 ? 150.849 216.171 83.513 1.00 176.85 724 SER B N 1
ATOM 11935 C CA . SER B 1 724 ? 150.685 216.852 82.238 1.00 177.46 724 SER B CA 1
ATOM 11936 C C . SER B 1 724 ? 150.875 215.890 81.071 1.00 178.95 724 SER B C 1
ATOM 11937 O O . SER B 1 724 ? 151.287 214.739 81.242 1.00 179.36 724 SER B O 1
ATOM 11940 N N . SER B 1 725 ? 150.567 216.376 79.868 1.00 177.20 725 SER B N 1
ATOM 11941 C CA . SER B 1 725 ? 150.680 215.553 78.671 1.00 176.68 725 SER B CA 1
ATOM 11942 C C . SER B 1 725 ? 152.124 215.332 78.243 1.00 176.88 725 SER B C 1
ATOM 11943 O O . SER B 1 725 ? 152.391 214.427 77.446 1.00 176.45 725 SER B O 1
ATOM 11946 N N . LEU B 1 726 ? 153.057 216.146 78.738 1.00 170.42 726 LEU B N 1
ATOM 11947 C CA . LEU B 1 726 ? 154.454 215.977 78.362 1.00 169.15 726 LEU B CA 1
ATOM 11948 C C . LEU B 1 726 ? 155.124 214.872 79.172 1.00 169.86 726 LEU B C 1
ATOM 11949 O O . LEU B 1 726 ? 156.020 214.189 78.670 1.00 171.09 726 LEU B O 1
ATOM 11954 N N . ALA B 1 727 ? 154.673 214.653 80.409 1.00 169.56 727 ALA B N 1
ATOM 11955 C CA . ALA B 1 727 ? 155.340 213.741 81.326 1.00 168.59 727 ALA B CA 1
ATOM 11956 C C . ALA B 1 727 ? 154.593 212.424 81.507 1.00 169.06 727 ALA B C 1
ATOM 11957 O O . ALA B 1 727 ? 154.872 211.690 82.458 1.00 170.21 727 ALA B O 1
ATOM 11959 N N . ARG B 1 728 ? 153.646 212.106 80.627 1.00 171.07 728 ARG B N 1
ATOM 11960 C CA . ARG B 1 728 ? 153.001 210.798 80.723 1.00 171.96 728 ARG B CA 1
ATOM 11961 C C . ARG B 1 728 ? 153.714 209.763 79.863 1.00 172.81 728 ARG B C 1
ATOM 11962 O O . ARG B 1 728 ? 153.817 208.597 80.249 1.00 172.62 728 ARG B O 1
ATOM 11970 N N . THR B 1 729 ? 154.201 210.177 78.698 1.00 173.03 729 THR B N 1
ATOM 11971 C CA . THR B 1 729 ? 154.922 209.288 77.804 1.00 173.08 729 THR B CA 1
ATOM 11972 C C . THR B 1 729 ? 156.389 209.693 77.718 1.00 172.48 729 THR B C 1
ATOM 11973 O O . THR B 1 729 ? 156.765 210.825 78.039 1.00 171.66 729 THR B O 1
ATOM 11977 N N . SER B 1 730 ? 157.226 208.734 77.326 1.00 171.08 730 SER B N 1
ATOM 11978 C CA . SER B 1 730 ? 158.661 208.978 77.174 1.00 170.87 730 SER B CA 1
ATOM 11979 C C . SER B 1 730 ? 158.972 209.245 75.702 1.00 171.55 730 SER B C 1
ATOM 11980 O O . SER B 1 730 ? 159.636 208.472 75.012 1.00 172.22 730 SER B O 1
ATOM 11983 N N . SER B 1 731 ? 158.477 210.384 75.233 1.00 171.09 731 SER B N 1
ATOM 11984 C CA . SER B 1 731 ? 158.565 210.745 73.832 1.00 171.04 731 SER B CA 1
ATOM 11985 C C . SER B 1 731 ? 159.896 211.423 73.530 1.00 170.45 731 SER B C 1
ATOM 11986 O O . SER B 1 731 ? 160.802 211.483 74.363 1.00 169.48 731 SER B O 1
ATOM 11989 N N . ALA B 1 732 ? 160.014 211.942 72.306 1.00 171.26 732 ALA B N 1
ATOM 11990 C CA . ALA B 1 732 ? 161.187 212.712 71.923 1.00 171.40 732 ALA B CA 1
ATOM 11991 C C . ALA B 1 732 ? 161.230 214.072 72.600 1.00 171.88 732 ALA B C 1
ATOM 11992 O O . ALA B 1 732 ? 162.322 214.578 72.874 1.00 171.08 732 ALA B O 1
ATOM 11994 N N . GLU B 1 733 ? 160.071 214.674 72.871 1.00 175.68 733 GLU B N 1
ATOM 11995 C CA . GLU B 1 733 ? 160.049 215.957 73.567 1.00 175.32 733 GLU B CA 1
ATOM 11996 C C . GLU B 1 733 ? 160.388 215.796 75.041 1.00 175.00 733 GLU B C 1
ATOM 11997 O O . GLU B 1 733 ? 160.843 216.756 75.678 1.00 173.90 733 GLU B O 1
ATOM 12003 N N . TYR B 1 734 ? 160.164 214.605 75.599 1.00 164.61 734 TYR B N 1
ATOM 12004 C CA . TYR B 1 734 ? 160.568 214.336 76.975 1.00 163.29 734 TYR B CA 1
ATOM 12005 C C . TYR B 1 734 ? 162.085 214.336 77.115 1.00 163.35 734 TYR B C 1
ATOM 12006 O O . TYR B 1 734 ? 162.621 214.816 78.119 1.00 163.26 734 TYR B O 1
ATOM 12015 N N . ASN B 1 735 ? 162.790 213.802 76.119 1.00 168.03 735 ASN B N 1
ATOM 12016 C CA . ASN B 1 735 ? 164.238 213.693 76.209 1.00 168.11 735 ASN B CA 1
ATOM 12017 C C . ASN B 1 735 ? 164.933 215.019 75.943 1.00 168.53 735 ASN B C 1
ATOM 12018 O O . ASN B 1 735 ? 165.973 215.305 76.546 1.00 169.41 735 ASN B O 1
ATOM 12023 N N . VAL B 1 736 ? 164.391 215.843 75.045 1.00 170.93 736 VAL B N 1
ATOM 12024 C CA . VAL B 1 736 ? 165.022 217.131 74.782 1.00 171.05 736 VAL B CA 1
ATOM 12025 C C . VAL B 1 736 ? 164.719 218.142 75.879 1.00 171.42 736 VAL B C 1
ATOM 12026 O O . VAL B 1 736 ? 165.442 219.135 76.009 1.00 170.74 736 VAL B O 1
ATOM 12030 N N . ASN B 1 737 ? 163.677 217.913 76.679 1.00 170.87 737 ASN B N 1
ATOM 12031 C CA . ASN B 1 737 ? 163.406 218.795 77.805 1.00 170.63 737 ASN B CA 1
ATOM 12032 C C . ASN B 1 737 ? 164.381 218.479 78.938 1.00 170.88 737 ASN B C 1
ATOM 12033 O O . ASN B 1 737 ? 164.652 219.348 79.774 1.00 170.92 737 ASN B O 1
ATOM 12038 N N . ASN B 1 738 ? 164.895 217.246 78.978 1.00 167.30 738 ASN B N 1
ATOM 12039 C CA . ASN B 1 738 ? 165.872 216.849 79.990 1.00 166.47 738 ASN B CA 1
ATOM 12040 C C . ASN B 1 738 ? 167.162 217.645 79.860 1.00 166.00 738 ASN B C 1
ATOM 12041 O O . ASN B 1 738 ? 167.800 217.978 80.866 1.00 166.71 738 ASN B O 1
ATOM 12046 N N . LEU B 1 739 ? 167.559 217.968 78.630 1.00 171.58 739 LEU B N 1
ATOM 12047 C CA . LEU B 1 739 ? 168.799 218.704 78.421 1.00 173.09 739 LEU B CA 1
ATOM 12048 C C . LEU B 1 739 ? 168.655 220.178 78.781 1.00 174.41 739 LEU B C 1
ATOM 12049 O O . LEU B 1 739 ? 169.622 220.799 79.242 1.00 173.46 739 LEU B O 1
ATOM 12054 N N . VAL B 1 740 ? 167.468 220.754 78.605 1.00 178.61 740 VAL B N 1
ATOM 12055 C CA . VAL B 1 740 ? 167.271 222.192 78.746 1.00 178.01 740 VAL B CA 1
ATOM 12056 C C . VAL B 1 740 ? 166.657 222.560 80.092 1.00 178.24 740 VAL B C 1
ATOM 12057 O O . VAL B 1 740 ? 166.306 223.726 80.306 1.00 177.46 740 VAL B O 1
ATOM 12061 N N . SER B 1 741 ? 166.519 221.606 81.007 1.00 178.92 741 SER B N 1
ATOM 12062 C CA . SER B 1 741 ? 165.939 221.904 82.304 1.00 177.58 741 SER B CA 1
ATOM 12063 C C . SER B 1 741 ? 166.890 221.451 83.402 1.00 178.05 741 SER B C 1
ATOM 12064 O O . SER B 1 741 ? 167.671 220.512 83.193 1.00 179.26 741 SER B O 1
ATOM 12067 N N . PRO B 1 742 ? 166.884 222.112 84.559 1.00 173.50 742 PRO B N 1
ATOM 12068 C CA . PRO B 1 742 ? 167.712 221.639 85.677 1.00 173.09 742 PRO B CA 1
ATOM 12069 C C . PRO B 1 742 ? 167.186 220.330 86.247 1.00 172.46 742 PRO B C 1
ATOM 12070 O O . PRO B 1 742 ? 165.982 220.064 86.242 1.00 170.70 742 PRO B O 1
ATOM 12074 N N . VAL B 1 743 ? 168.103 219.510 86.741 1.00 169.01 743 VAL B N 1
ATOM 12075 C CA . VAL B 1 743 ? 167.746 218.215 87.309 1.00 168.95 743 VAL B CA 1
ATOM 12076 C C . VAL B 1 743 ? 167.363 218.395 88.770 1.00 168.84 743 VAL B C 1
ATOM 12077 O O . VAL B 1 743 ? 168.123 218.951 89.571 1.00 168.50 743 VAL B O 1
ATOM 12081 N N . LEU B 1 744 ? 166.167 217.936 89.116 1.00 162.10 744 LEU B N 1
ATOM 12082 C CA . LEU B 1 744 ? 165.614 218.068 90.460 1.00 161.28 744 LEU B CA 1
ATOM 12083 C C . LEU B 1 744 ? 165.781 216.728 91.173 1.00 160.56 744 LEU B C 1
ATOM 12084 O O . LEU B 1 744 ? 164.868 215.903 91.200 1.00 159.68 744 LEU B O 1
ATOM 12089 N N . PHE B 1 745 ? 166.954 216.529 91.772 1.00 159.81 745 PHE B N 1
ATOM 12090 C CA . PHE B 1 745 ? 167.324 215.266 92.396 1.00 159.89 745 PHE B CA 1
ATOM 12091 C C . PHE B 1 745 ? 167.086 215.265 93.904 1.00 160.67 745 PHE B C 1
ATOM 12092 O O . PHE B 1 745 ? 167.638 214.425 94.620 1.00 162.75 745 PHE B O 1
ATOM 12100 N N . GLN B 1 746 ? 166.276 216.186 94.406 1.00 163.93 746 GLN B N 1
ATOM 12101 C CA . GLN B 1 746 ? 165.970 216.237 95.830 1.00 162.90 746 GLN B CA 1
ATOM 12102 C C . GLN B 1 746 ? 164.523 215.899 96.134 1.00 162.80 746 GLN B C 1
ATOM 12103 O O . GLN B 1 746 ? 164.254 215.089 97.025 1.00 162.15 746 GLN B O 1
ATOM 12109 N N . GLU B 1 747 ? 163.583 216.504 95.409 1.00 164.70 747 GLU B N 1
ATOM 12110 C CA . GLU B 1 747 ? 162.168 216.238 95.630 1.00 165.11 747 GLU B CA 1
ATOM 12111 C C . GLU B 1 747 ? 161.771 214.840 95.187 1.00 164.79 747 GLU B C 1
ATOM 12112 O O . GLU B 1 747 ? 160.780 214.305 95.690 1.00 164.53 747 GLU B O 1
ATOM 12118 N N . ALA B 1 748 ? 162.521 214.241 94.263 1.00 155.09 748 ALA B N 1
ATOM 12119 C CA . ALA B 1 748 ? 162.293 212.838 93.937 1.00 154.40 748 ALA B CA 1
ATOM 12120 C C . ALA B 1 748 ? 162.742 211.931 95.075 1.00 154.75 748 ALA B C 1
ATOM 12121 O O . ALA B 1 748 ? 162.136 210.882 95.316 1.00 153.48 748 ALA B O 1
ATOM 12123 N N . LEU B 1 749 ? 163.793 212.325 95.794 1.00 152.44 749 LEU B N 1
ATOM 12124 C CA . LEU B 1 749 ? 164.346 211.497 96.856 1.00 151.74 749 LEU B CA 1
ATOM 12125 C C . LEU B 1 749 ? 163.487 211.471 98.111 1.00 153.51 749 LEU B C 1
ATOM 12126 O O . LEU B 1 749 ? 163.605 210.524 98.894 1.00 154.71 749 LEU B O 1
ATOM 12131 N N . TRP B 1 750 ? 162.628 212.467 98.330 1.00 160.71 750 TRP B N 1
ATOM 12132 C CA . TRP B 1 750 ? 161.777 212.438 99.513 1.00 160.42 750 TRP B CA 1
ATOM 12133 C C . TRP B 1 750 ? 160.558 211.545 99.341 1.00 159.43 750 TRP B C 1
ATOM 12134 O O . TRP B 1 750 ? 159.841 211.312 100.318 1.00 160.45 750 TRP B O 1
ATOM 12145 N N . HIS B 1 751 ? 160.303 211.043 98.138 1.00 144.91 751 HIS B N 1
ATOM 12146 C CA . HIS B 1 751 ? 159.216 210.099 97.933 1.00 146.65 751 HIS B CA 1
ATOM 12147 C C . HIS B 1 751 ? 159.646 208.657 98.157 1.00 145.84 751 HIS B C 1
ATOM 12148 O O . HIS B 1 751 ? 158.807 207.756 98.081 1.00 143.89 751 HIS B O 1
ATOM 12155 N N . VAL B 1 752 ? 160.924 208.422 98.420 1.00 133.50 752 VAL B N 1
ATOM 12156 C CA . VAL B 1 752 ? 161.417 207.067 98.688 1.00 130.49 752 VAL B CA 1
ATOM 12157 C C . VAL B 1 752 ? 160.951 206.632 100.073 1.00 129.86 752 VAL B C 1
ATOM 12158 O O . VAL B 1 752 ? 161.077 207.411 101.033 1.00 132.58 752 VAL B O 1
ATOM 12162 N N . PRO B 1 753 ? 160.408 205.426 100.230 1.00 127.50 753 PRO B N 1
ATOM 12163 C CA . PRO B 1 753 ? 159.875 205.005 101.530 1.00 129.22 753 PRO B CA 1
ATOM 12164 C C . PRO B 1 753 ? 160.961 204.768 102.573 1.00 129.79 753 PRO B C 1
ATOM 12165 O O . PRO B 1 753 ? 162.157 204.962 102.349 1.00 129.17 753 PRO B O 1
ATOM 12169 N N . GLU B 1 754 ? 160.499 204.326 103.747 1.00 141.30 754 GLU B N 1
ATOM 12170 C CA . GLU B 1 754 ? 161.329 204.325 104.948 1.00 142.91 754 GLU B CA 1
ATOM 12171 C C . GLU B 1 754 ? 162.422 203.266 104.898 1.00 143.10 754 GLU B C 1
ATOM 12172 O O . GLU B 1 754 ? 163.583 203.554 105.211 1.00 143.08 754 GLU B O 1
ATOM 12178 N N . HIS B 1 755 ? 162.080 202.041 104.514 1.00 134.90 755 HIS B N 1
ATOM 12179 C CA . HIS B 1 755 ? 163.009 200.922 104.603 1.00 133.33 755 HIS B CA 1
ATOM 12180 C C . HIS B 1 755 ? 163.411 200.402 103.230 1.00 132.92 755 HIS B C 1
ATOM 12181 O O . HIS B 1 755 ? 163.548 199.195 103.029 1.00 132.78 755 HIS B O 1
ATOM 12188 N N . ALA B 1 756 ? 163.606 201.304 102.277 1.00 122.02 756 ALA B N 1
ATOM 12189 C CA . ALA B 1 756 ? 163.929 200.897 100.923 1.00 119.86 756 ALA B CA 1
ATOM 12190 C C . ALA B 1 756 ? 165.381 200.461 100.815 1.00 121.94 756 ALA B C 1
ATOM 12191 O O . ALA B 1 756 ? 166.251 200.917 101.560 1.00 120.47 756 ALA B O 1
ATOM 12193 N N . VAL B 1 757 ? 165.634 199.561 99.872 1.00 112.58 757 VAL B N 1
ATOM 12194 C CA . VAL B 1 757 ? 166.982 199.132 99.522 1.00 105.95 757 VAL B CA 1
ATOM 12195 C C . VAL B 1 757 ? 167.314 199.770 98.187 1.00 104.14 757 VAL B C 1
ATOM 12196 O O . VAL B 1 757 ? 166.630 199.525 97.187 1.00 108.87 757 VAL B O 1
ATOM 12200 N N . VAL B 1 758 ? 168.352 200.591 98.170 1.00 102.56 758 VAL B N 1
ATOM 12201 C CA . VAL B 1 758 ? 168.669 201.431 97.023 1.00 105.80 758 VAL B CA 1
ATOM 12202 C C . VAL B 1 758 ? 169.859 200.826 96.298 1.00 109.71 758 VAL B C 1
ATOM 12203 O O . VAL B 1 758 ? 170.909 200.578 96.902 1.00 112.78 758 VAL B O 1
ATOM 12207 N N . LEU B 1 759 ? 169.693 200.578 95.004 1.00 114.01 759 LEU B N 1
ATOM 12208 C CA . LEU B 1 759 ? 170.738 200.027 94.160 1.00 110.17 759 LEU B CA 1
ATOM 12209 C C . LEU B 1 759 ? 171.232 201.122 93.232 1.00 110.52 759 LEU B C 1
ATOM 12210 O O . LEU B 1 759 ? 170.424 201.807 92.596 1.00 116.77 759 LEU B O 1
ATOM 12215 N N . GLU B 1 760 ? 172.542 201.295 93.154 1.00 117.63 760 GLU B N 1
ATOM 12216 C CA . GLU B 1 760 ? 173.129 202.309 92.293 1.00 117.71 760 GLU B CA 1
ATOM 12217 C C . GLU B 1 760 ? 173.660 201.656 91.026 1.00 122.60 760 GLU B C 1
ATOM 12218 O O . GLU B 1 760 ? 174.546 200.796 91.087 1.00 129.28 760 GLU B O 1
ATOM 12224 N N . ILE B 1 761 ? 173.118 202.055 89.885 1.00 113.61 761 ILE B N 1
ATOM 12225 C CA . ILE B 1 761 ? 173.510 201.514 88.590 1.00 114.44 761 ILE B CA 1
ATOM 12226 C C . ILE B 1 761 ? 174.420 202.546 87.938 1.00 115.29 761 ILE B C 1
ATOM 12227 O O . ILE B 1 761 ? 173.954 203.506 87.314 1.00 116.59 761 ILE B O 1
ATOM 12232 N N . ALA B 1 762 ? 175.727 202.354 88.084 1.00 124.84 762 ALA B N 1
ATOM 12233 C CA . ALA B 1 762 ? 176.709 203.294 87.568 1.00 124.38 762 ALA B CA 1
ATOM 12234 C C . ALA B 1 762 ? 178.027 202.564 87.400 1.00 126.91 762 ALA B C 1
ATOM 12235 O O . ALA B 1 762 ? 178.314 201.634 88.157 1.00 128.95 762 ALA B O 1
ATOM 12237 N N . PRO B 1 763 ? 178.844 202.950 86.418 1.00 129.37 763 PRO B N 1
ATOM 12238 C CA . PRO B 1 763 ? 180.205 202.397 86.333 1.00 130.31 763 PRO B CA 1
ATOM 12239 C C . PRO B 1 763 ? 181.124 202.857 87.447 1.00 131.01 763 PRO B C 1
ATOM 12240 O O . PRO B 1 763 ? 182.178 202.242 87.644 1.00 133.52 763 PRO B O 1
ATOM 12244 N N . HIS B 1 764 ? 180.782 203.930 88.154 1.00 129.97 764 HIS B N 1
ATOM 12245 C CA . HIS B 1 764 ? 181.468 204.297 89.386 1.00 128.79 764 HIS B CA 1
ATOM 12246 C C . HIS B 1 764 ? 180.471 205.043 90.254 1.00 129.72 764 HIS B C 1
ATOM 12247 O O . HIS B 1 764 ? 179.848 206.002 89.797 1.00 131.17 764 HIS B O 1
ATOM 12254 N N . ALA B 1 765 ? 180.322 204.597 91.500 1.00 131.71 765 ALA B N 1
ATOM 12255 C CA . ALA B 1 765 ? 179.290 205.122 92.393 1.00 132.39 765 ALA B CA 1
ATOM 12256 C C . ALA B 1 765 ? 179.806 206.388 93.065 1.00 135.18 765 ALA B C 1
ATOM 12257 O O . ALA B 1 765 ? 180.223 206.394 94.225 1.00 136.27 765 ALA B O 1
ATOM 12259 N N . LEU B 1 766 ? 179.778 207.482 92.312 1.00 136.05 766 LEU B N 1
ATOM 12260 C CA . LEU B 1 766 ? 180.142 208.786 92.849 1.00 135.44 766 LEU B CA 1
ATOM 12261 C C . LEU B 1 766 ? 178.963 209.509 93.485 1.00 135.53 766 LEU B C 1
ATOM 12262 O O . LEU B 1 766 ? 179.159 210.559 94.105 1.00 134.52 766 LEU B O 1
ATOM 12267 N N . LEU B 1 767 ? 177.756 208.968 93.359 1.00 134.73 767 LEU B N 1
ATOM 12268 C CA . LEU B 1 767 ? 176.568 209.521 93.987 1.00 133.20 767 LEU B CA 1
ATOM 12269 C C . LEU B 1 767 ? 176.251 208.856 95.316 1.00 132.13 767 LEU B C 1
ATOM 12270 O O . LEU B 1 767 ? 175.160 209.061 95.851 1.00 134.56 767 LEU B O 1
ATOM 12275 N N . GLN B 1 768 ? 177.173 208.054 95.849 1.00 132.02 768 GLN B N 1
ATOM 12276 C CA . GLN B 1 768 ? 176.910 207.331 97.087 1.00 134.48 768 GLN B CA 1
ATOM 12277 C C . GLN B 1 768 ? 176.878 208.268 98.289 1.00 138.31 768 GLN B C 1
ATOM 12278 O O . GLN B 1 768 ? 176.053 208.098 99.193 1.00 137.58 768 GLN B O 1
ATOM 12284 N N . ALA B 1 769 ? 177.763 209.265 98.312 1.00 137.16 769 ALA B N 1
ATOM 12285 C CA . ALA B 1 769 ? 177.770 210.221 99.417 1.00 134.39 769 ALA B CA 1
ATOM 12286 C C . ALA B 1 769 ? 176.573 211.158 99.360 1.00 133.86 769 ALA B C 1
ATOM 12287 O O . ALA B 1 769 ? 176.088 211.605 100.406 1.00 133.25 769 ALA B O 1
ATOM 12289 N N . VAL B 1 770 ? 176.094 211.473 98.155 1.00 133.44 770 VAL B N 1
ATOM 12290 C CA . VAL B 1 770 ? 174.911 212.312 98.002 1.00 132.49 770 VAL B CA 1
ATOM 12291 C C . VAL B 1 770 ? 173.669 211.585 98.505 1.00 131.93 770 VAL B C 1
ATOM 12292 O O . VAL B 1 770 ? 172.836 212.165 99.209 1.00 132.35 770 VAL B O 1
ATOM 12296 N N . LEU B 1 771 ? 173.545 210.303 98.176 1.00 133.89 771 LEU B N 1
ATOM 12297 C CA . LEU B 1 771 ? 172.383 209.523 98.579 1.00 133.45 771 LEU B CA 1
ATOM 12298 C C . LEU B 1 771 ? 172.356 209.226 100.071 1.00 133.49 771 LEU B C 1
ATOM 12299 O O . LEU B 1 771 ? 171.276 208.981 100.616 1.00 134.47 771 LEU B O 1
ATOM 12304 N N . LYS B 1 772 ? 173.509 209.243 100.741 1.00 133.00 772 LYS B N 1
ATOM 12305 C CA . LYS B 1 772 ? 173.534 208.958 102.171 1.00 135.29 772 LYS B CA 1
ATOM 12306 C C . LYS B 1 772 ? 172.900 210.091 102.968 1.00 136.78 772 LYS B C 1
ATOM 12307 O O . LYS B 1 772 ? 172.064 209.856 103.845 1.00 133.19 772 LYS B O 1
ATOM 12313 N N . ARG B 1 773 ? 173.276 211.332 102.663 1.00 146.30 773 ARG B N 1
ATOM 12314 C CA . ARG B 1 773 ? 172.715 212.469 103.381 1.00 144.68 773 ARG B CA 1
ATOM 12315 C C . ARG B 1 773 ? 171.378 212.906 102.794 1.00 145.14 773 ARG B C 1
ATOM 12316 O O . ARG B 1 773 ? 170.634 213.651 103.434 1.00 145.81 773 ARG B O 1
ATOM 12324 N N . GLY B 1 774 ? 171.057 212.451 101.581 1.00 137.87 774 GLY B N 1
ATOM 12325 C CA . GLY B 1 774 ? 169.825 212.875 100.942 1.00 135.41 774 GLY B CA 1
ATOM 12326 C C . GLY B 1 774 ? 168.631 212.001 101.248 1.00 135.90 774 GLY B C 1
ATOM 12327 O O . GLY B 1 774 ? 167.492 212.444 101.064 1.00 134.85 774 GLY B O 1
ATOM 12328 N N . LEU B 1 775 ? 168.855 210.779 101.710 1.00 139.23 775 LEU B N 1
ATOM 12329 C CA . LEU B 1 775 ? 167.772 209.852 101.989 1.00 139.10 775 LEU B CA 1
ATOM 12330 C C . LEU B 1 775 ? 167.596 209.661 103.489 1.00 138.65 775 LEU B C 1
ATOM 12331 O O . LEU B 1 775 ? 168.383 210.147 104.305 1.00 139.54 775 LEU B O 1
ATOM 12336 N N . LYS B 1 776 ? 166.535 208.944 103.839 1.00 134.88 776 LYS B N 1
ATOM 12337 C CA . LYS B 1 776 ? 166.253 208.623 105.227 1.00 133.84 776 LYS B CA 1
ATOM 12338 C C . LYS B 1 776 ? 167.299 207.642 105.760 1.00 135.59 776 LYS B C 1
ATOM 12339 O O . LYS B 1 776 ? 167.839 206.831 105.003 1.00 137.48 776 LYS B O 1
ATOM 12345 N N . PRO B 1 777 ? 167.622 207.705 107.058 1.00 137.70 777 PRO B N 1
ATOM 12346 C CA . PRO B 1 777 ? 168.691 206.848 107.591 1.00 137.78 777 PRO B CA 1
ATOM 12347 C C . PRO B 1 777 ? 168.326 205.373 107.714 1.00 137.70 777 PRO B C 1
ATOM 12348 O O . PRO B 1 777 ? 169.203 204.572 108.054 1.00 135.58 777 PRO B O 1
ATOM 12352 N N . SER B 1 778 ? 167.080 204.985 107.454 1.00 138.63 778 SER B N 1
ATOM 12353 C CA . SER B 1 778 ? 166.677 203.585 107.475 1.00 138.73 778 SER B CA 1
ATOM 12354 C C . SER B 1 778 ? 166.745 202.945 106.093 1.00 140.85 778 SER B C 1
ATOM 12355 O O . SER B 1 778 ? 166.039 201.968 105.827 1.00 139.93 778 SER B O 1
ATOM 12358 N N . CYS B 1 779 ? 167.580 203.479 105.209 1.00 137.87 779 CYS B N 1
ATOM 12359 C CA . CYS B 1 779 ? 167.744 202.960 103.863 1.00 135.60 779 CYS B CA 1
ATOM 12360 C C . CYS B 1 779 ? 169.160 202.436 103.684 1.00 135.66 779 CYS B C 1
ATOM 12361 O O . CYS B 1 779 ? 170.112 202.930 104.292 1.00 136.16 779 CYS B O 1
ATOM 12364 N N . THR B 1 780 ? 169.286 201.422 102.834 1.00 117.70 780 THR B N 1
ATOM 12365 C CA . THR B 1 780 ? 170.567 200.805 102.516 1.00 115.68 780 THR B CA 1
ATOM 12366 C C . THR B 1 780 ? 170.946 201.160 101.088 1.00 114.07 780 THR B C 1
ATOM 12367 O O . THR B 1 780 ? 170.136 201.000 100.171 1.00 119.40 780 THR B O 1
ATOM 12371 N N . ILE B 1 781 ? 172.169 201.640 100.901 1.00 101.14 781 ILE B N 1
ATOM 12372 C CA . ILE B 1 781 ? 172.675 202.020 99.590 1.00 103.58 781 ILE B CA 1
ATOM 12373 C C . ILE B 1 781 ? 173.763 201.034 99.203 1.00 105.45 781 ILE B C 1
ATOM 12374 O O . ILE B 1 781 ? 174.759 200.884 99.918 1.00 107.88 781 ILE B O 1
ATOM 12379 N N . ILE B 1 782 ? 173.574 200.360 98.074 1.00 101.83 782 ILE B N 1
ATOM 12380 C CA . ILE B 1 782 ? 174.525 199.357 97.607 1.00 100.39 782 ILE B CA 1
ATOM 12381 C C . ILE B 1 782 ? 175.126 199.792 96.279 1.00 101.58 782 ILE B C 1
ATOM 12382 O O . ILE B 1 782 ? 174.402 199.921 95.284 1.00 102.22 782 ILE B O 1
ATOM 12387 N N . PRO B 1 783 ? 176.429 200.045 96.214 1.00 103.70 783 PRO B N 1
ATOM 12388 C CA . PRO B 1 783 ? 177.075 200.283 94.927 1.00 101.75 783 PRO B CA 1
ATOM 12389 C C . PRO B 1 783 ? 177.292 198.983 94.169 1.00 107.37 783 PRO B C 1
ATOM 12390 O O . PRO B 1 783 ? 177.305 197.893 94.738 1.00 113.36 783 PRO B O 1
ATOM 12394 N N . LEU B 1 784 ? 177.481 199.117 92.858 1.00 103.10 784 LEU B N 1
ATOM 12395 C CA . LEU B 1 784 ? 177.709 197.963 92.005 1.00 100.07 784 LEU B CA 1
ATOM 12396 C C . LEU B 1 784 ? 179.059 197.965 91.312 1.00 102.25 784 LEU B C 1
ATOM 12397 O O . LEU B 1 784 ? 179.587 196.885 91.034 1.00 106.47 784 LEU B O 1
ATOM 12402 N N . MET B 1 785 ? 179.635 199.127 91.026 1.00 121.00 785 MET B N 1
ATOM 12403 C CA . MET B 1 785 ? 180.959 199.213 90.432 1.00 120.94 785 MET B CA 1
ATOM 12404 C C . MET B 1 785 ? 181.770 200.283 91.141 1.00 124.78 785 MET B C 1
ATOM 12405 O O . MET B 1 785 ? 181.220 201.229 91.706 1.00 129.84 785 MET B O 1
ATOM 12410 N N . LYS B 1 786 ? 183.088 200.122 91.104 1.00 125.77 786 LYS B N 1
ATOM 12411 C CA . LYS B 1 786 ? 184.017 201.047 91.735 1.00 123.37 786 LYS B CA 1
ATOM 12412 C C . LYS B 1 786 ? 185.112 201.383 90.736 1.00 127.46 786 LYS B C 1
ATOM 12413 O O . LYS B 1 786 ? 185.634 200.488 90.065 1.00 128.29 786 LYS B O 1
ATOM 12419 N N . LYS B 1 787 ? 185.438 202.669 90.622 1.00 136.98 787 LYS B N 1
ATOM 12420 C CA . LYS B 1 787 ? 186.446 203.129 89.676 1.00 136.35 787 LYS B CA 1
ATOM 12421 C C . LYS B 1 787 ? 187.829 202.635 90.086 1.00 136.69 787 LYS B C 1
ATOM 12422 O O . LYS B 1 787 ? 188.194 202.703 91.263 1.00 135.62 787 LYS B O 1
ATOM 12428 N N . ASP B 1 788 ? 188.576 202.121 89.101 1.00 143.29 788 ASP B N 1
ATOM 12429 C CA . ASP B 1 788 ? 189.954 201.634 89.243 1.00 143.18 788 ASP B CA 1
ATOM 12430 C C . ASP B 1 788 ? 190.047 200.494 90.261 1.00 143.74 788 ASP B C 1
ATOM 12431 O O . ASP B 1 788 ? 190.918 200.467 91.132 1.00 143.38 788 ASP B O 1
ATOM 12436 N N . HIS B 1 789 ? 189.125 199.551 90.130 1.00 135.99 789 HIS B N 1
ATOM 12437 C CA . HIS B 1 789 ? 189.132 198.312 90.893 1.00 132.87 789 HIS B CA 1
ATOM 12438 C C . HIS B 1 789 ? 189.728 197.211 90.032 1.00 135.02 789 HIS B C 1
ATOM 12439 O O . HIS B 1 789 ? 189.430 197.118 88.837 1.00 135.61 789 HIS B O 1
ATOM 12446 N N . ARG B 1 790 ? 190.593 196.392 90.638 1.00 137.75 790 ARG B N 1
ATOM 12447 C CA . ARG B 1 790 ? 191.318 195.377 89.881 1.00 139.97 790 ARG B CA 1
ATOM 12448 C C . ARG B 1 790 ? 190.396 194.266 89.398 1.00 141.05 790 ARG B C 1
ATOM 12449 O O . ARG B 1 790 ? 190.530 193.792 88.265 1.00 140.13 790 ARG B O 1
ATOM 12457 N N . ASP B 1 791 ? 189.450 193.841 90.234 1.00 131.78 791 ASP B N 1
ATOM 12458 C CA . ASP B 1 791 ? 188.439 192.856 89.851 1.00 129.82 791 ASP B CA 1
ATOM 12459 C C . ASP B 1 791 ? 187.082 193.442 90.208 1.00 128.74 791 ASP B C 1
ATOM 12460 O O . ASP B 1 791 ? 186.627 193.344 91.349 1.00 127.92 791 ASP B O 1
ATOM 12465 N N . ASN B 1 792 ? 186.437 194.054 89.220 1.00 121.58 792 ASN B N 1
ATOM 12466 C CA . ASN B 1 792 ? 185.134 194.653 89.443 1.00 119.14 792 ASN B CA 1
ATOM 12467 C C . ASN B 1 792 ? 184.026 193.613 89.453 1.00 119.35 792 ASN B C 1
ATOM 12468 O O . ASN B 1 792 ? 182.900 193.925 89.852 1.00 120.80 792 ASN B O 1
ATOM 12473 N N . LEU B 1 793 ? 184.316 192.387 89.014 1.00 110.92 793 LEU B N 1
ATOM 12474 C CA . LEU B 1 793 ? 183.343 191.305 89.114 1.00 110.80 793 LEU B CA 1
ATOM 12475 C C . LEU B 1 793 ? 183.165 190.859 90.559 1.00 108.26 793 LEU B C 1
ATOM 12476 O O . LEU B 1 793 ? 182.060 190.486 90.967 1.00 109.92 793 LEU B O 1
ATOM 12481 N N . GLU B 1 794 ? 184.240 190.887 91.350 1.00 109.25 794 GLU B N 1
ATOM 12482 C CA . GLU B 1 794 ? 184.117 190.600 92.774 1.00 111.70 794 GLU B CA 1
ATOM 12483 C C . GLU B 1 794 ? 183.352 191.694 93.500 1.00 115.93 794 GLU B C 1
ATOM 12484 O O . GLU B 1 794 ? 182.661 191.416 94.485 1.00 115.55 794 GLU B O 1
ATOM 12490 N N . PHE B 1 795 ? 183.480 192.938 93.043 1.00 107.55 795 PHE B N 1
ATOM 12491 C CA . PHE B 1 795 ? 182.732 194.033 93.643 1.00 104.22 795 PHE B CA 1
ATOM 12492 C C . PHE B 1 795 ? 181.249 193.928 93.320 1.00 103.36 795 PHE B C 1
ATOM 12493 O O . PHE B 1 795 ? 180.404 194.261 94.155 1.00 105.94 795 PHE B O 1
ATOM 12501 N N . PHE B 1 796 ? 180.918 193.483 92.107 1.00 94.29 796 PHE B N 1
ATOM 12502 C CA . PHE B 1 796 ? 179.522 193.277 91.742 1.00 92.23 796 PHE B CA 1
ATOM 12503 C C . PHE B 1 796 ? 178.911 192.130 92.532 1.00 93.48 796 PHE B C 1
ATOM 12504 O O . PHE B 1 796 ? 177.755 192.210 92.959 1.00 94.69 796 PHE B O 1
ATOM 12512 N N . LEU B 1 797 ? 179.673 191.054 92.733 1.00 89.83 797 LEU B N 1
ATOM 12513 C CA . LEU B 1 797 ? 179.147 189.893 93.434 1.00 83.86 797 LEU B CA 1
ATOM 12514 C C . LEU B 1 797 ? 178.981 190.160 94.921 1.00 90.63 797 LEU B C 1
ATOM 12515 O O . LEU B 1 797 ? 178.130 189.545 95.565 1.00 96.08 797 LEU B O 1
ATOM 12520 N N . ALA B 1 798 ? 179.786 191.057 95.485 1.00 91.46 798 ALA B N 1
ATOM 12521 C CA . ALA B 1 798 ? 179.590 191.438 96.877 1.00 87.74 798 ALA B CA 1
ATOM 12522 C C . ALA B 1 798 ? 178.342 192.289 97.055 1.00 91.34 798 ALA B C 1
ATOM 12523 O O . ALA B 1 798 ? 177.715 192.238 98.116 1.00 93.27 798 ALA B O 1
ATOM 12525 N N . GLY B 1 799 ? 177.980 193.075 96.041 1.00 94.69 799 GLY B N 1
ATOM 12526 C CA . GLY B 1 799 ? 176.743 193.833 96.106 1.00 90.77 799 GLY B CA 1
ATOM 12527 C C . GLY B 1 799 ? 175.510 192.955 96.056 1.00 91.73 799 GLY B C 1
ATOM 12528 O O . GLY B 1 799 ? 174.517 193.230 96.729 1.00 94.50 799 GLY B O 1
ATOM 12529 N N . ILE B 1 800 ? 175.553 191.899 95.240 1.00 87.82 800 ILE B N 1
ATOM 12530 C CA . ILE B 1 800 ? 174.468 190.923 95.206 1.00 85.70 800 ILE B CA 1
ATOM 12531 C C . ILE B 1 800 ? 174.405 190.154 96.517 1.00 83.78 800 ILE B C 1
ATOM 12532 O O . ILE B 1 800 ? 173.323 189.791 96.990 1.00 90.42 800 ILE B O 1
ATOM 12537 N N . GLY B 1 801 ? 175.562 189.901 97.128 1.00 82.68 801 GLY B N 1
ATOM 12538 C CA . GLY B 1 801 ? 175.585 189.182 98.389 1.00 84.77 801 GLY B CA 1
ATOM 12539 C C . GLY B 1 801 ? 174.979 189.962 99.537 1.00 88.04 801 GLY B C 1
ATOM 12540 O O . GLY B 1 801 ? 174.241 189.406 100.351 1.00 94.17 801 GLY B O 1
ATOM 12541 N N . ARG B 1 802 ? 175.265 191.257 99.614 1.00 92.43 802 ARG B N 1
ATOM 12542 C CA . ARG B 1 802 ? 174.657 192.073 100.656 1.00 94.55 802 ARG B CA 1
ATOM 12543 C C . ARG B 1 802 ? 173.231 192.469 100.315 1.00 92.98 802 ARG B C 1
ATOM 12544 O O . ARG B 1 802 ? 172.515 192.974 101.183 1.00 99.70 802 ARG B O 1
ATOM 12552 N N . LEU B 1 803 ? 172.809 192.256 99.072 1.00 87.39 803 LEU B N 1
ATOM 12553 C CA . LEU B 1 803 ? 171.401 192.360 98.732 1.00 81.96 803 LEU B CA 1
ATOM 12554 C C . LEU B 1 803 ? 170.615 191.184 99.297 1.00 84.57 803 LEU B C 1
ATOM 12555 O O . LEU B 1 803 ? 169.433 191.321 99.616 1.00 88.71 803 LEU B O 1
ATOM 12560 N N . HIS B 1 804 ? 171.261 190.022 99.418 1.00 81.87 804 HIS B N 1
ATOM 12561 C CA . HIS B 1 804 ? 170.663 188.885 100.104 1.00 73.67 804 HIS B CA 1
ATOM 12562 C C . HIS B 1 804 ? 170.556 189.134 101.599 1.00 77.90 804 HIS B C 1
ATOM 12563 O O . HIS B 1 804 ? 169.619 188.653 102.242 1.00 84.01 804 HIS B O 1
ATOM 12570 N N . LEU B 1 805 ? 171.503 189.902 102.149 1.00 80.44 805 LEU B N 1
ATOM 12571 C CA . LEU B 1 805 ? 171.526 190.147 103.619 1.00 80.58 805 LEU B CA 1
ATOM 12572 C C . LEU B 1 805 ? 170.483 191.206 103.995 1.00 83.62 805 LEU B C 1
ATOM 12573 O O . LEU B 1 805 ? 170.176 191.323 105.197 1.00 88.96 805 LEU B O 1
ATOM 12578 N N . SER B 1 806 ? 169.966 191.949 103.011 1.00 90.16 806 SER B N 1
ATOM 12579 C CA . SER B 1 806 ? 168.916 192.967 103.282 1.00 92.20 806 SER B CA 1
ATOM 12580 C C . SER B 1 806 ? 167.555 192.277 103.402 1.00 93.04 806 SER B C 1
ATOM 12581 O O . SER B 1 806 ? 166.764 192.689 104.273 1.00 99.76 806 SER B O 1
ATOM 12584 N N . GLY B 1 807 ? 167.302 191.271 102.563 1.00 84.78 807 GLY B N 1
ATOM 12585 C CA . GLY B 1 807 ? 166.049 190.549 102.587 1.00 84.33 807 GLY B CA 1
ATOM 12586 C C . GLY B 1 807 ? 165.456 190.250 101.227 1.00 88.49 807 GLY B C 1
ATOM 12587 O O . GLY B 1 807 ? 164.418 189.595 101.133 1.00 91.46 807 GLY B O 1
ATOM 12588 N N . ILE B 1 808 ? 166.103 190.718 100.166 1.00 91.41 808 ILE B N 1
ATOM 12589 C CA . ILE B 1 808 ? 165.616 190.520 98.805 1.00 94.87 808 ILE B CA 1
ATOM 12590 C C . ILE B 1 808 ? 166.207 189.226 98.258 1.00 98.72 808 ILE B C 1
ATOM 12591 O O . ILE B 1 808 ? 167.425 189.039 98.268 1.00 102.78 808 ILE B O 1
ATOM 12596 N N . ASP B 1 809 ? 165.341 188.332 97.788 1.00 105.41 809 ASP B N 1
ATOM 12597 C CA . ASP B 1 809 ? 165.790 187.050 97.255 1.00 107.07 809 ASP B CA 1
ATOM 12598 C C . ASP B 1 809 ? 166.341 187.231 95.849 1.00 104.64 809 ASP B C 1
ATOM 12599 O O . ASP B 1 809 ? 165.672 187.789 94.977 1.00 104.90 809 ASP B O 1
ATOM 12604 N N . ALA B 1 810 ? 167.553 186.734 95.625 1.00 98.37 810 ALA B N 1
ATOM 12605 C CA . ALA B 1 810 ? 168.260 186.928 94.365 1.00 92.03 810 ALA B CA 1
ATOM 12606 C C . ALA B 1 810 ? 169.247 185.785 94.183 1.00 96.47 810 ALA B C 1
ATOM 12607 O O . ALA B 1 810 ? 170.230 185.700 94.923 1.00 103.39 810 ALA B O 1
ATOM 12609 N N . ASN B 1 811 ? 168.998 184.924 93.192 1.00 85.54 811 ASN B N 1
ATOM 12610 C CA . ASN B 1 811 ? 169.754 183.686 93.028 1.00 84.02 811 ASN B CA 1
ATOM 12611 C C . ASN B 1 811 ? 170.901 183.884 92.049 1.00 88.84 811 ASN B C 1
ATOM 12612 O O . ASN B 1 811 ? 170.647 184.043 90.848 1.00 98.39 811 ASN B O 1
ATOM 12617 N N . PRO B 1 812 ? 172.159 183.821 92.488 1.00 80.22 812 PRO B N 1
ATOM 12618 C CA . PRO B 1 812 ? 173.266 184.115 91.565 1.00 78.21 812 PRO B CA 1
ATOM 12619 C C . PRO B 1 812 ? 173.609 182.978 90.618 1.00 87.67 812 PRO B C 1
ATOM 12620 O O . PRO B 1 812 ? 174.597 183.088 89.883 1.00 89.33 812 PRO B O 1
ATOM 12624 N N . ASN B 1 813 ? 172.837 181.888 90.610 1.00 86.55 813 ASN B N 1
ATOM 12625 C CA . ASN B 1 813 ? 173.073 180.816 89.648 1.00 83.34 813 ASN B CA 1
ATOM 12626 C C . ASN B 1 813 ? 172.729 181.253 88.232 1.00 88.73 813 ASN B C 1
ATOM 12627 O O . ASN B 1 813 ? 173.235 180.682 87.260 1.00 94.83 813 ASN B O 1
ATOM 12632 N N . ALA B 1 814 ? 171.872 182.265 88.091 1.00 88.72 814 ALA B N 1
ATOM 12633 C CA . ALA B 1 814 ? 171.423 182.686 86.770 1.00 89.65 814 ALA B CA 1
ATOM 12634 C C . ALA B 1 814 ? 172.496 183.480 86.036 1.00 93.11 814 ALA B C 1
ATOM 12635 O O . ALA B 1 814 ? 172.403 183.681 84.819 1.00 95.99 814 ALA B O 1
ATOM 12637 N N . LEU B 1 815 ? 173.514 183.948 86.755 1.00 91.18 815 LEU B N 1
ATOM 12638 C CA . LEU B 1 815 ? 174.559 184.748 86.131 1.00 90.31 815 LEU B CA 1
ATOM 12639 C C . LEU B 1 815 ? 175.490 183.884 85.292 1.00 90.94 815 LEU B C 1
ATOM 12640 O O . LEU B 1 815 ? 176.002 184.326 84.258 1.00 96.08 815 LEU B O 1
ATOM 12645 N N . PHE B 1 816 ? 175.725 182.659 85.730 1.00 93.20 816 PHE B N 1
ATOM 12646 C CA . PHE B 1 816 ? 176.706 181.764 85.148 1.00 93.63 816 PHE B CA 1
ATOM 12647 C C . PHE B 1 816 ? 176.015 180.715 84.279 1.00 99.13 816 PHE B C 1
ATOM 12648 O O . PHE B 1 816 ? 174.792 180.581 84.329 1.00 97.42 816 PHE B O 1
ATOM 12656 N N . PRO B 1 817 ? 176.758 180.006 83.421 1.00 112.63 817 PRO B N 1
ATOM 12657 C CA . PRO B 1 817 ? 176.170 178.874 82.685 1.00 109.62 817 PRO B CA 1
ATOM 12658 C C . PRO B 1 817 ? 175.678 177.788 83.623 1.00 115.12 817 PRO B C 1
ATOM 12659 O O . PRO B 1 817 ? 176.304 177.522 84.659 1.00 117.50 817 PRO B O 1
ATOM 12663 N N . PRO B 1 818 ? 174.556 177.148 83.300 1.00 114.75 818 PRO B N 1
ATOM 12664 C CA . PRO B 1 818 ? 173.973 176.165 84.216 1.00 111.26 818 PRO B CA 1
ATOM 12665 C C . PRO B 1 818 ? 174.766 174.870 84.260 1.00 110.46 818 PRO B C 1
ATOM 12666 O O . PRO B 1 818 ? 175.491 174.513 83.332 1.00 112.67 818 PRO B O 1
ATOM 12670 N N . VAL B 1 819 ? 174.615 174.166 85.375 1.00 108.66 819 VAL B N 1
ATOM 12671 C CA . VAL B 1 819 ? 175.292 172.903 85.629 1.00 110.66 819 VAL B CA 1
ATOM 12672 C C . VAL B 1 819 ? 174.415 171.791 85.063 1.00 114.85 819 VAL B C 1
ATOM 12673 O O . VAL B 1 819 ? 173.186 171.905 85.079 1.00 116.55 819 VAL B O 1
ATOM 12677 N N . GLU B 1 820 ? 175.046 170.738 84.533 1.00 126.47 820 GLU B N 1
ATOM 12678 C CA . GLU B 1 820 ? 174.350 169.581 83.978 1.00 126.57 820 GLU B CA 1
ATOM 12679 C C . GLU B 1 820 ? 173.536 168.858 85.042 1.00 124.81 820 GLU B C 1
ATOM 12680 O O . GLU B 1 820 ? 173.912 168.859 86.217 1.00 123.80 820 GLU B O 1
ATOM 12686 N N . PHE B 1 821 ? 172.421 168.242 84.625 1.00 127.45 821 PHE B N 1
ATOM 12687 C CA . PHE B 1 821 ? 171.340 167.914 85.557 1.00 128.24 821 PHE B CA 1
ATOM 12688 C C . PHE B 1 821 ? 171.696 166.844 86.592 1.00 128.38 821 PHE B C 1
ATOM 12689 O O . PHE B 1 821 ? 171.407 167.064 87.779 1.00 131.33 821 PHE B O 1
ATOM 12691 N N . PRO B 1 822 ? 172.318 165.709 86.255 1.00 106.46 822 PRO B N 1
ATOM 12692 C CA . PRO B 1 822 ? 172.797 164.846 87.341 1.00 102.59 822 PRO B CA 1
ATOM 12693 C C . PRO B 1 822 ? 174.126 165.348 87.878 1.00 105.54 822 PRO B C 1
ATOM 12694 O O . PRO B 1 822 ? 175.075 165.570 87.124 1.00 110.71 822 PRO B O 1
ATOM 12698 N N . ALA B 1 823 ? 174.192 165.537 89.180 1.00 92.19 823 ALA B N 1
ATOM 12699 C CA . ALA B 1 823 ? 175.457 165.888 89.794 1.00 88.40 823 ALA B CA 1
ATOM 12700 C C . ALA B 1 823 ? 176.382 164.678 89.804 1.00 94.99 823 ALA B C 1
ATOM 12701 O O . ALA B 1 823 ? 175.914 163.548 89.974 1.00 104.16 823 ALA B O 1
ATOM 12703 N N . PRO B 1 824 ? 177.682 164.869 89.593 1.00 88.22 824 PRO B N 1
ATOM 12704 C CA . PRO B 1 824 ? 178.610 163.733 89.628 1.00 87.22 824 PRO B CA 1
ATOM 12705 C C . PRO B 1 824 ? 178.745 163.164 91.027 1.00 88.40 824 PRO B C 1
ATOM 12706 O O . PRO B 1 824 ? 178.561 163.866 92.023 1.00 93.45 824 PRO B O 1
ATOM 12710 N N . ARG B 1 825 ? 179.050 161.871 91.099 1.00 86.03 825 ARG B N 1
ATOM 12711 C CA . ARG B 1 825 ? 179.153 161.234 92.401 1.00 88.73 825 ARG B CA 1
ATOM 12712 C C . ARG B 1 825 ? 180.432 161.661 93.100 1.00 90.81 825 ARG B C 1
ATOM 12713 O O . ARG B 1 825 ? 181.430 162.006 92.467 1.00 94.00 825 ARG B O 1
ATOM 12721 N N . GLY B 1 826 ? 180.395 161.628 94.426 1.00 81.68 826 GLY B N 1
ATOM 12722 C CA . GLY B 1 826 ? 181.428 162.236 95.232 1.00 86.89 826 GLY B CA 1
ATOM 12723 C C . GLY B 1 826 ? 181.177 163.688 95.549 1.00 89.83 826 GLY B C 1
ATOM 12724 O O . GLY B 1 826 ? 182.033 164.323 96.174 1.00 95.02 826 GLY B O 1
ATOM 12725 N N . THR B 1 827 ? 180.056 164.236 95.105 1.00 81.58 827 THR B N 1
ATOM 12726 C CA . THR B 1 827 ? 179.637 165.563 95.522 1.00 79.49 827 THR B CA 1
ATOM 12727 C C . THR B 1 827 ? 179.353 165.531 97.018 1.00 82.71 827 THR B C 1
ATOM 12728 O O . THR B 1 827 ? 178.721 164.582 97.495 1.00 87.96 827 THR B O 1
ATOM 12732 N N . PRO B 1 828 ? 179.850 166.500 97.794 1.00 76.42 828 PRO B N 1
ATOM 12733 C CA . PRO B 1 828 ? 179.726 166.421 99.256 1.00 78.70 828 PRO B CA 1
ATOM 12734 C C . PRO B 1 828 ? 178.288 166.483 99.746 1.00 79.18 828 PRO B C 1
ATOM 12735 O O . PRO B 1 828 ? 177.412 167.057 99.101 1.00 84.51 828 PRO B O 1
ATOM 12739 N N . LEU B 1 829 ? 178.057 165.844 100.887 1.00 75.70 829 LEU B N 1
ATOM 12740 C CA . LEU B 1 829 ? 176.731 165.745 101.471 1.00 72.66 829 LEU B CA 1
ATOM 12741 C C . LEU B 1 829 ? 176.284 167.098 102.007 1.00 76.98 829 LEU B C 1
ATOM 12742 O O . LEU B 1 829 ? 177.096 167.919 102.432 1.00 90.28 829 LEU B O 1
ATOM 12747 N N . ILE B 1 830 ? 174.974 167.328 101.998 1.00 67.08 830 ILE B N 1
ATOM 12748 C CA . ILE B 1 830 ? 174.400 168.582 102.461 1.00 70.60 830 ILE B CA 1
ATOM 12749 C C . ILE B 1 830 ? 173.658 168.415 103.783 1.00 70.47 830 ILE B C 1
ATOM 12750 O O . ILE B 1 830 ? 173.737 169.287 104.650 1.00 85.06 830 ILE B O 1
ATOM 12755 N N . SER B 1 831 ? 172.981 167.283 103.976 1.00 63.82 831 SER B N 1
ATOM 12756 C CA . SER B 1 831 ? 172.245 167.049 105.221 1.00 69.58 831 SER B CA 1
ATOM 12757 C C . SER B 1 831 ? 173.052 167.067 106.528 1.00 79.08 831 SER B C 1
ATOM 12758 O O . SER B 1 831 ? 172.438 167.373 107.564 1.00 83.47 831 SER B O 1
ATOM 12761 N N . PRO B 1 832 ? 174.357 166.770 106.591 1.00 72.55 832 PRO B N 1
ATOM 12762 C CA . PRO B 1 832 ? 175.080 167.058 107.836 1.00 69.59 832 PRO B CA 1
ATOM 12763 C C . PRO B 1 832 ? 175.378 168.527 108.084 1.00 75.08 832 PRO B C 1
ATOM 12764 O O . PRO B 1 832 ? 175.855 168.859 109.173 1.00 76.73 832 PRO B O 1
ATOM 12768 N N . LEU B 1 833 ? 175.114 169.415 107.135 1.00 72.20 833 LEU B N 1
ATOM 12769 C CA . LEU B 1 833 ? 175.451 170.821 107.290 1.00 64.39 833 LEU B CA 1
ATOM 12770 C C . LEU B 1 833 ? 174.302 171.655 107.833 1.00 71.10 833 LEU B C 1
ATOM 12771 O O . LEU B 1 833 ? 174.451 172.873 107.959 1.00 79.84 833 LEU B O 1
ATOM 12776 N N . ILE B 1 834 ? 173.173 171.045 108.158 1.00 74.46 834 ILE B N 1
ATOM 12777 C CA . ILE B 1 834 ? 171.996 171.769 108.618 1.00 77.56 834 ILE B CA 1
ATOM 12778 C C . ILE B 1 834 ? 171.958 171.711 110.135 1.00 79.59 834 ILE B C 1
ATOM 12779 O O . ILE B 1 834 ? 171.957 170.625 110.724 1.00 85.64 834 ILE B O 1
ATOM 12784 N N . LYS B 1 835 ? 171.934 172.876 110.770 1.00 78.07 835 LYS B N 1
ATOM 12785 C CA . LYS B 1 835 ? 171.904 172.982 112.217 1.00 75.47 835 LYS B CA 1
ATOM 12786 C C . LYS B 1 835 ? 170.648 173.715 112.658 1.00 79.47 835 LYS B C 1
ATOM 12787 O O . LYS B 1 835 ? 170.180 174.633 111.984 1.00 88.56 835 LYS B O 1
ATOM 12793 N N . TRP B 1 836 ? 170.111 173.301 113.795 1.00 70.91 836 TRP B N 1
ATOM 12794 C CA . TRP B 1 836 ? 168.849 173.814 114.296 1.00 71.19 836 TRP B CA 1
ATOM 12795 C C . TRP B 1 836 ? 169.066 174.581 115.590 1.00 76.10 836 TRP B C 1
ATOM 12796 O O . TRP B 1 836 ? 170.159 174.609 116.155 1.00 85.87 836 TRP B O 1
ATOM 12807 N N . ASP B 1 837 ? 167.989 175.212 116.052 1.00 75.31 837 ASP B N 1
ATOM 12808 C CA . ASP B 1 837 ? 167.952 175.890 117.346 1.00 76.68 837 ASP B CA 1
ATOM 12809 C C . ASP B 1 837 ? 167.548 174.862 118.390 1.00 81.66 837 ASP B C 1
ATOM 12810 O O . ASP B 1 837 ? 166.369 174.613 118.624 1.00 87.35 837 ASP B O 1
ATOM 12815 N N . HIS B 1 838 ? 168.544 174.257 119.034 1.00 76.00 838 HIS B N 1
ATOM 12816 C CA . HIS B 1 838 ? 168.322 173.179 119.994 1.00 74.30 838 HIS B CA 1
ATOM 12817 C C . HIS B 1 838 ? 168.634 173.605 121.416 1.00 78.18 838 HIS B C 1
ATOM 12818 O O . HIS B 1 838 ? 169.229 172.845 122.181 1.00 79.22 838 HIS B O 1
ATOM 12825 N N . SER B 1 839 ? 168.256 174.820 121.800 1.00 81.71 839 SER B N 1
ATOM 12826 C CA . SER B 1 839 ? 168.564 175.318 123.132 1.00 78.91 839 SER B CA 1
ATOM 12827 C C . SER B 1 839 ? 167.602 174.820 124.199 1.00 85.55 839 SER B C 1
ATOM 12828 O O . SER B 1 839 ? 167.887 174.984 125.389 1.00 92.79 839 SER B O 1
ATOM 12831 N N . LEU B 1 840 ? 166.482 174.219 123.819 1.00 84.94 840 LEU B N 1
ATOM 12832 C CA . LEU B 1 840 ? 165.476 173.777 124.769 1.00 78.02 840 LEU B CA 1
ATOM 12833 C C . LEU B 1 840 ? 165.444 172.257 124.854 1.00 81.20 840 LEU B C 1
ATOM 12834 O O . LEU B 1 840 ? 165.846 171.551 123.928 1.00 89.66 840 LEU B O 1
ATOM 12839 N N . ALA B 1 841 ? 164.959 171.757 125.983 1.00 72.26 841 ALA B N 1
ATOM 12840 C CA . ALA B 1 841 ? 164.832 170.328 126.230 1.00 70.67 841 ALA B CA 1
ATOM 12841 C C . ALA B 1 841 ? 163.371 169.976 126.441 1.00 75.97 841 ALA B C 1
ATOM 12842 O O . ALA B 1 841 ? 162.659 170.667 127.171 1.00 85.89 841 ALA B O 1
ATOM 12844 N N . TRP B 1 842 ? 162.927 168.901 125.805 1.00 66.22 842 TRP B N 1
ATOM 12845 C CA . TRP B 1 842 ? 161.533 168.494 125.841 1.00 65.53 842 TRP B CA 1
ATOM 12846 C C . TRP B 1 842 ? 161.400 167.165 126.572 1.00 72.65 842 TRP B C 1
ATOM 12847 O O . TRP B 1 842 ? 162.383 166.473 126.834 1.00 81.15 842 TRP B O 1
ATOM 12858 N N . ASP B 1 843 ? 160.162 166.826 126.910 1.00 72.52 843 ASP B N 1
ATOM 12859 C CA . ASP B 1 843 ? 159.898 165.661 127.746 1.00 69.77 843 ASP B CA 1
ATOM 12860 C C . ASP B 1 843 ? 160.098 164.365 126.977 1.00 75.02 843 ASP B C 1
ATOM 12861 O O . ASP B 1 843 ? 159.694 164.242 125.818 1.00 81.62 843 ASP B O 1
ATOM 12866 N N . VAL B 1 844 ? 160.718 163.393 127.635 1.00 74.74 844 VAL B N 1
ATOM 12867 C CA . VAL B 1 844 ? 160.917 162.051 127.097 1.00 72.60 844 VAL B CA 1
ATOM 12868 C C . VAL B 1 844 ? 160.436 161.085 128.171 1.00 71.78 844 VAL B C 1
ATOM 12869 O O . VAL B 1 844 ? 160.738 161.301 129.353 1.00 79.40 844 VAL B O 1
ATOM 12873 N N . PRO B 1 845 ? 159.654 160.059 127.838 1.00 66.31 845 PRO B N 1
ATOM 12874 C CA . PRO B 1 845 ? 159.227 159.090 128.856 1.00 63.44 845 PRO B CA 1
ATOM 12875 C C . PRO B 1 845 ? 160.388 158.294 129.427 1.00 66.77 845 PRO B C 1
ATOM 12876 O O . PRO B 1 845 ? 161.343 157.948 128.730 1.00 80.19 845 PRO B O 1
ATOM 12880 N N . ALA B 1 846 ? 160.290 158.005 130.714 1.00 74.22 846 ALA B N 1
ATOM 12881 C CA . ALA B 1 846 ? 161.284 157.231 131.435 1.00 72.84 846 ALA B CA 1
ATOM 12882 C C . ALA B 1 846 ? 160.797 155.799 131.589 1.00 78.58 846 ALA B C 1
ATOM 12883 O O . ALA B 1 846 ? 159.664 155.465 131.242 1.00 88.63 846 ALA B O 1
ATOM 12885 N N . ALA B 1 847 ? 161.662 154.943 132.124 1.00 76.42 847 ALA B N 1
ATOM 12886 C CA . ALA B 1 847 ? 161.294 153.552 132.349 1.00 77.35 847 ALA B CA 1
ATOM 12887 C C . ALA B 1 847 ? 160.319 153.376 133.499 1.00 83.18 847 ALA B C 1
ATOM 12888 O O . ALA B 1 847 ? 159.686 152.322 133.596 1.00 89.40 847 ALA B O 1
ATOM 12890 N N . GLU B 1 848 ? 160.176 154.378 134.359 1.00 93.39 848 GLU B N 1
ATOM 12891 C CA . GLU B 1 848 ? 159.275 154.319 135.496 1.00 90.54 848 GLU B CA 1
ATOM 12892 C C . GLU B 1 848 ? 157.829 154.608 135.122 1.00 92.80 848 GLU B C 1
ATOM 12893 O O . GLU B 1 848 ? 156.939 154.387 135.948 1.00 97.58 848 GLU B O 1
ATOM 12899 N N . ASP B 1 849 ? 157.571 155.090 133.909 1.00 89.64 849 ASP B N 1
ATOM 12900 C CA . ASP B 1 849 ? 156.222 155.377 133.447 1.00 86.34 849 ASP B CA 1
ATOM 12901 C C . ASP B 1 849 ? 155.554 154.178 132.792 1.00 89.00 849 ASP B C 1
ATOM 12902 O O . ASP B 1 849 ? 154.546 154.345 132.103 1.00 94.16 849 ASP B O 1
ATOM 12907 N N . PHE B 1 850 ? 156.088 152.985 132.994 1.00 80.55 850 PHE B N 1
ATOM 12908 C CA . PHE B 1 850 ? 155.580 151.769 132.390 1.00 76.88 850 PHE B CA 1
ATOM 12909 C C . PHE B 1 850 ? 155.332 150.751 133.491 1.00 84.64 850 PHE B C 1
ATOM 12910 O O . PHE B 1 850 ? 155.990 150.804 134.532 1.00 87.53 850 PHE B O 1
ATOM 12918 N N . PRO B 1 851 ? 154.371 149.843 133.308 1.00 89.07 851 PRO B N 1
ATOM 12919 C CA . PRO B 1 851 ? 154.038 148.900 134.385 1.00 85.00 851 PRO B CA 1
ATOM 12920 C C . PRO B 1 851 ? 155.161 147.906 134.634 1.00 85.61 851 PRO B C 1
ATOM 12921 O O . PRO B 1 851 ? 155.701 147.309 133.707 1.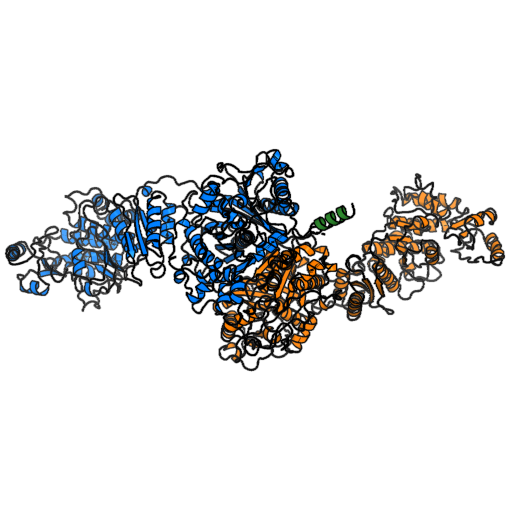00 97.00 851 PRO B O 1
ATOM 12925 N N . ASN B 1 852 ? 155.514 147.746 135.907 1.00 95.02 852 ASN B N 1
ATOM 12926 C CA . ASN B 1 852 ? 156.555 146.813 136.311 1.00 99.32 852 ASN B CA 1
ATOM 12927 C C . ASN B 1 852 ? 156.007 145.658 137.133 1.00 105.90 852 ASN B C 1
ATOM 12928 O O . ASN B 1 852 ? 156.774 144.957 137.802 1.00 108.44 852 ASN B O 1
ATOM 12933 N N . GLY B 1 853 ? 154.696 145.447 137.112 1.00 115.01 853 GLY B N 1
ATOM 12934 C CA . GLY B 1 853 ? 154.113 144.325 137.813 1.00 114.10 853 GLY B CA 1
ATOM 12935 C C . GLY B 1 853 ? 153.800 144.630 139.262 1.00 122.04 853 GLY B C 1
ATOM 12936 O O . GLY B 1 853 ? 153.561 143.718 140.059 1.00 122.28 853 GLY B O 1
ATOM 12937 N N . SER B 1 854 ? 153.807 145.909 139.620 1.00 138.61 854 SER B N 1
ATOM 12938 C CA . SER B 1 854 ? 153.526 146.321 140.988 1.00 138.01 854 SER B CA 1
ATOM 12939 C C . SER B 1 854 ? 152.026 146.339 141.256 1.00 137.54 854 SER B C 1
ATOM 12940 O O . SER B 1 854 ? 151.393 145.290 141.365 1.00 134.60 854 SER B O 1
ATOM 12943 N N . ASP C 2 1 ? 144.485 179.894 122.033 1.00 308.75 2155 ASP C N 1
ATOM 12944 C CA . ASP C 2 1 ? 144.654 178.782 121.056 1.00 308.75 2155 ASP C CA 1
ATOM 12945 C C . ASP C 2 1 ? 143.283 178.196 120.707 1.00 308.75 2155 ASP C C 1
ATOM 12946 O O . ASP C 2 1 ? 142.284 178.614 121.332 1.00 308.75 2155 ASP C O 1
ATOM 12975 N N . LEU C 2 3 ? 141.707 175.202 121.299 1.00 300.21 2157 LEU C N 1
ATOM 12976 C CA . LEU C 2 3 ? 140.992 174.656 122.481 1.00 300.21 2157 LEU C CA 1
ATOM 12977 C C . LEU C 2 3 ? 141.071 175.667 123.631 1.00 300.21 2157 LEU C C 1
ATOM 12978 O O . LEU C 2 3 ? 140.212 175.603 124.538 1.00 300.21 2157 LEU C O 1
ATOM 12980 N N . MET C 2 4 ? 142.059 176.563 123.589 1.00 316.07 2158 MET C N 1
ATOM 12981 C CA . MET C 2 4 ? 142.227 177.568 124.668 1.00 316.07 2158 MET C CA 1
ATOM 12982 C C . MET C 2 4 ? 141.348 178.797 124.385 1.00 316.07 2158 MET C C 1
ATOM 12983 O O . MET C 2 4 ? 141.557 179.827 125.064 1.00 316.07 2158 MET C O 1
ATOM 12985 N N . SER C 2 5 ? 140.405 178.707 123.438 1.00 323.97 2159 SER C N 1
ATOM 12986 C CA . SER C 2 5 ? 139.505 179.874 123.254 1.00 323.97 2159 SER C CA 1
ATOM 12987 C C . SER C 2 5 ? 138.455 179.895 124.368 1.00 323.97 2159 SER C C 1
ATOM 12988 O O . SER C 2 5 ? 137.960 180.989 124.678 1.00 323.97 2159 SER C O 1
ATOM 12990 N N . VAL C 2 6 ? 138.128 178.733 124.939 1.00 330.78 2160 VAL C N 1
ATOM 12991 C CA . VAL C 2 6 ? 137.174 178.693 126.088 1.00 330.78 2160 VAL C CA 1
ATOM 12992 C C . VAL C 2 6 ? 137.801 179.483 127.242 1.00 330.78 2160 VAL C C 1
ATOM 12993 O O . VAL C 2 6 ? 137.143 180.418 127.750 1.00 330.78 2160 VAL C O 1
ATOM 12995 N N . GLU C 2 7 ? 139.030 179.124 127.626 1.00 333.96 2161 GLU C N 1
ATOM 12996 C CA . GLU C 2 7 ? 139.737 179.855 128.712 1.00 333.96 2161 GLU C CA 1
ATOM 12997 C C . GLU C 2 7 ? 139.888 181.323 128.304 1.00 333.96 2161 GLU C C 1
ATOM 12998 O O . GLU C 2 7 ? 139.836 182.190 129.197 1.00 333.96 2161 GLU C O 1
ATOM 13000 N N . VAL C 2 8 ? 140.056 181.583 127.001 1.00 336.22 2162 VAL C N 1
ATOM 13001 C CA . VAL C 2 8 ? 140.218 182.981 126.502 1.00 336.22 2162 VAL C CA 1
ATOM 13002 C C . VAL C 2 8 ? 138.957 183.777 126.861 1.00 336.22 2162 VAL C C 1
ATOM 13003 O O . VAL C 2 8 ? 139.095 184.847 127.482 1.00 336.22 2162 VAL C O 1
ATOM 13005 N N . ARG C 2 9 ? 137.784 183.266 126.482 1.00 336.22 2163 ARG C N 1
ATOM 13006 C CA . ARG C 2 9 ? 136.500 183.956 126.773 1.00 336.22 2163 ARG C CA 1
ATOM 13007 C C . ARG C 2 9 ? 136.300 184.032 128.289 1.00 336.22 2163 ARG C C 1
ATOM 13008 O O . ARG C 2 9 ? 135.712 185.026 128.753 1.00 336.22 2163 ARG C O 1
ATOM 13010 N N . GLN C 2 10 ? 136.769 183.021 129.028 1.00 338.58 2164 GLN C N 1
ATOM 13011 C CA . GLN C 2 10 ? 136.672 183.055 130.512 1.00 338.58 2164 GLN C CA 1
ATOM 13012 C C . GLN C 2 10 ? 137.416 184.292 131.024 1.00 338.58 2164 GLN C C 1
ATOM 13013 O O . GLN C 2 10 ? 136.810 185.081 131.782 1.00 338.58 2164 GLN C O 1
ATOM 13015 N N . THR C 2 11 ? 138.679 184.458 130.614 1.00 339.31 2165 THR C N 1
ATOM 13016 C CA . THR C 2 11 ? 139.491 185.623 131.050 1.00 339.31 2165 THR C CA 1
ATOM 13017 C C . THR C 2 11 ? 138.828 186.915 130.563 1.00 339.31 2165 THR C C 1
ATOM 13018 O O . THR C 2 11 ? 138.889 187.911 131.298 1.00 339.31 2165 THR C O 1
ATOM 13020 N N . LEU C 2 12 ? 138.218 186.886 129.375 1.00 338.21 2166 LEU C N 1
ATOM 13021 C CA . LEU C 2 12 ? 137.550 188.091 128.814 1.00 338.21 2166 LEU C CA 1
ATOM 13022 C C . LEU C 2 12 ? 136.415 188.517 129.753 1.00 338.21 2166 LEU C C 1
ATOM 13023 O O . LEU C 2 12 ? 136.321 189.723 130.052 1.00 338.21 2166 LEU C O 1
ATOM 13028 N N . GLU C 2 13 ? 135.598 187.557 130.196 1.00 339.21 2167 GLU C N 1
ATOM 13029 C CA . GLU C 2 13 ? 134.466 187.863 131.112 1.00 339.21 2167 GLU C CA 1
ATOM 13030 C C . GLU C 2 13 ? 135.023 188.295 132.474 1.00 339.21 2167 GLU C C 1
ATOM 13031 O O . GLU C 2 13 ? 134.408 189.173 133.109 1.00 339.21 2167 GLU C O 1
ATOM 13033 N N . ARG C 2 14 ? 136.142 187.700 132.897 1.00 338.17 2168 ARG C N 1
ATOM 13034 C CA . ARG C 2 14 ? 136.769 188.077 134.191 1.00 338.17 2168 ARG C CA 1
ATOM 13035 C C . ARG C 2 14 ? 137.210 189.542 134.116 1.00 338.17 2168 ARG C C 1
ATOM 13036 O O . ARG C 2 14 ? 137.122 190.242 135.150 1.00 338.17 2168 ARG C O 1
ATOM 13038 N N . GLU C 2 15 ? 137.672 189.977 132.938 1.00 336.80 2169 GLU C N 1
ATOM 13039 C CA . GLU C 2 15 ? 138.074 191.393 132.750 1.00 336.80 2169 GLU C CA 1
ATOM 13040 C C . GLU C 2 15 ? 136.802 192.247 132.627 1.00 336.80 2169 GLU C C 1
ATOM 13041 O O . GLU C 2 15 ? 136.786 193.373 133.167 1.00 336.80 2169 GLU C O 1
ATOM 13043 N N . LEU C 2 16 ? 135.782 191.714 131.947 1.00 334.25 2170 LEU C N 1
ATOM 13044 C CA . LEU C 2 16 ? 134.481 192.414 131.805 1.00 334.25 2170 LEU C CA 1
ATOM 13045 C C . LEU C 2 16 ? 133.773 192.437 133.169 1.00 334.25 2170 LEU C C 1
ATOM 13046 O O . LEU C 2 16 ? 133.679 193.543 133.747 1.00 334.25 2170 LEU C O 1
#

Solvent-accessible surface area: 62241 Å² total

Secondary structure (DSSP, 8-state):
---EEEEEEEEEBTTBSSHHHHHHHHHHT----B---SSS-SSGGG--S-BB--S-SS---TTTTT--HHHHHTS-HHHHHHHHHHHHHHHHTT--GGGGSSS--EEEEE----HHHHHTTS-TTS--THHHHHHSTTHHHHHHHHHHT--S-EEEEEBTBTHHHHHHHHHHHHHHTTS-SEEEEEEEE----HHHHHHHHHHT-B-TT----TTBTT---B-BB-EEEEEEEEEGGG-S--SEEEEEEEEEE----SS-SSS--HHHHHHHHHHHHHHHT--GGGEEEEE------TTHHHHHHHHHHHHTSSS--S-EEEE-THHHH-B-STTHHHHHHHHHHHHHHHTEEPPPSS--SB-TT-GGGTTTSEEE--S-EE--SSEEEEEEE-TTSEEEEEEEEE--PPPPPP-GGGGS-EEEEEEESSHHHHHHHHHHHHHTTT-HHHHHHHHHTT---TTT--EEEEEEESSSS---EEEEPPSS---EEEEE--SS---SSSSGGGGSSHHHHHHHHHHHHHHTTTT--HHHHHHS--TTTTTSHHHHHHHHHHHHHHHHHHHHHTT---SEEEE-THHHHHHHHHHTSS-HHHHHHHHHHHHHHHHHS-----B--EES--HHHHHHHSPTT-EEEEE-SSS-EEEEB-HHHHHHHHHHHHTTT---B---SSS---SSSTTTTTHHHHHHHHTTTS-S--BPPSSEEPSSS-GGGTTSSSSSB--HHHHHHHHSS-B-TTTTGGGS-TT-EEEEESSS-TTHHHHHHHS-TT-EEE----TT-S-HHHHHHHHHHHHHHHT----GGGTSPPPPSSPPTTPPPSGGG-------------GGGS----/---EEEEEEEEEBTTBSSHHHHHHHHHHT----B---SSS-SSGGG--S-BB--S-SS---TTTTT--HHHHHTS-HHHHHHHHHHHHHHHHTT--GGGGSSS--EEEEE----HHHHHTTS-TTS--THHHHHHSTTHHHHHHHHHHT--S-EEEEEBTBTHHHHHHHHHHHHHHTTS-SEEEEEEEE----HHHHHHHHHHT-B-TT----TTBTT---B-BB-EEEEEEEEEGGG-S--SEEEEEEEEEE----SS-SSS--HHHHHHHHHHHHHHHT--GGGEEEEE------TTHHHHHHHHHHHHTSSS--S-EEEE-THHHH-B-STTHHHHHHHHHHHHHHHTEEPPPSS--SB-TT-GGGTTTSEEE--S-EE--SSEEEEEEE-TTSEEEEEEEEE--PPPPPP-GGGGS-EEEEEEESSHHHHHHHHHHHHHTTT-HHHHHHHHHTT---TTT--EEEEEEESSSS---EEEEPPSS---EEEEE--SS---SSSSGGGGSSHHHHHHHHHHHHHHTTTT--HHHHHHS--TTTTTSHHHHHHHHHHHHHHHHHHHHHTT---SEEEE-THHHHHHHHHHTSS-HHHHHHHHHHHHHHHHHS-----B--EES--HHHHHHHSPTT-EEEEE-SSS-EEEEB-HHHHHHHHHHHHTTT---B---SSS---SSSTTTTTHHHHHHHHTTTS-S--BPPSSEEPSSS-GGGTTSSSSSB--HHHHHHHHSS-B-TTTTGGGS-TT-EEEEESSS-TTHHHHHHHS-TT-EEE----TT-S-HHHHHHHHHHHHHHHT----GGGTSPPPPSSPPTTPPPSGGG-------------GGGS----/--THHHHHHHHHHH-

Radius of gyration: 48.15 Å; Cα contacts (8 Å, |Δi|>4): 3957; chains: 3; bounding box: 86×174×80 Å

Nearest PDB structures (foldseek):
  3hhd-assembly2_B  TM=9.926E-01  e=0.000E+00  Homo sapiens
  5my0-assembly2_D  TM=9.831E-01  e=0.000E+00  Mus musculus
  6rop-assembly4_D  TM=9.780E-01  e=0.000E+00  Mus musculus
  2vz9-assembly1_A  TM=9.780E-01  e=0.000E+00  Sus scrofa
  2vz9-assembly1_B  TM=9.769E-01  e=0.000E+00  Sus scrofa